Protein AF-0000000084442074 (afdb_homodimer)

Secondary structure (DSSP, 8-state):
---S---SEEEEE--SHHHHHHHHHHHHTT-EEEEEEPPPSSS-TTHHHHHHHHHHTT-SS-S-SSTTHHHHEEEEETTTSGGGGGG-SEEEE---S-HHHHHHHHHHHGGGS-TT-EEEE--SSS-HHHHHHTS-HHHHTTEEEEEEPSSTTT--EEEEEE-TT--HHHHHHHHHHHHHTT--EEEEB-SSTTTTHHHHHHHHHHHHHHHHHHTT--HHHHHHHSSGGGT--TTTTHHHHHHH-HHHHHHHHHHHHHH-TT-TTGGG-S--HHHHHHHHTT--BGGGTBSSEEEETTEEEEE-TTTSSEEE------HHHHHHHT-S-HHHHHHHHHH--SHHHHHHHHHHHHHHHHHHHHHHHHBSSHHHHHHHHHHHH--SS-HHHHHHHH-HHHHHHHHHHHHHTT-SS--PPPPTT--TT--SEETTEEEETTTTEEE-----GGGGG-SSPPP-TT--PPPPPEEEE-SSEEEEEEETTEEEEEE-SGGGEE-HHHHHHHHHHHHHHHHH-SEEEE--S-TTEEE-EE-HHHHHHHHHTT-HHHHHHHHHHHHHHHHHHHT-SS-EEEEEEEEEETHHHHHHHTSSEEEEEEEEEEE--GGGGT----SSHHHHHHHHHHHHHTTS-THHHHHHHHHHHHTT-B-SSHHHHHHHTSS-TT-EEESSGGGHHHHHHHHHHHHHHTT--PPPP--EE--HHHHHHHHHHHHHHHHHTTSS-HHHHHHHHHHHHHHTTSSS-TT-EE-HHHHHHHHHHHHHHHHTSHHHHHHHHHHHHHSS----/---S---SEEEEE--SHHHHHHHHHHHHTT-EEEEEEPPPSSS-TTHHHHHHHHHHTT-SS-S-SSTTHHHHEEEEETTTSGGGGGG-SEEEE---S-HHHHHHHHHHHGGGS-TT-EEEE--SSS-HHHHHHTS-HHHHTTEEEEEEPSSTTT--EEEEEE-TT--HHHHHHHHHHHHHTT--EEEEB-SSTTTTHHHHHHHHHHHHHHHHHHTT--HHHHHHHSSGGGT--TTTTHHHHHHH-HHHHHHHHHHHHHH-TT-TTGGG-S--HHHHHHHHTT--BGGGTBSSEEEETTEEEEE-TTTSSEEE------HHHHHHHT-S-HHHHHHHHHH--SHHHHHHHHHHHHHHHHHHHHHHHHBSSHHHHHHHHHHHH--SS-HHHHHHHH-HHHHHHHHHHHHHTT-SS--PPPPTT--TT--SEETTEEEETTTTEEE-----GGGGG-SSPPP-TT--PPPPPEEEE-SSEEEEEEETTEEEEEE-SGGG-B-HHHHHHHHHHHHHHHHH-SEEEE--S-TTEEE--B-HHHHHHHHHTT-HHHHHHHHHHHHHHHHHHHT-SS-EEEEEEEEEETHHHHHHHTSSEEEEEEEEEEE--GGGGT----SSHHHHHHHHHHHHHTTS-THHHHHHHHHHHHTT-B-SSHHHHHHHTSS-TT-EEESSGGGHHHHHHHHHHHHHHTT--PPPP--EE--HHHHHHHHHHHHHHHHHTTSS-HHHHHHHHHHHHHHTTSSS-TT-EE-HHHHHHHHHHHHHHHHTSHHHHHHHHHHHHHSS----

Solvent-accessible surface area (backbone atoms only — not comparable to full-atom values): 79798 Å² total; per-residue (Å²): 99,42,59,98,63,70,80,68,28,35,34,25,37,20,41,46,75,64,21,39,34,45,43,38,35,42,42,66,55,39,36,51,34,36,37,22,26,68,55,37,92,66,80,58,44,41,48,55,27,47,49,36,48,59,47,46,77,72,43,80,79,62,46,53,60,49,91,62,50,59,78,59,50,40,69,33,22,65,81,84,41,48,68,59,52,41,73,28,29,35,38,39,40,33,57,74,100,40,70,68,61,50,46,51,50,46,60,65,47,55,82,43,47,50,81,79,32,33,40,33,34,43,56,72,39,71,54,41,51,65,54,41,67,61,43,58,76,77,50,26,41,40,29,34,29,43,28,70,36,87,55,50,69,79,34,36,31,30,39,37,24,58,26,92,55,31,39,68,66,54,52,56,49,49,49,42,44,41,28,53,51,65,27,32,46,73,36,63,26,34,73,39,68,28,33,45,38,58,41,54,53,49,45,44,50,45,45,44,53,51,51,32,59,76,66,69,53,54,62,47,31,50,30,54,58,49,5,57,68,70,40,29,38,82,47,29,51,60,54,37,39,18,67,72,18,44,58,56,51,48,50,55,36,47,47,45,39,69,70,35,72,83,43,82,54,38,91,59,42,63,78,56,66,71,58,51,47,34,45,73,72,58,32,29,4,58,91,62,58,24,36,54,47,35,68,59,89,95,41,55,28,28,52,34,87,88,77,73,42,71,40,76,56,74,45,63,72,54,69,69,54,48,55,40,55,64,42,82,51,48,33,61,25,49,51,52,32,68,68,39,84,47,67,70,30,45,48,52,44,51,36,51,41,47,43,53,52,52,50,58,58,43,39,67,66,22,30,69,33,50,55,44,51,21,50,32,33,22,43,63,63,49,24,74,60,18,69,59,52,49,39,49,53,39,31,45,38,65,52,50,52,52,41,52,51,26,37,75,67,68,69,44,87,47,70,72,77,78,49,84,83,71,52,64,82,55,65,55,53,44,80,66,22,24,29,16,69,85,78,72,41,59,47,59,78,83,82,56,70,66,59,72,36,29,78,68,60,90,72,57,72,70,55,77,74,80,86,62,55,73,76,47,72,59,86,13,23,41,32,25,49,68,60,93,54,21,33,34,36,30,60,64,40,77,63,29,30,49,39,71,50,27,52,55,34,48,49,51,49,52,60,50,37,52,45,57,20,63,23,40,32,43,41,48,89,50,59,66,33,46,6,66,4,54,36,57,66,60,51,50,50,31,54,76,67,67,34,57,65,60,50,51,51,50,40,53,50,40,33,49,43,26,48,48,41,42,52,27,76,34,52,26,31,26,36,39,27,21,30,16,24,30,48,28,27,27,46,43,61,24,26,72,29,37,24,20,7,37,64,16,28,43,18,50,35,32,38,46,40,46,40,56,56,39,41,39,40,42,42,51,52,33,53,52,20,37,66,70,27,69,90,48,66,48,60,78,44,42,49,61,54,50,52,37,37,61,65,33,46,58,30,85,12,34,70,28,20,38,73,75,57,72,35,56,87,78,32,50,53,31,46,22,67,49,33,22,60,47,30,39,51,32,47,43,50,28,41,54,54,43,57,61,57,32,69,70,88,62,68,44,50,30,40,6,44,63,41,23,50,55,51,46,56,55,46,51,54,34,43,74,70,63,75,43,41,71,56,46,50,53,50,43,47,46,48,34,31,29,49,15,55,30,92,43,60,60,60,45,71,42,50,68,65,61,31,42,51,41,24,43,53,44,31,56,56,32,63,69,34,69,69,21,48,49,15,43,52,41,24,76,72,70,72,43,73,49,88,96,99,43,59,100,63,72,80,65,27,34,32,26,36,20,40,47,78,64,21,41,34,46,44,37,35,42,42,65,55,42,36,52,32,37,37,22,26,70,54,37,91,66,81,58,44,43,47,56,26,47,50,36,48,59,48,46,77,72,42,80,80,62,46,54,61,47,91,61,50,60,78,56,49,41,70,31,24,64,82,84,42,50,69,60,53,42,73,28,28,33,36,40,40,34,57,75,99,40,70,67,61,49,44,52,48,48,60,67,48,53,83,40,48,50,80,79,32,33,40,32,35,41,56,72,42,69,55,41,50,65,54,41,67,61,44,58,76,77,49,25,41,39,28,35,28,43,31,71,37,88,54,49,70,78,34,35,31,30,38,39,24,60,25,92,54,30,40,68,68,54,52,56,50,49,49,41,45,40,28,55,52,65,26,32,46,74,35,64,25,34,70,40,67,29,32,45,38,57,41,55,54,51,46,46,49,45,44,44,52,52,51,33,61,76,65,71,53,54,62,48,32,50,28,55,59,48,5,57,69,69,40,28,39,82,47,28,52,60,53,38,39,17,66,72,19,44,58,55,50,46,50,54,36,47,48,46,39,69,72,35,72,82,43,82,54,37,90,60,42,64,79,56,69,70,59,51,49,35,45,75,71,57,32,27,4,58,91,62,58,25,38,54,46,33,66,58,88,96,42,55,27,28,52,32,86,88,77,71,41,72,40,75,56,73,44,64,72,54,68,69,55,49,55,39,55,63,43,83,53,48,32,61,24,50,53,51,32,69,68,40,84,48,68,70,30,44,49,53,45,51,36,51,41,46,44,52,52,51,50,58,59,44,38,68,67,22,30,68,33,51,55,45,51,21,49,32,34,23,42,64,64,49,26,75,60,18,69,61,51,50,39,49,54,39,31,44,37,65,52,49,51,52,39,53,50,26,37,74,68,68,68,43,88,48,70,72,77,75,48,84,84,69,51,66,82,54,66,54,53,44,82,67,22,25,28,16,69,85,78,72,40,59,46,58,80,82,83,55,71,67,59,72,36,29,78,67,59,91,74,58,71,69,58,77,74,81,86,61,54,73,76,47,72,59,87,13,25,41,32,24,48,68,60,92,53,22,33,34,36,29,61,63,40,79,62,28,31,48,40,71,50,28,52,55,33,48,49,50,48,52,59,51,36,52,46,55,20,63,24,40,32,42,41,47,87,50,58,66,33,46,8,65,4,54,34,57,68,60,52,49,50,32,54,76,67,68,34,59,65,60,50,51,51,51,40,52,49,40,34,50,41,26,50,48,43,42,54,27,77,35,53,25,31,24,37,38,27,22,29,16,24,31,48,27,27,28,47,44,62,23,28,71,28,36,26,21,6,38,62,16,29,43,18,48,36,32,37,48,40,45,39,55,54,38,40,40,38,42,41,52,52,32,54,50,20,37,66,70,27,68,90,48,67,49,60,77,45,42,51,61,54,50,52,36,37,62,65,33,46,58,30,86,12,35,69,27,21,38,72,75,59,71,34,55,86,77,32,50,53,30,46,22,67,48,34,23,60,48,30,39,51,31,47,44,51,29,40,55,54,43,56,61,58,32,70,72,88,61,68,44,51,33,40,7,43,62,42,22,50,56,53,46,56,54,47,52,52,36,43,74,71,64,76,42,41,72,56,46,51,52,50,44,46,46,48,34,31,31,48,15,56,31,94,42,61,60,61,44,71,40,49,68,65,61,30,44,50,40,23,42,52,43,30,55,56,34,63,70,34,68,69,21,47,49,14,45,53,40,26,76,71,70,71,43,72,49,89,97

Nearest PDB structures (foldseek):
  1wdk-assembly1_B  TM=7.644E-01  e=2.060E-19  Pseudomonas fragi
  6eqo-assembly1_B  TM=7.459E-01  e=3.311E-12  Erythrobacter sp. NAP1
  6eqo-assembly1_A  TM=7.530E-01  e=6.858E-12  Erythrobacter sp. NAP1
  3lke-assembly1_B  TM=7.618E-01  e=2.016E-10  Halalkalibacterium halodurans
  4j2u-assembly2_B  TM=6.372E-01  e=2.292E-08  Cereibacter sphaeroides 2.4.1

Foldseek 3Di:
DCPLADFQEEEFEALPPARVLVQQLLVLLVHQYEYEDAFDPDDHGQVVNLVSLVCQPVDPPHSHQDPCSSVRYHGYYLPPCLLCQQVGQEYEYEHDQDPVVLLVVQVSNQVNHDLRHAYEYQHQFDFQQSSLVSHPPSHSQRYWYWHAAPPNQPFQEIETEHHPNHHPVNVLVVCLCCCFSSQHDYAYKYRHGSFFQLVLVLVLLLLLVVLCVVLVHDPLQSLQLQDPLQQFHNCGRVSVQLVCWLVVSQVSLVSCLVRVVPDQLNVSSHDDPLQVVQVVVVQTHVVSQHHQWHDDPPFIWGQDPVVRHTDTRDHDDDPVLSVLSPDPQLQSSLVVLVPDPDSSSVSVLLSLLQSLQSCQQCVQPIHQFPVSNFVSNCSRRVGPTRSLLSCVSNAVQVSVVVNQVCLVVVNHSGNDDGDPLRDRPDHQAELQAGAGSVVRDHDHDDPRVSCVLFQPDDDGPHDDHDDFAWPDDDQFKTWTQDDPQEIEMETPDVLSADDPGNLVRLVVNLVVSLVRGQEYEYDYPPQAGSHPYHPLVVLLVCVVVVVLVVVLVRLVSLLVSLQCQQQRFHAYEYLFGHEQEQSSLSSRLSGPEYEYAFAYKYWDQLVLLLFFRQSCLLLSQLQVLQVVQVVHDSLVRLVLVLVRNLHTDIRRGDVSCPVSPSHDPRYYYTHHSSSSVSVVVVSSVVCVVVVHGRDDWFWTWFQAPVQLVVNLVVLVVCVVVVVADPSSSVSSSLSSQLSRQHHDHGGDTDTSVSSSVSSSVSRSVRSNDPVSSVQSVCCVVPVGGDGD/DCPLADFQEEEFEALPPARVLVQQLLVLLVHQYEYEYAQDPDDHGQVVNLVSLVCQPVDPPHSHQDPCSSVRYHGYYLPPCLLVQQVGQEYEYEHDQDPVVLLVVQVSNQVNHDLRHAYEYQHQFDFQQSSLVSHPPSCSQRYWYWHAAPPNQPFAEIETEHHPNHHPVNVLVVCLCCCFRSQHDYAYKYRHGSFFQLVLVLVLLLLLVVLCVVLVHWPLQSLQLQDPLQQFHNCGRVSVQLVCWLVVSQVSLVSCLVRVVPDQLNVSSHDDPLQVVCVVVVQTHVVSQHHQWHDDPPFIWGQDPVVRHTDGRDHDDDPVLSVLSPDPQLQSSLVSLVPDPDSSSVSVLLSLLQSLQNCQQCVQPIHQFPVSNFVSNCSRRVGPTRSLLSCVSNAVQVSVVVNQVCLVVVNHSGNDDGDPLRDRPDHQDELQAGAGSVVRDHDHDDPRVSCVLFQPDDDGPHDDHDDFAWPDDDQFKTWTQDDPQEIEIETPDVLSADEPGNLVRLVVNLVVSLVRGQEYEYDYPPQAGSYAYHPLVVLLVCVVVVVLVVVLVRLVSLLVSLQCQQQRFHAYEYLFGHEQEQSSLSSRLSGPEYEYAFAYKYWDQLLLLLFGRQSCLLLSQLQVLQVVQVVHDSLVRLVLVLVRNLHTPIRRGDVSCPVSPSHDPRYYYTHHSSSSVSVVVVSSVVCVVVVHGRDDWFWTWFQAPVQLVVNLVVLVVCVVVVVADPSSSVSSSLSSQLSRQHHDHGGDTDTSVSSSVSSSVSRSVRSNDPVSSVQSVCCVVPVGGDGD

Radius of gyration: 38.61 Å; Cα contacts (8 Å, |Δi|>4): 3125; chains: 2; bounding box: 76×114×90 Å

InterPro domains:
  IPR001753 Enoyl-CoA hydratase/isomerase-like domain [PF00378] (487-625)
  IPR006108 3-hydroxyacyl-CoA dehydrogenase, C-terminal [PF00725] (195-294)
  IPR006176 3-hydroxyacyl-CoA dehydrogenase, NAD binding [PF02737] (9-191)
  IPR008927 6-phosphogluconate dehydrogenase-like, C-terminal domain superfamily [SSF48179] (193-310)
  IPR008927 6-phosphogluconate dehydrogenase-like, C-terminal domain superfamily [SSF48179] (347-457)
  IPR018376 Enoyl-CoA hydratase/isomerase, conserved site [PS00166] (573-593)
  IPR029045 ClpP/crotonase-like domain superfamily [SSF52096] (472-784)
  IPR036291 NAD(P)-binding domain superfamily [SSF51735] (6-193)

Organism: Legionella spiritensis (NCBI:txid452)

Structure (mmCIF, N/CA/C/O backbone):
data_AF-0000000084442074-model_v1
#
loop_
_entity.id
_entity.type
_entity.pdbx_description
1 polymer 'enoyl-CoA hydratase'
#
loop_
_atom_site.group_PDB
_atom_site.id
_atom_site.type_symbol
_atom_site.label_atom_id
_atom_site.label_alt_id
_atom_site.label_comp_id
_atom_site.label_asym_id
_atom_site.label_entity_id
_atom_site.label_seq_id
_atom_site.pdbx_PDB_ins_code
_atom_site.Cartn_x
_atom_site.Cartn_y
_atom_site.Cartn_z
_atom_site.occupancy
_atom_site.B_iso_or_equiv
_atom_site.auth_seq_id
_atom_site.auth_comp_id
_atom_site.auth_asym_id
_atom_site.auth_atom_id
_atom_site.pdbx_PDB_model_num
ATOM 1 N N . MET A 1 1 ? -13.531 11.398 -13.039 1 46.34 1 MET A N 1
ATOM 2 C CA . MET A 1 1 ? -12.961 11.93 -14.273 1 46.34 1 MET A CA 1
ATOM 3 C C . MET A 1 1 ? -12.25 13.258 -14.016 1 46.34 1 MET A C 1
ATOM 5 O O . MET A 1 1 ? -12.664 14.031 -13.156 1 46.34 1 MET A O 1
ATOM 9 N N . GLN A 1 2 ? -10.93 13.117 -14.43 1 54.78 2 GLN A N 1
ATOM 10 C CA . GLN A 1 2 ? -10.258 14.406 -14.289 1 54.78 2 GLN A CA 1
ATOM 11 C C . GLN A 1 2 ? -10.953 15.484 -15.117 1 54.78 2 GLN A C 1
ATOM 13 O O . GLN A 1 2 ? -11.289 15.25 -16.281 1 54.78 2 GLN A O 1
ATOM 18 N N . GLY A 1 3 ? -11.891 16.047 -14.773 1 56.59 3 GLY A N 1
ATOM 19 C CA . GLY A 1 3 ? -12.578 17.141 -15.445 1 56.59 3 GLY A CA 1
ATOM 20 C C . GLY A 1 3 ? -11.641 18.016 -16.25 1 56.59 3 GLY A C 1
ATOM 21 O O . GLY A 1 3 ? -10.508 17.625 -16.547 1 56.59 3 GLY A O 1
ATOM 22 N N . ASP A 1 4 ? -12.055 19.094 -16.797 1 63.03 4 ASP A N 1
ATOM 23 C CA . ASP A 1 4 ? -11.383 20.078 -17.625 1 63.03 4 ASP A CA 1
ATOM 24 C C . ASP A 1 4 ? -10.203 20.703 -16.891 1 63.03 4 ASP A C 1
ATOM 26 O O . ASP A 1 4 ? -9.352 21.359 -17.516 1 63.03 4 ASP A O 1
ATOM 30 N N . PHE A 1 5 ? -10.219 20.469 -15.586 1 75.81 5 PHE A N 1
ATOM 31 C CA . PHE A 1 5 ? -9.141 21.062 -14.805 1 75.81 5 PHE A CA 1
ATOM 32 C C . PHE A 1 5 ? -8.25 19.969 -14.211 1 75.81 5 PHE A C 1
ATOM 34 O O . PHE A 1 5 ? -8.742 18.969 -13.711 1 75.81 5 PHE A O 1
ATOM 41 N N . PHE A 1 6 ? -6.965 20.094 -14.477 1 81.12 6 PHE A N 1
ATOM 42 C CA . PHE A 1 6 ? -5.992 19.156 -13.938 1 81.12 6 PHE A CA 1
ATOM 43 C C . PHE A 1 6 ? -4.672 19.859 -13.641 1 81.12 6 PHE A C 1
ATOM 45 O O . PHE A 1 6 ? -4.059 20.453 -14.539 1 81.12 6 PHE A O 1
ATOM 52 N N . ILE A 1 7 ? -4.293 19.859 -12.414 1 91.94 7 ILE A N 1
ATOM 53 C CA . ILE A 1 7 ? -3.072 20.562 -12.016 1 91.94 7 ILE A CA 1
ATOM 54 C C . ILE A 1 7 ? -1.936 19.547 -11.859 1 91.94 7 ILE A C 1
ATOM 56 O O . ILE A 1 7 ? -1.932 18.75 -10.922 1 91.94 7 ILE A O 1
ATOM 60 N N . LYS A 1 8 ? -1.001 19.594 -12.766 1 91.25 8 LYS A N 1
ATOM 61 C CA . LYS A 1 8 ? 0.176 18.734 -12.727 1 91.25 8 LYS A CA 1
ATOM 62 C C . LYS A 1 8 ? 1.429 19.531 -12.367 1 91.25 8 LYS A C 1
ATOM 64 O O . LYS A 1 8 ? 2.334 19.016 -11.711 1 91.25 8 LYS A O 1
ATOM 69 N N . LYS A 1 9 ? 1.489 20.75 -12.891 1 96.12 9 LYS A N 1
ATOM 70 C CA . LYS A 1 9 ? 2.641 21.641 -12.766 1 96.12 9 LYS A CA 1
ATOM 71 C C . LYS A 1 9 ? 2.209 23.047 -12.367 1 96.12 9 LYS A C 1
ATOM 73 O O . LYS A 1 9 ? 1.246 23.594 -12.914 1 96.12 9 LYS A O 1
ATOM 78 N N . ILE A 1 10 ? 2.988 23.625 -11.305 1 98.38 10 ILE A N 1
ATOM 79 C CA . ILE A 1 10 ? 2.598 24.906 -10.742 1 98.38 10 ILE A CA 1
ATOM 80 C C . ILE A 1 10 ? 3.73 25.922 -10.922 1 98.38 10 ILE A C 1
ATOM 82 O O . ILE A 1 10 ? 4.906 25.547 -10.891 1 98.38 10 ILE A O 1
ATOM 86 N N . ALA A 1 11 ? 3.389 27.141 -11.188 1 98.75 11 ALA A N 1
ATOM 87 C CA . ALA A 1 11 ? 4.32 28.266 -11.125 1 98.75 11 ALA A CA 1
ATOM 88 C C . ALA A 1 11 ? 3.885 29.281 -10.07 1 98.75 11 ALA A C 1
ATOM 90 O O . ALA A 1 11 ? 2.711 29.641 -10.008 1 98.75 11 ALA A O 1
ATOM 91 N N . VAL A 1 12 ? 4.758 29.656 -9.227 1 98.81 12 VAL A N 1
ATOM 92 C CA . VAL A 1 12 ? 4.52 30.734 -8.273 1 98.81 12 VAL A CA 1
ATOM 93 C C . VAL A 1 12 ? 5.312 31.984 -8.688 1 98.81 12 VAL A C 1
ATOM 95 O O . VAL A 1 12 ? 6.535 31.922 -8.828 1 98.81 12 VAL A O 1
ATOM 98 N N . LEU A 1 13 ? 4.625 33.062 -8.914 1 98.69 13 LEU A N 1
ATOM 99 C CA . LEU A 1 13 ? 5.254 34.312 -9.359 1 98.69 13 LEU A CA 1
ATOM 100 C C . LEU A 1 13 ? 5.512 35.25 -8.18 1 98.69 13 LEU A C 1
ATOM 102 O O . LEU A 1 13 ? 4.574 35.812 -7.621 1 98.69 13 LEU A O 1
ATOM 106 N N . GLY A 1 14 ? 6.777 35.5 -7.859 1 98.06 14 GLY A N 1
ATOM 107 C CA . GLY A 1 14 ? 7.195 36.25 -6.688 1 98.06 14 GLY A CA 1
ATOM 108 C C . GLY A 1 14 ? 7.855 35.375 -5.629 1 98.06 14 GLY A C 1
ATOM 109 O O . GLY A 1 14 ? 7.188 34.562 -4.984 1 98.06 14 GLY A O 1
ATOM 110 N N . ALA A 1 15 ? 9.125 35.625 -5.383 1 97.25 15 ALA A N 1
ATOM 111 C CA . ALA A 1 15 ? 9.875 34.781 -4.457 1 97.25 15 ALA A CA 1
ATOM 112 C C . ALA A 1 15 ? 10.055 35.469 -3.107 1 97.25 15 ALA A C 1
ATOM 114 O O . ALA A 1 15 ? 11.016 35.219 -2.385 1 97.25 15 ALA A O 1
ATOM 115 N N . GLY A 1 16 ? 9.117 36.375 -2.84 1 93.12 16 GLY A N 1
ATOM 116 C CA . GLY A 1 16 ? 9.086 36.938 -1.494 1 93.12 16 GLY A CA 1
ATOM 117 C C . GLY A 1 16 ? 8.727 35.906 -0.438 1 93.12 16 GLY A C 1
ATOM 118 O O . GLY A 1 16 ? 8.68 34.688 -0.718 1 93.12 16 GLY A O 1
ATOM 119 N N . VAL A 1 17 ? 8.453 36.344 0.723 1 88.12 17 VAL A N 1
ATOM 120 C CA . VAL A 1 17 ? 8.219 35.469 1.869 1 88.12 17 VAL A CA 1
ATOM 121 C C . VAL A 1 17 ? 7.035 34.562 1.588 1 88.12 17 VAL A C 1
ATOM 123 O O . VAL A 1 17 ? 7.141 33.312 1.718 1 88.12 17 VAL A O 1
ATOM 126 N N . MET A 1 18 ? 5.922 35.094 1.15 1 92.44 18 MET A N 1
ATOM 127 C CA . MET A 1 18 ? 4.719 34.312 0.901 1 92.44 18 MET A CA 1
ATOM 128 C C . MET A 1 18 ? 4.906 33.406 -0.31 1 92.44 18 MET A C 1
ATOM 130 O O . MET A 1 18 ? 4.594 32.219 -0.252 1 92.44 18 MET A O 1
ATOM 134 N N . GLY A 1 19 ? 5.406 34 -1.353 1 97.19 19 GLY A N 1
ATOM 135 C CA . GLY A 1 19 ? 5.57 33.25 -2.58 1 97.19 19 GLY A CA 1
ATOM 136 C C . GLY A 1 19 ? 6.457 32.031 -2.41 1 97.19 19 GLY A C 1
ATOM 137 O O . GLY A 1 19 ? 6.102 30.922 -2.836 1 97.19 19 GLY A O 1
ATOM 138 N N . ALA A 1 20 ? 7.598 32.219 -1.794 1 97.81 20 ALA A N 1
ATOM 139 C CA . ALA A 1 20 ? 8.539 31.109 -1.585 1 97.81 20 ALA A CA 1
ATOM 140 C C . ALA A 1 20 ? 7.934 30.031 -0.703 1 97.81 20 ALA A C 1
ATOM 142 O O . ALA A 1 20 ? 8.125 28.844 -0.953 1 97.81 20 ALA A O 1
ATOM 143 N N . GLN A 1 21 ? 7.227 30.406 0.303 1 97.81 21 GLN A N 1
ATOM 144 C CA . GLN A 1 21 ? 6.656 29.438 1.227 1 97.81 21 GLN A CA 1
ATOM 145 C C . GLN A 1 21 ? 5.48 28.688 0.591 1 97.81 21 GLN A C 1
ATOM 147 O O . GLN A 1 21 ? 5.258 27.516 0.873 1 97.81 21 GLN A O 1
ATOM 152 N N . ILE A 1 22 ? 4.691 29.375 -0.267 1 98.5 22 ILE A N 1
ATOM 153 C CA . ILE A 1 22 ? 3.627 28.703 -1.009 1 98.5 22 ILE A CA 1
ATOM 154 C C . ILE A 1 22 ? 4.223 27.656 -1.947 1 98.5 22 ILE A C 1
ATOM 156 O O . ILE A 1 22 ? 3.734 26.531 -2.021 1 98.5 22 ILE A O 1
ATOM 160 N N . ALA A 1 23 ? 5.277 28.078 -2.635 1 98.69 23 ALA A N 1
ATOM 161 C CA . ALA A 1 23 ? 5.953 27.156 -3.541 1 98.69 23 ALA A CA 1
ATOM 162 C C . ALA A 1 23 ? 6.453 25.922 -2.793 1 98.69 23 ALA A C 1
ATOM 164 O O . ALA A 1 23 ? 6.281 24.797 -3.258 1 98.69 23 ALA A O 1
ATOM 165 N N . ALA A 1 24 ? 7.066 26.156 -1.64 1 98.56 24 ALA A N 1
ATOM 166 C CA . ALA A 1 24 ? 7.559 25.047 -0.824 1 98.56 24 ALA A CA 1
ATOM 167 C C . ALA A 1 24 ? 6.422 24.109 -0.424 1 98.56 24 ALA A C 1
ATOM 169 O O . ALA A 1 24 ? 6.582 22.891 -0.442 1 98.56 24 ALA A O 1
ATOM 170 N N . HIS A 1 25 ? 5.305 24.672 -0.037 1 98.56 25 HIS A N 1
ATOM 171 C CA . HIS A 1 25 ? 4.168 23.859 0.398 1 98.56 25 HIS A CA 1
ATOM 172 C C . HIS A 1 25 ? 3.623 23.016 -0.747 1 98.56 25 HIS A C 1
ATOM 174 O O . HIS A 1 25 ? 3.176 21.891 -0.531 1 98.56 25 HIS A O 1
ATOM 180 N N . CYS A 1 26 ? 3.625 23.578 -1.95 1 98.5 26 CYS A N 1
ATOM 181 C CA . CYS A 1 26 ? 3.221 22.812 -3.127 1 98.5 26 CYS A CA 1
ATOM 182 C C . CYS A 1 26 ? 4.152 21.625 -3.357 1 98.5 26 CYS A C 1
ATOM 184 O O . CYS A 1 26 ? 3.697 20.516 -3.641 1 98.5 26 CYS A O 1
ATOM 186 N N . VAL A 1 27 ? 5.441 21.844 -3.193 1 98.19 27 VAL A N 1
ATOM 187 C CA . VAL A 1 27 ? 6.406 20.766 -3.357 1 98.19 27 VAL A CA 1
ATOM 188 C C . VAL A 1 27 ? 6.227 19.734 -2.242 1 98.19 27 VAL A C 1
ATOM 190 O O . VAL A 1 27 ? 6.332 18.531 -2.477 1 98.19 27 VAL A O 1
ATOM 193 N N . ASN A 1 28 ? 5.977 20.25 -0.994 1 98.25 28 ASN A N 1
ATOM 194 C CA . ASN A 1 28 ? 5.66 19.328 0.095 1 98.25 28 ASN A CA 1
ATOM 195 C C . ASN A 1 28 ? 4.543 18.359 -0.291 1 98.25 28 ASN A C 1
ATOM 197 O O . ASN A 1 28 ? 4.562 17.203 0.101 1 98.25 28 ASN A O 1
ATOM 201 N N . ALA A 1 29 ? 3.58 18.891 -1.08 1 97.75 29 ALA A N 1
ATOM 202 C CA . ALA A 1 29 ? 2.408 18.109 -1.474 1 97.75 29 ALA A CA 1
ATOM 203 C C . ALA A 1 29 ? 2.725 17.203 -2.664 1 97.75 29 ALA A C 1
ATOM 205 O O . ALA A 1 29 ? 1.853 16.484 -3.148 1 97.75 29 ALA A O 1
ATOM 206 N N . GLY A 1 30 ? 3.906 17.328 -3.176 1 96.44 30 GLY A N 1
ATOM 207 C CA . GLY A 1 30 ? 4.359 16.438 -4.234 1 96.44 30 GLY A CA 1
ATOM 208 C C . GLY A 1 30 ? 4.129 17 -5.625 1 96.44 30 GLY A C 1
ATOM 209 O O . GLY A 1 30 ? 4.121 16.25 -6.605 1 96.44 30 GLY A O 1
ATOM 210 N N . ILE A 1 31 ? 3.992 18.297 -5.797 1 97.38 31 ILE A N 1
ATOM 211 C CA . ILE A 1 31 ? 3.672 18.875 -7.098 1 97.38 31 ILE A CA 1
ATOM 212 C C . ILE A 1 31 ? 4.902 19.578 -7.672 1 97.38 31 ILE A C 1
ATOM 214 O O . ILE A 1 31 ? 5.57 20.328 -6.969 1 97.38 31 ILE A O 1
ATOM 218 N N . GLU A 1 32 ? 5.223 19.281 -8.898 1 97.38 32 GLU A N 1
ATOM 219 C CA . GLU A 1 32 ? 6.293 20 -9.586 1 97.38 32 GLU A CA 1
ATOM 220 C C . GLU A 1 32 ? 6.023 21.5 -9.617 1 97.38 32 GLU A C 1
ATOM 222 O O . GLU A 1 32 ? 4.965 21.938 -10.07 1 97.38 32 GLU A O 1
ATOM 227 N N . THR A 1 33 ? 7.02 22.328 -9.094 1 98.44 33 THR A N 1
ATOM 228 C CA . THR A 1 33 ? 6.73 23.734 -8.891 1 98.44 33 THR A CA 1
ATOM 229 C C . THR A 1 33 ? 7.902 24.609 -9.359 1 98.44 33 THR A C 1
ATOM 231 O O . THR A 1 33 ? 9.055 24.344 -9.008 1 98.44 33 THR A O 1
ATOM 234 N N . LEU A 1 34 ? 7.605 25.625 -10.18 1 98.56 34 LEU A N 1
ATOM 235 C CA . LEU A 1 34 ? 8.531 26.672 -10.578 1 98.56 34 LEU A CA 1
ATOM 236 C C . LEU A 1 34 ? 8.344 27.922 -9.719 1 98.56 34 LEU A C 1
ATOM 238 O O . LEU A 1 34 ? 7.215 28.297 -9.391 1 98.56 34 LEU A O 1
ATOM 242 N N . LEU A 1 35 ? 9.406 28.484 -9.289 1 98.69 35 LEU A N 1
ATOM 243 C CA . LEU A 1 35 ? 9.367 29.734 -8.539 1 98.69 35 LEU A CA 1
ATOM 244 C C . LEU A 1 35 ? 10.023 30.875 -9.328 1 98.69 35 LEU A C 1
ATOM 246 O O . LEU A 1 35 ? 11.18 30.75 -9.75 1 98.69 35 LEU A O 1
ATOM 250 N N . TYR A 1 36 ? 9.305 31.922 -9.562 1 98.56 36 TYR A N 1
ATOM 251 C CA . TYR A 1 36 ? 9.758 33.031 -10.398 1 98.56 36 TYR A CA 1
ATOM 252 C C . TYR A 1 36 ? 10.055 34.25 -9.555 1 98.56 36 TYR A C 1
ATOM 254 O O . TYR A 1 36 ? 9.438 34.469 -8.508 1 98.56 36 TYR A O 1
ATOM 262 N N . ASP A 1 37 ? 10.953 35.094 -9.969 1 97.75 37 ASP A N 1
ATOM 263 C CA . ASP A 1 37 ? 11.172 36.469 -9.531 1 97.75 37 ASP A CA 1
ATOM 264 C C . ASP A 1 37 ? 11.906 37.281 -10.602 1 97.75 37 ASP A C 1
ATOM 266 O O . ASP A 1 37 ? 12.125 36.781 -11.711 1 97.75 37 ASP A O 1
ATOM 270 N N . LEU A 1 38 ? 12.156 38.562 -10.305 1 96.19 38 LEU A N 1
ATOM 271 C CA . LEU A 1 38 ? 12.914 39.406 -11.195 1 96.19 38 LEU A CA 1
ATOM 272 C C . LEU A 1 38 ? 14.312 38.875 -11.43 1 96.19 38 LEU A C 1
ATOM 274 O O . LEU A 1 38 ? 14.906 38.25 -10.531 1 96.19 38 LEU A O 1
ATOM 278 N N . ALA A 1 39 ? 14.812 39.062 -12.656 1 96.06 39 ALA A N 1
ATOM 279 C CA . ALA A 1 39 ? 16.203 38.719 -12.93 1 96.06 39 ALA A CA 1
ATOM 280 C C . ALA A 1 39 ? 17.156 39.656 -12.211 1 96.06 39 ALA A C 1
ATOM 282 O O . ALA A 1 39 ? 16.906 40.875 -12.141 1 96.06 39 ALA A O 1
ATOM 283 N N . ALA A 1 40 ? 18.188 39.062 -11.672 1 93.75 40 ALA A N 1
ATOM 284 C CA . ALA A 1 40 ? 19.188 39.938 -11.047 1 93.75 40 ALA A CA 1
ATOM 285 C C . ALA A 1 40 ? 19.891 40.812 -12.086 1 93.75 40 ALA A C 1
ATOM 287 O O . ALA A 1 40 ? 20.125 40.375 -13.211 1 93.75 40 ALA A O 1
ATOM 288 N N . ARG A 1 41 ? 20.25 41.938 -11.617 1 89.19 41 ARG A N 1
ATOM 289 C CA . ARG A 1 41 ? 20.906 42.875 -12.516 1 89.19 41 ARG A CA 1
ATOM 290 C C . ARG A 1 41 ? 22.359 42.5 -12.758 1 89.19 41 ARG A C 1
ATOM 292 O O . ARG A 1 41 ? 22.891 42.688 -13.852 1 89.19 41 ARG A O 1
ATOM 299 N N . GLU A 1 42 ? 23 42 -11.773 1 90.06 42 GLU A N 1
ATOM 300 C CA . GLU A 1 42 ? 24.391 41.562 -11.844 1 90.06 42 GLU A CA 1
ATOM 301 C C . GLU A 1 42 ? 24.531 40.125 -11.398 1 90.06 42 GLU A C 1
ATOM 303 O O . GLU A 1 42 ? 23.781 39.656 -10.539 1 90.06 42 GLU A O 1
ATOM 308 N N . GLY A 1 43 ? 25.406 39.438 -12.062 1 90.56 43 GLY A N 1
ATOM 309 C CA . GLY A 1 43 ? 25.672 38.062 -11.672 1 90.56 43 GLY A CA 1
ATOM 310 C C . GLY A 1 43 ? 24.734 37.062 -12.305 1 90.56 43 GLY A C 1
ATOM 311 O O . GLY A 1 43 ? 24.312 37.219 -13.453 1 90.56 43 GLY A O 1
ATOM 312 N N . GLU A 1 44 ? 24.484 36.031 -11.609 1 93.75 44 GLU A N 1
ATOM 313 C CA . GLU A 1 44 ? 23.594 34.969 -12.102 1 93.75 44 GLU A CA 1
ATOM 314 C C . GLU A 1 44 ? 22.141 35.469 -12.125 1 93.75 44 GLU A C 1
ATOM 316 O O . GLU A 1 44 ? 21.625 35.938 -11.109 1 93.75 44 GLU A O 1
ATOM 321 N N . PRO A 1 45 ? 21.438 35.344 -13.18 1 96.06 45 PRO A N 1
ATOM 322 C CA . PRO A 1 45 ? 20.094 35.906 -13.328 1 96.06 45 PRO A CA 1
ATOM 323 C C . PRO A 1 45 ? 19.125 35.406 -12.266 1 96.06 45 PRO A C 1
ATOM 325 O O . PRO A 1 45 ? 18.25 36.156 -11.82 1 96.06 45 PRO A O 1
ATOM 328 N N . ASN A 1 46 ? 19.25 34.219 -11.805 1 97.19 46 ASN A N 1
ATOM 329 C CA . ASN A 1 46 ? 18.297 33.625 -10.852 1 97.19 46 ASN A CA 1
ATOM 330 C C . ASN A 1 46 ? 18.781 33.812 -9.414 1 97.19 46 ASN A C 1
ATOM 332 O O . ASN A 1 46 ? 18.297 33.125 -8.508 1 97.19 46 ASN A O 1
ATOM 336 N N . SER A 1 47 ? 19.719 34.656 -9.164 1 96.5 47 SER A N 1
ATOM 337 C CA . SER A 1 47 ? 20.328 34.781 -7.844 1 96.5 47 SER A CA 1
ATOM 338 C C . SER A 1 47 ? 19.297 35.188 -6.793 1 96.5 47 SER A C 1
ATOM 340 O O . SER A 1 47 ? 19.344 34.719 -5.656 1 96.5 47 SER A O 1
ATOM 342 N N . LEU A 1 48 ? 18.328 36.031 -7.145 1 95.69 48 LEU A N 1
ATOM 343 C CA . LEU A 1 48 ? 17.281 36.438 -6.203 1 95.69 48 LEU A CA 1
ATOM 344 C C . LEU A 1 48 ? 16.438 35.25 -5.785 1 95.69 48 LEU A C 1
ATOM 346 O O . LEU A 1 48 ? 16.172 35.031 -4.594 1 95.69 48 LEU A O 1
ATOM 350 N N . VAL A 1 49 ? 15.992 34.5 -6.734 1 97.75 49 VAL A N 1
ATOM 351 C CA . VAL A 1 49 ? 15.141 33.344 -6.457 1 97.75 49 VAL A CA 1
ATOM 352 C C . VAL A 1 49 ? 15.938 32.281 -5.695 1 97.75 49 VAL A C 1
ATOM 354 O O . VAL A 1 49 ? 15.422 31.656 -4.766 1 97.75 49 VAL A O 1
ATOM 357 N N . ASN A 1 50 ? 17.156 32.062 -6.078 1 97.56 50 ASN A N 1
ATOM 358 C CA . ASN A 1 50 ? 18.016 31.109 -5.391 1 97.56 50 ASN A CA 1
ATOM 359 C C . ASN A 1 50 ? 18.203 31.484 -3.92 1 97.56 50 ASN A C 1
ATOM 361 O O . ASN A 1 50 ? 18.234 30.609 -3.055 1 97.56 50 ASN A O 1
ATOM 365 N N . LYS A 1 51 ? 18.375 32.719 -3.713 1 96.38 51 LYS A N 1
ATOM 366 C CA . LYS A 1 51 ? 18.516 33.188 -2.338 1 96.38 51 LYS A CA 1
ATOM 367 C C . LYS A 1 51 ? 17.234 32.938 -1.539 1 96.38 51 LYS A C 1
ATOM 369 O O . LYS A 1 51 ? 17.297 32.531 -0.373 1 96.38 51 LYS A O 1
ATOM 374 N N . ALA A 1 52 ? 16.125 33.188 -2.158 1 97 52 ALA A N 1
ATOM 375 C CA . ALA A 1 52 ? 14.836 32.938 -1.509 1 97 52 ALA A CA 1
ATOM 376 C C . ALA A 1 52 ? 14.688 31.453 -1.163 1 97 52 ALA A C 1
ATOM 378 O O . ALA A 1 52 ? 14.234 31.109 -0.072 1 97 52 ALA A O 1
ATOM 379 N N . ILE A 1 53 ? 15.039 30.609 -2.084 1 97.94 53 ILE A N 1
ATOM 380 C CA . ILE A 1 53 ? 14.961 29.156 -1.878 1 97.94 53 ILE A CA 1
ATOM 381 C C . ILE A 1 53 ? 15.891 28.75 -0.735 1 97.94 53 ILE A C 1
ATOM 383 O O . ILE A 1 53 ? 15.5 27.984 0.143 1 97.94 53 ILE A O 1
ATOM 387 N N . GLY A 1 54 ? 17.094 29.25 -0.746 1 97.06 54 GLY A N 1
ATOM 388 C CA . GLY A 1 54 ? 18.031 28.969 0.33 1 97.06 54 GLY A CA 1
ATOM 389 C C . GLY A 1 54 ? 17.531 29.422 1.688 1 97.06 54 GLY A C 1
ATOM 390 O O . GLY A 1 54 ? 17.766 28.75 2.699 1 97.06 54 GLY A O 1
ATOM 391 N N . HIS A 1 55 ? 16.844 30.5 1.71 1 95.75 55 HIS A N 1
ATOM 392 C CA . HIS A 1 55 ? 16.359 31.094 2.953 1 95.75 55 HIS A CA 1
ATOM 393 C C . HIS A 1 55 ? 15.281 30.234 3.594 1 95.75 55 HIS A C 1
ATOM 395 O O . HIS A 1 55 ? 15.086 30.266 4.812 1 95.75 55 HIS A O 1
ATOM 401 N N . LEU A 1 56 ? 14.539 29.469 2.768 1 96.81 56 LEU A N 1
ATOM 402 C CA . LEU A 1 56 ? 13.5 28.594 3.277 1 96.81 56 LEU A CA 1
ATOM 403 C C . LEU A 1 56 ? 14.047 27.672 4.367 1 96.81 56 LEU A C 1
ATOM 405 O O . LEU A 1 56 ? 13.328 27.328 5.312 1 96.81 56 LEU A O 1
ATOM 409 N N . THR A 1 57 ? 15.281 27.266 4.277 1 96.25 57 THR A N 1
ATOM 410 C CA . THR A 1 57 ? 15.891 26.312 5.191 1 96.25 57 THR A CA 1
ATOM 411 C C . THR A 1 57 ? 16.188 26.969 6.543 1 96.25 57 THR A C 1
ATOM 413 O O . THR A 1 57 ? 16.391 26.266 7.539 1 96.25 57 THR A O 1
ATOM 416 N N . LYS A 1 58 ? 16.125 28.266 6.633 1 93.62 58 LYS A N 1
ATOM 417 C CA . LYS A 1 58 ? 16.5 28.984 7.844 1 93.62 58 LYS A CA 1
ATOM 418 C C . LYS A 1 58 ? 15.25 29.453 8.609 1 93.62 58 LYS A C 1
ATOM 420 O O . LYS A 1 58 ? 15.344 29.859 9.766 1 93.62 58 LYS A O 1
ATOM 425 N N . LEU A 1 59 ? 14.18 29.312 7.957 1 92.19 59 LEU A N 1
ATOM 426 C CA . LEU A 1 59 ? 12.953 29.812 8.555 1 92.19 59 LEU A CA 1
ATOM 427 C C . LEU A 1 59 ? 12.469 28.891 9.664 1 92.19 59 LEU A C 1
ATOM 429 O O . LEU A 1 59 ? 12.703 27.672 9.617 1 92.19 59 LEU A O 1
ATOM 433 N N . LYS A 1 60 ? 11.82 29.469 10.719 1 89.38 60 LYS A N 1
ATOM 434 C CA . LYS A 1 60 ? 11.125 28.766 11.789 1 89.38 60 LYS A CA 1
ATOM 435 C C . LYS A 1 60 ? 9.734 29.344 12.023 1 89.38 60 LYS A C 1
ATOM 437 O O . LYS A 1 60 ? 9.57 30.562 12.117 1 89.38 60 LYS A O 1
ATOM 442 N N . PRO A 1 61 ? 8.781 28.594 12.148 1 92.25 61 PRO A N 1
ATOM 443 C CA . PRO A 1 61 ? 8.758 27.156 11.859 1 92.25 61 PRO A CA 1
ATOM 444 C C . PRO A 1 61 ? 9.094 26.844 10.398 1 92.25 61 PRO A C 1
ATOM 446 O O . PRO A 1 61 ? 8.852 27.672 9.516 1 92.25 61 PRO A O 1
ATOM 449 N N . SER A 1 62 ? 9.547 25.641 10.148 1 96.69 62 SER A N 1
ATOM 450 C CA . SER A 1 62 ? 10.102 25.297 8.844 1 96.69 62 SER A CA 1
ATOM 451 C C . SER A 1 62 ? 9 25.156 7.797 1 96.69 62 SER A C 1
ATOM 453 O O . SER A 1 62 ? 8.039 24.406 7.992 1 96.69 62 SER A O 1
ATOM 455 N N . PRO A 1 63 ? 9.141 25.828 6.676 1 97.56 63 PRO A N 1
ATOM 456 C CA . PRO A 1 63 ? 8.18 25.641 5.59 1 97.56 63 PRO A CA 1
ATOM 457 C C . PRO A 1 63 ? 8.422 24.359 4.793 1 97.56 63 PRO A C 1
ATOM 459 O O . PRO A 1 63 ? 7.57 23.953 3.994 1 97.56 63 PRO A O 1
ATOM 462 N N . ILE A 1 64 ? 9.594 23.781 4.957 1 97.88 64 ILE A N 1
ATOM 463 C CA . ILE A 1 64 ? 9.953 22.609 4.152 1 97.88 64 ILE A CA 1
ATOM 464 C C . ILE A 1 64 ? 9.781 21.344 4.977 1 97.88 64 ILE A C 1
ATOM 466 O O . ILE A 1 64 ? 10.102 21.312 6.168 1 97.88 64 ILE A O 1
ATOM 470 N N . ALA A 1 65 ? 9.273 20.312 4.344 1 97.75 65 ALA A N 1
ATOM 471 C CA . ALA A 1 65 ? 8.992 19.047 5.012 1 97.75 65 ALA A CA 1
ATOM 472 C C . ALA A 1 65 ? 10.273 18.25 5.242 1 97.75 65 ALA A C 1
ATOM 474 O O . ALA A 1 65 ? 10.43 17.609 6.285 1 97.75 65 ALA A O 1
ATOM 475 N N . THR A 1 66 ? 11.125 18.188 4.289 1 96.75 66 THR A N 1
ATOM 476 C CA . THR A 1 66 ? 12.398 17.469 4.328 1 96.75 66 THR A CA 1
ATOM 477 C C . THR A 1 66 ? 13.508 18.328 3.73 1 96.75 66 THR A C 1
ATOM 479 O O . THR A 1 66 ? 13.25 19.25 2.955 1 96.75 66 THR A O 1
ATOM 482 N N . PRO A 1 67 ? 14.703 18.016 4.016 1 95 67 PRO A N 1
ATOM 483 C CA . PRO A 1 67 ? 15.828 18.859 3.607 1 95 67 PRO A CA 1
ATOM 484 C C . PRO A 1 67 ? 16.016 18.891 2.092 1 95 67 PRO A C 1
ATOM 486 O O . PRO A 1 67 ? 16.703 19.781 1.572 1 95 67 PRO A O 1
ATOM 489 N N . ASP A 1 68 ? 15.461 18.031 1.385 1 93.38 68 ASP A N 1
ATOM 490 C CA . ASP A 1 68 ? 15.695 17.953 -0.053 1 93.38 68 ASP A CA 1
ATOM 491 C C . ASP A 1 68 ? 14.695 18.812 -0.824 1 93.38 68 ASP A C 1
ATOM 493 O O . ASP A 1 68 ? 14.836 19 -2.035 1 93.38 68 ASP A O 1
ATOM 497 N N . ILE A 1 69 ? 13.75 19.438 -0.214 1 94.12 69 ILE A N 1
ATOM 498 C CA . ILE A 1 69 ? 12.664 20.188 -0.849 1 94.12 69 ILE A CA 1
ATOM 499 C C . ILE A 1 69 ? 13.242 21.344 -1.647 1 94.12 69 ILE A C 1
ATOM 501 O O . ILE A 1 69 ? 12.836 21.594 -2.785 1 94.12 69 ILE A O 1
ATOM 505 N N . PRO A 1 70 ? 14.227 22.078 -1.13 1 95.56 70 PRO A N 1
ATOM 506 C CA . PRO A 1 70 ? 14.766 23.203 -1.897 1 95.56 70 PRO A CA 1
ATOM 507 C C . PRO A 1 70 ? 15.328 22.781 -3.252 1 95.56 70 PRO A C 1
ATOM 509 O O . PRO A 1 70 ? 15.188 23.5 -4.238 1 95.56 70 PRO A O 1
ATOM 512 N N . ALA A 1 71 ? 15.859 21.578 -3.27 1 94.81 71 ALA A N 1
ATOM 513 C CA . ALA A 1 71 ? 16.453 21.078 -4.508 1 94.81 71 ALA A CA 1
ATOM 514 C C . ALA A 1 71 ? 15.367 20.719 -5.52 1 94.81 71 ALA A C 1
ATOM 516 O O . ALA A 1 71 ? 15.641 20.578 -6.715 1 94.81 71 ALA A O 1
ATOM 517 N N . LEU A 1 72 ? 14.156 20.594 -5.074 1 96.56 72 LEU A N 1
ATOM 518 C CA . LEU A 1 72 ? 13.047 20.188 -5.934 1 96.56 72 LEU A CA 1
ATOM 519 C C . LEU A 1 72 ? 12.328 21.422 -6.488 1 96.56 72 LEU A C 1
ATOM 521 O O . LEU A 1 72 ? 11.531 21.297 -7.426 1 96.56 72 LEU A O 1
ATOM 525 N N . LEU A 1 73 ? 12.594 22.578 -5.906 1 97.12 73 LEU A N 1
ATOM 526 C CA . LEU A 1 73 ? 12.055 23.828 -6.422 1 97.12 73 LEU A CA 1
ATOM 527 C C . LEU A 1 73 ? 12.883 24.344 -7.594 1 97.12 73 LEU A C 1
ATOM 529 O O . LEU A 1 73 ? 14.117 24.391 -7.512 1 97.12 73 LEU A O 1
ATOM 533 N N . GLN A 1 74 ? 12.258 24.719 -8.695 1 97 74 GLN A N 1
ATOM 534 C CA . GLN A 1 74 ? 12.969 25.203 -9.875 1 97 74 GLN A CA 1
ATOM 535 C C . GLN A 1 74 ? 12.992 26.719 -9.93 1 97 74 GLN A C 1
ATOM 537 O O . GLN A 1 74 ? 11.945 27.359 -10.094 1 97 74 GLN A O 1
ATOM 542 N N . ALA A 1 75 ? 14.195 27.297 -9.844 1 98.06 75 ALA A N 1
ATOM 543 C CA . ALA A 1 75 ? 14.367 28.734 -9.883 1 98.06 75 ALA A CA 1
ATOM 544 C C . ALA A 1 75 ? 14.234 29.266 -11.312 1 98.06 75 ALA A C 1
ATOM 546 O O . ALA A 1 75 ? 14.891 28.766 -12.227 1 98.06 75 ALA A O 1
ATOM 547 N N . LYS A 1 76 ? 13.383 30.234 -11.484 1 98.38 76 LYS A N 1
ATOM 548 C CA . LYS A 1 76 ? 13.141 30.859 -12.781 1 98.38 76 LYS A CA 1
ATOM 549 C C . LYS A 1 76 ? 13.086 32.375 -12.664 1 98.38 76 LYS A C 1
ATOM 551 O O . LYS A 1 76 ? 13 32.906 -11.555 1 98.38 76 LYS A O 1
ATOM 556 N N . ASN A 1 77 ? 13.219 33.062 -13.789 1 97.75 77 ASN A N 1
ATOM 557 C CA . ASN A 1 77 ? 13.047 34.5 -13.812 1 97.75 77 ASN A CA 1
ATOM 558 C C . ASN A 1 77 ? 12.195 34.969 -15 1 97.75 77 ASN A C 1
ATOM 560 O O . ASN A 1 77 ? 11.984 34.188 -15.938 1 97.75 77 ASN A O 1
ATOM 564 N N . TYR A 1 78 ? 11.648 36.188 -14.969 1 96.69 78 TYR A N 1
ATOM 565 C CA . TYR A 1 78 ? 10.68 36.656 -15.945 1 96.69 78 TYR A CA 1
ATOM 566 C C . TYR A 1 78 ? 11.359 36.969 -17.281 1 96.69 78 TYR A C 1
ATOM 568 O O . TYR A 1 78 ? 10.688 37.094 -18.312 1 96.69 78 TYR A O 1
ATOM 576 N N . GLU A 1 79 ? 12.625 37.125 -17.375 1 95.88 79 GLU A N 1
ATOM 577 C CA . GLU A 1 79 ? 13.328 37.531 -18.578 1 95.88 79 GLU A CA 1
ATOM 578 C C . GLU A 1 79 ? 13.68 36.312 -19.453 1 95.88 79 GLU A C 1
ATOM 580 O O . GLU A 1 79 ? 13.5 36.344 -20.672 1 95.88 79 GLU A O 1
ATOM 585 N N . ASN A 1 80 ? 14.109 35.281 -18.797 1 96.19 80 ASN A N 1
ATOM 586 C CA . ASN A 1 80 ? 14.672 34.156 -19.547 1 96.19 80 ASN A CA 1
ATOM 587 C C . ASN A 1 80 ? 13.703 32.969 -19.625 1 96.19 80 ASN A C 1
ATOM 589 O O . ASN A 1 80 ? 13.852 32.094 -20.469 1 96.19 80 ASN A O 1
ATOM 593 N N . HIS A 1 81 ? 12.727 32.938 -18.719 1 97.19 81 HIS A N 1
ATOM 594 C CA . HIS A 1 81 ? 11.984 31.688 -18.578 1 97.19 81 HIS A CA 1
ATOM 595 C C . HIS A 1 81 ? 10.484 31.922 -18.734 1 97.19 81 HIS A C 1
ATOM 597 O O . HIS A 1 81 ? 9.672 31.094 -18.312 1 97.19 81 HIS A O 1
ATOM 603 N N . LEU A 1 82 ? 10.07 32.969 -19.281 1 96.62 82 LEU A N 1
ATOM 604 C CA . LEU A 1 82 ? 8.656 33.312 -19.375 1 96.62 82 LEU A CA 1
ATOM 605 C C . LEU A 1 82 ? 7.883 32.25 -20.156 1 96.62 82 LEU A C 1
ATOM 607 O O . LEU A 1 82 ? 6.742 31.938 -19.812 1 96.62 82 LEU A O 1
ATOM 611 N N . SER A 1 83 ? 8.406 31.688 -21.172 1 96.25 83 SER A N 1
ATOM 612 C CA . SER A 1 83 ? 7.742 30.719 -22.047 1 96.25 83 SER A CA 1
ATOM 613 C C . SER A 1 83 ? 7.391 29.453 -21.281 1 96.25 83 SER A C 1
ATOM 615 O O . SER A 1 83 ? 6.461 28.734 -21.656 1 96.25 83 SER A O 1
ATOM 617 N N . GLU A 1 84 ? 8.102 29.172 -20.188 1 97.25 84 GLU A N 1
ATOM 618 C CA . GLU A 1 84 ? 7.867 27.938 -19.422 1 97.25 84 GLU A CA 1
ATOM 619 C C . GLU A 1 84 ? 6.559 28.016 -18.641 1 97.25 84 GLU A C 1
ATOM 621 O O . GLU A 1 84 ? 6.043 27 -18.188 1 97.25 84 GLU A O 1
ATOM 626 N N . LEU A 1 85 ? 6.012 29.156 -18.484 1 97.31 85 LEU A N 1
ATOM 627 C CA . LEU A 1 85 ? 4.711 29.312 -17.844 1 97.31 85 LEU A CA 1
ATOM 628 C C . LEU A 1 85 ? 3.627 28.578 -18.625 1 97.31 85 LEU A C 1
ATOM 630 O O . LEU A 1 85 ? 2.635 28.125 -18.047 1 97.31 85 LEU A O 1
ATOM 634 N N . GLY A 1 86 ? 3.863 28.484 -19.922 1 95.69 86 GLY A N 1
ATOM 635 C CA . GLY A 1 86 ? 2.908 27.797 -20.781 1 95.69 86 GLY A CA 1
ATOM 636 C C . GLY A 1 86 ? 2.793 26.312 -20.469 1 95.69 86 GLY A C 1
ATOM 637 O O . GLY A 1 86 ? 1.817 25.672 -20.859 1 95.69 86 GLY A O 1
ATOM 638 N N . GLN A 1 87 ? 3.697 25.812 -19.734 1 94.75 87 GLN A N 1
ATOM 639 C CA . GLN A 1 87 ? 3.697 24.406 -19.375 1 94.75 87 GLN A CA 1
ATOM 640 C C . GLN A 1 87 ? 3.025 24.172 -18.031 1 94.75 87 GLN A C 1
ATOM 642 O O . GLN A 1 87 ? 2.809 23.016 -17.625 1 94.75 87 GLN A O 1
ATOM 647 N N . CYS A 1 88 ? 2.695 25.219 -17.344 1 96.75 88 CYS A N 1
ATOM 648 C CA . CYS A 1 88 ? 2.123 25.109 -16.016 1 96.75 88 CYS A CA 1
ATOM 649 C C . CYS A 1 88 ? 0.6 25.141 -16.062 1 96.75 88 CYS A C 1
ATOM 651 O O . CYS A 1 88 ? 0.019 25.797 -16.938 1 96.75 88 CYS A O 1
ATOM 653 N N . ASP A 1 89 ? -0.022 24.375 -15.211 1 96.31 89 ASP A N 1
ATOM 654 C CA . ASP A 1 89 ? -1.478 24.297 -15.148 1 96.31 89 ASP A CA 1
ATOM 655 C C . ASP A 1 89 ? -2.051 25.344 -14.211 1 96.31 89 ASP A C 1
ATOM 657 O O . ASP A 1 89 ? -3.133 25.891 -14.453 1 96.31 89 ASP A O 1
ATOM 661 N N . LEU A 1 90 ? -1.382 25.594 -13.148 1 97.88 90 LEU A N 1
ATOM 662 C CA . LEU A 1 90 ? -1.772 26.594 -12.156 1 97.88 90 LEU A CA 1
ATOM 663 C C . LEU A 1 90 ? -0.659 27.609 -11.938 1 97.88 90 LEU A C 1
ATOM 665 O O . LEU A 1 90 ? 0.487 27.234 -11.68 1 97.88 90 LEU A O 1
ATOM 669 N N . ILE A 1 91 ? -0.977 28.844 -12.141 1 98.5 91 ILE A N 1
ATOM 670 C CA . ILE A 1 91 ? -0.064 29.969 -11.898 1 98.5 91 ILE A CA 1
ATOM 671 C C . ILE A 1 91 ? -0.558 30.781 -10.711 1 98.5 91 ILE A C 1
ATOM 673 O O . ILE A 1 91 ? -1.668 31.328 -10.742 1 98.5 91 ILE A O 1
ATOM 677 N N . ILE A 1 92 ? 0.229 30.891 -9.664 1 98.75 92 ILE A N 1
ATOM 678 C CA . ILE A 1 92 ? -0.108 31.656 -8.461 1 98.75 92 ILE A CA 1
ATOM 679 C C . ILE A 1 92 ? 0.715 32.938 -8.406 1 98.75 92 ILE A C 1
ATOM 681 O O . ILE A 1 92 ? 1.937 32.906 -8.242 1 98.75 92 ILE A O 1
ATOM 685 N N . GLU A 1 93 ? 0.098 34.031 -8.578 1 98.44 93 GLU A N 1
ATOM 686 C CA . GLU A 1 93 ? 0.776 35.344 -8.484 1 98.44 93 GLU A CA 1
ATOM 687 C C . GLU A 1 93 ? 0.875 35.812 -7.039 1 98.44 93 GLU A C 1
ATOM 689 O O . GLU A 1 93 ? -0.144 35.969 -6.367 1 98.44 93 GLU A O 1
ATOM 694 N N . ALA A 1 94 ? 2.012 36.062 -6.543 1 97.56 94 ALA A N 1
ATOM 695 C CA . ALA A 1 94 ? 2.266 36.469 -5.164 1 97.56 94 ALA A CA 1
ATOM 696 C C . ALA A 1 94 ? 3.291 37.594 -5.102 1 97.56 94 ALA A C 1
ATOM 698 O O . ALA A 1 94 ? 4.168 37.594 -4.234 1 97.56 94 ALA A O 1
ATOM 699 N N . ILE A 1 95 ? 3.262 38.469 -6.043 1 95.75 95 ILE A N 1
ATOM 700 C CA . ILE A 1 95 ? 4.191 39.594 -6.02 1 95.75 95 ILE A CA 1
ATOM 701 C C . ILE A 1 95 ? 3.658 40.688 -5.098 1 95.75 95 ILE A C 1
ATOM 703 O O . ILE A 1 95 ? 2.674 40.5 -4.383 1 95.75 95 ILE A O 1
ATOM 707 N N . GLY A 1 96 ? 4.344 41.844 -5.047 1 90.19 96 GLY A N 1
ATOM 708 C CA . GLY A 1 96 ? 3.996 42.938 -4.145 1 90.19 96 GLY A CA 1
ATOM 709 C C . GLY A 1 96 ? 2.564 43.406 -4.305 1 90.19 96 GLY A C 1
ATOM 710 O O . GLY A 1 96 ? 1.976 43.281 -5.379 1 90.19 96 GLY A O 1
ATOM 711 N N . GLU A 1 97 ? 2.006 44.062 -3.32 1 89.31 97 GLU A N 1
ATOM 712 C CA . GLU A 1 97 ? 0.599 44.438 -3.229 1 89.31 97 GLU A CA 1
ATOM 713 C C . GLU A 1 97 ? 0.345 45.781 -3.902 1 89.31 97 GLU A C 1
ATOM 715 O O . GLU A 1 97 ? -0.09 46.75 -3.25 1 89.31 97 GLU A O 1
ATOM 720 N N . ARG A 1 98 ? 0.527 45.781 -5.254 1 90.12 98 ARG A N 1
ATOM 721 C CA . ARG A 1 98 ? 0.305 46.969 -6.062 1 90.12 98 ARG A CA 1
ATOM 722 C C . ARG A 1 98 ? -0.448 46.625 -7.344 1 90.12 98 ARG A C 1
ATOM 724 O O . ARG A 1 98 ? -0.04 45.75 -8.094 1 90.12 98 ARG A O 1
ATOM 731 N N . MET A 1 99 ? -1.396 47.438 -7.543 1 91.88 99 MET A N 1
ATOM 732 C CA . MET A 1 99 ? -2.244 47.188 -8.703 1 91.88 99 MET A CA 1
ATOM 733 C C . MET A 1 99 ? -1.456 47.344 -10 1 91.88 99 MET A C 1
ATOM 735 O O . MET A 1 99 ? -1.6 46.562 -10.922 1 91.88 99 MET A O 1
ATOM 739 N N . ASP A 1 100 ? -0.593 48.375 -10.062 1 94.75 100 ASP A N 1
ATOM 740 C CA . ASP A 1 100 ? 0.148 48.656 -11.289 1 94.75 100 ASP A CA 1
ATOM 741 C C . ASP A 1 100 ? 1.173 47.562 -11.562 1 94.75 100 ASP A C 1
ATOM 743 O O . ASP A 1 100 ? 1.354 47.125 -12.711 1 94.75 100 ASP A O 1
ATOM 747 N N . TRP A 1 101 ? 1.833 47.062 -10.516 1 95.88 101 TRP A N 1
ATOM 748 C CA . TRP A 1 101 ? 2.789 45.969 -10.68 1 95.88 101 TRP A CA 1
ATOM 749 C C . TRP A 1 101 ? 2.096 44.688 -11.18 1 95.88 101 TRP A C 1
ATOM 751 O O . TRP A 1 101 ? 2.6 44.031 -12.086 1 95.88 101 TRP A O 1
ATOM 761 N N . LYS A 1 102 ? 0.976 44.406 -10.609 1 95.94 102 LYS A N 1
ATOM 762 C CA . LYS A 1 102 ? 0.246 43.188 -10.984 1 95.94 102 LYS A CA 1
ATOM 763 C C . LYS A 1 102 ? -0.307 43.281 -12.398 1 95.94 102 LYS A C 1
ATOM 765 O O . LYS A 1 102 ? -0.27 42.312 -13.164 1 95.94 102 LYS A O 1
ATOM 770 N N . THR A 1 103 ? -0.798 44.5 -12.719 1 95.81 103 THR A N 1
ATOM 771 C CA . THR A 1 103 ? -1.291 44.719 -14.062 1 95.81 103 THR A CA 1
ATOM 772 C C . THR A 1 103 ? -0.177 44.531 -15.094 1 95.81 103 THR A C 1
ATOM 774 O O . THR A 1 103 ? -0.375 43.906 -16.125 1 95.81 103 THR A O 1
ATOM 777 N N . ASP A 1 104 ? 0.965 45.094 -14.773 1 96.62 104 ASP A N 1
ATOM 778 C CA . ASP A 1 104 ? 2.109 44.969 -15.672 1 96.62 104 ASP A CA 1
ATOM 779 C C . ASP A 1 104 ? 2.506 43.5 -15.852 1 96.62 104 ASP A C 1
ATOM 781 O O . ASP A 1 104 ? 2.805 43.062 -16.969 1 96.62 104 ASP A O 1
ATOM 785 N N . LEU A 1 105 ? 2.545 42.812 -14.812 1 97.12 105 LEU A N 1
ATOM 786 C CA . LEU A 1 105 ? 2.898 41.375 -14.859 1 97.12 105 LEU A CA 1
ATOM 787 C C . LEU A 1 105 ? 1.883 40.594 -15.688 1 97.12 105 LEU A C 1
ATOM 789 O O . LEU A 1 105 ? 2.26 39.781 -16.516 1 97.12 105 LEU A O 1
ATOM 793 N N . TYR A 1 106 ? 0.59 40.844 -15.469 1 97.19 106 TYR A N 1
ATOM 794 C CA . TYR A 1 106 ? -0.462 40.125 -16.203 1 97.19 106 TYR A CA 1
ATOM 795 C C . TYR A 1 106 ? -0.344 40.375 -17.703 1 97.19 106 TYR A C 1
ATOM 797 O O . TYR A 1 106 ? -0.499 39.438 -18.5 1 97.19 106 TYR A O 1
ATOM 805 N N . ASN A 1 107 ? -0.042 41.594 -18.016 1 95.75 107 ASN A N 1
ATOM 806 C CA . ASN A 1 107 ? 0.156 41.906 -19.422 1 95.75 107 ASN A CA 1
ATOM 807 C C . ASN A 1 107 ? 1.352 41.188 -20.016 1 95.75 107 ASN A C 1
ATOM 809 O O . ASN A 1 107 ? 1.315 40.75 -21.172 1 95.75 107 ASN A O 1
ATOM 813 N N . ARG A 1 108 ? 2.279 41.062 -19.25 1 96.19 108 ARG A N 1
ATOM 814 C CA . ARG A 1 108 ? 3.52 40.438 -19.688 1 96.19 108 ARG A CA 1
ATOM 815 C C . ARG A 1 108 ? 3.336 38.938 -19.875 1 96.19 108 ARG A C 1
ATOM 817 O O . ARG A 1 108 ? 3.887 38.344 -20.797 1 96.19 108 ARG A O 1
ATOM 824 N N . ILE A 1 109 ? 2.592 38.281 -19.062 1 97.06 109 ILE A N 1
ATOM 825 C CA . ILE A 1 109 ? 2.568 36.812 -19.047 1 97.06 109 ILE A CA 1
ATOM 826 C C . ILE A 1 109 ? 1.408 36.312 -19.906 1 97.06 109 ILE A C 1
ATOM 828 O O . ILE A 1 109 ? 1.406 35.156 -20.344 1 97.06 109 ILE A O 1
ATOM 832 N N . SER A 1 110 ? 0.396 37.062 -20.172 1 96.12 110 SER A N 1
ATOM 833 C CA . SER A 1 110 ? -0.837 36.656 -20.828 1 96.12 110 SER A CA 1
ATOM 834 C C . SER A 1 110 ? -0.548 36 -22.172 1 96.12 110 SER A C 1
ATOM 836 O O . SER A 1 110 ? -1.17 35 -22.516 1 96.12 110 SER A O 1
ATOM 838 N N . PRO A 1 111 ? 0.466 36.469 -22.969 1 95.62 111 PRO A N 1
ATOM 839 C CA . PRO A 1 111 ? 0.712 35.875 -24.281 1 95.62 111 PRO A CA 1
ATOM 840 C C . PRO A 1 111 ? 1.231 34.438 -24.188 1 95.62 111 PRO A C 1
ATOM 842 O O . PRO A 1 111 ? 1.143 33.688 -25.156 1 95.62 111 PRO A O 1
ATOM 845 N N . VAL A 1 112 ? 1.791 34.062 -23.109 1 96.75 112 VAL A N 1
ATOM 846 C CA . VAL A 1 112 ? 2.422 32.75 -23.031 1 96.75 112 VAL A CA 1
ATOM 847 C C . VAL A 1 112 ? 1.498 31.781 -22.281 1 96.75 112 VAL A C 1
ATOM 849 O O . VAL A 1 112 ? 1.742 30.562 -22.266 1 96.75 112 VAL A O 1
ATOM 852 N N . LEU A 1 113 ? 0.429 32.25 -21.672 1 95.56 113 LEU A N 1
ATOM 853 C CA . LEU A 1 113 ? -0.515 31.375 -20.969 1 95.56 113 LEU A CA 1
ATOM 854 C C . LEU A 1 113 ? -1.388 30.609 -21.969 1 95.56 113 LEU A C 1
ATOM 856 O O . LEU A 1 113 ? -1.777 31.156 -23 1 95.56 113 LEU A O 1
ATOM 860 N N . ARG A 1 114 ? -1.628 29.359 -21.641 1 94.12 114 ARG A N 1
ATOM 861 C CA . ARG A 1 114 ? -2.578 28.578 -22.438 1 94.12 114 ARG A CA 1
ATOM 862 C C . ARG A 1 114 ? -4.012 29.016 -22.141 1 94.12 114 ARG A C 1
ATOM 864 O O . ARG A 1 114 ? -4.277 29.672 -21.125 1 94.12 114 ARG A O 1
ATOM 871 N N . LYS A 1 115 ? -4.91 28.594 -22.953 1 90.38 115 LYS A N 1
ATOM 872 C CA . LYS A 1 115 ? -6.328 28.891 -22.781 1 90.38 115 LYS A CA 1
ATOM 873 C C . LYS A 1 115 ? -6.875 28.25 -21.5 1 90.38 115 LYS A C 1
ATOM 875 O O . LYS A 1 115 ? -7.77 28.812 -20.859 1 90.38 115 LYS A O 1
ATOM 880 N N . ASP A 1 116 ? -6.309 27.156 -21.141 1 90.81 116 ASP A N 1
ATOM 881 C CA . ASP A 1 116 ? -6.848 26.406 -20 1 90.81 116 ASP A CA 1
ATOM 882 C C . ASP A 1 116 ? -6.004 26.641 -18.75 1 90.81 116 ASP A C 1
ATOM 884 O O . ASP A 1 116 ? -6.211 25.984 -17.734 1 90.81 116 ASP A O 1
ATOM 888 N N . SER A 1 117 ? -5.047 27.578 -18.797 1 94.56 117 SER A N 1
ATOM 889 C CA . SER A 1 117 ? -4.23 27.875 -17.625 1 94.56 117 SER A CA 1
ATOM 890 C C . SER A 1 117 ? -5.074 28.516 -16.531 1 94.56 117 SER A C 1
ATOM 892 O O . SER A 1 117 ? -5.953 29.328 -16.797 1 94.56 117 SER A O 1
ATOM 894 N N . ILE A 1 118 ? -4.91 28 -15.375 1 97.19 118 ILE A N 1
ATOM 895 C CA . ILE A 1 118 ? -5.539 28.625 -14.211 1 97.19 118 ILE A CA 1
ATOM 896 C C . ILE A 1 118 ? -4.609 29.672 -13.617 1 97.19 118 ILE A C 1
ATOM 898 O O . ILE A 1 118 ? -3.445 29.391 -13.328 1 97.19 118 ILE A O 1
ATOM 902 N N . LEU A 1 119 ? -5.047 30.891 -13.531 1 97.94 119 LEU A N 1
ATOM 903 C CA . LEU A 1 119 ? -4.301 31.969 -12.898 1 97.94 119 LEU A CA 1
ATOM 904 C C . LEU A 1 119 ? -5.004 32.438 -11.625 1 97.94 119 LEU A C 1
ATOM 906 O O . LEU A 1 119 ? -6.199 32.719 -11.648 1 97.94 119 LEU A O 1
ATOM 910 N N . VAL A 1 120 ? -4.285 32.469 -10.508 1 98.5 120 VAL A N 1
ATOM 911 C CA . VAL A 1 120 ? -4.875 32.969 -9.266 1 98.5 120 VAL A CA 1
ATOM 912 C C . VAL A 1 120 ? -3.963 34 -8.633 1 98.5 120 VAL A C 1
ATOM 914 O O . VAL A 1 120 ? -2.742 33.938 -8.797 1 98.5 120 VAL A O 1
ATOM 917 N N . SER A 1 121 ? -4.551 34.938 -7.93 1 98.38 121 SER A N 1
ATOM 918 C CA . SER A 1 121 ? -3.795 35.938 -7.191 1 98.38 121 SER A CA 1
ATOM 919 C C . SER A 1 121 ? -3.848 35.688 -5.691 1 98.38 121 SER A C 1
ATOM 921 O O . SER A 1 121 ? -4.918 35.438 -5.133 1 98.38 121 SER A O 1
ATOM 923 N N . ASN A 1 122 ? -2.711 35.812 -5.031 1 97.5 122 ASN A N 1
ATOM 924 C CA . ASN A 1 122 ? -2.629 35.656 -3.584 1 97.5 122 ASN A CA 1
ATOM 925 C C . ASN A 1 122 ? -2.732 37 -2.881 1 97.5 122 ASN A C 1
ATOM 927 O O . ASN A 1 122 ? -2.24 37.188 -1.764 1 97.5 122 ASN A O 1
ATOM 931 N N . THR A 1 123 ? -3.395 37.906 -3.477 1 93.44 123 THR A N 1
ATOM 932 C CA . THR A 1 123 ? -3.57 39.219 -2.869 1 93.44 123 THR A CA 1
ATOM 933 C C . THR A 1 123 ? -4.344 39.125 -1.56 1 93.44 123 THR A C 1
ATOM 935 O O . THR A 1 123 ? -5.195 38.25 -1.407 1 93.44 123 THR A O 1
ATOM 938 N N . SER A 1 124 ? -4.012 40.031 -0.623 1 89 124 SER A N 1
ATOM 939 C CA . SER A 1 124 ? -4.664 40.031 0.681 1 89 124 SER A CA 1
ATOM 940 C C . SER A 1 124 ? -5.754 41.094 0.758 1 89 124 SER A C 1
ATOM 942 O O . SER A 1 124 ? -6.441 41.219 1.774 1 89 124 SER A O 1
ATOM 944 N N . GLY A 1 125 ? -5.895 41.844 -0.441 1 87.25 125 GLY A N 1
ATOM 945 C CA . GLY A 1 125 ? -6.91 42.844 -0.248 1 87.25 125 GLY A CA 1
ATOM 946 C C . GLY A 1 125 ? -7.254 43.594 -1.522 1 87.25 125 GLY A C 1
ATOM 947 O O . GLY A 1 125 ? -8.242 44.344 -1.568 1 87.25 125 GLY A O 1
ATOM 948 N N . LEU A 1 126 ? -6.469 43.406 -2.602 1 90.06 126 LEU A N 1
ATOM 949 C CA . LEU A 1 126 ? -6.777 44.062 -3.861 1 90.06 126 LEU A CA 1
ATOM 950 C C . LEU A 1 126 ? -8.031 43.469 -4.496 1 90.06 126 LEU A C 1
ATOM 952 O O . LEU A 1 126 ? -8.328 42.281 -4.301 1 90.06 126 LEU A O 1
ATOM 956 N N . SER A 1 127 ? -8.734 44.312 -5.199 1 95 127 SER A N 1
ATOM 957 C CA . SER A 1 127 ? -9.953 43.875 -5.855 1 95 127 SER A CA 1
ATOM 958 C C . SER A 1 127 ? -9.656 42.812 -6.918 1 95 127 SER A C 1
ATOM 960 O O . SER A 1 127 ? -8.883 43.062 -7.848 1 95 127 SER A O 1
ATOM 962 N N . ILE A 1 128 ? -10.258 41.688 -6.836 1 97.62 128 ILE A N 1
ATOM 963 C CA . ILE A 1 128 ? -10.07 40.594 -7.781 1 97.62 128 ILE A CA 1
ATOM 964 C C . ILE A 1 128 ? -10.758 40.938 -9.102 1 97.62 128 ILE A C 1
ATOM 966 O O . ILE A 1 128 ? -10.258 40.562 -10.172 1 97.62 128 ILE A O 1
ATOM 970 N N . ASN A 1 129 ? -11.875 41.625 -9.031 1 97.75 129 ASN A N 1
ATOM 971 C CA . ASN A 1 129 ? -12.555 42.062 -10.242 1 97.75 129 ASN A CA 1
ATOM 972 C C . ASN A 1 129 ? -11.695 43.031 -11.039 1 97.75 129 ASN A C 1
ATOM 974 O O . ASN A 1 129 ? -11.625 42.969 -12.266 1 97.75 129 ASN A O 1
ATOM 978 N N . GLU A 1 130 ? -11.047 44 -10.32 1 96.25 130 GLU A N 1
ATOM 979 C CA . GLU A 1 130 ? -10.172 44.969 -10.992 1 96.25 130 GLU A CA 1
ATOM 980 C C . GLU A 1 130 ? -8.992 44.25 -11.648 1 96.25 130 GLU A C 1
ATOM 982 O O . GLU A 1 130 ? -8.602 44.594 -12.773 1 96.25 130 GLU A O 1
ATOM 987 N N . LEU A 1 131 ? -8.484 43.281 -10.984 1 97.25 131 LEU A N 1
ATOM 988 C CA . LEU A 1 131 ? -7.383 42.5 -11.547 1 97.25 131 LEU A CA 1
ATOM 989 C C . LEU A 1 131 ? -7.844 41.688 -12.758 1 97.25 131 LEU A C 1
ATOM 991 O O . LEU A 1 131 ? -7.133 41.594 -13.758 1 97.25 131 LEU A O 1
ATOM 995 N N . ALA A 1 132 ? -9 41.094 -12.656 1 97.69 132 ALA A N 1
ATOM 996 C CA . ALA A 1 132 ? -9.555 40.312 -13.758 1 97.69 132 ALA A CA 1
ATOM 997 C C . ALA A 1 132 ? -9.703 41.188 -15.016 1 97.69 132 ALA A C 1
ATOM 999 O O . ALA A 1 132 ? -9.484 40.688 -16.125 1 97.69 132 ALA A O 1
ATOM 1000 N N . ASN A 1 133 ? -10.047 42.406 -14.836 1 96.31 133 ASN A N 1
ATOM 1001 C CA . ASN A 1 133 ? -10.289 43.312 -15.945 1 96.31 133 ASN A CA 1
ATOM 1002 C C . ASN A 1 133 ? -9 43.656 -16.688 1 96.31 133 ASN A C 1
ATOM 1004 O O . ASN A 1 133 ? -9.039 44.125 -17.828 1 96.31 133 ASN A O 1
ATOM 1008 N N . THR A 1 134 ? -7.922 43.469 -16.062 1 95.75 134 THR A N 1
ATOM 1009 C CA . THR A 1 134 ? -6.637 43.719 -16.703 1 95.75 134 THR A CA 1
ATOM 1010 C C . THR A 1 134 ? -6.238 42.594 -17.625 1 95.75 134 THR A C 1
ATOM 1012 O O . THR A 1 134 ? -5.355 42.719 -18.469 1 95.75 134 THR A O 1
ATOM 1015 N N . LEU A 1 135 ? -6.863 41.469 -17.547 1 96.56 135 LEU A N 1
ATOM 1016 C CA . LEU A 1 135 ? -6.543 40.281 -18.328 1 96.56 135 LEU A CA 1
ATOM 1017 C C . LEU A 1 135 ? -7.324 40.25 -19.641 1 96.56 135 LEU A C 1
ATOM 1019 O O . LEU A 1 135 ? -8.414 40.812 -19.719 1 96.56 135 LEU A O 1
ATOM 1023 N N . PRO A 1 136 ? -6.758 39.594 -20.656 1 95.56 136 PRO A N 1
ATOM 1024 C CA . PRO A 1 136 ? -7.578 39.312 -21.844 1 95.56 136 PRO A CA 1
ATOM 1025 C C . PRO A 1 136 ? -8.836 38.531 -21.516 1 95.56 136 PRO A C 1
ATOM 1027 O O . PRO A 1 136 ? -8.812 37.688 -20.609 1 95.56 136 PRO A O 1
ATOM 1030 N N . GLU A 1 137 ? -9.875 38.75 -22.25 1 94.75 137 GLU A N 1
ATOM 1031 C CA . GLU A 1 137 ? -11.18 38.156 -22.016 1 94.75 137 GLU A CA 1
ATOM 1032 C C . GLU A 1 137 ? -11.062 36.625 -21.938 1 94.75 137 GLU A C 1
ATOM 1034 O O . GLU A 1 137 ? -11.758 35.969 -21.156 1 94.75 137 GLU A O 1
ATOM 1039 N N . ALA A 1 138 ? -10.18 36.094 -22.688 1 93.19 138 ALA A N 1
ATOM 1040 C CA . ALA A 1 138 ? -10.031 34.656 -22.812 1 93.19 138 ALA A CA 1
ATOM 1041 C C . ALA A 1 138 ? -9.547 34.031 -21.5 1 93.19 138 ALA A C 1
ATOM 1043 O O . ALA A 1 138 ? -9.75 32.844 -21.25 1 93.19 138 ALA A O 1
ATOM 1044 N N . HIS A 1 139 ? -8.953 34.812 -20.625 1 95.88 139 HIS A N 1
ATOM 1045 C CA . HIS A 1 139 ? -8.336 34.281 -19.422 1 95.88 139 HIS A CA 1
ATOM 1046 C C . HIS A 1 139 ? -9.164 34.594 -18.188 1 95.88 139 HIS A C 1
ATOM 1048 O O . HIS A 1 139 ? -8.93 34.031 -17.109 1 95.88 139 HIS A O 1
ATOM 1054 N N . ARG A 1 140 ? -10.234 35.406 -18.312 1 97.25 140 ARG A N 1
ATOM 1055 C CA . ARG A 1 140 ? -10.953 35.938 -17.156 1 97.25 140 ARG A CA 1
ATOM 1056 C C . ARG A 1 140 ? -11.789 34.844 -16.5 1 97.25 140 ARG A C 1
ATOM 1058 O O . ARG A 1 140 ? -11.977 34.844 -15.273 1 97.25 140 ARG A O 1
ATOM 1065 N N . GLY A 1 141 ? -12.242 33.906 -17.25 1 96.62 141 GLY A N 1
ATOM 1066 C CA . GLY A 1 141 ? -13.023 32.812 -16.703 1 96.62 141 GLY A CA 1
ATOM 1067 C C . GLY A 1 141 ? -12.211 31.844 -15.844 1 96.62 141 GLY A C 1
ATOM 1068 O O . GLY A 1 141 ? -12.766 31.125 -15.023 1 96.62 141 GLY A O 1
ATOM 1069 N N . HIS A 1 142 ? -10.891 31.828 -16.062 1 96.62 142 HIS A N 1
ATOM 1070 C CA . HIS A 1 142 ? -9.984 30.953 -15.336 1 96.62 142 HIS A CA 1
ATOM 1071 C C . HIS A 1 142 ? -9.156 31.734 -14.312 1 96.62 142 HIS A C 1
ATOM 1073 O O . HIS A 1 142 ? -8.047 31.328 -13.969 1 96.62 142 HIS A O 1
ATOM 1079 N N . PHE A 1 143 ? -9.766 32.844 -13.867 1 97.88 143 PHE A N 1
ATOM 1080 C CA . PHE A 1 143 ? -9.062 33.719 -12.93 1 97.88 143 PHE A CA 1
ATOM 1081 C C . PHE A 1 143 ? -9.867 33.906 -11.648 1 97.88 143 PHE A C 1
ATOM 1083 O O . PHE A 1 143 ? -11.094 34.031 -11.695 1 97.88 143 PHE A O 1
ATOM 1090 N N . CYS A 1 144 ? -9.227 33.844 -10.484 1 98.25 144 CYS A N 1
ATOM 1091 C CA . CYS A 1 144 ? -9.828 34.188 -9.211 1 98.25 144 CYS A CA 1
ATOM 1092 C C . CYS A 1 144 ? -8.758 34.469 -8.164 1 98.25 144 CYS A C 1
ATOM 1094 O O . CYS A 1 144 ? -7.566 34.5 -8.477 1 98.25 144 CYS A O 1
ATOM 1096 N N . GLY A 1 145 ? -9.188 34.812 -6.984 1 98.38 145 GLY A N 1
ATOM 1097 C CA . GLY A 1 145 ? -8.266 34.969 -5.871 1 98.38 145 GLY A CA 1
ATOM 1098 C C . GLY A 1 145 ? -8.156 33.75 -5 1 98.38 145 GLY A C 1
ATOM 1099 O O . GLY A 1 145 ? -9.148 33.031 -4.777 1 98.38 145 GLY A O 1
ATOM 1100 N N . VAL A 1 146 ? -6.984 33.406 -4.578 1 98.56 146 VAL A N 1
ATOM 1101 C CA . VAL A 1 146 ? -6.715 32.438 -3.523 1 98.56 146 VAL A CA 1
ATOM 1102 C C . VAL A 1 146 ? -5.801 33.062 -2.471 1 98.56 146 VAL A C 1
ATOM 1104 O O . VAL A 1 146 ? -4.598 33.219 -2.695 1 98.56 146 VAL A O 1
ATOM 1107 N N . HIS A 1 147 ? -6.359 33.375 -1.343 1 97.88 147 HIS A N 1
ATOM 1108 C CA . HIS A 1 147 ? -5.613 34.031 -0.28 1 97.88 147 HIS A CA 1
ATOM 1109 C C . HIS A 1 147 ? -5.137 33.031 0.768 1 97.88 147 HIS A C 1
ATOM 1111 O O . HIS A 1 147 ? -5.938 32.531 1.56 1 97.88 147 HIS A O 1
ATOM 1117 N N . PHE A 1 148 ? -3.816 32.75 0.747 1 97.56 148 PHE A N 1
ATOM 1118 C CA . PHE A 1 148 ? -3.189 31.922 1.764 1 97.56 148 PHE A CA 1
ATOM 1119 C C . PHE A 1 148 ? -2.824 32.75 2.992 1 97.56 148 PHE A C 1
ATOM 1121 O O . PHE A 1 148 ? -2.543 33.938 2.883 1 97.56 148 PHE A O 1
ATOM 1128 N N . PHE A 1 149 ? -2.818 32.062 4.098 1 95.19 149 PHE A N 1
ATOM 1129 C CA . PHE A 1 149 ? -2.393 32.719 5.328 1 95.19 149 PHE A CA 1
ATOM 1130 C C . PHE A 1 149 ? -0.976 32.312 5.703 1 95.19 149 PHE A C 1
ATOM 1132 O O . PHE A 1 149 ? -0.58 31.172 5.473 1 95.19 149 PHE A O 1
ATOM 1139 N N . ASN A 1 150 ? -0.19 33.125 6.203 1 90.5 150 ASN A N 1
ATOM 1140 C CA . ASN A 1 150 ? 1.194 32.906 6.594 1 90.5 150 ASN A CA 1
ATOM 1141 C C . ASN A 1 150 ? 1.286 32.344 8.008 1 90.5 150 ASN A C 1
ATOM 1143 O O . ASN A 1 150 ? 0.684 32.875 8.938 1 90.5 150 ASN A O 1
ATOM 1147 N N . PRO A 1 151 ? 2.041 31.312 8.109 1 94.38 151 PRO A N 1
ATOM 1148 C CA . PRO A 1 151 ? 2.791 30.531 7.125 1 94.38 151 PRO A CA 1
ATOM 1149 C C . PRO A 1 151 ? 1.925 29.5 6.406 1 94.38 151 PRO A C 1
ATOM 1151 O O . PRO A 1 151 ? 1.265 28.688 7.051 1 94.38 151 PRO A O 1
ATOM 1154 N N . PRO A 1 152 ? 2.08 29.359 5.121 1 96.81 152 PRO A N 1
ATOM 1155 C CA . PRO A 1 152 ? 1.168 28.547 4.32 1 96.81 152 PRO A CA 1
ATOM 1156 C C . PRO A 1 152 ? 1.13 27.094 4.781 1 96.81 152 PRO A C 1
ATOM 1158 O O . PRO A 1 152 ? 0.072 26.453 4.746 1 96.81 152 PRO A O 1
ATOM 1161 N N . ARG A 1 153 ? 2.217 26.531 5.191 1 97.38 153 ARG A N 1
ATOM 1162 C CA . ARG A 1 153 ? 2.26 25.141 5.621 1 97.38 153 ARG A CA 1
ATOM 1163 C C . ARG A 1 153 ? 1.398 24.906 6.859 1 97.38 153 ARG A C 1
ATOM 1165 O O . ARG A 1 153 ? 0.681 23.922 6.953 1 97.38 153 ARG A O 1
ATOM 1172 N N . TYR A 1 154 ? 1.38 25.828 7.805 1 96.44 154 TYR A N 1
ATOM 1173 C CA . TYR A 1 154 ? 0.816 25.578 9.125 1 96.44 154 TYR A CA 1
ATOM 1174 C C . TYR A 1 154 ? -0.578 26.188 9.242 1 96.44 154 TYR A C 1
ATOM 1176 O O . TYR A 1 154 ? -1.392 25.734 10.055 1 96.44 154 TYR A O 1
ATOM 1184 N N . MET A 1 155 ? -0.842 27.234 8.461 1 96.31 155 MET A N 1
ATOM 1185 C CA . MET A 1 155 ? -2.15 27.875 8.539 1 96.31 155 MET A CA 1
ATOM 1186 C C . MET A 1 155 ? -3.18 27.109 7.707 1 96.31 155 MET A C 1
ATOM 1188 O O . MET A 1 155 ? -2.973 26.875 6.516 1 96.31 155 MET A O 1
ATOM 1192 N N . HIS A 1 156 ? -4.254 26.828 8.273 1 97.19 156 HIS A N 1
ATOM 1193 C CA . HIS A 1 156 ? -5.266 25.938 7.699 1 97.19 156 HIS A CA 1
ATOM 1194 C C . HIS A 1 156 ? -6.137 26.688 6.695 1 97.19 156 HIS A C 1
ATOM 1196 O O . HIS A 1 156 ? -6.621 26.094 5.727 1 97.19 156 HIS A O 1
ATOM 1202 N N . LEU A 1 157 ? -6.348 27.969 6.781 1 98.19 157 LEU A N 1
ATOM 1203 C CA . LEU A 1 157 ? -7.328 28.734 6.023 1 98.19 157 LEU A CA 1
ATOM 1204 C C . LEU A 1 157 ? -6.793 29.078 4.637 1 98.19 157 LEU A C 1
ATOM 1206 O O . LEU A 1 157 ? -5.633 29.469 4.496 1 98.19 157 LEU A O 1
ATOM 1210 N N . ALA A 1 158 ? -7.598 28.922 3.668 1 98.5 158 ALA A N 1
ATOM 1211 C CA . ALA A 1 158 ? -7.461 29.547 2.35 1 98.5 158 ALA A CA 1
ATOM 1212 C C . ALA A 1 158 ? -8.766 30.188 1.906 1 98.5 158 ALA A C 1
ATOM 1214 O O . ALA A 1 158 ? -9.82 29.547 1.908 1 98.5 158 ALA A O 1
ATOM 1215 N N . GLU A 1 159 ? -8.805 31.438 1.562 1 98.56 159 GLU A N 1
ATOM 1216 C CA . GLU A 1 159 ? -9.984 32.125 1.046 1 98.56 159 GLU A CA 1
ATOM 1217 C C . GLU A 1 159 ? -10.016 32.094 -0.48 1 98.56 159 GLU A C 1
ATOM 1219 O O . GLU A 1 159 ? -9.055 32.5 -1.129 1 98.56 159 GLU A O 1
ATOM 1224 N N . LEU A 1 160 ? -10.992 31.547 -1.003 1 98.25 160 LEU A N 1
ATOM 1225 C CA . LEU A 1 160 ? -11.258 31.562 -2.438 1 98.25 160 LEU A CA 1
ATOM 1226 C C . LEU A 1 160 ? -12.148 32.75 -2.811 1 98.25 160 LEU A C 1
ATOM 1228 O O . LEU A 1 160 ? -13.25 32.875 -2.275 1 98.25 160 LEU A O 1
ATOM 1232 N N . ILE A 1 161 ? -11.695 33.656 -3.746 1 98.56 161 ILE A N 1
ATOM 1233 C CA . ILE A 1 161 ? -12.398 34.906 -4.07 1 98.56 161 ILE A CA 1
ATOM 1234 C C . ILE A 1 161 ? -12.711 34.938 -5.566 1 98.56 161 ILE A C 1
ATOM 1236 O O . ILE A 1 161 ? -11.867 35.312 -6.375 1 98.56 161 ILE A O 1
ATOM 1240 N N . PRO A 1 162 ? -13.883 34.656 -5.953 1 98.25 162 PRO A N 1
ATOM 1241 C CA . PRO A 1 162 ? -14.234 34.688 -7.375 1 98.25 162 PRO A CA 1
ATOM 1242 C C . PRO A 1 162 ? -14.398 36.125 -7.91 1 98.25 162 PRO A C 1
ATOM 1244 O O . PRO A 1 162 ? -14.859 37 -7.188 1 98.25 162 PRO A O 1
ATOM 1247 N N . ALA A 1 163 ? -13.977 36.281 -9.102 1 98.12 163 ALA A N 1
ATOM 1248 C CA . ALA A 1 163 ? -14.398 37.469 -9.875 1 98.12 163 ALA A CA 1
ATOM 1249 C C . ALA A 1 163 ? -15.781 37.219 -10.492 1 98.12 163 ALA A C 1
ATOM 1251 O O . ALA A 1 163 ? -16.297 36.094 -10.477 1 98.12 163 ALA A O 1
ATOM 1252 N N . SER A 1 164 ? -16.312 38.312 -11.016 1 97.44 164 SER A N 1
ATOM 1253 C CA . SER A 1 164 ? -17.609 38.188 -11.68 1 97.44 164 SER A CA 1
ATOM 1254 C C . SER A 1 164 ? -17.531 37.281 -12.898 1 97.44 164 SER A C 1
ATOM 1256 O O . SER A 1 164 ? -18.531 36.688 -13.305 1 97.44 164 SER A O 1
ATOM 1258 N N . THR A 1 165 ? -16.359 37.062 -13.422 1 97.62 165 THR A N 1
ATOM 1259 C CA . THR A 1 165 ? -16.172 36.344 -14.664 1 97.62 165 THR A CA 1
ATOM 1260 C C . THR A 1 165 ? -15.695 34.906 -14.375 1 97.62 165 THR A C 1
ATOM 1262 O O . THR A 1 165 ? -15.641 34.062 -15.281 1 97.62 165 THR A O 1
ATOM 1265 N N . THR A 1 166 ? -15.383 34.562 -13.141 1 97.81 166 THR A N 1
ATOM 1266 C CA . THR A 1 166 ? -14.836 33.25 -12.789 1 97.81 166 THR A CA 1
ATOM 1267 C C . THR A 1 166 ? -15.852 32.156 -13.086 1 97.81 166 THR A C 1
ATOM 1269 O O . THR A 1 166 ? -17.016 32.25 -12.68 1 97.81 166 THR A O 1
ATOM 1272 N N . HIS A 1 167 ? -15.453 31.094 -13.766 1 95.88 167 HIS A N 1
ATOM 1273 C CA . HIS A 1 167 ? -16.312 29.938 -13.984 1 95.88 167 HIS A CA 1
ATOM 1274 C C . HIS A 1 167 ? -16.641 29.234 -12.664 1 95.88 167 HIS A C 1
ATOM 1276 O O . HIS A 1 167 ? -15.742 28.938 -11.883 1 95.88 167 HIS A O 1
ATOM 1282 N N . PRO A 1 168 ? -17.891 28.969 -12.445 1 95.62 168 PRO A N 1
ATOM 1283 C CA . PRO A 1 168 ? -18.266 28.266 -11.211 1 95.62 168 PRO A CA 1
ATOM 1284 C C . PRO A 1 168 ? -17.562 26.906 -11.086 1 95.62 168 PRO A C 1
ATOM 1286 O O . PRO A 1 168 ? -17.234 26.484 -9.977 1 95.62 168 PRO A O 1
ATOM 1289 N N . GLU A 1 169 ? -17.312 26.234 -12.18 1 95.19 169 GLU A N 1
ATOM 1290 C CA . GLU A 1 169 ? -16.656 24.922 -12.156 1 95.19 169 GLU A CA 1
ATOM 1291 C C . GLU A 1 169 ? -15.219 25.047 -11.648 1 95.19 169 GLU A C 1
ATOM 1293 O O . GLU A 1 169 ? -14.711 24.125 -11.008 1 95.19 169 GLU A O 1
ATOM 1298 N N . LEU A 1 170 ? -14.609 26.156 -11.992 1 96 170 LEU A N 1
ATOM 1299 C CA . LEU A 1 170 ? -13.25 26.375 -11.5 1 96 170 LEU A CA 1
ATOM 1300 C C . LEU A 1 170 ? -13.234 26.5 -9.984 1 96 170 LEU A C 1
ATOM 1302 O O . LEU A 1 170 ? -12.328 25.969 -9.328 1 96 170 LEU A O 1
ATOM 1306 N N . LEU A 1 171 ? -14.227 27.156 -9.445 1 96.75 171 LEU A N 1
ATOM 1307 C CA . LEU A 1 171 ? -14.305 27.312 -7.996 1 96.75 171 LEU A CA 1
ATOM 1308 C C . LEU A 1 171 ? -14.445 25.969 -7.297 1 96.75 171 LEU A C 1
ATOM 1310 O O . LEU A 1 171 ? -13.773 25.703 -6.301 1 96.75 171 LEU A O 1
ATOM 1314 N N . ASP A 1 172 ? -15.352 25.141 -7.855 1 96.62 172 ASP A N 1
ATOM 1315 C CA . ASP A 1 172 ? -15.531 23.812 -7.305 1 96.62 172 ASP A CA 1
ATOM 1316 C C . ASP A 1 172 ? -14.234 23 -7.363 1 96.62 172 ASP A C 1
ATOM 1318 O O . ASP A 1 172 ? -13.883 22.312 -6.41 1 96.62 172 ASP A O 1
ATOM 1322 N N . TYR A 1 173 ? -13.562 23.156 -8.516 1 96.25 173 TYR A N 1
ATOM 1323 C CA . TYR A 1 173 ? -12.32 22.406 -8.711 1 96.25 173 TYR A CA 1
ATOM 1324 C C . TYR A 1 173 ? -11.25 22.875 -7.734 1 96.25 173 TYR A C 1
ATOM 1326 O O . TYR A 1 173 ? -10.594 22.047 -7.09 1 96.25 173 TYR A O 1
ATOM 1334 N N . LEU A 1 174 ? -11.047 24.156 -7.582 1 97.62 174 LEU A N 1
ATOM 1335 C CA . LEU A 1 174 ? -10.008 24.703 -6.715 1 97.62 174 LEU A CA 1
ATOM 1336 C C . LEU A 1 174 ? -10.312 24.406 -5.25 1 97.62 174 LEU A C 1
ATOM 1338 O O . LEU A 1 174 ? -9.406 24.141 -4.461 1 97.62 174 LEU A O 1
ATOM 1342 N N . GLU A 1 175 ? -11.594 24.547 -4.887 1 97.69 175 GLU A N 1
ATOM 1343 C CA . GLU A 1 175 ? -11.977 24.188 -3.523 1 97.69 175 GLU A CA 1
ATOM 1344 C C . GLU A 1 175 ? -11.602 22.75 -3.199 1 97.69 175 GLU A C 1
ATOM 1346 O O . GLU A 1 175 ? -11.039 22.469 -2.139 1 97.69 175 GLU A O 1
ATOM 1351 N N . THR A 1 176 ? -11.914 21.828 -4.109 1 97.19 176 THR A N 1
ATOM 1352 C CA . THR A 1 176 ? -11.586 20.422 -3.953 1 97.19 176 THR A CA 1
ATOM 1353 C C . THR A 1 176 ? -10.078 20.219 -3.859 1 97.19 176 THR A C 1
ATOM 1355 O O . THR A 1 176 ? -9.594 19.516 -2.967 1 97.19 176 THR A O 1
ATOM 1358 N N . TRP A 1 177 ? -9.336 20.859 -4.77 1 97.06 177 TRP A N 1
ATOM 1359 C CA . TRP A 1 177 ? -7.891 20.703 -4.883 1 97.06 177 TRP A CA 1
ATOM 1360 C C . TRP A 1 177 ? -7.184 21.281 -3.656 1 97.06 177 TRP A C 1
ATOM 1362 O O . TRP A 1 177 ? -6.301 20.625 -3.084 1 97.06 177 TRP A O 1
ATOM 1372 N N . LEU A 1 178 ? -7.559 22.469 -3.172 1 98.31 178 LEU A N 1
ATOM 1373 C CA . LEU A 1 178 ? -6.969 23.109 -1.994 1 98.31 178 LEU A CA 1
ATOM 1374 C C . LEU A 1 178 ? -7.207 22.25 -0.75 1 98.31 178 LEU A C 1
ATOM 1376 O O . LEU A 1 178 ? -6.309 22.109 0.085 1 98.31 178 LEU A O 1
ATOM 1380 N N . THR A 1 179 ? -8.414 21.719 -0.666 1 98.12 179 THR A N 1
ATOM 1381 C CA . THR A 1 179 ? -8.773 20.922 0.495 1 98.12 179 THR A CA 1
ATOM 1382 C C . THR A 1 179 ? -8.016 19.594 0.491 1 98.12 179 THR A C 1
ATOM 1384 O O . THR A 1 179 ? -7.289 19.281 1.437 1 98.12 179 THR A O 1
ATOM 1387 N N . GLY A 1 180 ? -8.133 18.891 -0.538 1 97.38 180 GLY A N 1
ATOM 1388 C CA . GLY A 1 180 ? -7.574 17.547 -0.595 1 97.38 180 GLY A CA 1
ATOM 1389 C C . GLY A 1 180 ? -6.07 17.531 -0.787 1 97.38 180 GLY A C 1
ATOM 1390 O O . GLY A 1 180 ? -5.355 16.797 -0.091 1 97.38 180 GLY A O 1
ATOM 1391 N N . THR A 1 181 ? -5.512 18.328 -1.735 1 97.19 181 THR A N 1
ATOM 1392 C CA . THR A 1 181 ? -4.125 18.234 -2.178 1 97.19 181 THR A CA 1
ATOM 1393 C C . THR A 1 181 ? -3.221 19.078 -1.284 1 97.19 181 THR A C 1
ATOM 1395 O O . THR A 1 181 ? -2.086 18.703 -0.997 1 97.19 181 THR A O 1
ATOM 1398 N N . LEU A 1 182 ? -3.74 20.203 -0.79 1 98.19 182 LEU A N 1
ATOM 1399 C CA . LEU A 1 182 ? -2.877 21.062 0.007 1 98.19 182 LEU A CA 1
ATOM 1400 C C . LEU A 1 182 ? -3.287 21.031 1.475 1 98.19 182 LEU A C 1
ATOM 1402 O O . LEU A 1 182 ? -2.629 21.641 2.318 1 98.19 182 LEU A O 1
ATOM 1406 N N . GLY A 1 183 ? -4.379 20.375 1.79 1 98.25 183 GLY A N 1
ATOM 1407 C CA . GLY A 1 183 ? -4.785 20.188 3.174 1 98.25 183 GLY A CA 1
ATOM 1408 C C . GLY A 1 183 ? -5.387 21.438 3.795 1 98.25 183 GLY A C 1
ATOM 1409 O O . GLY A 1 183 ? -5.262 21.656 5 1 98.25 183 GLY A O 1
ATOM 1410 N N . LYS A 1 184 ? -6.047 22.266 3.006 1 98.56 184 LYS A N 1
ATOM 1411 C CA . LYS A 1 184 ? -6.559 23.531 3.49 1 98.56 184 LYS A CA 1
ATOM 1412 C C . LYS A 1 184 ? -8.039 23.438 3.854 1 98.56 184 LYS A C 1
ATOM 1414 O O . LYS A 1 184 ? -8.719 22.5 3.434 1 98.56 184 LYS A O 1
ATOM 1419 N N . GLY A 1 185 ? -8.438 24.312 4.758 1 98.25 185 GLY A N 1
ATOM 1420 C CA . GLY A 1 185 ? -9.836 24.672 4.895 1 98.25 185 GLY A CA 1
ATOM 1421 C C . GLY A 1 185 ? -10.227 25.859 4.035 1 98.25 185 GLY A C 1
ATOM 1422 O O . GLY A 1 185 ? -9.617 26.922 4.117 1 98.25 185 GLY A O 1
ATOM 1423 N N . VAL A 1 186 ? -11.258 25.688 3.223 1 98.38 186 VAL A N 1
ATOM 1424 C CA . VAL A 1 186 ? -11.555 26.688 2.203 1 98.38 186 VAL A CA 1
ATOM 1425 C C . VAL A 1 186 ? -12.867 27.391 2.531 1 98.38 186 VAL A C 1
ATOM 1427 O O . VAL A 1 186 ? -13.852 26.734 2.881 1 98.38 186 VAL A O 1
ATOM 1430 N N . VAL A 1 187 ? -12.914 28.688 2.512 1 98 187 VAL A N 1
ATOM 1431 C CA . VAL A 1 187 ? -14.133 29.484 2.543 1 98 187 VAL A CA 1
ATOM 1432 C C . VAL A 1 187 ? -14.211 30.359 1.294 1 98 187 VAL A C 1
ATOM 1434 O O . VAL A 1 187 ? -13.188 30.688 0.688 1 98 187 VAL A O 1
ATOM 1437 N N . ILE A 1 188 ? -15.375 30.703 0.895 1 97.56 188 ILE A N 1
ATOM 1438 C CA . ILE A 1 188 ? -15.57 31.578 -0.256 1 97.56 188 ILE A CA 1
ATOM 1439 C C . ILE A 1 188 ? -15.844 33 0.22 1 97.56 188 ILE A C 1
ATOM 1441 O O . ILE A 1 188 ? -16.812 33.25 0.937 1 97.56 188 ILE A O 1
ATOM 1445 N N . ALA A 1 189 ? -15.016 33.906 -0.113 1 98.06 189 ALA A N 1
ATOM 1446 C CA . ALA A 1 189 ? -15.148 35.312 0.265 1 98.06 189 ALA A CA 1
ATOM 1447 C C . ALA A 1 189 ? -15.57 36.156 -0.928 1 98.06 189 ALA A C 1
ATOM 1449 O O . ALA A 1 189 ? -15.211 35.875 -2.07 1 98.06 189 ALA A O 1
ATOM 1450 N N . LYS A 1 190 ? -16.328 37.156 -0.668 1 97.5 190 LYS A N 1
ATOM 1451 C CA . LYS A 1 190 ? -16.656 38.156 -1.706 1 97.5 190 LYS A CA 1
ATOM 1452 C C . LYS A 1 190 ? -15.484 39.094 -1.941 1 97.5 190 LYS A C 1
ATOM 1454 O O . LYS A 1 190 ? -14.594 39.219 -1.102 1 97.5 190 LYS A O 1
ATOM 1459 N N . ASP A 1 191 ? -15.523 39.688 -3.115 1 97.38 191 ASP A N 1
ATOM 1460 C CA . ASP A 1 191 ? -14.438 40.594 -3.51 1 97.38 191 ASP A CA 1
ATOM 1461 C C . ASP A 1 191 ? -14.57 41.938 -2.826 1 97.38 191 ASP A C 1
ATOM 1463 O O . ASP A 1 191 ? -14.992 42.938 -3.449 1 97.38 191 ASP A O 1
ATOM 1467 N N . THR A 1 192 ? -14.227 42.031 -1.563 1 95.5 192 THR A N 1
ATOM 1468 C CA . THR A 1 192 ? -14.148 43.25 -0.757 1 95.5 192 THR A CA 1
ATOM 1469 C C . THR A 1 192 ? -12.781 43.375 -0.093 1 95.5 192 THR A C 1
ATOM 1471 O O . THR A 1 192 ? -12.062 42.375 0.048 1 95.5 192 THR A O 1
ATOM 1474 N N . PRO A 1 193 ? -12.43 44.562 0.26 1 93.44 193 PRO A N 1
ATOM 1475 C CA . PRO A 1 193 ? -11.102 44.75 0.838 1 93.44 193 PRO A CA 1
ATOM 1476 C C . PRO A 1 193 ? -10.875 43.875 2.08 1 93.44 193 PRO A C 1
ATOM 1478 O O . PRO A 1 193 ? -11.727 43.844 2.973 1 93.44 193 PRO A O 1
ATOM 1481 N N . ASN A 1 194 ? -9.805 43.188 2.088 1 93.75 194 ASN A N 1
ATOM 1482 C CA . ASN A 1 194 ? -9.352 42.344 3.197 1 93.75 194 ASN A CA 1
ATOM 1483 C C . ASN A 1 194 ? -10.234 41.125 3.373 1 93.75 194 ASN A C 1
ATOM 1485 O O . ASN A 1 194 ? -10.117 40.406 4.363 1 93.75 194 ASN A O 1
ATOM 1489 N N . PHE A 1 195 ? -11.227 40.938 2.523 1 96.69 195 PHE A N 1
ATOM 1490 C CA . PHE A 1 195 ? -12.047 39.75 2.396 1 96.69 195 PHE A CA 1
ATOM 1491 C C . PHE A 1 195 ? -12.766 39.438 3.705 1 96.69 195 PHE A C 1
ATOM 1493 O O . PHE A 1 195 ? -13.516 40.281 4.215 1 96.69 195 PHE A O 1
ATOM 1500 N N . ILE A 1 196 ? -12.516 38.219 4.301 1 97.88 196 ILE A N 1
ATOM 1501 C CA . ILE A 1 196 ? -13.305 37.875 5.484 1 97.88 196 ILE A CA 1
ATOM 1502 C C . ILE A 1 196 ? -12.406 37.906 6.723 1 97.88 196 ILE A C 1
ATOM 1504 O O . ILE A 1 196 ? -12.578 38.75 7.602 1 97.88 196 ILE A O 1
ATOM 1508 N N . ALA A 1 197 ? -11.391 37.062 6.809 1 96.94 197 ALA A N 1
ATOM 1509 C CA . ALA A 1 197 ? -10.617 36.812 8.016 1 96.94 197 ALA A CA 1
ATOM 1510 C C . ALA A 1 197 ? -9.867 38.062 8.461 1 96.94 197 ALA A C 1
ATOM 1512 O O . ALA A 1 197 ? -9.969 38.469 9.625 1 96.94 197 ALA A O 1
ATOM 1513 N N . ASN A 1 198 ? -9.156 38.625 7.5 1 95 198 ASN A N 1
ATOM 1514 C CA . ASN A 1 198 ? -8.422 39.844 7.844 1 95 198 ASN A CA 1
ATOM 1515 C C . ASN A 1 198 ? -9.367 41 8.188 1 95 198 ASN A C 1
ATOM 1517 O O . ASN A 1 198 ? -9.109 41.781 9.109 1 95 198 ASN A O 1
ATOM 1521 N N . ARG A 1 199 ? -10.469 41.094 7.473 1 95.56 199 ARG A N 1
ATOM 1522 C CA . ARG A 1 199 ? -11.445 42.156 7.734 1 95.56 199 ARG A CA 1
ATOM 1523 C C . ARG A 1 199 ? -11.984 42.062 9.156 1 95.56 199 ARG A C 1
ATOM 1525 O O . ARG A 1 199 ? -11.93 43.031 9.914 1 95.56 199 ARG A O 1
ATOM 1532 N N . MET A 1 200 ? -12.406 40.906 9.539 1 96.69 200 MET A N 1
ATOM 1533 C CA . MET A 1 200 ? -13.031 40.688 10.844 1 96.69 200 MET A CA 1
ATOM 1534 C C . MET A 1 200 ? -11.977 40.625 11.945 1 96.69 200 MET A C 1
ATOM 1536 O O . MET A 1 200 ? -12.133 41.188 13.016 1 96.69 200 MET A O 1
ATOM 1540 N N . GLY A 1 201 ? -10.914 39.844 11.719 1 95.69 201 GLY A N 1
ATOM 1541 C CA . GLY A 1 201 ? -9.891 39.625 12.727 1 95.69 201 GLY A CA 1
ATOM 1542 C C . GLY A 1 201 ? -9.133 40.875 13.094 1 95.69 201 GLY A C 1
ATOM 1543 O O . GLY A 1 201 ? -8.891 41.125 14.281 1 95.69 201 GLY A O 1
ATOM 1544 N N . VAL A 1 202 ? -8.766 41.625 12.133 1 94.69 202 VAL A N 1
ATOM 1545 C CA . VAL A 1 202 ? -8.023 42.844 12.398 1 94.69 202 VAL A CA 1
ATOM 1546 C C . VAL A 1 202 ? -8.938 43.875 13.055 1 94.69 202 VAL A C 1
ATOM 1548 O O . VAL A 1 202 ? -8.516 44.625 13.945 1 94.69 202 VAL A O 1
ATOM 1551 N N . PHE A 1 203 ? -10.203 43.938 12.641 1 96.69 203 PHE A N 1
ATOM 1552 C CA . PHE A 1 203 ? -11.133 44.812 13.328 1 96.69 203 PHE A CA 1
ATOM 1553 C C . PHE A 1 203 ? -11.227 44.469 14.812 1 96.69 203 PHE A C 1
ATOM 1555 O O . PHE A 1 203 ? -11.289 45.344 15.664 1 96.69 203 PHE A O 1
ATOM 1562 N N . SER A 1 204 ? -11.312 43.188 15.07 1 97.25 204 SER A N 1
ATOM 1563 C CA . SER A 1 204 ? -11.352 42.781 16.469 1 97.25 204 SER A CA 1
ATOM 1564 C C . SER A 1 204 ? -10.164 43.312 17.25 1 97.25 204 SER A C 1
ATOM 1566 O O . SER A 1 204 ? -10.312 43.719 18.391 1 97.25 204 SER A O 1
ATOM 1568 N N . LEU A 1 205 ? -8.992 43.312 16.656 1 96 205 LEU A N 1
ATOM 1569 C CA . LEU A 1 205 ? -7.797 43.844 17.297 1 96 205 LEU A CA 1
ATOM 1570 C C . LEU A 1 205 ? -7.91 45.375 17.484 1 96 205 LEU A C 1
ATOM 1572 O O . LEU A 1 205 ? -7.547 45.906 18.547 1 96 205 LEU A O 1
ATOM 1576 N N . ILE A 1 206 ? -8.43 46 16.516 1 95.88 206 ILE A N 1
ATOM 1577 C CA . ILE A 1 206 ? -8.625 47.469 16.562 1 95.88 206 ILE A CA 1
ATOM 1578 C C . ILE A 1 206 ? -9.594 47.812 17.688 1 95.88 206 ILE A C 1
ATOM 1580 O O . ILE A 1 206 ? -9.344 48.719 18.484 1 95.88 206 ILE A O 1
ATOM 1584 N N . ALA A 1 207 ? -10.703 47.062 17.75 1 97.38 207 ALA A N 1
ATOM 1585 C CA . ALA A 1 207 ? -11.695 47.281 18.797 1 97.38 207 ALA A CA 1
ATOM 1586 C C . ALA A 1 207 ? -11.086 47.094 20.172 1 97.38 207 ALA A C 1
ATOM 1588 O O . ALA A 1 207 ? -11.367 47.844 21.094 1 97.38 207 ALA A O 1
ATOM 1589 N N . THR A 1 208 ? -10.25 46.094 20.312 1 97.56 208 THR A N 1
ATOM 1590 C CA . THR A 1 208 ? -9.586 45.812 21.578 1 97.56 208 THR A CA 1
ATOM 1591 C C . THR A 1 208 ? -8.648 46.969 21.969 1 97.56 208 THR A C 1
ATOM 1593 O O . THR A 1 208 ? -8.656 47.406 23.109 1 97.56 208 THR A O 1
ATOM 1596 N N . MET A 1 209 ? -7.906 47.469 21.031 1 95.88 209 MET A N 1
ATOM 1597 C CA . MET A 1 209 ? -6.992 48.562 21.281 1 95.88 209 MET A CA 1
ATOM 1598 C C . MET A 1 209 ? -7.766 49.844 21.625 1 95.88 209 MET A C 1
ATOM 1600 O O . MET A 1 209 ? -7.371 50.594 22.531 1 95.88 209 MET A O 1
ATOM 1604 N N . TYR A 1 210 ? -8.828 50.062 20.953 1 96.06 210 TYR A N 1
ATOM 1605 C CA . TYR A 1 210 ? -9.664 51.25 21.172 1 96.06 210 TYR A CA 1
ATOM 1606 C C . TYR A 1 210 ? -10.188 51.281 22.594 1 96.06 210 TYR A C 1
ATOM 1608 O O . TYR A 1 210 ? -10.023 52.281 23.297 1 96.06 210 TYR A O 1
ATOM 1616 N N . HIS A 1 211 ? -10.773 50.25 23.016 1 97.12 211 HIS A N 1
ATOM 1617 C CA . HIS A 1 211 ? -11.383 50.219 24.344 1 97.12 211 HIS A CA 1
ATOM 1618 C C . HIS A 1 211 ? -10.32 50.156 25.422 1 97.12 211 HIS A C 1
ATOM 1620 O O . HIS A 1 211 ? -10.516 50.688 26.516 1 97.12 211 HIS A O 1
ATOM 1626 N N . ALA A 1 212 ? -9.219 49.469 25.172 1 96.31 212 ALA A N 1
ATOM 1627 C CA . ALA A 1 212 ? -8.125 49.469 26.141 1 96.31 212 ALA A CA 1
ATOM 1628 C C . ALA A 1 212 ? -7.621 50.875 26.422 1 96.31 212 ALA A C 1
ATOM 1630 O O . ALA A 1 212 ? -7.352 51.219 27.578 1 96.31 212 ALA A O 1
ATOM 1631 N N . GLN A 1 213 ? -7.465 51.625 25.422 1 93.56 213 GLN A N 1
ATOM 1632 C CA . GLN A 1 213 ? -7.02 53 25.562 1 93.56 213 GLN A CA 1
ATOM 1633 C C . GLN A 1 213 ? -8.062 53.844 26.297 1 93.56 213 GLN A C 1
ATOM 1635 O O . GLN A 1 213 ? -7.727 54.594 27.203 1 93.56 213 GLN A O 1
ATOM 1640 N N . ALA A 1 214 ? -9.273 53.688 25.891 1 94.25 214 ALA A N 1
ATOM 1641 C CA . ALA A 1 214 ? -10.367 54.438 26.484 1 94.25 214 ALA A CA 1
ATOM 1642 C C . ALA A 1 214 ? -10.5 54.156 27.984 1 94.25 214 ALA A C 1
ATOM 1644 O O . ALA A 1 214 ? -10.852 55.031 28.766 1 94.25 214 ALA A O 1
ATOM 1645 N N . MET A 1 215 ? -10.141 52.969 28.344 1 95.5 215 MET A N 1
ATOM 1646 C CA . MET A 1 215 ? -10.344 52.562 29.734 1 95.5 215 MET A CA 1
ATOM 1647 C C . MET A 1 215 ? -9.016 52.531 30.484 1 95.5 215 MET A C 1
ATOM 1649 O O . MET A 1 215 ? -8.961 52.062 31.625 1 95.5 215 MET A O 1
ATOM 1653 N N . ASN A 1 216 ? -7.973 52.938 29.906 1 93.81 216 ASN A N 1
ATOM 1654 C CA . ASN A 1 216 ? -6.641 53.031 30.5 1 93.81 216 ASN A CA 1
ATOM 1655 C C . ASN A 1 216 ? -6.191 51.688 31.094 1 93.81 216 ASN A C 1
ATOM 1657 O O . ASN A 1 216 ? -5.824 51.625 32.25 1 93.81 216 ASN A O 1
ATOM 1661 N N . MET A 1 217 ? -6.238 50.719 30.219 1 95.56 217 MET A N 1
ATOM 1662 C CA . MET A 1 217 ? -5.844 49.375 30.641 1 95.56 217 MET A CA 1
ATOM 1663 C C . MET A 1 217 ? -4.398 49.094 30.234 1 95.56 217 MET A C 1
ATOM 1665 O O . MET A 1 217 ? -3.943 49.531 29.172 1 95.56 217 MET A O 1
ATOM 1669 N N . GLY A 1 218 ? -3.707 48.344 31.094 1 95.19 218 GLY A N 1
ATOM 1670 C CA . GLY A 1 218 ? -2.375 47.875 30.719 1 95.19 218 GLY A CA 1
ATOM 1671 C C . GLY A 1 218 ? -2.383 46.844 29.609 1 95.19 218 GLY A C 1
ATOM 1672 O O . GLY A 1 218 ? -3.289 46 29.531 1 95.19 218 GLY A O 1
ATOM 1673 N N . LEU A 1 219 ? -1.317 46.844 28.859 1 96.75 219 LEU A N 1
ATOM 1674 C CA . LEU A 1 219 ? -1.265 46 27.672 1 96.75 219 LEU A CA 1
ATOM 1675 C C . LEU A 1 219 ? -1.212 44.531 28.062 1 96.75 219 LEU A C 1
ATOM 1677 O O . LEU A 1 219 ? -1.841 43.688 27.422 1 96.75 219 LEU A O 1
ATOM 1681 N N . ASP A 1 220 ? -0.452 44.156 29.062 1 96.62 220 ASP A N 1
ATOM 1682 C CA . ASP A 1 220 ? -0.376 42.781 29.531 1 96.62 220 ASP A CA 1
ATOM 1683 C C . ASP A 1 220 ? -1.684 42.344 30.188 1 96.62 220 ASP A C 1
ATOM 1685 O O . ASP A 1 220 ? -2.051 41.156 30.156 1 96.62 220 ASP A O 1
ATOM 1689 N N . GLU A 1 221 ? -2.352 43.281 30.844 1 96.5 221 GLU A N 1
ATOM 1690 C CA . GLU A 1 221 ? -3.678 43.031 31.391 1 96.5 221 GLU A CA 1
ATOM 1691 C C . GLU A 1 221 ? -4.672 42.688 30.281 1 96.5 221 GLU A C 1
ATOM 1693 O O . GLU A 1 221 ? -5.469 41.75 30.422 1 96.5 221 GLU A O 1
ATOM 1698 N N . VAL A 1 222 ? -4.605 43.375 29.219 1 97.75 222 VAL A N 1
ATOM 1699 C CA . VAL A 1 222 ? -5.469 43.156 28.062 1 97.75 222 VAL A CA 1
ATOM 1700 C C . VAL A 1 222 ? -5.207 41.75 27.5 1 97.75 222 VAL A C 1
ATOM 1702 O O . VAL A 1 222 ? -6.145 41 27.219 1 97.75 222 VAL A O 1
ATOM 1705 N N . ASP A 1 223 ? -3.949 41.375 27.375 1 97.56 223 ASP A N 1
ATOM 1706 C CA . ASP A 1 223 ? -3.598 40.094 26.828 1 97.56 223 ASP A CA 1
ATOM 1707 C C . ASP A 1 223 ? -4.047 38.969 27.75 1 97.56 223 ASP A C 1
ATOM 1709 O O . ASP A 1 223 ? -4.418 37.875 27.281 1 97.56 223 ASP A O 1
ATOM 1713 N N . ALA A 1 224 ? -3.982 39.156 29 1 96.81 224 ALA A N 1
ATOM 1714 C CA . ALA A 1 224 ? -4.461 38.188 29.953 1 96.81 224 ALA A CA 1
ATOM 1715 C C . ALA A 1 224 ? -5.953 37.906 29.781 1 96.81 224 ALA A C 1
ATOM 1717 O O . ALA A 1 224 ? -6.43 36.812 30 1 96.81 224 ALA A O 1
ATOM 1718 N N . LEU A 1 225 ? -6.699 38.906 29.344 1 97.12 225 LEU A N 1
ATOM 1719 C CA . LEU A 1 225 ? -8.156 38.844 29.219 1 97.12 225 LEU A CA 1
ATOM 1720 C C . LEU A 1 225 ? -8.57 38.312 27.859 1 97.12 225 LEU A C 1
ATOM 1722 O O . LEU A 1 225 ? -9.633 37.688 27.734 1 97.12 225 LEU A O 1
ATOM 1726 N N . THR A 1 226 ? -7.738 38.531 26.844 1 97.5 226 THR A N 1
ATOM 1727 C CA . THR A 1 226 ? -8.18 38.281 25.484 1 97.5 226 THR A CA 1
ATOM 1728 C C . THR A 1 226 ? -7.453 37.094 24.891 1 97.5 226 THR A C 1
ATOM 1730 O O . THR A 1 226 ? -7.188 37.062 23.688 1 97.5 226 THR A O 1
ATOM 1733 N N . GLY A 1 227 ? -7.043 36.156 25.672 1 95.69 227 GLY A N 1
ATOM 1734 C CA . GLY A 1 227 ? -6.406 34.906 25.266 1 95.69 227 GLY A CA 1
ATOM 1735 C C . GLY A 1 227 ? -7.293 33.688 25.438 1 95.69 227 GLY A C 1
ATOM 1736 O O . GLY A 1 227 ? -8.453 33.688 25.016 1 95.69 227 GLY A O 1
ATOM 1737 N N . PRO A 1 228 ? -6.734 32.688 26.109 1 94.12 228 PRO A N 1
ATOM 1738 C CA . PRO A 1 228 ? -7.449 31.406 26.219 1 94.12 228 PRO A CA 1
ATOM 1739 C C . PRO A 1 228 ? -8.734 31.531 27.031 1 94.12 228 PRO A C 1
ATOM 1741 O O . PRO A 1 228 ? -9.688 30.781 26.797 1 94.12 228 PRO A O 1
ATOM 1744 N N . LEU A 1 229 ? -8.82 32.469 27.906 1 94.12 229 LEU A N 1
ATOM 1745 C CA . LEU A 1 229 ? -9.984 32.594 28.766 1 94.12 229 LEU A CA 1
ATOM 1746 C C . LEU A 1 229 ? -11.242 32.875 27.953 1 94.12 229 LEU A C 1
ATOM 1748 O O . LEU A 1 229 ? -12.352 32.562 28.391 1 94.12 229 LEU A O 1
ATOM 1752 N N . ILE A 1 230 ? -11.07 33.438 26.812 1 95.25 230 ILE A N 1
ATOM 1753 C CA . ILE A 1 230 ? -12.25 33.719 25.984 1 95.25 230 ILE A CA 1
ATOM 1754 C C . ILE A 1 230 ? -12.18 32.906 24.688 1 95.25 230 ILE A C 1
ATOM 1756 O O . ILE A 1 230 ? -12.75 33.312 23.672 1 95.25 230 ILE A O 1
ATOM 1760 N N . GLY A 1 231 ? -11.359 31.844 24.656 1 94.31 231 GLY A N 1
ATOM 1761 C CA . GLY A 1 231 ? -11.32 30.906 23.547 1 94.31 231 GLY A CA 1
ATOM 1762 C C . GLY A 1 231 ? -10.414 31.375 22.422 1 94.31 231 GLY A C 1
ATOM 1763 O O . GLY A 1 231 ? -10.641 31.016 21.25 1 94.31 231 GLY A O 1
ATOM 1764 N N . ARG A 1 232 ? -9.414 32.188 22.688 1 96 232 ARG A N 1
ATOM 1765 C CA . ARG A 1 232 ? -8.453 32.656 21.688 1 96 232 ARG A CA 1
ATOM 1766 C C . ARG A 1 232 ? -7.07 32.062 21.969 1 96 232 ARG A C 1
ATOM 1768 O O . ARG A 1 232 ? -6.855 31.406 22.984 1 96 232 ARG A O 1
ATOM 1775 N N . PRO A 1 233 ? -6.207 32.188 21.062 1 94.38 233 PRO A N 1
ATOM 1776 C CA . PRO A 1 233 ? -4.871 31.609 21.25 1 94.38 233 PRO A CA 1
ATOM 1777 C C . PRO A 1 233 ? -4.117 32.281 22.406 1 94.38 233 PRO A C 1
ATOM 1779 O O . PRO A 1 233 ? -4.465 33.375 22.828 1 94.38 233 PRO A O 1
ATOM 1782 N N . LYS A 1 234 ? -3.1 31.672 22.812 1 91.81 234 LYS A N 1
ATOM 1783 C CA . LYS A 1 234 ? -2.289 32.125 23.938 1 91.81 234 LYS A CA 1
ATOM 1784 C C . LYS A 1 234 ? -1.625 33.469 23.625 1 91.81 234 LYS A C 1
ATOM 1786 O O . LYS A 1 234 ? -1.348 34.25 24.531 1 91.81 234 LYS A O 1
ATOM 1791 N N . SER A 1 235 ? -1.452 33.688 22.344 1 92.44 235 SER A N 1
ATOM 1792 C CA . SER A 1 235 ? -0.815 34.938 21.953 1 92.44 235 SER A CA 1
ATOM 1793 C C . SER A 1 235 ? -1.759 36.125 22.156 1 92.44 235 SER A C 1
ATOM 1795 O O . SER A 1 235 ? -1.324 37.281 22.156 1 92.44 235 SER A O 1
ATOM 1797 N N . ALA A 1 236 ? -3.043 35.844 22.328 1 95 236 ALA A N 1
ATOM 1798 C CA . ALA A 1 236 ? -4.039 36.875 22.672 1 95 236 ALA A CA 1
ATOM 1799 C C . ALA A 1 236 ? -4.043 38 21.656 1 95 236 ALA A C 1
ATOM 1801 O O . ALA A 1 236 ? -4.172 37.781 20.453 1 95 236 ALA A O 1
ATOM 1802 N N . THR A 1 237 ? -3.875 39.281 22.047 1 95.56 237 THR A N 1
ATOM 1803 C CA . THR A 1 237 ? -4.008 40.438 21.141 1 95.56 237 THR A CA 1
ATOM 1804 C C . THR A 1 237 ? -2.637 41 20.797 1 95.56 237 THR A C 1
ATOM 1806 O O . THR A 1 237 ? -2.182 40.906 19.656 1 95.56 237 THR A O 1
ATOM 1809 N N . PHE A 1 238 ? -1.947 41.5 21.766 1 95.56 238 PHE A N 1
ATOM 1810 C CA . PHE A 1 238 ? -0.731 42.281 21.531 1 95.56 238 PHE A CA 1
ATOM 1811 C C . PHE A 1 238 ? 0.438 41.344 21.203 1 95.56 238 PHE A C 1
ATOM 1813 O O . PHE A 1 238 ? 1.289 41.688 20.391 1 95.56 238 PHE A O 1
ATOM 1820 N N . ARG A 1 239 ? 0.489 40.219 21.875 1 94.12 239 ARG A N 1
ATOM 1821 C CA . ARG A 1 239 ? 1.516 39.25 21.5 1 94.12 239 ARG A CA 1
ATOM 1822 C C . ARG A 1 239 ? 1.299 38.75 20.078 1 94.12 239 ARG A C 1
ATOM 1824 O O . ARG A 1 239 ? 2.262 38.469 19.375 1 94.12 239 ARG A O 1
ATOM 1831 N N . THR A 1 240 ? 0.034 38.562 19.703 1 93.25 240 THR A N 1
ATOM 1832 C CA . THR A 1 240 ? -0.268 38.219 18.328 1 93.25 240 THR A CA 1
ATOM 1833 C C . THR A 1 240 ? 0.302 39.25 17.359 1 93.25 240 THR A C 1
ATOM 1835 O O . THR A 1 240 ? 0.881 38.906 16.328 1 93.25 240 THR A O 1
ATOM 1838 N N . MET A 1 241 ? 0.166 40.469 17.688 1 93.75 241 MET A N 1
ATOM 1839 C CA . MET A 1 241 ? 0.694 41.562 16.844 1 93.75 241 MET A CA 1
ATOM 1840 C C . MET A 1 241 ? 2.213 41.469 16.75 1 93.75 241 MET A C 1
ATOM 1842 O O . MET A 1 241 ? 2.781 41.688 15.672 1 93.75 241 MET A O 1
ATOM 1846 N N . ASP A 1 242 ? 2.834 41.125 17.859 1 93.44 242 ASP A N 1
ATOM 1847 C CA . ASP A 1 242 ? 4.281 40.969 17.875 1 93.44 242 ASP A CA 1
ATOM 1848 C C . ASP A 1 242 ? 4.695 39.781 16.984 1 93.44 242 ASP A C 1
ATOM 1850 O O . ASP A 1 242 ? 5.723 39.844 16.297 1 93.44 242 ASP A O 1
ATOM 1854 N N . VAL A 1 243 ? 3.924 38.75 17.047 1 88.44 243 VAL A N 1
ATOM 1855 C CA . VAL A 1 243 ? 4.234 37.531 16.297 1 88.44 243 VAL A CA 1
ATOM 1856 C C . VAL A 1 243 ? 4.07 37.812 14.797 1 88.44 243 VAL A C 1
ATOM 1858 O O . VAL A 1 243 ? 4.906 37.406 13.992 1 88.44 243 VAL A O 1
ATOM 1861 N N . VAL A 1 244 ? 3.029 38.469 14.383 1 86.31 244 VAL A N 1
ATOM 1862 C CA . VAL A 1 244 ? 2.75 38.781 12.984 1 86.31 244 VAL A CA 1
ATOM 1863 C C . VAL A 1 244 ? 3.732 39.844 12.484 1 86.31 244 VAL A C 1
ATOM 1865 O O . VAL A 1 244 ? 4.176 39.781 11.336 1 86.31 244 VAL A O 1
ATOM 1868 N N . GLY A 1 245 ? 4.086 40.75 13.375 1 89.69 245 GLY A N 1
ATOM 1869 C CA . GLY A 1 245 ? 4.875 41.938 13.039 1 89.69 245 GLY A CA 1
ATOM 1870 C C . GLY A 1 245 ? 4.066 43.219 13.039 1 89.69 245 GLY A C 1
ATOM 1871 O O . GLY A 1 245 ? 3.049 43.312 12.352 1 89.69 245 GLY A O 1
ATOM 1872 N N . LEU A 1 246 ? 4.547 44.156 13.734 1 94 246 LEU A N 1
ATOM 1873 C CA . LEU A 1 246 ? 3.811 45.406 13.898 1 94 246 LEU A CA 1
ATOM 1874 C C . LEU A 1 246 ? 3.723 46.156 12.578 1 94 246 LEU A C 1
ATOM 1876 O O . LEU A 1 246 ? 2.721 46.844 12.305 1 94 246 LEU A O 1
ATOM 1880 N N . ASP A 1 247 ? 4.746 46 11.789 1 90.44 247 ASP A N 1
ATOM 1881 C CA . ASP A 1 247 ? 4.73 46.656 10.477 1 90.44 247 ASP A CA 1
ATOM 1882 C C . ASP A 1 247 ? 3.719 45.969 9.547 1 90.44 247 ASP A C 1
ATOM 1884 O O . ASP A 1 247 ? 3.07 46.656 8.742 1 90.44 247 ASP A O 1
ATOM 1888 N N . THR A 1 248 ? 3.602 44.688 9.594 1 86.12 248 THR A N 1
ATOM 1889 C CA . THR A 1 248 ? 2.609 43.938 8.82 1 86.12 248 THR A CA 1
ATOM 1890 C C . THR A 1 248 ? 1.195 44.375 9.211 1 86.12 248 THR A C 1
ATOM 1892 O O . THR A 1 248 ? 0.342 44.594 8.352 1 86.12 248 THR A O 1
ATOM 1895 N N . MET A 1 249 ? 0.978 44.469 10.484 1 90.44 249 MET A N 1
ATOM 1896 C CA . MET A 1 249 ? -0.322 44.938 10.977 1 90.44 249 MET A CA 1
ATOM 1897 C C . MET A 1 249 ? -0.641 46.344 10.477 1 90.44 249 MET A C 1
ATOM 1899 O O . MET A 1 249 ? -1.776 46.625 10.094 1 90.44 249 MET A O 1
ATOM 1903 N N . GLU A 1 250 ? 0.378 47.156 10.602 1 91.31 250 GLU A N 1
ATOM 1904 C CA . GLU A 1 250 ? 0.215 48.5 10.094 1 91.31 250 GLU A CA 1
ATOM 1905 C C . GLU A 1 250 ? -0.216 48.5 8.625 1 91.31 250 GLU A C 1
ATOM 1907 O O . GLU A 1 250 ? -1.112 49.25 8.234 1 91.31 250 GLU A O 1
ATOM 1912 N N . HIS A 1 251 ? 0.351 47.656 7.91 1 84.94 251 HIS A N 1
ATOM 1913 C CA . HIS A 1 251 ? 0.043 47.562 6.488 1 84.94 251 HIS A CA 1
ATOM 1914 C C . HIS A 1 251 ? -1.409 47.156 6.262 1 84.94 251 HIS A C 1
ATOM 1916 O O . HIS A 1 251 ? -2.082 47.688 5.383 1 84.94 251 HIS A O 1
ATOM 1922 N N . VAL A 1 252 ? -1.88 46.188 6.938 1 87.44 252 VAL A N 1
ATOM 1923 C CA . VAL A 1 252 ? -3.252 45.719 6.793 1 87.44 252 VAL A CA 1
ATOM 1924 C C . VAL A 1 252 ? -4.227 46.812 7.172 1 87.44 252 VAL A C 1
ATOM 1926 O O . VAL A 1 252 ? -5.215 47.062 6.473 1 87.44 252 VAL A O 1
ATOM 1929 N N . ILE A 1 253 ? -3.971 47.5 8.266 1 92.5 253 ILE A N 1
ATOM 1930 C CA . ILE A 1 253 ? -4.852 48.562 8.758 1 92.5 253 ILE A CA 1
ATOM 1931 C C . ILE A 1 253 ? -4.844 49.75 7.785 1 92.5 253 ILE A C 1
ATOM 1933 O O . ILE A 1 253 ? -5.887 50.344 7.527 1 92.5 253 ILE A O 1
ATOM 1937 N N . ASP A 1 254 ? -3.668 50 7.301 1 89.94 254 ASP A N 1
ATOM 1938 C CA . ASP A 1 254 ? -3.566 51.062 6.297 1 89.94 254 ASP A CA 1
ATOM 1939 C C . ASP A 1 254 ? -4.406 50.719 5.062 1 89.94 254 ASP A C 1
ATOM 1941 O O . ASP A 1 254 ? -5.039 51.594 4.48 1 89.94 254 ASP A O 1
ATOM 1945 N N . THR A 1 255 ? -4.367 49.469 4.668 1 87.38 255 THR A N 1
ATOM 1946 C CA . THR A 1 255 ? -5.176 49.031 3.539 1 87.38 255 THR A CA 1
ATOM 1947 C C . THR A 1 255 ? -6.66 49.25 3.824 1 87.38 255 THR A C 1
ATOM 1949 O O . THR A 1 255 ? -7.41 49.688 2.949 1 87.38 255 THR A O 1
ATOM 1952 N N . MET A 1 256 ? -7.086 48.906 5 1 91.81 256 MET A N 1
ATOM 1953 C CA . MET A 1 256 ? -8.469 49.156 5.398 1 91.81 256 MET A CA 1
ATOM 1954 C C . MET A 1 256 ? -8.789 50.656 5.332 1 91.81 256 MET A C 1
ATOM 1956 O O . MET A 1 256 ? -9.828 51.062 4.789 1 91.81 256 MET A O 1
ATOM 1960 N N . GLN A 1 257 ? -7.906 51.438 5.867 1 93.62 257 GLN A N 1
ATOM 1961 C CA . GLN A 1 257 ? -8.109 52.875 5.895 1 93.62 257 GLN A CA 1
ATOM 1962 C C . GLN A 1 257 ? -8.219 53.438 4.484 1 93.62 257 GLN A C 1
ATOM 1964 O O . GLN A 1 257 ? -9.078 54.281 4.215 1 93.62 257 GLN A O 1
ATOM 1969 N N . GLU A 1 258 ? -7.438 52.938 3.656 1 91.31 258 GLU A N 1
ATOM 1970 C CA . GLU A 1 258 ? -7.363 53.469 2.299 1 91.31 258 GLU A CA 1
ATOM 1971 C C . GLU A 1 258 ? -8.523 52.969 1.447 1 91.31 258 GLU A C 1
ATOM 1973 O O . GLU A 1 258 ? -9.055 53.719 0.612 1 91.31 258 GLU A O 1
ATOM 1978 N N . GLN A 1 259 ? -8.914 51.719 1.655 1 90.69 259 GLN A N 1
ATOM 1979 C CA . GLN A 1 259 ? -9.828 51.094 0.709 1 90.69 259 GLN A CA 1
ATOM 1980 C C . GLN A 1 259 ? -11.266 51.094 1.233 1 90.69 259 GLN A C 1
ATOM 1982 O O . GLN A 1 259 ? -12.211 50.938 0.463 1 90.69 259 GLN A O 1
ATOM 1987 N N . LEU A 1 260 ? -11.422 51.312 2.533 1 94.5 260 LEU A N 1
ATOM 1988 C CA . LEU A 1 260 ? -12.766 51.281 3.107 1 94.5 260 LEU A CA 1
ATOM 1989 C C . LEU A 1 260 ? -13.211 52.656 3.543 1 94.5 260 LEU A C 1
ATOM 1991 O O . LEU A 1 260 ? -13.633 52.844 4.688 1 94.5 260 LEU A O 1
ATOM 1995 N N . THR A 1 261 ? -13.281 53.562 2.672 1 93.69 261 THR A N 1
ATOM 1996 C CA . THR A 1 261 ? -13.523 54.969 2.973 1 93.69 261 THR A CA 1
ATOM 1997 C C . THR A 1 261 ? -14.969 55.188 3.404 1 93.69 261 THR A C 1
ATOM 1999 O O . THR A 1 261 ? -15.258 56.125 4.152 1 93.69 261 THR A O 1
ATOM 2002 N N . GLN A 1 262 ? -15.844 54.312 3.025 1 93.44 262 GLN A N 1
ATOM 2003 C CA . GLN A 1 262 ? -17.266 54.5 3.328 1 93.44 262 GLN A CA 1
ATOM 2004 C C . GLN A 1 262 ? -17.688 53.656 4.531 1 93.44 262 GLN A C 1
ATOM 2006 O O . GLN A 1 262 ? -18.859 53.656 4.91 1 93.44 262 GLN A O 1
ATOM 2011 N N . ASP A 1 263 ? -16.766 52.969 5.082 1 96.12 263 ASP A N 1
ATOM 2012 C CA . ASP A 1 263 ? -17.062 52.156 6.254 1 96.12 263 ASP A CA 1
ATOM 2013 C C . ASP A 1 263 ? -17.391 53 7.465 1 96.12 263 ASP A C 1
ATOM 2015 O O . ASP A 1 263 ? -16.641 53.938 7.793 1 96.12 263 ASP A O 1
ATOM 2019 N N . PRO A 1 264 ? -18.453 52.719 8.18 1 96.94 264 PRO A N 1
ATOM 2020 C CA . PRO A 1 264 ? -18.844 53.531 9.336 1 96.94 264 PRO A CA 1
ATOM 2021 C C . PRO A 1 264 ? -17.797 53.531 10.438 1 96.94 264 PRO A C 1
ATOM 2023 O O . PRO A 1 264 ? -17.781 54.406 11.305 1 96.94 264 PRO A O 1
ATOM 2026 N N . TRP A 1 265 ? -16.953 52.594 10.469 1 97.5 265 TRP A N 1
ATOM 2027 C CA . TRP A 1 265 ? -15.922 52.5 11.484 1 97.5 265 TRP A CA 1
ATOM 2028 C C . TRP A 1 265 ? -14.602 53.062 10.977 1 97.5 265 TRP A C 1
ATOM 2030 O O . TRP A 1 265 ? -13.555 52.906 11.617 1 97.5 265 TRP A O 1
ATOM 2040 N N . HIS A 1 266 ? -14.602 53.75 9.883 1 96.69 266 HIS A N 1
ATOM 2041 C CA . HIS A 1 266 ? -13.406 54.188 9.18 1 96.69 266 HIS A CA 1
ATOM 2042 C C . HIS A 1 266 ? -12.508 55.031 10.094 1 96.69 266 HIS A C 1
ATOM 2044 O O . HIS A 1 266 ? -11.281 54.938 10.008 1 96.69 266 HIS A O 1
ATOM 2050 N N . ALA A 1 267 ? -13.078 55.812 10.953 1 94.38 267 ALA A N 1
ATOM 2051 C CA . ALA A 1 267 ? -12.344 56.688 11.836 1 94.38 267 ALA A CA 1
ATOM 2052 C C . ALA A 1 267 ? -11.43 55.906 12.773 1 94.38 267 ALA A C 1
ATOM 2054 O O . ALA A 1 267 ? -10.453 56.469 13.297 1 94.38 267 ALA A O 1
ATOM 2055 N N . SER A 1 268 ? -11.727 54.688 12.93 1 94.69 268 SER A N 1
ATOM 2056 C CA . SER A 1 268 ? -10.969 53.875 13.883 1 94.69 268 SER A CA 1
ATOM 2057 C C . SER A 1 268 ? -9.883 53.062 13.172 1 94.69 268 SER A C 1
ATOM 2059 O O . SER A 1 268 ? -9.094 52.375 13.828 1 94.69 268 SER A O 1
ATOM 2061 N N . PHE A 1 269 ? -9.75 53.156 11.844 1 95.62 269 PHE A N 1
ATOM 2062 C CA . PHE A 1 269 ? -8.797 52.344 11.086 1 95.62 269 PHE A CA 1
ATOM 2063 C C . PHE A 1 269 ? -7.426 53 11.078 1 95.62 269 PHE A C 1
ATOM 2065 O O . PHE A 1 269 ? -6.891 53.312 10.016 1 95.62 269 PHE A O 1
ATOM 2072 N N . HIS A 1 270 ? -6.879 53.125 12.227 1 92.31 270 HIS A N 1
ATOM 2073 C CA . HIS A 1 270 ? -5.527 53.625 12.391 1 92.31 270 HIS A CA 1
ATOM 2074 C C . HIS A 1 270 ? -4.859 53.062 13.633 1 92.31 270 HIS A C 1
ATOM 2076 O O . HIS A 1 270 ? -5.539 52.625 14.555 1 92.31 270 HIS A O 1
ATOM 2082 N N . LEU A 1 271 ? -3.598 53.125 13.641 1 92.31 271 LEU A N 1
ATOM 2083 C CA . LEU A 1 271 ? -2.854 52.656 14.812 1 92.31 271 LEU A CA 1
ATOM 2084 C C . LEU A 1 271 ? -2.713 53.781 15.828 1 92.31 271 LEU A C 1
ATOM 2086 O O . LEU A 1 271 ? -2.553 54.969 15.453 1 92.31 271 LEU A O 1
ATOM 2090 N N . PRO A 1 272 ? -2.738 53.469 17.062 1 92.56 272 PRO A N 1
ATOM 2091 C CA . PRO A 1 272 ? -2.439 54.469 18.062 1 92.56 272 PRO A CA 1
ATOM 2092 C C . PRO A 1 272 ? -1.015 55.031 17.953 1 92.56 272 PRO A C 1
ATOM 2094 O O . PRO A 1 272 ? -0.119 54.312 17.484 1 92.56 272 PRO A O 1
ATOM 2097 N N . ASP A 1 273 ? -0.758 56.156 18.453 1 91.88 273 ASP A N 1
ATOM 2098 C CA . ASP A 1 273 ? 0.512 56.844 18.297 1 91.88 273 ASP A CA 1
ATOM 2099 C C . ASP A 1 273 ? 1.657 56.062 18.922 1 91.88 273 ASP A C 1
ATOM 2101 O O . ASP A 1 273 ? 2.758 56 18.375 1 91.88 273 ASP A O 1
ATOM 2105 N N . TRP A 1 274 ? 1.415 55.531 20.031 1 93.69 274 TRP A N 1
ATOM 2106 C CA . TRP A 1 274 ? 2.479 54.812 20.719 1 93.69 274 TRP A CA 1
ATOM 2107 C C . TRP A 1 274 ? 2.947 53.594 19.906 1 93.69 274 TRP A C 1
ATOM 2109 O O . TRP A 1 274 ? 4.137 53.25 19.906 1 93.69 274 TRP A O 1
ATOM 2119 N N . LEU A 1 275 ? 2.037 52.938 19.234 1 94.62 275 LEU A N 1
ATOM 2120 C CA . LEU A 1 275 ? 2.383 51.781 18.406 1 94.62 275 LEU A CA 1
ATOM 2121 C C . LEU A 1 275 ? 3.127 52.219 17.141 1 94.62 275 LEU A C 1
ATOM 2123 O O . LEU A 1 275 ? 4.078 51.562 16.719 1 94.62 275 LEU A O 1
ATOM 2127 N N . GLY A 1 276 ? 2.703 53.281 16.547 1 93.38 276 GLY A N 1
ATOM 2128 C CA . GLY A 1 276 ? 3.434 53.875 15.438 1 93.38 276 GLY A CA 1
ATOM 2129 C C . GLY A 1 276 ? 4.867 54.219 15.789 1 93.38 276 GLY A C 1
ATOM 2130 O O . GLY A 1 276 ? 5.773 54.062 14.969 1 93.38 276 GLY A O 1
ATOM 2131 N N . GLN A 1 277 ? 5.039 54.75 16.969 1 93.5 277 GLN A N 1
ATOM 2132 C CA . GLN A 1 277 ? 6.371 55.125 17.438 1 93.5 277 GLN A CA 1
ATOM 2133 C C . GLN A 1 277 ? 7.262 53.875 17.594 1 93.5 277 GLN A C 1
ATOM 2135 O O . GLN A 1 277 ? 8.445 53.938 17.266 1 93.5 277 GLN A O 1
ATOM 2140 N N . LEU A 1 278 ? 6.68 52.812 18.141 1 95.56 278 LEU A N 1
ATOM 2141 C CA . LEU A 1 278 ? 7.441 51.562 18.234 1 95.56 278 LEU A CA 1
ATOM 2142 C C . LEU A 1 278 ? 7.934 51.125 16.859 1 95.56 278 LEU A C 1
ATOM 2144 O O . LEU A 1 278 ? 9.086 50.688 16.703 1 95.56 278 LEU A O 1
ATOM 2148 N N . ILE A 1 279 ? 7.07 51.188 15.828 1 95.62 279 ILE A N 1
ATOM 2149 C CA . ILE A 1 279 ? 7.398 50.781 14.461 1 95.62 279 ILE A CA 1
ATOM 2150 C C . ILE A 1 279 ? 8.516 51.688 13.922 1 95.62 279 ILE A C 1
ATOM 2152 O O . ILE A 1 279 ? 9.469 51.188 13.312 1 95.62 279 ILE A O 1
ATOM 2156 N N . LYS A 1 280 ? 8.445 52.969 14.18 1 94.5 280 LYS A N 1
ATOM 2157 C CA . LYS A 1 280 ? 9.445 53.938 13.734 1 94.5 280 LYS A CA 1
ATOM 2158 C C . LYS A 1 280 ? 10.805 53.656 14.383 1 94.5 280 LYS A C 1
ATOM 2160 O O . LYS A 1 280 ? 11.844 53.875 13.766 1 94.5 280 LYS A O 1
ATOM 2165 N N . ASP A 1 281 ? 10.75 53.188 15.586 1 95 281 ASP A N 1
ATOM 2166 C CA . ASP A 1 281 ? 11.969 52.906 16.344 1 95 281 ASP A CA 1
ATOM 2167 C C . ASP A 1 281 ? 12.555 51.562 15.953 1 95 281 ASP A C 1
ATOM 2169 O O . ASP A 1 281 ? 13.594 51.156 16.469 1 95 281 ASP A O 1
ATOM 2173 N N . GLY A 1 282 ? 11.859 50.844 15.156 1 94.5 282 GLY A N 1
ATOM 2174 C CA . GLY A 1 282 ? 12.352 49.562 14.672 1 94.5 282 GLY A CA 1
ATOM 2175 C C . GLY A 1 282 ? 11.961 48.406 15.555 1 94.5 282 GLY A C 1
ATOM 2176 O O . GLY A 1 282 ? 12.5 47.312 15.414 1 94.5 282 GLY A O 1
ATOM 2177 N N . HIS A 1 283 ? 11.125 48.625 16.531 1 95.5 283 HIS A N 1
ATOM 2178 C CA . HIS A 1 283 ? 10.594 47.562 17.375 1 95.5 283 HIS A CA 1
ATOM 2179 C C . HIS A 1 283 ? 9.383 46.906 16.734 1 95.5 283 HIS A C 1
ATOM 2181 O O . HIS A 1 283 ? 8.242 47.219 17.047 1 95.5 283 HIS A O 1
ATOM 2187 N N . LEU A 1 284 ? 9.609 45.906 15.898 1 94.56 284 LEU A N 1
ATOM 2188 C CA . LEU A 1 284 ? 8.586 45.375 15 1 94.56 284 LEU A CA 1
ATOM 2189 C C . LEU A 1 284 ? 7.977 44.094 15.555 1 94.56 284 LEU A C 1
ATOM 2191 O O . LEU A 1 284 ? 7.148 43.469 14.898 1 94.56 284 LEU A O 1
ATOM 2195 N N . GLY A 1 285 ? 8.383 43.656 16.75 1 94.12 285 GLY A N 1
ATOM 2196 C CA . GLY A 1 285 ? 7.852 42.438 17.359 1 94.12 285 GLY A CA 1
ATOM 2197 C C . GLY A 1 285 ? 8.875 41.344 17.469 1 94.12 285 GLY A C 1
ATOM 2198 O O . GLY A 1 285 ? 10.062 41.594 17.688 1 94.12 285 GLY A O 1
ATOM 2199 N N . GLN A 1 286 ? 8.469 40.094 17.328 1 88.31 286 GLN A N 1
ATOM 2200 C CA . GLN A 1 286 ? 9.312 38.938 17.531 1 88.31 286 GLN A CA 1
ATOM 2201 C C . GLN A 1 286 ? 10.469 38.906 16.531 1 88.31 286 GLN A C 1
ATOM 2203 O O . GLN A 1 286 ? 11.578 38.5 16.859 1 88.31 286 GLN A O 1
ATOM 2208 N N . LYS A 1 287 ? 10.242 39.281 15.297 1 82.81 287 LYS A N 1
ATOM 2209 C CA . LYS A 1 287 ? 11.234 39.188 14.227 1 82.81 287 LYS A CA 1
ATOM 2210 C C . LYS A 1 287 ? 12.406 40.125 14.5 1 82.81 287 LYS A C 1
ATOM 2212 O O . LYS A 1 287 ? 13.516 39.906 14.016 1 82.81 287 LYS A O 1
ATOM 2217 N N . SER A 1 288 ? 12.18 41.219 15.289 1 91.38 288 SER A N 1
ATOM 2218 C CA . SER A 1 288 ? 13.242 42.156 15.625 1 91.38 288 SER A CA 1
ATOM 2219 C C . SER A 1 288 ? 13.703 42 17.062 1 91.38 288 SER A C 1
ATOM 2221 O O . SER A 1 288 ? 14.492 42.781 17.578 1 91.38 288 SER A O 1
ATOM 2223 N N . GLY A 1 289 ? 13.086 41.031 17.719 1 90.25 289 GLY A N 1
ATOM 2224 C CA . GLY A 1 289 ? 13.477 40.688 19.078 1 90.25 289 GLY A CA 1
ATOM 2225 C C . GLY A 1 289 ? 12.75 41.531 20.109 1 90.25 289 GLY A C 1
ATOM 2226 O O . GLY A 1 289 ? 12.859 41.25 21.312 1 90.25 289 GLY A O 1
ATOM 2227 N N . GLN A 1 290 ? 12.117 42.625 19.719 1 93 290 GLN A N 1
ATOM 2228 C CA . GLN A 1 290 ? 11.352 43.438 20.641 1 93 290 GLN A CA 1
ATOM 2229 C C . GLN A 1 290 ? 10.195 44.125 19.922 1 93 290 GLN A C 1
ATOM 2231 O O . GLN A 1 290 ? 10.289 44.438 18.719 1 93 290 GLN A O 1
ATOM 2236 N N . GLY A 1 291 ? 9.094 44.375 20.5 1 96.25 291 GLY A N 1
ATOM 2237 C CA . GLY A 1 291 ? 7.902 45.125 20.094 1 96.25 291 GLY A CA 1
ATOM 2238 C C . GLY A 1 291 ? 7.082 45.625 21.266 1 96.25 291 GLY A C 1
ATOM 2239 O O . GLY A 1 291 ? 7.598 46.344 22.141 1 96.25 291 GLY A O 1
ATOM 2240 N N . ILE A 1 292 ? 5.918 45.062 21.359 1 96.88 292 ILE A N 1
ATOM 2241 C CA . ILE A 1 292 ? 5.105 45.406 22.516 1 96.88 292 ILE A CA 1
ATOM 2242 C C . ILE A 1 292 ? 5.648 44.688 23.75 1 96.88 292 ILE A C 1
ATOM 2244 O O . ILE A 1 292 ? 5.648 45.25 24.859 1 96.88 292 ILE A O 1
ATOM 2248 N N . TYR A 1 293 ? 6.039 43.469 23.438 1 96 293 TYR A N 1
ATOM 2249 C CA . TYR A 1 293 ? 6.742 42.688 24.453 1 96 293 TYR A CA 1
ATOM 2250 C C . TYR A 1 293 ? 8.219 42.562 24.094 1 96 293 TYR A C 1
ATOM 2252 O O . TYR A 1 293 ? 8.609 42.719 22.938 1 96 293 TYR A O 1
ATOM 2260 N N . ARG A 1 294 ? 9.055 42.281 25 1 94.81 294 ARG A N 1
ATOM 2261 C CA . ARG A 1 294 ? 10.453 41.906 24.781 1 94.81 294 ARG A CA 1
ATOM 2262 C C . ARG A 1 294 ? 10.953 40.969 25.875 1 94.81 294 ARG A C 1
ATOM 2264 O O . ARG A 1 294 ? 10.438 40.969 27 1 94.81 294 ARG A O 1
ATOM 2271 N N . LYS A 1 295 ? 11.797 40.156 25.469 1 91.25 295 LYS A N 1
ATOM 2272 C CA . LYS A 1 295 ? 12.398 39.219 26.406 1 91.25 295 LYS A CA 1
ATOM 2273 C C . LYS A 1 295 ? 13.773 39.719 26.859 1 91.25 295 LYS A C 1
ATOM 2275 O O . LYS A 1 295 ? 14.625 40.031 26.047 1 91.25 295 LYS A O 1
ATOM 2280 N N . ARG A 1 296 ? 13.953 39.875 28.094 1 88.19 296 ARG A N 1
ATOM 2281 C CA . ARG A 1 296 ? 15.242 40.188 28.703 1 88.19 296 ARG A CA 1
ATOM 2282 C C . ARG A 1 296 ? 15.672 39.094 29.688 1 88.19 296 ARG A C 1
ATOM 2284 O O . ARG A 1 296 ? 15.211 39.062 30.828 1 88.19 296 ARG A O 1
ATOM 2291 N N . GLY A 1 297 ? 16.609 38.312 29.219 1 80.62 297 GLY A N 1
ATOM 2292 C CA . GLY A 1 297 ? 16.953 37.125 30.016 1 80.62 297 GLY A CA 1
ATOM 2293 C C . GLY A 1 297 ? 15.805 36.156 30.141 1 80.62 297 GLY A C 1
ATOM 2294 O O . GLY A 1 297 ? 15.258 35.688 29.125 1 80.62 297 GLY A O 1
ATOM 2295 N N . LYS A 1 298 ? 15.438 35.906 31.406 1 75.69 298 LYS A N 1
ATOM 2296 C CA . LYS A 1 298 ? 14.344 34.969 31.688 1 75.69 298 LYS A CA 1
ATOM 2297 C C . LYS A 1 298 ? 13.023 35.719 31.875 1 75.69 298 LYS A C 1
ATOM 2299 O O . LYS A 1 298 ? 11.961 35.094 31.922 1 75.69 298 LYS A O 1
ATOM 2304 N N . ASP A 1 299 ? 13.078 37.062 31.688 1 88.69 299 ASP A N 1
ATOM 2305 C CA . ASP A 1 299 ? 11.906 37.875 31.984 1 88.69 299 ASP A CA 1
ATOM 2306 C C . ASP A 1 299 ? 11.25 38.375 30.703 1 88.69 299 ASP A C 1
ATOM 2308 O O . ASP A 1 299 ? 11.938 38.719 29.75 1 88.69 299 ASP A O 1
ATOM 2312 N N . ILE A 1 300 ? 9.945 38.375 30.797 1 93.12 300 ILE A N 1
ATOM 2313 C CA . ILE A 1 300 ? 9.164 39 29.719 1 93.12 300 ILE A CA 1
ATOM 2314 C C . ILE A 1 300 ? 8.719 40.406 30.141 1 93.12 300 ILE A C 1
ATOM 2316 O O . ILE A 1 300 ? 8.094 40.562 31.188 1 93.12 300 ILE A O 1
ATOM 2320 N N . GLU A 1 301 ? 9.094 41.344 29.422 1 96.12 301 GLU A N 1
ATOM 2321 C CA . GLU A 1 301 ? 8.719 42.75 29.688 1 96.12 301 GLU A CA 1
ATOM 2322 C C . GLU A 1 301 ? 7.684 43.25 28.688 1 96.12 301 GLU A C 1
ATOM 2324 O O . GLU A 1 301 ? 7.586 42.719 27.562 1 96.12 301 GLU A O 1
ATOM 2329 N N . VAL A 1 302 ? 6.871 44.156 29.062 1 96.75 302 VAL A N 1
ATOM 2330 C CA . VAL A 1 302 ? 5.82 44.719 28.234 1 96.75 302 VAL A CA 1
ATOM 2331 C C . VAL A 1 302 ? 5.938 46.25 28.203 1 96.75 302 VAL A C 1
ATOM 2333 O O . VAL A 1 302 ? 6.324 46.844 29.203 1 96.75 302 VAL A O 1
ATOM 2336 N N . TYR A 1 303 ? 5.66 46.812 27.141 1 95.75 303 TYR A N 1
ATOM 2337 C CA . TYR A 1 303 ? 5.684 48.25 26.969 1 95.75 303 TYR A CA 1
ATOM 2338 C C . TYR A 1 303 ? 4.629 48.938 27.844 1 95.75 303 TYR A C 1
ATOM 2340 O O . TYR A 1 303 ? 3.482 48.469 27.891 1 95.75 303 TYR A O 1
ATOM 2348 N N . ASP A 1 304 ? 5.012 49.969 28.578 1 94.19 304 ASP A N 1
ATOM 2349 C CA . ASP A 1 304 ? 4.113 50.719 29.469 1 94.19 304 ASP A CA 1
ATOM 2350 C C . ASP A 1 304 ? 3.721 52.062 28.859 1 94.19 304 ASP A C 1
ATOM 2352 O O . ASP A 1 304 ? 4.578 52.906 28.625 1 94.19 304 ASP A O 1
ATOM 2356 N N . LEU A 1 305 ? 2.465 52.281 28.656 1 91.31 305 LEU A N 1
ATOM 2357 C CA . LEU A 1 305 ? 1.948 53.438 27.953 1 91.31 305 LEU A CA 1
ATOM 2358 C C . LEU A 1 305 ? 2.145 54.688 28.797 1 91.31 305 LEU A C 1
ATOM 2360 O O . LEU A 1 305 ? 2.236 55.812 28.25 1 91.31 305 LEU A O 1
ATOM 2364 N N . GLU A 1 306 ? 2.109 54.625 30.094 1 90.06 306 GLU A N 1
ATOM 2365 C CA . GLU A 1 306 ? 2.23 55.75 30.984 1 90.06 306 GLU A CA 1
ATOM 2366 C C . GLU A 1 306 ? 3.67 56.25 31.047 1 90.06 306 GLU A C 1
ATOM 2368 O O . GLU A 1 306 ? 3.916 57.469 30.984 1 90.06 306 GLU A O 1
ATOM 2373 N N . THR A 1 307 ? 4.613 55.312 31.094 1 92.06 307 THR A N 1
ATOM 2374 C CA . THR A 1 307 ? 6 55.719 31.312 1 92.06 307 THR A CA 1
ATOM 2375 C C . THR A 1 307 ? 6.758 55.75 29.984 1 92.06 307 THR A C 1
ATOM 2377 O O . THR A 1 307 ? 7.812 56.375 29.891 1 92.06 307 THR A O 1
ATOM 2380 N N . GLY A 1 308 ? 6.258 55.031 29.016 1 90.38 308 GLY A N 1
ATOM 2381 C CA . GLY A 1 308 ? 6.965 54.938 27.75 1 90.38 308 GLY A CA 1
ATOM 2382 C C . GLY A 1 308 ? 8.141 54 27.781 1 90.38 308 GLY A C 1
ATOM 2383 O O . GLY A 1 308 ? 8.93 53.938 26.828 1 90.38 308 GLY A O 1
ATOM 2384 N N . ALA A 1 309 ? 8.25 53.312 28.844 1 93.5 309 ALA A N 1
ATOM 2385 C CA . ALA A 1 309 ? 9.32 52.344 29.016 1 93.5 309 ALA A CA 1
ATOM 2386 C C . ALA A 1 309 ? 8.75 50.938 29.219 1 93.5 309 ALA A C 1
ATOM 2388 O O . ALA A 1 309 ? 7.535 50.75 29.234 1 93.5 309 ALA A O 1
ATOM 2389 N N . TYR A 1 310 ? 9.68 49.938 29.188 1 95.56 310 TYR A N 1
ATOM 2390 C CA . TYR A 1 310 ? 9.25 48.531 29.422 1 95.56 310 TYR A CA 1
ATOM 2391 C C . TYR A 1 310 ? 9.242 48.219 30.906 1 95.56 310 TYR A C 1
ATOM 2393 O O . TYR A 1 310 ? 10.07 48.719 31.656 1 95.56 310 TYR A O 1
ATOM 2401 N N . ARG A 1 311 ? 8.391 47.562 31.328 1 95.12 311 ARG A N 1
ATOM 2402 C CA . ARG A 1 311 ? 8.297 47.031 32.688 1 95.12 311 ARG A CA 1
ATOM 2403 C C . ARG A 1 311 ? 8.031 45.531 32.656 1 95.12 311 ARG A C 1
ATOM 2405 O O . ARG A 1 311 ? 7.652 44.969 31.641 1 95.12 311 ARG A O 1
ATOM 2412 N N . LYS A 1 312 ? 8.227 44.875 33.75 1 95.25 312 LYS A N 1
ATOM 2413 C CA . LYS A 1 312 ? 7.934 43.469 33.844 1 95.25 312 LYS A CA 1
ATOM 2414 C C . LYS A 1 312 ? 6.449 43.188 33.625 1 95.25 312 LYS A C 1
ATOM 2416 O O . LYS A 1 312 ? 5.59 43.875 34.188 1 95.25 312 LYS A O 1
ATOM 2421 N N . ALA A 1 313 ? 6.176 42.312 32.719 1 94.12 313 ALA A N 1
ATOM 2422 C CA . ALA A 1 313 ? 4.789 41.938 32.438 1 94.12 313 ALA A CA 1
ATOM 2423 C C . ALA A 1 313 ? 4.148 41.281 33.688 1 94.12 313 ALA A C 1
ATOM 2425 O O . ALA A 1 313 ? 4.707 40.375 34.25 1 94.12 313 ALA A O 1
ATOM 2426 N N . ALA A 1 314 ? 3.023 41.75 34.156 1 88.81 314 ALA A N 1
ATOM 2427 C CA . ALA A 1 314 ? 2.365 41.281 35.344 1 88.81 314 ALA A CA 1
ATOM 2428 C C . ALA A 1 314 ? 0.848 41.344 35.219 1 88.81 314 ALA A C 1
ATOM 2430 O O . ALA A 1 314 ? 0.134 41.469 36.219 1 88.81 314 ALA A O 1
ATOM 2431 N N . GLY A 1 315 ? 0.485 41.312 34.031 1 86.81 315 GLY A N 1
ATOM 2432 C CA . GLY A 1 315 ? -0.95 41.375 33.781 1 86.81 315 GLY A CA 1
ATOM 2433 C C . GLY A 1 315 ? -1.71 40.219 34.438 1 86.81 315 GLY A C 1
ATOM 2434 O O . GLY A 1 315 ? -1.29 39.062 34.375 1 86.81 315 GLY A O 1
ATOM 2435 N N . THR A 1 316 ? -2.791 40.594 35.188 1 90.94 316 THR A N 1
ATOM 2436 C CA . THR A 1 316 ? -3.609 39.562 35.875 1 90.94 316 THR A CA 1
ATOM 2437 C C . THR A 1 316 ? -5.094 39.875 35.656 1 90.94 316 THR A C 1
ATOM 2439 O O . THR A 1 316 ? -5.477 41 35.344 1 90.94 316 THR A O 1
ATOM 2442 N N . VAL A 1 317 ? -5.84 38.875 35.719 1 95.81 317 VAL A N 1
ATOM 2443 C CA . VAL A 1 317 ? -7.297 38.969 35.688 1 95.81 317 VAL A CA 1
ATOM 2444 C C . VAL A 1 317 ? -7.848 38.938 37.125 1 95.81 317 VAL A C 1
ATOM 2446 O O . VAL A 1 317 ? -7.453 38.062 37.906 1 95.81 317 VAL A O 1
ATOM 2449 N N . ASP A 1 318 ? -8.68 39.812 37.406 1 96.25 318 ASP A N 1
ATOM 2450 C CA . ASP A 1 318 ? -9.281 39.875 38.719 1 96.25 318 ASP A CA 1
ATOM 2451 C C . ASP A 1 318 ? -10.07 38.594 39.031 1 96.25 318 ASP A C 1
ATOM 2453 O O . ASP A 1 318 ? -10.703 38.031 38.125 1 96.25 318 ASP A O 1
ATOM 2457 N N . ASP A 1 319 ? -10.078 38.219 40.281 1 96.12 319 ASP A N 1
ATOM 2458 C CA . ASP A 1 319 ? -10.719 36.969 40.719 1 96.12 319 ASP A CA 1
ATOM 2459 C C . ASP A 1 319 ? -12.203 36.969 40.344 1 96.12 319 ASP A C 1
ATOM 2461 O O . ASP A 1 319 ? -12.75 35.938 40 1 96.12 319 ASP A O 1
ATOM 2465 N N . GLU A 1 320 ? -12.766 38.094 40.438 1 95.75 320 GLU A N 1
ATOM 2466 C CA . GLU A 1 320 ? -14.18 38.156 40.094 1 95.75 320 GLU A CA 1
ATOM 2467 C C . GLU A 1 320 ? -14.414 37.875 38.625 1 95.75 320 GLU A C 1
ATOM 2469 O O . GLU A 1 320 ? -15.297 37.094 38.281 1 95.75 320 GLU A O 1
ATOM 2474 N N . VAL A 1 321 ? -13.688 38.469 37.812 1 97.31 321 VAL A N 1
ATOM 2475 C CA . VAL A 1 321 ? -13.836 38.312 36.375 1 97.31 321 VAL A CA 1
ATOM 2476 C C . VAL A 1 321 ? -13.422 36.906 35.969 1 97.31 321 VAL A C 1
ATOM 2478 O O . VAL A 1 321 ? -14.055 36.281 35.125 1 97.31 321 VAL A O 1
ATOM 2481 N N . LYS A 1 322 ? -12.375 36.375 36.594 1 96.5 322 LYS A N 1
ATOM 2482 C CA . LYS A 1 322 ? -11.938 35.031 36.344 1 96.5 322 LYS A CA 1
ATOM 2483 C C . LYS A 1 322 ? -13.039 34 36.625 1 96.5 322 LYS A C 1
ATOM 2485 O O . LYS A 1 322 ? -13.234 33.062 35.906 1 96.5 322 LYS A O 1
ATOM 2490 N N . ALA A 1 323 ? -13.68 34.219 37.719 1 96.5 323 ALA A N 1
ATOM 2491 C CA . ALA A 1 323 ? -14.781 33.312 38.094 1 96.5 323 ALA A CA 1
ATOM 2492 C C . ALA A 1 323 ? -15.898 33.344 37.062 1 96.5 323 ALA A C 1
ATOM 2494 O O . ALA A 1 323 ? -16.5 32.312 36.781 1 96.5 323 ALA A O 1
ATOM 2495 N N . ILE A 1 324 ? -16.188 34.531 36.562 1 97.12 324 ILE A N 1
ATOM 2496 C CA . ILE A 1 324 ? -17.219 34.656 35.531 1 97.12 324 ILE A CA 1
ATOM 2497 C C . ILE A 1 324 ? -16.812 33.906 34.281 1 97.12 324 ILE A C 1
ATOM 2499 O O . ILE A 1 324 ? -17.609 33.188 33.688 1 97.12 324 ILE A O 1
ATOM 2503 N N . LEU A 1 325 ? -15.594 34.062 33.938 1 96.62 325 LEU A N 1
ATOM 2504 C CA . LEU A 1 325 ? -15.094 33.5 32.688 1 96.62 325 LEU A CA 1
ATOM 2505 C C . LEU A 1 325 ? -14.969 31.984 32.781 1 96.62 325 LEU A C 1
ATOM 2507 O O . LEU A 1 325 ? -14.891 31.312 31.75 1 96.62 325 LEU A O 1
ATOM 2511 N N . LYS A 1 326 ? -14.961 31.406 33.906 1 94.31 326 LYS A N 1
ATOM 2512 C CA . LYS A 1 326 ? -14.852 29.969 34.125 1 94.31 326 LYS A CA 1
ATOM 2513 C C . LYS A 1 326 ? -16.219 29.297 34.031 1 94.31 326 LYS A C 1
ATOM 2515 O O . LYS A 1 326 ? -16.297 28.078 33.906 1 94.31 326 LYS A O 1
ATOM 2520 N N . ILE A 1 327 ? -17.234 30.125 33.938 1 95.25 327 ILE A N 1
ATOM 2521 C CA . ILE A 1 327 ? -18.562 29.562 33.812 1 95.25 327 ILE A CA 1
ATOM 2522 C C . ILE A 1 327 ? -18.688 28.844 32.469 1 95.25 327 ILE A C 1
ATOM 2524 O O . ILE A 1 327 ? -18.453 29.438 31.406 1 95.25 327 ILE A O 1
ATOM 2528 N N . PRO A 1 328 ? -19.078 27.562 32.469 1 92.38 328 PRO A N 1
ATOM 2529 C CA . PRO A 1 328 ? -19.125 26.781 31.219 1 92.38 328 PRO A CA 1
ATOM 2530 C C . PRO A 1 328 ? -20.234 27.25 30.266 1 92.38 328 PRO A C 1
ATOM 2532 O O . PRO A 1 328 ? -20.031 27.281 29.062 1 92.38 328 PRO A O 1
ATOM 2535 N N . ASP A 1 329 ? -21.328 27.594 30.812 1 94.56 329 ASP A N 1
ATOM 2536 C CA . ASP A 1 329 ? -22.438 28.062 29.984 1 94.56 329 ASP A CA 1
ATOM 2537 C C . ASP A 1 329 ? -22.188 29.469 29.453 1 94.56 329 ASP A C 1
ATOM 2539 O O . ASP A 1 329 ? -22.141 30.422 30.234 1 94.56 329 ASP A O 1
ATOM 2543 N N . ILE A 1 330 ? -22.078 29.594 28.203 1 94.75 330 ILE A N 1
ATOM 2544 C CA . ILE A 1 330 ? -21.672 30.844 27.578 1 94.75 330 ILE A CA 1
ATOM 2545 C C . ILE A 1 330 ? -22.75 31.906 27.812 1 94.75 330 ILE A C 1
ATOM 2547 O O . ILE A 1 330 ? -22.438 33.094 27.984 1 94.75 330 ILE A O 1
ATOM 2551 N N . ARG A 1 331 ? -24.016 31.516 27.766 1 95.69 331 ARG A N 1
ATOM 2552 C CA . ARG A 1 331 ? -25.094 32.469 28 1 95.69 331 ARG A CA 1
ATOM 2553 C C . ARG A 1 331 ? -24.984 33.094 29.391 1 95.69 331 ARG A C 1
ATOM 2555 O O . ARG A 1 331 ? -25.062 34.312 29.547 1 95.69 331 ARG A O 1
ATOM 2562 N N . GLU A 1 332 ? -24.828 32.219 30.375 1 96.81 332 GLU A N 1
ATOM 2563 C CA . GLU A 1 332 ? -24.672 32.719 31.75 1 96.81 332 GLU A CA 1
ATOM 2564 C C . GLU A 1 332 ? -23.406 33.531 31.891 1 96.81 332 GLU A C 1
ATOM 2566 O O . GLU A 1 332 ? -23.422 34.594 32.562 1 96.81 332 GLU A O 1
ATOM 2571 N N . ARG A 1 333 ? -22.328 33.094 31.281 1 96.88 333 ARG A N 1
ATOM 2572 C CA . ARG A 1 333 ? -21.047 33.781 31.328 1 96.88 333 ARG A CA 1
ATOM 2573 C C . ARG A 1 333 ? -21.188 35.219 30.781 1 96.88 333 ARG A C 1
ATOM 2575 O O . ARG A 1 333 ? -20.766 36.156 31.422 1 96.88 333 ARG A O 1
ATOM 2582 N N . MET A 1 334 ? -21.844 35.375 29.625 1 96.44 334 MET A N 1
ATOM 2583 C CA . MET A 1 334 ? -21.984 36.656 28.969 1 96.44 334 MET A CA 1
ATOM 2584 C C . MET A 1 334 ? -22.953 37.562 29.734 1 96.44 334 MET A C 1
ATOM 2586 O O . MET A 1 334 ? -22.766 38.781 29.781 1 96.44 334 MET A O 1
ATOM 2590 N N . THR A 1 335 ? -23.984 36.969 30.312 1 96.62 335 THR A N 1
ATOM 2591 C CA . THR A 1 335 ? -24.922 37.719 31.125 1 96.62 335 THR A CA 1
ATOM 2592 C C . THR A 1 335 ? -24.234 38.312 32.344 1 96.62 335 THR A C 1
ATOM 2594 O O . THR A 1 335 ? -24.391 39.5 32.656 1 96.62 335 THR A O 1
ATOM 2597 N N . ARG A 1 336 ? -23.469 37.469 33 1 97.31 336 ARG A N 1
ATOM 2598 C CA . ARG A 1 336 ? -22.75 37.938 34.188 1 97.31 336 ARG A CA 1
ATOM 2599 C C . ARG A 1 336 ? -21.719 39 33.844 1 97.31 336 ARG A C 1
ATOM 2601 O O . ARG A 1 336 ? -21.453 39.906 34.625 1 97.31 336 ARG A O 1
ATOM 2608 N N . LEU A 1 337 ? -21.062 38.844 32.719 1 96.81 337 LEU A N 1
ATOM 2609 C CA . LEU A 1 337 ? -20.125 39.844 32.25 1 96.81 337 LEU A CA 1
ATOM 2610 C C . LEU A 1 337 ? -20.797 41.188 32.031 1 96.81 337 LEU A C 1
ATOM 2612 O O . LEU A 1 337 ? -20.266 42.219 32.406 1 96.81 337 LEU A O 1
ATOM 2616 N N . SER A 1 338 ? -21.984 41.219 31.5 1 96.19 338 SER A N 1
ATOM 2617 C CA . SER A 1 338 ? -22.719 42.438 31.172 1 96.19 338 SER A CA 1
ATOM 2618 C C . SER A 1 338 ? -23.219 43.125 32.438 1 96.19 338 SER A C 1
ATOM 2620 O O . SER A 1 338 ? -23.406 44.344 32.438 1 96.19 338 SER A O 1
ATOM 2622 N N . GLN A 1 339 ? -23.359 42.438 33.531 1 95.69 339 GLN A N 1
ATOM 2623 C CA . GLN A 1 339 ? -23.922 42.969 34.75 1 95.69 339 GLN A CA 1
ATOM 2624 C C . GLN A 1 339 ? -22.812 43.438 35.688 1 95.69 339 GLN A C 1
ATOM 2626 O O . GLN A 1 339 ? -23.078 44.188 36.625 1 95.69 339 GLN A O 1
ATOM 2631 N N . SER A 1 340 ? -21.703 42.938 35.406 1 96.62 340 SER A N 1
ATOM 2632 C CA . SER A 1 340 ? -20.594 43.281 36.312 1 96.62 340 SER A CA 1
ATOM 2633 C C . SER A 1 340 ? -20.172 44.75 36.156 1 96.62 340 SER A C 1
ATOM 2635 O O . SER A 1 340 ? -20.125 45.25 35.031 1 96.62 340 SER A O 1
ATOM 2637 N N . GLY A 1 341 ? -19.828 45.406 37.219 1 94.88 341 GLY A N 1
ATOM 2638 C CA . GLY A 1 341 ? -19.328 46.781 37.219 1 94.88 341 GLY A CA 1
ATOM 2639 C C . GLY A 1 341 ? -17.812 46.844 37.156 1 94.88 341 GLY A C 1
ATOM 2640 O O . GLY A 1 341 ? -17.234 47.938 37.031 1 94.88 341 GLY A O 1
ATOM 2641 N N . HIS A 1 342 ? -17.266 45.688 37.219 1 96.81 342 HIS A N 1
ATOM 2642 C CA . HIS A 1 342 ? -15.805 45.656 37.219 1 96.81 342 HIS A CA 1
ATOM 2643 C C . HIS A 1 342 ? -15.234 46.125 35.875 1 96.81 342 HIS A C 1
ATOM 2645 O O . HIS A 1 342 ? -15.758 45.781 34.812 1 96.81 342 HIS A O 1
ATOM 2651 N N . LYS A 1 343 ? -14.156 46.844 35.875 1 97.19 343 LYS A N 1
ATOM 2652 C CA . LYS A 1 343 ? -13.547 47.438 34.719 1 97.19 343 LYS A CA 1
ATOM 2653 C C . LYS A 1 343 ? -13.188 46.406 33.656 1 97.19 343 LYS A C 1
ATOM 2655 O O . LYS A 1 343 ? -13.438 46.594 32.469 1 97.19 343 LYS A O 1
ATOM 2660 N N . GLN A 1 344 ? -12.625 45.281 34.094 1 98.06 344 GLN A N 1
ATOM 2661 C CA . GLN A 1 344 ? -12.203 44.25 33.188 1 98.06 344 GLN A CA 1
ATOM 2662 C C . GLN A 1 344 ? -13.406 43.625 32.469 1 98.06 344 GLN A C 1
ATOM 2664 O O . GLN A 1 344 ? -13.336 43.281 31.297 1 98.06 344 GLN A O 1
ATOM 2669 N N . ALA A 1 345 ? -14.453 43.406 33.188 1 98 345 ALA A N 1
ATOM 2670 C CA . ALA A 1 345 ? -15.68 42.844 32.594 1 98 345 ALA A CA 1
ATOM 2671 C C . ALA A 1 345 ? -16.297 43.812 31.594 1 98 345 ALA A C 1
ATOM 2673 O O . ALA A 1 345 ? -16.75 43.406 30.531 1 98 345 ALA A O 1
ATOM 2674 N N . LYS A 1 346 ? -16.344 45.094 31.984 1 97.19 346 LYS A N 1
ATOM 2675 C CA . LYS A 1 346 ? -16.859 46.125 31.078 1 97.19 346 LYS A CA 1
ATOM 2676 C C . LYS A 1 346 ? -16.047 46.188 29.797 1 97.19 346 LYS A C 1
ATOM 2678 O O . LYS A 1 346 ? -16.609 46.375 28.703 1 97.19 346 LYS A O 1
ATOM 2683 N N . PHE A 1 347 ? -14.812 46.094 29.953 1 97.38 347 PHE A N 1
ATOM 2684 C CA . PHE A 1 347 ? -13.906 46.094 28.812 1 97.38 347 PHE A CA 1
ATOM 2685 C C . PHE A 1 347 ? -14.227 44.938 27.859 1 97.38 347 PHE A C 1
ATOM 2687 O O . PHE A 1 347 ? -14.391 45.156 26.656 1 97.38 347 PHE A O 1
ATOM 2694 N N . LEU A 1 348 ? -14.273 43.688 28.359 1 98.19 348 LEU A N 1
ATOM 2695 C CA . LEU A 1 348 ? -14.562 42.5 27.531 1 98.19 348 LEU A CA 1
ATOM 2696 C C . LEU A 1 348 ? -15.906 42.656 26.828 1 98.19 348 LEU A C 1
ATOM 2698 O O . LEU A 1 348 ? -16.031 42.375 25.641 1 98.19 348 LEU A O 1
ATOM 2702 N N . MET A 1 349 ? -16.859 43.125 27.562 1 97.56 349 MET A N 1
ATOM 2703 C CA . MET A 1 349 ? -18.203 43.312 26.984 1 97.56 349 MET A CA 1
ATOM 2704 C C . MET A 1 349 ? -18.172 44.344 25.859 1 97.56 349 MET A C 1
ATOM 2706 O O . MET A 1 349 ? -18.844 44.156 24.844 1 97.56 349 MET A O 1
ATOM 2710 N N . ALA A 1 350 ? -17.453 45.406 26.078 1 97.94 350 ALA A N 1
ATOM 2711 C CA . ALA A 1 350 ? -17.312 46.438 25.031 1 97.94 350 ALA A CA 1
ATOM 2712 C C . ALA A 1 350 ? -16.688 45.844 23.766 1 97.94 350 ALA A C 1
ATOM 2714 O O . ALA A 1 350 ? -17.125 46.156 22.656 1 97.94 350 ALA A O 1
ATOM 2715 N N . CYS A 1 351 ? -15.688 45.062 23.953 1 98 351 CYS A N 1
ATOM 2716 C CA . CYS A 1 351 ? -15.023 44.406 22.828 1 98 351 CYS A CA 1
ATOM 2717 C C . CYS A 1 351 ? -15.977 43.5 22.062 1 98 351 CYS A C 1
ATOM 2719 O O . CYS A 1 351 ? -16.047 43.531 20.844 1 98 351 CYS A O 1
ATOM 2721 N N . PHE A 1 352 ? -16.734 42.625 22.781 1 98.12 352 PHE A N 1
ATOM 2722 C CA . PHE A 1 352 ? -17.688 41.719 22.156 1 98.12 352 PHE A CA 1
ATOM 2723 C C . PHE A 1 352 ? -18.781 42.5 21.438 1 98.12 352 PHE A C 1
ATOM 2725 O O . PHE A 1 352 ? -19.125 42.156 20.297 1 98.12 352 PHE A O 1
ATOM 2732 N N . ARG A 1 353 ? -19.297 43.5 22.125 1 97.75 353 ARG A N 1
ATOM 2733 C CA . ARG A 1 353 ? -20.375 44.312 21.594 1 97.75 353 ARG A CA 1
ATOM 2734 C C . ARG A 1 353 ? -20 44.906 20.234 1 97.75 353 ARG A C 1
ATOM 2736 O O . ARG A 1 353 ? -20.734 44.75 19.266 1 97.75 353 ARG A O 1
ATOM 2743 N N . ASP A 1 354 ? -18.859 45.5 20.141 1 98.25 354 ASP A N 1
ATOM 2744 C CA . ASP A 1 354 ? -18.469 46.188 18.922 1 98.25 354 ASP A CA 1
ATOM 2745 C C . ASP A 1 354 ? -18.078 45.188 17.828 1 98.25 354 ASP A C 1
ATOM 2747 O O . ASP A 1 354 ? -18.297 45.438 16.641 1 98.25 354 ASP A O 1
ATOM 2751 N N . LEU A 1 355 ? -17.453 44.062 18.219 1 98.31 355 LEU A N 1
ATOM 2752 C CA . LEU A 1 355 ? -17.141 43 17.25 1 98.31 355 LEU A CA 1
ATOM 2753 C C . LEU A 1 355 ? -18.422 42.469 16.625 1 98.31 355 LEU A C 1
ATOM 2755 O O . LEU A 1 355 ? -18.5 42.344 15.398 1 98.31 355 LEU A O 1
ATOM 2759 N N . PHE A 1 356 ? -19.422 42.125 17.438 1 98.5 356 PHE A N 1
ATOM 2760 C CA . PHE A 1 356 ? -20.672 41.594 16.938 1 98.5 356 PHE A CA 1
ATOM 2761 C C . PHE A 1 356 ? -21.375 42.594 16.047 1 98.5 356 PHE A C 1
ATOM 2763 O O . PHE A 1 356 ? -21.906 42.25 14.984 1 98.5 356 PHE A O 1
ATOM 2770 N N . HIS A 1 357 ? -21.359 43.844 16.484 1 98.38 357 HIS A N 1
ATOM 2771 C CA . HIS A 1 357 ? -21.953 44.906 15.695 1 98.38 357 HIS A CA 1
ATOM 2772 C C . HIS A 1 357 ? -21.312 45 14.312 1 98.38 357 HIS A C 1
ATOM 2774 O O . HIS A 1 357 ? -22.016 45.031 13.297 1 98.38 357 HIS A O 1
ATOM 2780 N N . TYR A 1 358 ? -20.047 44.969 14.258 1 98.44 358 TYR A N 1
ATOM 2781 C CA . TYR A 1 358 ? -19.297 45.062 13.008 1 98.44 358 TYR A CA 1
ATOM 2782 C C . TYR A 1 358 ? -19.562 43.844 12.125 1 98.44 358 TYR A C 1
ATOM 2784 O O . TYR A 1 358 ? -19.781 44 10.922 1 98.44 358 TYR A O 1
ATOM 2792 N N . CYS A 1 359 ? -19.516 42.656 12.68 1 98.38 359 CYS A N 1
ATOM 2793 C CA . CYS A 1 359 ? -19.734 41.438 11.938 1 98.38 359 CYS A CA 1
ATOM 2794 C C . CYS A 1 359 ? -21.125 41.406 11.312 1 98.38 359 CYS A C 1
ATOM 2796 O O . CYS A 1 359 ? -21.281 41.031 10.148 1 98.38 359 CYS A O 1
ATOM 2798 N N . ALA A 1 360 ? -22.078 41.781 12.078 1 97.81 360 ALA A N 1
ATOM 2799 C CA . ALA A 1 360 ? -23.453 41.781 11.578 1 97.81 360 ALA A CA 1
ATOM 2800 C C . ALA A 1 360 ? -23.609 42.781 10.422 1 97.81 360 ALA A C 1
ATOM 2802 O O . ALA A 1 360 ? -24.234 42.469 9.406 1 97.81 360 ALA A O 1
ATOM 2803 N N . PHE A 1 361 ? -23.078 43.906 10.625 1 97.69 361 PHE A N 1
ATOM 2804 C CA . PHE A 1 361 ? -23.219 44.969 9.625 1 97.69 361 PHE A CA 1
ATOM 2805 C C . PHE A 1 361 ? -22.609 44.531 8.297 1 97.69 361 PHE A C 1
ATOM 2807 O O . PHE A 1 361 ? -23.188 44.781 7.234 1 97.69 361 PHE A O 1
ATOM 2814 N N . HIS A 1 362 ? -21.484 43.906 8.328 1 97.56 362 HIS A N 1
ATOM 2815 C CA . HIS A 1 362 ? -20.719 43.656 7.105 1 97.56 362 HIS A CA 1
ATOM 2816 C C . HIS A 1 362 ? -20.953 42.25 6.57 1 97.56 362 HIS A C 1
ATOM 2818 O O . HIS A 1 362 ? -20.516 41.938 5.469 1 97.56 362 HIS A O 1
ATOM 2824 N N . LEU A 1 363 ? -21.656 41.375 7.234 1 97.88 363 LEU A N 1
ATOM 2825 C CA . LEU A 1 363 ? -21.828 39.969 6.848 1 97.88 363 LEU A CA 1
ATOM 2826 C C . LEU A 1 363 ? -22.266 39.875 5.391 1 97.88 363 LEU A C 1
ATOM 2828 O O . LEU A 1 363 ? -21.625 39.156 4.602 1 97.88 363 LEU A O 1
ATOM 2832 N N . ALA A 1 364 ? -23.266 40.531 4.969 1 96.62 364 ALA A N 1
ATOM 2833 C CA . ALA A 1 364 ? -23.844 40.438 3.635 1 96.62 364 ALA A CA 1
ATOM 2834 C C . ALA A 1 364 ? -22.844 40.844 2.561 1 96.62 364 ALA A C 1
ATOM 2836 O O . ALA A 1 364 ? -22.891 40.344 1.438 1 96.62 364 ALA A O 1
ATOM 2837 N N . ASP A 1 365 ? -21.922 41.719 2.957 1 95.75 365 ASP A N 1
ATOM 2838 C CA . ASP A 1 365 ? -20.984 42.281 1.992 1 95.75 365 ASP A CA 1
ATOM 2839 C C . ASP A 1 365 ? -19.75 41.375 1.832 1 95.75 365 ASP A C 1
ATOM 2841 O O . ASP A 1 365 ? -19.109 41.406 0.784 1 95.75 365 ASP A O 1
ATOM 2845 N N . ILE A 1 366 ? -19.438 40.625 2.797 1 96.94 366 ILE A N 1
ATOM 2846 C CA . ILE A 1 366 ? -18.125 40 2.768 1 96.94 366 ILE A CA 1
ATOM 2847 C C . ILE A 1 366 ? -18.281 38.5 2.557 1 96.94 366 ILE A C 1
ATOM 2849 O O . ILE A 1 366 ? -17.328 37.812 2.131 1 96.94 366 ILE A O 1
ATOM 2853 N N . ALA A 1 367 ? -19.422 37.875 2.9 1 97.88 367 ALA A N 1
ATOM 2854 C CA . ALA A 1 367 ? -19.594 36.438 2.83 1 97.88 367 ALA A CA 1
ATOM 2855 C C . ALA A 1 367 ? -21.047 36.094 2.479 1 97.88 367 ALA A C 1
ATOM 2857 O O . ALA A 1 367 ? -21.938 36.938 2.551 1 97.88 367 ALA A O 1
ATOM 2858 N N . SER A 1 368 ? -21.234 34.812 2.074 1 96.81 368 SER A N 1
ATOM 2859 C CA . SER A 1 368 ? -22.562 34.344 1.729 1 96.81 368 SER A CA 1
ATOM 2860 C C . SER A 1 368 ? -23.359 33.938 2.977 1 96.81 368 SER A C 1
ATOM 2862 O O . SER A 1 368 ? -24.594 34 2.979 1 96.81 368 SER A O 1
ATOM 2864 N N . ASN A 1 369 ? -22.641 33.469 3.982 1 97.94 369 ASN A N 1
ATOM 2865 C CA . ASN A 1 369 ? -23.312 33 5.188 1 97.94 369 ASN A CA 1
ATOM 2866 C C . ASN A 1 369 ? -22.422 33.156 6.418 1 97.94 369 ASN A C 1
ATOM 2868 O O . ASN A 1 369 ? -21.234 33.469 6.297 1 97.94 369 ASN A O 1
ATOM 2872 N N . VAL A 1 370 ? -22.984 32.875 7.594 1 98.5 370 VAL A N 1
ATOM 2873 C CA . VAL A 1 370 ? -22.297 33.125 8.859 1 98.5 370 VAL A CA 1
ATOM 2874 C C . VAL A 1 370 ? -21.188 32.094 9.047 1 98.5 370 VAL A C 1
ATOM 2876 O O . VAL A 1 370 ? -20.188 32.344 9.703 1 98.5 370 VAL A O 1
ATOM 2879 N N . ARG A 1 371 ? -21.312 30.875 8.484 1 98.38 371 ARG A N 1
ATOM 2880 C CA . ARG A 1 371 ? -20.344 29.797 8.641 1 98.38 371 ARG A CA 1
ATOM 2881 C C . ARG A 1 371 ? -18.984 30.203 8.055 1 98.38 371 ARG A C 1
ATOM 2883 O O . ARG A 1 371 ? -17.938 29.922 8.641 1 98.38 371 ARG A O 1
ATOM 2890 N N . ASP A 1 372 ? -19.016 30.812 6.902 1 98.19 372 ASP A N 1
ATOM 2891 C CA . ASP A 1 372 ? -17.766 31.219 6.254 1 98.19 372 ASP A CA 1
ATOM 2892 C C . ASP A 1 372 ? -17 32.219 7.125 1 98.19 372 ASP A C 1
ATOM 2894 O O . ASP A 1 372 ? -15.766 32.125 7.207 1 98.19 372 ASP A O 1
ATOM 2898 N N . VAL A 1 373 ? -17.703 33.062 7.777 1 98.5 373 VAL A N 1
ATOM 2899 C CA . VAL A 1 373 ? -17.062 34.031 8.656 1 98.5 373 VAL A CA 1
ATOM 2900 C C . VAL A 1 373 ? -16.484 33.312 9.883 1 98.5 373 VAL A C 1
ATOM 2902 O O . VAL A 1 373 ? -15.32 33.531 10.242 1 98.5 373 VAL A O 1
ATOM 2905 N N . ASP A 1 374 ? -17.312 32.5 10.484 1 98.62 374 ASP A N 1
ATOM 2906 C CA . ASP A 1 374 ? -16.891 31.828 11.703 1 98.62 374 ASP A CA 1
ATOM 2907 C C . ASP A 1 374 ? -15.688 30.922 11.438 1 98.62 374 ASP A C 1
ATOM 2909 O O . ASP A 1 374 ? -14.703 30.953 12.172 1 98.62 374 ASP A O 1
ATOM 2913 N N . LEU A 1 375 ? -15.719 30.172 10.367 1 98.25 375 LEU A N 1
ATOM 2914 C CA . LEU A 1 375 ? -14.625 29.25 10.062 1 98.25 375 LEU A CA 1
ATOM 2915 C C . LEU A 1 375 ? -13.375 30.031 9.648 1 98.25 375 LEU A C 1
ATOM 2917 O O . LEU A 1 375 ? -12.25 29.609 9.945 1 98.25 375 LEU A O 1
ATOM 2921 N N . ALA A 1 376 ? -13.547 31.125 8.938 1 98.38 376 ALA A N 1
ATOM 2922 C CA . ALA A 1 376 ? -12.406 31.953 8.57 1 98.38 376 ALA A CA 1
ATOM 2923 C C . ALA A 1 376 ? -11.664 32.438 9.812 1 98.38 376 ALA A C 1
ATOM 2925 O O . ALA A 1 376 ? -10.43 32.406 9.852 1 98.38 376 ALA A O 1
ATOM 2926 N N . ILE A 1 377 ? -12.422 32.812 10.789 1 97.69 377 ILE A N 1
ATOM 2927 C CA . ILE A 1 377 ? -11.82 33.375 12.008 1 97.69 377 ILE A CA 1
ATOM 2928 C C . ILE A 1 377 ? -11.188 32.219 12.805 1 97.69 377 ILE A C 1
ATOM 2930 O O . ILE A 1 377 ? -10.094 32.375 13.352 1 97.69 377 ILE A O 1
ATOM 2934 N N . ARG A 1 378 ? -11.844 31.109 12.891 1 97.75 378 ARG A N 1
ATOM 2935 C CA . ARG A 1 378 ? -11.305 29.969 13.609 1 97.75 378 ARG A CA 1
ATOM 2936 C C . ARG A 1 378 ? -10.008 29.484 12.969 1 97.75 378 ARG A C 1
ATOM 2938 O O . ARG A 1 378 ? -9.016 29.266 13.656 1 97.75 378 ARG A O 1
ATOM 2945 N N . TRP A 1 379 ? -10.023 29.344 11.672 1 97.56 379 TRP A N 1
ATOM 2946 C CA . TRP A 1 379 ? -8.906 28.75 10.953 1 97.56 379 TRP A CA 1
ATOM 2947 C C . TRP A 1 379 ? -7.793 29.766 10.727 1 97.56 379 TRP A C 1
ATOM 2949 O O . TRP A 1 379 ? -6.617 29.406 10.648 1 97.56 379 TRP A O 1
ATOM 2959 N N . GLY A 1 380 ? -8.141 31.031 10.648 1 96.5 380 GLY A N 1
ATOM 2960 C CA . GLY A 1 380 ? -7.164 32.062 10.328 1 96.5 380 GLY A CA 1
ATOM 2961 C C . GLY A 1 380 ? -6.559 32.719 11.562 1 96.5 380 GLY A C 1
ATOM 2962 O O . GLY A 1 380 ? -5.402 33.125 11.539 1 96.5 380 GLY A O 1
ATOM 2963 N N . PHE A 1 381 ? -7.344 32.781 12.656 1 95.81 381 PHE A N 1
ATOM 2964 C CA . PHE A 1 381 ? -6.875 33.469 13.844 1 95.81 381 PHE A CA 1
ATOM 2965 C C . PHE A 1 381 ? -6.824 32.531 15.047 1 95.81 381 PHE A C 1
ATOM 2967 O O . PHE A 1 381 ? -6.461 32.969 16.156 1 95.81 381 PHE A O 1
ATOM 2974 N N . GLY A 1 382 ? -7.266 31.297 14.867 1 95.38 382 GLY A N 1
ATOM 2975 C CA . GLY A 1 382 ? -7.098 30.266 15.883 1 95.38 382 GLY A CA 1
ATOM 2976 C C . GLY A 1 382 ? -8.148 30.344 16.969 1 95.38 382 GLY A C 1
ATOM 2977 O O . GLY A 1 382 ? -7.906 29.891 18.094 1 95.38 382 GLY A O 1
ATOM 2978 N N . TRP A 1 383 ? -9.305 30.984 16.703 1 96.62 383 TRP A N 1
ATOM 2979 C CA . TRP A 1 383 ? -10.352 31.062 17.719 1 96.62 383 TRP A CA 1
ATOM 2980 C C . TRP A 1 383 ? -11.062 29.719 17.875 1 96.62 383 TRP A C 1
ATOM 2982 O O . TRP A 1 383 ? -11.188 28.969 16.922 1 96.62 383 TRP A O 1
ATOM 2992 N N . GLN A 1 384 ? -11.484 29.422 19.062 1 95.44 384 GLN A N 1
ATOM 2993 C CA . GLN A 1 384 ? -12.242 28.203 19.297 1 95.44 384 GLN A CA 1
ATOM 2994 C C . GLN A 1 384 ? -13.633 28.281 18.672 1 95.44 384 GLN A C 1
ATOM 2996 O O . GLN A 1 384 ? -14.141 27.281 18.156 1 95.44 384 GLN A O 1
ATOM 3001 N N . GLN A 1 385 ? -14.227 29.453 18.781 1 96.31 385 GLN A N 1
ATOM 3002 C CA . GLN A 1 385 ? -15.516 29.75 18.156 1 96.31 385 GLN A CA 1
ATOM 3003 C C . GLN A 1 385 ? -15.461 31.062 17.391 1 96.31 385 GLN A C 1
ATOM 3005 O O . GLN A 1 385 ? -14.781 32 17.797 1 96.31 385 GLN A O 1
ATOM 3010 N N . GLY A 1 386 ? -16.203 31.078 16.328 1 97.75 386 GLY A N 1
ATOM 3011 C CA . GLY A 1 386 ? -16.312 32.312 15.578 1 97.75 386 GLY A CA 1
ATOM 3012 C C . GLY A 1 386 ? -17.25 33.312 16.219 1 97.75 386 GLY A C 1
ATOM 3013 O O . GLY A 1 386 ? -17.891 33 17.234 1 97.75 386 GLY A O 1
ATOM 3014 N N . PRO A 1 387 ? -17.344 34.5 15.703 1 98.25 387 PRO A N 1
ATOM 3015 C CA . PRO A 1 387 ? -18.156 35.562 16.297 1 98.25 387 PRO A CA 1
ATOM 3016 C C . PRO A 1 387 ? -19.641 35.25 16.312 1 98.25 387 PRO A C 1
ATOM 3018 O O . PRO A 1 387 ? -20.328 35.5 17.312 1 98.25 387 PRO A O 1
ATOM 3021 N N . PHE A 1 388 ? -20.156 34.625 15.258 1 98.56 388 PHE A N 1
ATOM 3022 C CA . PHE A 1 388 ? -21.578 34.344 15.211 1 98.56 388 PHE A CA 1
ATOM 3023 C C . PHE A 1 388 ? -21.922 33.156 16.094 1 98.56 388 PHE A C 1
ATOM 3025 O O . PHE A 1 388 ? -23 33.094 16.672 1 98.56 388 PHE A O 1
ATOM 3032 N N . GLU A 1 389 ? -21.016 32.219 16.141 1 98 389 GLU A N 1
ATOM 3033 C CA . GLU A 1 389 ? -21.188 31.109 17.094 1 98 389 GLU A CA 1
ATOM 3034 C C . GLU A 1 389 ? -21.25 31.625 18.531 1 98 389 GLU A C 1
ATOM 3036 O O . GLU A 1 389 ? -22.141 31.25 19.297 1 98 389 GLU A O 1
ATOM 3041 N N . THR A 1 390 ? -20.297 32.469 18.891 1 97.31 390 THR A N 1
ATOM 3042 C CA . THR A 1 390 ? -20.25 33.062 20.234 1 97.31 390 THR A CA 1
ATOM 3043 C C . THR A 1 390 ? -21.5 33.875 20.531 1 97.31 390 THR A C 1
ATOM 3045 O O . THR A 1 390 ? -22.062 33.781 21.609 1 97.31 390 THR A O 1
ATOM 3048 N N . TRP A 1 391 ? -21.922 34.656 19.562 1 98.19 391 TRP A N 1
ATOM 3049 C CA . TRP A 1 391 ? -23.109 35.5 19.703 1 98.19 391 TRP A CA 1
ATOM 3050 C C . TRP A 1 391 ? -24.344 34.625 19.984 1 98.19 391 TRP A C 1
ATOM 3052 O O . TRP A 1 391 ? -25.078 34.875 20.938 1 98.19 391 TRP A O 1
ATOM 3062 N N . GLN A 1 392 ? -24.531 33.688 19.141 1 97.94 392 GLN A N 1
ATOM 3063 C CA . GLN A 1 392 ? -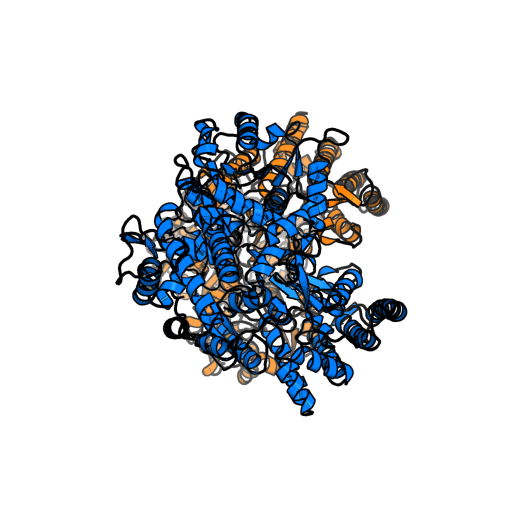25.719 32.844 19.312 1 97.94 392 GLN A CA 1
ATOM 3064 C C . GLN A 1 392 ? -25.656 32.094 20.641 1 97.94 392 GLN A C 1
ATOM 3066 O O . GLN A 1 392 ? -26.688 31.906 21.297 1 97.94 392 GLN A O 1
ATOM 3071 N N . SER A 1 393 ? -24.531 31.594 21.016 1 97.12 393 SER A N 1
ATOM 3072 C CA . SER A 1 393 ? -24.375 30.891 22.297 1 97.12 393 SER A CA 1
ATOM 3073 C C . SER A 1 393 ? -24.672 31.797 23.469 1 97.12 393 SER A C 1
ATOM 3075 O O . SER A 1 393 ? -25.203 31.359 24.484 1 97.12 393 SER A O 1
ATOM 3077 N N . ALA A 1 394 ? -24.297 33.031 23.359 1 96.75 394 ALA A N 1
ATOM 3078 C CA . ALA A 1 394 ? -24.531 34.062 24.391 1 96.75 394 ALA A CA 1
ATOM 3079 C C . ALA A 1 394 ? -26 34.469 24.422 1 96.75 394 ALA A C 1
ATOM 3081 O O . ALA A 1 394 ? -26.484 35 25.422 1 96.75 394 ALA A O 1
ATOM 3082 N N . GLY A 1 395 ? -26.703 34.156 23.391 1 96.62 395 GLY A N 1
ATOM 3083 C CA . GLY A 1 395 ? -28.062 34.656 23.172 1 96.62 395 GLY A CA 1
ATOM 3084 C C . GLY A 1 395 ? -28.125 35.812 22.188 1 96.62 395 GLY A C 1
ATOM 3085 O O . GLY A 1 395 ? -27.625 36.906 22.469 1 96.62 395 GLY A O 1
ATOM 3086 N N . VAL A 1 396 ? -28.812 35.625 21.125 1 96.94 396 VAL A N 1
ATOM 3087 C CA . VAL A 1 396 ? -28.859 36.625 20.062 1 96.94 396 VAL A CA 1
ATOM 3088 C C . VAL A 1 396 ? -29.578 37.875 20.562 1 96.94 396 VAL A C 1
ATOM 3090 O O . VAL A 1 396 ? -29.062 39 20.438 1 96.94 396 VAL A O 1
ATOM 3093 N N . ALA A 1 397 ? -30.703 37.75 21.203 1 96.62 397 ALA A N 1
ATOM 3094 C CA . ALA A 1 397 ? -31.531 38.875 21.625 1 96.62 397 ALA A CA 1
ATOM 3095 C C . ALA A 1 397 ? -30.844 39.656 22.734 1 96.62 397 ALA A C 1
ATOM 3097 O O . ALA A 1 397 ? -30.781 40.906 22.672 1 96.62 397 ALA A O 1
ATOM 3098 N N . PRO A 1 398 ? -30.406 38.969 23.734 1 96.62 398 PRO A N 1
ATOM 3099 C CA . PRO A 1 398 ? -29.734 39.75 24.797 1 96.62 398 PRO A CA 1
ATOM 3100 C C . PRO A 1 398 ? -28.531 40.562 24.281 1 96.62 398 PRO A C 1
ATOM 3102 O O . PRO A 1 398 ? -28.344 41.688 24.672 1 96.62 398 PRO A O 1
ATOM 3105 N N . MET A 1 399 ? -27.75 39.969 23.406 1 96.62 399 MET A N 1
ATOM 3106 C CA . MET A 1 399 ? -26.594 40.688 22.875 1 96.62 399 MET A CA 1
ATOM 3107 C C . MET A 1 399 ? -27.031 41.812 21.953 1 96.62 399 MET A C 1
ATOM 3109 O O . MET A 1 399 ? -26.375 42.875 21.906 1 96.62 399 MET A O 1
ATOM 3113 N N . LEU A 1 400 ? -28.062 41.562 21.219 1 97 400 LEU A N 1
ATOM 3114 C CA . LEU A 1 400 ? -28.625 42.625 20.391 1 97 400 LEU A CA 1
ATOM 3115 C C . LEU A 1 400 ? -29.047 43.844 21.25 1 97 400 LEU A C 1
ATOM 3117 O O . LEU A 1 400 ? -28.797 44.969 20.875 1 97 400 LEU A O 1
ATOM 3121 N N . ALA A 1 401 ? -29.672 43.562 22.359 1 96.62 401 ALA A N 1
ATOM 3122 C CA . ALA A 1 401 ? -30.094 44.625 23.281 1 96.62 401 ALA A CA 1
ATOM 3123 C C . ALA A 1 401 ? -28.891 45.406 23.797 1 96.62 401 ALA A C 1
ATOM 3125 O O . ALA A 1 401 ? -28.953 46.625 23.938 1 96.62 401 ALA A O 1
ATOM 3126 N N . ILE A 1 402 ? -27.875 44.719 24.062 1 97.06 402 ILE A N 1
ATOM 3127 C CA . ILE A 1 402 ? -26.656 45.344 24.562 1 97.06 402 ILE A CA 1
ATOM 3128 C C . ILE A 1 402 ? -26.078 46.281 23.5 1 97.06 402 ILE A C 1
ATOM 3130 O O . ILE A 1 402 ? -25.625 47.375 23.797 1 97.06 402 ILE A O 1
ATOM 3134 N N . ILE A 1 403 ? -26.062 45.875 22.219 1 97.69 403 ILE A N 1
ATOM 3135 C CA . ILE A 1 403 ? -25.547 46.719 21.125 1 97.69 403 ILE A CA 1
ATOM 3136 C C . ILE A 1 403 ? -26.422 47.938 20.953 1 97.69 403 ILE A C 1
ATOM 3138 O O . ILE A 1 403 ? -25.906 49.062 20.844 1 97.69 403 ILE A O 1
ATOM 3142 N N . LYS A 1 404 ? -27.734 47.719 20.984 1 96.81 404 LYS A N 1
ATOM 3143 C CA . LYS A 1 404 ? -28.656 48.844 20.828 1 96.81 404 LYS A CA 1
ATOM 3144 C C . LYS A 1 404 ? -28.5 49.875 21.969 1 96.81 404 LYS A C 1
ATOM 3146 O O . LYS A 1 404 ? -28.516 51.062 21.719 1 96.81 404 LYS A O 1
ATOM 3151 N N . GLN A 1 405 ? -28.391 49.375 23.172 1 96.75 405 GLN A N 1
ATOM 3152 C CA . GLN A 1 405 ? -28.172 50.25 24.312 1 96.75 405 GLN A CA 1
ATOM 3153 C C . GLN A 1 405 ? -26.859 51 24.172 1 96.75 405 GLN A C 1
ATOM 3155 O O . GLN A 1 405 ? -26.781 52.219 24.484 1 96.75 405 GLN A O 1
ATOM 3160 N N . GLY A 1 406 ? -25.859 50.344 23.734 1 96.56 406 GLY A N 1
ATOM 3161 C CA . GLY A 1 406 ? -24.594 51 23.484 1 96.56 406 GLY A CA 1
ATOM 3162 C C . GLY A 1 406 ? -24.672 52.094 22.453 1 96.56 406 GLY A C 1
ATOM 3163 O O . GLY A 1 406 ? -24.062 53.156 22.609 1 96.56 406 GLY A O 1
ATOM 3164 N N . ILE A 1 407 ? -25.375 51.812 21.406 1 96.38 407 ILE A N 1
ATOM 3165 C CA . ILE A 1 407 ? -25.562 52.812 20.344 1 96.38 407 ILE A CA 1
ATOM 3166 C C . ILE A 1 407 ? -26.312 54 20.922 1 96.38 407 ILE A C 1
ATOM 3168 O O . ILE A 1 407 ? -25.922 55.156 20.703 1 96.38 407 ILE A O 1
ATOM 3172 N N . ALA A 1 408 ? -27.328 53.719 21.703 1 96.56 408 ALA A N 1
ATOM 3173 C CA . ALA A 1 408 ? -28.156 54.781 22.281 1 96.56 408 ALA A CA 1
ATOM 3174 C C . ALA A 1 408 ? -27.359 55.656 23.234 1 96.56 408 ALA A C 1
ATOM 3176 O O . ALA A 1 408 ? -27.594 56.875 23.344 1 96.56 408 ALA A O 1
ATOM 3177 N N . HIS A 1 409 ? -26.438 55.094 23.938 1 96.12 409 HIS A N 1
ATOM 3178 C CA . HIS A 1 409 ? -25.688 55.781 24.953 1 96.12 409 HIS A CA 1
ATOM 3179 C C . HIS A 1 409 ? -24.344 56.281 24.406 1 96.12 409 HIS A C 1
ATOM 3181 O O . HIS A 1 409 ? -23.5 56.75 25.172 1 96.12 409 HIS A O 1
ATOM 3187 N N . ASN A 1 410 ? -24.109 56.094 23.109 1 95.12 410 ASN A N 1
ATOM 3188 C CA . ASN A 1 410 ? -22.891 56.531 22.438 1 95.12 410 ASN A CA 1
ATOM 3189 C C . ASN A 1 410 ? -21.656 55.875 23.062 1 95.12 410 ASN A C 1
ATOM 3191 O O . ASN A 1 410 ? -20.672 56.562 23.328 1 95.12 410 ASN A O 1
ATOM 3195 N N . GLU A 1 411 ? -21.797 54.594 23.344 1 94.75 411 GLU A N 1
ATOM 3196 C CA . GLU A 1 411 ? -20.703 53.844 23.953 1 94.75 411 GLU A CA 1
ATOM 3197 C C . GLU A 1 411 ? -20.031 52.938 22.922 1 94.75 411 GLU A C 1
ATOM 3199 O O . GLU A 1 411 ? -19 52.312 23.219 1 94.75 411 GLU A O 1
ATOM 3204 N N . THR A 1 412 ? -20.625 52.906 21.734 1 96.38 412 THR A N 1
ATOM 3205 C CA . THR A 1 412 ? -20.094 52.031 20.688 1 96.38 412 THR A CA 1
ATOM 3206 C C . THR A 1 412 ? -19.078 52.781 19.828 1 96.38 412 THR A C 1
ATOM 3208 O O . THR A 1 412 ? -19.047 54.031 19.859 1 96.38 412 THR A O 1
ATOM 3211 N N . MET A 1 413 ? -18.266 52.031 19.094 1 96.5 413 MET A N 1
ATOM 3212 C CA . MET A 1 413 ? -17.281 52.625 18.203 1 96.5 413 MET A CA 1
ATOM 3213 C C . MET A 1 413 ? -17.969 53.312 17.016 1 96.5 413 MET A C 1
ATOM 3215 O O . MET A 1 413 ? -17.391 54.219 16.406 1 96.5 413 MET A O 1
ATOM 3219 N N . SER A 1 414 ? -19.094 52.781 16.656 1 96.12 414 SER A N 1
ATOM 3220 C CA . SER A 1 414 ? -19.953 53.375 15.641 1 96.12 414 SER A CA 1
ATOM 3221 C C . SER A 1 414 ? -21.406 53.344 16.078 1 96.12 414 SER A C 1
ATOM 3223 O O . SER A 1 414 ? -21.859 52.375 16.703 1 96.12 414 SER A O 1
ATOM 3225 N N . ASN A 1 415 ? -22.141 54.344 15.68 1 95.94 415 ASN A N 1
ATOM 3226 C CA . ASN A 1 415 ? -23.547 54.406 16.031 1 95.94 415 ASN A CA 1
ATOM 3227 C C . ASN A 1 415 ? -24.438 54 14.852 1 95.94 415 ASN A C 1
ATOM 3229 O O . ASN A 1 415 ? -25.641 54.25 14.859 1 95.94 415 ASN A O 1
ATOM 3233 N N . THR A 1 416 ? -23.797 53.438 13.891 1 96.31 416 THR A N 1
ATOM 3234 C CA . THR A 1 416 ? -24.531 52.969 12.727 1 96.31 416 THR A CA 1
ATOM 3235 C C . THR A 1 416 ? -25.594 51.938 13.133 1 96.31 416 THR A C 1
ATOM 3237 O O . THR A 1 416 ? -25.375 51.156 14.031 1 96.31 416 THR A O 1
ATOM 3240 N N . ALA A 1 417 ? -26.703 51.969 12.375 1 95.19 417 ALA A N 1
ATOM 3241 C CA . ALA A 1 417 ? -27.812 51.062 12.688 1 95.19 417 ALA A CA 1
ATOM 3242 C C . ALA A 1 417 ? -27.484 49.625 12.312 1 95.19 417 ALA A C 1
ATOM 3244 O O . ALA A 1 417 ? -26.703 49.375 11.391 1 95.19 417 ALA A O 1
ATOM 3245 N N . LEU A 1 418 ? -28.047 48.719 13.039 1 95.75 418 LEU A N 1
ATOM 3246 C CA . LEU A 1 418 ? -27.922 47.312 12.719 1 95.75 418 LEU A CA 1
ATOM 3247 C C . LEU A 1 418 ? -28.719 46.969 11.469 1 95.75 418 LEU A C 1
ATOM 3249 O O . LEU A 1 418 ? -29.688 47.656 11.125 1 95.75 418 LEU A O 1
ATOM 3253 N N . PRO A 1 419 ? -28.281 45.938 10.781 1 96.12 419 PRO A N 1
ATOM 3254 C CA . PRO A 1 419 ? -28.984 45.562 9.555 1 96.12 419 PRO A CA 1
ATOM 3255 C C . PRO A 1 419 ? -30.406 45.094 9.805 1 96.12 419 PRO A C 1
ATOM 3257 O O . PRO A 1 419 ? -30.703 44.531 10.867 1 96.12 419 PRO A O 1
ATOM 3260 N N . GLN A 1 420 ? -31.203 45.125 8.781 1 93.56 420 GLN A N 1
ATOM 3261 C CA . GLN A 1 420 ? -32.625 44.844 8.891 1 93.56 420 GLN A CA 1
ATOM 3262 C C . GLN A 1 420 ? -32.875 43.344 9.102 1 93.56 420 GLN A C 1
ATOM 3264 O O . GLN A 1 420 ? -33.844 42.938 9.742 1 93.56 420 GLN A O 1
ATOM 3269 N N . TRP A 1 421 ? -32.031 42.562 8.539 1 95.12 421 TRP A N 1
ATOM 3270 C CA . TRP A 1 421 ? -32.25 41.125 8.609 1 95.12 421 TRP A CA 1
ATOM 3271 C C . TRP A 1 421 ? -32.031 40.625 10.039 1 95.12 421 TRP A C 1
ATOM 3273 O O . TRP A 1 421 ? -32.469 39.5 10.375 1 95.12 421 TRP A O 1
ATOM 3283 N N . LEU A 1 422 ? -31.344 41.375 10.891 1 96.38 422 LEU A N 1
ATOM 3284 C CA . LEU A 1 422 ? -31.047 40.969 12.258 1 96.38 422 LEU A CA 1
ATOM 3285 C C . LEU A 1 422 ? -32.188 41.281 13.195 1 96.38 422 LEU A C 1
ATOM 3287 O O . LEU A 1 422 ? -32.438 42.438 13.57 1 96.38 422 LEU A O 1
ATOM 3291 N N . THR A 1 423 ? -33 40.281 13.562 1 94.12 423 THR A N 1
ATOM 3292 C CA . THR A 1 423 ? -34.125 40.375 14.469 1 94.12 423 THR A CA 1
ATOM 3293 C C . THR A 1 423 ? -33.844 39.656 15.781 1 94.12 423 THR A C 1
ATOM 3295 O O . THR A 1 423 ? -32.906 38.844 15.867 1 94.12 423 THR A O 1
ATOM 3298 N N . ASP A 1 424 ? -34.656 39.844 16.719 1 91 424 ASP A N 1
ATOM 3299 C CA . ASP A 1 424 ? -34.469 39.281 18.047 1 91 424 ASP A CA 1
ATOM 3300 C C . ASP A 1 424 ? -34.625 37.781 18.031 1 91 424 ASP A C 1
ATOM 3302 O O . ASP A 1 424 ? -34.031 37.062 18.844 1 91 424 ASP A O 1
ATOM 3306 N N . ASP A 1 425 ? -35.375 37.312 17.109 1 93.06 425 ASP A N 1
ATOM 3307 C CA . ASP A 1 425 ? -35.688 35.875 17.078 1 93.06 425 ASP A CA 1
ATOM 3308 C C . ASP A 1 425 ? -34.781 35.125 16.094 1 93.06 425 ASP A C 1
ATOM 3310 O O . ASP A 1 425 ? -34.906 33.938 15.93 1 93.06 425 ASP A O 1
ATOM 3314 N N . LEU A 1 426 ? -33.906 35.812 15.555 1 94.88 426 LEU A N 1
ATOM 3315 C CA . LEU A 1 426 ? -33.031 35.188 14.555 1 94.88 426 LEU A CA 1
ATOM 3316 C C . LEU A 1 426 ? -32.031 34.25 15.195 1 94.88 426 LEU A C 1
ATOM 3318 O O . LEU A 1 426 ? -31.531 34.5 16.297 1 94.88 426 LEU A O 1
ATOM 3322 N N . LEU A 1 427 ? -31.828 33.125 14.562 1 97 427 LEU A N 1
ATOM 3323 C CA . LEU A 1 427 ? -30.703 32.25 14.859 1 97 427 LEU A CA 1
ATOM 3324 C C . LEU A 1 427 ? -29.719 32.219 13.695 1 97 427 LEU A C 1
ATOM 3326 O O . LEU A 1 427 ? -30.125 32.219 12.531 1 97 427 LEU A O 1
ATOM 3330 N N . PHE A 1 428 ? -28.469 32.188 14.031 1 98.38 428 PHE A N 1
ATOM 3331 C CA . PHE A 1 428 ? -27.453 32.156 12.977 1 98.38 428 PHE A CA 1
ATOM 3332 C C . PHE A 1 428 ? -27.281 30.719 12.469 1 98.38 428 PHE A C 1
ATOM 3334 O O . PHE A 1 428 ? -26.906 30.516 11.305 1 98.38 428 PHE A O 1
ATOM 3341 N N . TYR A 1 429 ? -27.375 29.781 13.344 1 98.25 429 TYR A N 1
ATOM 3342 C CA . TYR A 1 429 ? -27.234 28.375 13 1 98.25 429 TYR A CA 1
ATOM 3343 C C . TYR A 1 429 ? -28.484 27.594 13.414 1 98.25 429 TYR A C 1
ATOM 3345 O O . TYR A 1 429 ? -29 27.781 14.516 1 98.25 429 TYR A O 1
ATOM 3353 N N . LYS A 1 430 ? -28.969 26.781 12.562 1 97.44 430 LYS A N 1
ATOM 3354 C CA . LYS A 1 430 ? -29.984 25.766 12.805 1 97.44 430 LYS A CA 1
ATOM 3355 C C . LYS A 1 430 ? -29.547 24.406 12.25 1 97.44 430 LYS A C 1
ATOM 3357 O O . LYS A 1 430 ? -28.469 24.297 11.656 1 97.44 430 LYS A O 1
ATOM 3362 N N . GLU A 1 431 ? -30.328 23.406 12.492 1 95.25 431 GLU A N 1
ATOM 3363 C CA . GLU A 1 431 ? -30 22.078 11.984 1 95.25 431 GLU A CA 1
ATOM 3364 C C . GLU A 1 431 ? -29.906 22.078 10.469 1 95.25 431 GLU A C 1
ATOM 3366 O O . GLU A 1 431 ? -29.125 21.328 9.891 1 95.25 431 GLU A O 1
ATOM 3371 N N . GLU A 1 432 ? -30.656 22.969 9.914 1 95.12 432 GLU A N 1
ATOM 3372 C CA . GLU A 1 432 ? -30.719 23.031 8.461 1 95.12 432 GLU A CA 1
ATOM 3373 C C . GLU A 1 432 ? -29.438 23.625 7.879 1 95.12 432 GLU A C 1
ATOM 3375 O O . GLU A 1 432 ? -29.125 23.406 6.707 1 95.12 432 GLU A O 1
ATOM 3380 N N . GLY A 1 433 ? -28.812 24.469 8.656 1 97.38 433 GLY A N 1
ATOM 3381 C CA . GLY A 1 433 ? -27.578 25.031 8.148 1 97.38 433 GLY A CA 1
ATOM 3382 C C . GLY A 1 433 ? -27.25 26.391 8.734 1 97.38 433 GLY A C 1
ATOM 3383 O O . GLY A 1 433 ? -27.641 26.703 9.867 1 97.38 433 GLY A O 1
ATOM 3384 N N . ALA A 1 434 ? -26.453 27.234 7.996 1 98.38 434 ALA A N 1
ATOM 3385 C CA . ALA A 1 434 ? -25.984 28.547 8.43 1 98.38 434 ALA A CA 1
ATOM 3386 C C . ALA A 1 434 ? -26.781 29.656 7.766 1 98.38 434 ALA A C 1
ATOM 3388 O O . ALA A 1 434 ? -27.125 29.578 6.586 1 98.38 434 ALA A O 1
ATOM 3389 N N . PHE A 1 435 ? -27.031 30.656 8.484 1 98.38 435 PHE A N 1
ATOM 3390 C CA . PHE A 1 435 ? -27.875 31.766 8.039 1 98.38 435 PHE A CA 1
ATOM 3391 C C . PHE A 1 435 ? -27.203 32.531 6.922 1 98.38 435 PHE A C 1
ATOM 3393 O O . PHE A 1 435 ? -26.031 32.906 7.027 1 98.38 435 PHE A O 1
ATOM 3400 N N . GLN A 1 436 ? -27.953 32.812 5.852 1 97.5 436 GLN A N 1
ATOM 3401 C CA . GLN A 1 436 ? -27.562 33.656 4.73 1 97.5 436 GLN A CA 1
ATOM 3402 C C . GLN A 1 436 ? -28.359 34.969 4.734 1 97.5 436 GLN A C 1
ATOM 3404 O O . GLN A 1 436 ? -29.578 34.969 4.504 1 97.5 436 GLN A O 1
ATOM 3409 N N . PRO A 1 437 ? -27.688 36.062 4.902 1 96.69 437 PRO A N 1
ATOM 3410 C CA . PRO A 1 437 ? -28.406 37.312 5.055 1 96.69 437 PRO A CA 1
ATOM 3411 C C . PRO A 1 437 ? -29.109 37.75 3.768 1 96.69 437 PRO A C 1
ATOM 3413 O O . PRO A 1 437 ? -30.141 38.438 3.82 1 96.69 437 PRO A O 1
ATOM 3416 N N . GLN A 1 438 ? -28.578 37.406 2.641 1 94.19 438 GLN A N 1
ATOM 3417 C CA . GLN A 1 438 ? -29.125 37.844 1.36 1 94.19 438 GLN A CA 1
ATOM 3418 C C . GLN A 1 438 ? -30.484 37.188 1.103 1 94.19 438 GLN A C 1
ATOM 3420 O O . GLN A 1 438 ? -31.406 37.844 0.621 1 94.19 438 GLN A O 1
ATOM 3425 N N . THR A 1 439 ? -30.656 35.969 1.438 1 95.38 439 THR A N 1
ATOM 3426 C CA . THR A 1 439 ? -31.891 35.25 1.154 1 95.38 439 THR A CA 1
ATOM 3427 C C . THR A 1 439 ? -32.719 35.062 2.428 1 95.38 439 THR A C 1
ATOM 3429 O O . THR A 1 439 ? -33.906 34.688 2.365 1 95.38 439 THR A O 1
ATOM 3432 N N . ARG A 1 440 ? -32.125 35.25 3.57 1 95.19 440 ARG A N 1
ATOM 3433 C CA . ARG A 1 440 ? -32.719 35.031 4.887 1 95.19 440 ARG A CA 1
ATOM 3434 C C . ARG A 1 440 ? -33.094 33.562 5.082 1 95.19 440 ARG A C 1
ATOM 3436 O O . ARG A 1 440 ? -34.094 33.25 5.695 1 95.19 440 ARG A O 1
ATOM 3443 N N . GLN A 1 441 ? -32.312 32.75 4.402 1 96.38 441 GLN A N 1
ATOM 3444 C CA . GLN A 1 441 ? -32.438 31.297 4.523 1 96.38 441 GLN A CA 1
ATOM 3445 C C . GLN A 1 441 ? -31.188 30.672 5.133 1 96.38 441 GLN A C 1
ATOM 3447 O O . GLN A 1 441 ? -30.219 31.359 5.406 1 96.38 441 GLN A O 1
ATOM 3452 N N . PHE A 1 442 ? -31.328 29.375 5.406 1 97.56 442 PHE A N 1
ATOM 3453 C CA . PHE A 1 442 ? -30.203 28.625 5.965 1 97.56 442 PHE A CA 1
ATOM 3454 C C . PHE A 1 442 ? -29.531 27.766 4.898 1 97.56 442 PHE A C 1
ATOM 3456 O O . PHE A 1 442 ? -30.219 27 4.207 1 97.56 442 PHE A O 1
ATOM 3463 N N . GLN A 1 443 ? -28.312 27.922 4.781 1 96.94 443 GLN A N 1
ATOM 3464 C CA . GLN A 1 443 ? -27.547 27.188 3.777 1 96.94 443 GLN A CA 1
ATOM 3465 C C . GLN A 1 443 ? -26.844 25.984 4.391 1 96.94 443 GLN A C 1
ATOM 3467 O O . GLN A 1 443 ? -26.094 26.125 5.363 1 96.94 443 GLN A O 1
ATOM 3472 N N . PRO A 1 444 ? -27.078 24.781 3.793 1 96 444 PRO A N 1
ATOM 3473 C CA . PRO A 1 444 ? -26.328 23.609 4.262 1 96 444 PRO A CA 1
ATOM 3474 C C . PRO A 1 444 ? -24.875 23.641 3.834 1 96 444 PRO A C 1
ATOM 3476 O O . PRO A 1 444 ? -24.469 24.516 3.066 1 96 444 PRO A O 1
ATOM 3479 N N . ARG A 1 445 ? -24.047 22.672 4.305 1 95.06 445 ARG A N 1
ATOM 3480 C CA . ARG A 1 445 ? -22.656 22.547 3.906 1 95.06 445 ARG A CA 1
ATOM 3481 C C . ARG A 1 445 ? -22.531 22.203 2.426 1 95.06 445 ARG A C 1
ATOM 3483 O O . ARG A 1 445 ? -23.484 21.719 1.816 1 95.06 445 ARG A O 1
ATOM 3490 N N . SER A 1 446 ? -21.297 22.422 1.936 1 94.31 446 SER A N 1
ATOM 3491 C CA . SER A 1 446 ? -20.984 22.078 0.554 1 94.31 446 SER A CA 1
ATOM 3492 C C . SER A 1 446 ? -21.156 20.578 0.298 1 94.31 446 SER A C 1
ATOM 3494 O O . SER A 1 446 ? -20.828 19.75 1.15 1 94.31 446 SER A O 1
ATOM 3496 N N . LYS A 1 447 ? -21.672 20.203 -0.898 1 94.81 447 LYS A N 1
ATOM 3497 C CA . LYS A 1 447 ? -21.906 18.797 -1.262 1 94.81 447 LYS A CA 1
ATOM 3498 C C . LYS A 1 447 ? -20.781 18.266 -2.146 1 94.81 447 LYS A C 1
ATOM 3500 O O . LYS A 1 447 ? -20.938 17.219 -2.775 1 94.81 447 LYS A O 1
ATOM 3505 N N . LEU A 1 448 ? -19.719 19.047 -2.246 1 96.5 448 LEU A N 1
ATOM 3506 C CA . LEU A 1 448 ? -18.578 18.562 -3.021 1 96.5 448 LEU A CA 1
ATOM 3507 C C . LEU A 1 448 ? -18.078 17.234 -2.473 1 96.5 448 LEU A C 1
ATOM 3509 O O . LEU A 1 448 ? -18.016 17.047 -1.256 1 96.5 448 LEU A O 1
ATOM 3513 N N . ALA A 1 449 ? -17.609 16.297 -3.297 1 95.69 449 ALA A N 1
ATOM 3514 C CA . ALA A 1 449 ? -17.234 14.938 -2.943 1 95.69 449 ALA A CA 1
ATOM 3515 C C . ALA A 1 449 ? -16.047 14.93 -1.97 1 95.69 449 ALA A C 1
ATOM 3517 O O . ALA A 1 449 ? -15.938 14.031 -1.137 1 95.69 449 ALA A O 1
ATOM 3518 N N . VAL A 1 450 ? -15.195 15.898 -2.025 1 96.81 450 VAL A N 1
ATOM 3519 C CA . VAL A 1 450 ? -13.992 15.938 -1.202 1 96.81 450 VAL A CA 1
ATOM 3520 C C . VAL A 1 450 ? -14.375 15.961 0.276 1 96.81 450 VAL A C 1
ATOM 3522 O O . VAL A 1 450 ? -13.648 15.43 1.12 1 96.81 450 VAL A O 1
ATOM 3525 N N . TYR A 1 451 ? -15.523 16.484 0.621 1 97.56 451 TYR A N 1
ATOM 3526 C CA . TYR A 1 451 ? -15.922 16.641 2.018 1 97.56 451 TYR A CA 1
ATOM 3527 C C . TYR A 1 451 ? -16.469 15.32 2.57 1 97.56 451 TYR A C 1
ATOM 3529 O O . TYR A 1 451 ? -16.578 15.148 3.787 1 97.56 451 TYR A O 1
ATOM 3537 N N . GLU A 1 452 ? -16.844 14.375 1.675 1 96.5 452 GLU A N 1
ATOM 3538 C CA . GLU A 1 452 ? -17.234 13.039 2.107 1 96.5 452 GLU A CA 1
ATOM 3539 C C . GLU A 1 452 ? -16.031 12.266 2.662 1 96.5 452 GLU A C 1
ATOM 3541 O O . GLU A 1 452 ? -16.203 11.266 3.357 1 96.5 452 GLU A O 1
ATOM 3546 N N . ARG A 1 453 ? -14.859 12.758 2.361 1 97.5 453 ARG A N 1
ATOM 3547 C CA . ARG A 1 453 ? -13.633 12.109 2.818 1 97.5 453 ARG A CA 1
ATOM 3548 C C . ARG A 1 453 ? -13.344 12.461 4.273 1 97.5 453 ARG A C 1
ATOM 3550 O O . ARG A 1 453 ? -12.438 11.891 4.883 1 97.5 453 ARG A O 1
ATOM 3557 N N . GLN A 1 454 ? -14.055 13.406 4.793 1 97.31 454 GLN A N 1
ATOM 3558 C CA . GLN A 1 454 ? -13.875 13.852 6.172 1 97.31 454 GLN A CA 1
ATOM 3559 C C . GLN A 1 454 ? -14.969 13.297 7.074 1 97.31 454 GLN A C 1
ATOM 3561 O O . GLN A 1 454 ? -16.031 13.914 7.227 1 97.31 454 GLN A O 1
ATOM 3566 N N . PHE A 1 455 ? -14.703 12.195 7.734 1 95.81 455 PHE A N 1
ATOM 3567 C CA . PHE A 1 455 ? -15.719 11.516 8.531 1 95.81 455 PHE A CA 1
ATOM 3568 C C . PHE A 1 455 ? -16.094 12.352 9.75 1 95.81 455 PHE A C 1
ATOM 3570 O O . PHE A 1 455 ? -17.25 12.344 10.172 1 95.81 455 PHE A O 1
ATOM 3577 N N . PHE A 1 456 ? -15.094 13.008 10.297 1 96.31 456 PHE A N 1
ATOM 3578 C CA . PHE A 1 456 ? -15.305 13.898 11.43 1 96.31 456 PHE A CA 1
ATOM 3579 C C . PHE A 1 456 ? -14.773 15.297 11.125 1 96.31 456 PHE A C 1
ATOM 3581 O O . PHE A 1 456 ? -13.742 15.703 11.672 1 96.31 456 PHE A O 1
ATOM 3588 N N . PRO A 1 457 ? -15.477 16.078 10.352 1 95.62 457 PRO A N 1
ATOM 3589 C CA . PRO A 1 457 ? -15.031 17.422 10.008 1 95.62 457 PRO A CA 1
ATOM 3590 C C . PRO A 1 457 ? -15.141 18.391 11.18 1 95.62 457 PRO A C 1
ATOM 3592 O O . PRO A 1 457 ? -15.719 18.062 12.219 1 95.62 457 PRO A O 1
ATOM 3595 N N . ASP A 1 458 ? -14.57 19.562 11.062 1 94.44 458 ASP A N 1
ATOM 3596 C CA . ASP A 1 458 ? -14.773 20.641 12.039 1 94.44 458 ASP A CA 1
ATOM 3597 C C . ASP A 1 458 ? -16.25 21.047 12.094 1 94.44 458 ASP A C 1
ATOM 3599 O O . ASP A 1 458 ? -16.828 21.422 11.07 1 94.44 458 ASP A O 1
ATOM 3603 N N . LEU A 1 459 ? -16.797 21.062 13.25 1 95.12 459 LEU A N 1
ATOM 3604 C CA . LEU A 1 459 ? -18.219 21.359 13.406 1 95.12 459 LEU A CA 1
ATOM 3605 C C . LEU A 1 459 ? -18.453 22.812 13.773 1 95.12 459 LEU A C 1
ATOM 3607 O O . LEU A 1 459 ? -17.594 23.438 14.406 1 95.12 459 LEU A O 1
ATOM 3611 N N . VAL A 1 460 ? -19.5 23.359 13.289 1 96.38 460 VAL A N 1
ATOM 3612 C CA . VAL A 1 460 ? -20.031 24.625 13.789 1 96.38 460 VAL A CA 1
ATOM 3613 C C . VAL A 1 460 ? -21.266 24.359 14.648 1 96.38 460 VAL A C 1
ATOM 3615 O O . VAL A 1 460 ? -21.656 23.219 14.852 1 96.38 460 VAL A O 1
ATOM 3618 N N . LEU A 1 461 ? -21.828 25.406 15.203 1 96.12 461 LEU A N 1
ATOM 3619 C CA . LEU A 1 461 ? -22.953 25.266 16.125 1 96.12 461 LEU A CA 1
ATOM 3620 C C . LEU A 1 461 ? -24.094 24.5 15.477 1 96.12 461 LEU A C 1
ATOM 3622 O O . LEU A 1 461 ? -24.406 24.719 14.305 1 96.12 461 LEU A O 1
ATOM 3626 N N . LYS A 1 462 ? -24.75 23.562 16.172 1 95.62 462 LYS A N 1
ATOM 3627 C CA . LYS A 1 462 ? -25.938 22.797 15.828 1 95.62 462 LYS A CA 1
ATOM 3628 C C . LYS A 1 462 ? -25.578 21.594 14.945 1 95.62 462 LYS A C 1
ATOM 3630 O O . LYS A 1 462 ? -26.453 20.812 14.578 1 95.62 462 LYS A O 1
ATOM 3635 N N . GLU A 1 463 ? -24.344 21.531 14.578 1 95.19 463 GLU A N 1
ATOM 3636 C CA . GLU A 1 463 ? -23.859 20.328 13.883 1 95.19 463 GLU A CA 1
ATOM 3637 C C . GLU A 1 463 ? -23.344 19.281 14.867 1 95.19 463 GLU A C 1
ATOM 3639 O O . GLU A 1 463 ? -22.938 19.625 15.984 1 95.19 463 GLU A O 1
ATOM 3644 N N . LYS A 1 464 ? -23.469 18.031 14.492 1 94.12 464 LYS A N 1
ATOM 3645 C CA . LYS A 1 464 ? -22.953 16.953 15.32 1 94.12 464 LYS A CA 1
ATOM 3646 C C . LYS A 1 464 ? -22.297 15.875 14.461 1 94.12 464 LYS A C 1
ATOM 3648 O O . LYS A 1 464 ? -22.641 15.711 13.289 1 94.12 464 LYS A O 1
ATOM 3653 N N . TRP A 1 465 ? -21.344 15.203 15.023 1 92.81 465 TRP A N 1
ATOM 3654 C CA . TRP A 1 465 ? -20.781 14.016 14.383 1 92.81 465 TRP A CA 1
ATOM 3655 C C . TRP A 1 465 ? -21.766 12.859 14.43 1 92.81 465 TRP A C 1
ATOM 3657 O O . TRP A 1 465 ? -22.656 12.82 15.289 1 92.81 465 TRP A O 1
ATOM 3667 N N . PRO A 1 466 ? -21.625 11.883 13.523 1 90.69 466 PRO A N 1
ATOM 3668 C CA . PRO A 1 466 ? -22.5 10.703 13.586 1 90.69 466 PRO A CA 1
ATOM 3669 C C . PRO A 1 466 ? -22.266 9.867 14.836 1 90.69 466 PRO A C 1
ATOM 3671 O O . PRO A 1 466 ? -21.125 9.742 15.297 1 90.69 466 PRO A O 1
ATOM 3674 N N . ASP A 1 467 ? -23.375 9.352 15.312 1 92.25 467 ASP A N 1
ATOM 3675 C CA . ASP A 1 467 ? -23.266 8.422 16.422 1 92.25 467 ASP A CA 1
ATOM 3676 C C . ASP A 1 467 ? -22.781 7.051 15.953 1 92.25 467 ASP A C 1
ATOM 3678 O O . ASP A 1 467 ? -23.391 6.441 15.078 1 92.25 467 ASP A O 1
ATOM 3682 N N . LEU A 1 468 ? -21.766 6.633 16.531 1 95.38 468 LEU A N 1
ATOM 3683 C CA . LEU A 1 468 ? -21.234 5.324 16.172 1 95.38 468 LEU A CA 1
ATOM 3684 C C . LEU A 1 468 ? -21.688 4.258 17.156 1 95.38 468 LEU A C 1
ATOM 3686 O O . LEU A 1 468 ? -21.844 4.535 18.344 1 95.38 468 LEU A O 1
ATOM 3690 N N . ILE A 1 469 ? -21.859 3.068 16.672 1 97.19 469 ILE A N 1
ATOM 3691 C CA . ILE A 1 469 ? -22.234 1.94 17.516 1 97.19 469 ILE A CA 1
ATOM 3692 C C . ILE A 1 469 ? -21.031 1.478 18.328 1 97.19 469 ILE A C 1
ATOM 3694 O O . ILE A 1 469 ? -19.984 1.136 17.766 1 97.19 469 ILE A O 1
ATOM 3698 N N . VAL A 1 470 ? -21.188 1.459 19.641 1 97.94 470 VAL A N 1
ATOM 3699 C CA . VAL A 1 470 ? -20.109 1.031 20.531 1 97.94 470 VAL A CA 1
ATOM 3700 C C . VAL A 1 470 ? -20.078 -0.494 20.594 1 97.94 470 VAL A C 1
ATOM 3702 O O . VAL A 1 470 ? -21.094 -1.133 20.891 1 97.94 470 VAL A O 1
ATOM 3705 N N . ILE A 1 471 ? -18.969 -1.079 20.344 1 97.44 471 ILE A N 1
ATOM 3706 C CA . ILE A 1 471 ? -18.766 -2.521 20.406 1 97.44 471 ILE A CA 1
ATOM 3707 C C . ILE A 1 471 ? -18.281 -2.918 21.797 1 97.44 471 ILE A C 1
ATOM 3709 O O . ILE A 1 471 ? -18.703 -3.939 22.344 1 97.44 471 ILE A O 1
ATOM 3713 N N . TYR A 1 472 ? -17.344 -2.158 22.312 1 98.31 472 TYR A N 1
ATOM 3714 C CA . TYR A 1 472 ? -16.703 -2.408 23.594 1 98.31 472 TYR A CA 1
ATOM 3715 C C . TYR A 1 472 ? -16.203 -1.112 24.219 1 98.31 472 TYR A C 1
ATOM 3717 O O . TYR A 1 472 ? -15.797 -0.192 23.5 1 98.31 472 TYR A O 1
ATOM 3725 N N . GLU A 1 473 ? -16.312 -1.002 25.547 1 98.31 473 GLU A N 1
ATOM 3726 C CA . GLU A 1 473 ? -15.805 0.172 26.25 1 98.31 473 GLU A CA 1
ATOM 3727 C C . GLU A 1 473 ? -15.383 -0.18 27.672 1 98.31 473 GLU A C 1
ATOM 3729 O O . GLU A 1 473 ? -15.992 -1.041 28.312 1 98.31 473 GLU A O 1
ATOM 3734 N N . ASN A 1 474 ? -14.281 0.312 28.109 1 98.44 474 ASN A N 1
ATOM 3735 C CA . ASN A 1 474 ? -13.883 0.313 29.516 1 98.44 474 ASN A CA 1
ATOM 3736 C C . ASN A 1 474 ? -13.422 1.696 29.969 1 98.44 474 ASN A C 1
ATOM 3738 O O . ASN A 1 474 ? -13.789 2.705 29.359 1 98.44 474 ASN A O 1
ATOM 3742 N N . ASP A 1 475 ? -12.68 1.793 31 1 98 475 ASP A N 1
ATOM 3743 C CA . ASP A 1 475 ? -12.289 3.088 31.547 1 98 475 ASP A CA 1
ATOM 3744 C C . ASP A 1 475 ? -11.227 3.75 30.672 1 98 475 ASP A C 1
ATOM 3746 O O . ASP A 1 475 ? -11.039 4.969 30.719 1 98 475 ASP A O 1
ATOM 3750 N N . GLY A 1 476 ? -10.609 2.957 29.812 1 98.31 476 GLY A N 1
ATOM 3751 C CA . GLY A 1 476 ? -9.461 3.479 29.094 1 98.31 476 GLY A CA 1
ATOM 3752 C C . GLY A 1 476 ? -9.727 3.672 27.609 1 98.31 476 GLY A C 1
ATOM 3753 O O . GLY A 1 476 ? -9.086 4.504 26.969 1 98.31 476 GLY A O 1
ATOM 3754 N N . VAL A 1 477 ? -10.609 2.84 27.047 1 98.69 477 VAL A N 1
ATOM 3755 C CA . VAL A 1 477 ? -10.758 2.898 25.609 1 98.69 477 VAL A CA 1
ATOM 3756 C C . VAL A 1 477 ? -12.234 2.762 25.234 1 98.69 477 VAL A C 1
ATOM 3758 O O . VAL A 1 477 ? -13.055 2.344 26.062 1 98.69 477 VAL A O 1
ATOM 3761 N N . ARG A 1 478 ? -12.602 3.178 24.078 1 98.44 478 ARG A N 1
ATOM 3762 C CA . ARG A 1 478 ? -13.883 2.957 23.422 1 98.44 478 ARG A CA 1
ATOM 3763 C C . ARG A 1 478 ? -13.695 2.381 22.031 1 98.44 478 ARG A C 1
ATOM 3765 O O . ARG A 1 478 ? -12.969 2.947 21.219 1 98.44 478 ARG A O 1
ATOM 3772 N N . LEU A 1 479 ? -14.195 1.217 21.781 1 98.56 479 LEU A N 1
ATOM 3773 C CA . LEU A 1 479 ? -14.211 0.547 20.484 1 98.56 479 LEU A CA 1
ATOM 3774 C C . LEU A 1 479 ? -15.57 0.698 19.812 1 98.56 479 LEU A C 1
ATOM 3776 O O . LEU A 1 479 ? -16.594 0.307 20.375 1 98.56 479 LEU A O 1
ATOM 3780 N N . SER A 1 480 ? -15.594 1.269 18.594 1 98.31 480 SER A N 1
ATOM 3781 C CA . SER A 1 480 ? -16.844 1.5 17.891 1 98.31 480 SER A CA 1
ATOM 3782 C C . SER A 1 480 ? -16.766 0.968 16.453 1 98.31 480 SER A C 1
ATOM 3784 O O . SER A 1 480 ? -15.68 0.724 15.938 1 98.31 480 SER A O 1
ATOM 3786 N N . HIS A 1 481 ? -17.906 0.761 15.867 1 97.5 481 HIS A N 1
ATOM 3787 C CA . HIS A 1 481 ? -17.984 0.415 14.453 1 97.5 481 HIS A CA 1
ATOM 3788 C C . HIS A 1 481 ? -17.844 1.652 13.578 1 97.5 481 HIS A C 1
ATOM 3790 O O . HIS A 1 481 ? -18.656 2.57 13.648 1 97.5 481 HIS A O 1
ATOM 3796 N N . LEU A 1 482 ? -16.859 1.739 12.805 1 95.94 482 LEU A N 1
ATOM 3797 C CA . LEU A 1 482 ? -16.656 2.869 11.906 1 95.94 482 LEU A CA 1
ATOM 3798 C C . LEU A 1 482 ? -17.484 2.725 10.641 1 95.94 482 LEU A C 1
ATOM 3800 O O . LEU A 1 482 ? -18.594 3.277 10.555 1 95.94 482 LEU A O 1
ATOM 3804 N N . LYS A 1 483 ? -17 1.843 9.68 1 94.25 483 LYS A N 1
ATOM 3805 C CA . LYS A 1 483 ? -17.656 1.568 8.398 1 94.25 483 LYS A CA 1
ATOM 3806 C C . LYS A 1 483 ? -17.156 0.256 7.801 1 94.25 483 LYS A C 1
ATOM 3808 O O . LYS A 1 483 ? -16.016 -0.143 8.031 1 94.25 483 LYS A O 1
ATOM 3813 N N . ASP A 1 484 ? -17.953 -0.49 7.02 1 91.81 484 ASP A N 1
ATOM 3814 C CA . ASP A 1 484 ? -17.609 -1.688 6.266 1 91.81 484 ASP A CA 1
ATOM 3815 C C . ASP A 1 484 ? -16.984 -2.748 7.18 1 91.81 484 ASP A C 1
ATOM 3817 O O . ASP A 1 484 ? -15.969 -3.346 6.848 1 91.81 484 ASP A O 1
ATOM 3821 N N . ASP A 1 485 ? -17.484 -2.85 8.398 1 94.44 485 ASP A N 1
ATOM 3822 C CA . ASP A 1 485 ? -17.078 -3.855 9.375 1 94.44 485 ASP A CA 1
ATOM 3823 C C . ASP A 1 485 ? -15.656 -3.596 9.875 1 94.44 485 ASP A C 1
ATOM 3825 O O . ASP A 1 485 ? -14.922 -4.531 10.188 1 94.44 485 ASP A O 1
ATOM 3829 N N . VAL A 1 486 ? -15.242 -2.344 9.789 1 97.88 486 VAL A N 1
ATOM 3830 C CA . VAL A 1 486 ? -13.977 -1.912 10.367 1 97.88 486 VAL A CA 1
ATOM 3831 C C . VAL A 1 486 ? -14.227 -1.212 11.703 1 97.88 486 VAL A C 1
ATOM 3833 O O . VAL A 1 486 ? -15.141 -0.396 11.82 1 97.88 486 VAL A O 1
ATOM 3836 N N . ALA A 1 487 ? -13.477 -1.565 12.672 1 98.44 487 ALA A N 1
ATOM 3837 C CA . ALA A 1 487 ? -13.625 -0.979 14 1 98.44 487 ALA A CA 1
ATOM 3838 C C . ALA A 1 487 ? -12.672 0.195 14.195 1 98.44 487 ALA A C 1
ATOM 3840 O O . ALA A 1 487 ? -11.625 0.265 13.547 1 98.44 487 ALA A O 1
ATOM 3841 N N . MET A 1 488 ? -13.086 1.128 15 1 98.5 488 MET A N 1
ATOM 3842 C CA . MET A 1 488 ? -12.281 2.285 15.391 1 98.5 488 MET A CA 1
ATOM 3843 C C . MET A 1 488 ? -12.086 2.33 16.891 1 98.5 488 MET A C 1
ATOM 3845 O O . MET A 1 488 ? -13.047 2.262 17.656 1 98.5 488 MET A O 1
ATOM 3849 N N . LEU A 1 489 ? -10.867 2.406 17.344 1 98.75 489 LEU A N 1
ATOM 3850 C CA . LEU A 1 489 ? -10.547 2.445 18.766 1 98.75 489 LEU A CA 1
ATOM 3851 C C . LEU A 1 489 ? -9.984 3.807 19.156 1 98.75 489 LEU A C 1
ATOM 3853 O O . LEU A 1 489 ? -9.062 4.312 18.5 1 98.75 489 LEU A O 1
ATOM 3857 N N . SER A 1 490 ? -10.523 4.422 20.25 1 98.44 490 SER A N 1
ATOM 3858 C CA . SER A 1 490 ? -10.07 5.695 20.797 1 98.44 490 SER A CA 1
ATOM 3859 C C . SER A 1 490 ? -9.773 5.586 22.297 1 98.44 490 SER A C 1
ATOM 3861 O O . SER A 1 490 ? -10.344 4.73 22.984 1 98.44 490 SER A O 1
ATOM 3863 N N . PHE A 1 491 ? -8.875 6.367 22.766 1 98.62 491 PHE A N 1
ATOM 3864 C CA . PHE A 1 491 ? -8.547 6.402 24.188 1 98.62 491 PHE A CA 1
ATOM 3865 C C . PHE A 1 491 ? -9.422 7.418 24.922 1 98.62 491 PHE A C 1
ATOM 3867 O O . PHE A 1 491 ? -9.852 8.406 24.328 1 98.62 491 PHE A O 1
ATOM 3874 N N . LYS A 1 492 ? -9.695 7.172 26.172 1 97.75 492 LYS A N 1
ATOM 3875 C CA . LYS A 1 492 ? -10.516 8.055 27 1 97.75 492 LYS A CA 1
ATOM 3876 C C . LYS A 1 492 ? -9.656 8.859 27.969 1 97.75 492 LYS A C 1
ATOM 3878 O O . LYS A 1 492 ? -10.125 9.82 28.578 1 97.75 492 LYS A O 1
ATOM 3883 N N . SER A 1 493 ? -8.383 8.469 28.062 1 96.94 493 SER A N 1
ATOM 3884 C CA . SER A 1 493 ? -7.477 9.102 29.016 1 96.94 493 SER A CA 1
ATOM 3885 C C . SER A 1 493 ? -7.109 10.516 28.562 1 96.94 493 SER A C 1
ATOM 3887 O O . SER A 1 493 ? -7.176 10.836 27.375 1 96.94 493 SER A O 1
ATOM 3889 N N . LYS A 1 494 ? -6.715 11.32 29.516 1 93.69 494 LYS A N 1
ATOM 3890 C CA . LYS A 1 494 ? -6.23 12.664 29.219 1 93.69 494 LYS A CA 1
ATOM 3891 C C . LYS A 1 494 ? -4.984 12.609 28.328 1 93.69 494 LYS A C 1
ATOM 3893 O O . LYS A 1 494 ? -4.043 11.867 28.625 1 93.69 494 LYS A O 1
ATOM 3898 N N . ALA A 1 495 ? -4.969 13.359 27.266 1 95.06 495 ALA A N 1
ATOM 3899 C CA . ALA A 1 495 ? -3.867 13.422 26.312 1 95.06 495 ALA A CA 1
ATOM 3900 C C . ALA A 1 495 ? -3.59 12.055 25.703 1 95.06 495 ALA A C 1
ATOM 3902 O O . ALA A 1 495 ? -2.494 11.805 25.188 1 95.06 495 ALA A O 1
ATOM 3903 N N . ASN A 1 496 ? -4.566 11.117 25.906 1 98.19 496 ASN A N 1
ATOM 3904 C CA . ASN A 1 496 ? -4.496 9.781 25.328 1 98.19 496 ASN A CA 1
ATOM 3905 C C . ASN A 1 496 ? -3.268 9.016 25.812 1 98.19 496 ASN A C 1
ATOM 3907 O O . ASN A 1 496 ? -2.551 8.406 25.016 1 98.19 496 ASN A O 1
ATOM 3911 N N . THR A 1 497 ? -2.969 9.18 27.094 1 97.62 497 THR A N 1
ATOM 3912 C CA . THR A 1 497 ? -1.843 8.469 27.688 1 97.62 497 THR A CA 1
ATOM 3913 C C . THR A 1 497 ? -2.156 6.984 27.844 1 97.62 497 THR A C 1
ATOM 3915 O O . THR A 1 497 ? -3.322 6.594 27.938 1 97.62 497 THR A O 1
ATOM 3918 N N . VAL A 1 498 ? -1.158 6.215 27.906 1 98 498 VAL A N 1
ATOM 3919 C CA . VAL A 1 498 ? -1.296 4.766 27.984 1 98 498 VAL A CA 1
ATOM 3920 C C . VAL A 1 498 ? -1.1 4.289 29.422 1 98 498 VAL A C 1
ATOM 3922 O O . VAL A 1 498 ? 0.034 4.094 29.859 1 98 498 VAL A O 1
ATOM 3925 N N . GLY A 1 499 ? -2.15 4.121 30.109 1 97.06 499 GLY A N 1
ATOM 3926 C CA . GLY A 1 499 ? -2.15 3.539 31.453 1 97.06 499 GLY A CA 1
ATOM 3927 C C . GLY A 1 499 ? -2.717 2.131 31.484 1 97.06 499 GLY A C 1
ATOM 3928 O O . GLY A 1 499 ? -2.924 1.513 30.438 1 97.06 499 GLY A O 1
ATOM 3929 N N . GLN A 1 500 ? -2.926 1.644 32.656 1 96.75 500 GLN A N 1
ATOM 3930 C CA . GLN A 1 500 ? -3.363 0.263 32.844 1 96.75 500 GLN A CA 1
ATOM 3931 C C . GLN A 1 500 ? -4.711 0.018 32.156 1 96.75 500 GLN A C 1
ATOM 3933 O O . GLN A 1 500 ? -4.898 -0.998 31.484 1 96.75 500 GLN A O 1
ATOM 3938 N N . ALA A 1 501 ? -5.637 0.931 32.312 1 97.62 501 ALA A N 1
ATOM 3939 C CA . ALA A 1 501 ? -6.973 0.778 31.734 1 97.62 501 ALA A CA 1
ATOM 3940 C C . ALA A 1 501 ? -6.91 0.72 30.203 1 97.62 501 ALA A C 1
ATOM 3942 O O . ALA A 1 501 ? -7.68 -0.007 29.578 1 97.62 501 ALA A O 1
ATOM 3943 N N . VAL A 1 502 ? -6.09 1.499 29.609 1 98.5 502 VAL A N 1
ATOM 3944 C CA . VAL A 1 502 ? -5.922 1.507 28.156 1 98.5 502 VAL A CA 1
ATOM 3945 C C . VAL A 1 502 ? -5.324 0.18 27.703 1 98.5 502 VAL A C 1
ATOM 3947 O O . VAL A 1 502 ? -5.785 -0.41 26.719 1 98.5 502 VAL A O 1
ATOM 3950 N N . LEU A 1 503 ? -4.289 -0.318 28.391 1 98.38 503 LEU A N 1
ATOM 3951 C CA . LEU A 1 503 ? -3.656 -1.583 28.047 1 98.38 503 LEU A CA 1
ATOM 3952 C C . LEU A 1 503 ? -4.652 -2.734 28.141 1 98.38 503 LEU A C 1
ATOM 3954 O O . LEU A 1 503 ? -4.719 -3.578 27.234 1 98.38 503 LEU A O 1
ATOM 3958 N N . ASP A 1 504 ? -5.402 -2.736 29.25 1 98.31 504 ASP A N 1
ATOM 3959 C CA . ASP A 1 504 ? -6.449 -3.744 29.391 1 98.31 504 ASP A CA 1
ATOM 3960 C C . ASP A 1 504 ? -7.453 -3.666 28.25 1 98.31 504 ASP A C 1
ATOM 3962 O O . ASP A 1 504 ? -7.824 -4.691 27.672 1 98.31 504 ASP A O 1
ATOM 3966 N N . GLY A 1 505 ? -7.887 -2.48 27.984 1 98.69 505 GLY A N 1
ATOM 3967 C CA . GLY A 1 505 ? -8.867 -2.264 26.938 1 98.69 505 GLY A CA 1
ATOM 3968 C C . GLY A 1 505 ? -8.359 -2.635 25.547 1 98.69 505 GLY A C 1
ATOM 3969 O O . GLY A 1 505 ? -9.102 -3.209 24.75 1 98.69 505 GLY A O 1
ATOM 3970 N N . LEU A 1 506 ? -7.141 -2.279 25.234 1 98.56 506 LEU A N 1
ATOM 3971 C CA . LEU A 1 506 ? -6.539 -2.607 23.953 1 98.56 506 LEU A CA 1
ATOM 3972 C C . LEU A 1 506 ? -6.477 -4.117 23.75 1 98.56 506 LEU A C 1
ATOM 3974 O O . LEU A 1 506 ? -6.828 -4.617 22.672 1 98.56 506 LEU A O 1
ATOM 3978 N N . SER A 1 507 ? -5.957 -4.824 24.766 1 98.25 507 SER A N 1
ATOM 3979 C CA . SER A 1 507 ? -5.867 -6.277 24.672 1 98.25 507 SER A CA 1
ATOM 3980 C C . SER A 1 507 ? -7.227 -6.898 24.359 1 98.25 507 SER A C 1
ATOM 3982 O O . SER A 1 507 ? -7.34 -7.73 23.453 1 98.25 507 SER A O 1
ATOM 3984 N N . GLU A 1 508 ? -8.211 -6.445 25.031 1 98.25 508 GLU A N 1
ATOM 3985 C CA . GLU A 1 508 ? -9.562 -6.965 24.828 1 98.25 508 GLU A CA 1
ATOM 3986 C C . GLU A 1 508 ? -10.109 -6.562 23.469 1 98.25 508 GLU A C 1
ATOM 3988 O O . GLU A 1 508 ? -10.711 -7.383 22.766 1 98.25 508 GLU A O 1
ATOM 3993 N N . ALA A 1 509 ? -9.961 -5.355 23.109 1 98.44 509 ALA A N 1
ATOM 3994 C CA . ALA A 1 509 ? -10.469 -4.836 21.844 1 98.44 509 ALA A CA 1
ATOM 3995 C C . ALA A 1 509 ? -9.875 -5.594 20.672 1 98.44 509 ALA A C 1
ATOM 3997 O O . ALA A 1 509 ? -10.578 -5.906 19.703 1 98.44 509 ALA A O 1
ATOM 3998 N N . ILE A 1 510 ? -8.578 -5.836 20.656 1 97.75 510 ILE A N 1
ATOM 3999 C CA . ILE A 1 510 ? -7.906 -6.562 19.594 1 97.75 510 ILE A CA 1
ATOM 4000 C C . ILE A 1 510 ? -8.508 -7.961 19.469 1 97.75 510 ILE A C 1
ATOM 4002 O O . ILE A 1 510 ? -8.828 -8.406 18.359 1 97.75 510 ILE A O 1
ATOM 4006 N N . ALA A 1 511 ? -8.648 -8.633 20.578 1 94.75 511 ALA A N 1
ATOM 4007 C CA . ALA A 1 511 ? -9.219 -9.977 20.578 1 94.75 511 ALA A CA 1
ATOM 4008 C C . ALA A 1 511 ? -10.625 -9.977 19.984 1 94.75 511 ALA A C 1
ATOM 4010 O O . ALA A 1 511 ? -10.961 -10.844 19.172 1 94.75 511 ALA A O 1
ATOM 4011 N N . LEU A 1 512 ? -11.422 -8.969 20.344 1 95.31 512 LEU A N 1
ATOM 4012 C CA . LEU A 1 512 ? -12.797 -8.859 19.875 1 95.31 512 LEU A CA 1
ATOM 4013 C C . LEU A 1 512 ? -12.836 -8.578 18.375 1 95.31 512 LEU A C 1
ATOM 4015 O O . LEU A 1 512 ? -13.625 -9.188 17.641 1 95.31 512 LEU A O 1
ATOM 4019 N N . THR A 1 513 ? -12.023 -7.684 17.953 1 96 513 THR A N 1
ATOM 4020 C CA . THR A 1 513 ? -12.062 -7.273 16.562 1 96 513 THR A CA 1
ATOM 4021 C C . THR A 1 513 ? -11.547 -8.391 15.656 1 96 513 THR A C 1
ATOM 4023 O O . THR A 1 513 ? -12.008 -8.547 14.523 1 96 513 THR A O 1
ATOM 4026 N N . GLU A 1 514 ? -10.578 -9.164 16.062 1 92.56 514 GLU A N 1
ATOM 4027 C CA . GLU A 1 514 ? -10.086 -10.305 15.297 1 92.56 514 GLU A CA 1
ATOM 4028 C C . GLU A 1 514 ? -11.227 -11.258 14.938 1 92.56 514 GLU A C 1
ATOM 4030 O O . GLU A 1 514 ? -11.211 -11.875 13.867 1 92.56 514 GLU A O 1
ATOM 4035 N N . LYS A 1 515 ? -12.156 -11.305 15.781 1 88.31 515 LYS A N 1
ATOM 4036 C CA . LYS A 1 515 ? -13.234 -12.273 15.609 1 88.31 515 LYS A CA 1
ATOM 4037 C C . LYS A 1 515 ? -14.406 -11.648 14.852 1 88.31 515 LYS A C 1
ATOM 4039 O O . LYS A 1 515 ? -15.133 -12.352 14.141 1 88.31 515 LYS A O 1
ATOM 4044 N N . GLN A 1 516 ? -14.516 -10.281 14.977 1 91 516 GLN A N 1
ATOM 4045 C CA . GLN A 1 516 ? -15.805 -9.719 14.578 1 91 516 GLN A CA 1
ATOM 4046 C C . GLN A 1 516 ? -15.633 -8.727 13.43 1 91 516 GLN A C 1
ATOM 4048 O O . GLN A 1 516 ? -16.609 -8.359 12.773 1 91 516 GLN A O 1
ATOM 4053 N N . CYS A 1 517 ? -14.414 -8.305 13.219 1 95 517 CYS A N 1
ATOM 4054 C CA . CYS A 1 517 ? -14.242 -7.199 12.281 1 95 517 CYS A CA 1
ATOM 4055 C C . CYS A 1 517 ? -13.234 -7.555 11.203 1 95 517 CYS A C 1
ATOM 4057 O O . CYS A 1 517 ? -12.523 -8.562 11.312 1 95 517 CYS A O 1
ATOM 4059 N N . ARG A 1 518 ? -13.219 -6.711 10.109 1 94.69 518 ARG A N 1
ATOM 4060 C CA . ARG A 1 518 ? -12.32 -6.895 8.977 1 94.69 518 ARG A CA 1
ATOM 4061 C C . ARG A 1 518 ? -11.023 -6.109 9.18 1 94.69 518 ARG A C 1
ATOM 4063 O O . ARG A 1 518 ? -10.039 -6.336 8.469 1 94.69 518 ARG A O 1
ATOM 4070 N N . GLY A 1 519 ? -11.008 -5.172 10.094 1 97.56 519 GLY A N 1
ATOM 4071 C CA . GLY A 1 519 ? -9.859 -4.332 10.391 1 97.56 519 GLY A CA 1
ATOM 4072 C C . GLY A 1 519 ? -10.047 -3.469 11.625 1 97.56 519 GLY A C 1
ATOM 4073 O O . GLY A 1 519 ? -11.156 -3.369 12.148 1 97.56 519 GLY A O 1
ATOM 4074 N N . LEU A 1 520 ? -8.992 -2.943 12.125 1 98.56 520 LEU A N 1
ATOM 4075 C CA . LEU A 1 520 ? -8.984 -2.088 13.305 1 98.56 520 LEU A CA 1
ATOM 4076 C C . LEU A 1 520 ? -8.188 -0.814 13.055 1 98.56 520 LEU A C 1
ATOM 4078 O O . LEU A 1 520 ? -7.035 -0.875 12.617 1 98.56 520 LEU A O 1
ATOM 4082 N N . VAL A 1 521 ? -8.82 0.329 13.258 1 98.81 521 VAL A N 1
ATOM 4083 C CA . VAL A 1 521 ? -8.133 1.613 13.156 1 98.81 521 VAL A CA 1
ATOM 4084 C C . VAL A 1 521 ? -8.031 2.258 14.531 1 98.81 521 VAL A C 1
ATOM 4086 O O . VAL A 1 521 ? -9.031 2.385 15.25 1 98.81 521 VAL A O 1
ATOM 4089 N N . ILE A 1 522 ? -6.836 2.592 14.945 1 98.81 522 ILE A N 1
ATOM 4090 C CA . ILE A 1 522 ? -6.66 3.406 16.141 1 98.81 522 ILE A CA 1
ATOM 4091 C C . ILE A 1 522 ? -6.711 4.887 15.773 1 98.81 522 ILE A C 1
ATOM 4093 O O . ILE A 1 522 ? -5.879 5.371 15 1 98.81 522 ILE A O 1
ATOM 4097 N N . TYR A 1 523 ? -7.684 5.59 16.281 1 98.38 523 TYR A N 1
ATOM 4098 C CA . TYR A 1 523 ? -7.938 6.988 15.953 1 98.38 523 TYR A CA 1
ATOM 4099 C C . TYR A 1 523 ? -8.328 7.773 17.203 1 98.38 523 TYR A C 1
ATOM 4101 O O . TYR A 1 523 ? -9.039 7.258 18.062 1 98.38 523 TYR A O 1
ATOM 4109 N N . GLN A 1 524 ? -7.809 8.977 17.328 1 98.25 524 GLN A N 1
ATOM 4110 C CA . GLN A 1 524 ? -8.148 9.852 18.453 1 98.25 524 GLN A CA 1
ATOM 4111 C C . GLN A 1 524 ? -8.953 11.055 17.984 1 98.25 524 GLN A C 1
ATOM 4113 O O . GLN A 1 524 ? -8.688 11.609 16.906 1 98.25 524 GLN A O 1
ATOM 4118 N N . GLN A 1 525 ? -9.883 11.5 18.781 1 94.25 525 GLN A N 1
ATOM 4119 C CA . GLN A 1 525 ? -10.656 12.688 18.453 1 94.25 525 GLN A CA 1
ATOM 4120 C C . GLN A 1 525 ? -9.805 13.953 18.562 1 94.25 525 GLN A C 1
ATOM 4122 O O . GLN A 1 525 ? -9.984 14.891 17.781 1 94.25 525 GLN A O 1
ATOM 4127 N N . ASP A 1 526 ? -8.898 13.922 19.5 1 94.44 526 ASP A N 1
ATOM 4128 C CA . ASP A 1 526 ? -7.934 15.008 19.656 1 94.44 526 ASP A CA 1
ATOM 4129 C C . ASP A 1 526 ? -6.984 15.07 18.453 1 94.44 526 ASP A C 1
ATOM 4131 O O . ASP A 1 526 ? -6.141 14.188 18.297 1 94.44 526 ASP A O 1
ATOM 4135 N N . GLU A 1 527 ? -7.062 16.109 17.672 1 93.5 527 GLU A N 1
ATOM 4136 C CA . GLU A 1 527 ? -6.27 16.156 16.438 1 93.5 527 GLU A CA 1
ATOM 4137 C C . GLU A 1 527 ? -4.812 16.516 16.734 1 93.5 527 GLU A C 1
ATOM 4139 O O . GLU A 1 527 ? -3.93 16.281 15.914 1 93.5 527 GLU A O 1
ATOM 4144 N N . GLY A 1 528 ? -4.547 17.031 17.938 1 95.62 528 GLY A N 1
ATOM 4145 C CA . GLY A 1 528 ? -3.193 17.469 18.266 1 95.62 528 GLY A CA 1
ATOM 4146 C C . GLY A 1 528 ? -2.369 16.375 18.938 1 95.62 528 GLY A C 1
ATOM 4147 O O . GLY A 1 528 ? -1.144 16.484 19.016 1 95.62 528 GLY A O 1
ATOM 4148 N N . ASN A 1 529 ? -3.139 15.367 19.375 1 97 529 ASN A N 1
ATOM 4149 C CA . ASN A 1 529 ? -2.441 14.367 20.172 1 97 529 ASN A CA 1
ATOM 4150 C C . ASN A 1 529 ? -2.973 12.961 19.906 1 97 529 ASN A C 1
ATOM 4152 O O . ASN A 1 529 ? -3.986 12.562 20.484 1 97 529 ASN A O 1
ATOM 4156 N N . PHE A 1 530 ? -2.236 12.203 19.172 1 98.44 530 PHE A N 1
ATOM 4157 C CA . PHE A 1 530 ? -2.529 10.773 19.047 1 98.44 530 PHE A CA 1
ATOM 4158 C C . PHE A 1 530 ? -2.328 10.062 20.375 1 98.44 530 PHE A C 1
ATOM 4160 O O . PHE A 1 530 ? -3.217 9.344 20.844 1 98.44 530 PHE A O 1
ATOM 4167 N N . SER A 1 531 ? -1.145 10.352 20.984 1 98.56 531 SER A N 1
ATOM 4168 C CA . SER A 1 531 ? -0.836 9.844 22.328 1 98.56 531 SER A CA 1
ATOM 4169 C C . SER A 1 531 ? 0.421 10.5 22.891 1 98.56 531 SER A C 1
ATOM 4171 O O . SER A 1 531 ? 1.438 10.594 22.188 1 98.56 531 SER A O 1
ATOM 4173 N N . SER A 1 532 ? 0.301 10.914 24.156 1 96.81 532 SER A N 1
ATOM 4174 C CA . SER A 1 532 ? 1.443 11.555 24.797 1 96.81 532 SER A CA 1
ATOM 4175 C C . SER A 1 532 ? 2.354 10.523 25.453 1 96.81 532 SER A C 1
ATOM 4177 O O . SER A 1 532 ? 3.305 10.883 26.156 1 96.81 532 SER A O 1
ATOM 4179 N N . GLY A 1 533 ? 1.965 9.273 25.266 1 96.38 533 GLY A N 1
ATOM 4180 C CA . GLY A 1 533 ? 2.828 8.219 25.781 1 96.38 533 GLY A CA 1
ATOM 4181 C C . GLY A 1 533 ? 2.297 7.574 27.047 1 96.38 533 GLY A C 1
ATOM 4182 O O . GLY A 1 533 ? 1.085 7.547 27.266 1 96.38 533 GLY A O 1
ATOM 4183 N N . ALA A 1 534 ? 3.199 7 27.812 1 94.69 534 ALA A N 1
ATOM 4184 C CA . ALA A 1 534 ? 2.824 6.301 29.047 1 94.69 534 ALA A CA 1
ATOM 4185 C C . ALA A 1 534 ? 2.244 7.266 30.062 1 94.69 534 ALA A C 1
ATOM 4187 O O . ALA A 1 534 ? 2.623 8.438 30.109 1 94.69 534 ALA A O 1
ATOM 4188 N N . ASP A 1 535 ? 1.336 6.773 30.875 1 95.38 535 ASP A N 1
ATOM 4189 C CA . ASP A 1 535 ? 0.847 7.52 32.031 1 95.38 535 ASP A CA 1
ATOM 4190 C C . ASP A 1 535 ? 1.943 7.684 33.094 1 95.38 535 ASP A C 1
ATOM 4192 O O . ASP A 1 535 ? 2.033 6.895 34.031 1 95.38 535 ASP A O 1
ATOM 4196 N N . LEU A 1 536 ? 2.666 8.719 32.938 1 94.38 536 LEU A N 1
ATOM 4197 C CA . LEU A 1 536 ? 3.846 8.953 33.781 1 94.38 536 LEU A CA 1
ATOM 4198 C C . LEU A 1 536 ? 3.455 9.117 35.219 1 94.38 536 LEU A C 1
ATOM 4200 O O . LEU A 1 536 ? 4.219 8.758 36.125 1 94.38 536 LEU A O 1
ATOM 4204 N N . ARG A 1 537 ? 2.346 9.695 35.531 1 94.88 537 ARG A N 1
ATOM 4205 C CA . ARG A 1 537 ? 1.868 9.844 36.906 1 94.88 537 ARG A CA 1
ATOM 4206 C C . ARG A 1 537 ? 1.657 8.477 37.531 1 94.88 537 ARG A C 1
ATOM 4208 O O . ARG A 1 537 ? 1.993 8.281 38.719 1 94.88 537 ARG A O 1
ATOM 4215 N N . GLY A 1 538 ? 1.036 7.637 36.719 1 94.38 538 GLY A N 1
ATOM 4216 C CA . GLY A 1 538 ? 0.869 6.277 37.219 1 94.38 538 GLY A CA 1
ATOM 4217 C C . GLY A 1 538 ? 2.186 5.574 37.469 1 94.38 538 GLY A C 1
ATOM 4218 O O . GLY A 1 538 ? 2.328 4.891 38.5 1 94.38 538 GLY A O 1
ATOM 4219 N N . VAL A 1 539 ? 3.115 5.746 36.656 1 94.81 539 VAL A N 1
ATOM 4220 C CA . VAL A 1 539 ? 4.441 5.16 36.812 1 94.81 539 VAL A CA 1
ATOM 4221 C C . VAL A 1 539 ? 5.117 5.719 38.062 1 94.81 539 VAL A C 1
ATOM 4223 O O . VAL A 1 539 ? 5.668 4.969 38.875 1 94.81 539 VAL A O 1
ATOM 4226 N N . ALA A 1 540 ? 5.098 7.031 38.188 1 95.81 540 ALA A N 1
ATOM 4227 C CA . ALA A 1 540 ? 5.695 7.695 39.344 1 95.81 540 ALA A CA 1
ATOM 4228 C C . ALA A 1 540 ? 5.078 7.191 40.625 1 95.81 540 ALA A C 1
ATOM 4230 O O . ALA A 1 540 ? 5.785 6.984 41.625 1 95.81 540 ALA A O 1
ATOM 4231 N N . SER A 1 541 ? 3.826 7.027 40.594 1 96.25 541 SER A N 1
ATOM 4232 C CA . SER A 1 541 ? 3.117 6.559 41.781 1 96.25 541 SER A CA 1
ATOM 4233 C C . SER A 1 541 ? 3.568 5.156 42.188 1 96.25 541 SER A C 1
ATOM 4235 O O . SER A 1 541 ? 3.701 4.855 43.375 1 96.25 541 SER A O 1
ATOM 4237 N N . LEU A 1 542 ? 3.693 4.309 41.219 1 96.12 542 LEU A N 1
ATOM 4238 C CA . LEU A 1 542 ? 4.148 2.951 41.469 1 96.12 542 LEU A CA 1
ATOM 4239 C C . LEU A 1 542 ? 5.562 2.955 42.062 1 96.12 542 LEU A C 1
ATOM 4241 O O . LEU A 1 542 ? 5.859 2.201 43 1 96.12 542 LEU A O 1
ATOM 4245 N N . ILE A 1 543 ? 6.395 3.787 41.5 1 95.56 543 ILE A N 1
ATOM 4246 C CA . ILE A 1 543 ? 7.773 3.887 41.969 1 95.56 543 ILE A CA 1
ATOM 4247 C C . ILE A 1 543 ? 7.809 4.387 43.406 1 95.56 543 ILE A C 1
ATOM 4249 O O . ILE A 1 543 ? 8.5 3.82 44.25 1 95.56 543 ILE A O 1
ATOM 4253 N N . GLN A 1 544 ? 7.078 5.434 43.688 1 94.94 544 GLN A N 1
ATOM 4254 C CA . GLN A 1 544 ? 7.035 6.035 45.031 1 94.94 544 GLN A CA 1
ATOM 4255 C C . GLN A 1 544 ? 6.508 5.043 46.062 1 94.94 544 GLN A C 1
ATOM 4257 O O . GLN A 1 544 ? 6.941 5.051 47.219 1 94.94 544 GLN A O 1
ATOM 4262 N N . ALA A 1 545 ? 5.621 4.215 45.625 1 96.56 545 ALA A N 1
ATOM 4263 C CA . ALA A 1 545 ? 5.027 3.217 46.531 1 96.56 545 ALA A CA 1
ATOM 4264 C C . ALA A 1 545 ? 5.898 1.967 46.594 1 96.56 545 ALA A C 1
ATOM 4266 O O . ALA A 1 545 ? 5.512 0.976 47.219 1 96.56 545 ALA A O 1
ATOM 4267 N N . ASN A 1 546 ? 6.977 1.948 45.969 1 94.88 546 ASN A N 1
ATOM 4268 C CA . ASN A 1 546 ? 7.906 0.826 45.938 1 94.88 546 ASN A CA 1
ATOM 4269 C C . ASN A 1 546 ? 7.242 -0.426 45.344 1 94.88 546 ASN A C 1
ATOM 4271 O O . ASN A 1 546 ? 7.457 -1.53 45.875 1 94.88 546 ASN A O 1
ATOM 4275 N N . ARG A 1 547 ? 6.398 -0.235 44.469 1 96.62 547 ARG A N 1
ATOM 4276 C CA . ARG A 1 547 ? 5.734 -1.333 43.781 1 96.62 547 ARG A CA 1
ATOM 4277 C C . ARG A 1 547 ? 6.371 -1.581 42.406 1 96.62 547 ARG A C 1
ATOM 4279 O O . ARG A 1 547 ? 5.688 -1.56 41.375 1 96.62 547 ARG A O 1
ATOM 4286 N N . MET A 1 548 ? 7.57 -1.876 42.375 1 96.31 548 MET A N 1
ATOM 4287 C CA . MET A 1 548 ? 8.359 -2.076 41.156 1 96.31 548 MET A CA 1
ATOM 4288 C C . MET A 1 548 ? 7.895 -3.316 40.406 1 96.31 548 MET A C 1
ATOM 4290 O O . MET A 1 548 ? 7.984 -3.371 39.188 1 96.31 548 MET A O 1
ATOM 4294 N N . ASP A 1 549 ? 7.344 -4.23 41.125 1 96.75 549 ASP A N 1
ATOM 4295 C CA . ASP A 1 549 ? 6.809 -5.43 40.469 1 96.75 549 ASP A CA 1
ATOM 4296 C C . ASP A 1 549 ? 5.602 -5.09 39.594 1 96.75 549 ASP A C 1
ATOM 4298 O O . ASP A 1 549 ? 5.469 -5.613 38.5 1 96.75 549 ASP A O 1
ATOM 4302 N N . ALA A 1 550 ? 4.781 -4.305 40.156 1 96.69 550 ALA A N 1
ATOM 4303 C CA . ALA A 1 550 ? 3.609 -3.867 39.406 1 96.69 550 ALA A CA 1
ATOM 4304 C C . ALA A 1 550 ? 4.02 -3.086 38.156 1 96.69 550 ALA A C 1
ATOM 4306 O O . ALA A 1 550 ? 3.381 -3.199 37.094 1 96.69 550 ALA A O 1
ATOM 4307 N N . LEU A 1 551 ? 5.027 -2.305 38.344 1 97.19 551 LEU A N 1
ATOM 4308 C CA . LEU A 1 551 ? 5.547 -1.562 37.188 1 97.19 551 LEU A CA 1
ATOM 4309 C C . LEU A 1 551 ? 6.066 -2.51 36.125 1 97.19 551 LEU A C 1
ATOM 4311 O O . LEU A 1 551 ? 5.781 -2.326 34.938 1 97.19 551 LEU A O 1
ATOM 4315 N N . GLU A 1 552 ? 6.809 -3.461 36.469 1 97.69 552 GLU A N 1
ATOM 4316 C CA . GLU A 1 552 ? 7.328 -4.438 35.531 1 97.69 552 GLU A CA 1
ATOM 4317 C C . GLU A 1 552 ? 6.195 -5.168 34.812 1 97.69 552 GLU A C 1
ATOM 4319 O O . GLU A 1 552 ? 6.27 -5.41 33.594 1 97.69 552 GLU A O 1
ATOM 4324 N N . HIS A 1 553 ? 5.195 -5.531 35.531 1 97.31 553 HIS A N 1
ATOM 4325 C CA . HIS A 1 553 ? 4.043 -6.195 34.969 1 97.31 553 HIS A CA 1
ATOM 4326 C C . HIS A 1 553 ? 3.367 -5.312 33.906 1 97.31 553 HIS A C 1
ATOM 4328 O O . HIS A 1 553 ? 2.895 -5.805 32.875 1 97.31 553 HIS A O 1
ATOM 4334 N N . MET A 1 554 ? 3.262 -4.105 34.188 1 97.06 554 MET A N 1
ATOM 4335 C CA . MET A 1 554 ? 2.682 -3.152 33.25 1 97.06 554 MET A CA 1
ATOM 4336 C C . MET A 1 554 ? 3.484 -3.111 31.969 1 97.06 554 MET A C 1
ATOM 4338 O O . MET A 1 554 ? 2.91 -3.072 30.875 1 97.06 554 MET A O 1
ATOM 4342 N N . ILE A 1 555 ? 4.773 -3.117 32.062 1 97.75 555 ILE A N 1
ATOM 4343 C CA . ILE A 1 555 ? 5.637 -3.078 30.891 1 97.75 555 ILE A CA 1
ATOM 4344 C C . ILE A 1 555 ? 5.48 -4.371 30.094 1 97.75 555 ILE A C 1
ATOM 4346 O O . ILE A 1 555 ? 5.422 -4.344 28.859 1 97.75 555 ILE A O 1
ATOM 4350 N N . VAL A 1 556 ? 5.441 -5.469 30.781 1 98.25 556 VAL A N 1
ATOM 4351 C CA . VAL A 1 556 ? 5.223 -6.754 30.125 1 98.25 556 VAL A CA 1
ATOM 4352 C C . VAL A 1 556 ? 3.916 -6.711 29.328 1 98.25 556 VAL A C 1
ATOM 4354 O O . VAL A 1 556 ? 3.871 -7.141 28.172 1 98.25 556 VAL A O 1
ATOM 4357 N N . GLN A 1 557 ? 2.922 -6.238 29.938 1 98.12 557 GLN A N 1
ATOM 4358 C CA . GLN A 1 557 ? 1.63 -6.164 29.266 1 98.12 557 GLN A CA 1
ATOM 4359 C C . GLN A 1 557 ? 1.694 -5.23 28.062 1 98.12 557 GLN A C 1
ATOM 4361 O O . GLN A 1 557 ? 1.083 -5.5 27.031 1 98.12 557 GLN A O 1
ATOM 4366 N N . PHE A 1 558 ? 2.332 -4.105 28.266 1 98.44 558 PHE A N 1
ATOM 4367 C CA . PHE A 1 558 ? 2.498 -3.176 27.156 1 98.44 558 PHE A CA 1
ATOM 4368 C C . PHE A 1 558 ? 3.164 -3.865 25.969 1 98.44 558 PHE A C 1
ATOM 4370 O O . PHE A 1 558 ? 2.719 -3.723 24.828 1 98.44 558 PHE A O 1
ATOM 4377 N N . GLN A 1 559 ? 4.238 -4.574 26.219 1 98.62 559 GLN A N 1
ATOM 4378 C CA . GLN A 1 559 ? 4.938 -5.312 25.172 1 98.62 559 GLN A CA 1
ATOM 4379 C C . GLN A 1 559 ? 4.02 -6.344 24.531 1 98.62 559 GLN A C 1
ATOM 4381 O O . GLN A 1 559 ? 4.043 -6.523 23.312 1 98.62 559 GLN A O 1
ATOM 4386 N N . GLN A 1 560 ? 3.242 -6.984 25.312 1 98.25 560 GLN A N 1
ATOM 4387 C CA . GLN A 1 560 ? 2.303 -7.98 24.812 1 98.25 560 GLN A CA 1
ATOM 4388 C C . GLN A 1 560 ? 1.271 -7.34 23.875 1 98.25 560 GLN A C 1
ATOM 4390 O O . GLN A 1 560 ? 0.964 -7.883 22.812 1 98.25 560 GLN A O 1
ATOM 4395 N N . VAL A 1 561 ? 0.738 -6.219 24.266 1 98.31 561 VAL A N 1
ATOM 4396 C CA . VAL A 1 561 ? -0.263 -5.516 23.469 1 98.31 561 VAL A CA 1
ATOM 4397 C C . VAL A 1 561 ? 0.355 -5.055 22.141 1 98.31 561 VAL A C 1
ATOM 4399 O O . VAL A 1 561 ? -0.265 -5.176 21.078 1 98.31 561 VAL A O 1
ATOM 4402 N N . ALA A 1 562 ? 1.54 -4.492 22.25 1 98.31 562 ALA A N 1
ATOM 4403 C CA . ALA A 1 562 ? 2.242 -4.082 21.031 1 98.31 562 ALA A CA 1
ATOM 4404 C C . ALA A 1 562 ? 2.396 -5.25 20.062 1 98.31 562 ALA A C 1
ATOM 4406 O O . ALA A 1 562 ? 2.141 -5.109 18.859 1 98.31 562 ALA A O 1
ATOM 4407 N N . MET A 1 563 ? 2.758 -6.379 20.562 1 98.06 563 MET A N 1
ATOM 4408 C CA . MET A 1 563 ? 2.949 -7.555 19.719 1 98.06 563 MET A CA 1
ATOM 4409 C C . MET A 1 563 ? 1.612 -8.078 19.203 1 98.06 563 MET A C 1
ATOM 4411 O O . MET A 1 563 ? 1.53 -8.602 18.094 1 98.06 563 MET A O 1
ATOM 4415 N N . GLN A 1 564 ? 0.553 -7.945 20.031 1 97.75 564 GLN A N 1
ATOM 4416 C CA . GLN A 1 564 ? -0.781 -8.312 19.578 1 97.75 564 GLN A CA 1
ATOM 4417 C C . GLN A 1 564 ? -1.191 -7.477 18.359 1 97.75 564 GLN A C 1
ATOM 4419 O O . GLN A 1 564 ? -1.815 -7.988 17.438 1 97.75 564 GLN A O 1
ATOM 4424 N N . LEU A 1 565 ? -0.871 -6.234 18.406 1 97.94 565 LEU A N 1
ATOM 4425 C CA . LEU A 1 565 ? -1.163 -5.363 17.266 1 97.94 565 LEU A CA 1
ATOM 4426 C C . LEU A 1 565 ? -0.374 -5.797 16.031 1 97.94 565 LEU A C 1
ATOM 4428 O O . LEU A 1 565 ? -0.934 -5.902 14.938 1 97.94 565 LEU A O 1
ATOM 4432 N N . LYS A 1 566 ? 0.872 -6.07 16.219 1 97.25 566 LYS A N 1
ATOM 4433 C CA . LYS A 1 566 ? 1.776 -6.406 15.125 1 97.25 566 LYS A CA 1
ATOM 4434 C C . LYS A 1 566 ? 1.368 -7.719 14.469 1 97.25 566 LYS A C 1
ATOM 4436 O O . LYS A 1 566 ? 1.46 -7.859 13.242 1 97.25 566 LYS A O 1
ATOM 4441 N N . TYR A 1 567 ? 0.917 -8.664 15.219 1 96.56 567 TYR A N 1
ATOM 4442 C CA . TYR A 1 567 ? 0.65 -10 14.703 1 96.56 567 TYR A CA 1
ATOM 4443 C C . TYR A 1 567 ? -0.845 -10.297 14.695 1 96.56 567 TYR A C 1
ATOM 4445 O O . TYR A 1 567 ? -1.257 -11.453 14.758 1 96.56 567 TYR A O 1
ATOM 4453 N N . CYS A 1 568 ? -1.589 -9.188 14.656 1 96.25 568 CYS A N 1
ATOM 4454 C CA . CYS A 1 568 ? -3.041 -9.32 14.594 1 96.25 568 CYS A CA 1
ATOM 4455 C C . CYS A 1 568 ? -3.465 -10.023 13.305 1 96.25 568 CYS A C 1
ATOM 4457 O O . CYS A 1 568 ? -2.881 -9.797 12.242 1 96.25 568 CYS A O 1
ATOM 4459 N N . SER A 1 569 ? -4.523 -10.836 13.391 1 94.25 569 SER A N 1
ATOM 4460 C CA . SER A 1 569 ? -4.953 -11.641 12.25 1 94.25 569 SER A CA 1
ATOM 4461 C C . SER A 1 569 ? -5.777 -10.812 11.266 1 94.25 569 SER A C 1
ATOM 4463 O O . SER A 1 569 ? -6.129 -11.289 10.188 1 94.25 569 SER A O 1
ATOM 4465 N N . ILE A 1 570 ? -6.137 -9.602 11.641 1 95.81 570 ILE A N 1
ATOM 4466 C CA . ILE A 1 570 ? -6.773 -8.641 10.742 1 95.81 570 ILE A CA 1
ATOM 4467 C C . ILE A 1 570 ? -5.906 -7.391 10.625 1 95.81 570 ILE A C 1
ATOM 4469 O O . ILE A 1 570 ? -5.09 -7.109 11.508 1 95.81 570 ILE A O 1
ATOM 4473 N N . PRO A 1 571 ? -6.023 -6.609 9.586 1 97.38 571 PRO A N 1
ATOM 4474 C CA . PRO A 1 571 ? -5.203 -5.402 9.438 1 97.38 571 PRO A CA 1
ATOM 4475 C C . PRO A 1 571 ? -5.418 -4.398 10.562 1 97.38 571 PRO A C 1
ATOM 4477 O O . PRO A 1 571 ? -6.559 -4.121 10.938 1 97.38 571 PRO A O 1
ATOM 4480 N N . THR A 1 572 ? -4.395 -3.875 11.094 1 98.38 572 THR A N 1
ATOM 4481 C CA . THR A 1 572 ? -4.422 -2.785 12.062 1 98.38 572 THR A CA 1
ATOM 4482 C C . THR A 1 572 ? -3.764 -1.534 11.484 1 98.38 572 THR A C 1
ATOM 4484 O O . THR A 1 572 ? -2.682 -1.61 10.898 1 98.38 572 THR A O 1
ATOM 4487 N N . VAL A 1 573 ? -4.418 -0.363 11.57 1 98.69 573 VAL A N 1
ATOM 4488 C CA . VAL A 1 573 ? -3.891 0.883 11.016 1 98.69 573 VAL A CA 1
ATOM 4489 C C . VAL A 1 573 ? -3.936 1.977 12.086 1 98.69 573 VAL A C 1
ATOM 4491 O O . VAL A 1 573 ? -4.961 2.172 12.742 1 98.69 573 VAL A O 1
ATOM 4494 N N . ALA A 1 574 ? -2.863 2.613 12.352 1 98.81 574 ALA A N 1
ATOM 4495 C CA . ALA A 1 574 ? -2.863 3.832 13.156 1 98.81 574 ALA A CA 1
ATOM 4496 C C . ALA A 1 574 ? -3.17 5.055 12.297 1 98.81 574 ALA A C 1
ATOM 4498 O O . ALA A 1 574 ? -2.426 5.367 11.359 1 98.81 574 ALA A O 1
ATOM 4499 N N . ALA A 1 575 ? -4.277 5.703 12.523 1 98.69 575 ALA A N 1
ATOM 4500 C CA . ALA A 1 575 ? -4.582 6.992 11.906 1 98.69 575 ALA A CA 1
ATOM 4501 C C . ALA A 1 575 ? -3.99 8.141 12.719 1 98.69 575 ALA A C 1
ATOM 4503 O O . ALA A 1 575 ? -4.602 8.609 13.68 1 98.69 575 ALA A O 1
ATOM 4504 N N . LEU A 1 576 ? -2.848 8.602 12.258 1 98.69 576 LEU A N 1
ATOM 4505 C CA . LEU A 1 576 ? -2.004 9.461 13.078 1 98.69 576 LEU A CA 1
ATOM 4506 C C . LEU A 1 576 ? -2.229 10.93 12.727 1 98.69 576 LEU A C 1
ATOM 4508 O O . LEU A 1 576 ? -2.109 11.32 11.562 1 98.69 576 LEU A O 1
ATOM 4512 N N . ARG A 1 577 ? -2.57 11.719 13.703 1 97.81 577 ARG A N 1
ATOM 4513 C CA . ARG A 1 577 ? -2.57 13.172 13.672 1 97.81 577 ARG A CA 1
ATOM 4514 C C . ARG A 1 577 ? -1.842 13.75 14.875 1 97.81 577 ARG A C 1
ATOM 4516 O O . ARG A 1 577 ? -1.938 13.211 15.984 1 97.81 577 ARG A O 1
ATOM 4523 N N . GLY A 1 578 ? -1.139 14.773 14.641 1 98.06 578 GLY A N 1
ATOM 4524 C CA . GLY A 1 578 ? -0.468 15.438 15.75 1 98.06 578 GLY A CA 1
ATOM 4525 C C . GLY A 1 578 ? 0.659 14.609 16.344 1 98.06 578 GLY A C 1
ATOM 4526 O O . GLY A 1 578 ? 1.389 13.938 15.617 1 98.06 578 GLY A O 1
ATOM 4527 N N . ARG A 1 579 ? 0.818 14.609 17.656 1 98.31 579 ARG A N 1
ATOM 4528 C CA . ARG A 1 579 ? 1.968 14.031 18.344 1 98.31 579 ARG A CA 1
ATOM 4529 C C . ARG A 1 579 ? 1.711 12.562 18.688 1 98.31 579 ARG A C 1
ATOM 4531 O O . ARG A 1 579 ? 0.601 12.203 19.078 1 98.31 579 ARG A O 1
ATOM 4538 N N . ALA A 1 580 ? 2.578 11.734 18.484 1 98.69 580 ALA A N 1
ATOM 4539 C CA . ALA A 1 580 ? 2.676 10.375 19.016 1 98.69 580 ALA A CA 1
ATOM 4540 C C . ALA A 1 580 ? 4.008 10.172 19.734 1 98.69 580 ALA A C 1
ATOM 4542 O O . ALA A 1 580 ? 5.004 9.797 19.109 1 98.69 580 ALA A O 1
ATOM 4543 N N . LEU A 1 581 ? 4.016 10.242 21.078 1 98.25 581 LEU A N 1
ATOM 4544 C CA . LEU A 1 581 ? 5.27 10.312 21.828 1 98.25 581 LEU A CA 1
ATOM 4545 C C . LEU A 1 581 ? 5.445 9.078 22.703 1 98.25 581 LEU A C 1
ATOM 4547 O O . LEU A 1 581 ? 4.469 8.547 23.25 1 98.25 581 LEU A O 1
ATOM 4551 N N . GLY A 1 582 ? 6.625 8.648 22.875 1 98.12 582 GLY A N 1
ATOM 4552 C CA . GLY A 1 582 ? 6.918 7.527 23.75 1 98.12 582 GLY A CA 1
ATOM 4553 C C . GLY A 1 582 ? 6.078 6.301 23.453 1 98.12 582 GLY A C 1
ATOM 4554 O O . GLY A 1 582 ? 6.031 5.832 22.312 1 98.12 582 GLY A O 1
ATOM 4555 N N . GLY A 1 583 ? 5.324 5.949 24.469 1 98.25 583 GLY A N 1
ATOM 4556 C CA . GLY A 1 583 ? 4.461 4.789 24.328 1 98.25 583 GLY A CA 1
ATOM 4557 C C . GLY A 1 583 ? 3.471 4.922 23.188 1 98.25 583 GLY A C 1
ATOM 4558 O O . GLY A 1 583 ? 3.102 3.928 22.547 1 98.25 583 GLY A O 1
ATOM 4559 N N . GLY A 1 584 ? 3.006 6.102 22.922 1 98.44 584 GLY A N 1
ATOM 4560 C CA . GLY A 1 584 ? 2.139 6.32 21.781 1 98.44 584 GLY A CA 1
ATOM 4561 C C . GLY A 1 584 ? 2.814 6.031 20.453 1 98.44 584 GLY A C 1
ATOM 4562 O O . GLY A 1 584 ? 2.203 5.457 19.547 1 98.44 584 GLY A O 1
ATOM 4563 N N . CYS A 1 585 ? 4.066 6.457 20.312 1 98.75 585 CYS A N 1
ATOM 4564 C CA . CYS A 1 585 ? 4.855 6.156 19.109 1 98.75 585 CYS A CA 1
ATOM 4565 C C . CYS A 1 585 ? 5.102 4.66 18.984 1 98.75 585 CYS A C 1
ATOM 4567 O O . CYS A 1 585 ? 5.039 4.105 17.891 1 98.75 585 CYS A O 1
ATOM 4569 N N . GLU A 1 586 ? 5.387 4.031 20.125 1 98.62 586 GLU A N 1
ATOM 4570 C CA . GLU A 1 586 ? 5.637 2.594 20.125 1 98.62 586 GLU A CA 1
ATOM 4571 C C . GLU A 1 586 ? 4.402 1.818 19.672 1 98.62 586 GLU A C 1
ATOM 4573 O O . GLU A 1 586 ? 4.512 0.876 18.891 1 98.62 586 GLU A O 1
ATOM 4578 N N . LEU A 1 587 ? 3.229 2.201 20.125 1 98.31 587 LEU A N 1
ATOM 4579 C CA . LEU A 1 587 ? 1.994 1.562 19.688 1 98.31 587 LEU A CA 1
ATOM 4580 C C . LEU A 1 587 ? 1.79 1.76 18.188 1 98.31 587 LEU A C 1
ATOM 4582 O O . LEU A 1 587 ? 1.495 0.804 17.469 1 98.31 587 LEU A O 1
ATOM 4586 N N . MET A 1 588 ? 1.944 2.979 17.766 1 98.25 588 MET A N 1
ATOM 4587 C CA . MET A 1 588 ? 1.78 3.32 16.344 1 98.25 588 MET A CA 1
ATOM 4588 C C . MET A 1 588 ? 2.693 2.471 15.469 1 98.25 588 MET A C 1
ATOM 4590 O O . MET A 1 588 ? 2.266 1.956 14.438 1 98.25 588 MET A O 1
ATOM 4594 N N . MET A 1 589 ? 3.957 2.268 15.867 1 98.19 589 MET A N 1
ATOM 4595 C CA . MET A 1 589 ? 4.98 1.576 15.086 1 98.19 589 MET A CA 1
ATOM 4596 C C . MET A 1 589 ? 4.66 0.09 14.969 1 98.19 589 MET A C 1
ATOM 4598 O O . MET A 1 589 ? 5.23 -0.605 14.125 1 98.19 589 MET A O 1
ATOM 4602 N N . HIS A 1 590 ? 3.781 -0.431 15.82 1 98.31 590 HIS A N 1
ATOM 4603 C CA . HIS A 1 590 ? 3.502 -1.862 15.82 1 98.31 590 HIS A CA 1
ATOM 4604 C C . HIS A 1 590 ? 2.189 -2.166 15.102 1 98.31 590 HIS A C 1
ATOM 4606 O O . HIS A 1 590 ? 1.773 -3.324 15.031 1 98.31 590 HIS A O 1
ATOM 4612 N N . CYS A 1 591 ? 1.505 -1.177 14.578 1 98.19 591 CYS A N 1
ATOM 4613 C CA . CYS A 1 591 ? 0.389 -1.422 13.664 1 98.19 591 CYS A CA 1
ATOM 4614 C C . CYS A 1 591 ? 0.887 -1.895 12.305 1 98.19 591 CYS A C 1
ATOM 4616 O O . CYS A 1 591 ? 2.043 -1.663 11.945 1 98.19 591 CYS A O 1
ATOM 4618 N N . ASP A 1 592 ? 0.039 -2.541 11.539 1 97.19 592 ASP A N 1
ATOM 4619 C CA . ASP A 1 592 ? 0.416 -3.043 10.227 1 97.19 592 ASP A CA 1
ATOM 4620 C C . ASP A 1 592 ? 0.748 -1.896 9.273 1 97.19 592 ASP A C 1
ATOM 4622 O O . ASP A 1 592 ? 1.576 -2.049 8.375 1 97.19 592 ASP A O 1
ATOM 4626 N N . ALA A 1 593 ? 0.062 -0.802 9.453 1 97.62 593 ALA A N 1
ATOM 4627 C CA . ALA A 1 593 ? 0.298 0.395 8.648 1 97.62 593 ALA A CA 1
ATOM 4628 C C . ALA A 1 593 ? -0.039 1.659 9.43 1 97.62 593 ALA A C 1
ATOM 4630 O O . ALA A 1 593 ? -0.758 1.603 10.43 1 97.62 593 ALA A O 1
ATOM 4631 N N . VAL A 1 594 ? 0.536 2.725 9.031 1 98.62 594 VAL A N 1
ATOM 4632 C CA . VAL A 1 594 ? 0.216 4.047 9.555 1 98.62 594 VAL A CA 1
ATOM 4633 C C . VAL A 1 594 ? -0.263 4.953 8.422 1 98.62 594 VAL A C 1
ATOM 4635 O O . VAL A 1 594 ? 0.334 4.977 7.344 1 98.62 594 VAL A O 1
ATOM 4638 N N . ILE A 1 595 ? -1.397 5.582 8.594 1 98.75 595 ILE A N 1
ATOM 4639 C CA . ILE A 1 595 ? -1.841 6.684 7.746 1 98.75 595 ILE A CA 1
ATOM 4640 C C . ILE A 1 595 ? -1.791 7.992 8.531 1 98.75 595 ILE A C 1
ATOM 4642 O O . ILE A 1 595 ? -2.611 8.227 9.422 1 98.75 595 ILE A O 1
ATOM 4646 N N . ALA A 1 596 ? -0.851 8.828 8.172 1 98.81 596 ALA A N 1
ATOM 4647 C CA . ALA A 1 596 ? -0.594 10.039 8.945 1 98.81 596 ALA A CA 1
ATOM 4648 C C . ALA A 1 596 ? -1.099 11.281 8.211 1 98.81 596 ALA A C 1
ATOM 4650 O O . ALA A 1 596 ? -1.143 11.297 6.977 1 98.81 596 ALA A O 1
ATOM 4651 N N . ALA A 1 597 ? -1.535 12.234 9.008 1 98.62 597 ALA A N 1
ATOM 4652 C CA . ALA A 1 597 ? -1.645 13.578 8.438 1 98.62 597 ALA A CA 1
ATOM 4653 C C . ALA A 1 597 ? -0.265 14.18 8.195 1 98.62 597 ALA A C 1
ATOM 4655 O O . ALA A 1 597 ? 0.706 13.82 8.867 1 98.62 597 ALA A O 1
ATOM 4656 N N . PHE A 1 598 ? -0.208 15.078 7.277 1 98.38 598 PHE A N 1
ATOM 4657 C CA . PHE A 1 598 ? 1.053 15.734 6.953 1 98.38 598 PHE A CA 1
ATOM 4658 C C . PHE A 1 598 ? 1.706 16.297 8.211 1 98.38 598 PHE A C 1
ATOM 4660 O O . PHE A 1 598 ? 2.908 16.125 8.422 1 98.38 598 PHE A O 1
ATOM 4667 N N . GLU A 1 599 ? 0.903 16.875 9.016 1 98.19 599 GLU A N 1
ATOM 4668 C CA . GLU A 1 599 ? 1.398 17.406 10.281 1 98.19 599 GLU A CA 1
ATOM 4669 C C . GLU A 1 599 ? 1.292 16.375 11.398 1 98.19 599 GLU A C 1
ATOM 4671 O O . GLU A 1 599 ? 0.36 16.406 12.203 1 98.19 599 GLU A O 1
ATOM 4676 N N . SER A 1 600 ? 2.105 15.438 11.438 1 98.56 600 SER A N 1
ATOM 4677 C CA . SER A 1 600 ? 2.266 14.414 12.461 1 98.56 600 SER A CA 1
ATOM 4678 C C . SER A 1 600 ? 3.689 14.391 13.008 1 98.56 600 SER A C 1
ATOM 4680 O O . SER A 1 600 ? 4.652 14.562 12.25 1 98.56 600 SER A O 1
ATOM 4682 N N . TYR A 1 601 ? 3.801 14.188 14.344 1 98.5 601 TYR A N 1
ATOM 4683 C CA . TYR A 1 601 ? 5.074 14.359 15.039 1 98.5 601 TYR A CA 1
ATOM 4684 C C . TYR A 1 601 ? 5.363 13.18 15.953 1 98.5 601 TYR A C 1
ATOM 4686 O O . TYR A 1 601 ? 5.352 13.32 17.188 1 98.5 601 TYR A O 1
ATOM 4694 N N . PRO A 1 602 ? 5.703 12.062 15.414 1 98.75 602 PRO A N 1
ATOM 4695 C CA . PRO A 1 602 ? 6.066 10.922 16.266 1 98.75 602 PRO A CA 1
ATOM 4696 C C . PRO A 1 602 ? 7.496 11.008 16.781 1 98.75 602 PRO A C 1
ATOM 4698 O O . PRO A 1 602 ? 8.352 11.625 16.156 1 98.75 602 PRO A O 1
ATOM 4701 N N . GLY A 1 603 ? 7.699 10.43 17.969 1 98.69 603 GLY A N 1
ATOM 4702 C CA . GLY A 1 603 ? 9.039 10.414 18.516 1 98.69 603 GLY A CA 1
ATOM 4703 C C . GLY A 1 603 ? 9.172 9.508 19.734 1 98.69 603 GLY A C 1
ATOM 4704 O O . GLY A 1 603 ? 8.266 9.43 20.562 1 98.69 603 GLY A O 1
ATOM 4705 N N . LEU A 1 604 ? 10.195 8.781 19.75 1 98.62 604 LEU A N 1
ATOM 4706 C CA . LEU A 1 604 ? 10.594 8.039 20.953 1 98.62 604 LEU A CA 1
ATOM 4707 C C . LEU A 1 604 ? 11.383 8.93 21.906 1 98.62 604 LEU A C 1
ATOM 4709 O O . LEU A 1 604 ? 12.609 8.984 21.844 1 98.62 604 LEU A O 1
ATOM 4713 N N . VAL A 1 605 ? 10.688 9.539 22.938 1 97.56 605 VAL A N 1
ATOM 4714 C CA . VAL A 1 605 ? 11.219 10.695 23.656 1 97.56 605 VAL A CA 1
ATOM 4715 C C . VAL A 1 605 ? 11.555 10.289 25.094 1 97.56 605 VAL A C 1
ATOM 4717 O O . VAL A 1 605 ? 11.812 11.141 25.953 1 97.56 605 VAL A O 1
ATOM 4720 N N . GLU A 1 606 ? 11.578 9.039 25.438 1 97.56 606 GLU A N 1
ATOM 4721 C CA . GLU A 1 606 ? 11.703 8.523 26.797 1 97.56 606 GLU A CA 1
ATOM 4722 C C . GLU A 1 606 ? 12.977 9.023 27.453 1 97.56 606 GLU A C 1
ATOM 4724 O O . GLU A 1 606 ? 13.023 9.203 28.672 1 97.56 606 GLU A O 1
ATOM 4729 N N . ALA A 1 607 ? 14.008 9.266 26.672 1 96.44 607 ALA A N 1
ATOM 4730 C CA . ALA A 1 607 ? 15.266 9.766 27.219 1 96.44 607 ALA A CA 1
ATOM 4731 C C . ALA A 1 607 ? 15.055 11.07 27.984 1 96.44 607 ALA A C 1
ATOM 4733 O O . ALA A 1 607 ? 15.773 11.359 28.938 1 96.44 607 ALA A O 1
ATOM 4734 N N . GLY A 1 608 ? 14.062 11.844 27.578 1 94.25 608 GLY A N 1
ATOM 4735 C CA . GLY A 1 608 ? 13.758 13.109 28.234 1 94.25 608 GLY A CA 1
ATOM 4736 C C . GLY A 1 608 ? 13.375 12.953 29.688 1 94.25 608 GLY A C 1
ATOM 4737 O O . GLY A 1 608 ? 13.523 13.891 30.484 1 94.25 608 GLY A O 1
ATOM 4738 N N . VAL A 1 609 ? 12.883 11.797 30.109 1 95.62 609 VAL A N 1
ATOM 4739 C CA . VAL A 1 609 ? 12.5 11.562 31.5 1 95.62 609 VAL A CA 1
ATOM 4740 C C . VAL A 1 609 ? 13.43 10.523 32.125 1 95.62 609 VAL A C 1
ATOM 4742 O O . VAL A 1 609 ? 13.086 9.906 33.125 1 95.62 609 VAL A O 1
ATOM 4745 N N . GLY A 1 610 ? 14.555 10.242 31.453 1 96.94 610 GLY A N 1
ATOM 4746 C CA . GLY A 1 610 ? 15.578 9.375 32 1 96.94 610 GLY A CA 1
ATOM 4747 C C . GLY A 1 610 ? 15.297 7.898 31.781 1 96.94 610 GLY A C 1
ATOM 4748 O O . GLY A 1 610 ? 15.773 7.051 32.562 1 96.94 610 GLY A O 1
ATOM 4749 N N . LEU A 1 611 ? 14.508 7.582 30.859 1 97.81 611 LEU A N 1
ATOM 4750 C CA . LEU A 1 611 ? 14.148 6.203 30.547 1 97.81 611 LEU A CA 1
ATOM 4751 C C . LEU A 1 611 ? 14.469 5.879 29.094 1 97.81 611 LEU A C 1
ATOM 4753 O O . LEU A 1 611 ? 14.992 6.723 28.359 1 97.81 611 LEU A O 1
ATOM 4757 N N . ILE A 1 612 ? 14.258 4.641 28.625 1 98.25 612 ILE A N 1
ATOM 4758 C CA . ILE A 1 612 ? 14.32 4.23 27.219 1 98.25 612 ILE A CA 1
ATOM 4759 C C . ILE A 1 612 ? 12.992 3.607 26.812 1 98.25 612 ILE A C 1
ATOM 4761 O O . ILE A 1 612 ? 12.188 3.217 27.656 1 98.25 612 ILE A O 1
ATOM 4765 N N . PRO A 1 613 ? 12.703 3.582 25.484 1 98.38 613 PRO A N 1
ATOM 4766 C CA . PRO A 1 613 ? 11.484 2.883 25.062 1 98.38 613 PRO A CA 1
ATOM 4767 C C . PRO A 1 613 ? 11.43 1.44 25.562 1 98.38 613 PRO A C 1
ATOM 4769 O O . PRO A 1 613 ? 12.422 0.708 25.453 1 98.38 613 PRO A O 1
ATOM 4772 N N . ALA A 1 614 ? 10.305 1.041 26.062 1 97.81 614 ALA A N 1
ATOM 4773 C CA . ALA A 1 614 ? 10.227 -0.299 26.641 1 97.81 614 ALA A CA 1
ATOM 4774 C C . ALA A 1 614 ? 8.938 -1 26.234 1 97.81 614 ALA A C 1
ATOM 4776 O O . ALA A 1 614 ? 8.633 -2.09 26.719 1 97.81 614 ALA A O 1
ATOM 4777 N N . GLY A 1 615 ? 8.094 -0.396 25.422 1 98 615 GLY A N 1
ATOM 4778 C CA . GLY A 1 615 ? 6.93 -1.034 24.828 1 98 615 GLY A CA 1
ATOM 4779 C C . GLY A 1 615 ? 7.223 -1.722 23.516 1 98 615 GLY A C 1
ATOM 4780 O O . GLY A 1 615 ? 6.309 -2.189 22.828 1 98 615 GLY A O 1
ATOM 4781 N N . GLY A 1 616 ? 8.461 -1.764 23.156 1 98.44 616 GLY A N 1
ATOM 4782 C CA . GLY A 1 616 ? 8.898 -2.404 21.922 1 98.44 616 GLY A CA 1
ATOM 4783 C C . GLY A 1 616 ? 9.57 -1.449 20.969 1 98.44 616 GLY A C 1
ATOM 4784 O O . GLY A 1 616 ? 9.906 -1.826 19.844 1 98.44 616 GLY A O 1
ATOM 4785 N N . GLY A 1 617 ? 9.781 -0.209 21.375 1 98.44 617 GLY A N 1
ATOM 4786 C CA . GLY A 1 617 ? 10.367 0.78 20.484 1 98.44 617 GLY A CA 1
ATOM 4787 C C . GLY A 1 617 ? 11.789 0.442 20.062 1 98.44 617 GLY A C 1
ATOM 4788 O O . GLY A 1 617 ? 12.133 0.522 18.875 1 98.44 617 GLY A O 1
ATOM 4789 N N . CYS A 1 618 ? 12.664 0.099 21 1 98.31 618 CYS A N 1
ATOM 4790 C CA . CYS A 1 618 ? 14.031 -0.303 20.688 1 98.31 618 CYS A CA 1
ATOM 4791 C C . CYS A 1 618 ? 14.039 -1.554 19.812 1 98.31 618 CYS A C 1
ATOM 4793 O O . CYS A 1 618 ? 14.781 -1.627 18.828 1 98.31 618 CYS A O 1
ATOM 4795 N N . LYS A 1 619 ? 13.219 -2.441 20.25 1 98.38 619 LYS A N 1
ATOM 4796 C CA . LYS A 1 619 ? 13.117 -3.697 19.516 1 98.38 619 LYS A CA 1
ATOM 4797 C C . LYS A 1 619 ? 12.719 -3.449 18.062 1 98.38 619 LYS A C 1
ATOM 4799 O O . LYS A 1 619 ? 13.352 -3.979 17.141 1 98.38 619 LYS A O 1
ATOM 4804 N N . GLU A 1 620 ? 11.703 -2.68 17.828 1 98.31 620 GLU A N 1
ATOM 4805 C CA . GLU A 1 620 ? 11.211 -2.432 16.484 1 98.31 620 GLU A CA 1
ATOM 4806 C C . GLU A 1 620 ? 12.273 -1.733 15.633 1 98.31 620 GLU A C 1
ATOM 4808 O O . GLU A 1 620 ? 12.445 -2.059 14.453 1 98.31 620 GLU A O 1
ATOM 4813 N N . MET A 1 621 ? 12.977 -0.768 16.219 1 98.12 621 MET A N 1
ATOM 4814 C CA . MET A 1 621 ? 14.031 -0.078 15.492 1 98.12 621 MET A CA 1
ATOM 4815 C C . MET A 1 621 ? 15.172 -1.036 15.148 1 98.12 621 MET A C 1
ATOM 4817 O O . MET A 1 621 ? 15.75 -0.948 14.062 1 98.12 621 MET A O 1
ATOM 4821 N N . ALA A 1 622 ? 15.484 -1.939 16.078 1 98.12 622 ALA A N 1
ATOM 4822 C CA . ALA A 1 622 ? 16.516 -2.943 15.82 1 98.12 622 ALA A CA 1
ATOM 4823 C C . ALA A 1 622 ? 16.094 -3.869 14.68 1 98.12 622 ALA A C 1
ATOM 4825 O O . ALA A 1 622 ? 16.906 -4.176 13.797 1 98.12 622 ALA A O 1
ATOM 4826 N N . VAL A 1 623 ? 14.875 -4.328 14.719 1 97.62 623 VAL A N 1
ATOM 4827 C CA . VAL A 1 623 ? 14.359 -5.215 13.68 1 97.62 623 VAL A CA 1
ATOM 4828 C C . VAL A 1 623 ? 14.414 -4.516 12.328 1 97.62 623 VAL A C 1
ATOM 4830 O O . VAL A 1 623 ? 14.867 -5.102 11.336 1 97.62 623 VAL A O 1
ATOM 4833 N N . ARG A 1 624 ? 13.977 -3.238 12.227 1 96.38 624 ARG A N 1
ATOM 4834 C CA . ARG A 1 624 ? 13.969 -2.479 10.984 1 96.38 624 ARG A CA 1
ATOM 4835 C C . ARG A 1 624 ? 15.383 -2.262 10.461 1 96.38 624 ARG A C 1
ATOM 4837 O O . ARG A 1 624 ? 15.625 -2.34 9.25 1 96.38 624 ARG A O 1
ATOM 4844 N N . ALA A 1 625 ? 16.312 -1.999 11.367 1 96.38 625 ALA A N 1
ATOM 4845 C CA . ALA A 1 625 ? 17.703 -1.831 10.977 1 96.38 625 ALA A CA 1
ATOM 4846 C C . ALA A 1 625 ? 18.25 -3.105 10.336 1 96.38 625 ALA A C 1
ATOM 4848 O O . ALA A 1 625 ? 18.906 -3.053 9.297 1 96.38 625 ALA A O 1
ATOM 4849 N N . ALA A 1 626 ? 17.969 -4.195 10.984 1 96.44 626 ALA A N 1
ATOM 4850 C CA . ALA A 1 626 ? 18.453 -5.477 10.477 1 96.44 626 ALA A CA 1
ATOM 4851 C C . ALA A 1 626 ? 17.859 -5.766 9.094 1 96.44 626 ALA A C 1
ATOM 4853 O O . ALA A 1 626 ? 18.562 -6.254 8.203 1 96.44 626 ALA A O 1
ATOM 4854 N N . GLN A 1 627 ? 16.625 -5.5 8.898 1 91.69 627 GLN A N 1
ATOM 4855 C CA . GLN A 1 627 ? 15.953 -5.727 7.629 1 91.69 627 GLN A CA 1
ATOM 4856 C C . GLN A 1 627 ? 16.531 -4.836 6.531 1 91.69 627 GLN A C 1
ATOM 4858 O O . GLN A 1 627 ? 16.688 -5.27 5.387 1 91.69 627 GLN A O 1
ATOM 4863 N N . GLN A 1 628 ? 16.844 -3.635 6.852 1 89.31 628 GLN A N 1
ATOM 4864 C CA . GLN A 1 628 ? 17.359 -2.674 5.883 1 89.31 628 GLN A CA 1
ATOM 4865 C C . GLN A 1 628 ? 18.812 -2.982 5.52 1 89.31 628 GLN A C 1
ATOM 4867 O O . GLN A 1 628 ? 19.234 -2.748 4.387 1 89.31 628 GLN A O 1
ATOM 4872 N N . ALA A 1 629 ? 19.578 -3.488 6.445 1 90.81 629 ALA A N 1
ATOM 4873 C CA . ALA A 1 629 ? 21.016 -3.67 6.27 1 90.81 629 ALA A CA 1
ATOM 4874 C C . ALA A 1 629 ? 21.312 -4.766 5.246 1 90.81 629 ALA A C 1
ATOM 4876 O O . ALA A 1 629 ? 22.25 -4.652 4.465 1 90.81 629 ALA A O 1
ATOM 4877 N N . GLY A 1 630 ? 20.5 -5.832 5.223 1 82.88 630 GLY A N 1
ATOM 4878 C CA . GLY A 1 630 ? 20.875 -6.969 4.391 1 82.88 630 GLY A CA 1
ATOM 4879 C C . GLY A 1 630 ? 22.297 -7.449 4.645 1 82.88 630 GLY A C 1
ATOM 4880 O O . GLY A 1 630 ? 22.641 -7.805 5.773 1 82.88 630 GLY A O 1
ATOM 4881 N N . ASN A 1 631 ? 23.156 -7.199 3.557 1 84.5 631 ASN A N 1
ATOM 4882 C CA . ASN A 1 631 ? 24.531 -7.645 3.684 1 84.5 631 ASN A CA 1
ATOM 4883 C C . ASN A 1 631 ? 25.453 -6.492 4.066 1 84.5 631 ASN A C 1
ATOM 4885 O O . ASN A 1 631 ? 26.656 -6.691 4.273 1 84.5 631 ASN A O 1
ATOM 4889 N N . ALA A 1 632 ? 24.859 -5.332 4.242 1 90.19 632 ALA A N 1
ATOM 4890 C CA . ALA A 1 632 ? 25.656 -4.172 4.641 1 90.19 632 ALA A CA 1
ATOM 4891 C C . ALA A 1 632 ? 25.953 -4.203 6.133 1 90.19 632 ALA A C 1
ATOM 4893 O O . ALA A 1 632 ? 25.453 -5.059 6.859 1 90.19 632 ALA A O 1
ATOM 4894 N N . ASP A 1 633 ? 26.859 -3.297 6.52 1 93.81 633 ASP A N 1
ATOM 4895 C CA . ASP A 1 633 ? 27.188 -3.141 7.938 1 93.81 633 ASP A CA 1
ATOM 4896 C C . ASP A 1 633 ? 25.969 -2.689 8.727 1 93.81 633 ASP A C 1
ATOM 4898 O O . ASP A 1 633 ? 25.469 -1.574 8.547 1 93.81 633 ASP A O 1
ATOM 4902 N N . LEU A 1 634 ? 25.562 -3.543 9.641 1 95.38 634 LEU A N 1
ATOM 4903 C CA . LEU A 1 634 ? 24.344 -3.326 10.414 1 95.38 634 LEU A CA 1
ATOM 4904 C C . LEU A 1 634 ? 24.422 -2.025 11.211 1 95.38 634 LEU A C 1
ATOM 4906 O O . LEU A 1 634 ? 23.406 -1.36 11.422 1 95.38 634 LEU A O 1
ATOM 4910 N N . MET A 1 635 ? 25.594 -1.587 11.578 1 96 635 MET A N 1
ATOM 4911 C CA . MET A 1 635 ? 25.781 -0.42 12.43 1 96 635 MET A CA 1
ATOM 4912 C C . MET A 1 635 ? 25.422 0.863 11.688 1 96 635 MET A C 1
ATOM 4914 O O . MET A 1 635 ? 25.062 1.867 12.312 1 96 635 MET A O 1
ATOM 4918 N N . LEU A 1 636 ? 25.5 0.861 10.352 1 94.69 636 LEU A N 1
ATOM 4919 C CA . LEU A 1 636 ? 25.125 2.021 9.547 1 94.69 636 LEU A CA 1
ATOM 4920 C C . LEU A 1 636 ? 23.641 2.338 9.711 1 94.69 636 LEU A C 1
ATOM 4922 O O . LEU A 1 636 ? 23.203 3.467 9.469 1 94.69 636 LEU A O 1
ATOM 4926 N N . PHE A 1 637 ? 22.922 1.36 10.156 1 95.12 637 PHE A N 1
ATOM 4927 C CA . PHE A 1 637 ? 21.469 1.516 10.289 1 95.12 637 PHE A CA 1
ATOM 4928 C C . PHE A 1 637 ? 21.062 1.628 11.75 1 95.12 637 PHE A C 1
ATOM 4930 O O . PHE A 1 637 ? 20.094 2.307 12.086 1 95.12 637 PHE A O 1
ATOM 4937 N N . ILE A 1 638 ? 21.797 1.077 12.688 1 97.56 638 ILE A N 1
ATOM 4938 C CA . ILE A 1 638 ? 21.484 1.096 14.109 1 97.56 638 ILE A CA 1
ATOM 4939 C C . ILE A 1 638 ? 21.906 2.436 14.711 1 97.56 638 ILE A C 1
ATOM 4941 O O . ILE A 1 638 ? 21.188 2.996 15.547 1 97.56 638 ILE A O 1
ATOM 4945 N N . GLU A 1 639 ? 23 2.975 14.305 1 97.19 639 GLU A N 1
ATOM 4946 C CA . GLU A 1 639 ? 23.594 4.168 14.914 1 97.19 639 GLU A CA 1
ATOM 4947 C C . GLU A 1 639 ? 22.641 5.359 14.805 1 97.19 639 GLU A C 1
ATOM 4949 O O . GLU A 1 639 ? 22.438 6.078 15.781 1 97.19 639 GLU A O 1
ATOM 4954 N N . PRO A 1 640 ? 22.062 5.602 13.602 1 96.62 640 PRO A N 1
ATOM 4955 C CA . PRO A 1 640 ? 21.125 6.715 13.531 1 96.62 640 PRO A CA 1
ATOM 4956 C C . PRO A 1 640 ? 19.922 6.531 14.453 1 96.62 640 PRO A C 1
ATOM 4958 O O . PRO A 1 640 ? 19.453 7.496 15.062 1 96.62 640 PRO A O 1
ATOM 4961 N N . TYR A 1 641 ? 19.406 5.332 14.555 1 98 641 TYR A N 1
ATOM 4962 C CA . TYR A 1 641 ? 18.281 5.066 15.445 1 98 641 TYR A CA 1
ATOM 4963 C C . TYR A 1 641 ? 18.672 5.266 16.906 1 98 641 TYR A C 1
ATOM 4965 O O . TYR A 1 641 ? 17.906 5.812 17.688 1 98 641 TYR A O 1
ATOM 4973 N N . PHE A 1 642 ? 19.891 4.812 17.281 1 98 642 PHE A N 1
ATOM 4974 C CA . PHE A 1 642 ? 20.422 5.012 18.625 1 98 642 PHE A CA 1
ATOM 4975 C C . PHE A 1 642 ? 20.484 6.496 18.969 1 98 642 PHE A C 1
ATOM 4977 O O . PHE A 1 642 ? 20 6.91 20.016 1 98 642 PHE A O 1
ATOM 4984 N N . ARG A 1 643 ? 21.047 7.254 18.078 1 97.31 643 ARG A N 1
ATOM 4985 C CA . ARG A 1 643 ? 21.188 8.688 18.297 1 97.31 643 ARG A CA 1
ATOM 4986 C C . ARG A 1 643 ? 19.828 9.359 18.438 1 97.31 643 ARG A C 1
ATOM 4988 O O . ARG A 1 643 ? 19.641 10.227 19.297 1 97.31 643 ARG A O 1
ATOM 4995 N N . GLN A 1 644 ? 18.938 8.992 17.578 1 97.44 644 GLN A N 1
ATOM 4996 C CA . GLN A 1 644 ? 17.594 9.539 17.594 1 97.44 644 GLN A CA 1
ATOM 4997 C C . GLN A 1 644 ? 16.891 9.289 18.922 1 97.44 644 GLN A C 1
ATOM 4999 O O . GLN A 1 644 ? 16.328 10.203 19.516 1 97.44 644 GLN A O 1
ATOM 5004 N N . ILE A 1 645 ? 16.969 8.094 19.438 1 98.31 645 ILE A N 1
ATOM 5005 C CA . ILE A 1 645 ? 16.328 7.73 20.703 1 98.31 645 ILE A CA 1
ATOM 5006 C C . ILE A 1 645 ? 17.062 8.406 21.859 1 98.31 645 ILE A C 1
ATOM 5008 O O . ILE A 1 645 ? 16.422 8.961 22.766 1 98.31 645 ILE A O 1
ATOM 5012 N N . ALA A 1 646 ? 18.359 8.414 21.844 1 97.56 646 ALA A N 1
ATOM 5013 C CA . ALA A 1 646 ? 19.188 8.961 22.922 1 97.56 646 ALA A CA 1
ATOM 5014 C C . ALA A 1 646 ? 18.969 10.461 23.078 1 97.56 646 ALA A C 1
ATOM 5016 O O . ALA A 1 646 ? 19.094 11.008 24.172 1 97.56 646 ALA A O 1
ATOM 5017 N N . THR A 1 647 ? 18.641 11.062 21.969 1 96 647 THR A N 1
ATOM 5018 C CA . THR A 1 647 ? 18.469 12.516 22.016 1 96 647 THR A CA 1
ATOM 5019 C C . THR A 1 647 ? 16.984 12.891 21.938 1 96 647 THR A C 1
ATOM 5021 O O . THR A 1 647 ? 16.656 14.062 21.75 1 96 647 THR A O 1
ATOM 5024 N N . ALA A 1 648 ? 16.094 11.977 21.984 1 96.94 648 ALA A N 1
ATOM 5025 C CA . ALA A 1 648 ? 14.641 12.18 22.047 1 96.94 648 ALA A CA 1
ATOM 5026 C C . ALA A 1 648 ? 14.148 13.016 20.875 1 96.94 648 ALA A C 1
ATOM 5028 O O . ALA A 1 648 ? 13.422 13.992 21.062 1 96.94 648 ALA A O 1
ATOM 5029 N N . VAL A 1 649 ? 14.523 12.609 19.703 1 97.56 649 VAL A N 1
ATOM 5030 C CA . VAL A 1 649 ? 14.172 13.352 18.5 1 97.56 649 VAL A CA 1
ATOM 5031 C C . VAL A 1 649 ? 12.703 13.117 18.156 1 97.56 649 VAL A C 1
ATOM 5033 O O . VAL A 1 649 ? 12.219 11.984 18.219 1 97.56 649 VAL A O 1
ATOM 5036 N N . VAL A 1 650 ? 11.969 14.188 17.875 1 98.19 650 VAL A N 1
ATOM 5037 C CA . VAL A 1 650 ? 10.602 14.148 17.359 1 98.19 650 VAL A CA 1
ATOM 5038 C C . VAL A 1 650 ? 10.578 14.578 15.898 1 98.19 650 VAL A C 1
ATOM 5040 O O . VAL A 1 650 ? 11.203 15.57 15.531 1 98.19 650 VAL A O 1
ATOM 5043 N N . ALA A 1 651 ? 9.93 13.82 15.055 1 98.5 651 ALA A N 1
ATOM 5044 C CA . ALA A 1 651 ? 9.836 14.18 13.648 1 98.5 651 ALA A CA 1
ATOM 5045 C C . ALA A 1 651 ? 9.07 15.492 13.461 1 98.5 651 ALA A C 1
ATOM 5047 O O . ALA A 1 651 ? 8.141 15.789 14.227 1 98.5 651 ALA A O 1
ATOM 5048 N N . GLY A 1 652 ? 9.406 16.203 12.391 1 97.94 652 GLY A N 1
ATOM 5049 C CA . GLY A 1 652 ? 8.805 17.5 12.172 1 97.94 652 GLY A CA 1
ATOM 5050 C C . GLY A 1 652 ? 7.512 17.438 11.383 1 97.94 652 GLY A C 1
ATOM 5051 O O . GLY A 1 652 ? 6.75 18.406 11.344 1 97.94 652 GLY A O 1
ATOM 5052 N N . CYS A 1 653 ? 7.266 16.375 10.734 1 98.25 653 CYS A N 1
ATOM 5053 C CA . CYS A 1 653 ? 6.066 16.062 9.961 1 98.25 653 CYS A CA 1
ATOM 5054 C C . CYS A 1 653 ? 6.078 14.625 9.477 1 98.25 653 CYS A C 1
ATOM 5056 O O . CYS A 1 653 ? 7.008 13.875 9.773 1 98.25 653 CYS A O 1
ATOM 5058 N N . ALA A 1 654 ? 5.094 14.18 8.766 1 98.5 654 ALA A N 1
ATOM 5059 C CA . ALA A 1 654 ? 4.98 12.789 8.328 1 98.5 654 ALA A CA 1
ATOM 5060 C C . ALA A 1 654 ? 6.105 12.43 7.363 1 98.5 654 ALA A C 1
ATOM 5062 O O . ALA A 1 654 ? 6.754 11.391 7.516 1 98.5 654 ALA A O 1
ATOM 5063 N N . PRO A 1 655 ? 6.438 13.258 6.324 1 97.94 655 PRO A N 1
ATOM 5064 C CA . PRO A 1 655 ? 7.562 12.922 5.449 1 97.94 655 PRO A CA 1
ATOM 5065 C C . PRO A 1 655 ? 8.891 12.82 6.203 1 97.94 655 PRO A C 1
ATOM 5067 O O . PRO A 1 655 ? 9.711 11.953 5.895 1 97.94 655 PRO A O 1
ATOM 5070 N N . ASP A 1 656 ? 9.078 13.68 7.137 1 97.94 656 ASP A N 1
ATOM 5071 C CA . ASP A 1 656 ? 10.273 13.617 7.965 1 97.94 656 ASP A CA 1
ATOM 5072 C C . ASP A 1 656 ? 10.305 12.336 8.797 1 97.94 656 ASP A C 1
ATOM 5074 O O . ASP A 1 656 ? 11.359 11.719 8.961 1 97.94 656 ASP A O 1
ATOM 5078 N N . ALA A 1 657 ? 9.141 12 9.344 1 98.56 657 ALA A N 1
ATOM 5079 C CA . ALA A 1 657 ? 9.031 10.766 10.109 1 98.56 657 ALA A CA 1
ATOM 5080 C C . ALA A 1 657 ? 9.422 9.555 9.258 1 98.56 657 ALA A C 1
ATOM 5082 O O . ALA A 1 657 ? 10.031 8.609 9.758 1 98.56 657 ALA A O 1
ATOM 5083 N N . ALA A 1 658 ? 9.016 9.57 8.031 1 96.81 658 ALA A N 1
ATOM 5084 C CA . ALA A 1 658 ? 9.398 8.508 7.102 1 96.81 658 ALA A CA 1
ATOM 5085 C C . ALA A 1 658 ? 10.906 8.516 6.855 1 96.81 658 ALA A C 1
ATOM 5087 O O . ALA A 1 658 ? 11.547 7.461 6.836 1 96.81 658 ALA A O 1
ATOM 5088 N N . ARG A 1 659 ? 11.445 9.672 6.68 1 94.94 659 ARG A N 1
ATOM 5089 C CA . ARG A 1 659 ? 12.867 9.836 6.383 1 94.94 659 ARG A CA 1
ATOM 5090 C C . ARG A 1 659 ? 13.727 9.289 7.52 1 94.94 659 ARG A C 1
ATOM 5092 O O . ARG A 1 659 ? 14.742 8.641 7.273 1 94.94 659 ARG A O 1
ATOM 5099 N N . ILE A 1 660 ? 13.25 9.492 8.758 1 96.19 660 ILE A N 1
ATOM 5100 C CA . ILE A 1 660 ? 14.133 9.148 9.867 1 96.19 660 ILE A CA 1
ATOM 5101 C C . ILE A 1 660 ? 13.711 7.805 10.461 1 96.19 660 ILE A C 1
ATOM 5103 O O . ILE A 1 660 ? 14.242 7.383 11.492 1 96.19 660 ILE A O 1
ATOM 5107 N N . GLY A 1 661 ? 12.641 7.223 9.961 1 96.25 661 GLY A N 1
ATOM 5108 C CA . GLY A 1 661 ? 12.438 5.809 10.211 1 96.25 661 GLY A CA 1
ATOM 5109 C C . GLY A 1 661 ? 11.305 5.535 11.188 1 96.25 661 GLY A C 1
ATOM 5110 O O . GLY A 1 661 ? 11.055 4.387 11.547 1 96.25 661 GLY A O 1
ATOM 5111 N N . TYR A 1 662 ? 10.602 6.539 11.656 1 98.19 662 TYR A N 1
ATO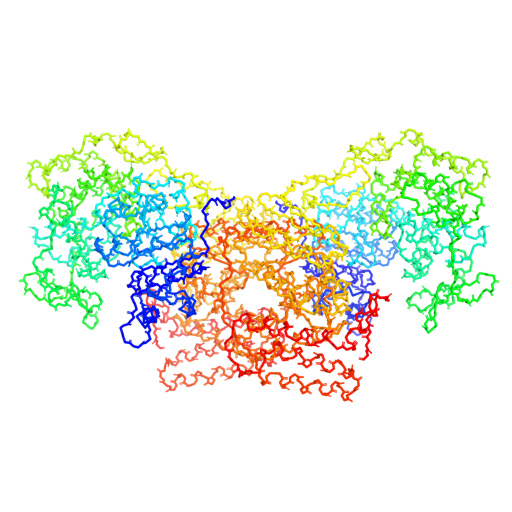M 5112 C CA . TYR A 1 662 ? 9.43 6.285 12.492 1 98.19 662 TYR A CA 1
ATOM 5113 C C . TYR A 1 662 ? 8.297 5.703 11.656 1 98.19 662 TYR A C 1
ATOM 5115 O O . TYR A 1 662 ? 7.469 4.945 12.172 1 98.19 662 TYR A O 1
ATOM 5123 N N . LEU A 1 663 ? 8.18 6.098 10.383 1 97.5 663 LEU A N 1
ATOM 5124 C CA . LEU A 1 663 ? 7.262 5.508 9.422 1 97.5 663 LEU A CA 1
ATOM 5125 C C . LEU A 1 663 ? 8.008 4.617 8.43 1 97.5 663 LEU A C 1
ATOM 5127 O O . LEU A 1 663 ? 9.156 4.902 8.078 1 97.5 663 LEU A O 1
ATOM 5131 N N . ARG A 1 664 ? 7.348 3.596 7.957 1 94.25 664 ARG A N 1
ATOM 5132 C CA . ARG A 1 664 ? 7.938 2.643 7.023 1 94.25 664 ARG A CA 1
ATOM 5133 C C . ARG A 1 664 ? 7.535 2.963 5.586 1 94.25 664 ARG A C 1
ATOM 5135 O O . ARG A 1 664 ? 6.824 3.939 5.34 1 94.25 664 ARG A O 1
ATOM 5142 N N . ASN A 1 665 ? 8.07 2.219 4.691 1 82.56 665 ASN A N 1
ATOM 5143 C CA . ASN A 1 665 ? 7.781 2.389 3.273 1 82.56 665 ASN A CA 1
ATOM 5144 C C . ASN A 1 665 ? 6.332 2.035 2.951 1 82.56 665 ASN A C 1
ATOM 5146 O O . ASN A 1 665 ? 5.781 2.504 1.954 1 82.56 665 ASN A O 1
ATOM 5150 N N . THR A 1 666 ? 5.707 1.243 3.799 1 82.12 666 THR A N 1
ATOM 5151 C CA . THR A 1 666 ? 4.324 0.837 3.582 1 82.12 666 THR A CA 1
ATOM 5152 C C . THR A 1 666 ? 3.359 1.855 4.184 1 82.12 666 THR A C 1
ATOM 5154 O O . THR A 1 666 ? 2.152 1.794 3.943 1 82.12 666 THR A O 1
ATOM 5157 N N . ASP A 1 667 ? 3.91 2.75 5.078 1 95.75 667 ASP A N 1
ATOM 5158 C CA . ASP A 1 667 ? 3.094 3.807 5.668 1 95.75 667 ASP A CA 1
ATOM 5159 C C . ASP A 1 667 ? 2.902 4.965 4.691 1 95.75 667 ASP A C 1
ATOM 5161 O O . ASP A 1 667 ? 3.652 5.098 3.725 1 95.75 667 ASP A O 1
ATOM 5165 N N . ARG A 1 668 ? 1.808 5.695 4.891 1 97.19 668 ARG A N 1
ATOM 5166 C CA . ARG A 1 668 ? 1.481 6.797 3.99 1 97.19 668 ARG A CA 1
ATOM 5167 C C . ARG A 1 668 ? 0.93 7.992 4.762 1 97.19 668 ARG A C 1
ATOM 5169 O O . ARG A 1 668 ? 0.817 7.945 5.988 1 97.19 668 ARG A O 1
ATOM 5176 N N . TRP A 1 669 ? 0.744 9.031 4.047 1 98.12 669 TRP A N 1
ATOM 5177 C CA . TRP A 1 669 ? 0.212 10.227 4.695 1 98.12 669 TRP A CA 1
ATOM 5178 C C . TRP A 1 669 ? -0.667 11.023 3.734 1 98.12 669 TRP A C 1
ATOM 5180 O O . TRP A 1 669 ? -0.622 10.805 2.521 1 98.12 669 TRP A O 1
ATOM 5190 N N . VAL A 1 670 ? -1.521 11.844 4.262 1 98.5 670 VAL A N 1
ATOM 5191 C CA . VAL A 1 670 ? -2.369 12.773 3.521 1 98.5 670 VAL A CA 1
ATOM 5192 C C . VAL A 1 670 ? -2.139 14.195 4.023 1 98.5 670 VAL A C 1
ATOM 5194 O O . VAL A 1 670 ? -1.737 14.398 5.172 1 98.5 670 VAL A O 1
ATOM 5197 N N . MET A 1 671 ? -2.379 15.164 3.174 1 98.38 671 MET A N 1
ATOM 5198 C CA . MET A 1 671 ? -2.176 16.562 3.535 1 98.38 671 MET A CA 1
ATOM 5199 C C . MET A 1 671 ? -3.227 17.016 4.539 1 98.38 671 MET A C 1
ATOM 5201 O O . MET A 1 671 ? -2.906 17.719 5.508 1 98.38 671 MET A O 1
ATOM 5205 N N . HIS A 1 672 ? -4.48 16.609 4.328 1 98.38 672 HIS A N 1
ATOM 5206 C CA . HIS A 1 672 ? -5.578 17.109 5.152 1 98.38 672 HIS A CA 1
ATOM 5207 C C . HIS A 1 672 ? -5.758 16.25 6.398 1 98.38 672 HIS A C 1
ATOM 5209 O O . HIS A 1 672 ? -6.035 15.047 6.293 1 98.38 672 HIS A O 1
ATOM 5215 N N . LYS A 1 673 ? -5.77 16.781 7.52 1 97.81 673 LYS A N 1
ATOM 5216 C CA . LYS A 1 673 ? -5.777 16.062 8.789 1 97.81 673 LYS A CA 1
ATOM 5217 C C . LYS A 1 673 ? -7.07 15.266 8.969 1 97.81 673 LYS A C 1
ATOM 5219 O O . LYS A 1 673 ? -7.07 14.195 9.578 1 97.81 673 LYS A O 1
ATOM 5224 N N . ASN A 1 674 ? -8.164 15.703 8.391 1 98 674 ASN A N 1
ATOM 5225 C CA . ASN A 1 674 ? -9.453 15.062 8.625 1 98 674 ASN A CA 1
ATOM 5226 C C . ASN A 1 674 ? -9.711 13.938 7.621 1 98 674 ASN A C 1
ATOM 5228 O O . ASN A 1 674 ? -10.773 13.312 7.641 1 98 674 ASN A O 1
ATOM 5232 N N . GLU A 1 675 ? -8.773 13.68 6.746 1 98.31 675 GLU A N 1
ATOM 5233 C CA . GLU A 1 675 ? -8.969 12.633 5.746 1 98.31 675 GLU A CA 1
ATOM 5234 C C . GLU A 1 675 ? -8.219 11.359 6.133 1 98.31 675 GLU A C 1
ATOM 5236 O O . GLU A 1 675 ? -8.234 10.375 5.391 1 98.31 675 GLU A O 1
ATOM 5241 N N . VAL A 1 676 ? -7.574 11.273 7.301 1 98.5 676 VAL A N 1
ATOM 5242 C CA . VAL A 1 676 ? -6.738 10.148 7.695 1 98.5 676 VAL A CA 1
ATOM 5243 C C . VAL A 1 676 ? -7.59 8.891 7.824 1 98.5 676 VAL A C 1
ATOM 5245 O O . VAL A 1 676 ? -7.156 7.793 7.461 1 98.5 676 VAL A O 1
ATOM 5248 N N . LEU A 1 677 ? -8.852 8.992 8.305 1 98.12 677 LEU A N 1
ATOM 5249 C CA . LEU A 1 677 ? -9.711 7.82 8.484 1 98.12 677 LEU A CA 1
ATOM 5250 C C . LEU A 1 677 ? -10.164 7.27 7.137 1 98.12 677 LEU A C 1
ATOM 5252 O O . LEU A 1 677 ? -10.211 6.051 6.941 1 98.12 677 LEU A O 1
ATOM 5256 N N . TYR A 1 678 ? -10.547 8.242 6.25 1 98.12 678 TYR A N 1
ATOM 5257 C CA . TYR A 1 678 ? -10.945 7.832 4.906 1 98.12 678 TYR A CA 1
ATOM 5258 C C . TYR A 1 678 ? -9.828 7.039 4.23 1 98.12 678 TYR A C 1
ATOM 5260 O O . TYR A 1 678 ? -10.07 5.973 3.66 1 98.12 678 TYR A O 1
ATOM 5268 N N . ALA A 1 679 ? -8.625 7.535 4.312 1 98.62 679 ALA A N 1
ATOM 5269 C CA . ALA A 1 679 ? -7.469 6.867 3.727 1 98.62 679 ALA A CA 1
ATOM 5270 C C . ALA A 1 679 ? -7.152 5.57 4.461 1 98.62 679 ALA A C 1
ATOM 5272 O O . ALA A 1 679 ? -6.723 4.59 3.848 1 98.62 679 ALA A O 1
ATOM 5273 N N . ALA A 1 680 ? -7.309 5.523 5.781 1 98.62 680 ALA A N 1
ATOM 5274 C CA . ALA A 1 680 ? -7.074 4.312 6.562 1 98.62 680 ALA A CA 1
ATOM 5275 C C . ALA A 1 680 ? -8.031 3.201 6.148 1 98.62 680 ALA A C 1
ATOM 5277 O O . ALA A 1 680 ? -7.637 2.037 6.051 1 98.62 680 ALA A O 1
ATOM 5278 N N . LEU A 1 681 ? -9.289 3.564 5.93 1 98.38 681 LEU A N 1
ATOM 5279 C CA . LEU A 1 681 ? -10.273 2.592 5.473 1 98.38 681 LEU A CA 1
ATOM 5280 C C . LEU A 1 681 ? -9.875 2.01 4.121 1 98.38 681 LEU A C 1
ATOM 5282 O O . LEU A 1 681 ? -9.977 0.8 3.906 1 98.38 681 LEU A O 1
ATOM 5286 N N . ALA A 1 682 ? -9.438 2.9 3.225 1 98.12 682 ALA A N 1
ATOM 5287 C CA . ALA A 1 682 ? -8.984 2.439 1.913 1 98.12 682 ALA A CA 1
ATOM 5288 C C . ALA A 1 682 ? -7.793 1.496 2.045 1 98.12 682 ALA A C 1
ATOM 5290 O O . ALA A 1 682 ? -7.68 0.521 1.298 1 98.12 682 ALA A O 1
ATOM 5291 N N . LYS A 1 683 ? -6.867 1.779 2.986 1 98 683 LYS A N 1
ATOM 5292 C CA . LYS A 1 683 ? -5.715 0.921 3.242 1 98 683 LYS A CA 1
ATOM 5293 C C . LYS A 1 683 ? -6.152 -0.459 3.723 1 98 683 LYS A C 1
ATOM 5295 O O . LYS A 1 683 ? -5.621 -1.477 3.273 1 98 683 LYS A O 1
ATOM 5300 N N . ILE A 1 684 ? -7.105 -0.534 4.621 1 98.06 684 ILE A N 1
ATOM 5301 C CA . ILE A 1 684 ? -7.617 -1.803 5.129 1 98.06 684 ILE A CA 1
ATOM 5302 C C . ILE A 1 684 ? -8.25 -2.598 3.986 1 98.06 684 ILE A C 1
ATOM 5304 O O . ILE A 1 684 ? -8.023 -3.805 3.865 1 98.06 684 ILE A O 1
ATOM 5308 N N . ASN A 1 685 ? -9.008 -1.903 3.141 1 97.75 685 ASN A N 1
ATOM 5309 C CA . ASN A 1 685 ? -9.625 -2.57 2.002 1 97.75 685 ASN A CA 1
ATOM 5310 C C . ASN A 1 685 ? -8.578 -3.162 1.061 1 97.75 685 ASN A C 1
ATOM 5312 O O . ASN A 1 685 ? -8.758 -4.262 0.537 1 97.75 685 ASN A O 1
ATOM 5316 N N . GLU A 1 686 ? -7.551 -2.4 0.784 1 97.5 686 GLU A N 1
ATOM 5317 C CA . GLU A 1 686 ? -6.473 -2.912 -0.053 1 97.5 686 GLU A CA 1
ATOM 5318 C C . GLU A 1 686 ? -5.828 -4.145 0.571 1 97.5 686 GLU A C 1
ATOM 5320 O O . GLU A 1 686 ? -5.57 -5.133 -0.119 1 97.5 686 GLU A O 1
ATOM 5325 N N . MET A 1 687 ? -5.527 -4.117 1.894 1 97.31 687 MET A N 1
ATOM 5326 C CA . MET A 1 687 ? -4.902 -5.238 2.588 1 97.31 687 MET A CA 1
ATOM 5327 C C . MET A 1 687 ? -5.801 -6.469 2.555 1 97.31 687 MET A C 1
ATOM 5329 O O . MET A 1 687 ? -5.324 -7.59 2.371 1 97.31 687 MET A O 1
ATOM 5333 N N . GLN A 1 688 ? -7.094 -6.246 2.688 1 96.75 688 GLN A N 1
ATOM 5334 C CA . GLN A 1 688 ? -8.047 -7.352 2.605 1 96.75 688 GLN A CA 1
ATOM 5335 C C . GLN A 1 688 ? -8.078 -7.945 1.2 1 96.75 688 GLN A C 1
ATOM 5337 O O . GLN A 1 688 ? -8.156 -9.164 1.037 1 96.75 688 GLN A O 1
ATOM 5342 N N . ALA A 1 689 ? -8.047 -7.047 0.226 1 97.5 689 ALA A N 1
ATOM 5343 C CA . ALA A 1 689 ? -8.062 -7.508 -1.16 1 97.5 689 ALA A CA 1
ATOM 5344 C C . ALA A 1 689 ? -6.84 -8.367 -1.462 1 97.5 689 ALA A C 1
ATOM 5346 O O . ALA A 1 689 ? -6.883 -9.234 -2.342 1 97.5 689 ALA A O 1
ATOM 5347 N N . LEU A 1 690 ? -5.77 -8.203 -0.719 1 97.06 690 LEU A N 1
ATOM 5348 C CA . LEU A 1 690 ? -4.523 -8.945 -0.895 1 97.06 690 LEU A CA 1
ATOM 5349 C C . LEU A 1 690 ? -4.504 -10.195 -0.027 1 97.06 690 LEU A C 1
ATOM 5351 O O . LEU A 1 690 ? -3.482 -10.883 0.057 1 97.06 690 LEU A O 1
ATOM 5355 N N . ASN A 1 691 ? -5.641 -10.516 0.623 1 95.12 691 ASN A N 1
ATOM 5356 C CA . ASN A 1 691 ? -5.711 -11.641 1.549 1 95.12 691 ASN A CA 1
ATOM 5357 C C . ASN A 1 691 ? -4.664 -11.531 2.652 1 95.12 691 ASN A C 1
ATOM 5359 O O . ASN A 1 691 ? -3.885 -12.461 2.873 1 95.12 691 ASN A O 1
ATOM 5363 N N . TYR A 1 692 ? -4.766 -10.477 3.406 1 96.25 692 TYR A N 1
ATOM 5364 C CA . TYR A 1 692 ? -3.826 -10.133 4.469 1 96.25 692 TYR A CA 1
ATOM 5365 C C . TYR A 1 692 ? -3.57 -11.336 5.375 1 96.25 692 TYR A C 1
ATOM 5367 O O . TYR A 1 692 ? -4.5 -12.055 5.734 1 96.25 692 TYR A O 1
ATOM 5375 N N . GLN A 1 693 ? -2.279 -11.516 5.656 1 94.62 693 GLN A N 1
ATOM 5376 C CA . GLN A 1 693 ? -1.779 -12.398 6.703 1 94.62 693 GLN A CA 1
ATOM 5377 C C . GLN A 1 693 ? -0.855 -11.656 7.66 1 94.62 693 GLN A C 1
ATOM 5379 O O . GLN A 1 693 ? -0.066 -10.812 7.238 1 94.62 693 GLN A O 1
ATOM 5384 N N . PRO A 1 694 ? -0.99 -11.953 8.953 1 95 694 PRO A N 1
ATOM 5385 C CA . PRO A 1 694 ? -0.002 -11.344 9.844 1 95 694 PRO A CA 1
ATOM 5386 C C . PRO A 1 694 ? 1.431 -11.742 9.5 1 95 694 PRO A C 1
ATOM 5388 O O . PRO A 1 694 ? 1.659 -12.836 8.977 1 95 694 PRO A O 1
ATOM 5391 N N . PRO A 1 695 ? 2.371 -10.914 9.773 1 94.06 695 PRO A N 1
ATOM 5392 C CA . PRO A 1 695 ? 3.762 -11.281 9.492 1 94.06 695 PRO A CA 1
ATOM 5393 C C . PRO A 1 695 ? 4.191 -12.562 10.195 1 94.06 695 PRO A C 1
ATOM 5395 O O . PRO A 1 695 ? 3.789 -12.812 11.336 1 94.06 695 PRO A O 1
ATOM 5398 N N . LEU A 1 696 ? 4.949 -13.359 9.5 1 95 696 LEU A N 1
ATOM 5399 C CA . LEU A 1 696 ? 5.539 -14.523 10.148 1 95 696 LEU A CA 1
ATOM 5400 C C . LEU A 1 696 ? 6.695 -14.117 11.055 1 95 696 LEU A C 1
ATOM 5402 O O . LEU A 1 696 ? 7.473 -13.227 10.711 1 95 696 LEU A O 1
ATOM 5406 N N . LYS A 1 697 ? 6.797 -14.773 12.18 1 93.25 697 LYS A N 1
ATOM 5407 C CA . LYS A 1 697 ? 7.895 -14.5 13.102 1 93.25 697 LYS A CA 1
ATOM 5408 C C . LYS A 1 697 ? 9.227 -14.969 12.523 1 93.25 697 LYS A C 1
ATOM 5410 O O . LYS A 1 697 ? 9.344 -16.109 12.07 1 93.25 697 LYS A O 1
ATOM 5415 N N . ARG A 1 698 ? 10.172 -14.078 12.5 1 94.44 698 ARG A N 1
ATOM 5416 C CA . ARG A 1 698 ? 11.492 -14.352 11.938 1 94.44 698 ARG A CA 1
ATOM 5417 C C . ARG A 1 698 ? 12.594 -13.984 12.922 1 94.44 698 ARG A C 1
ATOM 5419 O O . ARG A 1 698 ? 12.414 -13.109 13.766 1 94.44 698 ARG A O 1
ATOM 5426 N N . LEU A 1 699 ? 13.672 -14.672 12.828 1 95.94 699 LEU A N 1
ATOM 5427 C CA . LEU A 1 699 ? 14.875 -14.25 13.523 1 95.94 699 LEU A CA 1
ATOM 5428 C C . LEU A 1 699 ? 15.578 -13.117 12.781 1 95.94 699 LEU A C 1
ATOM 5430 O O . LEU A 1 699 ? 15.375 -12.953 11.57 1 95.94 699 LEU A O 1
ATOM 5434 N N . PHE A 1 700 ? 16.266 -12.297 13.477 1 96.19 700 PHE A N 1
ATOM 5435 C CA . PHE A 1 700 ? 17 -11.227 12.828 1 96.19 700 PHE A CA 1
ATOM 5436 C C . PHE A 1 700 ? 18.375 -11.047 13.477 1 96.19 700 PHE A C 1
ATOM 5438 O O . PHE A 1 700 ? 18.578 -11.422 14.633 1 96.19 700 PHE A O 1
ATOM 5445 N N . LYS A 1 701 ? 19.297 -10.492 12.758 1 97.06 701 LYS A N 1
ATOM 5446 C CA . LYS A 1 701 ? 20.672 -10.305 13.211 1 97.06 701 LYS A CA 1
ATOM 5447 C C . LYS A 1 701 ? 20.781 -9.102 14.133 1 97.06 701 LYS A C 1
ATOM 5449 O O . LYS A 1 701 ? 20.156 -8.07 13.906 1 97.06 701 LYS A O 1
ATOM 5454 N N . VAL A 1 702 ? 21.625 -9.234 15.156 1 97.88 702 VAL A N 1
ATOM 5455 C CA . VAL A 1 702 ? 21.875 -8.109 16.047 1 97.88 702 VAL A CA 1
ATOM 5456 C C . VAL A 1 702 ? 23.344 -7.711 15.969 1 97.88 702 VAL A C 1
ATOM 5458 O O . VAL A 1 702 ? 24.172 -8.469 15.461 1 97.88 702 VAL A O 1
ATOM 5461 N N . ALA A 1 703 ? 23.688 -6.555 16.453 1 97.94 703 ALA A N 1
ATOM 5462 C CA . ALA A 1 703 ? 25.047 -6.027 16.375 1 97.94 703 ALA A CA 1
ATOM 5463 C C . ALA A 1 703 ? 25.891 -6.535 17.547 1 97.94 703 ALA A C 1
ATOM 5465 O O . ALA A 1 703 ? 27.125 -6.473 17.5 1 97.94 703 ALA A O 1
ATOM 5466 N N . GLY A 1 704 ? 25.312 -6.953 18.641 1 97.75 704 GLY A N 1
ATOM 5467 C CA . GLY A 1 704 ? 25.969 -7.613 19.75 1 97.75 704 GLY A CA 1
ATOM 5468 C C . GLY A 1 704 ? 26.906 -6.703 20.516 1 97.75 704 GLY A C 1
ATOM 5469 O O . GLY A 1 704 ? 26.719 -5.484 20.531 1 97.75 704 GLY A O 1
ATOM 5470 N N . ARG A 1 705 ? 27.828 -7.355 21.188 1 97 705 ARG A N 1
ATOM 5471 C CA . ARG A 1 705 ? 28.781 -6.672 22.047 1 97 705 ARG A CA 1
ATOM 5472 C C . ARG A 1 705 ? 29.641 -5.699 21.25 1 97 705 ARG A C 1
ATOM 5474 O O . ARG A 1 705 ? 29.969 -4.609 21.734 1 97 705 ARG A O 1
ATOM 5481 N N . GLU A 1 706 ? 29.938 -6.086 20.094 1 96.62 706 GLU A N 1
ATOM 5482 C CA . GLU A 1 706 ? 30.781 -5.246 19.25 1 96.62 706 GLU A CA 1
ATOM 5483 C C . GLU A 1 706 ? 30.047 -3.961 18.859 1 96.62 706 GLU A C 1
ATOM 5485 O O . GLU A 1 706 ? 30.641 -2.879 18.875 1 96.62 706 GLU A O 1
ATOM 5490 N N . GLY A 1 707 ? 28.859 -4.086 18.531 1 97.75 707 GLY A N 1
ATOM 5491 C CA . GLY A 1 707 ? 28.078 -2.912 18.203 1 97.75 707 GLY A CA 1
ATOM 5492 C C . GLY A 1 707 ? 27.891 -1.961 19.359 1 97.75 707 GLY A C 1
ATOM 5493 O O . GLY A 1 707 ? 28.031 -0.746 19.219 1 97.75 707 GLY A O 1
ATOM 5494 N N . SER A 1 708 ? 27.609 -2.535 20.5 1 97.69 708 SER A N 1
ATOM 5495 C CA . SER A 1 708 ? 27.438 -1.734 21.703 1 97.69 708 SER A CA 1
ATOM 5496 C C . SER A 1 708 ? 28.719 -0.976 22.047 1 97.69 708 SER A C 1
ATOM 5498 O O . SER A 1 708 ? 28.672 0.189 22.453 1 97.69 708 SER A O 1
ATOM 5500 N N . ALA A 1 709 ? 29.812 -1.625 21.891 1 97 709 ALA A N 1
ATOM 5501 C CA . ALA A 1 709 ? 31.094 -1.01 22.188 1 97 709 ALA A CA 1
ATOM 5502 C C . ALA A 1 709 ? 31.375 0.168 21.25 1 97 709 ALA A C 1
ATOM 5504 O O . ALA A 1 709 ? 31.922 1.19 21.688 1 97 709 ALA A O 1
ATOM 5505 N N . ARG A 1 710 ? 31.047 0.043 20.078 1 96.19 710 ARG A N 1
ATOM 5506 C CA . ARG A 1 710 ? 31.234 1.12 19.109 1 96.19 710 ARG A CA 1
ATOM 5507 C C . ARG A 1 710 ? 30.391 2.338 19.484 1 96.19 710 ARG A C 1
ATOM 5509 O O . ARG A 1 710 ? 30.859 3.475 19.391 1 96.19 710 ARG A O 1
ATOM 5516 N N . LEU A 1 711 ? 29.141 2.125 19.875 1 97.56 711 LEU A N 1
ATOM 5517 C CA . LEU A 1 711 ? 28.281 3.219 20.297 1 97.56 711 LEU A CA 1
ATOM 5518 C C . LEU A 1 711 ? 28.812 3.873 21.578 1 97.56 711 LEU A C 1
ATOM 5520 O O . LEU A 1 711 ? 28.766 5.098 21.719 1 97.56 711 LEU A O 1
ATOM 5524 N N . GLN A 1 712 ? 29.312 3.051 22.469 1 96.31 712 GLN A N 1
ATOM 5525 C CA . GLN A 1 712 ? 29.844 3.549 23.734 1 96.31 712 GLN A CA 1
ATOM 5526 C C . GLN A 1 712 ? 31.062 4.445 23.516 1 96.31 712 GLN A C 1
ATOM 5528 O O . GLN A 1 712 ? 31.266 5.41 24.25 1 96.31 712 GLN A O 1
ATOM 5533 N N . ALA A 1 713 ? 31.859 4.043 22.547 1 95.5 713 ALA A N 1
ATOM 5534 C CA . ALA A 1 713 ? 33 4.875 22.219 1 95.5 713 ALA A CA 1
ATOM 5535 C C . ALA A 1 713 ? 32.562 6.285 21.828 1 95.5 713 ALA A C 1
ATOM 5537 O O . ALA A 1 713 ? 33.219 7.266 22.219 1 95.5 713 ALA A O 1
ATOM 5538 N N . GLY A 1 714 ? 31.547 6.375 21.094 1 94.5 714 GLY A N 1
ATOM 5539 C CA . GLY A 1 714 ? 31 7.68 20.766 1 94.5 714 GLY A CA 1
ATOM 5540 C C . GLY A 1 714 ? 30.484 8.43 21.969 1 94.5 714 GLY A C 1
ATOM 5541 O O . GLY A 1 714 ? 30.625 9.648 22.062 1 94.5 714 GLY A O 1
ATOM 5542 N N . LEU A 1 715 ? 29.906 7.754 22.891 1 96.38 715 LEU A N 1
ATOM 5543 C CA . LEU A 1 715 ? 29.328 8.344 24.094 1 96.38 715 LEU A CA 1
ATOM 5544 C C . LEU A 1 715 ? 30.406 8.938 24.984 1 96.38 715 LEU A C 1
ATOM 5546 O O . LEU A 1 715 ? 30.188 9.969 25.625 1 96.38 715 LEU A O 1
ATOM 5550 N N . VAL A 1 716 ? 31.547 8.297 25.047 1 96.19 716 VAL A N 1
ATOM 5551 C CA . VAL A 1 716 ? 32.656 8.805 25.828 1 96.19 716 VAL A CA 1
ATOM 5552 C C . VAL A 1 716 ? 33.062 10.18 25.312 1 96.19 716 VAL A C 1
ATOM 5554 O O . VAL A 1 716 ? 33.344 11.086 26.094 1 96.19 716 VAL A O 1
ATOM 5557 N N . ASN A 1 717 ? 33.062 10.266 24.016 1 94.38 717 ASN A N 1
ATOM 5558 C CA . ASN A 1 717 ? 33.375 11.547 23.406 1 94.38 717 ASN A CA 1
ATOM 5559 C C . ASN A 1 717 ? 32.375 12.625 23.797 1 94.38 717 ASN A C 1
ATOM 5561 O O . ASN A 1 717 ? 32.75 13.781 24.016 1 94.38 717 ASN A O 1
ATOM 5565 N N . TRP A 1 718 ? 31.109 12.273 23.875 1 94.62 718 TRP A N 1
ATOM 5566 C CA . TRP A 1 718 ? 30.062 13.211 24.25 1 94.62 718 TRP A CA 1
ATOM 5567 C C . TRP A 1 718 ? 30.203 13.633 25.719 1 94.62 718 TRP A C 1
ATOM 5569 O O . TRP A 1 718 ? 30.016 14.805 26.047 1 94.62 718 TRP A O 1
ATOM 5579 N N . LEU A 1 719 ? 30.5 12.656 26.516 1 95.62 719 LEU A N 1
ATOM 5580 C CA . LEU A 1 719 ? 30.656 12.922 27.953 1 95.62 719 LEU A CA 1
ATOM 5581 C C . LEU A 1 719 ? 31.859 13.828 28.203 1 95.62 719 LEU A C 1
ATOM 5583 O O . LEU A 1 719 ? 31.75 14.82 28.922 1 95.62 719 LEU A O 1
ATOM 5587 N N . GLU A 1 720 ? 32.969 13.492 27.625 1 95.88 720 GLU A N 1
ATOM 5588 C CA . GLU A 1 720 ? 34.219 14.25 27.812 1 95.88 720 GLU A CA 1
ATOM 5589 C C . GLU A 1 720 ? 34.094 15.648 27.203 1 95.88 720 GLU A C 1
ATOM 5591 O O . GLU A 1 720 ? 34.688 16.594 27.719 1 95.88 720 GLU A O 1
ATOM 5596 N N . GLY A 1 721 ? 33.406 15.773 26.156 1 94.25 721 GLY A N 1
ATOM 5597 C CA . GLY A 1 721 ? 33.188 17.062 25.531 1 94.25 721 GLY A CA 1
ATOM 5598 C C . GLY A 1 721 ? 32.188 17.922 26.266 1 94.25 721 GLY A C 1
ATOM 5599 O O . GLY A 1 721 ? 31.984 19.094 25.938 1 94.25 721 GLY A O 1
ATOM 5600 N N . GLY A 1 722 ? 31.453 17.375 27.25 1 93.19 722 GLY A N 1
ATOM 5601 C CA . GLY A 1 722 ? 30.484 18.094 28.062 1 93.19 722 GLY A CA 1
ATOM 5602 C C . GLY A 1 722 ? 29.125 18.203 27.406 1 93.19 722 GLY A C 1
ATOM 5603 O O . GLY A 1 722 ? 28.297 19.031 27.812 1 93.19 722 GLY A O 1
ATOM 5604 N N . PHE A 1 723 ? 28.859 17.406 26.406 1 92.38 723 PHE A N 1
ATOM 5605 C CA . PHE A 1 723 ? 27.609 17.484 25.688 1 92.38 723 PHE A CA 1
ATOM 5606 C C . PHE A 1 723 ? 26.5 16.75 26.438 1 92.38 723 PHE A C 1
ATOM 5608 O O . PHE A 1 723 ? 25.312 17 26.219 1 92.38 723 PHE A O 1
ATOM 5615 N N . ILE A 1 724 ? 26.906 15.812 27.312 1 94.94 724 ILE A N 1
ATOM 5616 C CA . ILE A 1 724 ? 25.922 15.047 28.062 1 94.94 724 ILE A CA 1
ATOM 5617 C C . ILE A 1 724 ? 26.359 14.906 29.516 1 94.94 724 ILE A C 1
ATOM 5619 O O . ILE A 1 724 ? 27.531 15.039 29.828 1 94.94 724 ILE A O 1
ATOM 5623 N N . SER A 1 725 ? 25.391 14.688 30.453 1 95.44 725 SER A N 1
ATOM 5624 C CA . SER A 1 725 ? 25.688 14.445 31.859 1 95.44 725 SER A CA 1
ATOM 5625 C C . SER A 1 725 ? 26.094 13 32.094 1 95.44 725 SER A C 1
ATOM 5627 O O . SER A 1 725 ? 26.031 12.172 31.203 1 95.44 725 SER A O 1
ATOM 5629 N N . GLN A 1 726 ? 26.562 12.734 33.344 1 95.88 726 GLN A N 1
ATOM 5630 C CA . GLN A 1 726 ? 26.906 11.367 33.719 1 95.88 726 GLN A CA 1
ATOM 5631 C C . GLN A 1 726 ? 25.688 10.453 33.656 1 95.88 726 GLN A C 1
ATOM 5633 O O . GLN A 1 726 ? 25.797 9.289 33.281 1 95.88 726 GLN A O 1
ATOM 5638 N N . HIS A 1 727 ? 24.594 10.961 34.062 1 96.31 727 HIS A N 1
ATOM 5639 C CA . HIS A 1 727 ? 23.375 10.164 34.031 1 96.31 727 HIS A CA 1
ATOM 5640 C C . HIS A 1 727 ? 22.938 9.906 32.594 1 96.31 727 HIS A C 1
ATOM 5642 O O . HIS A 1 727 ? 22.406 8.836 32.281 1 96.31 727 HIS A O 1
ATOM 5648 N N . ASP A 1 728 ? 23.172 10.898 31.703 1 96.75 728 ASP A N 1
ATOM 5649 C CA . ASP A 1 728 ? 22.906 10.672 30.281 1 96.75 728 ASP A CA 1
ATOM 5650 C C . ASP A 1 728 ? 23.781 9.547 29.734 1 96.75 728 ASP A C 1
ATOM 5652 O O . ASP A 1 728 ? 23.328 8.75 28.922 1 96.75 728 ASP A O 1
ATOM 5656 N N . TYR A 1 729 ? 25.016 9.617 30.141 1 97.06 729 TYR A N 1
ATOM 5657 C CA . TYR A 1 729 ? 25.938 8.57 29.719 1 97.06 729 TYR A CA 1
ATOM 5658 C C . TYR A 1 729 ? 25.438 7.195 30.156 1 97.06 729 TYR A C 1
ATOM 5660 O O . TYR A 1 729 ? 25.453 6.242 29.375 1 97.06 729 TYR A O 1
ATOM 5668 N N . TYR A 1 730 ? 25.047 7.102 31.391 1 97.31 730 TYR A N 1
ATOM 5669 C CA . TYR A 1 730 ? 24.516 5.848 31.922 1 97.31 730 TYR A CA 1
ATOM 5670 C C . TYR A 1 730 ? 23.281 5.395 31.141 1 97.31 730 TYR A C 1
ATOM 5672 O O . TYR A 1 730 ? 23.203 4.234 30.734 1 97.31 730 TYR A O 1
ATOM 5680 N N . LEU A 1 731 ? 22.391 6.297 30.969 1 97.31 731 LEU A N 1
ATOM 5681 C CA . LEU A 1 731 ? 21.156 6.039 30.234 1 97.31 731 LEU A CA 1
ATOM 5682 C C . LEU A 1 731 ? 21.453 5.551 28.812 1 97.31 731 LEU A C 1
ATOM 5684 O O . LEU A 1 731 ? 20.906 4.539 28.375 1 97.31 731 LEU A O 1
ATOM 5688 N N . ALA A 1 732 ? 22.297 6.246 28.078 1 97.81 732 ALA A N 1
ATOM 5689 C CA . ALA A 1 732 ? 22.625 5.941 26.688 1 97.81 732 ALA A CA 1
ATOM 5690 C C . ALA A 1 732 ? 23.391 4.621 26.578 1 97.81 732 ALA A C 1
ATOM 5692 O O . ALA A 1 732 ? 23.281 3.92 25.562 1 97.81 732 ALA A O 1
ATOM 5693 N N . THR A 1 733 ? 24.109 4.324 27.594 1 97.75 733 THR A N 1
ATOM 5694 C CA . THR A 1 733 ? 24.797 3.041 27.609 1 97.75 733 THR A CA 1
ATOM 5695 C C . THR A 1 733 ? 23.797 1.89 27.688 1 97.75 733 THR A C 1
ATOM 5697 O O . THR A 1 733 ? 23.953 0.886 27 1 97.75 733 THR A O 1
ATOM 5700 N N . GLU A 1 734 ? 22.781 2.039 28.562 1 97.94 734 GLU A N 1
ATOM 5701 C CA . GLU A 1 734 ? 21.719 1.037 28.625 1 97.94 734 GLU A CA 1
ATOM 5702 C C . GLU A 1 734 ? 21 0.895 27.281 1 97.94 734 GLU A C 1
ATOM 5704 O O . GLU A 1 734 ? 20.688 -0.219 26.859 1 97.94 734 GLU A O 1
ATOM 5709 N N . LEU A 1 735 ? 20.766 2.021 26.656 1 98.56 735 LEU A N 1
ATOM 5710 C CA . LEU A 1 735 ? 20.125 2.029 25.344 1 98.56 735 LEU A CA 1
ATOM 5711 C C . LEU A 1 735 ? 20.984 1.309 24.312 1 98.56 735 LEU A C 1
ATOM 5713 O O . LEU A 1 735 ? 20.484 0.507 23.531 1 98.56 735 LEU A O 1
ATOM 5717 N N . ALA A 1 736 ? 22.281 1.602 24.281 1 98.44 736 ALA A N 1
ATOM 5718 C CA . ALA A 1 736 ? 23.203 0.985 23.344 1 98.44 736 ALA A CA 1
ATOM 5719 C C . ALA A 1 736 ? 23.203 -0.534 23.469 1 98.44 736 ALA A C 1
ATOM 5721 O O . ALA A 1 736 ? 23.156 -1.254 22.469 1 98.44 736 ALA A O 1
ATOM 5722 N N . GLN A 1 737 ? 23.219 -1.015 24.672 1 98.06 737 GLN A N 1
ATOM 5723 C CA . GLN A 1 737 ? 23.203 -2.451 24.922 1 98.06 737 GLN A CA 1
ATOM 5724 C C . GLN A 1 737 ? 21.906 -3.082 24.453 1 98.06 737 GLN A C 1
ATOM 5726 O O . GLN A 1 737 ? 21.906 -4.176 23.891 1 98.06 737 GLN A O 1
ATOM 5731 N N . THR A 1 738 ? 20.875 -2.4 24.688 1 98.44 738 THR A N 1
ATOM 5732 C CA . THR A 1 738 ? 19.547 -2.92 24.359 1 98.44 738 THR A CA 1
ATOM 5733 C C . THR A 1 738 ? 19.359 -3.004 22.859 1 98.44 738 THR A C 1
ATOM 5735 O O . THR A 1 738 ? 19.016 -4.062 22.328 1 98.44 738 THR A O 1
ATOM 5738 N N . ILE A 1 739 ? 19.594 -1.902 22.109 1 98.44 739 ILE A N 1
ATOM 5739 C CA . ILE A 1 739 ? 19.281 -1.827 20.672 1 98.44 739 ILE A CA 1
ATOM 5740 C C . ILE A 1 739 ? 20.234 -2.719 19.891 1 98.44 739 ILE A C 1
ATOM 5742 O O . ILE A 1 739 ? 19.906 -3.182 18.797 1 98.44 739 ILE A O 1
ATOM 5746 N N . CYS A 1 740 ? 21.422 -3.039 20.484 1 98.44 740 CYS A N 1
ATOM 5747 C CA . CYS A 1 740 ? 22.406 -3.891 19.828 1 98.44 740 CYS A CA 1
ATOM 5748 C C . CYS A 1 740 ? 22.203 -5.355 20.188 1 98.44 740 CYS A C 1
ATOM 5750 O O . CYS A 1 740 ? 22.891 -6.234 19.688 1 98.44 740 CYS A O 1
ATOM 5752 N N . GLY A 1 741 ? 21.344 -5.664 21.078 1 97.38 741 GLY A N 1
ATOM 5753 C CA . GLY A 1 741 ? 20.984 -7.051 21.344 1 97.38 741 GLY A CA 1
ATOM 5754 C C . GLY A 1 741 ? 21.641 -7.613 22.594 1 97.38 741 GLY A C 1
ATOM 5755 O O . GLY A 1 741 ? 21.453 -8.789 22.922 1 97.38 741 GLY A O 1
ATOM 5756 N N . GLY A 1 742 ? 22.438 -6.828 23.281 1 96.38 742 GLY A N 1
ATOM 5757 C CA . GLY A 1 742 ? 23 -7.27 24.547 1 96.38 742 GLY A CA 1
ATOM 5758 C C . GLY A 1 742 ? 24.359 -7.926 24.406 1 96.38 742 GLY A C 1
ATOM 5759 O O . GLY A 1 742 ? 25.109 -7.613 23.469 1 96.38 742 GLY A O 1
ATOM 5760 N N . ASP A 1 743 ? 24.656 -8.758 25.375 1 95.56 743 ASP A N 1
ATOM 5761 C CA . ASP A 1 743 ? 25.969 -9.359 25.5 1 95.56 743 ASP A CA 1
ATOM 5762 C C . ASP A 1 743 ? 26.062 -10.672 24.734 1 95.56 743 ASP A C 1
ATOM 5764 O O . ASP A 1 743 ? 26.266 -11.734 25.328 1 95.56 743 ASP A O 1
ATOM 5768 N N . ILE A 1 744 ? 25.953 -10.633 23.484 1 97.31 744 ILE A N 1
ATOM 5769 C CA . ILE A 1 744 ? 26.094 -11.773 22.578 1 97.31 744 ILE A CA 1
ATOM 5770 C C . ILE A 1 744 ? 26.938 -11.383 21.375 1 97.31 744 ILE A C 1
ATOM 5772 O O . ILE A 1 744 ? 27.25 -10.211 21.172 1 97.31 744 ILE A O 1
ATOM 5776 N N . ASN A 1 745 ? 27.281 -12.336 20.5 1 96.75 745 ASN A N 1
ATOM 5777 C CA . ASN A 1 745 ? 28.188 -12.086 19.375 1 96.75 745 ASN A CA 1
ATOM 5778 C C . ASN A 1 745 ? 27.469 -11.359 18.234 1 96.75 745 ASN A C 1
ATOM 5780 O O . ASN A 1 745 ? 26.281 -11.578 18 1 96.75 745 ASN A O 1
ATOM 5784 N N . GLN A 1 746 ? 28.266 -10.555 17.594 1 95.81 746 GLN A N 1
ATOM 5785 C CA . GLN A 1 746 ? 27.766 -9.875 16.406 1 95.81 746 GLN A CA 1
ATOM 5786 C C . GLN A 1 746 ? 27.266 -10.883 15.375 1 95.81 746 GLN A C 1
ATOM 5788 O O . GLN A 1 746 ? 27.906 -11.914 15.141 1 95.81 746 GLN A O 1
ATOM 5793 N N . GLY A 1 747 ? 26.109 -10.562 14.859 1 95.56 747 GLY A N 1
ATOM 5794 C CA . GLY A 1 747 ? 25.562 -11.406 13.805 1 95.56 747 GLY A CA 1
ATOM 5795 C C . GLY A 1 747 ? 24.672 -12.516 14.32 1 95.56 747 GLY A C 1
ATOM 5796 O O . GLY A 1 747 ? 24.031 -13.211 13.531 1 95.56 747 GLY A O 1
ATOM 5797 N N . THR A 1 748 ? 24.578 -12.656 15.602 1 97.06 748 THR A N 1
ATOM 5798 C CA . THR A 1 748 ? 23.719 -13.688 16.172 1 97.06 748 THR A CA 1
ATOM 5799 C C . THR A 1 748 ? 22.266 -13.461 15.773 1 97.06 748 THR A C 1
ATOM 5801 O O . THR A 1 748 ? 21.797 -12.32 15.758 1 97.06 748 THR A O 1
ATOM 5804 N N . LEU A 1 749 ? 21.547 -14.5 15.406 1 96.62 749 LEU A N 1
ATOM 5805 C CA . LEU A 1 749 ? 20.125 -14.438 15.094 1 96.62 749 LEU A CA 1
ATOM 5806 C C . LEU A 1 749 ? 19.281 -14.594 16.359 1 96.62 749 LEU A C 1
ATOM 5808 O O . LEU A 1 749 ? 19.469 -15.547 17.109 1 96.62 749 LEU A O 1
ATOM 5812 N N . VAL A 1 750 ? 18.453 -13.617 16.609 1 97.62 750 VAL A N 1
ATOM 5813 C CA . VAL A 1 750 ? 17.594 -13.664 17.797 1 97.62 750 VAL A CA 1
ATOM 5814 C C . VAL A 1 750 ? 16.141 -13.445 17.391 1 97.62 750 VAL A C 1
ATOM 5816 O O . VAL A 1 750 ? 15.859 -13.039 16.266 1 97.62 750 VAL A O 1
ATOM 5819 N N . ASP A 1 751 ? 15.211 -13.773 18.266 1 96.62 751 ASP A N 1
ATOM 5820 C CA . ASP A 1 751 ? 13.812 -13.438 18.047 1 96.62 751 ASP A CA 1
ATOM 5821 C C . ASP A 1 751 ? 13.438 -12.133 18.734 1 96.62 751 ASP A C 1
ATOM 5823 O O . ASP A 1 751 ? 14.266 -11.531 19.422 1 96.62 751 ASP A O 1
ATOM 5827 N N . GLU A 1 752 ? 12.289 -11.602 18.562 1 97.69 752 GLU A N 1
ATOM 5828 C CA . GLU A 1 752 ? 11.859 -10.305 19.078 1 97.69 752 GLU A CA 1
ATOM 5829 C C . GLU A 1 752 ? 11.797 -10.32 20.609 1 97.69 752 GLU A C 1
ATOM 5831 O O . GLU A 1 752 ? 12.062 -9.305 21.25 1 97.69 752 GLU A O 1
ATOM 5836 N N . SER A 1 753 ? 11.445 -11.438 21.25 1 97.75 753 SER A N 1
ATOM 5837 C CA . SER A 1 753 ? 11.352 -11.547 22.703 1 97.75 753 SER A CA 1
ATOM 5838 C C . SER A 1 753 ? 12.695 -11.281 23.375 1 97.75 753 SER A C 1
ATOM 5840 O O . SER A 1 753 ? 12.742 -10.75 24.484 1 97.75 753 SER A O 1
ATOM 5842 N N . TRP A 1 754 ? 13.727 -11.664 22.672 1 98 754 TRP A N 1
ATOM 5843 C CA . TRP A 1 754 ? 15.07 -11.445 23.188 1 98 754 TRP A CA 1
ATOM 5844 C C . TRP A 1 754 ? 15.305 -9.969 23.469 1 98 754 TRP A C 1
ATOM 5846 O O . TRP A 1 754 ? 15.734 -9.594 24.562 1 98 754 TRP A O 1
ATOM 5856 N N . VAL A 1 755 ? 15.016 -9.133 22.547 1 98.06 755 VAL A N 1
ATOM 5857 C CA . VAL A 1 755 ? 15.266 -7.703 22.688 1 98.06 755 VAL A CA 1
ATOM 5858 C C . VAL A 1 755 ? 14.219 -7.082 23.609 1 98.06 755 VAL A C 1
ATOM 5860 O O . VAL A 1 755 ? 14.516 -6.152 24.359 1 98.06 755 VAL A O 1
ATOM 5863 N N . LEU A 1 756 ? 12.969 -7.57 23.547 1 98.5 756 LEU A N 1
ATOM 5864 C CA . LEU A 1 756 ? 11.922 -7.082 24.438 1 98.5 756 LEU A CA 1
ATOM 5865 C C . LEU A 1 756 ? 12.312 -7.273 25.891 1 98.5 756 LEU A C 1
ATOM 5867 O O . LEU A 1 756 ? 12.062 -6.398 26.734 1 98.5 756 LEU A O 1
ATOM 5871 N N . THR A 1 757 ? 12.922 -8.383 26.188 1 98.25 757 THR A N 1
ATOM 5872 C CA . THR A 1 757 ? 13.375 -8.664 27.547 1 98.25 757 THR A CA 1
ATOM 5873 C C . THR A 1 757 ? 14.461 -7.68 27.969 1 98.25 757 THR A C 1
ATOM 5875 O O . THR A 1 757 ? 14.438 -7.156 29.078 1 98.25 757 THR A O 1
ATOM 5878 N N . ARG A 1 758 ? 15.359 -7.41 27.078 1 97.31 758 ARG A N 1
ATOM 5879 C CA . ARG A 1 758 ? 16.453 -6.477 27.375 1 97.31 758 ARG A CA 1
ATOM 5880 C C . ARG A 1 758 ? 15.914 -5.066 27.609 1 97.31 758 ARG A C 1
ATOM 5882 O O . ARG A 1 758 ? 16.375 -4.359 28.5 1 97.31 758 ARG A O 1
ATOM 5889 N N . GLU A 1 759 ? 14.977 -4.699 26.797 1 96.94 759 GLU A N 1
ATOM 5890 C CA . GLU A 1 759 ? 14.367 -3.383 26.938 1 96.94 759 GLU A CA 1
ATOM 5891 C C . GLU A 1 759 ? 13.711 -3.232 28.312 1 96.94 759 GLU A C 1
ATOM 5893 O O . GLU A 1 759 ? 13.812 -2.18 28.953 1 96.94 759 GLU A O 1
ATOM 5898 N N . ARG A 1 760 ? 12.961 -4.199 28.688 1 98 760 ARG A N 1
ATOM 5899 C CA . ARG A 1 760 ? 12.281 -4.184 29.984 1 98 760 ARG A CA 1
ATOM 5900 C C . ARG A 1 760 ? 13.289 -4.105 31.125 1 98 760 ARG A C 1
ATOM 5902 O O . ARG A 1 760 ? 13.117 -3.314 32.062 1 98 760 ARG A O 1
ATOM 5909 N N . GLU A 1 761 ? 14.367 -4.891 31.031 1 98.12 761 GLU A N 1
ATOM 5910 C CA . GLU A 1 761 ? 15.398 -4.895 32.062 1 98.12 761 GLU A CA 1
ATOM 5911 C C . GLU A 1 761 ? 16.062 -3.529 32.188 1 98.12 761 GLU A C 1
ATOM 5913 O O . GLU A 1 761 ? 16.266 -3.02 33.281 1 98.12 761 GLU A O 1
ATOM 5918 N N . ALA A 1 762 ? 16.406 -2.996 31.062 1 98.31 762 ALA A N 1
ATOM 5919 C CA . ALA A 1 762 ? 17.047 -1.682 31.047 1 98.31 762 ALA A CA 1
ATOM 5920 C C . ALA A 1 762 ? 16.109 -0.617 31.625 1 98.31 762 ALA A C 1
ATOM 5922 O O . ALA A 1 762 ? 16.547 0.25 32.375 1 98.31 762 ALA A O 1
ATOM 5923 N N . PHE A 1 763 ? 14.883 -0.66 31.234 1 98.38 763 PHE A N 1
ATOM 5924 C CA . PHE A 1 763 ? 13.883 0.285 31.734 1 98.38 763 PHE A CA 1
ATOM 5925 C C . PHE A 1 763 ? 13.766 0.212 33.25 1 98.38 763 PHE A C 1
ATOM 5927 O O . PHE A 1 763 ? 13.773 1.241 33.938 1 98.38 763 PHE A O 1
ATOM 5934 N N . MET A 1 764 ? 13.641 -0.981 33.781 1 98.12 764 MET A N 1
ATOM 5935 C CA . MET A 1 764 ? 13.492 -1.186 35.219 1 98.12 764 MET A CA 1
ATOM 5936 C C . MET A 1 764 ? 14.734 -0.711 35.969 1 98.12 764 MET A C 1
ATOM 5938 O O . MET A 1 764 ? 14.625 -0.133 37.031 1 98.12 764 MET A O 1
ATOM 5942 N N . THR A 1 765 ? 15.875 -0.957 35.375 1 98 765 THR A N 1
ATOM 5943 C CA . THR A 1 765 ? 17.125 -0.504 35.969 1 98 765 THR A CA 1
ATOM 5944 C C . THR A 1 765 ? 17.156 1.018 36.094 1 98 765 THR A C 1
ATOM 5946 O O . THR A 1 765 ? 17.5 1.565 37.125 1 98 765 THR A O 1
ATOM 5949 N N . LEU A 1 766 ? 16.828 1.65 35.062 1 98.12 766 LEU A N 1
ATOM 5950 C CA . LEU A 1 766 ? 16.844 3.109 35 1 98.12 766 LEU A CA 1
ATOM 5951 C C . LEU A 1 766 ? 15.781 3.689 35.938 1 98.12 766 LEU A C 1
ATOM 5953 O O . LEU A 1 766 ? 16.031 4.668 36.656 1 98.12 766 LEU A O 1
ATOM 5957 N N . ALA A 1 767 ? 14.578 3.113 35.938 1 97.44 767 ALA A N 1
ATOM 5958 C CA . ALA A 1 767 ? 13.469 3.6 36.75 1 97.44 767 ALA A CA 1
ATOM 5959 C C . ALA A 1 767 ? 13.82 3.568 38.25 1 97.44 767 ALA A C 1
ATOM 5961 O O . ALA A 1 767 ? 13.266 4.34 39.031 1 97.44 767 ALA A O 1
ATOM 5962 N N . ALA A 1 768 ? 14.734 2.744 38.625 1 96.69 768 ALA A N 1
ATOM 5963 C CA . ALA A 1 768 ? 15.117 2.568 40 1 96.69 768 ALA A CA 1
ATOM 5964 C C . ALA A 1 768 ? 16.141 3.617 40.438 1 96.69 768 ALA A C 1
ATOM 5966 O O . ALA A 1 768 ? 16.406 3.783 41.625 1 96.69 768 ALA A O 1
ATOM 5967 N N . THR A 1 769 ? 16.672 4.367 39.531 1 96.5 769 THR A N 1
ATOM 5968 C CA . THR A 1 769 ? 17.688 5.348 39.875 1 96.5 769 THR A CA 1
ATOM 5969 C C . THR A 1 769 ? 17.062 6.641 40.375 1 96.5 769 THR A C 1
ATOM 5971 O O . THR A 1 769 ? 16.062 7.109 39.812 1 96.5 769 THR A O 1
ATOM 5974 N N . PRO A 1 770 ? 17.672 7.246 41.406 1 96.44 770 PRO A N 1
ATOM 5975 C CA . PRO A 1 770 ? 17.125 8.5 41.938 1 96.44 770 PRO A CA 1
ATOM 5976 C C . PRO A 1 770 ? 17.109 9.625 40.875 1 96.44 770 PRO A C 1
ATOM 5978 O O . PRO A 1 770 ? 16.172 10.422 40.844 1 96.44 770 PRO A O 1
ATOM 5981 N N . LEU A 1 771 ? 18.078 9.711 40.094 1 97 771 LEU A N 1
ATOM 5982 C CA . LEU A 1 771 ? 18.172 10.789 39.094 1 97 771 LEU A CA 1
ATOM 5983 C C . LEU A 1 771 ? 17.047 10.68 38.062 1 97 771 LEU A C 1
ATOM 5985 O O . LEU A 1 771 ? 16.5 11.695 37.625 1 97 771 LEU A O 1
ATOM 5989 N N . THR A 1 772 ? 16.703 9.5 37.656 1 97.19 772 THR A N 1
ATOM 5990 C CA . THR A 1 772 ? 15.57 9.297 36.75 1 97.19 772 THR A CA 1
ATOM 5991 C C . THR A 1 772 ? 14.266 9.688 37.469 1 97.19 772 THR A C 1
ATOM 5993 O O . THR A 1 772 ? 13.406 10.336 36.844 1 97.19 772 THR A O 1
ATOM 5996 N N . GLN A 1 773 ? 14.133 9.297 38.688 1 96.88 773 GLN A N 1
ATOM 5997 C CA . GLN A 1 773 ? 12.938 9.641 39.438 1 96.88 773 GLN A CA 1
ATOM 5998 C C . GLN A 1 773 ? 12.789 11.148 39.594 1 96.88 773 GLN A C 1
ATOM 6000 O O . GLN A 1 773 ? 11.672 11.68 39.531 1 96.88 773 GLN A O 1
ATOM 6005 N N . GLU A 1 774 ? 13.906 11.82 39.75 1 96.81 774 GLU A N 1
ATOM 6006 C CA . GLU A 1 774 ? 13.898 13.281 39.781 1 96.81 774 GLU A CA 1
ATOM 6007 C C . GLU A 1 774 ? 13.414 13.859 38.438 1 96.81 774 GLU A C 1
ATOM 6009 O O . GLU A 1 774 ? 12.672 14.844 38.406 1 96.81 774 GLU A O 1
ATOM 6014 N N . ARG A 1 775 ? 13.883 13.344 37.375 1 97 775 ARG A N 1
ATOM 6015 C CA . ARG A 1 775 ? 13.453 13.805 36.062 1 97 775 ARG A CA 1
ATOM 6016 C C . ARG A 1 775 ? 11.945 13.625 35.906 1 97 775 ARG A C 1
ATOM 6018 O O . ARG A 1 775 ? 11.273 14.516 35.375 1 97 775 ARG A O 1
ATOM 6025 N N . ILE A 1 776 ? 11.43 12.484 36.25 1 96.38 776 ILE A N 1
ATOM 6026 C CA . ILE A 1 776 ? 10.008 12.203 36.156 1 96.38 776 ILE A CA 1
ATOM 6027 C C . ILE A 1 776 ? 9.219 13.219 36.969 1 96.38 776 ILE A C 1
ATOM 6029 O O . ILE A 1 776 ? 8.273 13.836 36.469 1 96.38 776 ILE A O 1
ATOM 6033 N N . ALA A 1 777 ? 9.594 13.422 38.156 1 95 777 ALA A N 1
ATOM 6034 C CA . ALA A 1 777 ? 8.922 14.359 39.062 1 95 777 ALA A CA 1
ATOM 6035 C C . ALA A 1 777 ? 8.961 15.781 38.5 1 95 777 ALA A C 1
ATOM 6037 O O . ALA A 1 777 ? 7.957 16.5 38.531 1 95 777 ALA A O 1
ATOM 6038 N N . HIS A 1 778 ? 10.078 16.141 38.031 1 95.56 778 HIS A N 1
ATOM 6039 C CA . HIS A 1 778 ? 10.258 17.484 37.5 1 95.56 778 HIS A CA 1
ATOM 6040 C C . HIS A 1 778 ? 9.352 17.719 36.281 1 95.56 778 HIS A C 1
ATOM 6042 O O . HIS A 1 778 ? 8.727 18.781 36.188 1 95.56 778 HIS A O 1
ATOM 6048 N N . LEU A 1 779 ? 9.305 16.797 35.406 1 93.5 779 LEU A N 1
ATOM 6049 C CA . LEU A 1 779 ? 8.453 16.922 34.219 1 93.5 779 LEU A CA 1
ATOM 6050 C C . LEU A 1 779 ? 6.988 17.047 34.625 1 93.5 779 LEU A C 1
ATOM 6052 O O . LEU A 1 779 ? 6.246 17.844 34.062 1 93.5 779 LEU A O 1
ATOM 6056 N N . LEU A 1 780 ? 6.551 16.266 35.531 1 92.62 780 LEU A N 1
ATOM 6057 C CA . LEU A 1 780 ? 5.164 16.281 35.969 1 92.62 780 LEU A CA 1
ATOM 6058 C C . LEU A 1 780 ? 4.812 17.609 36.625 1 92.62 780 LEU A C 1
ATOM 6060 O O . LEU A 1 780 ? 3.68 18.078 36.531 1 92.62 780 LEU A O 1
ATOM 6064 N N . GLU A 1 781 ? 5.77 18.172 37.188 1 93.06 781 GLU A N 1
ATOM 6065 C CA . GLU A 1 781 ? 5.543 19.422 37.906 1 93.06 781 GLU A CA 1
ATOM 6066 C C . GLU A 1 781 ? 5.629 20.625 36.969 1 93.06 781 GLU A C 1
ATOM 6068 O O . GLU A 1 781 ? 4.848 21.562 37.094 1 93.06 781 GLU A O 1
ATOM 6073 N N . THR A 1 782 ? 6.578 20.594 36.062 1 90.94 782 THR A N 1
ATOM 6074 C CA . THR A 1 782 ? 6.895 21.812 35.344 1 90.94 782 THR A CA 1
ATOM 6075 C C . THR A 1 782 ? 6.496 21.688 33.875 1 90.94 782 THR A C 1
ATOM 6077 O O . THR A 1 782 ? 6.379 22.688 33.156 1 90.94 782 THR A O 1
ATOM 6080 N N . GLY A 1 783 ? 6.391 20.438 33.438 1 87.81 783 GLY A N 1
ATOM 6081 C CA . GLY A 1 783 ? 6.133 20.203 32 1 87.81 783 GLY A CA 1
ATOM 6082 C C . GLY A 1 783 ? 7.383 20.266 31.156 1 87.81 783 GLY A C 1
ATOM 6083 O O . GLY A 1 783 ? 7.316 20.109 29.938 1 87.81 783 GLY A O 1
ATOM 6084 N N . LYS A 1 784 ? 8.578 20.406 31.766 1 89.06 784 LYS A N 1
ATOM 6085 C CA . LYS A 1 784 ? 9.844 20.516 31.047 1 89.06 784 LYS A CA 1
ATOM 6086 C C . LYS A 1 784 ? 10.812 19.406 31.484 1 89.06 784 LYS A C 1
ATOM 6088 O O . LYS A 1 784 ? 10.82 19.016 32.656 1 89.06 784 LYS A O 1
ATOM 6093 N N . PRO A 1 785 ? 11.594 19.047 30.547 1 90.44 785 PRO A N 1
ATOM 6094 C CA . PRO A 1 785 ? 12.562 18 30.922 1 90.44 785 PRO A CA 1
ATOM 6095 C C . PRO A 1 785 ? 13.68 18.531 31.812 1 90.44 785 PRO A C 1
ATOM 6097 O O . PRO A 1 785 ? 14.086 19.688 31.688 1 90.44 785 PRO A O 1
ATOM 6100 N N . LEU A 1 786 ? 14.141 17.641 32.719 1 91.12 786 LEU A N 1
ATOM 6101 C CA . LEU A 1 786 ? 15.273 17.906 33.594 1 91.12 786 LEU A CA 1
ATOM 6102 C C . LEU A 1 786 ? 16.531 17.188 33.094 1 91.12 786 LEU A C 1
ATOM 6104 O O . LEU A 1 786 ? 16.469 16.016 32.719 1 91.12 786 LEU A O 1
ATOM 6108 N N . ARG A 1 787 ? 17.625 17.969 32.938 1 88.5 787 ARG A N 1
ATOM 6109 C CA . ARG A 1 787 ? 18.891 17.359 32.562 1 88.5 787 ARG A CA 1
ATOM 6110 C C . ARG A 1 787 ? 19.891 17.391 33.688 1 88.5 787 ARG A C 1
ATOM 6112 O O . ARG A 1 787 ? 20.703 18.312 33.781 1 88.5 787 ARG A O 1
ATOM 6119 N N . ASN A 1 788 ? 19.844 16.484 34.5 1 90.56 788 ASN A N 1
ATOM 6120 C CA . ASN A 1 788 ? 20.75 16.328 35.656 1 90.56 788 ASN A CA 1
ATOM 6121 C C . ASN A 1 788 ? 21.859 15.328 35.344 1 90.56 788 ASN A C 1
ATOM 6123 O O . ASN A 1 788 ? 21.75 14.539 34.406 1 90.56 788 ASN A O 1
ATOM 6127 N N . MET B 1 1 ? -17.188 -10.492 8.398 1 44.28 1 MET B N 1
ATOM 6128 C CA . MET B 1 1 ? -17.016 -11.031 9.75 1 44.28 1 MET B CA 1
ATOM 6129 C C . MET B 1 1 ? -16.328 -12.383 9.719 1 44.28 1 MET B C 1
ATOM 6131 O O . MET B 1 1 ? -16.531 -13.164 8.781 1 44.28 1 MET B O 1
ATOM 6135 N N . GLN B 1 2 ? -15.164 -12.328 10.398 1 53.72 2 GLN B N 1
ATOM 6136 C CA . GLN B 1 2 ? -14.562 -13.656 10.461 1 53.72 2 GLN B CA 1
ATOM 6137 C C . GLN B 1 2 ? -15.516 -14.664 11.094 1 53.72 2 GLN B C 1
ATOM 6139 O O . GLN B 1 2 ? -16.125 -14.383 12.125 1 53.72 2 GLN B O 1
ATOM 6144 N N . GLY B 1 3 ? -16.359 -15.195 10.516 1 56.22 3 GLY B N 1
ATOM 6145 C CA . GLY B 1 3 ? -17.25 -16.234 11 1 56.22 3 GLY B CA 1
ATOM 6146 C C . GLY B 1 3 ? -16.609 -17.141 12.023 1 56.22 3 GLY B C 1
ATOM 6147 O O . GLY B 1 3 ? -15.562 -16.828 12.586 1 56.22 3 GLY B O 1
ATOM 6148 N N . ASP B 1 4 ? -17.203 -18.203 12.43 1 62.66 4 ASP B N 1
ATOM 6149 C CA . ASP B 1 4 ? -16.828 -19.203 13.422 1 62.66 4 ASP B CA 1
ATOM 6150 C C . ASP B 1 4 ? -15.531 -19.906 13.031 1 62.66 4 ASP B C 1
ATOM 6152 O O . ASP B 1 4 ? -14.914 -20.578 13.859 1 62.66 4 ASP B O 1
ATOM 6156 N N . PHE B 1 5 ? -15.18 -19.672 11.766 1 74.94 5 PHE B N 1
ATOM 6157 C CA . PHE B 1 5 ? -13.961 -20.328 11.305 1 74.94 5 PHE B CA 1
ATOM 6158 C C . PHE B 1 5 ? -12.875 -19.312 10.992 1 74.94 5 PHE B C 1
ATOM 6160 O O . PHE B 1 5 ? -13.156 -18.266 10.398 1 74.94 5 PHE B O 1
ATOM 6167 N N . PHE B 1 6 ? -11.734 -19.5 11.617 1 80.88 6 PHE B N 1
ATOM 6168 C CA . PHE B 1 6 ? -10.602 -18.609 11.375 1 80.88 6 PHE B CA 1
ATOM 6169 C C . PHE B 1 6 ? -9.289 -19.391 11.453 1 80.88 6 PHE B C 1
ATOM 6171 O O . PHE B 1 6 ? -8.977 -19.984 12.477 1 80.88 6 PHE B O 1
ATOM 6178 N N . ILE B 1 7 ? -8.594 -19.406 10.375 1 91.75 7 ILE B N 1
ATOM 6179 C CA . ILE B 1 7 ? -7.348 -20.172 10.32 1 91.75 7 ILE B CA 1
ATOM 6180 C C . ILE B 1 7 ? -6.16 -19.234 10.5 1 91.75 7 ILE B C 1
ATOM 6182 O O . ILE B 1 7 ? -5.848 -18.438 9.602 1 91.75 7 ILE B O 1
ATOM 6186 N N . LYS B 1 8 ? -5.512 -19.344 11.625 1 91.06 8 LYS B N 1
ATOM 6187 C CA . LYS B 1 8 ? -4.324 -18.547 11.922 1 91.06 8 LYS B CA 1
ATOM 6188 C C . LYS B 1 8 ? -3.066 -19.406 11.914 1 91.06 8 LYS B C 1
ATOM 6190 O O . LYS B 1 8 ? -1.991 -18.938 11.531 1 91.06 8 LYS B O 1
ATOM 6195 N N . LYS B 1 9 ? -3.221 -20.609 12.43 1 96.06 9 LYS B N 1
ATOM 6196 C CA . LYS B 1 9 ? -2.129 -21.562 12.625 1 96.06 9 LYS B CA 1
ATOM 6197 C C . LYS B 1 9 ? -2.508 -22.953 12.109 1 96.06 9 LYS B C 1
ATOM 6199 O O . LYS B 1 9 ? -3.611 -23.422 12.375 1 96.06 9 LYS B O 1
ATOM 6204 N N . ILE B 1 10 ? -1.5 -23.562 11.305 1 98.38 10 ILE B N 1
ATOM 6205 C CA . ILE B 1 10 ? -1.789 -24.844 10.648 1 98.38 10 ILE B CA 1
ATOM 6206 C C . ILE B 1 10 ? -0.808 -25.906 11.133 1 98.38 10 ILE B C 1
ATOM 6208 O O . ILE B 1 10 ? 0.352 -25.609 11.422 1 98.38 10 ILE B O 1
ATOM 6212 N N . ALA B 1 11 ? -1.278 -27.094 11.289 1 98.75 11 ALA B N 1
ATOM 6213 C CA . ALA B 1 11 ? -0.426 -28.266 11.477 1 98.75 11 ALA B CA 1
ATOM 6214 C C . ALA B 1 11 ? -0.61 -29.266 10.344 1 98.75 11 ALA B C 1
ATOM 6216 O O . ALA B 1 11 ? -1.739 -29.578 9.961 1 98.75 11 ALA B O 1
ATOM 6217 N N . VAL B 1 12 ? 0.437 -29.719 9.773 1 98.81 12 VAL B N 1
ATOM 6218 C CA . VAL B 1 12 ? 0.413 -30.797 8.781 1 98.81 12 VAL B CA 1
ATOM 6219 C C . VAL B 1 12 ? 0.992 -32.062 9.391 1 98.81 12 VAL B C 1
ATOM 6221 O O . VAL B 1 12 ? 2.127 -32.062 9.875 1 98.81 12 VAL B O 1
ATOM 6224 N N . LEU B 1 13 ? 0.223 -33.125 9.414 1 98.62 13 LEU B N 1
ATOM 6225 C CA . LEU B 1 13 ? 0.632 -34.375 10.008 1 98.62 13 LEU B CA 1
ATOM 6226 C C . LEU B 1 13 ? 1.155 -35.344 8.945 1 98.62 13 LEU B C 1
ATOM 6228 O O . LEU B 1 13 ? 0.381 -35.875 8.141 1 98.62 13 LEU B O 1
ATOM 6232 N N . GLY B 1 14 ? 2.434 -35.656 8.984 1 98 14 GLY B N 1
ATOM 6233 C CA . GLY B 1 14 ? 3.121 -36.438 7.965 1 98 14 GLY B CA 1
ATOM 6234 C C . GLY B 1 14 ? 4.094 -35.625 7.141 1 98 14 GLY B C 1
ATOM 6235 O O . GLY B 1 14 ? 3.68 -34.781 6.336 1 98 14 GLY B O 1
ATOM 6236 N N . ALA B 1 15 ? 5.367 -35.938 7.254 1 97.19 15 ALA B N 1
ATOM 6237 C CA . ALA B 1 15 ? 6.395 -35.156 6.582 1 97.19 15 ALA B CA 1
ATOM 6238 C C . ALA B 1 15 ? 6.898 -35.844 5.324 1 97.19 15 ALA B C 1
ATOM 6240 O O . ALA B 1 15 ? 8.039 -35.656 4.898 1 97.19 15 ALA B O 1
ATOM 6241 N N . GLY B 1 16 ? 6.027 -36.719 4.801 1 93.06 16 GLY B N 1
ATOM 6242 C CA . GLY B 1 16 ? 6.34 -37.281 3.496 1 93.06 16 GLY B CA 1
ATOM 6243 C C . GLY B 1 16 ? 6.34 -36.25 2.387 1 93.06 16 GLY B C 1
ATOM 6244 O O . GLY B 1 16 ? 6.289 -35.031 2.654 1 93.06 16 GLY B O 1
ATOM 6245 N N . VAL B 1 17 ? 6.379 -36.656 1.191 1 88.12 17 VAL B N 1
ATOM 6246 C CA . VAL B 1 17 ? 6.523 -35.781 0.033 1 88.12 17 VAL B CA 1
ATOM 6247 C C . VAL B 1 17 ? 5.355 -34.812 -0.021 1 88.12 17 VAL B C 1
ATOM 6249 O O . VAL B 1 17 ? 5.559 -33.594 -0.104 1 88.12 17 VAL B O 1
ATOM 6252 N N . MET B 1 18 ? 4.125 -35.281 0.088 1 92.5 18 MET B N 1
ATOM 6253 C CA . MET B 1 18 ? 2.947 -34.438 -0.002 1 92.5 18 MET B CA 1
ATOM 6254 C C . MET B 1 18 ? 2.838 -33.531 1.219 1 92.5 18 MET B C 1
ATOM 6256 O O . MET B 1 18 ? 2.623 -32.312 1.085 1 92.5 18 MET B O 1
ATOM 6260 N N . GLY B 1 19 ? 2.998 -34.156 2.354 1 97.19 19 GLY B N 1
ATOM 6261 C CA . GLY B 1 19 ? 2.855 -33.406 3.582 1 97.19 19 GLY B CA 1
ATOM 6262 C C . GLY B 1 19 ? 3.822 -32.219 3.674 1 97.19 19 GLY B C 1
ATOM 6263 O O . GLY B 1 19 ? 3.42 -31.109 3.982 1 97.19 19 GLY B O 1
ATOM 6264 N N . ALA B 1 20 ? 5.078 -32.469 3.396 1 97.75 20 ALA B N 1
ATOM 6265 C CA . ALA B 1 20 ? 6.102 -31.438 3.461 1 97.75 20 ALA B CA 1
ATOM 6266 C C . ALA B 1 20 ? 5.82 -30.328 2.451 1 97.75 20 ALA B C 1
ATOM 6268 O O . ALA B 1 20 ? 5.992 -29.141 2.752 1 97.75 20 ALA B O 1
ATOM 6269 N N . GLN B 1 21 ? 5.398 -30.672 1.288 1 97.81 21 GLN B N 1
ATOM 6270 C CA . GLN B 1 21 ? 5.16 -29.688 0.248 1 97.81 21 GLN B CA 1
ATOM 6271 C C . GLN B 1 21 ? 3.898 -28.875 0.538 1 97.81 21 GLN B C 1
ATOM 6273 O O . GLN B 1 21 ? 3.83 -27.688 0.219 1 97.81 21 GLN B O 1
ATOM 6278 N N . ILE B 1 22 ? 2.865 -29.5 1.144 1 98.5 22 ILE B N 1
ATOM 6279 C CA . ILE B 1 22 ? 1.674 -28.766 1.564 1 98.5 22 ILE B CA 1
ATOM 6280 C C . ILE B 1 22 ? 2.045 -27.75 2.639 1 98.5 22 ILE B C 1
ATOM 6282 O O . ILE B 1 22 ? 1.623 -26.594 2.576 1 98.5 22 ILE B O 1
ATOM 6286 N N . ALA B 1 23 ? 2.844 -28.219 3.582 1 98.69 23 ALA B N 1
ATOM 6287 C CA . ALA B 1 23 ? 3.297 -27.312 4.645 1 98.69 23 ALA B CA 1
ATOM 6288 C C . ALA B 1 23 ? 4.051 -26.125 4.07 1 98.69 23 ALA B C 1
ATOM 6290 O O . ALA B 1 23 ? 3.812 -24.984 4.469 1 98.69 23 ALA B O 1
ATOM 6291 N N . ALA B 1 24 ? 4.945 -26.406 3.131 1 98.5 24 ALA B N 1
ATOM 6292 C CA . ALA B 1 24 ? 5.703 -25.328 2.488 1 98.5 24 ALA B CA 1
ATOM 6293 C C . ALA B 1 24 ? 4.777 -24.344 1.793 1 98.5 24 ALA B C 1
ATOM 6295 O O . ALA B 1 24 ? 4.988 -23.125 1.864 1 98.5 24 ALA B O 1
ATOM 6296 N N . HIS B 1 25 ? 3.783 -24.828 1.116 1 98.56 25 HIS B N 1
ATOM 6297 C CA . HIS B 1 25 ? 2.857 -23.969 0.387 1 98.56 25 HIS B CA 1
ATOM 6298 C C . HIS B 1 25 ? 2.062 -23.094 1.34 1 98.56 25 HIS B C 1
ATOM 6300 O O . HIS B 1 25 ? 1.76 -21.938 1.016 1 98.56 25 HIS B O 1
ATOM 6306 N N . CYS B 1 26 ? 1.699 -23.625 2.496 1 98.5 26 CYS B N 1
ATOM 6307 C CA . CYS B 1 26 ? 1.027 -22.828 3.52 1 98.5 26 CYS B CA 1
ATOM 6308 C C . CYS B 1 26 ? 1.923 -21.703 4.008 1 98.5 26 CYS B C 1
ATOM 6310 O O . CYS B 1 26 ? 1.47 -20.562 4.156 1 98.5 26 CYS B O 1
ATOM 6312 N N . VAL B 1 27 ? 3.193 -22 4.199 1 98.19 27 VAL B N 1
ATOM 6313 C CA . VAL B 1 27 ? 4.137 -20.969 4.629 1 98.19 27 VAL B CA 1
ATOM 6314 C C . VAL B 1 27 ? 4.328 -19.938 3.516 1 98.19 27 VAL B C 1
ATOM 6316 O O . VAL B 1 27 ? 4.426 -18.75 3.779 1 98.19 27 VAL B O 1
ATOM 6319 N N . ASN B 1 28 ? 4.398 -20.453 2.25 1 98.25 28 ASN B N 1
ATOM 6320 C CA . ASN B 1 28 ? 4.449 -19.531 1.122 1 98.25 28 ASN B CA 1
ATOM 6321 C C . ASN B 1 28 ? 3.32 -18.5 1.188 1 98.25 28 ASN B C 1
ATOM 6323 O O . ASN B 1 28 ? 3.512 -17.344 0.829 1 98.25 28 ASN B O 1
ATOM 6327 N N . ALA B 1 29 ? 2.152 -18.953 1.675 1 97.69 29 ALA B N 1
ATOM 6328 C CA . ALA B 1 29 ? 0.96 -18.109 1.734 1 97.69 29 ALA B CA 1
ATOM 6329 C C . ALA B 1 29 ? 0.984 -17.219 2.969 1 97.69 29 ALA B C 1
ATOM 6331 O O . ALA B 1 29 ? 0.054 -16.438 3.197 1 97.69 29 ALA B O 1
ATOM 6332 N N . GLY B 1 30 ? 1.965 -17.406 3.787 1 96.44 30 GLY B N 1
ATOM 6333 C CA . GLY B 1 30 ? 2.154 -16.531 4.934 1 96.44 30 GLY B CA 1
ATOM 6334 C C . GLY B 1 30 ? 1.516 -17.062 6.203 1 96.44 30 GLY B C 1
ATOM 6335 O O . GLY B 1 30 ? 1.273 -16.297 7.145 1 96.44 30 GLY B O 1
ATOM 6336 N N . ILE B 1 31 ? 1.271 -18.344 6.32 1 97.31 31 ILE B N 1
ATOM 6337 C CA . ILE B 1 31 ? 0.57 -18.891 7.477 1 97.31 31 ILE B CA 1
ATOM 6338 C C . ILE B 1 31 ? 1.555 -19.656 8.367 1 97.31 31 ILE B C 1
ATOM 6340 O O . ILE B 1 31 ? 2.354 -20.453 7.871 1 97.31 31 ILE B O 1
ATOM 6344 N N . GLU B 1 32 ? 1.545 -19.359 9.641 1 97.38 32 GLU B N 1
ATOM 6345 C CA . GLU B 1 32 ? 2.348 -20.125 10.586 1 97.38 32 GLU B CA 1
ATOM 6346 C C . GLU B 1 32 ? 1.998 -21.609 10.531 1 97.38 32 GLU B C 1
ATOM 6348 O O . GLU B 1 32 ? 0.833 -21.984 10.672 1 97.38 32 GLU B O 1
ATOM 6353 N N . THR B 1 33 ? 3.051 -22.5 10.305 1 98.44 33 THR B N 1
ATOM 6354 C CA . THR B 1 33 ? 2.754 -23.906 10.023 1 98.44 33 THR B CA 1
ATOM 6355 C C . THR B 1 33 ? 3.699 -24.828 10.789 1 98.44 33 THR B C 1
ATOM 6357 O O . THR B 1 33 ? 4.918 -24.625 10.773 1 98.44 33 THR B O 1
ATOM 6360 N N . LEU B 1 34 ? 3.127 -25.828 11.484 1 98.56 34 LEU B N 1
ATOM 6361 C CA . LEU B 1 34 ? 3.846 -26.922 12.125 1 98.56 34 LEU B CA 1
ATOM 6362 C C . LEU B 1 34 ? 3.836 -28.156 11.242 1 98.56 34 LEU B C 1
ATOM 6364 O O . LEU B 1 34 ? 2.824 -28.469 10.609 1 98.56 34 LEU B O 1
ATOM 6368 N N . LEU B 1 35 ? 4.945 -28.797 11.125 1 98.69 35 LEU B N 1
ATOM 6369 C CA . LEU B 1 35 ? 5.051 -30.047 10.391 1 98.69 35 LEU B CA 1
ATOM 6370 C C . LEU B 1 35 ? 5.398 -31.203 11.32 1 98.69 35 LEU B C 1
ATOM 6372 O O . LEU B 1 35 ? 6.395 -31.141 12.047 1 98.69 35 LEU B O 1
ATOM 6376 N N . TYR B 1 36 ? 4.582 -32.219 11.344 1 98.56 36 TYR B N 1
ATOM 6377 C CA . TYR B 1 36 ? 4.727 -33.312 12.266 1 98.56 36 TYR B CA 1
ATOM 6378 C C . TYR B 1 36 ? 5.172 -34.594 11.531 1 98.56 36 TYR B C 1
ATOM 6380 O O . TYR B 1 36 ? 4.859 -34.781 10.352 1 98.56 36 TYR B O 1
ATOM 6388 N N . ASP B 1 37 ? 5.879 -35.469 12.18 1 97.75 37 ASP B N 1
ATOM 6389 C CA . ASP B 1 37 ? 6.133 -36.844 11.805 1 97.75 37 ASP B CA 1
ATOM 6390 C C . ASP B 1 37 ? 6.496 -37.688 13.031 1 97.75 37 ASP B C 1
ATOM 6392 O O . ASP B 1 37 ? 6.426 -37.219 14.164 1 97.75 37 ASP B O 1
ATOM 6396 N N . LEU B 1 38 ? 6.754 -38.969 12.805 1 96.12 38 LEU B N 1
ATOM 6397 C CA . LEU B 1 38 ? 7.191 -39.875 13.867 1 96.12 38 LEU B CA 1
ATOM 6398 C C . LEU B 1 38 ? 8.5 -39.406 14.484 1 96.12 38 LEU B C 1
ATOM 6400 O O . LEU B 1 38 ? 9.344 -38.844 13.781 1 96.12 38 LEU B O 1
ATOM 6404 N N . ALA B 1 39 ? 8.617 -39.594 15.805 1 96 39 ALA B N 1
ATOM 6405 C CA . ALA B 1 39 ? 9.898 -39.312 16.453 1 96 39 ALA B CA 1
ATOM 6406 C C . ALA B 1 39 ? 10.961 -40.344 16.016 1 96 39 ALA B C 1
ATOM 6408 O O . ALA B 1 39 ? 10.672 -41.531 15.883 1 96 39 ALA B O 1
ATOM 6409 N N . ALA B 1 40 ? 12.125 -39.812 15.797 1 93.62 40 ALA B N 1
ATOM 6410 C CA . ALA B 1 40 ? 13.219 -40.719 15.469 1 93.62 40 ALA B CA 1
ATOM 6411 C C . ALA B 1 40 ? 13.547 -41.625 16.641 1 93.62 40 ALA B C 1
ATOM 6413 O O . ALA B 1 40 ? 13.484 -41.219 17.797 1 93.62 40 ALA B O 1
ATOM 6414 N N . ARG B 1 41 ? 13.961 -42.781 16.297 1 89.12 41 ARG B N 1
ATOM 6415 C CA . ARG B 1 41 ? 14.289 -43.75 17.328 1 89.12 41 ARG B CA 1
ATOM 6416 C C . ARG B 1 41 ? 15.633 -43.438 17.969 1 89.12 41 ARG B C 1
ATOM 6418 O O . ARG B 1 41 ? 15.82 -43.656 19.172 1 89.12 41 ARG B O 1
ATOM 6425 N N . GLU B 1 42 ? 16.562 -43 17.219 1 90.06 42 GLU B N 1
ATOM 6426 C CA . GLU B 1 42 ? 17.891 -42.656 17.672 1 90.06 42 GLU B CA 1
ATOM 6427 C C . GLU B 1 42 ? 18.234 -41.219 17.297 1 90.06 42 GLU B C 1
ATOM 6429 O O . GLU B 1 42 ? 17.781 -40.719 16.266 1 90.06 42 GLU B O 1
ATOM 6434 N N . GLY B 1 43 ? 18.906 -40.562 18.188 1 90.56 43 GLY B N 1
ATOM 6435 C CA . GLY B 1 43 ? 19.359 -39.219 17.906 1 90.56 43 GLY B CA 1
ATOM 6436 C C . GLY B 1 43 ? 18.344 -38.156 18.25 1 90.56 43 GLY B C 1
ATOM 6437 O O . GLY B 1 43 ? 17.609 -38.281 19.234 1 90.56 43 GLY B O 1
ATOM 6438 N N . GLU B 1 44 ? 18.359 -37.094 17.5 1 93.69 44 GLU B N 1
ATOM 6439 C CA . GLU B 1 44 ? 17.422 -36 17.719 1 93.69 44 GLU B CA 1
ATOM 6440 C C . GLU B 1 44 ? 15.992 -36.406 17.344 1 93.69 44 GLU B C 1
ATOM 6442 O O . GLU B 1 44 ? 15.75 -36.875 16.219 1 93.69 44 GLU B O 1
ATOM 6447 N N . PRO B 1 45 ? 15.031 -36.25 18.156 1 96 45 PRO B N 1
ATOM 6448 C CA . PRO B 1 45 ? 13.664 -36.75 17.922 1 96 45 PRO B CA 1
ATOM 6449 C C . PRO B 1 45 ? 13.055 -36.188 16.641 1 96 45 PRO B C 1
ATOM 6451 O O . PRO B 1 45 ? 12.305 -36.906 15.953 1 96 45 PRO B O 1
ATOM 6454 N N . ASN B 1 46 ? 13.367 -35 16.234 1 97.19 46 ASN B N 1
ATOM 6455 C CA . ASN B 1 46 ? 12.758 -34.375 15.055 1 97.19 46 ASN B CA 1
ATOM 6456 C C . ASN B 1 46 ? 13.609 -34.594 13.805 1 97.19 46 ASN B C 1
ATOM 6458 O O . ASN B 1 46 ? 13.43 -33.906 12.805 1 97.19 46 ASN B O 1
ATOM 6462 N N . SER B 1 47 ? 14.539 -35.5 13.82 1 96.44 47 SER B N 1
ATOM 6463 C CA . SER B 1 47 ? 15.477 -35.688 12.719 1 96.44 47 SER B CA 1
ATOM 6464 C C . SER B 1 47 ? 14.758 -36.031 11.422 1 96.44 47 SER B C 1
ATOM 6466 O O . SER B 1 47 ? 15.148 -35.562 10.344 1 96.44 47 SER B O 1
ATOM 6468 N N . LEU B 1 48 ? 13.688 -36.812 11.492 1 95.62 48 LEU B N 1
ATOM 6469 C CA . LEU B 1 48 ? 12.93 -37.188 10.297 1 95.62 48 LEU B CA 1
ATOM 6470 C C . LEU B 1 48 ? 12.289 -35.938 9.664 1 95.62 48 LEU B C 1
ATOM 6472 O O . LEU B 1 48 ? 12.383 -35.75 8.445 1 95.62 48 LEU B O 1
ATOM 6476 N N . VAL B 1 49 ? 11.641 -35.156 10.453 1 97.75 49 VAL B N 1
ATOM 6477 C CA . VAL B 1 49 ? 10.969 -33.969 9.961 1 97.75 49 VAL B CA 1
ATOM 6478 C C . VAL B 1 49 ? 12.008 -32.969 9.453 1 97.75 49 VAL B C 1
ATOM 6480 O O . VAL B 1 49 ? 11.805 -32.312 8.422 1 97.75 49 VAL B O 1
ATOM 6483 N N . ASN B 1 50 ? 13.086 -32.812 10.156 1 97.56 50 ASN B N 1
ATOM 6484 C CA . ASN B 1 50 ? 14.148 -31.922 9.734 1 97.56 50 ASN B CA 1
ATOM 6485 C C . ASN B 1 50 ? 14.719 -32.312 8.375 1 97.56 50 ASN B C 1
ATOM 6487 O O . ASN B 1 50 ? 15.031 -31.453 7.555 1 97.56 50 ASN B O 1
ATOM 6491 N N . LYS B 1 51 ? 14.867 -33.562 8.219 1 96.31 51 LYS B N 1
ATOM 6492 C CA . LYS B 1 51 ? 15.352 -34.062 6.934 1 96.31 51 LYS B CA 1
ATOM 6493 C C . LYS B 1 51 ? 14.367 -33.719 5.812 1 96.31 51 LYS B C 1
ATOM 6495 O O . LYS B 1 51 ? 14.766 -33.344 4.715 1 96.31 51 LYS B O 1
ATOM 6500 N N . ALA B 1 52 ? 13.109 -33.906 6.105 1 96.94 52 ALA B N 1
ATOM 6501 C CA . ALA B 1 52 ? 12.07 -33.594 5.129 1 96.94 52 ALA B CA 1
ATOM 6502 C C . ALA B 1 52 ? 12.109 -32.125 4.762 1 96.94 52 ALA B C 1
ATOM 6504 O O . ALA B 1 52 ? 12 -31.75 3.588 1 96.94 52 ALA B O 1
ATOM 6505 N N . ILE B 1 53 ? 12.234 -31.266 5.746 1 97.88 53 ILE B N 1
ATOM 6506 C CA . ILE B 1 53 ? 12.297 -29.828 5.535 1 97.88 53 ILE B CA 1
ATOM 6507 C C . ILE B 1 53 ? 13.523 -29.484 4.695 1 97.88 53 ILE B C 1
ATOM 6509 O O . ILE B 1 53 ? 13.43 -28.703 3.744 1 97.88 53 ILE B O 1
ATOM 6513 N N . GLY B 1 54 ? 14.641 -30.047 5.031 1 97 54 GLY B N 1
ATOM 6514 C CA . GLY B 1 54 ? 15.852 -29.828 4.258 1 97 54 GLY B CA 1
ATOM 6515 C C . GLY B 1 54 ? 15.727 -30.281 2.812 1 97 54 GLY B C 1
ATOM 6516 O O . GLY B 1 54 ? 16.266 -29.641 1.91 1 97 54 GLY B O 1
ATOM 6517 N N . HIS B 1 55 ? 15.008 -31.328 2.596 1 95.69 55 HIS B N 1
ATOM 6518 C CA . HIS B 1 55 ? 14.859 -31.906 1.267 1 95.69 55 HIS B CA 1
ATOM 6519 C C . HIS B 1 55 ? 14.047 -30.984 0.356 1 95.69 55 HIS B C 1
ATOM 6521 O O . HIS B 1 55 ? 14.203 -31.016 -0.867 1 95.69 55 HIS B O 1
ATOM 6527 N N . LEU B 1 56 ? 13.148 -30.172 0.947 1 96.69 56 LEU B N 1
ATOM 6528 C CA . LEU B 1 56 ? 12.344 -29.234 0.176 1 96.69 56 LEU B CA 1
ATOM 6529 C C . LEU B 1 56 ? 13.219 -28.359 -0.711 1 96.69 56 LEU B C 1
ATOM 6531 O O . LEU B 1 56 ? 12.82 -27.984 -1.815 1 96.69 56 LEU B O 1
ATOM 6535 N N . THR B 1 57 ? 14.406 -28.031 -0.275 1 96.25 57 THR B N 1
ATOM 6536 C CA . THR B 1 57 ? 15.305 -27.109 -0.975 1 96.25 57 THR B CA 1
ATOM 6537 C C . THR B 1 57 ? 15.922 -27.781 -2.197 1 96.25 57 THR B C 1
ATOM 6539 O O . THR B 1 57 ? 16.453 -27.109 -3.084 1 96.25 57 THR B O 1
ATOM 6542 N N . LYS B 1 58 ? 15.812 -29.078 -2.307 1 93.69 58 LYS B N 1
ATOM 6543 C CA . LYS B 1 58 ? 16.469 -29.844 -3.377 1 93.69 58 LYS B CA 1
ATOM 6544 C C . LYS B 1 58 ? 15.461 -30.234 -4.457 1 93.69 58 LYS B C 1
ATOM 6546 O O . LYS B 1 58 ? 15.844 -30.656 -5.547 1 93.69 58 LYS B O 1
ATOM 6551 N N . LEU B 1 59 ? 14.266 -30.031 -4.137 1 92.19 59 LEU B N 1
ATOM 6552 C CA . LEU B 1 59 ? 13.227 -30.469 -5.059 1 92.19 59 LEU B CA 1
ATOM 6553 C C . LEU B 1 59 ? 13.117 -29.531 -6.25 1 92.19 59 LEU B C 1
ATOM 6555 O O . LEU B 1 59 ? 13.383 -28.328 -6.121 1 92.19 59 LEU B O 1
ATOM 6559 N N . LYS B 1 60 ? 12.75 -30.094 -7.438 1 89.38 60 LYS B N 1
ATOM 6560 C CA . LYS B 1 60 ? 12.422 -29.359 -8.656 1 89.38 60 LYS B CA 1
ATOM 6561 C C . LYS B 1 60 ? 11.117 -29.859 -9.266 1 89.38 60 LYS B C 1
ATOM 6563 O O . LYS B 1 60 ? 10.922 -31.078 -9.406 1 89.38 60 LYS B O 1
ATOM 6568 N N . PRO B 1 61 ? 10.281 -29.078 -9.656 1 92.31 61 PRO B N 1
ATOM 6569 C CA . PRO B 1 61 ? 10.25 -27.641 -9.375 1 92.31 61 PRO B CA 1
ATOM 6570 C C . PRO B 1 61 ? 10.188 -27.328 -7.879 1 92.31 61 PRO B C 1
ATOM 6572 O O . PRO B 1 61 ? 9.656 -28.141 -7.105 1 92.31 61 PRO B O 1
ATOM 6575 N N . SER B 1 62 ? 10.625 -26.141 -7.508 1 96.69 62 SER B N 1
ATOM 6576 C CA . SER B 1 62 ? 10.812 -25.812 -6.098 1 96.69 62 SER B CA 1
ATOM 6577 C C . SER B 1 62 ? 9.477 -25.609 -5.398 1 96.69 62 SER B C 1
ATOM 6579 O O . SER B 1 62 ? 8.648 -24.812 -5.855 1 96.69 62 SER B O 1
ATOM 6581 N N . PRO B 1 63 ? 9.258 -26.266 -4.281 1 97.5 63 PRO B N 1
ATOM 6582 C CA . PRO B 1 63 ? 8.039 -26.031 -3.502 1 97.5 63 PRO B CA 1
ATOM 6583 C C . PRO B 1 63 ? 8.125 -24.75 -2.658 1 97.5 63 PRO B C 1
ATOM 6585 O O . PRO B 1 63 ? 7.109 -24.297 -2.119 1 97.5 63 PRO B O 1
ATOM 6588 N N . ILE B 1 64 ? 9.32 -24.234 -2.494 1 97.88 64 ILE B N 1
ATOM 6589 C CA . ILE B 1 64 ? 9.516 -23.078 -1.614 1 97.88 64 ILE B CA 1
ATOM 6590 C C . ILE B 1 64 ? 9.648 -21.812 -2.447 1 97.88 64 ILE B C 1
ATOM 6592 O O . ILE B 1 64 ? 10.281 -21.812 -3.504 1 97.88 64 ILE B O 1
ATOM 6596 N N . ALA B 1 65 ? 9.039 -20.75 -1.973 1 97.75 65 ALA B N 1
ATOM 6597 C CA . ALA B 1 65 ? 9.016 -19.469 -2.684 1 97.75 65 ALA B CA 1
ATOM 6598 C C . ALA B 1 65 ? 10.359 -18.75 -2.549 1 97.75 65 ALA B C 1
ATOM 6600 O O . ALA B 1 65 ? 10.836 -18.125 -3.504 1 97.75 65 ALA B O 1
ATOM 6601 N N . THR B 1 66 ? 10.914 -18.719 -1.388 1 96.75 66 THR B N 1
ATOM 6602 C CA . THR B 1 66 ? 12.188 -18.078 -1.072 1 96.75 66 THR B CA 1
ATOM 6603 C C . THR B 1 66 ? 13.047 -18.984 -0.195 1 96.75 66 THR B C 1
ATOM 6605 O O . THR B 1 66 ? 12.531 -19.875 0.474 1 96.75 66 THR B O 1
ATOM 6608 N N . PRO B 1 67 ? 14.281 -18.734 -0.141 1 95.06 67 PRO B N 1
ATOM 6609 C CA . PRO B 1 67 ? 15.203 -19.625 0.558 1 95.06 67 PRO B CA 1
ATOM 6610 C C . PRO B 1 67 ? 14.969 -19.656 2.066 1 95.06 67 PRO B C 1
ATOM 6612 O O . PRO B 1 67 ? 15.43 -20.578 2.748 1 95.06 67 PRO B O 1
ATOM 6615 N N . ASP B 1 68 ? 14.289 -18.766 2.596 1 93.44 68 ASP B N 1
ATOM 6616 C CA . ASP B 1 68 ? 14.125 -18.688 4.043 1 93.44 68 ASP B CA 1
ATOM 6617 C C . ASP B 1 68 ? 12.906 -19.484 4.5 1 93.44 68 ASP B C 1
ATOM 6619 O O . ASP B 1 68 ? 12.695 -19.672 5.703 1 93.44 68 ASP B O 1
ATOM 6623 N N . ILE B 1 69 ? 12.125 -20.062 3.658 1 94.19 69 ILE B N 1
ATOM 6624 C CA . ILE B 1 69 ? 10.867 -20.75 3.963 1 94.19 69 ILE B CA 1
ATOM 6625 C C . ILE B 1 69 ? 11.141 -21.938 4.883 1 94.19 69 ILE B C 1
ATOM 6627 O O . ILE B 1 69 ? 10.422 -22.141 5.863 1 94.19 69 ILE B O 1
ATOM 6631 N N . PRO B 1 70 ? 12.188 -22.719 4.652 1 95.5 70 PRO B N 1
ATOM 6632 C CA . PRO B 1 70 ? 12.438 -23.859 5.535 1 95.5 70 PRO B CA 1
ATOM 6633 C C . PRO B 1 70 ? 12.625 -23.453 6.996 1 95.5 70 PRO B C 1
ATOM 6635 O O . PRO B 1 70 ? 12.172 -24.156 7.898 1 95.5 70 PRO B O 1
ATOM 6638 N N . ALA B 1 71 ? 13.188 -22.281 7.156 1 94.81 71 ALA B N 1
ATOM 6639 C CA . ALA B 1 71 ? 13.438 -21.797 8.516 1 94.81 71 ALA B CA 1
ATOM 6640 C C . ALA B 1 71 ? 12.133 -21.375 9.188 1 94.81 71 ALA B C 1
ATOM 6642 O O . ALA B 1 71 ? 12.078 -21.234 10.414 1 94.81 71 ALA B O 1
ATOM 6643 N N . LEU B 1 72 ? 11.102 -21.188 8.43 1 96.5 72 LEU B N 1
ATOM 6644 C CA . LEU B 1 72 ? 9.82 -20.734 8.953 1 96.5 72 LEU B CA 1
ATOM 6645 C C . LEU B 1 72 ? 8.906 -21.906 9.273 1 96.5 72 LEU B C 1
ATOM 6647 O O . LEU B 1 72 ? 7.887 -21.734 9.953 1 96.5 72 LEU B O 1
ATOM 6651 N N . LEU B 1 73 ? 9.266 -23.094 8.781 1 97.12 73 LEU B N 1
ATOM 6652 C CA . LEU B 1 73 ? 8.531 -24.312 9.117 1 97.12 73 LEU B CA 1
ATOM 6653 C C . LEU B 1 73 ? 8.977 -24.859 10.469 1 97.12 73 LEU B C 1
ATOM 6655 O O . LEU B 1 73 ? 10.18 -24.984 10.727 1 97.12 73 LEU B O 1
ATOM 6659 N N . GLN B 1 74 ? 8.047 -25.188 11.359 1 97 74 GLN B N 1
ATOM 6660 C CA . GLN B 1 74 ? 8.383 -25.688 12.688 1 97 74 GLN B CA 1
ATOM 6661 C C . GLN B 1 74 ? 8.297 -27.219 12.727 1 97 74 GLN B C 1
ATOM 6663 O O . GLN B 1 74 ? 7.215 -27.781 12.594 1 97 74 GLN B O 1
ATOM 6668 N N . ALA B 1 75 ? 9.453 -27.844 12.992 1 98 75 ALA B N 1
ATOM 6669 C CA . ALA B 1 75 ? 9.523 -29.312 13.062 1 98 75 ALA B CA 1
ATOM 6670 C C . ALA B 1 75 ? 8.977 -29.812 14.398 1 98 75 ALA B C 1
ATOM 6672 O O . ALA B 1 75 ? 9.375 -29.328 15.461 1 98 75 ALA B O 1
ATOM 6673 N N . LYS B 1 76 ? 8.07 -30.719 14.32 1 98.31 76 LYS B N 1
ATOM 6674 C CA . LYS B 1 76 ? 7.441 -31.312 15.5 1 98.31 76 LYS B CA 1
ATOM 6675 C C . LYS B 1 76 ? 7.332 -32.844 15.359 1 98.31 76 LYS B C 1
ATOM 6677 O O . LYS B 1 76 ? 7.535 -33.375 14.273 1 98.31 76 LYS B O 1
ATOM 6682 N N . ASN B 1 77 ? 7.109 -33.5 16.469 1 97.69 77 ASN B N 1
ATOM 6683 C CA . ASN B 1 77 ? 6.855 -34.938 16.438 1 97.69 77 ASN B CA 1
ATOM 6684 C C . ASN B 1 77 ? 5.688 -35.344 17.344 1 97.69 77 ASN B C 1
ATOM 6686 O O . ASN B 1 77 ? 5.27 -34.531 18.188 1 97.69 77 ASN B O 1
ATOM 6690 N N . TYR B 1 78 ? 5.105 -36.531 17.156 1 96.69 78 TYR B N 1
ATOM 6691 C CA . TYR B 1 78 ? 3.879 -36.938 17.828 1 96.69 78 TYR B CA 1
ATOM 6692 C C . TYR B 1 78 ? 4.141 -37.281 19.297 1 96.69 78 TYR B C 1
ATOM 6694 O O . TYR B 1 78 ? 3.211 -37.344 20.094 1 96.69 78 TYR B O 1
ATOM 6702 N N . GLU B 1 79 ? 5.328 -37.5 19.719 1 95.81 79 GLU B N 1
ATOM 6703 C CA . GLU B 1 79 ? 5.645 -37.938 21.078 1 95.81 79 GLU B CA 1
ATOM 6704 C C . GLU B 1 79 ? 5.805 -36.75 22.016 1 95.81 79 GLU B C 1
ATOM 6706 O O . GLU B 1 79 ? 5.293 -36.75 23.125 1 95.81 79 GLU B O 1
ATOM 6711 N N . ASN B 1 80 ? 6.469 -35.719 21.531 1 96.19 80 ASN B N 1
ATOM 6712 C CA . ASN B 1 80 ? 6.863 -34.625 22.406 1 96.19 80 ASN B CA 1
ATOM 6713 C C . ASN B 1 80 ? 5.977 -33.406 22.219 1 96.19 80 ASN B C 1
ATOM 6715 O O . ASN B 1 80 ? 5.934 -32.531 23.078 1 96.19 80 ASN B O 1
ATOM 6719 N N . HIS B 1 81 ? 5.289 -33.312 21.078 1 97.19 81 HIS B N 1
ATOM 6720 C CA . HIS B 1 81 ? 4.684 -32.031 20.734 1 97.19 81 HIS B CA 1
ATOM 6721 C C . HIS B 1 81 ? 3.189 -32.188 20.484 1 97.19 81 HIS B C 1
ATOM 6723 O O . HIS B 1 81 ? 2.572 -31.312 19.859 1 97.19 81 HIS B O 1
ATOM 6729 N N . LEU B 1 82 ? 2.578 -33.188 20.891 1 96.62 82 LEU B N 1
ATOM 6730 C CA . LEU B 1 82 ? 1.178 -33.469 20.578 1 96.62 82 LEU B CA 1
ATOM 6731 C C . LEU B 1 82 ? 0.275 -32.375 21.125 1 96.62 82 LEU B C 1
ATOM 6733 O O . LEU B 1 82 ? -0.707 -31.984 20.484 1 96.62 82 LEU B O 1
ATOM 6737 N N . SER B 1 83 ? 0.521 -31.828 22.25 1 96.25 83 SER B N 1
ATOM 6738 C CA . SER B 1 83 ? -0.299 -30.812 22.906 1 96.25 83 SER B CA 1
ATOM 6739 C C . SER B 1 83 ? -0.357 -29.531 22.094 1 96.25 83 SER B C 1
ATOM 6741 O O . SER B 1 83 ? -1.314 -28.75 22.188 1 96.25 83 SER B O 1
ATOM 6743 N N . GLU B 1 84 ? 0.644 -29.297 21.234 1 97.25 84 GLU B N 1
ATOM 6744 C CA . GLU B 1 84 ? 0.705 -28.078 20.453 1 97.25 84 GLU B CA 1
ATOM 6745 C C . GLU B 1 84 ? -0.34 -28.094 19.344 1 97.25 84 GLU B C 1
ATOM 6747 O O . GLU B 1 84 ? -0.642 -27.047 18.75 1 97.25 84 GLU B O 1
ATOM 6752 N N . LEU B 1 85 ? -0.89 -29.188 19.016 1 97.38 85 LEU B N 1
ATOM 6753 C CA . LEU B 1 85 ? -1.964 -29.281 18.031 1 97.38 85 LEU B CA 1
ATOM 6754 C C . LEU B 1 85 ? -3.18 -28.484 18.484 1 97.38 85 LEU B C 1
ATOM 6756 O O . LEU B 1 85 ? -3.943 -27.984 17.656 1 97.38 85 LEU B O 1
ATOM 6760 N N . GLY B 1 86 ? -3.312 -28.391 19.812 1 95.62 86 GLY B N 1
ATOM 6761 C CA . GLY B 1 86 ? -4.43 -27.641 20.359 1 95.62 86 GLY B CA 1
ATOM 6762 C C . GLY B 1 86 ? -4.371 -26.172 20.047 1 95.62 86 GLY B C 1
ATOM 6763 O O . GLY B 1 86 ? -5.379 -25.469 20.156 1 95.62 86 GLY B O 1
ATOM 6764 N N . GLN B 1 87 ? -3.266 -25.734 19.578 1 94.75 87 GLN B N 1
ATOM 6765 C CA . GLN B 1 87 ? -3.09 -24.312 19.25 1 94.75 87 GLN B CA 1
ATOM 6766 C C . GLN B 1 87 ? -3.346 -24.062 17.781 1 94.75 87 GLN B C 1
ATOM 6768 O O . GLN B 1 87 ? -3.371 -22.906 17.328 1 94.75 87 GLN B O 1
ATOM 6773 N N . CYS B 1 88 ? -3.533 -25.094 17.031 1 96.75 88 CYS B N 1
ATOM 6774 C CA . CYS B 1 88 ? -3.709 -24.969 15.586 1 96.75 88 CYS B CA 1
ATOM 6775 C C . CYS B 1 88 ? -5.188 -24.922 15.219 1 96.75 88 CYS B C 1
ATOM 6777 O O . CYS B 1 88 ? -6.02 -25.531 15.883 1 96.75 88 CYS B O 1
ATOM 6779 N N . ASP B 1 89 ? -5.508 -24.125 14.227 1 96.31 89 ASP B N 1
ATOM 6780 C CA . ASP B 1 89 ? -6.883 -23.953 13.766 1 96.31 89 ASP B CA 1
ATOM 6781 C C . ASP B 1 89 ? -7.234 -25 12.703 1 96.31 89 ASP B C 1
ATOM 6783 O O . ASP B 1 89 ? -8.367 -25.469 12.633 1 96.31 89 ASP B O 1
ATOM 6787 N N . LEU B 1 90 ? -6.32 -25.281 11.867 1 97.88 90 LEU B N 1
ATOM 6788 C CA . LEU B 1 90 ? -6.473 -26.266 10.797 1 97.88 90 LEU B CA 1
ATOM 6789 C C . LEU B 1 90 ? -5.398 -27.344 10.891 1 97.88 90 LEU B C 1
ATOM 6791 O O . LEU B 1 90 ? -4.207 -27.047 10.953 1 97.88 90 LEU B O 1
ATOM 6795 N N . ILE B 1 91 ? -5.828 -28.562 10.984 1 98.5 91 ILE B N 1
ATOM 6796 C CA . ILE B 1 91 ? -4.945 -29.734 11 1 98.5 91 ILE B CA 1
ATOM 6797 C C . ILE B 1 91 ? -5.137 -30.531 9.719 1 98.5 91 ILE B C 1
ATOM 6799 O O . ILE B 1 91 ? -6.238 -31.016 9.43 1 98.5 91 ILE B O 1
ATOM 6803 N N . ILE B 1 92 ? -4.098 -30.703 8.922 1 98.69 92 ILE B N 1
ATOM 6804 C CA . ILE B 1 92 ? -4.129 -31.438 7.672 1 98.69 92 ILE B CA 1
ATOM 6805 C C . ILE B 1 92 ? -3.393 -32.781 7.844 1 98.69 92 ILE B C 1
ATOM 6807 O O . ILE B 1 92 ? -2.174 -32.781 8.031 1 98.69 92 ILE B O 1
ATOM 6811 N N . GLU B 1 93 ? -4.086 -33.844 7.824 1 98.44 93 GLU B N 1
ATOM 6812 C CA . GLU B 1 93 ? -3.479 -35.156 7.918 1 98.44 93 GLU B CA 1
ATOM 6813 C C . GLU B 1 93 ? -3.01 -35.656 6.551 1 98.44 93 GLU B C 1
ATOM 6815 O O . GLU B 1 93 ? -3.809 -35.75 5.621 1 98.44 93 GLU B O 1
ATOM 6820 N N . ALA B 1 94 ? -1.8 -35.969 6.395 1 97.56 94 ALA B N 1
ATOM 6821 C CA . ALA B 1 94 ? -1.194 -36.406 5.137 1 97.56 94 ALA B CA 1
ATOM 6822 C C . ALA B 1 94 ? -0.254 -37.594 5.355 1 97.56 94 ALA B C 1
ATOM 6824 O O . ALA B 1 94 ? 0.83 -37.656 4.77 1 97.56 94 ALA B O 1
ATOM 6825 N N . ILE B 1 95 ? -0.591 -38.469 6.238 1 95.69 95 ILE B N 1
ATOM 6826 C CA . ILE B 1 95 ? 0.245 -39.625 6.473 1 95.69 95 ILE B CA 1
ATOM 6827 C C . ILE B 1 95 ? -0.072 -40.719 5.434 1 95.69 95 ILE B C 1
ATOM 6829 O O . ILE B 1 95 ? -0.804 -40.469 4.477 1 95.69 95 ILE B O 1
ATOM 6833 N N . GLY B 1 96 ? 0.531 -41.906 5.57 1 90.12 96 GLY B N 1
ATOM 6834 C CA . GLY B 1 96 ? 0.388 -42.969 4.605 1 90.12 96 GLY B CA 1
ATOM 6835 C C . GLY B 1 96 ? -1.057 -43.375 4.359 1 90.12 96 GLY B C 1
ATOM 6836 O O . GLY B 1 96 ? -1.914 -43.156 5.223 1 90.12 96 GLY B O 1
ATOM 6837 N N . GLU B 1 97 ? -1.363 -44 3.25 1 89.38 97 GLU B N 1
ATOM 6838 C CA . GLU B 1 97 ? -2.709 -44.312 2.77 1 89.38 97 GLU B CA 1
ATOM 6839 C C . GLU B 1 97 ? -3.213 -45.625 3.334 1 89.38 97 GLU B C 1
ATOM 6841 O O . GLU B 1 97 ? -3.496 -46.562 2.58 1 89.38 97 GLU B O 1
ATOM 6846 N N . ARG B 1 98 ? -3.391 -45.594 4.684 1 90 98 ARG B N 1
ATOM 6847 C CA . ARG B 1 98 ? -3.891 -46.781 5.391 1 90 98 ARG B CA 1
ATOM 6848 C C . ARG B 1 98 ? -4.949 -46.375 6.418 1 90 98 ARG B C 1
ATOM 6850 O O . ARG B 1 98 ? -4.715 -45.531 7.262 1 90 98 ARG B O 1
ATOM 6857 N N . MET B 1 99 ? -5.969 -47.156 6.352 1 91.88 99 MET B N 1
ATOM 6858 C CA . MET B 1 99 ? -7.09 -46.844 7.234 1 91.88 99 MET B CA 1
ATOM 6859 C C . MET B 1 99 ? -6.707 -47.031 8.695 1 91.88 99 MET B C 1
ATOM 6861 O O . MET B 1 99 ? -7.047 -46.219 9.547 1 91.88 99 MET B O 1
ATOM 6865 N N . ASP B 1 100 ? -5.949 -48.094 8.969 1 94.69 100 ASP B N 1
ATOM 6866 C CA . ASP B 1 100 ? -5.594 -48.406 10.359 1 94.69 100 ASP B CA 1
ATOM 6867 C C . ASP B 1 100 ? -4.629 -47.375 10.914 1 94.69 100 ASP B C 1
ATOM 6869 O O . ASP B 1 100 ? -4.746 -46.938 12.07 1 94.69 100 ASP B O 1
ATOM 6873 N N . TRP B 1 101 ? -3.676 -46.906 10.094 1 95.88 101 TRP B N 1
ATOM 6874 C CA . TRP B 1 101 ? -2.742 -45.875 10.523 1 95.88 101 TRP B CA 1
ATOM 6875 C C . TRP B 1 101 ? -3.477 -44.562 10.82 1 95.88 101 TRP B C 1
ATOM 6877 O O . TRP B 1 101 ? -3.211 -43.938 11.836 1 95.88 101 TRP B O 1
ATOM 6887 N N . LYS B 1 102 ? -4.379 -44.219 9.961 1 95.88 102 LYS B N 1
ATOM 6888 C CA . LYS B 1 102 ? -5.113 -42.969 10.117 1 95.88 102 LYS B CA 1
ATOM 6889 C C . LYS B 1 102 ? -6.043 -43.031 11.328 1 95.88 102 LYS B C 1
ATOM 6891 O O . LYS B 1 102 ? -6.156 -42.062 12.078 1 95.88 102 LYS B O 1
ATOM 6896 N N . THR B 1 103 ? -6.664 -44.188 11.5 1 95.75 103 THR B N 1
ATOM 6897 C CA . THR B 1 103 ? -7.523 -44.375 12.656 1 95.75 103 THR B CA 1
ATOM 6898 C C . THR B 1 103 ? -6.727 -44.25 13.953 1 95.75 103 THR B C 1
ATOM 6900 O O . THR B 1 103 ? -7.168 -43.562 14.891 1 95.75 103 THR B O 1
ATOM 6903 N N . ASP B 1 104 ? -5.574 -44.844 13.953 1 96.56 104 ASP B N 1
ATOM 6904 C CA . ASP B 1 104 ? -4.719 -44.781 15.133 1 96.56 104 ASP B CA 1
ATOM 6905 C C . ASP B 1 104 ? -4.309 -43.344 15.422 1 96.56 104 ASP B C 1
ATOM 6907 O O . ASP B 1 104 ? -4.309 -42.906 16.578 1 96.56 104 ASP B O 1
ATOM 6911 N N . LEU B 1 105 ? -3.945 -42.656 14.445 1 97.06 105 LEU B N 1
ATOM 6912 C CA . LEU B 1 105 ? -3.543 -41.25 14.602 1 97.06 105 LEU B CA 1
ATOM 6913 C C . LEU B 1 105 ? -4.699 -40.406 15.117 1 97.06 105 LEU B C 1
ATOM 6915 O O . LEU B 1 105 ? -4.523 -39.594 16.031 1 97.06 105 LEU B O 1
ATOM 6919 N N . TYR B 1 106 ? -5.898 -40.562 14.555 1 97.19 106 TYR B N 1
ATOM 6920 C CA . TYR B 1 106 ? -7.07 -39.812 14.969 1 97.19 106 TYR B CA 1
ATOM 6921 C C . TYR B 1 106 ? -7.387 -40.031 16.438 1 97.19 106 TYR B C 1
ATOM 6923 O O . TYR B 1 106 ? -7.699 -39.094 17.172 1 97.19 106 TYR B O 1
ATOM 6931 N N . ASN B 1 107 ? -7.254 -41.281 16.812 1 95.69 107 ASN B N 1
ATOM 6932 C CA . ASN B 1 107 ? -7.473 -41.625 18.219 1 95.69 107 ASN B CA 1
ATOM 6933 C C . ASN B 1 107 ? -6.445 -40.938 19.125 1 95.69 107 ASN B C 1
ATOM 6935 O O . ASN B 1 107 ? -6.777 -40.469 20.219 1 95.69 107 ASN B O 1
ATOM 6939 N N . ARG B 1 108 ? -5.336 -40.875 18.656 1 96.19 108 ARG B N 1
ATOM 6940 C CA . ARG B 1 108 ? -4.23 -40.312 19.422 1 96.19 108 ARG B CA 1
ATOM 6941 C C . ARG B 1 108 ? -4.375 -38.781 19.547 1 96.19 108 ARG B C 1
ATOM 6943 O O . ARG B 1 108 ? -4.074 -38.219 20.594 1 96.19 108 ARG B O 1
ATOM 6950 N N . ILE B 1 109 ? -4.828 -38.094 18.562 1 97.06 109 ILE B N 1
ATOM 6951 C CA . ILE B 1 109 ? -4.766 -36.656 18.547 1 97.06 109 ILE B CA 1
ATOM 6952 C C . ILE B 1 109 ? -6.09 -36.062 19.047 1 97.06 109 ILE B C 1
ATOM 6954 O O . ILE B 1 109 ? -6.152 -34.906 19.469 1 97.06 109 ILE B O 1
ATOM 6958 N N . SER B 1 110 ? -7.184 -36.781 19.016 1 96.06 110 SER B N 1
ATOM 6959 C CA . SER B 1 110 ? -8.531 -36.281 19.312 1 96.06 110 SER B CA 1
ATOM 6960 C C . SER B 1 110 ? -8.586 -35.625 20.688 1 96.06 110 SER B C 1
ATOM 6962 O O . SER B 1 110 ? -9.227 -34.594 20.859 1 96.06 110 SER B O 1
ATOM 6964 N N . PRO B 1 111 ? -7.848 -36.156 21.734 1 95.62 111 PRO B N 1
ATOM 6965 C CA . PRO B 1 111 ? -7.941 -35.562 23.062 1 95.62 111 PRO B CA 1
ATOM 6966 C C . PRO B 1 111 ? -7.34 -34.156 23.125 1 95.62 111 PRO B C 1
ATOM 6968 O O . PRO B 1 111 ? -7.652 -33.375 24.047 1 95.62 111 PRO B O 1
ATOM 6971 N N . VAL B 1 112 ? -6.488 -33.812 22.266 1 96.81 112 VAL B N 1
ATOM 6972 C CA . VAL B 1 112 ? -5.785 -32.531 22.359 1 96.81 112 VAL B CA 1
ATOM 6973 C C . VAL B 1 112 ? -6.414 -31.531 21.406 1 96.81 112 VAL B C 1
ATOM 6975 O O . VAL B 1 112 ? -6.086 -30.344 21.438 1 96.81 112 VAL B O 1
ATOM 6978 N N . LEU B 1 113 ? -7.305 -31.938 20.531 1 95.62 113 LEU B N 1
ATOM 6979 C CA . LEU B 1 113 ? -7.969 -31.031 19.594 1 95.62 113 LEU B CA 1
ATOM 6980 C C . LEU B 1 113 ? -9.039 -30.219 20.312 1 95.62 113 LEU B C 1
ATOM 6982 O O . LEU B 1 113 ? -9.727 -30.719 21.188 1 95.62 113 LEU B O 1
ATOM 6986 N N . ARG B 1 114 ? -9.109 -28.938 19.938 1 94.12 114 ARG B N 1
ATOM 6987 C CA . ARG B 1 114 ? -10.195 -28.109 20.438 1 94.12 114 ARG B CA 1
ATOM 6988 C C . ARG B 1 114 ? -11.516 -28.469 19.766 1 94.12 114 ARG B C 1
ATOM 6990 O O . ARG B 1 114 ? -11.531 -29.109 18.719 1 94.12 114 ARG B O 1
ATOM 6997 N N . LYS B 1 115 ? -12.578 -27.984 20.297 1 90.31 115 LYS B N 1
ATOM 6998 C CA . LYS B 1 115 ? -13.906 -28.203 19.734 1 90.31 115 LYS B CA 1
ATOM 6999 C C . LYS B 1 115 ? -14.047 -27.547 18.359 1 90.31 115 LYS B C 1
ATOM 7001 O O . LYS B 1 115 ? -14.758 -28.062 17.5 1 90.31 115 LYS B O 1
ATOM 7006 N N . ASP B 1 116 ? -13.344 -26.484 18.172 1 90.75 116 ASP B N 1
ATOM 7007 C CA . ASP B 1 116 ? -13.5 -25.734 16.938 1 90.75 116 ASP B CA 1
ATOM 7008 C C . ASP B 1 116 ? -12.359 -26.016 15.961 1 90.75 116 ASP B C 1
ATOM 7010 O O . ASP B 1 116 ? -12.234 -25.359 14.922 1 90.75 116 ASP B O 1
ATOM 7014 N N . SER B 1 117 ? -11.5 -27 16.266 1 94.56 117 SER B N 1
ATOM 7015 C CA . SER B 1 117 ? -10.414 -27.359 15.359 1 94.56 117 SER B CA 1
ATOM 7016 C C . SER B 1 117 ? -10.953 -27.969 14.062 1 94.56 117 SER B C 1
ATOM 7018 O O . SER B 1 117 ? -11.914 -28.734 14.078 1 94.56 117 SER B O 1
ATOM 7020 N N . ILE B 1 118 ? -10.453 -27.469 13.008 1 97.19 118 ILE B N 1
ATOM 7021 C CA . ILE B 1 118 ? -10.766 -28.062 11.711 1 97.19 118 ILE B CA 1
ATOM 7022 C C . ILE B 1 118 ? -9.773 -29.172 11.391 1 97.19 118 ILE B C 1
ATOM 7024 O O . ILE B 1 118 ? -8.555 -28.969 11.438 1 97.19 118 ILE B O 1
ATOM 7028 N N . LEU B 1 119 ? -10.227 -30.359 11.188 1 97.94 119 LEU B N 1
ATOM 7029 C CA . LEU B 1 119 ? -9.398 -31.484 10.773 1 97.94 119 LEU B CA 1
ATOM 7030 C C . LEU B 1 119 ? -9.742 -31.938 9.359 1 97.94 119 LEU B C 1
ATOM 7032 O O . LEU B 1 119 ? -10.914 -32.156 9.039 1 97.94 119 LEU B O 1
ATOM 7036 N N . VAL B 1 120 ? -8.742 -32.031 8.477 1 98.5 120 VAL B N 1
ATOM 7037 C CA . VAL B 1 120 ? -9 -32.5 7.117 1 98.5 120 VAL B CA 1
ATOM 7038 C C . VAL B 1 120 ? -8 -33.594 6.754 1 98.5 120 VAL B C 1
ATOM 7040 O O . VAL B 1 120 ? -6.871 -33.594 7.246 1 98.5 120 VAL B O 1
ATOM 7043 N N . SER B 1 121 ? -8.422 -34.5 5.918 1 98.31 121 SER B N 1
ATOM 7044 C CA . SER B 1 121 ? -7.547 -35.562 5.41 1 98.31 121 SER B CA 1
ATOM 7045 C C . SER B 1 121 ? -7.168 -35.312 3.955 1 98.31 121 SER B C 1
ATOM 7047 O O . SER B 1 121 ? -8.023 -35 3.125 1 98.31 121 SER B O 1
ATOM 7049 N N . ASN B 1 122 ? -5.902 -35.469 3.643 1 97.5 122 ASN B N 1
ATOM 7050 C CA . ASN B 1 122 ? -5.414 -35.344 2.273 1 97.5 122 ASN B CA 1
ATOM 7051 C C . ASN B 1 122 ? -5.391 -36.719 1.564 1 97.5 122 ASN B C 1
ATOM 7053 O O . ASN B 1 122 ? -4.605 -36.906 0.639 1 97.5 122 ASN B O 1
ATOM 7057 N N . THR B 1 123 ? -6.238 -37.562 1.945 1 93.5 123 THR B N 1
ATOM 7058 C CA . THR B 1 123 ? -6.312 -38.875 1.302 1 93.5 123 THR B CA 1
ATOM 7059 C C . THR B 1 123 ? -6.688 -38.719 -0.171 1 93.5 123 THR B C 1
ATOM 7061 O O . THR B 1 123 ? -7.418 -37.812 -0.544 1 93.5 123 THR B O 1
ATOM 7064 N N . SER B 1 124 ? -6.168 -39.656 -0.991 1 89.12 124 SER B N 1
ATOM 7065 C CA . SER B 1 124 ? -6.441 -39.625 -2.426 1 89.12 124 SER B CA 1
ATOM 7066 C C . SER B 1 124 ? -7.512 -40.625 -2.805 1 89.12 124 SER B C 1
ATOM 7068 O O . SER B 1 124 ? -7.895 -40.75 -3.973 1 89.12 124 SER B O 1
ATOM 7070 N N . GLY B 1 125 ? -8.023 -41.375 -1.69 1 87.38 125 GLY B N 1
ATOM 7071 C CA . GLY B 1 125 ? -8.992 -42.344 -2.162 1 87.38 125 GLY B CA 1
ATOM 7072 C C . GLY B 1 125 ? -9.719 -43.062 -1.037 1 87.38 125 GLY B C 1
ATOM 7073 O O . GLY B 1 125 ? -10.719 -43.719 -1.27 1 87.38 125 GLY B O 1
ATOM 7074 N N . LEU B 1 126 ? -9.25 -42.875 0.218 1 90 126 LEU B N 1
ATOM 7075 C CA . LEU B 1 126 ? -9.93 -43.531 1.339 1 90 126 LEU B CA 1
ATOM 7076 C C . LEU B 1 126 ? -11.273 -42.844 1.612 1 90 126 LEU B C 1
ATOM 7078 O O . LEU B 1 126 ? -11.438 -41.656 1.351 1 90 126 LEU B O 1
ATOM 7082 N N . SER B 1 127 ? -12.195 -43.656 2.09 1 95.06 127 SER B N 1
ATOM 7083 C CA . SER B 1 127 ? -13.523 -43.125 2.387 1 95.06 127 SER B CA 1
ATOM 7084 C C . SER B 1 127 ? -13.469 -42.094 3.498 1 95.06 127 SER B C 1
ATOM 7086 O O . SER B 1 127 ? -13.016 -42.375 4.605 1 95.06 127 SER B O 1
ATOM 7088 N N . ILE B 1 128 ? -13.953 -40.938 3.256 1 97.69 128 ILE B N 1
ATOM 7089 C CA . ILE B 1 128 ? -13.984 -39.844 4.219 1 97.69 128 ILE B CA 1
ATOM 7090 C C . ILE B 1 128 ? -15.023 -40.156 5.301 1 97.69 128 ILE B C 1
ATOM 7092 O O . ILE B 1 128 ? -14.828 -39.812 6.469 1 97.69 128 ILE B O 1
ATOM 7096 N N . ASN B 1 129 ? -16.125 -40.75 4.922 1 97.75 129 ASN B N 1
ATOM 7097 C CA . ASN B 1 129 ? -17.141 -41.156 5.895 1 97.75 129 ASN B CA 1
ATOM 7098 C C . ASN B 1 129 ? -16.594 -42.188 6.891 1 97.75 129 ASN B C 1
ATOM 7100 O O . ASN B 1 129 ? -16.859 -42.094 8.094 1 97.75 129 ASN B O 1
ATOM 7104 N N . GLU B 1 130 ? -15.82 -43.188 6.363 1 96.25 130 GLU B N 1
ATOM 7105 C CA . GLU B 1 130 ? -15.219 -44.156 7.25 1 96.25 130 GLU B CA 1
ATOM 7106 C C . GLU B 1 130 ? -14.234 -43.5 8.211 1 96.25 130 GLU B C 1
ATOM 7108 O O . GLU B 1 130 ? -14.188 -43.844 9.398 1 96.25 130 GLU B O 1
ATOM 7113 N N . LEU B 1 131 ? -13.5 -42.562 7.727 1 97.25 131 LEU B N 1
ATOM 7114 C CA . LEU B 1 131 ? -12.555 -41.844 8.57 1 97.25 131 LEU B CA 1
ATOM 7115 C C . LEU B 1 131 ? -13.289 -41 9.609 1 97.25 131 LEU B C 1
ATOM 7117 O O . LEU B 1 131 ? -12.883 -40.969 10.773 1 97.25 131 LEU B O 1
ATOM 7121 N N . ALA B 1 132 ? -14.344 -40.375 9.203 1 97.69 132 ALA B N 1
ATOM 7122 C CA . ALA B 1 132 ? -15.141 -39.531 10.102 1 97.69 132 ALA B CA 1
ATOM 7123 C C . ALA B 1 132 ? -15.68 -40.375 11.266 1 97.69 132 ALA B C 1
ATOM 7125 O O . ALA B 1 132 ? -15.75 -39.906 12.398 1 97.69 132 ALA B O 1
ATOM 7126 N N . ASN B 1 133 ? -16.016 -41.594 10.992 1 96.25 133 ASN B N 1
ATOM 7127 C CA . ASN B 1 133 ? -16.609 -42.469 11.984 1 96.25 133 ASN B CA 1
ATOM 7128 C C . ASN B 1 133 ? -15.602 -42.875 13.055 1 96.25 133 ASN B C 1
ATOM 7130 O O . ASN B 1 133 ? -15.977 -43.312 14.141 1 96.25 133 ASN B O 1
ATOM 7134 N N . THR B 1 134 ? -14.375 -42.75 12.742 1 95.69 134 THR B N 1
ATOM 7135 C CA . THR B 1 134 ? -13.336 -43.062 13.711 1 95.69 134 THR B CA 1
ATOM 7136 C C . THR B 1 134 ? -13.148 -41.938 14.719 1 95.69 134 THR B C 1
ATOM 7138 O O . THR B 1 134 ? -12.547 -42.125 15.773 1 95.69 134 THR B O 1
ATOM 7141 N N . LEU B 1 135 ? -13.672 -40.781 14.484 1 96.56 135 LEU B N 1
ATOM 7142 C CA . LEU B 1 135 ? -13.516 -39.625 15.328 1 96.56 135 LEU B CA 1
ATOM 7143 C C . LEU B 1 135 ? -14.625 -39.531 16.375 1 96.56 135 LEU B C 1
ATOM 7145 O O . LEU B 1 135 ? -15.734 -40.031 16.141 1 96.56 135 LEU B O 1
ATOM 7149 N N . PRO B 1 136 ? -14.328 -38.906 17.516 1 95.56 136 PRO B N 1
ATOM 7150 C CA . PRO B 1 136 ? -15.422 -38.562 18.422 1 95.56 136 PRO B CA 1
ATOM 7151 C C . PRO B 1 136 ? -16.484 -37.688 17.766 1 95.56 136 PRO B C 1
ATOM 7153 O O . PRO B 1 136 ? -16.172 -36.875 16.906 1 95.56 136 PRO B O 1
ATOM 7156 N N . GLU B 1 137 ? -17.719 -37.875 18.188 1 94.69 137 GLU B N 1
ATOM 7157 C CA . GLU B 1 137 ? -18.859 -37.188 17.609 1 94.69 137 GLU B CA 1
ATOM 7158 C C . GLU B 1 137 ? -18.641 -35.688 17.562 1 94.69 137 GLU B C 1
ATOM 7160 O O . GLU B 1 137 ? -19.031 -35 16.609 1 94.69 137 GLU B O 1
ATOM 7165 N N . ALA B 1 138 ? -17.984 -35.188 18.531 1 93.12 138 ALA B N 1
ATOM 7166 C CA . ALA B 1 138 ? -17.797 -33.75 18.703 1 93.12 138 ALA B CA 1
ATOM 7167 C C . ALA B 1 138 ? -16.922 -33.188 17.578 1 93.12 138 ALA B C 1
ATOM 7169 O O . ALA B 1 138 ? -16.984 -31.984 17.281 1 93.12 138 ALA B O 1
ATOM 7170 N N . HIS B 1 139 ? -16.156 -34 16.891 1 95.88 139 HIS B N 1
ATOM 7171 C CA . HIS B 1 139 ? -15.195 -33.5 15.906 1 95.88 139 HIS B CA 1
ATOM 7172 C C . HIS B 1 139 ? -15.672 -33.812 14.492 1 95.88 139 HIS B C 1
ATOM 7174 O O . HIS B 1 139 ? -15.109 -33.281 13.523 1 95.88 139 HIS B O 1
ATOM 7180 N N . ARG B 1 140 ? -16.766 -34.562 14.32 1 97.25 140 ARG B N 1
ATOM 7181 C CA . ARG B 1 140 ? -17.172 -35.062 13.008 1 97.25 140 ARG B CA 1
ATOM 7182 C C . ARG B 1 140 ? -17.734 -33.938 12.148 1 97.25 140 ARG B C 1
ATOM 7184 O O . ARG B 1 140 ? -17.578 -33.938 10.922 1 97.25 140 ARG B O 1
ATOM 7191 N N . GLY B 1 141 ? -18.328 -32.969 12.75 1 96.62 141 GLY B N 1
ATOM 7192 C CA . GLY B 1 141 ? -18.859 -31.828 12.016 1 96.62 141 GLY B CA 1
ATOM 7193 C C . GLY B 1 141 ? -17.797 -30.922 11.43 1 96.62 141 GLY B C 1
ATOM 7194 O O . GLY B 1 141 ? -18.062 -30.172 10.492 1 96.62 141 GLY B O 1
ATOM 7195 N N . HIS B 1 142 ? -16.594 -30.969 12 1 96.56 142 HIS B N 1
ATOM 7196 C CA . HIS B 1 142 ? -15.469 -30.141 11.555 1 96.56 142 HIS B CA 1
ATOM 7197 C C . HIS B 1 142 ? -14.438 -30.984 10.805 1 96.56 142 HIS B C 1
ATOM 7199 O O . HIS B 1 142 ? -13.258 -30.641 10.773 1 96.56 142 HIS B O 1
ATOM 7205 N N . PHE B 1 143 ? -14.961 -32.062 10.195 1 97.88 143 PHE B N 1
ATOM 7206 C CA . PHE B 1 143 ? -14.07 -32.969 9.484 1 97.88 143 PHE B CA 1
ATOM 7207 C C . PHE B 1 143 ? -14.5 -33.125 8.031 1 97.88 143 PHE B C 1
ATOM 7209 O O . PHE B 1 143 ? -15.695 -33.188 7.738 1 97.88 143 PHE B O 1
ATOM 7216 N N . CYS B 1 144 ? -13.555 -33.125 7.094 1 98.25 144 CYS B N 1
ATOM 7217 C CA . CYS B 1 144 ? -13.797 -33.469 5.695 1 98.25 144 CYS B CA 1
ATOM 7218 C C . CYS B 1 144 ? -12.492 -33.812 4.984 1 98.25 144 CYS B C 1
ATOM 7220 O O . CYS B 1 144 ? -11.445 -33.906 5.621 1 98.25 144 CYS B O 1
ATOM 7222 N N . GLY B 1 145 ? -12.602 -34.125 3.73 1 98.38 145 GLY B N 1
ATOM 7223 C CA . GLY B 1 145 ? -11.414 -34.344 2.916 1 98.38 145 GLY B CA 1
ATOM 7224 C C . GLY B 1 145 ? -11 -33.125 2.113 1 98.38 145 GLY B C 1
ATOM 7225 O O . GLY B 1 145 ? -11.852 -32.375 1.625 1 98.38 145 GLY B O 1
ATOM 7226 N N . VAL B 1 146 ? -9.742 -32.875 2.031 1 98.56 146 VAL B N 1
ATOM 7227 C CA . VAL B 1 146 ? -9.141 -31.938 1.096 1 98.56 146 VAL B CA 1
ATOM 7228 C C . VAL B 1 146 ? -8.008 -32.625 0.333 1 98.56 146 VAL B C 1
ATOM 7230 O O . VAL B 1 146 ? -6.926 -32.844 0.882 1 98.56 146 VAL B O 1
ATOM 7233 N N . HIS B 1 147 ? -8.25 -32.875 -0.904 1 97.88 147 HIS B N 1
ATOM 7234 C CA . HIS B 1 147 ? -7.273 -33.594 -1.722 1 97.88 147 HIS B CA 1
ATOM 7235 C C . HIS B 1 147 ? -6.469 -32.625 -2.592 1 97.88 147 HIS B C 1
ATOM 7237 O O . HIS B 1 147 ? -6.988 -32.094 -3.574 1 97.88 147 HIS B O 1
ATOM 7243 N N . PHE B 1 148 ? -5.199 -32.438 -2.201 1 97.56 148 PHE B N 1
ATOM 7244 C CA . PHE B 1 148 ? -4.27 -31.641 -3 1 97.56 148 PHE B CA 1
ATOM 7245 C C . PHE B 1 148 ? -3.625 -32.5 -4.086 1 97.56 148 PHE B C 1
ATOM 7247 O O . PHE B 1 148 ? -3.436 -33.688 -3.902 1 97.56 148 PHE B O 1
ATOM 7254 N N . PHE B 1 149 ? -3.285 -31.828 -5.148 1 95.19 149 PHE B N 1
ATOM 7255 C CA . PHE B 1 149 ? -2.572 -32.531 -6.219 1 95.19 149 PHE B CA 1
ATOM 7256 C C . PHE B 1 149 ? -1.086 -32.188 -6.18 1 95.19 149 PHE B C 1
ATOM 7258 O O . PHE B 1 149 ? -0.706 -31.062 -5.844 1 95.19 149 PHE B O 1
ATOM 7265 N N . ASN B 1 150 ? -0.228 -33.062 -6.445 1 90.44 150 ASN B N 1
ATOM 7266 C CA . ASN B 1 150 ? 1.222 -32.906 -6.438 1 90.44 150 ASN B CA 1
ATOM 7267 C C . ASN B 1 150 ? 1.732 -32.375 -7.77 1 90.44 150 ASN B C 1
ATOM 7269 O O . ASN B 1 150 ? 1.379 -32.875 -8.828 1 90.44 150 ASN B O 1
ATOM 7273 N N . PRO B 1 151 ? 2.535 -31.375 -7.652 1 94.31 151 PRO B N 1
ATOM 7274 C CA . PRO B 1 151 ? 3.027 -30.625 -6.496 1 94.31 151 PRO B CA 1
ATOM 7275 C C . PRO B 1 151 ? 2.055 -29.531 -6.039 1 94.31 151 PRO B C 1
ATOM 7277 O O . PRO B 1 151 ? 1.644 -28.688 -6.84 1 94.31 151 PRO B O 1
ATOM 7280 N N . PRO B 1 152 ? 1.854 -29.406 -4.762 1 96.81 152 PRO B N 1
ATOM 7281 C CA . PRO B 1 152 ? 0.801 -28.531 -4.242 1 96.81 152 PRO B CA 1
ATOM 7282 C C . PRO B 1 152 ? 0.97 -27.078 -4.688 1 96.81 152 PRO B C 1
ATOM 7284 O O . PRO B 1 152 ? -0.019 -26.391 -4.941 1 96.81 152 PRO B O 1
ATOM 7287 N N . ARG B 1 153 ? 2.164 -26.578 -4.785 1 97.38 153 ARG B N 1
ATOM 7288 C CA . ARG B 1 153 ? 2.402 -25.203 -5.176 1 97.38 153 ARG B CA 1
ATOM 7289 C C . ARG B 1 153 ? 1.93 -24.938 -6.605 1 97.38 153 ARG B C 1
ATOM 7291 O O . ARG B 1 153 ? 1.317 -23.906 -6.887 1 97.38 153 ARG B O 1
ATOM 7298 N N . TYR B 1 154 ? 2.121 -25.844 -7.512 1 96.38 154 TYR B N 1
ATOM 7299 C CA . TYR B 1 154 ? 1.961 -25.594 -8.938 1 96.38 154 TYR B CA 1
ATOM 7300 C C . TYR B 1 154 ? 0.623 -26.125 -9.438 1 96.38 154 TYR B C 1
ATOM 7302 O O . TYR B 1 154 ? 0.088 -25.641 -10.438 1 96.38 154 TYR B O 1
ATOM 7310 N N . MET B 1 155 ? 0.101 -27.141 -8.773 1 96.25 155 MET B N 1
ATOM 7311 C CA . MET B 1 155 ? -1.169 -27.719 -9.211 1 96.25 155 MET B CA 1
ATOM 7312 C C . MET B 1 155 ? -2.344 -26.891 -8.695 1 96.25 155 MET B C 1
ATOM 7314 O O . MET B 1 155 ? -2.461 -26.656 -7.492 1 96.25 155 MET B O 1
ATOM 7318 N N . HIS B 1 156 ? -3.205 -26.562 -9.539 1 97.19 156 HIS B N 1
ATOM 7319 C CA . HIS B 1 156 ? -4.285 -25.625 -9.258 1 97.19 156 HIS B CA 1
ATOM 7320 C C . HIS B 1 156 ? -5.441 -26.312 -8.539 1 97.19 156 HIS B C 1
ATOM 7322 O O . HIS B 1 156 ? -6.141 -25.688 -7.738 1 97.19 156 HIS B O 1
ATOM 7328 N N . LEU B 1 157 ? -5.688 -27.562 -8.688 1 98.19 157 LEU B N 1
ATOM 7329 C CA . LEU B 1 157 ? -6.883 -28.266 -8.234 1 98.19 157 LEU B CA 1
ATOM 7330 C C . LEU B 1 157 ? -6.773 -28.625 -6.754 1 98.19 157 LEU B C 1
ATOM 7332 O O . LEU B 1 157 ? -5.719 -29.078 -6.301 1 98.19 157 LEU B O 1
ATOM 7336 N N . ALA B 1 158 ? -7.801 -28.438 -6.047 1 98.5 158 ALA B N 1
ATOM 7337 C CA . ALA B 1 158 ? -8.07 -29.047 -4.746 1 98.5 158 ALA B CA 1
ATOM 7338 C C . ALA B 1 158 ? -9.484 -29.609 -4.684 1 98.5 158 ALA B C 1
ATOM 7340 O O . ALA B 1 158 ? -10.453 -28.906 -4.977 1 98.5 158 ALA B O 1
ATOM 7341 N N . GLU B 1 159 ? -9.672 -30.844 -4.363 1 98.56 159 GLU B N 1
ATOM 7342 C CA . GLU B 1 159 ? -10.992 -31.453 -4.203 1 98.56 159 GLU B CA 1
ATOM 7343 C C . GLU B 1 159 ? -11.438 -31.422 -2.744 1 98.56 159 GLU B C 1
ATOM 7345 O O . GLU B 1 159 ? -10.719 -31.875 -1.855 1 98.56 159 GLU B O 1
ATOM 7350 N N . LEU B 1 160 ? -12.492 -30.812 -2.506 1 98.25 160 LEU B N 1
ATOM 7351 C CA . LEU B 1 160 ? -13.141 -30.812 -1.199 1 98.25 160 LEU B CA 1
ATOM 7352 C C . LEU B 1 160 ? -14.172 -31.938 -1.094 1 98.25 160 LEU B C 1
ATOM 7354 O O . LEU B 1 160 ? -15.086 -32.031 -1.916 1 98.25 160 LEU B O 1
ATOM 7358 N N . ILE B 1 161 ? -14.047 -32.875 -0.068 1 98.56 161 ILE B N 1
ATOM 7359 C CA . ILE B 1 161 ? -14.883 -34.062 0.044 1 98.56 161 ILE B CA 1
ATOM 7360 C C . ILE B 1 161 ? -15.594 -34.094 1.393 1 98.56 161 ILE B C 1
ATOM 7362 O O . ILE B 1 161 ? -15.031 -34.5 2.402 1 98.56 161 ILE B O 1
ATOM 7366 N N . PRO B 1 162 ? -16.812 -33.719 1.443 1 98.19 162 PRO B N 1
ATOM 7367 C CA . PRO B 1 162 ? -17.547 -33.719 2.707 1 98.19 162 PRO B CA 1
ATOM 7368 C C . PRO B 1 162 ? -17.922 -35.125 3.172 1 98.19 162 PRO B C 1
ATOM 7370 O O . PRO B 1 162 ? -18.219 -36 2.346 1 98.19 162 PRO B O 1
ATOM 7373 N N . ALA B 1 163 ? -17.859 -35.312 4.43 1 98.12 163 ALA B N 1
ATOM 7374 C CA . ALA B 1 163 ? -18.547 -36.438 5.051 1 98.12 163 ALA B CA 1
ATOM 7375 C C . ALA B 1 163 ? -20.031 -36.156 5.262 1 98.12 163 ALA B C 1
ATOM 7377 O O . ALA B 1 163 ? -20.453 -35 5.102 1 98.12 163 ALA B O 1
ATOM 7378 N N . SER B 1 164 ? -20.75 -37.188 5.609 1 97.44 164 SER B N 1
ATOM 7379 C CA . SER B 1 164 ? -22.172 -37 5.883 1 97.44 164 SER B CA 1
ATOM 7380 C C . SER B 1 164 ? -22.375 -36.062 7.086 1 97.44 164 SER B C 1
ATOM 7382 O O . SER B 1 164 ? -23.422 -35.438 7.203 1 97.44 164 SER B O 1
ATOM 7384 N N . THR B 1 165 ? -21.391 -35.938 7.922 1 97.62 165 THR B N 1
ATOM 7385 C CA . THR B 1 165 ? -21.5 -35.188 9.172 1 97.62 165 THR B CA 1
ATOM 7386 C C . THR B 1 165 ? -20.906 -33.781 9.031 1 97.62 165 THR B C 1
ATOM 7388 O O . THR B 1 165 ? -21.047 -32.938 9.922 1 97.62 165 THR B O 1
ATOM 7391 N N . THR B 1 166 ? -20.25 -33.5 7.934 1 97.81 166 THR B N 1
ATOM 7392 C CA . THR B 1 166 ? -19.547 -32.219 7.754 1 97.81 166 THR B CA 1
ATOM 7393 C C . THR B 1 166 ? -20.547 -31.062 7.758 1 97.81 166 THR B C 1
ATOM 7395 O O . THR B 1 166 ? -21.547 -31.094 7.051 1 97.81 166 THR B O 1
ATOM 7398 N N . HIS B 1 167 ? -20.297 -30 8.531 1 95.81 167 HIS B N 1
ATOM 7399 C CA . HIS B 1 167 ? -21.125 -28.797 8.508 1 95.81 167 HIS B CA 1
ATOM 7400 C C . HIS B 1 167 ? -21.031 -28.094 7.156 1 95.81 167 HIS B C 1
ATOM 7402 O O . HIS B 1 167 ? -19.922 -27.844 6.66 1 95.81 167 HIS B O 1
ATOM 7408 N N . PRO B 1 168 ? -22.156 -27.766 6.59 1 95.56 168 PRO B N 1
ATOM 7409 C CA . PRO B 1 168 ? -22.125 -27.062 5.312 1 95.56 168 PRO B CA 1
ATOM 7410 C C . PRO B 1 168 ? -21.344 -25.75 5.391 1 95.56 168 PRO B C 1
ATOM 7412 O O . PRO B 1 168 ? -20.703 -25.344 4.418 1 95.56 168 PRO B O 1
ATOM 7415 N N . GLU B 1 169 ? -21.375 -25.062 6.512 1 95.12 169 GLU B N 1
ATOM 7416 C CA . GLU B 1 169 ? -20.672 -23.797 6.68 1 95.12 169 GLU B CA 1
ATOM 7417 C C . GLU B 1 169 ? -19.156 -24 6.594 1 95.12 169 GLU B C 1
ATOM 7419 O O . GLU B 1 169 ? -18.438 -23.109 6.125 1 95.12 169 GLU B O 1
ATOM 7424 N N . LEU B 1 170 ? -18.719 -25.125 7.082 1 95.88 170 LEU B N 1
ATOM 7425 C CA . LEU B 1 170 ? -17.297 -25.438 6.988 1 95.88 170 LEU B CA 1
ATOM 7426 C C . LEU B 1 170 ? -16.859 -25.562 5.531 1 95.88 170 LEU B C 1
ATOM 7428 O O . LEU B 1 170 ? -15.789 -25.094 5.156 1 95.88 170 LEU B O 1
ATOM 7432 N N . LEU B 1 171 ? -17.703 -26.172 4.73 1 96.69 171 LEU B N 1
ATOM 7433 C CA . LEU B 1 171 ? -17.375 -26.344 3.32 1 96.69 171 LEU B CA 1
ATOM 7434 C C . LEU B 1 171 ? -17.25 -25 2.619 1 96.69 171 LEU B C 1
ATOM 7436 O O . LEU B 1 171 ? -16.312 -24.781 1.85 1 96.69 171 LEU B O 1
ATOM 7440 N N . ASP B 1 172 ? -18.234 -24.125 2.908 1 96.56 172 ASP B N 1
ATOM 7441 C CA . ASP B 1 172 ? -18.172 -22.781 2.334 1 96.56 172 ASP B CA 1
ATOM 7442 C C . ASP B 1 172 ? -16.906 -22.047 2.756 1 96.56 172 ASP B C 1
ATOM 7444 O O . ASP B 1 172 ? -16.266 -21.391 1.938 1 96.56 172 ASP B O 1
ATOM 7448 N N . TYR B 1 173 ? -16.578 -22.219 4.047 1 96.12 173 TYR B N 1
ATOM 7449 C CA . TYR B 1 173 ? -15.406 -21.547 4.582 1 96.12 173 TYR B CA 1
ATOM 7450 C C . TYR B 1 173 ? -14.133 -22.078 3.938 1 96.12 173 TYR B C 1
ATOM 7452 O O . TYR B 1 173 ? -13.281 -21.297 3.502 1 96.12 173 TYR B O 1
ATOM 7460 N N . LEU B 1 174 ? -13.977 -23.375 3.84 1 97.5 174 LEU B N 1
ATOM 7461 C CA . LEU B 1 174 ? -12.758 -23.969 3.293 1 97.5 174 LEU B CA 1
ATOM 7462 C C . LEU B 1 174 ? -12.633 -23.688 1.802 1 97.5 174 LEU B C 1
ATOM 7464 O O . LEU B 1 174 ? -11.531 -23.469 1.297 1 97.5 174 LEU B O 1
ATOM 7468 N N . GLU B 1 175 ? -13.773 -23.75 1.096 1 97.69 175 GLU B N 1
ATOM 7469 C CA . GLU B 1 175 ? -13.742 -23.391 -0.319 1 97.69 175 GLU B CA 1
ATOM 7470 C C . GLU B 1 175 ? -13.219 -21.969 -0.517 1 97.69 175 GLU B C 1
ATOM 7472 O O . GLU B 1 175 ? -12.367 -21.734 -1.376 1 97.69 175 GLU B O 1
ATOM 7477 N N . THR B 1 176 ? -13.711 -21.031 0.273 1 97.12 176 THR B N 1
ATOM 7478 C CA . THR B 1 176 ? -13.281 -19.641 0.223 1 97.12 176 THR B CA 1
ATOM 7479 C C . THR B 1 176 ? -11.797 -19.516 0.554 1 97.12 176 THR B C 1
ATOM 7481 O O . THR B 1 176 ? -11.039 -18.859 -0.169 1 97.12 176 THR B O 1
ATOM 7484 N N . TRP B 1 177 ? -11.367 -20.203 1.632 1 97 177 TRP B N 1
ATOM 7485 C CA . TRP B 1 177 ? -10.008 -20.125 2.139 1 97 177 TRP B CA 1
ATOM 7486 C C . TRP B 1 177 ? -9.023 -20.734 1.151 1 97 177 TRP B C 1
ATOM 7488 O O . TRP B 1 177 ? -7.98 -20.141 0.846 1 97 177 TRP B O 1
ATOM 7498 N N . LEU B 1 178 ? -9.312 -21.906 0.578 1 98.31 178 LEU B N 1
ATOM 7499 C CA . LEU B 1 178 ? -8.453 -22.578 -0.394 1 98.31 178 LEU B CA 1
ATOM 7500 C C . LEU B 1 178 ? -8.289 -21.734 -1.649 1 98.31 178 LEU B C 1
ATOM 7502 O O . LEU B 1 178 ? -7.188 -21.641 -2.199 1 98.31 178 LEU B O 1
ATOM 7506 N N . THR B 1 179 ? -9.391 -21.141 -2.061 1 98.12 179 THR B N 1
ATOM 7507 C CA . THR B 1 179 ? -9.375 -20.328 -3.271 1 98.12 179 THR B CA 1
ATOM 7508 C C . THR B 1 179 ? -8.578 -19.047 -3.047 1 98.12 179 THR B C 1
ATOM 7510 O O . THR B 1 179 ? -7.602 -18.781 -3.75 1 98.12 179 THR B O 1
ATOM 7513 N N . GLY B 1 180 ? -8.93 -18.328 -2.088 1 97.31 180 GLY B N 1
ATOM 7514 C CA . GLY B 1 180 ? -8.344 -17.016 -1.866 1 97.31 180 GLY B CA 1
ATOM 7515 C C . GLY B 1 180 ? -6.953 -17.078 -1.267 1 97.31 180 GLY B C 1
ATOM 7516 O O . GLY B 1 180 ? -6.043 -16.391 -1.729 1 97.31 180 GLY B O 1
ATOM 7517 N N . THR B 1 181 ? -6.723 -17.906 -0.214 1 97.12 181 THR B N 1
ATOM 7518 C CA . THR B 1 181 ? -5.508 -17.891 0.593 1 97.12 181 THR B CA 1
ATOM 7519 C C . THR B 1 181 ? -4.441 -18.781 -0.022 1 97.12 181 THR B C 1
ATOM 7521 O O . THR B 1 181 ? -3.252 -18.469 0.018 1 97.12 181 THR B O 1
ATOM 7524 N N . LEU B 1 182 ? -4.859 -19.875 -0.647 1 98.19 182 LEU B N 1
ATOM 7525 C CA . LEU B 1 182 ? -3.857 -20.781 -1.178 1 98.19 182 LEU B CA 1
ATOM 7526 C C . LEU B 1 182 ? -3.846 -20.75 -2.703 1 98.19 182 LEU B C 1
ATOM 7528 O O . LEU B 1 182 ? -3.016 -21.406 -3.334 1 98.19 182 LEU B O 1
ATOM 7532 N N . GLY B 1 183 ? -4.773 -20.047 -3.307 1 98.25 183 GLY B N 1
ATOM 7533 C CA . GLY B 1 183 ? -4.77 -19.844 -4.746 1 98.25 183 GLY B CA 1
ATOM 7534 C C . GLY B 1 183 ? -5.246 -21.062 -5.516 1 98.25 183 GLY B C 1
ATOM 7535 O O . GLY B 1 183 ? -4.805 -21.312 -6.641 1 98.25 183 GLY B O 1
ATOM 7536 N N . LYS B 1 184 ? -6.141 -21.844 -4.941 1 98.56 184 LYS B N 1
ATOM 7537 C CA . LYS B 1 184 ? -6.57 -23.094 -5.547 1 98.56 184 LYS B CA 1
ATOM 7538 C C . LYS B 1 184 ? -7.879 -22.922 -6.309 1 98.56 184 LYS B C 1
ATOM 7540 O O . LYS B 1 184 ? -8.602 -21.953 -6.09 1 98.56 184 LYS B O 1
ATOM 7545 N N . GLY B 1 185 ? -8.055 -23.781 -7.297 1 98.25 185 GLY B N 1
ATOM 7546 C CA . GLY B 1 185 ? -9.383 -24.078 -7.82 1 98.25 185 GLY B CA 1
ATOM 7547 C C . GLY B 1 185 ? -10.062 -25.219 -7.105 1 98.25 185 GLY B C 1
ATOM 7548 O O . GLY B 1 185 ? -9.5 -26.328 -7.02 1 98.25 185 GLY B O 1
ATOM 7549 N N . VAL B 1 186 ? -11.258 -25 -6.609 1 98.38 186 VAL B N 1
ATOM 7550 C CA . VAL B 1 186 ? -11.883 -25.969 -5.715 1 98.38 186 VAL B CA 1
ATOM 7551 C C . VAL B 1 186 ? -13.094 -26.594 -6.395 1 98.38 186 VAL B C 1
ATOM 7553 O O . VAL B 1 186 ? -13.914 -25.891 -6.996 1 98.38 186 VAL B O 1
ATOM 7556 N N . VAL B 1 187 ? -13.219 -27.891 -6.395 1 98 187 VAL B N 1
ATOM 7557 C CA . VAL B 1 187 ? -14.43 -28.625 -6.766 1 98 187 VAL B CA 1
ATOM 7558 C C . VAL B 1 187 ? -14.898 -29.484 -5.594 1 98 187 VAL B C 1
ATOM 7560 O O . VAL B 1 187 ? -14.094 -29.859 -4.73 1 98 187 VAL B O 1
ATOM 7563 N N . ILE B 1 188 ? -16.141 -29.75 -5.531 1 97.5 188 ILE B N 1
ATOM 7564 C CA . ILE B 1 188 ? -16.688 -30.609 -4.484 1 97.5 188 ILE B CA 1
ATOM 7565 C C . ILE B 1 188 ? -16.906 -32.031 -5.027 1 97.5 188 ILE B C 1
ATOM 7567 O O . ILE B 1 188 ? -17.656 -32.219 -5.984 1 97.5 188 ILE B O 1
ATOM 7571 N N . ALA B 1 189 ? -16.25 -32.969 -4.48 1 98.06 189 ALA B N 1
ATOM 7572 C CA . ALA B 1 189 ? -16.344 -34.375 -4.887 1 98.06 189 ALA B CA 1
ATOM 7573 C C . ALA B 1 189 ? -17.125 -35.188 -3.863 1 98.06 189 ALA B C 1
ATOM 7575 O O . ALA B 1 189 ? -17.078 -34.906 -2.664 1 98.06 189 ALA B O 1
ATOM 7576 N N . LYS B 1 190 ? -17.828 -36.156 -4.324 1 97.5 190 LYS B N 1
ATOM 7577 C CA . LYS B 1 190 ? -18.484 -37.094 -3.422 1 97.5 190 LYS B CA 1
ATOM 7578 C C . LYS B 1 190 ? -17.484 -38.094 -2.877 1 97.5 190 LYS B C 1
ATOM 7580 O O . LYS B 1 190 ? -16.406 -38.281 -3.438 1 97.5 190 LYS B O 1
ATOM 7585 N N . ASP B 1 191 ? -17.875 -38.688 -1.765 1 97.38 191 ASP B N 1
ATOM 7586 C CA . ASP B 1 191 ? -17 -39.625 -1.088 1 97.38 191 ASP B CA 1
ATOM 7587 C C . ASP B 1 191 ? -17.016 -41 -1.787 1 97.38 191 ASP B C 1
ATOM 7589 O O . ASP B 1 191 ? -17.641 -41.938 -1.31 1 97.38 191 ASP B O 1
ATOM 7593 N N . THR B 1 192 ? -16.328 -41.125 -2.906 1 95.5 192 THR B N 1
ATOM 7594 C CA . THR B 1 192 ? -16.109 -42.344 -3.668 1 95.5 192 THR B CA 1
ATOM 7595 C C . THR B 1 192 ? -14.617 -42.531 -3.93 1 95.5 192 THR B C 1
ATOM 7597 O O . THR B 1 192 ? -13.836 -41.594 -3.859 1 95.5 192 THR B O 1
ATOM 7600 N N . PRO B 1 193 ? -14.242 -43.75 -4.184 1 93.56 193 PRO B N 1
ATOM 7601 C CA . PRO B 1 193 ? -12.82 -44 -4.371 1 93.56 193 PRO B CA 1
ATOM 7602 C C . PRO B 1 193 ? -12.211 -43.188 -5.5 1 93.56 193 PRO B C 1
ATOM 7604 O O . PRO B 1 193 ? -12.781 -43.094 -6.59 1 93.56 193 PRO B O 1
ATOM 7607 N N . ASN B 1 194 ? -11.148 -42.531 -5.215 1 93.88 194 ASN B N 1
ATOM 7608 C CA . ASN B 1 194 ? -10.359 -41.75 -6.152 1 93.88 194 ASN B CA 1
ATOM 7609 C C . ASN B 1 194 ? -11.094 -40.469 -6.555 1 93.88 194 ASN B C 1
ATOM 7611 O O . ASN B 1 194 ? -10.664 -39.781 -7.473 1 93.88 194 ASN B O 1
ATOM 7615 N N . PHE B 1 195 ? -12.273 -40.219 -6.004 1 96.75 195 PHE B N 1
ATOM 7616 C CA . PHE B 1 195 ? -13.031 -39 -6.098 1 96.75 195 PHE B CA 1
ATOM 7617 C C . PHE B 1 195 ? -13.344 -38.656 -7.555 1 96.75 195 PHE B C 1
ATOM 7619 O O . PHE B 1 195 ? -13.992 -39.438 -8.25 1 96.75 195 PHE B O 1
ATOM 7626 N N . ILE B 1 196 ? -12.859 -37.438 -8.055 1 97.94 196 ILE B N 1
ATOM 7627 C CA . ILE B 1 196 ? -13.273 -37.094 -9.414 1 97.94 196 ILE B CA 1
ATOM 7628 C C . ILE B 1 196 ? -12.07 -37.188 -10.359 1 97.94 196 ILE B C 1
ATOM 7630 O O . ILE B 1 196 ? -12.039 -38.031 -11.25 1 97.94 196 ILE B O 1
ATOM 7634 N N . ALA B 1 197 ? -11.023 -36.375 -10.156 1 96.94 197 ALA B N 1
ATOM 7635 C CA . ALA B 1 197 ? -9.93 -36.188 -11.102 1 96.94 197 ALA B CA 1
ATOM 7636 C C . ALA B 1 197 ? -9.164 -37.469 -11.336 1 96.94 197 ALA B C 1
ATOM 7638 O O . ALA B 1 197 ? -8.969 -37.906 -12.477 1 96.94 197 ALA B O 1
ATOM 7639 N N . ASN B 1 198 ? -8.766 -38.094 -10.211 1 95.12 198 ASN B N 1
ATOM 7640 C CA . ASN B 1 198 ? -8.039 -39.344 -10.352 1 95.12 198 ASN B CA 1
ATOM 7641 C C . ASN B 1 198 ? -8.922 -40.438 -10.945 1 95.12 198 ASN B C 1
ATOM 7643 O O . ASN B 1 198 ? -8.461 -41.219 -11.766 1 95.12 198 ASN B O 1
ATOM 7647 N N . ARG B 1 199 ? -10.18 -40.469 -10.555 1 95.69 199 ARG B N 1
ATOM 7648 C CA . ARG B 1 199 ? -11.109 -41.469 -11.086 1 95.69 199 ARG B CA 1
ATOM 7649 C C . ARG B 1 199 ? -11.219 -41.375 -12.602 1 95.69 199 ARG B C 1
ATOM 7651 O O . ARG B 1 199 ? -11.016 -42.344 -13.312 1 95.69 199 ARG B O 1
ATOM 7658 N N . MET B 1 200 ? -11.461 -40.188 -13.07 1 96.75 200 MET B N 1
ATOM 7659 C CA . MET B 1 200 ? -11.688 -39.969 -14.5 1 96.75 200 MET B CA 1
ATOM 7660 C C . MET B 1 200 ? -10.367 -39.938 -15.258 1 96.75 200 MET B C 1
ATOM 7662 O O . MET B 1 200 ? -10.25 -40.531 -16.328 1 96.75 200 MET B O 1
ATOM 7666 N N . GLY B 1 201 ? -9.359 -39.25 -14.75 1 95.75 201 GLY B N 1
ATOM 7667 C CA . GLY B 1 201 ? -8.086 -39.094 -15.438 1 95.75 201 GLY B CA 1
ATOM 7668 C C . GLY B 1 201 ? -7.324 -40.375 -15.586 1 95.75 201 GLY B C 1
ATOM 7669 O O . GLY B 1 201 ? -6.789 -40.656 -16.656 1 95.75 201 GLY B O 1
ATOM 7670 N N . VAL B 1 202 ? -7.277 -41.156 -14.562 1 94.69 202 VAL B N 1
ATOM 7671 C CA . VAL B 1 202 ? -6.559 -42.406 -14.609 1 94.69 202 VAL B CA 1
ATOM 7672 C C . VAL B 1 202 ? -7.312 -43.406 -15.5 1 94.69 202 VAL B C 1
ATOM 7674 O O . VAL B 1 202 ? -6.699 -44.188 -16.234 1 94.69 202 VAL B O 1
ATOM 7677 N N . PHE B 1 203 ? -8.641 -43.375 -15.453 1 96.69 203 PHE B N 1
ATOM 7678 C CA . PHE B 1 203 ? -9.391 -44.219 -16.375 1 96.69 203 PHE B CA 1
ATOM 7679 C C . PHE B 1 203 ? -9.055 -43.875 -17.812 1 96.69 203 PHE B C 1
ATOM 7681 O O . PHE B 1 203 ? -8.922 -44.75 -18.656 1 96.69 203 PHE B O 1
ATOM 7688 N N . SER B 1 204 ? -8.992 -42.625 -18.078 1 97.31 204 SER B N 1
ATOM 7689 C CA . SER B 1 204 ? -8.625 -42.188 -19.438 1 97.31 204 SER B CA 1
ATOM 7690 C C . SER B 1 204 ? -7.297 -42.812 -19.859 1 97.31 204 SER B C 1
ATOM 7692 O O . SER B 1 204 ? -7.141 -43.219 -21.016 1 97.31 204 SER B O 1
ATOM 7694 N N . LEU B 1 205 ? -6.34 -42.875 -18.969 1 96.06 205 LEU B N 1
ATOM 7695 C CA . LEU B 1 205 ? -5.043 -43.469 -19.266 1 96.06 205 LEU B CA 1
ATOM 7696 C C . LEU B 1 205 ? -5.18 -44.969 -19.484 1 96.06 205 LEU B C 1
ATOM 7698 O O . LEU B 1 205 ? -4.57 -45.531 -20.391 1 96.06 205 LEU B O 1
ATOM 7702 N N . ILE B 1 206 ? -5.992 -45.594 -18.688 1 95.94 206 ILE B N 1
ATOM 7703 C CA . ILE B 1 206 ? -6.238 -47.031 -18.797 1 95.94 206 ILE B CA 1
ATOM 7704 C C . ILE B 1 206 ? -6.879 -47.312 -20.156 1 95.94 206 ILE B C 1
ATOM 7706 O O . ILE B 1 206 ? -6.469 -48.25 -20.844 1 95.94 206 ILE B O 1
ATOM 7710 N N . ALA B 1 207 ? -7.887 -46.531 -20.5 1 97.38 207 ALA B N 1
ATOM 7711 C CA . ALA B 1 207 ? -8.562 -46.719 -21.781 1 97.38 207 ALA B CA 1
ATOM 7712 C C . ALA B 1 207 ? -7.578 -46.562 -22.953 1 97.38 207 ALA B C 1
ATOM 7714 O O . ALA B 1 207 ? -7.637 -47.312 -23.922 1 97.38 207 ALA B O 1
ATOM 7715 N N . THR B 1 208 ? -6.684 -45.625 -22.844 1 97.56 208 THR B N 1
ATOM 7716 C CA . THR B 1 208 ? -5.676 -45.375 -23.875 1 97.56 208 THR B CA 1
ATOM 7717 C C . THR B 1 208 ? -4.738 -46.594 -23.984 1 97.56 208 THR B C 1
ATOM 7719 O O . THR B 1 208 ? -4.453 -47.062 -25.094 1 97.56 208 THR B O 1
ATOM 7722 N N . MET B 1 209 ? -4.312 -47.125 -22.891 1 95.81 209 MET B N 1
ATOM 7723 C CA . MET B 1 209 ? -3.426 -48.281 -22.891 1 95.81 209 MET B CA 1
ATOM 7724 C C . MET B 1 209 ? -4.137 -49.5 -23.438 1 95.81 209 MET B C 1
ATOM 7726 O O . MET B 1 209 ? -3.553 -50.281 -24.203 1 95.81 209 MET B O 1
ATOM 7730 N N . TYR B 1 210 ? -5.355 -49.656 -23.078 1 96.06 210 TYR B N 1
ATOM 7731 C CA . TYR B 1 210 ? -6.16 -50.781 -23.516 1 96.06 210 TYR B CA 1
ATOM 7732 C C . TYR B 1 210 ? -6.27 -50.812 -25.047 1 96.06 210 TYR B C 1
ATOM 7734 O O . TYR B 1 210 ? -5.965 -51.844 -25.672 1 96.06 210 TYR B O 1
ATOM 7742 N N . HIS B 1 211 ? -6.668 -49.75 -25.594 1 97.06 211 HIS B N 1
ATOM 7743 C CA . HIS B 1 211 ? -6.879 -49.688 -27.031 1 97.06 211 HIS B CA 1
ATOM 7744 C C . HIS B 1 211 ? -5.555 -49.719 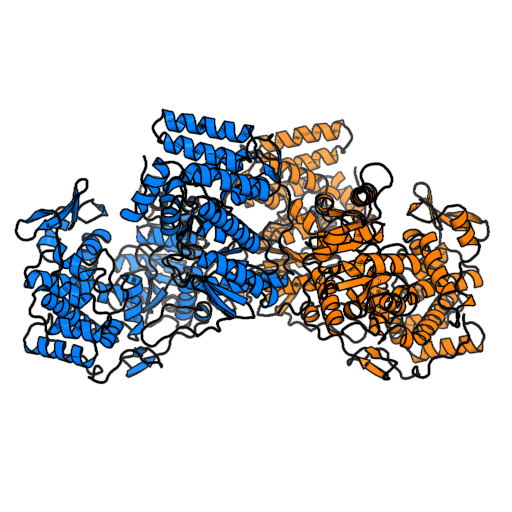-27.797 1 97.06 211 HIS B C 1
ATOM 7746 O O . HIS B 1 211 ? -5.465 -50.25 -28.891 1 97.06 211 HIS B O 1
ATOM 7752 N N . ALA B 1 212 ? -4.523 -49.094 -27.234 1 96.25 212 ALA B N 1
ATOM 7753 C CA . ALA B 1 212 ? -3.203 -49.156 -27.859 1 96.25 212 ALA B CA 1
ATOM 7754 C C . ALA B 1 212 ? -2.721 -50.594 -28 1 96.25 212 ALA B C 1
ATOM 7756 O O . ALA B 1 212 ? -2.164 -50.969 -29.031 1 96.25 212 ALA B O 1
ATOM 7757 N N . GLN B 1 213 ? -2.896 -51.344 -27 1 93.44 213 GLN B N 1
ATOM 7758 C CA . GLN B 1 213 ? -2.504 -52.719 -27.016 1 93.44 213 GLN B CA 1
ATOM 7759 C C . GLN B 1 213 ? -3.348 -53.531 -28.016 1 93.44 213 GLN B C 1
ATOM 7761 O O . GLN B 1 213 ? -2.814 -54.312 -28.797 1 93.44 213 GLN B O 1
ATOM 7766 N N . ALA B 1 214 ? -4.617 -53.281 -27.953 1 94.12 214 ALA B N 1
ATOM 7767 C CA . ALA B 1 214 ? -5.539 -54 -28.828 1 94.12 214 ALA B CA 1
ATOM 7768 C C . ALA B 1 214 ? -5.242 -53.719 -30.297 1 94.12 214 ALA B C 1
ATOM 7770 O O . ALA B 1 214 ? -5.406 -54.594 -31.156 1 94.12 214 ALA B O 1
ATOM 7771 N N . MET B 1 215 ? -4.727 -52.562 -30.547 1 95.44 215 MET B N 1
ATOM 7772 C CA . MET B 1 215 ? -4.512 -52.156 -31.938 1 95.44 215 MET B CA 1
ATOM 7773 C C . MET B 1 215 ? -3.031 -52.188 -32.312 1 95.44 215 MET B C 1
ATOM 7775 O O . MET B 1 215 ? -2.637 -51.75 -33.375 1 95.44 215 MET B O 1
ATOM 7779 N N . ASN B 1 216 ? -2.201 -52.688 -31.453 1 93.75 216 ASN B N 1
ATOM 7780 C CA . ASN B 1 216 ? -0.766 -52.844 -31.641 1 93.75 216 ASN B CA 1
ATOM 7781 C C . ASN B 1 216 ? -0.098 -51.531 -32.094 1 93.75 216 ASN B C 1
ATOM 7783 O O . ASN B 1 216 ? 0.583 -51.5 -33.125 1 93.75 216 ASN B O 1
ATOM 7787 N N . MET B 1 217 ? -0.339 -50.562 -31.266 1 95.56 217 MET B N 1
ATOM 7788 C CA . MET B 1 217 ? 0.228 -49.25 -31.547 1 95.56 217 MET B CA 1
ATOM 7789 C C . MET B 1 217 ? 1.521 -49.031 -30.766 1 95.56 217 MET B C 1
ATOM 7791 O O . MET B 1 217 ? 1.643 -49.469 -29.625 1 95.56 217 MET B O 1
ATOM 7795 N N . GLY B 1 218 ? 2.461 -48.312 -31.391 1 95.19 218 GLY B N 1
ATOM 7796 C CA . GLY B 1 218 ? 3.662 -47.938 -30.672 1 95.19 218 GLY B CA 1
ATOM 7797 C C . GLY B 1 218 ? 3.402 -46.875 -29.594 1 95.19 218 GLY B C 1
ATOM 7798 O O . GLY B 1 218 ? 2.551 -46 -29.766 1 95.19 218 GLY B O 1
ATOM 7799 N N . LEU B 1 219 ? 4.215 -46.938 -28.578 1 96.69 219 LEU B N 1
ATOM 7800 C CA . LEU B 1 219 ? 3.98 -46.062 -27.422 1 96.69 219 LEU B CA 1
ATOM 7801 C C . LEU B 1 219 ? 4.223 -44.625 -27.781 1 96.69 219 LEU B C 1
ATOM 7803 O O . LEU B 1 219 ? 3.486 -43.719 -27.328 1 96.69 219 LEU B O 1
ATOM 7807 N N . ASP B 1 220 ? 5.25 -44.281 -28.516 1 96.62 220 ASP B N 1
ATOM 7808 C CA . ASP B 1 220 ? 5.531 -42.906 -28.938 1 96.62 220 ASP B CA 1
ATOM 7809 C C . ASP B 1 220 ? 4.484 -42.438 -29.938 1 96.62 220 ASP B C 1
ATOM 7811 O O . ASP B 1 220 ? 4.184 -41.219 -30 1 96.62 220 ASP B O 1
ATOM 7815 N N . GLU B 1 221 ? 3.969 -43.344 -30.75 1 96.5 221 GLU B N 1
ATOM 7816 C CA . GLU B 1 221 ? 2.863 -43.031 -31.641 1 96.5 221 GLU B CA 1
ATOM 7817 C C . GLU B 1 221 ? 1.621 -42.594 -30.859 1 96.5 221 GLU B C 1
ATOM 7819 O O . GLU B 1 221 ? 0.952 -41.625 -31.203 1 96.5 221 GLU B O 1
ATOM 7824 N N . VAL B 1 222 ? 1.354 -43.312 -29.828 1 97.75 222 VAL B N 1
ATOM 7825 C CA . VAL B 1 222 ? 0.219 -43 -28.953 1 97.75 222 VAL B CA 1
ATOM 7826 C C . VAL B 1 222 ? 0.391 -41.625 -28.344 1 97.75 222 VAL B C 1
ATOM 7828 O O . VAL B 1 222 ? -0.546 -40.812 -28.328 1 97.75 222 VAL B O 1
ATOM 7831 N N . ASP B 1 223 ? 1.581 -41.312 -27.859 1 97.56 223 ASP B N 1
ATOM 7832 C CA . ASP B 1 223 ? 1.837 -40.031 -27.234 1 97.56 223 ASP B CA 1
ATOM 7833 C C . ASP B 1 223 ? 1.728 -38.875 -28.234 1 97.56 223 ASP B C 1
ATOM 7835 O O . ASP B 1 223 ? 1.302 -37.781 -27.891 1 97.56 223 ASP B O 1
ATOM 7839 N N . ALA B 1 224 ? 2.121 -39.125 -29.422 1 96.81 224 ALA B N 1
ATOM 7840 C CA . ALA B 1 224 ? 1.984 -38.094 -30.469 1 96.81 224 ALA B CA 1
ATOM 7841 C C . ALA B 1 224 ? 0.517 -37.781 -30.719 1 96.81 224 ALA B C 1
ATOM 7843 O O . ALA B 1 224 ? 0.188 -36.625 -31.047 1 96.81 224 ALA B O 1
ATOM 7844 N N . LEU B 1 225 ? -0.376 -38.719 -30.5 1 97.12 225 LEU B N 1
ATOM 7845 C CA . LEU B 1 225 ? -1.797 -38.594 -30.797 1 97.12 225 LEU B CA 1
ATOM 7846 C C . LEU B 1 225 ? -2.543 -38 -29.609 1 97.12 225 LEU B C 1
ATOM 7848 O O . LEU B 1 225 ? -3.566 -37.344 -29.766 1 97.12 225 LEU B O 1
ATOM 7852 N N . THR B 1 226 ? -2.037 -38.281 -28.406 1 97.5 226 THR B N 1
ATOM 7853 C CA . THR B 1 226 ? -2.828 -38 -27.219 1 97.5 226 THR B CA 1
ATOM 7854 C C . THR B 1 226 ? -2.229 -36.812 -26.438 1 97.5 226 THR B C 1
ATOM 7856 O O . THR B 1 226 ? -2.303 -36.781 -25.203 1 97.5 226 THR B O 1
ATOM 7859 N N . GLY B 1 227 ? -1.568 -35.906 -27.062 1 95.69 227 GLY B N 1
ATOM 7860 C CA . GLY B 1 227 ? -1.004 -34.719 -26.484 1 95.69 227 GLY B CA 1
ATOM 7861 C C . GLY B 1 227 ? -1.738 -33.438 -26.891 1 95.69 227 GLY B C 1
ATOM 7862 O O . GLY B 1 227 ? -2.967 -33.375 -26.812 1 95.69 227 GLY B O 1
ATOM 7863 N N . PRO B 1 228 ? -0.969 -32.469 -27.375 1 94.06 228 PRO B N 1
ATOM 7864 C CA . PRO B 1 228 ? -1.553 -31.156 -27.672 1 94.06 228 PRO B CA 1
ATOM 7865 C C . PRO B 1 228 ? -2.572 -31.219 -28.812 1 94.06 228 PRO B C 1
ATOM 7867 O O . PRO B 1 228 ? -3.51 -30.406 -28.844 1 94.06 228 PRO B O 1
ATOM 7870 N N . LEU B 1 229 ? -2.461 -32.156 -29.688 1 94.12 229 LEU B N 1
ATOM 7871 C CA . LEU B 1 229 ? -3.342 -32.25 -30.844 1 94.12 229 LEU B CA 1
ATOM 7872 C C . LEU B 1 229 ? -4.793 -32.438 -30.406 1 94.12 229 LEU B C 1
ATOM 7874 O O . LEU B 1 229 ? -5.715 -32.062 -31.125 1 94.12 229 LEU B O 1
ATOM 7878 N N . ILE B 1 230 ? -4.973 -33 -29.25 1 95.25 230 ILE B N 1
ATOM 7879 C CA . ILE B 1 230 ? -6.34 -33.188 -28.781 1 95.25 230 ILE B CA 1
ATOM 7880 C C . ILE B 1 230 ? -6.586 -32.375 -27.516 1 95.25 230 ILE B C 1
ATOM 7882 O O . ILE B 1 230 ? -7.438 -32.75 -26.703 1 95.25 230 ILE B O 1
ATOM 7886 N N . GLY B 1 231 ? -5.75 -31.375 -27.266 1 94.38 231 GLY B N 1
ATOM 7887 C CA . GLY B 1 231 ? -5.969 -30.422 -26.172 1 94.38 231 GLY B CA 1
ATOM 7888 C C . GLY B 1 231 ? -5.441 -30.922 -24.844 1 94.38 231 GLY B C 1
ATOM 7889 O O . GLY B 1 231 ? -5.957 -30.547 -23.781 1 94.38 231 GLY B O 1
ATOM 7890 N N . ARG B 1 232 ? -4.453 -31.797 -24.828 1 96.06 232 ARG B N 1
ATOM 7891 C CA . ARG B 1 232 ? -3.826 -32.312 -23.609 1 96.06 232 ARG B CA 1
ATOM 7892 C C . ARG B 1 232 ? -2.395 -31.797 -23.484 1 96.06 232 ARG B C 1
ATOM 7894 O O . ARG B 1 232 ? -1.874 -31.156 -24.391 1 96.06 232 ARG B O 1
ATOM 7901 N N . PRO B 1 233 ? -1.826 -31.938 -22.375 1 94.44 233 PRO B N 1
ATOM 7902 C CA . PRO B 1 233 ? -0.459 -31.453 -22.188 1 94.44 233 PRO B CA 1
ATOM 7903 C C . PRO B 1 233 ? 0.548 -32.156 -23.094 1 94.44 233 PRO B 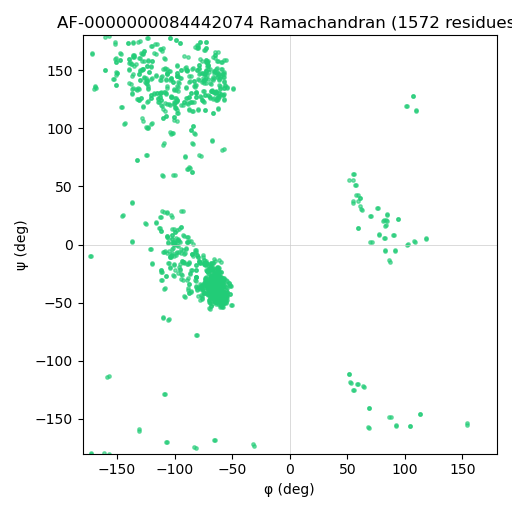C 1
ATOM 7905 O O . PRO B 1 233 ? 0.268 -33.25 -23.609 1 94.44 233 PRO B O 1
ATOM 7908 N N . LYS B 1 234 ? 1.664 -31.609 -23.188 1 91.94 234 LYS B N 1
ATOM 7909 C CA . LYS B 1 234 ? 2.727 -32.125 -24.047 1 91.94 234 LYS B CA 1
ATOM 7910 C C . LYS B 1 234 ? 3.203 -33.5 -23.562 1 91.94 234 LYS B C 1
ATOM 7912 O O . LYS B 1 234 ? 3.676 -34.312 -24.359 1 91.94 234 LYS B O 1
ATOM 7917 N N . SER B 1 235 ? 3.004 -33.719 -22.297 1 92.5 235 SER B N 1
ATOM 7918 C CA . SER B 1 235 ? 3.438 -35 -21.75 1 92.5 235 SER B CA 1
ATOM 7919 C C . SER B 1 235 ? 2.518 -36.156 -22.203 1 92.5 235 SER B C 1
ATOM 7921 O O . SER B 1 235 ? 2.871 -37.312 -22.094 1 92.5 235 SER B O 1
ATOM 7923 N N . ALA B 1 236 ? 1.359 -35.781 -22.734 1 95.06 236 ALA B N 1
ATOM 7924 C CA . ALA B 1 236 ? 0.444 -36.75 -23.344 1 95.06 236 ALA B CA 1
ATOM 7925 C C . ALA B 1 236 ? 0.094 -37.875 -22.375 1 95.06 236 ALA B C 1
ATOM 7927 O O . ALA B 1 236 ? -0.349 -37.625 -21.25 1 95.06 236 ALA B O 1
ATOM 7928 N N . THR B 1 237 ? 0.293 -39.188 -22.703 1 95.56 237 THR B N 1
ATOM 7929 C CA . THR B 1 237 ? -0.147 -40.312 -21.875 1 95.56 237 THR B CA 1
ATOM 7930 C C . THR B 1 237 ? 1.039 -40.938 -21.172 1 95.56 237 THR B C 1
ATOM 7932 O O . THR B 1 237 ? 1.161 -40.875 -19.953 1 95.56 237 THR B O 1
ATOM 7935 N N . PHE B 1 238 ? 1.942 -41.5 -21.922 1 95.56 238 PHE B N 1
ATOM 7936 C CA . PHE B 1 238 ? 3.002 -42.312 -21.375 1 95.56 238 PHE B CA 1
ATOM 7937 C C . PHE B 1 238 ? 4.086 -41.469 -20.734 1 95.56 238 PHE B C 1
ATOM 7939 O O . PHE B 1 238 ? 4.656 -41.812 -19.703 1 95.56 238 PHE B O 1
ATOM 7946 N N . ARG B 1 239 ? 4.383 -40.344 -21.344 1 94.19 239 ARG B N 1
ATOM 7947 C CA . ARG B 1 239 ? 5.316 -39.438 -20.703 1 94.19 239 ARG B CA 1
ATOM 7948 C C . ARG B 1 239 ? 4.746 -38.906 -19.406 1 94.19 239 ARG B C 1
ATOM 7950 O O . ARG B 1 239 ? 5.488 -38.656 -18.438 1 94.19 239 ARG B O 1
ATOM 7957 N N . THR B 1 240 ? 3.43 -38.656 -19.375 1 93.25 240 THR B N 1
ATOM 7958 C CA . THR B 1 240 ? 2.777 -38.25 -18.125 1 93.25 240 THR B CA 1
ATOM 7959 C C . THR B 1 240 ? 3 -39.312 -17.047 1 93.25 240 THR B C 1
ATOM 7961 O O . THR B 1 240 ? 3.291 -38.969 -15.898 1 93.25 240 THR B O 1
ATOM 7964 N N . MET B 1 241 ? 2.895 -40.531 -17.406 1 93.75 241 MET B N 1
ATOM 7965 C CA . MET B 1 241 ? 3.113 -41.625 -16.469 1 93.75 241 MET B CA 1
ATOM 7966 C C . MET B 1 241 ? 4.547 -41.625 -15.938 1 93.75 241 MET B C 1
ATOM 7968 O O . MET B 1 241 ? 4.781 -41.844 -14.75 1 93.75 241 MET B O 1
ATOM 7972 N N . ASP B 1 242 ? 5.465 -41.344 -16.844 1 93.44 242 ASP B N 1
ATOM 7973 C CA . ASP B 1 242 ? 6.867 -41.25 -16.453 1 93.44 242 ASP B CA 1
ATOM 7974 C C . ASP B 1 242 ? 7.082 -40.094 -15.477 1 93.44 242 ASP B C 1
ATOM 7976 O O . ASP B 1 242 ? 7.871 -40.188 -14.539 1 93.44 242 ASP B O 1
ATOM 7980 N N . VAL B 1 243 ? 6.418 -39 -15.758 1 88.5 243 VAL B N 1
ATOM 7981 C CA . VAL B 1 243 ? 6.57 -37.812 -14.938 1 88.5 243 VAL B CA 1
ATOM 7982 C C . VAL B 1 243 ? 5.984 -38.062 -13.547 1 88.5 243 VAL B C 1
ATOM 7984 O O . VAL B 1 243 ? 6.59 -37.688 -12.539 1 88.5 243 VAL B O 1
ATOM 7987 N N . VAL B 1 244 ? 4.836 -38.656 -13.445 1 86.31 244 VAL B N 1
ATOM 7988 C CA . VAL B 1 244 ? 4.164 -38.938 -12.18 1 86.31 244 VAL B CA 1
ATOM 7989 C C . VAL B 1 244 ? 4.91 -40.031 -11.438 1 86.31 244 VAL B C 1
ATOM 7991 O O . VAL B 1 244 ? 5.027 -40 -10.203 1 86.31 244 VAL B O 1
ATOM 7994 N N . GLY B 1 245 ? 5.445 -40.969 -12.195 1 89.75 245 GLY B N 1
ATOM 7995 C CA . GLY B 1 245 ? 6.043 -42.188 -11.648 1 89.75 245 GLY B CA 1
ATOM 7996 C C . GLY B 1 245 ? 5.195 -43.438 -11.875 1 89.75 245 GLY B C 1
ATOM 7997 O O . GLY B 1 245 ? 4.023 -43.469 -11.5 1 89.75 245 GLY B O 1
ATOM 7998 N N . LEU B 1 246 ? 5.797 -44.406 -12.414 1 94.06 246 LEU B N 1
ATOM 7999 C CA . LEU B 1 246 ? 5.07 -45.625 -12.781 1 94.06 246 LEU B CA 1
ATOM 8000 C C . LEU B 1 246 ? 4.578 -46.344 -11.539 1 94.06 246 LEU B C 1
ATOM 8002 O O . LEU B 1 246 ? 3.504 -46.969 -11.555 1 94.06 246 LEU B O 1
ATOM 8006 N N . ASP B 1 247 ? 5.348 -46.25 -10.492 1 90.25 247 ASP B N 1
ATOM 8007 C CA . ASP B 1 247 ? 4.938 -46.844 -9.234 1 90.25 247 ASP B CA 1
ATOM 8008 C C . ASP B 1 247 ? 3.746 -46.125 -8.625 1 90.25 247 ASP B C 1
ATOM 8010 O O . ASP B 1 247 ? 2.863 -46.75 -8.031 1 90.25 247 ASP B O 1
ATOM 8014 N N . THR B 1 248 ? 3.717 -44.844 -8.703 1 86.25 248 THR B N 1
ATOM 8015 C CA . THR B 1 248 ? 2.592 -44.031 -8.227 1 86.25 248 THR B CA 1
ATOM 8016 C C . THR B 1 248 ? 1.321 -44.375 -9 1 86.25 248 THR B C 1
ATOM 8018 O O . THR B 1 248 ? 0.251 -44.531 -8.406 1 86.25 248 THR B O 1
ATOM 8021 N N . MET B 1 249 ? 1.455 -44.5 -10.281 1 90.5 249 MET B N 1
ATOM 8022 C CA . MET B 1 249 ? 0.32 -44.875 -11.117 1 90.5 249 MET B CA 1
ATOM 8023 C C . MET B 1 249 ? -0.2 -46.25 -10.727 1 90.5 249 MET B C 1
ATOM 8025 O O . MET B 1 249 ? -1.411 -46.469 -10.672 1 90.5 249 MET B O 1
ATOM 8029 N N . GLU B 1 250 ? 0.772 -47.125 -10.57 1 91.44 250 GLU B N 1
ATOM 8030 C CA . GLU B 1 250 ? 0.401 -48.469 -10.125 1 91.44 250 GLU B CA 1
ATOM 8031 C C . GLU B 1 250 ? -0.418 -48.406 -8.844 1 91.44 250 GLU B C 1
ATOM 8033 O O . GLU B 1 250 ? -1.433 -49.094 -8.719 1 91.44 250 GLU B O 1
ATOM 8038 N N . HIS B 1 251 ? -0.031 -47.625 -7.984 1 85 251 HIS B N 1
ATOM 8039 C CA . HIS B 1 251 ? -0.716 -47.5 -6.703 1 85 251 HIS B CA 1
ATOM 8040 C C . HIS B 1 251 ? -2.148 -47 -6.891 1 85 251 HIS B C 1
ATOM 8042 O O . HIS B 1 251 ? -3.07 -47.5 -6.246 1 85 251 HIS B O 1
ATOM 8048 N N . VAL B 1 252 ? -2.361 -46.031 -7.672 1 87.56 252 VAL B N 1
ATOM 8049 C CA . VAL B 1 252 ? -3.691 -45.469 -7.914 1 87.56 252 VAL B CA 1
ATOM 8050 C C . VAL B 1 252 ? -4.582 -46.531 -8.555 1 87.56 252 VAL B C 1
ATOM 8052 O O . VAL B 1 252 ? -5.734 -46.719 -8.156 1 87.56 252 VAL B O 1
ATOM 8055 N N . ILE B 1 253 ? -4.066 -47.219 -9.539 1 92.75 253 ILE B N 1
ATOM 8056 C CA . ILE B 1 253 ? -4.836 -48.25 -10.258 1 92.75 253 ILE B CA 1
ATOM 8057 C C . ILE B 1 253 ? -5.16 -49.406 -9.328 1 92.75 253 ILE B C 1
ATOM 8059 O O . ILE B 1 253 ? -6.266 -49.969 -9.367 1 92.75 253 ILE B O 1
ATOM 8063 N N . ASP B 1 254 ? -4.184 -49.719 -8.531 1 90.06 254 ASP B N 1
ATOM 8064 C CA . ASP B 1 254 ? -4.422 -50.781 -7.547 1 90.06 254 ASP B CA 1
ATOM 8065 C C . ASP B 1 254 ? -5.551 -50.406 -6.594 1 90.06 254 ASP B C 1
ATOM 8067 O O . ASP B 1 254 ? -6.371 -51.219 -6.219 1 90.06 254 ASP B O 1
ATOM 8071 N N . THR B 1 255 ? -5.551 -49.156 -6.199 1 87.44 255 THR B N 1
ATOM 8072 C CA . THR B 1 255 ? -6.621 -48.656 -5.336 1 87.44 255 THR B CA 1
ATOM 8073 C C . THR B 1 255 ? -7.977 -48.781 -6.023 1 87.44 255 THR B C 1
ATOM 8075 O O . THR B 1 255 ? -8.961 -49.188 -5.395 1 87.44 255 THR B O 1
ATOM 8078 N N . MET B 1 256 ? -8.039 -48.438 -7.266 1 92 256 MET B N 1
ATOM 8079 C CA . MET B 1 256 ? -9.266 -48.625 -8.031 1 92 256 MET B CA 1
ATOM 8080 C C . MET B 1 256 ? -9.68 -50.094 -8.062 1 92 256 MET B C 1
ATOM 8082 O O . MET B 1 256 ? -10.844 -50.438 -7.832 1 92 256 MET B O 1
ATOM 8086 N N . GLN B 1 257 ? -8.719 -50.938 -8.344 1 93.75 257 GLN B N 1
ATOM 8087 C CA . GLN B 1 257 ? -8.984 -52.344 -8.43 1 93.75 257 GLN B CA 1
ATOM 8088 C C . GLN B 1 257 ? -9.516 -52.906 -7.109 1 93.75 257 GLN B C 1
ATOM 8090 O O . GLN B 1 257 ? -10.461 -53.688 -7.094 1 93.75 257 GLN B O 1
ATOM 8095 N N . GLU B 1 258 ? -8.969 -52.438 -6.094 1 91.38 258 GLU B N 1
ATOM 8096 C CA . GLU B 1 258 ? -9.305 -52.969 -4.773 1 91.38 258 GLU B CA 1
ATOM 8097 C C . GLU B 1 258 ? -10.633 -52.375 -4.273 1 91.38 258 GLU B C 1
ATOM 8099 O O . GLU B 1 258 ? -11.406 -53.094 -3.633 1 91.38 258 GLU B O 1
ATOM 8104 N N . GLN B 1 259 ? -10.875 -51.125 -4.574 1 90.75 259 GLN B N 1
ATOM 8105 C CA . GLN B 1 259 ? -11.977 -50.438 -3.914 1 90.75 259 GLN B CA 1
ATOM 8106 C C . GLN B 1 259 ? -13.211 -50.375 -4.816 1 90.75 259 GLN B C 1
ATOM 8108 O O . GLN B 1 259 ? -14.32 -50.156 -4.336 1 90.75 259 GLN B O 1
ATOM 8113 N N . LEU B 1 260 ? -13.008 -50.594 -6.105 1 94.62 260 LEU B N 1
ATOM 8114 C CA . LEU B 1 260 ? -14.133 -50.5 -7.027 1 94.62 260 LEU B CA 1
ATOM 8115 C C . LEU B 1 260 ? -14.523 -51.844 -7.578 1 94.62 260 LEU B C 1
ATOM 8117 O O . LEU B 1 260 ? -14.625 -52.031 -8.797 1 94.62 260 LEU B O 1
ATOM 8121 N N . THR B 1 261 ? -14.875 -52.75 -6.762 1 93.75 261 THR B N 1
ATOM 8122 C CA . THR B 1 261 ? -15.102 -54.125 -7.125 1 93.75 261 THR B CA 1
ATOM 8123 C C . THR B 1 261 ? -16.391 -54.281 -7.941 1 93.75 261 THR B C 1
ATOM 8125 O O . THR B 1 261 ? -16.516 -55.188 -8.75 1 93.75 261 THR B O 1
ATOM 8128 N N . GLN B 1 262 ? -17.281 -53.344 -7.812 1 93.56 262 GLN B N 1
ATOM 8129 C CA . GLN B 1 262 ? -18.562 -53.438 -8.492 1 93.56 262 GLN B CA 1
ATOM 8130 C C . GLN B 1 262 ? -18.594 -52.594 -9.758 1 93.56 262 GLN B C 1
ATOM 8132 O O . GLN B 1 262 ? -19.609 -52.531 -10.453 1 93.56 262 GLN B O 1
ATOM 8137 N N . ASP B 1 263 ? -17.516 -51.969 -10.039 1 96.19 263 ASP B N 1
ATOM 8138 C CA . ASP B 1 263 ? -17.438 -51.156 -11.242 1 96.19 263 ASP B CA 1
ATOM 8139 C C . ASP B 1 263 ? -17.469 -52 -12.5 1 96.19 263 ASP B C 1
ATOM 8141 O O . ASP B 1 263 ? -16.703 -52.969 -12.609 1 96.19 263 ASP B O 1
ATOM 8145 N N . PRO B 1 264 ? -18.281 -51.656 -13.477 1 97 264 PRO B N 1
ATOM 8146 C CA . PRO B 1 264 ? -18.375 -52.469 -14.703 1 97 264 PRO B CA 1
ATOM 8147 C C . PRO B 1 264 ? -17.062 -52.531 -15.469 1 97 264 PRO B C 1
ATOM 8149 O O . PRO B 1 264 ? -16.859 -53.406 -16.312 1 97 264 PRO B O 1
ATOM 8152 N N . TRP B 1 265 ? -16.203 -51.625 -15.266 1 97.5 265 TRP B N 1
ATOM 8153 C CA . TRP B 1 265 ? -14.914 -51.594 -15.953 1 97.5 265 TRP B CA 1
ATOM 8154 C C . TRP B 1 265 ? -13.82 -52.219 -15.094 1 97.5 265 TRP B C 1
ATOM 8156 O O . TRP B 1 265 ? -12.633 -52.125 -15.422 1 97.5 265 TRP B O 1
ATOM 8166 N N . HIS B 1 266 ? -14.156 -52.906 -14.062 1 96.69 266 HIS B N 1
ATOM 8167 C CA . HIS B 1 266 ? -13.234 -53.406 -13.055 1 96.69 266 HIS B CA 1
ATOM 8168 C C . HIS B 1 266 ? -12.164 -54.312 -13.688 1 96.69 266 HIS B C 1
ATOM 8170 O O . HIS B 1 266 ? -11.008 -54.281 -13.266 1 96.69 266 HIS B O 1
ATOM 8176 N N . ALA B 1 267 ? -12.523 -55.062 -14.68 1 94.38 267 ALA B N 1
ATOM 8177 C CA . ALA B 1 267 ? -11.617 -56 -15.328 1 94.38 267 ALA B CA 1
ATOM 8178 C C . ALA B 1 267 ? -10.438 -55.281 -15.977 1 94.38 267 ALA B C 1
ATOM 8180 O O . ALA B 1 267 ? -9.391 -55.875 -16.219 1 94.38 267 ALA B O 1
ATOM 8181 N N . SER B 1 268 ? -10.617 -54.031 -16.203 1 94.81 268 SER B N 1
ATOM 8182 C CA . SER B 1 268 ? -9.578 -53.25 -16.891 1 94.81 268 SER B CA 1
ATOM 8183 C C . SER B 1 268 ? -8.688 -52.5 -15.914 1 94.81 268 SER B C 1
ATOM 8185 O O . SER B 1 268 ? -7.715 -51.875 -16.312 1 94.81 268 SER B O 1
ATOM 8187 N N . PHE B 1 269 ? -8.938 -52.594 -14.602 1 95.62 269 PHE B N 1
ATOM 8188 C CA . PHE B 1 269 ? -8.195 -51.844 -13.602 1 95.62 269 PHE B CA 1
ATOM 8189 C C . PHE B 1 269 ? -6.914 -52.562 -13.219 1 95.62 269 PHE B C 1
ATOM 8191 O O . PHE B 1 269 ? -6.715 -52.906 -12.047 1 95.62 269 PHE B O 1
ATOM 8198 N N . HIS B 1 270 ? -6.07 -52.719 -14.172 1 92.31 270 HIS B N 1
ATOM 8199 C CA . HIS B 1 270 ? -4.758 -53.312 -13.953 1 92.31 270 HIS B CA 1
ATOM 8200 C C . HIS B 1 270 ? -3.738 -52.781 -14.961 1 92.31 270 HIS B C 1
ATOM 8202 O O . HIS B 1 270 ? -4.109 -52.281 -16.031 1 92.31 270 HIS B O 1
ATOM 8208 N N . LEU B 1 271 ? -2.531 -52.906 -14.617 1 92.25 271 LEU B N 1
ATOM 8209 C CA . LEU B 1 271 ? -1.469 -52.531 -15.539 1 92.25 271 LEU B CA 1
ATOM 8210 C C . LEU B 1 271 ? -1.11 -53.656 -16.484 1 92.25 271 LEU B C 1
ATOM 8212 O O . LEU B 1 271 ? -1.125 -54.844 -16.078 1 92.25 271 LEU B O 1
ATOM 8216 N N . PRO B 1 272 ? -0.772 -53.344 -17.672 1 92.56 272 PRO B N 1
ATOM 8217 C CA . PRO B 1 272 ? -0.267 -54.375 -18.547 1 92.56 272 PRO B CA 1
ATOM 8218 C C . PRO B 1 272 ? 1.04 -55 -18.047 1 92.56 272 PRO B C 1
ATOM 8220 O O . PRO B 1 272 ? 1.808 -54.344 -17.359 1 92.56 272 PRO B O 1
ATOM 8223 N N . ASP B 1 273 ? 1.357 -56.156 -18.469 1 91.81 273 ASP B N 1
ATOM 8224 C CA . ASP B 1 273 ? 2.492 -56.906 -17.969 1 91.81 273 ASP B CA 1
ATOM 8225 C C . ASP B 1 273 ? 3.811 -56.219 -18.25 1 91.81 273 ASP B C 1
ATOM 8227 O O . ASP B 1 273 ? 4.715 -56.188 -17.422 1 91.81 273 ASP B O 1
ATOM 8231 N N . TRP B 1 274 ? 3.914 -55.656 -19.375 1 93.56 274 TRP B N 1
ATOM 8232 C CA . TRP B 1 274 ? 5.164 -55 -19.75 1 93.56 274 TRP B CA 1
ATOM 8233 C C . TRP B 1 274 ? 5.457 -53.812 -18.828 1 93.56 274 TRP B C 1
ATOM 8235 O O . TRP B 1 274 ? 6.613 -53.531 -18.5 1 93.56 274 TRP B O 1
ATOM 8245 N N . LEU B 1 275 ? 4.43 -53.094 -18.438 1 94.62 275 LEU B N 1
ATOM 8246 C CA . LEU B 1 275 ? 4.594 -51.969 -17.531 1 94.62 275 LEU B CA 1
ATOM 8247 C C . LEU B 1 275 ? 4.934 -52.438 -16.125 1 94.62 275 LEU B C 1
ATOM 8249 O O . LEU B 1 275 ? 5.762 -51.812 -15.445 1 94.62 275 LEU B O 1
ATOM 8253 N N . GLY B 1 276 ? 4.305 -53.469 -15.672 1 93.38 276 GLY B N 1
ATOM 8254 C CA . GLY B 1 276 ? 4.668 -54.094 -14.406 1 93.38 276 GLY B CA 1
ATOM 8255 C C . GLY B 1 276 ? 6.121 -54.5 -14.352 1 93.38 276 GLY B C 1
ATOM 8256 O O . GLY B 1 276 ? 6.77 -54.375 -13.305 1 93.38 276 GLY B O 1
ATOM 8257 N N . GLN B 1 277 ? 6.578 -55.031 -15.43 1 93.44 277 GLN B N 1
ATOM 8258 C CA . GLN B 1 277 ? 7.965 -55.5 -15.516 1 93.44 277 GLN B CA 1
ATOM 8259 C C . GLN B 1 277 ? 8.93 -54.312 -15.406 1 93.44 277 GLN B C 1
ATOM 8261 O O . GLN B 1 277 ? 9.977 -54.406 -14.758 1 93.44 277 GLN B O 1
ATOM 8266 N N . LEU B 1 278 ? 8.586 -53.219 -16.094 1 95.56 278 LEU B N 1
ATOM 8267 C CA . LEU B 1 278 ? 9.414 -52.031 -15.961 1 95.56 278 LEU B CA 1
ATOM 8268 C C . LEU B 1 278 ? 9.531 -51.594 -14.5 1 95.56 278 LEU B C 1
ATOM 8270 O O . LEU B 1 278 ? 10.617 -51.25 -14.039 1 95.56 278 LEU B O 1
ATOM 8274 N N . ILE B 1 279 ? 8.406 -51.594 -13.75 1 95.69 279 ILE B N 1
ATOM 8275 C CA . ILE B 1 279 ? 8.367 -51.188 -12.344 1 95.69 279 ILE B CA 1
ATOM 8276 C C . ILE B 1 279 ? 9.234 -52.125 -11.523 1 95.69 279 ILE B C 1
ATOM 8278 O O . ILE B 1 279 ? 10.016 -51.688 -10.672 1 95.69 279 ILE B O 1
ATOM 8282 N N . LYS B 1 280 ? 9.172 -53.438 -11.797 1 94.44 280 LYS B N 1
ATOM 8283 C CA . LYS B 1 280 ? 9.961 -54.438 -11.094 1 94.44 280 LYS B CA 1
ATOM 8284 C C . LYS B 1 280 ? 11.453 -54.25 -11.336 1 94.44 280 LYS B C 1
ATOM 8286 O O . LYS B 1 280 ? 12.273 -54.531 -10.461 1 94.44 280 LYS B O 1
ATOM 8291 N N . ASP B 1 281 ? 11.766 -53.781 -12.516 1 94.94 281 ASP B N 1
ATOM 8292 C CA . ASP B 1 281 ? 13.156 -53.594 -12.914 1 94.94 281 ASP B CA 1
ATOM 8293 C C . ASP B 1 281 ? 13.688 -52.25 -12.359 1 94.94 281 ASP B C 1
ATOM 8295 O O . ASP B 1 281 ? 14.852 -51.906 -12.57 1 94.94 281 ASP B O 1
ATOM 8299 N N . GLY B 1 282 ? 12.836 -51.5 -11.781 1 94.5 282 GLY B N 1
ATOM 8300 C CA . GLY B 1 282 ? 13.25 -50.25 -11.172 1 94.5 282 GLY B CA 1
ATOM 8301 C C . GLY B 1 282 ? 13.188 -49.062 -12.125 1 94.5 282 GLY B C 1
ATOM 8302 O O . GLY B 1 282 ? 13.734 -48 -11.836 1 94.5 282 GLY B O 1
ATOM 8303 N N . HIS B 1 283 ? 12.633 -49.25 -13.305 1 95.56 283 HIS B N 1
ATOM 8304 C CA . HIS B 1 283 ? 12.422 -48.188 -14.258 1 95.56 283 HIS B CA 1
ATOM 8305 C C . HIS B 1 283 ? 11.125 -47.438 -13.961 1 95.56 283 HIS B C 1
ATOM 8307 O O . HIS B 1 283 ? 10.102 -47.688 -14.602 1 95.56 283 HIS B O 1
ATOM 8313 N N . LEU B 1 284 ? 11.156 -46.438 -13.094 1 94.5 284 LEU B N 1
ATOM 8314 C CA . LEU B 1 284 ? 9.961 -45.875 -12.508 1 94.5 284 LEU B CA 1
ATOM 8315 C C . LEU B 1 284 ? 9.594 -44.562 -13.203 1 94.5 284 LEU B C 1
ATOM 8317 O O . LEU B 1 284 ? 8.656 -43.875 -12.797 1 94.5 284 LEU B O 1
ATOM 8321 N N . GLY B 1 285 ? 10.344 -44.125 -14.242 1 94.06 285 GLY B N 1
ATOM 8322 C CA . GLY B 1 285 ? 10.07 -42.906 -14.961 1 94.06 285 GLY B CA 1
ATOM 8323 C C . GLY B 1 285 ? 11.148 -41.844 -14.773 1 94.06 285 GLY B C 1
ATOM 8324 O O . GLY B 1 285 ? 12.328 -42.188 -14.672 1 94.06 285 GLY B O 1
ATOM 8325 N N . GLN B 1 286 ? 10.781 -40.594 -14.75 1 88.31 286 GLN B N 1
ATOM 8326 C CA . GLN B 1 286 ? 11.711 -39.469 -14.695 1 88.31 286 GLN B CA 1
ATOM 8327 C C . GLN B 1 286 ? 12.547 -39.5 -13.422 1 88.31 286 GLN B C 1
ATOM 8329 O O . GLN B 1 286 ? 13.734 -39.219 -13.445 1 88.31 286 GLN B O 1
ATOM 8334 N N . LYS B 1 287 ? 11.961 -39.844 -12.297 1 82.88 287 LYS B N 1
ATOM 8335 C CA . LYS B 1 287 ? 12.625 -39.812 -11 1 82.88 287 LYS B CA 1
ATOM 8336 C C . LYS B 1 287 ? 13.773 -40.812 -10.945 1 82.88 287 LYS B C 1
ATOM 8338 O O . LYS B 1 287 ? 14.719 -40.656 -10.172 1 82.88 287 LYS B O 1
ATOM 8343 N N . SER B 1 288 ? 13.711 -41.906 -11.773 1 91.38 288 SER B N 1
ATOM 8344 C CA . SER B 1 288 ? 14.773 -42.906 -11.812 1 91.38 288 SER B CA 1
ATOM 8345 C C . SER B 1 288 ? 15.617 -42.781 -13.07 1 91.38 288 SER B C 1
ATOM 8347 O O . SER B 1 288 ? 16.469 -43.625 -13.344 1 91.38 288 SER B O 1
ATOM 8349 N N . GLY B 1 289 ? 15.258 -41.781 -13.844 1 90.19 289 GLY B N 1
ATOM 8350 C CA . GLY B 1 289 ? 16.031 -41.469 -15.047 1 90.19 289 GLY B CA 1
ATOM 8351 C C . GLY B 1 289 ? 15.578 -42.281 -16.25 1 90.19 289 GLY B C 1
ATOM 8352 O O . GLY B 1 289 ? 16.031 -42.031 -17.375 1 90.19 289 GLY B O 1
ATOM 8353 N N . GLN B 1 290 ? 14.797 -43.312 -16.047 1 93.06 290 GLN B N 1
ATOM 8354 C CA . GLN B 1 290 ? 14.273 -44.125 -17.156 1 93.06 290 GLN B CA 1
ATOM 8355 C C . GLN B 1 290 ? 12.93 -44.75 -16.797 1 93.06 290 GLN B C 1
ATOM 8357 O O . GLN B 1 290 ? 12.664 -45.031 -15.617 1 93.06 290 GLN B O 1
ATOM 8362 N N . GLY B 1 291 ? 12.023 -44.969 -17.672 1 96.25 291 GLY B N 1
ATOM 8363 C CA . GLY B 1 291 ? 10.727 -45.625 -17.609 1 96.25 291 GLY B CA 1
ATOM 8364 C C . GLY B 1 291 ? 10.234 -46.094 -18.969 1 96.25 291 GLY B C 1
ATOM 8365 O O . GLY B 1 291 ? 10.93 -46.844 -19.656 1 96.25 291 GLY B O 1
ATOM 8366 N N . ILE B 1 292 ? 9.172 -45.469 -19.359 1 96.88 292 ILE B N 1
ATOM 8367 C CA . ILE B 1 292 ? 8.695 -45.781 -20.703 1 96.88 292 ILE B CA 1
ATOM 8368 C C . ILE B 1 292 ? 9.594 -45.094 -21.734 1 96.88 292 ILE B C 1
ATOM 8370 O O . ILE B 1 292 ? 9.867 -45.656 -22.797 1 96.88 292 ILE B O 1
ATOM 8374 N N . TYR B 1 293 ? 9.953 -43.906 -21.312 1 96 293 TYR B N 1
ATOM 8375 C CA . TYR B 1 293 ? 10.945 -43.188 -22.094 1 96 293 TYR B CA 1
ATOM 8376 C C . TYR B 1 293 ? 12.273 -43.125 -21.344 1 96 293 TYR B C 1
ATOM 8378 O O . TYR B 1 293 ? 12.32 -43.281 -20.125 1 96 293 TYR B O 1
ATOM 8386 N N . ARG B 1 294 ? 13.352 -42.875 -21.984 1 94.81 294 ARG B N 1
ATOM 8387 C CA . ARG B 1 294 ? 14.648 -42.594 -21.391 1 94.81 294 ARG B CA 1
ATOM 8388 C C . ARG B 1 294 ? 15.484 -41.688 -22.297 1 94.81 294 ARG B C 1
ATOM 8390 O O . ARG B 1 294 ? 15.305 -41.719 -23.516 1 94.81 294 ARG B O 1
ATOM 8397 N N . LYS B 1 295 ? 16.219 -40.906 -21.672 1 91.25 295 LYS B N 1
ATOM 8398 C CA . LYS B 1 295 ? 17.109 -40.031 -22.391 1 91.25 295 LYS B CA 1
ATOM 8399 C C . LYS B 1 295 ? 18.531 -40.594 -22.453 1 91.25 295 LYS B C 1
ATOM 8401 O O . LYS B 1 295 ? 19.094 -40.938 -21.422 1 91.25 295 LYS B O 1
ATOM 8406 N N . ARG B 1 296 ? 19.031 -40.75 -23.578 1 88.12 296 ARG B N 1
ATOM 8407 C CA . ARG B 1 296 ? 20.422 -41.156 -23.797 1 88.12 296 ARG B CA 1
ATOM 8408 C C . ARG B 1 296 ? 21.172 -40.094 -24.609 1 88.12 296 ARG B C 1
ATOM 8410 O O . ARG B 1 296 ? 21.062 -40.062 -25.844 1 88.12 296 ARG B O 1
ATOM 8417 N N . GLY B 1 297 ? 21.984 -39.344 -23.891 1 80.5 297 GLY B N 1
ATOM 8418 C CA . GLY B 1 297 ? 22.594 -38.219 -24.562 1 80.5 297 GLY B CA 1
ATOM 8419 C C . GLY B 1 297 ? 21.578 -37.188 -25 1 80.5 297 GLY B C 1
ATOM 8420 O O . GLY B 1 297 ? 20.812 -36.656 -24.188 1 80.5 297 GLY B O 1
ATOM 8421 N N . LYS B 1 298 ? 21.578 -36.906 -26.328 1 75.81 298 LYS B N 1
ATOM 8422 C CA . LYS B 1 298 ? 20.656 -35.938 -26.891 1 75.81 298 LYS B CA 1
ATOM 8423 C C . LYS B 1 298 ? 19.406 -36.625 -27.438 1 75.81 298 LYS B C 1
ATOM 8425 O O . LYS B 1 298 ? 18.422 -35.938 -27.781 1 75.81 298 LYS B O 1
ATOM 8430 N N . ASP B 1 299 ? 19.344 -37.969 -27.266 1 88.56 299 ASP B N 1
ATOM 8431 C CA . ASP B 1 299 ? 18.266 -38.719 -27.875 1 88.56 299 ASP B CA 1
ATOM 8432 C C . ASP B 1 299 ? 17.25 -39.188 -26.844 1 88.56 299 ASP B C 1
ATOM 8434 O O . ASP B 1 299 ? 17.625 -39.562 -25.719 1 88.56 299 ASP B O 1
ATOM 8438 N N . ILE B 1 300 ? 16.031 -39.125 -27.281 1 93.19 300 ILE B N 1
ATOM 8439 C CA . ILE B 1 300 ? 14.938 -39.688 -26.469 1 93.19 300 ILE B CA 1
ATOM 8440 C C . ILE B 1 300 ? 14.555 -41.062 -27.016 1 93.19 300 ILE B C 1
ATOM 8442 O O . ILE B 1 300 ? 14.227 -41.219 -28.188 1 93.19 300 ILE B O 1
ATOM 8446 N N . GLU B 1 301 ? 14.656 -42.031 -26.203 1 96.06 301 GLU B N 1
ATOM 8447 C CA . GLU B 1 301 ? 14.297 -43.375 -26.578 1 96.06 301 GLU B CA 1
ATOM 8448 C C . GLU B 1 301 ? 12.992 -43.812 -25.891 1 96.06 301 GLU B C 1
ATOM 8450 O O . GLU B 1 301 ? 12.617 -43.25 -24.859 1 96.06 301 GLU B O 1
ATOM 8455 N N . VAL B 1 302 ? 12.266 -44.688 -26.5 1 96.75 302 VAL B N 1
ATOM 8456 C CA . VAL B 1 302 ? 10.992 -45.188 -26 1 96.75 302 VAL B CA 1
ATOM 8457 C C . VAL B 1 302 ? 11.016 -46.719 -25.953 1 96.75 302 VAL B C 1
ATOM 8459 O O . VAL B 1 302 ? 11.633 -47.375 -26.797 1 96.75 302 VAL B O 1
ATOM 8462 N N . TYR B 1 303 ? 10.422 -47.281 -24.984 1 95.69 303 TYR B N 1
ATOM 8463 C CA . TYR B 1 303 ? 10.32 -48.719 -24.828 1 95.69 303 TYR B CA 1
ATOM 8464 C C . TYR B 1 303 ? 9.516 -49.344 -25.969 1 95.69 303 TYR B C 1
ATOM 8466 O O . TYR B 1 303 ? 8.453 -48.812 -26.328 1 95.69 303 TYR B O 1
ATOM 8474 N N . ASP B 1 304 ? 10.031 -50.406 -26.562 1 94.12 304 ASP B N 1
ATOM 8475 C CA . ASP B 1 304 ? 9.383 -51.094 -27.656 1 94.12 304 ASP B CA 1
ATOM 8476 C C . ASP B 1 304 ? 8.758 -52.406 -27.203 1 94.12 304 ASP B C 1
ATOM 8478 O O . ASP B 1 304 ? 9.469 -53.312 -26.75 1 94.12 304 ASP B O 1
ATOM 8482 N N . LEU B 1 305 ? 7.484 -52.562 -27.359 1 91.25 305 LEU B N 1
ATOM 8483 C CA . LEU B 1 305 ? 6.73 -53.688 -26.828 1 91.25 305 LEU B CA 1
ATOM 8484 C C . LEU B 1 305 ? 7.082 -54.969 -27.594 1 91.25 305 LEU B C 1
ATOM 8486 O O . LEU B 1 305 ? 6.961 -56.062 -27.047 1 91.25 305 LEU B O 1
ATOM 8490 N N . GLU B 1 306 ? 7.422 -54.875 -28.844 1 89.94 306 GLU B N 1
ATOM 8491 C CA . GLU B 1 306 ? 7.723 -56.062 -29.672 1 89.94 306 GLU B CA 1
ATOM 8492 C C . GLU B 1 306 ? 9.094 -56.625 -29.328 1 89.94 306 GLU B C 1
ATOM 8494 O O . GLU B 1 306 ? 9.242 -57.844 -29.203 1 89.94 306 GLU B O 1
ATOM 8499 N N . THR B 1 307 ? 10.062 -55.75 -29.125 1 92 307 THR B N 1
ATOM 8500 C CA . THR B 1 307 ? 11.43 -56.188 -28.938 1 92 307 THR B CA 1
ATOM 8501 C C . THR B 1 307 ? 11.789 -56.281 -27.453 1 92 307 THR B C 1
ATOM 8503 O O . THR B 1 307 ? 12.742 -56.969 -27.078 1 92 307 THR B O 1
ATOM 8506 N N . GLY B 1 308 ? 11.078 -55.531 -26.656 1 90.31 308 GLY B N 1
ATOM 8507 C CA . GLY B 1 308 ? 11.406 -55.469 -25.234 1 90.31 308 GLY B CA 1
ATOM 8508 C C . GLY B 1 308 ? 12.602 -54.594 -24.938 1 90.31 308 GLY B C 1
ATOM 8509 O O . GLY B 1 308 ? 13.102 -54.562 -23.812 1 90.31 308 GLY B O 1
ATOM 8510 N N . ALA B 1 309 ? 13.031 -53.906 -25.922 1 93.44 309 ALA B N 1
ATOM 8511 C CA . ALA B 1 309 ? 14.164 -53 -25.797 1 93.44 309 ALA B CA 1
ATOM 8512 C C . ALA B 1 309 ? 13.75 -51.562 -26.141 1 93.44 309 ALA B C 1
ATOM 8514 O O . ALA B 1 309 ? 12.594 -51.312 -26.484 1 93.44 309 ALA B O 1
ATOM 8515 N N . TYR B 1 310 ? 14.688 -50.625 -25.859 1 95.5 310 TYR B N 1
ATOM 8516 C CA . TYR B 1 310 ? 14.414 -49.219 -26.188 1 95.5 310 TYR B CA 1
ATOM 8517 C C . TYR B 1 310 ? 14.836 -48.906 -27.609 1 95.5 310 TYR B C 1
ATOM 8519 O O . TYR B 1 310 ? 15.812 -49.469 -28.125 1 95.5 310 TYR B O 1
ATOM 8527 N N . ARG B 1 311 ? 14.172 -48.219 -28.266 1 95.12 311 ARG B N 1
ATOM 8528 C CA . ARG B 1 311 ? 14.492 -47.688 -29.594 1 95.12 311 ARG B CA 1
ATOM 8529 C C . ARG B 1 311 ? 14.312 -46.188 -29.656 1 95.12 311 ARG B C 1
ATOM 8531 O O . ARG B 1 311 ? 13.703 -45.594 -28.766 1 95.12 311 ARG B O 1
ATOM 8538 N N . LYS B 1 312 ? 14.836 -45.562 -30.625 1 95.25 312 LYS B N 1
ATOM 8539 C CA . LYS B 1 312 ? 14.656 -44.125 -30.797 1 95.25 312 LYS B CA 1
ATOM 8540 C C . LYS B 1 312 ? 13.188 -43.75 -30.984 1 95.25 312 LYS B C 1
ATOM 8542 O O . LYS B 1 312 ? 12.484 -44.406 -31.766 1 95.25 312 LYS B O 1
ATOM 8547 N N . ALA B 1 313 ? 12.719 -42.844 -30.188 1 94.19 313 ALA B N 1
ATOM 8548 C CA . ALA B 1 313 ? 11.336 -42.375 -30.312 1 94.19 313 ALA B CA 1
ATOM 8549 C C . ALA B 1 313 ? 11.102 -41.719 -31.672 1 94.19 313 ALA B C 1
ATOM 8551 O O . ALA B 1 313 ? 11.852 -40.844 -32.062 1 94.19 313 ALA B O 1
ATOM 8552 N N . ALA B 1 314 ? 10.133 -42.156 -32.438 1 89.06 314 ALA B N 1
ATOM 8553 C CA . ALA B 1 314 ? 9.867 -41.625 -33.781 1 89.06 314 ALA B CA 1
ATOM 8554 C C . ALA B 1 314 ? 8.367 -41.625 -34.062 1 89.06 314 ALA B C 1
ATOM 8556 O O . ALA B 1 314 ? 7.953 -41.75 -35.219 1 89.06 314 ALA B O 1
ATOM 8557 N N . GLY B 1 315 ? 7.68 -41.562 -33.031 1 86.88 315 GLY B N 1
ATOM 8558 C CA . GLY B 1 315 ? 6.238 -41.531 -33.188 1 86.88 315 GLY B CA 1
ATOM 8559 C C . GLY B 1 315 ? 5.75 -40.375 -34.031 1 86.88 315 GLY B C 1
ATOM 8560 O O . GLY B 1 315 ? 6.188 -39.25 -33.844 1 86.88 315 GLY B O 1
ATOM 8561 N N . THR B 1 316 ? 4.914 -40.656 -35.062 1 91.12 316 THR B N 1
ATOM 8562 C CA . THR B 1 316 ? 4.371 -39.625 -35.906 1 91.12 316 THR B CA 1
ATOM 8563 C C . THR B 1 316 ? 2.875 -39.812 -36.125 1 91.12 316 THR B C 1
ATOM 8565 O O . THR B 1 316 ? 2.359 -40.938 -35.969 1 91.12 316 THR B O 1
ATOM 8568 N N . VAL B 1 317 ? 2.227 -38.812 -36.406 1 95.75 317 VAL B N 1
ATOM 8569 C CA . VAL B 1 317 ? 0.818 -38.844 -36.781 1 95.75 317 VAL B CA 1
ATOM 8570 C C . VAL B 1 317 ? 0.689 -38.781 -38.312 1 95.75 317 VAL B C 1
ATOM 8572 O O . VAL B 1 317 ? 1.328 -37.938 -38.938 1 95.75 317 VAL B O 1
ATOM 8575 N N . ASP B 1 318 ? -0.077 -39.594 -38.781 1 96.25 318 ASP B N 1
ATOM 8576 C CA . ASP B 1 318 ? -0.288 -39.656 -40.25 1 96.25 318 ASP B CA 1
ATOM 8577 C C . ASP B 1 318 ? -0.895 -38.344 -40.75 1 96.25 318 ASP B C 1
ATOM 8579 O O . ASP B 1 318 ? -1.716 -37.719 -40.062 1 96.25 318 ASP B O 1
ATOM 8583 N N . ASP B 1 319 ? -0.539 -37.969 -41.938 1 96.12 319 ASP B N 1
ATOM 8584 C CA . ASP B 1 319 ? -0.962 -36.719 -42.531 1 96.12 319 ASP B CA 1
ATOM 8585 C C . ASP B 1 319 ? -2.484 -36.625 -42.594 1 96.12 319 ASP B C 1
ATOM 8587 O O . ASP B 1 319 ? -3.055 -35.531 -42.406 1 96.12 319 ASP B O 1
ATOM 8591 N N . GLU B 1 320 ? -3.068 -37.688 -42.844 1 95.81 320 GLU B N 1
ATOM 8592 C CA . GLU B 1 320 ? -4.527 -37.688 -42.906 1 95.81 320 GLU B CA 1
ATOM 8593 C C . GLU B 1 320 ? -5.141 -37.375 -41.562 1 95.81 320 GLU B C 1
ATOM 8595 O O . GLU B 1 320 ? -6.043 -36.531 -41.469 1 95.81 320 GLU B O 1
ATOM 8600 N N . VAL B 1 321 ? -4.691 -38 -40.594 1 97.31 321 VAL B N 1
ATOM 8601 C CA . VAL B 1 321 ? -5.227 -37.812 -39.25 1 97.31 321 VAL B CA 1
ATOM 8602 C C . VAL B 1 321 ? -4.867 -36.438 -38.719 1 97.31 321 VAL B C 1
ATOM 8604 O O . VAL B 1 321 ? -5.684 -35.781 -38.062 1 97.31 321 VAL B O 1
ATOM 8607 N N . LYS B 1 322 ? -3.67 -35.969 -39.031 1 96.44 322 LYS B N 1
ATOM 8608 C CA . LYS B 1 322 ? -3.24 -34.625 -38.656 1 96.44 322 LYS B CA 1
ATOM 8609 C C . LYS B 1 322 ? -4.164 -33.562 -39.25 1 96.44 322 LYS B C 1
ATOM 8611 O O . LYS B 1 322 ? -4.504 -32.594 -38.594 1 96.44 322 LYS B O 1
ATOM 8616 N N . ALA B 1 323 ? -4.492 -33.75 -40.469 1 96.5 323 ALA B N 1
ATOM 8617 C CA . ALA B 1 323 ? -5.387 -32.812 -41.125 1 96.5 323 ALA B CA 1
ATOM 8618 C C . ALA B 1 323 ? -6.754 -32.75 -40.469 1 96.5 323 ALA B C 1
ATOM 8620 O O . ALA B 1 323 ? -7.359 -31.703 -40.312 1 96.5 323 ALA B O 1
ATOM 8621 N N . ILE B 1 324 ? -7.23 -33.906 -40.031 1 97.12 324 ILE B N 1
ATOM 8622 C CA . ILE B 1 324 ? -8.516 -34 -39.344 1 97.12 324 ILE B CA 1
ATOM 8623 C C . ILE B 1 324 ? -8.43 -33.25 -38.031 1 97.12 324 ILE B C 1
ATOM 8625 O O . ILE B 1 324 ? -9.312 -32.438 -37.688 1 97.12 324 ILE B O 1
ATOM 8629 N N . LEU B 1 325 ? -7.363 -33.469 -37.375 1 96.56 325 LEU B N 1
ATOM 8630 C CA . LEU B 1 325 ? -7.211 -32.906 -36.031 1 96.56 325 LEU B CA 1
ATOM 8631 C C . LEU B 1 325 ? -6.977 -31.406 -36.062 1 96.56 325 LEU B C 1
ATOM 8633 O O . LEU B 1 325 ? -7.145 -30.719 -35.062 1 96.56 325 LEU B O 1
ATOM 8637 N N . LYS B 1 326 ? -6.621 -30.844 -37.156 1 94.31 326 LYS B N 1
ATOM 8638 C CA . LYS B 1 326 ? -6.383 -29.406 -37.312 1 94.31 326 LYS B CA 1
ATOM 8639 C C . LYS B 1 326 ? -7.684 -28.656 -37.594 1 94.31 326 LYS B C 1
ATOM 8641 O O . LYS B 1 326 ? -7.727 -27.438 -37.531 1 94.31 326 LYS B O 1
ATOM 8646 N N . ILE B 1 327 ? -8.719 -29.438 -37.812 1 95.25 327 ILE B N 1
ATOM 8647 C CA . ILE B 1 327 ? -10.016 -28.797 -38.062 1 95.25 327 ILE B CA 1
ATOM 8648 C C . ILE B 1 327 ? -10.469 -28.047 -36.781 1 95.25 327 ILE B C 1
ATOM 8650 O O . ILE B 1 327 ? -10.578 -28.641 -35.719 1 95.25 327 ILE B O 1
ATOM 8654 N N . PRO B 1 328 ? -10.773 -26.766 -36.906 1 92.25 328 PRO B N 1
ATOM 8655 C CA . PRO B 1 328 ? -11.117 -25.953 -35.719 1 92.25 328 PRO B CA 1
ATOM 8656 C C . PRO B 1 328 ? -12.461 -26.359 -35.125 1 92.25 328 PRO B C 1
ATOM 8658 O O . PRO B 1 328 ? -12.609 -26.391 -33.875 1 92.25 328 PRO B O 1
ATOM 8661 N N . ASP B 1 329 ? -13.391 -26.641 -35.938 1 94.5 329 ASP B N 1
ATOM 8662 C CA . ASP B 1 329 ? -14.711 -27.047 -35.438 1 94.5 329 ASP B CA 1
ATOM 8663 C C . ASP B 1 329 ? -14.688 -28.453 -34.875 1 94.5 329 ASP B C 1
ATOM 8665 O O . ASP B 1 329 ? -14.484 -29.422 -35.625 1 94.5 329 ASP B O 1
ATOM 8669 N N . ILE B 1 330 ? -14.93 -28.578 -33.625 1 94.69 330 ILE B N 1
ATOM 8670 C CA . ILE B 1 330 ? -14.789 -29.859 -32.938 1 94.69 330 ILE B CA 1
ATOM 8671 C C . ILE B 1 330 ? -15.812 -30.859 -33.469 1 94.69 330 ILE B C 1
ATOM 8673 O O . ILE B 1 330 ? -15.523 -32.062 -33.531 1 94.69 330 ILE B O 1
ATOM 8677 N N . ARG B 1 331 ? -17.016 -30.391 -33.75 1 95.69 331 ARG B N 1
ATOM 8678 C CA . ARG B 1 331 ? -18.047 -31.281 -34.281 1 95.69 331 ARG B CA 1
ATOM 8679 C C . ARG B 1 331 ? -17.594 -31.922 -35.594 1 95.69 331 ARG B C 1
ATOM 8681 O O . ARG B 1 331 ? -17.688 -33.125 -35.75 1 95.69 331 ARG B O 1
ATOM 8688 N N . GLU B 1 332 ? -17.109 -31.078 -36.469 1 96.81 332 GLU B N 1
ATOM 8689 C CA . GLU B 1 332 ? -16.609 -31.578 -37.75 1 96.81 332 GLU B CA 1
ATOM 8690 C C . GLU B 1 332 ? -15.391 -32.5 -37.562 1 96.81 332 GLU B C 1
ATOM 8692 O O . GLU B 1 332 ? -15.281 -33.531 -38.188 1 96.81 332 GLU B O 1
ATOM 8697 N N . ARG B 1 333 ? -14.508 -32.094 -36.656 1 96.81 333 ARG B N 1
ATOM 8698 C CA . ARG B 1 333 ? -13.305 -32.875 -36.375 1 96.81 333 ARG B CA 1
ATOM 8699 C C . ARG B 1 333 ? -13.672 -34.281 -35.875 1 96.81 333 ARG B C 1
ATOM 8701 O O . ARG B 1 333 ? -13.141 -35.25 -36.406 1 96.81 333 ARG B O 1
ATOM 8708 N N . MET B 1 334 ? -14.625 -34.375 -34.969 1 96.44 334 MET B N 1
ATOM 8709 C CA . MET B 1 334 ? -15.016 -35.656 -34.375 1 96.44 334 MET B CA 1
ATOM 8710 C C . MET B 1 334 ? -15.789 -36.5 -35.375 1 96.44 334 MET B C 1
ATOM 8712 O O . MET B 1 334 ? -15.656 -37.75 -35.375 1 96.44 334 MET B O 1
ATOM 8716 N N . THR B 1 335 ? -16.578 -35.875 -36.219 1 96.69 335 THR B N 1
ATOM 8717 C CA . THR B 1 335 ? -17.312 -36.594 -37.281 1 96.69 335 THR B CA 1
ATOM 8718 C C . THR B 1 335 ? -16.344 -37.219 -38.25 1 96.69 335 THR B C 1
ATOM 8720 O O . THR B 1 335 ? -16.469 -38.406 -38.594 1 96.69 335 THR B O 1
ATOM 8723 N N . ARG B 1 336 ? -15.359 -36.438 -38.656 1 97.31 336 ARG B N 1
ATOM 8724 C CA . ARG B 1 336 ? -14.367 -36.938 -39.594 1 97.31 336 ARG B CA 1
ATOM 8725 C C . ARG B 1 336 ? -13.531 -38.062 -38.969 1 97.31 336 ARG B C 1
ATOM 8727 O O . ARG B 1 336 ? -13.109 -38.969 -39.656 1 97.31 336 ARG B O 1
ATOM 8734 N N . LEU B 1 337 ? -13.219 -37.906 -37.75 1 96.81 337 LEU B N 1
ATOM 8735 C CA . LEU B 1 337 ? -12.492 -38.969 -37.031 1 96.81 337 LEU B CA 1
ATOM 8736 C C . LEU B 1 337 ? -13.289 -40.281 -37.031 1 96.81 337 LEU B C 1
ATOM 8738 O O . LEU B 1 337 ? -12.719 -41.344 -37.219 1 96.81 337 LEU B O 1
ATOM 8742 N N . SER B 1 338 ? -14.57 -40.25 -36.844 1 96.19 338 SER B N 1
ATOM 8743 C CA . SER B 1 338 ? -15.43 -41.406 -36.719 1 96.19 338 SER B CA 1
ATOM 8744 C C . SER B 1 338 ? -15.594 -42.094 -38.094 1 96.19 338 SER B C 1
ATOM 8746 O O . SER B 1 338 ? -15.836 -43.312 -38.156 1 96.19 338 SER B O 1
ATOM 8748 N N . GLN B 1 339 ? -15.383 -41.375 -39.156 1 95.69 339 GLN B N 1
ATOM 8749 C CA . GLN B 1 339 ? -15.609 -41.906 -40.5 1 95.69 339 GLN B CA 1
ATOM 8750 C C . GLN B 1 339 ? -14.312 -42.438 -41.094 1 95.69 339 GLN B C 1
ATOM 8752 O O . GLN B 1 339 ? -14.344 -43.188 -42.094 1 95.69 339 GLN B O 1
ATOM 8757 N N . SER B 1 340 ? -13.297 -42.031 -40.5 1 96.69 340 SER B N 1
ATOM 8758 C CA . SER B 1 340 ? -12.016 -42.438 -41.062 1 96.69 340 SER B CA 1
ATOM 8759 C C . SER B 1 340 ? -11.742 -43.906 -40.812 1 96.69 340 SER B C 1
ATOM 8761 O O . SER B 1 340 ? -12.023 -44.406 -39.719 1 96.69 340 SER B O 1
ATOM 8763 N N . GLY B 1 341 ? -11.125 -44.594 -41.75 1 94.94 341 GLY B N 1
ATOM 8764 C CA . GLY B 1 341 ? -10.719 -46 -41.594 1 94.94 341 GLY B CA 1
ATOM 8765 C C . GLY B 1 341 ? -9.289 -46.156 -41.125 1 94.94 341 GLY B C 1
ATOM 8766 O O . GLY B 1 341 ? -8.836 -47.25 -40.844 1 94.94 341 GLY B O 1
ATOM 8767 N N . HIS B 1 342 ? -8.695 -45 -41.031 1 96.81 342 HIS B N 1
ATOM 8768 C CA . HIS B 1 342 ? -7.289 -45.031 -40.625 1 96.81 342 HIS B CA 1
ATOM 8769 C C . HIS B 1 342 ? -7.148 -45.531 -39.188 1 96.81 342 HIS B C 1
ATOM 8771 O O . HIS B 1 342 ? -7.922 -45.156 -38.312 1 96.81 342 HIS B O 1
ATOM 8777 N N . LYS B 1 343 ? -6.145 -46.312 -38.906 1 97.19 343 LYS B N 1
ATOM 8778 C CA . LYS B 1 343 ? -5.914 -46.938 -37.594 1 97.19 343 LYS B CA 1
ATOM 8779 C C . LYS B 1 343 ? -5.809 -45.906 -36.5 1 97.19 343 LYS B C 1
ATOM 8781 O O . LYS B 1 343 ? -6.395 -46.062 -35.406 1 97.19 343 LYS B O 1
ATOM 8786 N N . GLN B 1 344 ? -5.086 -44.844 -36.75 1 98.06 344 GLN B N 1
ATOM 8787 C CA . GLN B 1 344 ? -4.883 -43.781 -35.75 1 98.06 344 GLN B CA 1
ATOM 8788 C C . GLN B 1 344 ? -6.195 -43.094 -35.406 1 98.06 344 GLN B C 1
ATOM 8790 O O . GLN B 1 344 ? -6.438 -42.75 -34.25 1 98.06 344 GLN B O 1
ATOM 8795 N N . ALA B 1 345 ? -7 -42.844 -36.344 1 98 345 ALA B N 1
ATOM 8796 C CA . ALA B 1 345 ? -8.305 -42.219 -36.156 1 98 345 ALA B CA 1
ATOM 8797 C C . ALA B 1 345 ? -9.227 -43.125 -35.344 1 98 345 ALA B C 1
ATOM 8799 O O . ALA B 1 345 ? -9.938 -42.688 -34.438 1 98 345 ALA B O 1
ATOM 8800 N N . LYS B 1 346 ? -9.234 -44.406 -35.719 1 97.19 346 LYS B N 1
ATOM 8801 C CA . LYS B 1 346 ? -10.039 -45.406 -35.031 1 97.19 346 LYS B CA 1
ATOM 8802 C C . LYS B 1 346 ? -9.617 -45.5 -33.562 1 97.19 346 LYS B C 1
ATOM 8804 O O . LYS B 1 346 ? -10.461 -45.625 -32.656 1 97.19 346 LYS B O 1
ATOM 8809 N N . PHE B 1 347 ? -8.391 -45.469 -33.375 1 97.31 347 PHE B N 1
ATOM 8810 C CA . PHE B 1 347 ? -7.832 -45.5 -32.031 1 97.31 347 PHE B CA 1
ATOM 8811 C C . PHE B 1 347 ? -8.336 -44.344 -31.188 1 97.31 347 PHE B C 1
ATOM 8813 O O . PHE B 1 347 ? -8.852 -44.531 -30.094 1 97.31 347 PHE B O 1
ATOM 8820 N N . LEU B 1 348 ? -8.188 -43.062 -31.688 1 98.19 348 LEU B N 1
ATOM 8821 C CA . LEU B 1 348 ? -8.633 -41.875 -30.969 1 98.19 348 LEU B CA 1
ATOM 8822 C C . LEU B 1 348 ? -10.125 -41.969 -30.656 1 98.19 348 LEU B C 1
ATOM 8824 O O . LEU B 1 348 ? -10.547 -41.656 -29.547 1 98.19 348 LEU B O 1
ATOM 8828 N N . MET B 1 349 ? -10.859 -42.375 -31.625 1 97.56 349 MET B N 1
ATOM 8829 C CA . MET B 1 349 ? -12.305 -42.469 -31.438 1 97.56 349 MET B CA 1
ATOM 8830 C C . MET B 1 349 ? -12.656 -43.5 -30.359 1 97.56 349 MET B C 1
ATOM 8832 O O . MET B 1 349 ? -13.57 -43.25 -29.562 1 97.56 349 MET B O 1
ATOM 8836 N N . ALA B 1 350 ? -11.945 -44.594 -30.375 1 97.94 350 ALA B N 1
ATOM 8837 C CA . ALA B 1 350 ? -12.172 -45.625 -29.344 1 97.94 350 ALA B CA 1
ATOM 8838 C C . ALA B 1 350 ? -11.891 -45.062 -27.953 1 97.94 350 ALA B C 1
ATOM 8840 O O . ALA B 1 350 ? -12.641 -45.312 -27 1 97.94 350 ALA B O 1
ATOM 8841 N N . CYS B 1 351 ? -10.836 -44.312 -27.844 1 98 351 CYS B N 1
ATOM 8842 C CA . CYS B 1 351 ? -10.469 -43.719 -26.562 1 98 351 CYS B CA 1
ATOM 8843 C C . CYS B 1 351 ? -11.547 -42.719 -26.109 1 98 351 CYS B C 1
ATOM 8845 O O . CYS B 1 351 ? -11.969 -42.75 -24.953 1 98 351 CYS B O 1
ATOM 8847 N N . PHE B 1 352 ? -12.023 -41.812 -27 1 98.12 352 PHE B N 1
ATOM 8848 C CA . PHE B 1 352 ? -13.07 -40.875 -26.656 1 98.12 352 PHE B CA 1
ATOM 8849 C C . PHE B 1 352 ? -14.352 -41.562 -26.266 1 98.12 352 PHE B C 1
ATOM 8851 O O . PHE B 1 352 ? -14.984 -41.219 -25.266 1 98.12 352 PHE B O 1
ATOM 8858 N N . ARG B 1 353 ? -14.711 -42.562 -27.078 1 97.75 353 ARG B N 1
ATOM 8859 C CA . ARG B 1 353 ? -15.938 -43.312 -26.875 1 97.75 353 ARG B CA 1
ATOM 8860 C C . ARG B 1 353 ? -15.984 -43.906 -25.469 1 97.75 353 ARG B C 1
ATOM 8862 O O . ARG B 1 353 ? -16.953 -43.688 -24.734 1 97.75 353 ARG B O 1
ATOM 8869 N N . ASP B 1 354 ? -14.961 -44.562 -25.062 1 98.25 354 ASP B N 1
ATOM 8870 C CA . ASP B 1 354 ? -14.969 -45.25 -23.781 1 98.25 354 ASP B CA 1
ATOM 8871 C C . ASP B 1 354 ? -14.828 -44.25 -22.625 1 98.25 354 ASP B C 1
ATOM 8873 O O . ASP B 1 354 ? -15.391 -44.469 -21.547 1 98.25 354 ASP B O 1
ATOM 8877 N N . LEU B 1 355 ? -14.07 -43.188 -22.828 1 98.31 355 LEU B N 1
ATOM 8878 C CA . LEU B 1 355 ? -13.984 -42.156 -21.812 1 98.31 355 LEU B CA 1
ATOM 8879 C C . LEU B 1 355 ? -15.352 -41.531 -21.547 1 98.31 355 LEU B C 1
ATOM 8881 O O . LEU B 1 355 ? -15.758 -41.375 -20.391 1 98.31 355 LEU B O 1
ATOM 8885 N N . PHE B 1 356 ? -16.062 -41.125 -22.609 1 98.5 356 PHE B N 1
ATOM 8886 C CA . PHE B 1 356 ? -17.375 -40.531 -22.484 1 98.5 356 PHE B CA 1
ATOM 8887 C C . PHE B 1 356 ? -18.359 -41.469 -21.812 1 98.5 356 PHE B C 1
ATOM 8889 O O . PHE B 1 356 ? -19.125 -41.094 -20.938 1 98.5 356 PHE B O 1
ATOM 8896 N N . HIS B 1 357 ? -18.266 -42.75 -22.234 1 98.38 357 HIS B N 1
ATOM 8897 C CA . HIS B 1 357 ? -19.109 -43.781 -21.641 1 98.38 357 HIS B CA 1
ATOM 8898 C C . HIS B 1 357 ? -18.891 -43.875 -20.141 1 98.38 357 HIS B C 1
ATOM 8900 O O . HIS B 1 357 ? -19.859 -43.844 -19.375 1 98.38 357 HIS B O 1
ATOM 8906 N N . TYR B 1 358 ? -17.703 -43.906 -19.734 1 98.44 358 TYR B N 1
ATOM 8907 C CA . TYR B 1 358 ? -17.328 -44.031 -18.328 1 98.44 358 TYR B CA 1
ATOM 8908 C C . TYR B 1 358 ? -17.766 -42.781 -17.547 1 98.44 358 TYR B C 1
ATOM 8910 O O . TYR B 1 358 ? -18.328 -42.906 -16.453 1 98.44 358 TYR B O 1
ATOM 8918 N N . CYS B 1 359 ? -17.5 -41.594 -18.062 1 98.38 359 CYS B N 1
ATOM 8919 C CA . CYS B 1 359 ? -17.859 -40.344 -17.406 1 98.38 359 CYS B CA 1
ATOM 8920 C C . CYS B 1 359 ? -19.359 -40.25 -17.188 1 98.38 359 CYS B C 1
ATOM 8922 O O . CYS B 1 359 ? -19.812 -39.844 -16.109 1 98.38 359 CYS B O 1
ATOM 8924 N N . ALA B 1 360 ? -20.078 -40.594 -18.188 1 97.81 360 ALA B N 1
ATOM 8925 C CA . ALA B 1 360 ? -21.531 -40.531 -18.094 1 97.81 360 ALA B CA 1
ATOM 8926 C C . ALA B 1 360 ? -22.062 -41.469 -17.031 1 97.81 360 ALA B C 1
ATOM 8928 O O . ALA B 1 360 ? -22.922 -41.125 -16.219 1 97.81 360 ALA B O 1
ATOM 8929 N N . PHE B 1 361 ? -21.562 -42.656 -17.078 1 97.69 361 PHE B N 1
ATOM 8930 C CA . PHE B 1 361 ? -22.031 -43.688 -16.172 1 97.69 361 PHE B CA 1
ATOM 8931 C C . PHE B 1 361 ? -21.797 -43.281 -14.719 1 97.69 361 PHE B C 1
ATOM 8933 O O . PHE B 1 361 ? -22.656 -43.469 -13.859 1 97.69 361 PHE B O 1
ATOM 8940 N N . HIS B 1 362 ? -20.672 -42.688 -14.43 1 97.56 362 HIS B N 1
ATOM 8941 C CA . HIS B 1 362 ? -20.25 -42.469 -13.047 1 97.56 362 HIS B CA 1
ATOM 8942 C C . HIS B 1 362 ? -20.562 -41.062 -12.594 1 97.56 362 HIS B C 1
ATOM 8944 O O . HIS B 1 362 ? -20.406 -40.75 -11.414 1 97.56 362 HIS B O 1
ATOM 8950 N N . LEU B 1 363 ? -21 -40.156 -13.422 1 97.88 363 LEU B N 1
ATOM 8951 C CA . LEU B 1 363 ? -21.188 -38.75 -13.094 1 97.88 363 LEU B CA 1
ATOM 8952 C C . LEU B 1 363 ? -22 -38.594 -11.812 1 97.88 363 LEU B C 1
ATOM 8954 O O . LEU B 1 363 ? -21.578 -37.906 -10.875 1 97.88 363 LEU B O 1
ATOM 8958 N N . ALA B 1 364 ? -23.125 -39.188 -11.688 1 96.62 364 ALA B N 1
ATOM 8959 C CA . ALA B 1 364 ? -24.047 -39.031 -10.562 1 96.62 364 ALA B CA 1
ATOM 8960 C C . ALA B 1 364 ? -23.406 -39.5 -9.258 1 96.62 364 ALA B C 1
ATOM 8962 O O . ALA B 1 364 ? -23.719 -39 -8.188 1 96.62 364 ALA B O 1
ATOM 8963 N N . ASP B 1 365 ? -22.453 -40.438 -9.391 1 95.75 365 ASP B N 1
ATOM 8964 C CA . ASP B 1 365 ? -21.844 -41.031 -8.211 1 95.75 365 ASP B CA 1
ATOM 8965 C C . ASP B 1 365 ? -20.672 -40.219 -7.707 1 95.75 365 ASP B C 1
ATOM 8967 O O . ASP B 1 365 ? -20.344 -40.25 -6.52 1 95.75 365 ASP B O 1
ATOM 8971 N N . ILE B 1 366 ? -20.062 -39.469 -8.539 1 96.94 366 ILE B N 1
ATOM 8972 C CA . ILE B 1 366 ? -18.766 -38.906 -8.141 1 96.94 366 ILE B CA 1
ATOM 8973 C C . ILE B 1 366 ? -18.891 -37.406 -7.973 1 96.94 366 ILE B C 1
ATOM 8975 O O . ILE B 1 366 ? -18.062 -36.781 -7.305 1 96.94 366 ILE B O 1
ATOM 8979 N N . ALA B 1 367 ? -19.859 -36.75 -8.617 1 97.88 367 ALA B N 1
ATOM 8980 C CA . ALA B 1 367 ? -19.969 -35.281 -8.602 1 97.88 367 ALA B CA 1
ATOM 8981 C C . ALA B 1 367 ? -21.422 -34.844 -8.656 1 97.88 367 ALA B C 1
ATOM 8983 O O . ALA B 1 367 ? -22.312 -35.656 -8.969 1 97.88 367 ALA B O 1
ATOM 8984 N N . SER B 1 368 ? -21.656 -33.562 -8.32 1 96.81 368 SER B N 1
ATOM 8985 C CA . SER B 1 368 ? -23 -33 -8.359 1 96.81 368 SER B CA 1
ATOM 8986 C C . SER B 1 368 ? -23.391 -32.594 -9.773 1 96.81 368 SER B C 1
ATOM 8988 O O . SER B 1 368 ? -24.578 -32.562 -10.117 1 96.81 368 SER B O 1
ATOM 8990 N N . ASN B 1 369 ? -22.406 -32.188 -10.539 1 97.94 369 ASN B N 1
ATOM 8991 C CA . ASN B 1 369 ? -22.672 -31.672 -11.875 1 97.94 369 ASN B CA 1
ATOM 8992 C C . ASN B 1 369 ? -21.5 -31.891 -12.812 1 97.94 369 ASN B C 1
ATOM 8994 O O . ASN B 1 369 ? -20.406 -32.281 -12.375 1 97.94 369 ASN B O 1
ATOM 8998 N N . VAL B 1 370 ? -21.703 -31.594 -14.102 1 98.5 370 VAL B N 1
ATOM 8999 C CA . VAL B 1 370 ? -20.703 -31.875 -15.125 1 98.5 370 VAL B CA 1
ATOM 9000 C C . VAL B 1 370 ? -19.531 -30.906 -14.992 1 98.5 370 VAL B C 1
ATOM 9002 O O . VAL B 1 370 ? -18.406 -31.234 -15.359 1 98.5 370 VAL B O 1
ATOM 9005 N N . ARG B 1 371 ? -19.734 -29.688 -14.492 1 98.38 371 ARG B N 1
ATOM 9006 C CA . ARG B 1 371 ? -18.703 -28.672 -14.367 1 98.38 371 ARG B CA 1
ATOM 9007 C C . ARG B 1 371 ? -17.594 -29.125 -13.422 1 98.38 371 ARG B C 1
ATOM 9009 O O . ARG B 1 371 ? -16.406 -28.922 -13.695 1 98.38 371 ARG B O 1
ATOM 9016 N N . ASP B 1 372 ? -17.969 -29.719 -12.328 1 98.19 372 ASP B N 1
ATOM 9017 C CA . ASP B 1 372 ? -16.984 -30.203 -11.367 1 98.19 372 ASP B CA 1
ATOM 9018 C C . ASP B 1 372 ? -16.047 -31.234 -11.992 1 98.19 372 ASP B C 1
ATOM 9020 O O . ASP B 1 372 ? -14.836 -31.219 -11.734 1 98.19 372 ASP B O 1
ATOM 9024 N N . VAL B 1 373 ? -16.578 -32.062 -12.812 1 98.5 373 VAL B N 1
ATOM 9025 C CA . VAL B 1 373 ? -15.773 -33.062 -13.484 1 98.5 373 VAL B CA 1
ATOM 9026 C C . VAL B 1 373 ? -14.844 -32.406 -14.5 1 98.5 373 VAL B C 1
ATOM 9028 O O . VAL B 1 373 ? -13.641 -32.688 -14.516 1 98.5 373 VAL B O 1
ATOM 9031 N N . ASP B 1 374 ? -15.43 -31.562 -15.305 1 98.62 374 ASP B N 1
ATOM 9032 C CA . ASP B 1 374 ? -14.648 -30.906 -16.359 1 98.62 374 ASP B CA 1
ATOM 9033 C C . ASP B 1 374 ? -13.523 -30.062 -15.758 1 98.62 374 ASP B C 1
ATOM 9035 O O . ASP B 1 374 ? -12.375 -30.156 -16.188 1 98.62 374 ASP B O 1
ATOM 9039 N N . LEU B 1 375 ? -13.805 -29.297 -14.742 1 98.25 375 LEU B N 1
ATOM 9040 C CA . LEU B 1 375 ? -12.789 -28.438 -14.141 1 98.25 375 LEU B CA 1
ATOM 9041 C C . LEU B 1 375 ? -11.75 -29.281 -13.398 1 98.25 375 LEU B C 1
ATOM 9043 O O . LEU B 1 375 ? -10.57 -28.922 -13.375 1 98.25 375 LEU B O 1
ATOM 9047 N N . ALA B 1 376 ? -12.172 -30.344 -12.773 1 98.38 376 ALA B N 1
ATOM 9048 C CA . ALA B 1 376 ? -11.219 -31.234 -12.109 1 98.38 376 ALA B CA 1
ATOM 9049 C C . ALA B 1 376 ? -10.188 -31.766 -13.094 1 98.38 376 ALA B C 1
ATOM 9051 O O . ALA B 1 376 ? -8.992 -31.812 -12.797 1 98.38 376 ALA B O 1
ATOM 9052 N N . ILE B 1 377 ? -10.664 -32.125 -14.234 1 97.69 377 ILE B N 1
ATOM 9053 C CA . ILE B 1 377 ? -9.781 -32.719 -15.242 1 97.69 377 ILE B CA 1
ATOM 9054 C C . ILE B 1 377 ? -8.891 -31.625 -15.836 1 97.69 377 ILE B C 1
ATOM 9056 O O . ILE B 1 377 ? -7.691 -31.828 -16.047 1 97.69 377 ILE B O 1
ATOM 9060 N N . ARG B 1 378 ? -9.438 -30.484 -16.094 1 97.75 378 ARG B N 1
ATOM 9061 C CA . ARG B 1 378 ? -8.656 -29.375 -16.625 1 97.75 378 ARG B CA 1
ATOM 9062 C C . ARG B 1 378 ? -7.566 -28.953 -15.656 1 97.75 378 ARG B C 1
ATOM 9064 O O . ARG B 1 378 ? -6.406 -28.797 -16.047 1 97.75 378 ARG B O 1
ATOM 9071 N N . TRP B 1 379 ? -7.934 -28.812 -14.414 1 97.62 379 TRP B N 1
ATOM 9072 C CA . TRP B 1 379 ? -7.023 -28.266 -13.414 1 97.62 379 TRP B CA 1
ATOM 9073 C C . TRP B 1 379 ? -6.074 -29.344 -12.898 1 97.62 379 TRP B C 1
ATOM 9075 O O . TRP B 1 379 ? -4.945 -29.047 -12.492 1 97.62 379 TRP B O 1
ATOM 9085 N N . GLY B 1 380 ? -6.496 -30.578 -12.914 1 96.56 380 GLY B N 1
ATOM 9086 C CA . GLY B 1 380 ? -5.707 -31.656 -12.352 1 96.56 380 GLY B CA 1
ATOM 9087 C C . GLY B 1 380 ? -4.82 -32.344 -13.367 1 96.56 380 GLY B C 1
ATOM 9088 O O . GLY B 1 380 ? -3.74 -32.844 -13.023 1 96.56 380 GLY B O 1
ATOM 9089 N N . PHE B 1 381 ? -5.273 -32.375 -14.633 1 95.81 381 PHE B N 1
ATOM 9090 C CA . PHE B 1 381 ? -4.535 -33.125 -15.648 1 95.81 381 PHE B CA 1
ATOM 9091 C C . PHE B 1 381 ? -4.102 -32.219 -16.781 1 95.81 381 PHE B C 1
ATOM 9093 O O . PHE B 1 381 ? -3.473 -32.656 -17.75 1 95.81 381 PHE B O 1
ATOM 9100 N N . GLY B 1 382 ? -4.508 -30.938 -16.719 1 95.38 382 GLY B N 1
ATOM 9101 C CA . GLY B 1 382 ? -4.012 -29.938 -17.641 1 95.38 382 GLY B CA 1
ATOM 9102 C C . GLY B 1 382 ? -4.719 -29.953 -18.984 1 95.38 382 GLY B C 1
ATOM 9103 O O . GLY B 1 382 ? -4.152 -29.531 -20 1 95.38 382 GLY B O 1
ATOM 9104 N N . TRP B 1 383 ? -5.938 -30.531 -19.062 1 96.69 383 TRP B N 1
ATOM 9105 C CA . TRP B 1 383 ? -6.668 -30.562 -20.328 1 96.69 383 TRP B CA 1
ATOM 9106 C C . TRP B 1 383 ? -7.227 -29.188 -20.672 1 96.69 383 TRP B C 1
ATOM 9108 O O . TRP B 1 383 ? -7.578 -28.406 -19.781 1 96.69 383 TRP B O 1
ATOM 9118 N N . GLN B 1 384 ? -7.293 -28.875 -21.906 1 95.5 384 GLN B N 1
ATOM 9119 C CA . GLN B 1 384 ? -7.883 -27.609 -22.344 1 95.5 384 GLN B CA 1
ATOM 9120 C C . GLN B 1 384 ? -9.391 -27.609 -22.125 1 95.5 384 GLN B C 1
ATOM 9122 O O . GLN B 1 384 ? -9.969 -26.578 -21.75 1 95.5 384 GLN B O 1
ATOM 9127 N N . GLN B 1 385 ? -10 -28.75 -22.406 1 96.31 385 GLN B N 1
ATOM 9128 C CA . GLN B 1 385 ? -11.422 -28.969 -22.172 1 96.31 385 GLN B CA 1
ATOM 9129 C C . GLN B 1 385 ? -11.664 -30.281 -21.422 1 96.31 385 GLN B C 1
ATOM 9131 O O . GLN B 1 385 ? -10.945 -31.266 -21.625 1 96.31 385 GLN B O 1
ATOM 9136 N N . GLY B 1 386 ? -12.68 -30.25 -20.609 1 97.75 386 GLY B N 1
ATOM 9137 C CA . GLY B 1 386 ? -13.062 -31.469 -19.922 1 97.75 386 GLY B CA 1
ATOM 9138 C C . GLY B 1 386 ? -13.836 -32.438 -20.812 1 97.75 386 GLY B C 1
ATOM 9139 O O . GLY B 1 386 ? -14.156 -32.094 -21.953 1 97.75 386 GLY B O 1
ATOM 9140 N N . PRO B 1 387 ? -14.133 -33.594 -20.344 1 98.25 387 PRO B N 1
ATOM 9141 C CA . PRO B 1 387 ? -14.812 -34.625 -21.141 1 98.25 387 PRO B CA 1
ATOM 9142 C C . PRO B 1 387 ? -16.219 -34.219 -21.562 1 98.25 387 PRO B C 1
ATOM 9144 O O . PRO B 1 387 ? -16.609 -34.438 -22.719 1 98.25 387 PRO B O 1
ATOM 9147 N N . PHE B 1 388 ? -16.969 -33.562 -20.688 1 98.56 388 PHE B N 1
ATOM 9148 C CA . PHE B 1 388 ? -18.328 -33.219 -21.031 1 98.56 388 PHE B CA 1
ATOM 9149 C C . PHE B 1 388 ? -18.344 -32 -21.969 1 98.56 388 PHE B C 1
ATOM 9151 O O . PHE B 1 388 ? -19.219 -31.891 -22.828 1 98.56 388 PHE B O 1
ATOM 9158 N N . GLU B 1 389 ? -17.406 -31.109 -21.766 1 97.94 389 GLU B N 1
ATOM 9159 C CA . GLU B 1 389 ? -17.25 -30.031 -22.719 1 97.94 389 GLU B CA 1
ATOM 9160 C C . GLU B 1 389 ? -16.938 -30.547 -24.125 1 97.94 389 GLU B C 1
ATOM 9162 O O . GLU B 1 389 ? -17.562 -30.141 -25.094 1 97.94 389 GLU B O 1
ATOM 9167 N N . THR B 1 390 ? -15.984 -31.453 -24.203 1 97.31 390 THR B N 1
ATOM 9168 C CA . THR B 1 390 ? -15.578 -32.062 -25.484 1 97.31 390 THR B CA 1
ATOM 9169 C C . THR B 1 390 ? -16.75 -32.812 -26.109 1 97.31 390 THR B C 1
ATOM 9171 O O . THR B 1 390 ? -16.984 -32.688 -27.312 1 97.31 390 THR B O 1
ATOM 9174 N N . TRP B 1 391 ? -17.453 -33.562 -25.312 1 98.19 391 TRP B N 1
ATOM 9175 C CA . TRP B 1 391 ? -18.609 -34.312 -25.781 1 98.19 391 TRP B CA 1
ATOM 9176 C C . TRP B 1 391 ? -19.672 -33.406 -26.391 1 98.19 391 TRP B C 1
ATOM 9178 O O . TRP B 1 391 ? -20.109 -33.625 -27.516 1 98.19 391 TRP B O 1
ATOM 9188 N N . GLN B 1 392 ? -20.031 -32.438 -25.625 1 97.94 392 GLN B N 1
ATOM 9189 C CA . GLN B 1 392 ? -21.078 -31.531 -26.125 1 97.94 392 GLN B CA 1
ATOM 9190 C C . GLN B 1 392 ? -20.609 -30.797 -27.375 1 97.94 392 GLN B C 1
ATOM 9192 O O . GLN B 1 392 ? -21.391 -30.562 -28.297 1 97.94 392 GLN B O 1
ATOM 9197 N N . SER B 1 393 ? -19.391 -30.359 -27.422 1 97.12 393 SER B N 1
ATOM 9198 C CA . SER B 1 393 ? -18.859 -29.688 -28.594 1 97.12 393 SER B CA 1
ATOM 9199 C C . SER B 1 393 ? -18.859 -30.594 -29.812 1 97.12 393 SER B C 1
ATOM 9201 O O . SER B 1 393 ? -19.047 -30.141 -30.938 1 97.12 393 SER B O 1
ATOM 9203 N N . ALA B 1 394 ? -18.594 -31.859 -29.609 1 96.75 394 ALA B N 1
ATOM 9204 C CA . ALA B 1 394 ? -18.594 -32.844 -30.672 1 96.75 394 ALA B CA 1
ATOM 9205 C C . ALA B 1 394 ? -20.016 -33.188 -31.109 1 96.75 394 ALA B C 1
ATOM 9207 O O . ALA B 1 394 ? -20.234 -33.719 -32.188 1 96.75 394 ALA B O 1
ATOM 9208 N N . GLY B 1 395 ? -20.953 -32.844 -30.312 1 96.56 395 GLY B N 1
ATOM 9209 C CA . GLY B 1 395 ? -22.344 -33.25 -30.484 1 96.56 395 GLY B CA 1
ATOM 9210 C C . GLY B 1 395 ? -22.75 -34.375 -29.562 1 96.56 395 GLY B C 1
ATOM 9211 O O . GLY B 1 395 ? -22.25 -35.5 -29.703 1 96.56 395 GLY B O 1
ATOM 9212 N N . VAL B 1 396 ? -23.688 -34.156 -28.734 1 96.94 396 VAL B N 1
ATOM 9213 C CA . VAL B 1 396 ? -24.078 -35.156 -27.719 1 96.94 396 VAL B CA 1
ATOM 9214 C C . VAL B 1 396 ? -24.703 -36.375 -28.406 1 96.94 396 VAL B C 1
ATOM 9216 O O . VAL B 1 396 ? -24.297 -37.5 -28.156 1 96.94 396 VAL B O 1
ATOM 9219 N N . ALA B 1 397 ? -25.594 -36.188 -29.328 1 96.56 397 ALA B N 1
ATOM 9220 C CA . ALA B 1 397 ? -26.344 -37.25 -29.969 1 96.56 397 ALA B CA 1
ATOM 9221 C C . ALA B 1 397 ? -25.422 -38.125 -30.844 1 96.56 397 ALA B C 1
ATOM 9223 O O . ALA B 1 397 ? -25.438 -39.344 -30.766 1 96.56 397 ALA B O 1
ATOM 9224 N N . PRO B 1 398 ? -24.672 -37.469 -31.688 1 96.62 398 PRO B N 1
ATOM 9225 C CA . PRO B 1 398 ? -23.781 -38.281 -32.5 1 96.62 398 PRO B CA 1
ATOM 9226 C C . PRO B 1 398 ? -22.828 -39.125 -31.688 1 96.62 398 PRO B C 1
ATOM 9228 O O . PRO B 1 398 ? -22.594 -40.281 -32.031 1 96.62 398 PRO B O 1
ATOM 9231 N N . MET B 1 399 ? -22.281 -38.594 -30.641 1 96.62 399 MET B N 1
ATOM 9232 C CA . MET B 1 399 ? -21.344 -39.344 -29.812 1 96.62 399 MET B CA 1
ATOM 9233 C C . MET B 1 399 ? -22.078 -40.469 -29.062 1 96.62 399 MET B C 1
ATOM 9235 O O . MET B 1 399 ? -21.531 -41.531 -28.844 1 96.62 399 MET B O 1
ATOM 9239 N N . LEU B 1 400 ? -23.266 -40.125 -28.625 1 97 400 LEU B N 1
ATOM 9240 C CA . LEU B 1 400 ? -24.094 -41.156 -27.984 1 97 400 LEU B CA 1
ATOM 9241 C C . LEU B 1 400 ? -24.328 -42.344 -28.938 1 97 400 LEU B C 1
ATOM 9243 O O . LEU B 1 400 ? -24.266 -43.5 -28.516 1 97 400 LEU B O 1
ATOM 9247 N N . ALA B 1 401 ? -24.609 -42.062 -30.172 1 96.62 401 ALA B N 1
ATOM 9248 C CA . ALA B 1 401 ? -24.812 -43.094 -31.188 1 96.62 401 ALA B CA 1
ATOM 9249 C C . ALA B 1 401 ? -23.562 -43.969 -31.344 1 96.62 401 ALA B C 1
ATOM 9251 O O . ALA B 1 401 ? -23.641 -45.188 -31.5 1 96.62 401 ALA B O 1
ATOM 9252 N N . ILE B 1 402 ? -22.484 -43.344 -31.312 1 97 402 ILE B N 1
ATOM 9253 C CA . ILE B 1 402 ? -21.203 -44.031 -31.453 1 97 402 ILE B CA 1
ATOM 9254 C C . ILE B 1 402 ? -21 -44.969 -30.281 1 97 402 ILE B C 1
ATOM 9256 O O . ILE B 1 402 ? -20.547 -46.125 -30.453 1 97 402 ILE B O 1
ATOM 9260 N N . ILE B 1 403 ? -21.312 -44.594 -29.062 1 97.69 403 ILE B N 1
ATOM 9261 C CA . ILE B 1 403 ? -21.172 -45.406 -27.859 1 97.69 403 ILE B CA 1
ATOM 9262 C C . ILE B 1 403 ? -22.125 -46.594 -27.953 1 97.69 403 ILE B C 1
ATOM 9264 O O . ILE B 1 403 ? -21.734 -47.75 -27.703 1 97.69 403 ILE B O 1
ATOM 9268 N N . LYS B 1 404 ? -23.359 -46.312 -28.344 1 96.81 404 LYS B N 1
ATOM 9269 C CA . LYS B 1 404 ? -24.359 -47.375 -28.453 1 96.81 404 LYS B CA 1
ATOM 9270 C C . LYS B 1 404 ? -23.938 -48.406 -29.5 1 96.81 404 LYS B C 1
ATOM 9272 O O . LYS B 1 404 ? -24.094 -49.625 -29.281 1 96.81 404 LYS B O 1
ATOM 9277 N N . GLN B 1 405 ? -23.484 -47.938 -30.625 1 96.75 405 GLN B N 1
ATOM 9278 C CA . GLN B 1 405 ? -23 -48.844 -31.672 1 96.75 405 GLN B CA 1
ATOM 9279 C C . GLN B 1 405 ? -21.812 -49.688 -31.172 1 96.75 405 GLN B C 1
ATOM 9281 O O . GLN B 1 405 ? -21.734 -50.875 -31.453 1 96.75 405 GLN B O 1
ATOM 9286 N N . GLY B 1 406 ? -20.953 -49.062 -30.469 1 96.62 406 GLY B N 1
ATOM 9287 C CA . GLY B 1 406 ? -19.828 -49.781 -29.891 1 96.62 406 GLY B CA 1
ATOM 9288 C C . GLY B 1 406 ? -20.266 -50.875 -28.922 1 96.62 406 GLY B C 1
ATOM 9289 O O . GLY B 1 406 ? -19.688 -51.969 -28.922 1 96.62 406 GLY B O 1
ATOM 9290 N N . ILE B 1 407 ? -21.203 -50.531 -28.109 1 96.44 407 ILE B N 1
ATOM 9291 C CA . ILE B 1 407 ? -21.734 -51.5 -27.156 1 96.44 407 ILE B CA 1
ATOM 9292 C C . ILE B 1 407 ? -22.375 -52.656 -27.906 1 96.44 407 ILE B C 1
ATOM 9294 O O . ILE B 1 407 ? -22.109 -53.812 -27.594 1 96.44 407 ILE B O 1
ATOM 9298 N N . ALA B 1 408 ? -23.094 -52.344 -28.953 1 96.56 408 ALA B N 1
ATOM 9299 C CA . ALA B 1 408 ? -23.797 -53.344 -29.734 1 96.56 408 ALA B CA 1
ATOM 9300 C C . ALA B 1 408 ? -22.812 -54.281 -30.438 1 96.56 408 ALA B C 1
ATOM 9302 O O . ALA B 1 408 ? -23.078 -55.469 -30.594 1 96.56 408 ALA B O 1
ATOM 9303 N N . HIS B 1 409 ? -21.703 -53.781 -30.844 1 96.19 409 HIS B N 1
ATOM 9304 C CA . HIS B 1 409 ? -20.734 -54.531 -31.609 1 96.19 409 HIS B CA 1
ATOM 9305 C C . HIS B 1 409 ? -19.625 -55.094 -30.719 1 96.19 409 HIS B C 1
ATOM 9307 O O . HIS B 1 409 ? -18.625 -55.625 -31.219 1 96.19 409 HIS B O 1
ATOM 9313 N N . ASN B 1 410 ? -19.766 -54.906 -29.406 1 95.12 410 ASN B N 1
ATOM 9314 C CA . ASN B 1 410 ? -18.797 -55.375 -28.422 1 95.12 410 ASN B CA 1
ATOM 9315 C C . ASN B 1 410 ? -17.406 -54.812 -28.672 1 95.12 410 ASN B C 1
ATOM 9317 O O . ASN B 1 410 ? -16.422 -55.531 -28.656 1 95.12 410 ASN B O 1
ATOM 9321 N N . GLU B 1 411 ? -17.391 -53.531 -28.984 1 94.81 411 GLU B N 1
ATOM 9322 C CA . GLU B 1 411 ? -16.141 -52.812 -29.266 1 94.81 411 GLU B CA 1
ATOM 9323 C C . GLU B 1 411 ? -15.719 -51.938 -28.078 1 94.81 411 GLU B C 1
ATOM 9325 O O . GLU B 1 411 ? -14.617 -51.406 -28.062 1 94.81 411 GLU B O 1
ATOM 9330 N N . THR B 1 412 ? -16.641 -51.844 -27.109 1 96.56 412 THR B N 1
ATOM 9331 C CA . THR B 1 412 ? -16.375 -51.031 -25.953 1 96.56 412 THR B CA 1
ATOM 9332 C C . THR B 1 412 ? -15.672 -51.812 -24.859 1 96.56 412 THR B C 1
ATOM 9334 O O . THR B 1 412 ? -15.688 -53.062 -24.875 1 96.56 412 THR B O 1
ATOM 9337 N N . MET B 1 413 ? -15.047 -51.094 -23.922 1 96.56 413 MET B N 1
ATOM 9338 C CA . MET B 1 413 ? -14.383 -51.719 -22.781 1 96.56 413 MET B CA 1
ATOM 9339 C C . MET B 1 413 ? -15.398 -52.375 -21.844 1 96.56 413 MET B C 1
ATOM 9341 O O . MET B 1 413 ? -15.062 -53.281 -21.094 1 96.56 413 MET B O 1
ATOM 9345 N N . SER B 1 414 ? -16.547 -51.781 -21.812 1 96.19 414 SER B N 1
ATOM 9346 C CA . SER B 1 414 ? -17.688 -52.312 -21.078 1 96.19 414 SER B CA 1
ATOM 9347 C C . SER B 1 414 ? -18.969 -52.188 -21.891 1 96.19 414 SER B C 1
ATOM 9349 O O . SER B 1 414 ? -19.172 -51.219 -22.625 1 96.19 414 SER B O 1
ATOM 9351 N N . ASN B 1 415 ? -19.828 -53.188 -21.719 1 95.94 415 ASN B N 1
ATOM 9352 C CA . ASN B 1 415 ? -21.094 -53.156 -22.438 1 95.94 415 ASN B CA 1
ATOM 9353 C C . ASN B 1 415 ? -22.234 -52.688 -21.547 1 95.94 415 ASN B C 1
ATOM 9355 O O . ASN B 1 415 ? -23.406 -52.875 -21.891 1 95.94 415 ASN B O 1
ATOM 9359 N N . THR B 1 416 ? -21.859 -52.156 -20.453 1 96.31 416 THR B N 1
ATOM 9360 C CA . THR B 1 416 ? -22.875 -51.625 -19.531 1 96.31 416 THR B CA 1
ATOM 9361 C C . THR B 1 416 ? -23.719 -50.562 -20.203 1 96.31 416 THR B C 1
ATOM 9363 O O . THR B 1 416 ? -23.219 -49.781 -21.016 1 96.31 416 THR B O 1
ATOM 9366 N N . ALA B 1 417 ? -24.984 -50.5 -19.781 1 95.25 417 ALA B N 1
ATOM 9367 C CA . ALA B 1 417 ? -25.938 -49.562 -20.375 1 95.25 417 ALA B CA 1
ATOM 9368 C C . ALA B 1 417 ? -25.641 -48.125 -19.938 1 95.25 417 ALA B C 1
ATOM 9370 O O . ALA B 1 417 ? -25.125 -47.906 -18.828 1 95.25 417 ALA B O 1
ATOM 9371 N N . LEU B 1 418 ? -25.938 -47.219 -20.781 1 95.75 418 LEU B N 1
ATOM 9372 C CA . LEU B 1 418 ? -25.828 -45.812 -20.438 1 95.75 418 LEU B CA 1
ATOM 9373 C C . LEU B 1 418 ? -26.922 -45.406 -19.453 1 95.75 418 LEU B C 1
ATOM 9375 O O . LEU B 1 418 ? -27.969 -46.031 -19.406 1 95.75 418 LEU B O 1
ATOM 9379 N N . PRO B 1 419 ? -26.625 -44.375 -18.672 1 96.12 419 PRO B N 1
ATOM 9380 C CA . PRO B 1 419 ? -27.625 -43.969 -17.688 1 96.12 419 PRO B CA 1
ATOM 9381 C C . PRO B 1 419 ? -28.891 -43.406 -18.328 1 96.12 419 PRO B C 1
ATOM 9383 O O . PRO B 1 419 ? -28.844 -42.844 -19.422 1 96.12 419 PRO B O 1
ATOM 9386 N N . GLN B 1 420 ? -29.938 -43.375 -17.578 1 93.62 420 GLN B N 1
ATOM 9387 C CA . GLN B 1 420 ? -31.266 -43 -18.078 1 93.62 420 GLN B CA 1
ATOM 9388 C C . GLN B 1 420 ? -31.344 -41.5 -18.344 1 93.62 420 GLN B C 1
ATOM 9390 O O . GLN B 1 420 ? -32.094 -41.062 -19.219 1 93.62 420 GLN B O 1
ATOM 9395 N N . TRP B 1 421 ? -30.656 -40.781 -17.562 1 95.12 421 TRP B N 1
ATOM 9396 C CA . TRP B 1 421 ? -30.75 -39.312 -17.688 1 95.12 421 TRP B CA 1
ATOM 9397 C C . TRP B 1 421 ? -30.125 -38.844 -19 1 95.12 421 TRP B C 1
ATOM 9399 O O . TRP B 1 421 ? -30.359 -37.719 -19.422 1 95.12 421 TRP B O 1
ATOM 9409 N N . LEU B 1 422 ? -29.281 -39.656 -19.625 1 96.38 422 LEU B N 1
ATOM 9410 C CA . LEU B 1 422 ? -28.578 -39.281 -20.859 1 96.38 422 LEU B CA 1
ATOM 9411 C C . LEU B 1 422 ? -29.453 -39.531 -22.078 1 96.38 422 LEU B C 1
ATOM 9413 O O . LEU B 1 422 ? -29.641 -40.688 -22.5 1 96.38 422 LEU B O 1
ATOM 9417 N N . THR B 1 423 ? -30.047 -38.5 -22.641 1 94.06 423 THR B N 1
ATOM 9418 C CA . THR B 1 423 ? -30.906 -38.562 -23.828 1 94.06 423 THR B CA 1
ATOM 9419 C C . THR B 1 423 ? -30.234 -37.844 -25 1 94.06 423 THR B C 1
ATOM 9421 O O . THR B 1 423 ? -29.266 -37.125 -24.828 1 94.06 423 THR B O 1
ATOM 9424 N N . ASP B 1 424 ? -30.766 -38.031 -26.125 1 91 424 ASP B N 1
ATOM 9425 C CA . ASP B 1 424 ? -30.172 -37.5 -27.359 1 91 424 ASP B CA 1
ATOM 9426 C C . ASP B 1 424 ? -30.266 -35.969 -27.375 1 91 424 ASP B C 1
ATOM 9428 O O . ASP B 1 424 ? -29.422 -35.312 -28 1 91 424 ASP B O 1
ATOM 9432 N N . ASP B 1 425 ? -31.203 -35.438 -26.703 1 93 425 ASP B N 1
ATOM 9433 C CA . ASP B 1 425 ? -31.422 -34 -26.75 1 93 425 ASP B CA 1
ATOM 9434 C C . ASP B 1 425 ? -30.797 -33.312 -25.547 1 93 425 ASP B C 1
ATOM 9436 O O . ASP B 1 425 ? -30.875 -32.062 -25.422 1 93 425 ASP B O 1
ATOM 9440 N N . LEU B 1 426 ? -30.125 -34.031 -24.781 1 94.88 426 LEU B N 1
ATOM 9441 C CA . LEU B 1 426 ? -29.547 -33.438 -23.578 1 94.88 426 LEU B CA 1
ATOM 9442 C C . LEU B 1 426 ? -28.344 -32.562 -23.906 1 94.88 426 LEU B C 1
ATOM 9444 O O . LEU B 1 426 ? -27.578 -32.875 -24.828 1 94.88 426 LEU B O 1
ATOM 9448 N N . LEU B 1 427 ? -28.266 -31.453 -23.25 1 96.94 427 LEU B N 1
ATOM 9449 C CA . LEU B 1 427 ? -27.047 -30.641 -23.219 1 96.94 427 LEU B CA 1
ATOM 9450 C C . LEU B 1 427 ? -26.438 -30.625 -21.828 1 96.94 427 LEU B C 1
ATOM 9452 O O . LEU B 1 427 ? -27.141 -30.594 -20.828 1 96.94 427 LEU B O 1
ATOM 9456 N N . PHE B 1 428 ? -25.141 -30.672 -21.797 1 98.38 428 PHE B N 1
ATOM 9457 C CA . PHE B 1 428 ? -24.469 -30.672 -20.516 1 98.38 428 PHE B CA 1
ATOM 9458 C C . PHE B 1 428 ? -24.344 -29.25 -19.953 1 98.38 428 PHE B C 1
ATOM 9460 O O . PHE B 1 428 ? -24.312 -29.062 -18.75 1 98.38 428 PHE B O 1
ATOM 9467 N N . TYR B 1 429 ? -24.141 -28.328 -20.828 1 98.25 429 TYR B N 1
ATOM 9468 C CA . TYR B 1 429 ? -24.031 -26.922 -20.453 1 98.25 429 TYR B CA 1
ATOM 9469 C C . TYR B 1 429 ? -25.078 -26.078 -21.203 1 98.25 429 TYR B C 1
ATOM 9471 O O . TYR B 1 429 ? -25.281 -26.25 -22.406 1 98.25 429 TYR B O 1
ATOM 9479 N N . LYS B 1 430 ? -25.734 -25.219 -20.5 1 97.44 430 LYS B N 1
ATOM 9480 C CA . LYS B 1 430 ? -26.578 -24.141 -21.016 1 97.44 430 LYS B CA 1
ATOM 9481 C C . LYS B 1 430 ? -26.25 -22.812 -20.344 1 97.44 430 LYS B C 1
ATOM 9483 O O . LYS B 1 430 ? -25.375 -22.75 -19.484 1 97.44 430 LYS B O 1
ATOM 9488 N N . GLU B 1 431 ? -26.859 -21.766 -20.797 1 95.12 431 GLU B N 1
ATOM 9489 C CA . GLU B 1 431 ? -26.625 -20.453 -20.219 1 95.12 431 GLU B CA 1
ATOM 9490 C C . GLU B 1 431 ? -26.953 -20.438 -18.719 1 95.12 431 GLU B C 1
ATOM 9492 O O . GLU B 1 431 ? -26.328 -19.734 -17.938 1 95.12 431 GLU B O 1
ATOM 9497 N N . GLU B 1 432 ? -27.875 -21.297 -18.406 1 95.06 432 GLU B N 1
ATOM 9498 C CA . GLU B 1 432 ? -28.344 -21.344 -17.016 1 95.06 432 GLU B CA 1
ATOM 9499 C C . GLU B 1 432 ? -27.297 -22 -16.109 1 95.06 432 GLU B C 1
ATOM 9501 O O . GLU B 1 432 ? -27.328 -21.797 -14.891 1 95.06 432 GLU B O 1
ATOM 9506 N N . GLY B 1 433 ? -26.547 -22.891 -16.688 1 97.31 433 GLY B N 1
ATOM 9507 C CA . GLY B 1 433 ? -25.516 -23.5 -15.867 1 97.31 433 GLY B CA 1
ATOM 9508 C C . GLY B 1 433 ? -25.109 -24.891 -16.344 1 97.31 433 GLY B C 1
ATOM 9509 O O . GLY B 1 433 ? -25.203 -25.188 -17.547 1 97.31 433 GLY B O 1
ATOM 9510 N N . ALA B 1 434 ? -24.609 -25.766 -15.422 1 98.44 434 ALA B N 1
ATOM 9511 C CA . ALA B 1 434 ? -24.094 -27.094 -15.711 1 98.44 434 ALA B CA 1
ATOM 9512 C C . ALA B 1 434 ? -25.109 -28.172 -15.305 1 98.44 434 ALA B C 1
ATOM 9514 O O . ALA B 1 434 ? -25.75 -28.047 -14.258 1 98.44 434 ALA B O 1
ATOM 9515 N N . PHE B 1 435 ? -25.203 -29.156 -16.078 1 98.31 435 PHE B N 1
ATOM 9516 C CA . PHE B 1 435 ? -26.203 -30.203 -15.883 1 98.31 435 PHE B CA 1
ATOM 9517 C C . PHE B 1 435 ? -25.906 -31.016 -14.625 1 98.31 435 PHE B C 1
ATOM 9519 O O . PHE B 1 435 ? -24.766 -31.422 -14.391 1 98.31 435 PHE B O 1
ATOM 9526 N N . GLN B 1 436 ? -26.938 -31.219 -13.805 1 97.5 436 GLN B N 1
ATOM 9527 C CA . GLN B 1 436 ? -26.938 -32.062 -12.625 1 97.5 436 GLN B CA 1
ATOM 9528 C C . GLN B 1 436 ? -27.766 -33.344 -12.852 1 97.5 436 GLN B C 1
ATOM 9530 O O . GLN B 1 436 ? -28.984 -33.281 -12.969 1 97.5 436 GLN B O 1
ATOM 9535 N N . PRO B 1 437 ? -27.125 -34.469 -12.836 1 96.62 437 PRO B N 1
ATOM 9536 C CA . PRO B 1 437 ? -27.844 -35.688 -13.188 1 96.62 437 PRO B CA 1
ATOM 9537 C C . PRO B 1 437 ? -28.891 -36.094 -12.148 1 96.62 437 PRO B C 1
ATOM 9539 O O . PRO B 1 437 ? -29.906 -36.688 -12.484 1 96.62 437 PRO B O 1
ATOM 9542 N N . GLN B 1 438 ? -28.688 -35.75 -10.906 1 94.12 438 GLN B N 1
ATOM 9543 C CA . GLN B 1 438 ? -29.609 -36.156 -9.836 1 94.12 438 GLN B CA 1
ATOM 9544 C C . GLN B 1 438 ? -30.938 -35.438 -9.961 1 94.12 438 GLN B C 1
ATOM 9546 O O . GLN B 1 438 ? -32 -36.031 -9.758 1 94.12 438 GLN B O 1
ATOM 9551 N N . THR B 1 439 ? -30.938 -34.188 -10.328 1 95.31 439 THR B N 1
ATOM 9552 C CA . THR B 1 439 ? -32.156 -33.375 -10.398 1 95.31 439 THR B CA 1
ATOM 9553 C C . THR B 1 439 ? -32.594 -33.156 -11.844 1 95.31 439 THR B C 1
ATOM 9555 O O . THR B 1 439 ? -33.719 -32.75 -12.109 1 95.31 439 THR B O 1
ATOM 9558 N N . ARG B 1 440 ? -31.703 -33.406 -12.781 1 95.12 440 ARG B N 1
ATOM 9559 C CA . ARG B 1 440 ? -31.891 -33.188 -14.211 1 95.12 440 ARG B CA 1
ATOM 9560 C C . ARG B 1 440 ? -32.125 -31.688 -14.492 1 95.12 440 ARG B C 1
ATOM 9562 O O . ARG B 1 440 ? -32.906 -31.344 -15.367 1 95.12 440 ARG B O 1
ATOM 9569 N N . GLN B 1 441 ? -31.5 -30.906 -13.617 1 96.38 441 GLN B N 1
ATOM 9570 C CA . GLN B 1 441 ? -31.531 -29.469 -13.766 1 96.38 441 GLN B CA 1
ATOM 9571 C C . GLN B 1 441 ? -30.125 -28.906 -14 1 96.38 441 GLN B C 1
ATOM 9573 O O . GLN B 1 441 ? -29.141 -29.656 -13.984 1 96.38 441 GLN B O 1
ATOM 9578 N N . PHE B 1 442 ? -30.109 -27.609 -14.305 1 97.56 442 PHE B N 1
ATOM 9579 C CA . PHE B 1 442 ? -28.828 -26.938 -14.523 1 97.56 442 PHE B CA 1
ATOM 9580 C C . PHE B 1 442 ? -28.453 -26.094 -13.312 1 97.56 442 PHE B C 1
ATOM 9582 O O . PHE B 1 442 ? -29.25 -25.281 -12.844 1 97.56 442 PHE B O 1
ATOM 9589 N N . GLN B 1 443 ? -27.312 -26.312 -12.852 1 96.94 443 GLN B N 1
ATOM 9590 C CA . GLN B 1 443 ? -26.812 -25.609 -11.672 1 96.94 443 GLN B CA 1
ATOM 9591 C C . GLN B 1 443 ? -25.906 -24.453 -12.062 1 96.94 443 GLN B C 1
ATOM 9593 O O . GLN B 1 443 ? -24.922 -24.641 -12.789 1 96.94 443 GLN B O 1
ATOM 9598 N N . PRO B 1 444 ? -26.234 -23.234 -11.539 1 96 444 PRO B N 1
ATOM 9599 C CA . PRO B 1 444 ? -25.328 -22.109 -11.781 1 96 444 PRO B CA 1
ATOM 9600 C C . PRO B 1 444 ? -24.031 -22.219 -10.961 1 96 444 PRO B C 1
ATOM 9602 O O . PRO B 1 444 ? -23.906 -23.094 -10.117 1 96 444 PRO B O 1
ATOM 9605 N N . ARG B 1 445 ? -23.062 -21.297 -11.188 1 95 445 ARG B N 1
ATOM 9606 C CA . ARG B 1 445 ? -21.828 -21.234 -10.414 1 95 445 ARG B CA 1
ATOM 9607 C C . ARG B 1 445 ? -22.094 -20.891 -8.961 1 95 445 ARG B C 1
ATOM 9609 O O . ARG B 1 445 ? -23.156 -20.344 -8.641 1 95 445 ARG B O 1
ATOM 9616 N N . SER B 1 446 ? -21.078 -21.156 -8.148 1 94.31 446 SER B N 1
ATOM 9617 C CA . SER B 1 446 ? -21.141 -20.812 -6.727 1 94.31 446 SER B CA 1
ATOM 9618 C C . SER B 1 446 ? -21.297 -19.312 -6.523 1 94.31 446 SER B C 1
ATOM 9620 O O . SER B 1 446 ? -20.703 -18.516 -7.246 1 94.31 446 SER B O 1
ATOM 9622 N N . LYS B 1 447 ? -22.109 -18.875 -5.516 1 94.81 447 LYS B N 1
ATOM 9623 C CA . LYS B 1 447 ? -22.359 -17.469 -5.223 1 94.81 447 LYS B CA 1
ATOM 9624 C C . LYS B 1 447 ? -21.5 -16.984 -4.059 1 94.81 447 LYS B C 1
ATOM 9626 O O . LYS B 1 447 ? -21.75 -15.93 -3.484 1 94.81 447 LYS B O 1
ATOM 9631 N N . LEU B 1 448 ? -20.531 -17.828 -3.668 1 96.5 448 LEU B N 1
ATOM 9632 C CA . LEU B 1 448 ? -19.641 -17.406 -2.604 1 96.5 448 LEU B CA 1
ATOM 9633 C C . LEU B 1 448 ? -18.922 -16.109 -2.98 1 96.5 448 LEU B C 1
ATOM 9635 O O . LEU B 1 448 ? -18.516 -15.938 -4.133 1 96.5 448 LEU B O 1
ATOM 9639 N N . ALA B 1 449 ? -18.656 -15.195 -2.055 1 95.69 449 ALA B N 1
ATOM 9640 C CA . ALA B 1 449 ? -18.109 -13.859 -2.277 1 95.69 449 ALA B CA 1
ATOM 9641 C C . ALA B 1 449 ? -16.719 -13.93 -2.887 1 95.69 449 ALA B C 1
ATOM 9643 O O . ALA B 1 449 ? -16.312 -13.039 -3.646 1 95.69 449 ALA B O 1
ATOM 9644 N N . VAL B 1 450 ? -15.961 -14.945 -2.604 1 96.75 450 VAL B N 1
ATOM 9645 C CA . VAL B 1 450 ? -14.578 -15.07 -3.061 1 96.75 450 VAL B CA 1
ATOM 9646 C C . VAL B 1 450 ? -14.539 -15.086 -4.586 1 96.75 450 VAL B C 1
ATOM 9648 O O . VAL B 1 450 ? -13.578 -14.609 -5.191 1 96.75 450 VAL B O 1
ATOM 9651 N N . TYR B 1 451 ? -15.578 -15.539 -5.242 1 97.5 451 TYR B N 1
ATOM 9652 C CA . TYR B 1 451 ? -15.578 -15.672 -6.691 1 97.5 451 TYR B CA 1
ATOM 9653 C C . TYR B 1 451 ? -15.875 -14.336 -7.363 1 97.5 451 TYR B C 1
ATOM 9655 O O . TYR B 1 451 ? -15.641 -14.172 -8.562 1 97.5 451 TYR B O 1
ATOM 9663 N N . GLU B 1 452 ? -16.438 -13.367 -6.598 1 96.44 452 GLU B N 1
ATOM 9664 C CA . GLU B 1 452 ? -16.625 -12.016 -7.109 1 96.44 452 GLU B CA 1
ATOM 9665 C C . GLU B 1 452 ? -15.281 -11.312 -7.309 1 96.44 452 GLU B C 1
ATOM 9667 O O . GLU B 1 452 ? -15.195 -10.305 -8.016 1 96.44 452 GLU B O 1
ATOM 9672 N N . ARG B 1 453 ? -14.258 -11.867 -6.715 1 97.5 453 ARG B N 1
ATOM 9673 C CA . ARG B 1 453 ? -12.922 -11.297 -6.809 1 97.5 453 ARG B CA 1
ATOM 9674 C C . ARG B 1 453 ? -12.258 -11.672 -8.133 1 97.5 453 ARG B C 1
ATOM 9676 O O . ARG B 1 453 ? -11.18 -11.172 -8.453 1 97.5 453 ARG B O 1
ATOM 9683 N N . GLN B 1 454 ? -12.859 -12.578 -8.836 1 97.25 454 GLN B N 1
ATOM 9684 C CA . GLN B 1 454 ? -12.32 -13.039 -10.109 1 97.25 454 GLN B CA 1
ATOM 9685 C C . GLN B 1 454 ? -13.094 -12.445 -11.281 1 97.25 454 GLN B C 1
ATOM 9687 O O . GLN B 1 454 ? -14.102 -13 -11.719 1 97.25 454 GLN B O 1
ATOM 9692 N N . PHE B 1 455 ? -12.586 -11.375 -11.852 1 95.81 455 PHE B N 1
ATOM 9693 C CA . PHE B 1 455 ? -13.297 -10.656 -12.898 1 95.81 455 PHE B CA 1
ATOM 9694 C C . PHE B 1 455 ? -13.375 -11.484 -14.172 1 95.81 455 PHE B C 1
ATOM 9696 O O . PHE B 1 455 ? -14.367 -11.422 -14.898 1 95.81 455 PHE B O 1
ATOM 9703 N N . PHE B 1 456 ? -12.289 -12.195 -14.422 1 96.31 456 PHE B N 1
ATOM 9704 C CA . PHE B 1 456 ? -12.219 -13.094 -15.57 1 96.31 456 PHE B CA 1
ATOM 9705 C C . PHE B 1 456 ? -11.867 -14.508 -15.133 1 96.31 456 PHE B C 1
ATOM 9707 O O . PHE B 1 456 ? -10.758 -14.984 -15.383 1 96.31 456 PHE B O 1
ATOM 9714 N N . PRO B 1 457 ? -12.812 -15.242 -14.594 1 95.62 457 PRO B N 1
ATOM 9715 C CA . PRO B 1 457 ? -12.555 -16.609 -14.148 1 95.62 457 PRO B CA 1
ATOM 9716 C C . PRO B 1 457 ? -12.391 -17.594 -15.305 1 95.62 457 PRO B C 1
ATOM 9718 O O . PRO B 1 457 ? -12.633 -17.234 -16.469 1 95.62 457 PRO B O 1
ATOM 9721 N N . ASP B 1 458 ? -11.938 -18.797 -15.031 1 94.5 458 ASP B N 1
ATOM 9722 C CA . ASP B 1 458 ? -11.922 -19.859 -16.031 1 94.5 458 ASP B CA 1
ATOM 9723 C C . ASP B 1 458 ? -13.336 -20.188 -16.484 1 94.5 458 ASP B C 1
ATOM 9725 O O . ASP B 1 458 ? -14.203 -20.516 -15.672 1 94.5 458 ASP B O 1
ATOM 9729 N N . LEU B 1 459 ? -13.547 -20.188 -17.766 1 95.19 459 LEU B N 1
ATOM 9730 C CA . LEU B 1 459 ? -14.883 -20.406 -18.312 1 95.19 459 LEU B CA 1
ATOM 9731 C C . LEU B 1 459 ? -15.078 -21.859 -18.734 1 95.19 459 LEU B C 1
ATOM 9733 O O . LEU B 1 459 ? -14.117 -22.531 -19.125 1 95.19 459 LEU B O 1
ATOM 9737 N N . VAL B 1 460 ? -16.25 -22.344 -18.562 1 96.44 460 VAL B N 1
ATOM 9738 C CA . VAL B 1 460 ? -16.688 -23.578 -19.203 1 96.44 460 VAL B CA 1
ATOM 9739 C C . VAL B 1 460 ? -17.625 -23.25 -20.375 1 96.44 460 VAL B C 1
ATOM 9741 O O . VAL B 1 460 ? -17.875 -22.078 -20.656 1 96.44 460 VAL B O 1
ATOM 9744 N N . LEU B 1 461 ? -18.062 -24.266 -21.062 1 96.12 461 LEU B N 1
ATOM 9745 C CA . LEU B 1 461 ? -18.875 -24.078 -22.25 1 96.12 461 LEU B CA 1
ATOM 9746 C C . LEU B 1 461 ? -20.125 -23.25 -21.953 1 96.12 461 LEU B C 1
ATOM 9748 O O . LEU B 1 461 ? -20.75 -23.438 -20.906 1 96.12 461 LEU B O 1
ATOM 9752 N N . LYS B 1 462 ? -20.5 -22.281 -22.797 1 95.56 462 LYS B N 1
ATOM 9753 C CA . LYS B 1 462 ? -21.688 -21.453 -22.781 1 95.56 462 LYS B CA 1
ATOM 9754 C C . LYS B 1 462 ? -21.531 -20.266 -21.828 1 95.56 462 LYS B C 1
ATOM 9756 O O . LYS B 1 462 ? -22.438 -19.438 -21.703 1 95.56 462 LYS B O 1
ATOM 9761 N N . GLU B 1 463 ? -20.453 -20.25 -21.141 1 95.19 463 GLU B N 1
ATOM 9762 C CA . GLU B 1 463 ? -20.125 -19.078 -20.344 1 95.19 463 GLU B CA 1
ATOM 9763 C C . GLU B 1 463 ? -19.297 -18.078 -21.141 1 95.19 463 GLU B C 1
ATOM 9765 O O . GLU B 1 463 ? -18.609 -18.438 -22.094 1 95.19 463 GLU B O 1
ATOM 9770 N N . LYS B 1 464 ? -19.453 -16.797 -20.797 1 94.06 464 LYS B N 1
ATOM 9771 C CA . LYS B 1 464 ? -18.672 -15.742 -21.438 1 94.06 464 LYS B CA 1
ATOM 9772 C C . LYS B 1 464 ? -18.219 -14.695 -20.422 1 94.06 464 LYS B C 1
ATOM 9774 O O . LYS B 1 464 ? -18.859 -14.508 -19.391 1 94.06 464 LYS B O 1
ATOM 9779 N N . TRP B 1 465 ? -17.094 -14.102 -20.703 1 92.75 465 TRP B N 1
ATOM 9780 C CA . TRP B 1 465 ? -16.672 -12.938 -19.922 1 92.75 465 TRP B CA 1
ATOM 9781 C C . TRP B 1 465 ? -17.547 -11.727 -20.234 1 92.75 465 TRP B C 1
ATOM 9783 O O . TRP B 1 465 ? -18.141 -11.656 -21.312 1 92.75 465 TRP B O 1
ATOM 9793 N N . PRO B 1 466 ? -17.594 -10.742 -19.312 1 90.69 466 PRO B N 1
ATOM 9794 C CA . PRO B 1 466 ? -18.344 -9.523 -19.625 1 90.69 466 PRO B CA 1
ATOM 9795 C C . PRO B 1 466 ? -17.734 -8.711 -20.75 1 90.69 466 PRO B C 1
ATOM 9797 O O . PRO B 1 466 ? -16.5 -8.656 -20.875 1 90.69 466 PRO B O 1
ATOM 9800 N N . ASP B 1 467 ? -18.641 -8.133 -21.516 1 92.19 467 ASP B N 1
ATOM 9801 C CA . ASP B 1 467 ? -18.172 -7.219 -22.547 1 92.19 467 ASP B CA 1
ATOM 9802 C C . ASP B 1 467 ? -17.766 -5.875 -21.953 1 92.19 467 ASP B C 1
ATOM 9804 O O . ASP B 1 467 ? -18.562 -5.219 -21.281 1 92.19 467 ASP B O 1
ATOM 9808 N N . LEU B 1 468 ? -16.594 -5.512 -22.219 1 95.38 468 LEU B N 1
ATOM 9809 C CA . LEU B 1 468 ? -16.125 -4.227 -21.719 1 95.38 468 LEU B CA 1
ATOM 9810 C C . LEU B 1 468 ? -16.234 -3.146 -22.781 1 95.38 468 LEU B C 1
ATOM 9812 O O . LEU B 1 468 ? -16.078 -3.426 -23.969 1 95.38 468 LEU B O 1
ATOM 9816 N N . ILE B 1 469 ? -16.484 -1.938 -22.344 1 97.19 469 ILE B N 1
ATOM 9817 C CA . ILE B 1 469 ? -16.547 -0.799 -23.25 1 97.19 469 ILE B CA 1
ATOM 9818 C C . ILE B 1 469 ? -15.141 -0.405 -23.703 1 97.19 469 ILE B C 1
ATOM 9820 O O . ILE B 1 469 ? -14.281 -0.109 -22.859 1 97.19 469 ILE B O 1
ATOM 9824 N N . VAL B 1 470 ? -14.93 -0.398 -25 1 97.94 470 VAL B N 1
ATOM 9825 C CA . VAL B 1 470 ? -13.625 -0.035 -25.547 1 97.94 470 VAL B CA 1
ATOM 9826 C C . VAL B 1 470 ? -13.492 1.485 -25.594 1 97.94 470 VAL B C 1
ATOM 9828 O O . VAL B 1 470 ? -14.352 2.178 -26.141 1 97.94 470 VAL B O 1
ATOM 9831 N N . ILE B 1 471 ? -12.469 2.012 -25.047 1 97.44 471 ILE B N 1
ATOM 9832 C CA . ILE B 1 471 ? -12.164 3.439 -25.031 1 97.44 471 ILE B CA 1
ATOM 9833 C C . ILE B 1 471 ? -11.297 3.799 -26.234 1 97.44 471 ILE B C 1
ATOM 9835 O O . ILE B 1 471 ? -11.508 4.836 -26.859 1 97.44 471 ILE B O 1
ATOM 9839 N N . TYR B 1 472 ? -10.305 2.99 -26.469 1 98.31 472 TYR B N 1
ATOM 9840 C CA . TYR B 1 472 ? -9.32 3.195 -27.516 1 98.31 472 TYR B CA 1
ATOM 9841 C C . TYR B 1 472 ? -8.727 1.869 -27.984 1 98.31 472 TYR B C 1
ATOM 9843 O O . TYR B 1 472 ? -8.586 0.937 -27.188 1 98.31 472 TYR B O 1
ATOM 9851 N N . GLU B 1 473 ? -8.477 1.749 -29.281 1 98.31 473 GLU B N 1
ATOM 9852 C CA . GLU B 1 473 ? -7.855 0.544 -29.828 1 98.31 473 GLU B CA 1
ATOM 9853 C C . GLU B 1 473 ? -7.039 0.862 -31.078 1 98.31 473 GLU B C 1
ATOM 9855 O O . GLU B 1 473 ? -7.398 1.749 -31.859 1 98.31 473 GLU B O 1
ATOM 9860 N N . ASN B 1 474 ? -5.891 0.304 -31.203 1 98.38 474 ASN B N 1
ATOM 9861 C CA . ASN B 1 474 ? -5.117 0.269 -32.438 1 98.38 474 ASN B CA 1
ATOM 9862 C C . ASN B 1 474 ? -4.625 -1.142 -32.75 1 98.38 474 ASN B C 1
ATOM 9864 O O . ASN B 1 474 ? -5.199 -2.123 -32.281 1 98.38 474 ASN B O 1
ATOM 9868 N N . ASP B 1 475 ? -3.637 -1.286 -33.562 1 98.06 475 ASP B N 1
ATOM 9869 C CA . ASP B 1 475 ? -3.178 -2.607 -33.969 1 98.06 475 ASP B CA 1
ATOM 9870 C C . ASP B 1 475 ? -2.438 -3.316 -32.844 1 98.06 475 ASP B C 1
ATOM 9872 O O . ASP B 1 475 ? -2.305 -4.543 -32.844 1 98.06 475 ASP B O 1
ATOM 9876 N N . GLY B 1 476 ? -2.043 -2.557 -31.844 1 98.31 476 GLY B N 1
ATOM 9877 C CA . GLY B 1 476 ? -1.169 -3.135 -30.844 1 98.31 476 GLY B CA 1
ATOM 9878 C C . GLY B 1 476 ? -1.844 -3.299 -29.484 1 98.31 476 GLY B C 1
ATOM 9879 O O . GLY B 1 476 ? -1.453 -4.156 -28.703 1 98.31 476 GLY B O 1
ATOM 9880 N N . VAL B 1 477 ? -2.791 -2.414 -29.188 1 98.69 477 VAL B N 1
ATOM 9881 C CA . VAL B 1 477 ? -3.346 -2.449 -27.844 1 98.69 477 VAL B CA 1
ATOM 9882 C C . VAL B 1 477 ? -4.855 -2.234 -27.891 1 98.69 477 VAL B C 1
ATOM 9884 O O . VAL B 1 477 ? -5.387 -1.774 -28.906 1 98.69 477 VAL B O 1
ATOM 9887 N N . ARG B 1 478 ? -5.551 -2.617 -26.891 1 98.44 478 ARG B N 1
ATOM 9888 C CA . ARG B 1 478 ? -6.953 -2.318 -26.625 1 98.44 478 ARG B CA 1
ATOM 9889 C C . ARG B 1 478 ? -7.129 -1.743 -25.219 1 98.44 478 ARG B C 1
ATOM 9891 O O . ARG B 1 478 ? -6.691 -2.344 -24.234 1 98.44 478 ARG B O 1
ATOM 9898 N N . LEU B 1 479 ? -7.617 -0.548 -25.109 1 98.56 479 LEU B N 1
ATOM 9899 C CA . LEU B 1 479 ? -7.957 0.132 -23.859 1 98.56 479 LEU B CA 1
ATOM 9900 C C . LEU B 1 479 ? -9.453 0.061 -23.594 1 98.56 479 LEU B C 1
ATOM 9902 O O . LEU B 1 479 ? -10.258 0.498 -24.422 1 98.56 479 LEU B O 1
ATOM 9906 N N . SER B 1 480 ? -9.836 -0.49 -22.438 1 98.31 480 SER B N 1
ATOM 9907 C CA . SER B 1 480 ? -11.25 -0.646 -22.109 1 98.31 480 SER B CA 1
ATOM 9908 C C . SER B 1 480 ? -11.547 -0.111 -20.703 1 98.31 480 SER B C 1
ATOM 9910 O O . SER B 1 480 ? -10.633 0.076 -19.906 1 98.31 480 SER B O 1
ATOM 9912 N N . HIS B 1 481 ? -12.773 0.161 -20.453 1 97.5 481 HIS B N 1
ATOM 9913 C CA . HIS B 1 481 ? -13.234 0.521 -19.125 1 97.5 481 HIS B CA 1
ATOM 9914 C C . HIS B 1 481 ? -13.406 -0.716 -18.25 1 97.5 481 HIS B C 1
ATOM 9916 O O . HIS B 1 481 ? -14.227 -1.588 -18.547 1 97.5 481 HIS B O 1
ATOM 9922 N N . LEU B 1 482 ? -12.68 -0.854 -17.234 1 96 482 LEU B N 1
ATOM 9923 C CA . LEU B 1 482 ? -12.789 -1.987 -16.328 1 96 482 LEU B CA 1
ATOM 9924 C C . LEU B 1 482 ? -13.945 -1.788 -15.344 1 96 482 LEU B C 1
ATOM 9926 O O . LEU B 1 482 ? -15.047 -2.281 -15.57 1 96 482 LEU B O 1
ATOM 9930 N N . LYS B 1 483 ? -13.703 -0.919 -14.281 1 94.38 483 LYS B N 1
ATOM 9931 C CA . LYS B 1 483 ? -14.672 -0.602 -13.234 1 94.38 483 LYS B CA 1
ATOM 9932 C C . LYS B 1 483 ? -14.297 0.689 -12.516 1 94.38 483 LYS B C 1
ATOM 9934 O O . LYS B 1 483 ? -13.109 1.028 -12.406 1 94.38 483 LYS B O 1
ATOM 9939 N N . ASP B 1 484 ? -15.25 1.476 -11.992 1 92.12 484 ASP B N 1
ATOM 9940 C CA . ASP B 1 484 ? -15.07 2.658 -11.156 1 92.12 484 ASP B CA 1
ATOM 9941 C C . ASP B 1 484 ? -14.164 3.678 -11.844 1 92.12 484 ASP B C 1
ATOM 9943 O O . ASP B 1 484 ? -13.242 4.219 -11.227 1 92.12 484 ASP B O 1
ATOM 9947 N N . ASP B 1 485 ? -14.273 3.789 -13.156 1 94.5 485 ASP B N 1
ATOM 9948 C CA . ASP B 1 485 ? -13.547 4.766 -13.969 1 94.5 485 ASP B CA 1
ATOM 9949 C C . ASP B 1 485 ? -12.062 4.426 -14.047 1 94.5 485 ASP B C 1
ATOM 9951 O O . ASP B 1 485 ? -11.219 5.32 -14.125 1 94.5 485 ASP B O 1
ATOM 9955 N N . VAL B 1 486 ? -11.758 3.156 -13.859 1 97.88 486 VAL B N 1
ATOM 9956 C CA . VAL B 1 486 ? -10.398 2.654 -14.062 1 97.88 486 VAL B CA 1
ATOM 9957 C C . VAL B 1 486 ? -10.305 1.957 -15.414 1 97.88 486 VAL B C 1
ATOM 9959 O O . VAL B 1 486 ? -11.188 1.186 -15.789 1 97.88 486 VAL B O 1
ATOM 9962 N N . ALA B 1 487 ? -9.297 2.273 -16.125 1 98.44 487 ALA B N 1
ATOM 9963 C CA . ALA B 1 487 ? -9.102 1.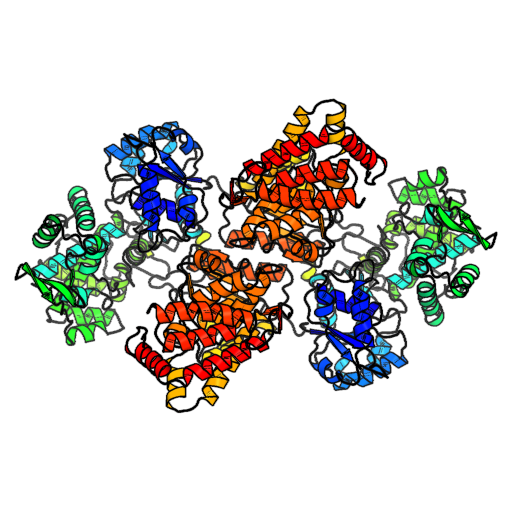687 -17.453 1 98.44 487 ALA B CA 1
ATOM 9964 C C . ALA B 1 487 ? -8.195 0.46 -17.391 1 98.44 487 ALA B C 1
ATOM 9966 O O . ALA B 1 487 ? -7.379 0.339 -16.469 1 98.44 487 ALA B O 1
ATOM 9967 N N . MET B 1 488 ? -8.422 -0.462 -18.297 1 98.5 488 MET B N 1
ATOM 9968 C CA . MET B 1 488 ? -7.605 -1.666 -18.453 1 98.5 488 MET B CA 1
ATOM 9969 C C . MET B 1 488 ? -6.996 -1.733 -19.844 1 98.5 488 MET B C 1
ATOM 9971 O O . MET B 1 488 ? -7.707 -1.621 -20.844 1 98.5 488 MET B O 1
ATOM 9975 N N . LEU B 1 489 ? -5.707 -1.876 -19.922 1 98.75 489 LEU B N 1
ATOM 9976 C CA . LEU B 1 489 ? -5.004 -1.942 -21.203 1 98.75 489 LEU B CA 1
ATOM 9977 C C . LEU B 1 489 ? -4.43 -3.336 -21.438 1 98.75 489 LEU B C 1
ATOM 9979 O O . LEU B 1 489 ? -3.754 -3.887 -20.562 1 98.75 489 LEU B O 1
ATOM 9983 N N . SER B 1 490 ? -4.68 -3.926 -22.641 1 98.44 490 SER B N 1
ATOM 9984 C CA . SER B 1 490 ? -4.164 -5.23 -23.047 1 98.44 490 SER B CA 1
ATOM 9985 C C . SER B 1 490 ? -3.465 -5.152 -24.406 1 98.44 490 SER B C 1
ATOM 9987 O O . SER B 1 490 ? -3.77 -4.277 -25.219 1 98.44 490 SER B O 1
ATOM 9989 N N . PHE B 1 491 ? -2.518 -5.98 -24.609 1 98.62 491 PHE B N 1
ATOM 9990 C CA . PHE B 1 491 ? -1.809 -6.047 -25.891 1 98.62 491 PHE B CA 1
ATOM 9991 C C . PHE B 1 491 ? -2.492 -7.023 -26.844 1 98.62 491 PHE B C 1
ATOM 9993 O O . PHE B 1 491 ? -3.121 -7.988 -26.391 1 98.62 491 PHE B O 1
ATOM 10000 N N . LYS B 1 492 ? -2.396 -6.777 -28.109 1 97.75 492 LYS B N 1
ATOM 10001 C CA . LYS B 1 492 ? -3.006 -7.621 -29.141 1 97.75 492 LYS B CA 1
ATOM 10002 C C . LYS B 1 492 ? -1.957 -8.477 -29.828 1 97.75 492 LYS B C 1
ATOM 10004 O O . LYS B 1 492 ? -2.297 -9.414 -30.562 1 97.75 492 LYS B O 1
ATOM 10009 N N . SER B 1 493 ? -0.696 -8.164 -29.562 1 96.94 493 SER B N 1
ATOM 10010 C CA . SER B 1 493 ? 0.399 -8.867 -30.234 1 96.94 493 SER B CA 1
ATOM 10011 C C . SER B 1 493 ? 0.55 -10.289 -29.703 1 96.94 493 SER B C 1
ATOM 10013 O O . SER B 1 493 ? 0.146 -10.586 -28.578 1 96.94 493 SER B O 1
ATOM 10015 N N . LYS B 1 494 ? 1.154 -11.133 -30.516 1 93.62 494 LYS B N 1
ATOM 10016 C CA . LYS B 1 494 ? 1.46 -12.492 -30.094 1 93.62 494 LYS B CA 1
ATOM 10017 C C . LYS B 1 494 ? 2.416 -12.5 -28.906 1 93.62 494 LYS B C 1
ATOM 10019 O O . LYS B 1 494 ? 3.439 -11.812 -28.922 1 93.62 494 LYS B O 1
ATOM 10024 N N . ALA B 1 495 ? 2.092 -13.234 -27.891 1 95.06 495 ALA B N 1
ATOM 10025 C CA . ALA B 1 495 ? 2.875 -13.352 -26.656 1 95.06 495 ALA B CA 1
ATOM 10026 C C . ALA B 1 495 ? 3.047 -11.992 -25.984 1 95.06 495 ALA B C 1
ATOM 10028 O O . ALA B 1 495 ? 3.973 -11.789 -25.203 1 95.06 495 ALA B O 1
ATOM 10029 N N . ASN B 1 496 ? 2.221 -11 -26.438 1 98.19 496 ASN B N 1
ATOM 10030 C CA . ASN B 1 496 ? 2.195 -9.664 -25.859 1 98.19 496 ASN B CA 1
ATOM 10031 C C . ASN B 1 496 ? 3.551 -8.977 -25.984 1 98.19 496 ASN B C 1
ATOM 10033 O O . ASN B 1 496 ? 4.047 -8.391 -25.031 1 98.19 496 ASN B O 1
ATOM 10037 N N . THR B 1 497 ? 4.184 -9.164 -27.141 1 97.62 497 THR B N 1
ATOM 10038 C CA . THR B 1 497 ? 5.469 -8.523 -27.406 1 97.62 497 THR B CA 1
ATOM 10039 C C . THR B 1 497 ? 5.289 -7.02 -27.625 1 97.62 497 THR B C 1
ATOM 10041 O O . THR B 1 497 ? 4.211 -6.57 -28.016 1 97.62 497 THR B O 1
ATOM 10044 N N . VAL B 1 498 ? 6.312 -6.312 -27.422 1 98 498 VAL B N 1
ATOM 10045 C CA . VAL B 1 498 ? 6.277 -4.855 -27.516 1 98 498 VAL B CA 1
ATOM 10046 C C . VAL B 1 498 ? 6.891 -4.402 -28.828 1 98 498 VAL B C 1
ATOM 10048 O O . VAL B 1 498 ? 8.109 -4.281 -28.953 1 98 498 VAL B O 1
ATOM 10051 N N . GLY B 1 499 ? 6.086 -4.176 -29.812 1 97.06 499 GLY B N 1
ATOM 10052 C CA . GLY B 1 499 ? 6.484 -3.607 -31.078 1 97.06 499 GLY B CA 1
ATOM 10053 C C . GLY B 1 499 ? 6.031 -2.172 -31.266 1 97.06 499 GLY B C 1
ATOM 10054 O O . GLY B 1 499 ? 5.578 -1.533 -30.312 1 97.06 499 GLY B O 1
ATOM 10055 N N . GLN B 1 500 ? 6.176 -1.681 -32.438 1 96.75 500 GLN B N 1
ATOM 10056 C CA . GLN B 1 500 ? 5.883 -0.28 -32.719 1 96.75 500 GLN B CA 1
ATOM 10057 C C . GLN B 1 500 ? 4.418 0.045 -32.438 1 96.75 500 GLN B C 1
ATOM 10059 O O . GLN B 1 500 ? 4.105 1.075 -31.844 1 96.75 500 GLN B O 1
ATOM 10064 N N . ALA B 1 501 ? 3.52 -0.813 -32.844 1 97.69 501 ALA B N 1
ATOM 10065 C CA . ALA B 1 501 ? 2.088 -0.583 -32.656 1 97.69 501 ALA B CA 1
ATOM 10066 C C . ALA B 1 501 ? 1.73 -0.516 -31.188 1 97.69 501 ALA B C 1
ATOM 10068 O O . ALA B 1 501 ? 0.858 0.259 -30.781 1 97.69 501 ALA B O 1
ATOM 10069 N N . VAL B 1 502 ? 2.318 -1.333 -30.375 1 98.5 502 VAL B N 1
ATOM 10070 C CA . VAL B 1 502 ? 2.074 -1.339 -28.938 1 98.5 502 VAL B CA 1
ATOM 10071 C C . VAL B 1 502 ? 2.594 -0.042 -28.328 1 98.5 502 VAL B C 1
ATOM 10073 O O . VAL B 1 502 ? 1.913 0.579 -27.5 1 98.5 502 VAL B O 1
ATOM 10076 N N . LEU B 1 503 ? 3.803 0.401 -28.703 1 98.38 503 LEU B N 1
ATOM 10077 C CA . LEU B 1 503 ? 4.383 1.632 -28.172 1 98.38 503 LEU B CA 1
ATOM 10078 C C . LEU B 1 503 ? 3.518 2.836 -28.531 1 98.38 503 LEU B C 1
ATOM 10080 O O . LEU B 1 503 ? 3.254 3.689 -27.688 1 98.38 503 LEU B O 1
ATOM 10084 N N . ASP B 1 504 ? 3.098 2.863 -29.812 1 98.38 504 ASP B N 1
ATOM 10085 C CA . ASP B 1 504 ? 2.193 3.928 -30.234 1 98.38 504 ASP B CA 1
ATOM 10086 C C . ASP B 1 504 ? 0.907 3.912 -29.406 1 98.38 504 ASP B C 1
ATOM 10088 O O . ASP B 1 504 ? 0.448 4.957 -28.953 1 98.38 504 ASP B O 1
ATOM 10092 N N . GLY B 1 505 ? 0.348 2.752 -29.297 1 98.69 505 GLY B N 1
ATOM 10093 C CA . GLY B 1 505 ? -0.898 2.596 -28.562 1 98.69 505 GLY B CA 1
ATOM 10094 C C . GLY B 1 505 ? -0.774 2.949 -27.094 1 98.69 505 GLY B C 1
ATOM 10095 O O . GLY B 1 505 ? -1.674 3.566 -26.516 1 98.69 505 GLY B O 1
ATOM 10096 N N . LEU B 1 506 ? 0.294 2.533 -26.453 1 98.56 506 LEU B N 1
ATOM 10097 C CA . LEU B 1 506 ? 0.535 2.836 -25.047 1 98.56 506 LEU B CA 1
ATOM 10098 C C . LEU B 1 506 ? 0.618 4.344 -24.812 1 98.56 506 LEU B C 1
ATOM 10100 O O . LEU B 1 506 ? 0.014 4.871 -23.875 1 98.56 506 LEU B O 1
ATOM 10104 N N . SER B 1 507 ? 1.436 5.016 -25.641 1 98.25 507 SER B N 1
ATOM 10105 C CA . SER B 1 507 ? 1.579 6.465 -25.516 1 98.25 507 SER B CA 1
ATOM 10106 C C . SER B 1 507 ? 0.225 7.16 -25.594 1 98.25 507 SER B C 1
ATOM 10108 O O . SER B 1 507 ? -0.089 8.008 -24.75 1 98.25 507 SER B O 1
ATOM 10110 N N . GLU B 1 508 ? -0.559 6.754 -26.516 1 98.25 508 GLU B N 1
ATOM 10111 C CA . GLU B 1 508 ? -1.88 7.352 -26.688 1 98.25 508 GLU B CA 1
ATOM 10112 C C . GLU B 1 508 ? -2.807 6.992 -25.531 1 98.25 508 GLU B C 1
ATOM 10114 O O . GLU B 1 508 ? -3.537 7.844 -25.031 1 98.25 508 GLU B O 1
ATOM 10119 N N . ALA B 1 509 ? -2.824 5.781 -25.156 1 98.44 509 ALA B N 1
ATOM 10120 C CA . ALA B 1 509 ? -3.693 5.301 -24.094 1 98.44 509 ALA B CA 1
ATOM 10121 C C . ALA B 1 509 ? -3.412 6.031 -22.781 1 98.44 509 ALA B C 1
ATOM 10123 O O . ALA B 1 509 ? -4.34 6.391 -22.047 1 98.44 509 ALA B O 1
ATOM 10124 N N . ILE B 1 510 ? -2.148 6.203 -22.422 1 97.75 510 ILE B N 1
ATOM 10125 C CA . ILE B 1 510 ? -1.768 6.902 -21.203 1 97.75 510 ILE B CA 1
ATOM 10126 C C . ILE B 1 510 ? -2.299 8.336 -21.234 1 97.75 510 ILE B C 1
ATOM 10128 O O . ILE B 1 510 ? -2.889 8.805 -20.266 1 97.75 510 ILE B O 1
ATOM 10132 N N . ALA B 1 511 ? -2.102 9.008 -22.344 1 94.88 511 ALA B N 1
ATOM 10133 C CA . ALA B 1 511 ? -2.576 10.383 -22.484 1 94.88 511 ALA B CA 1
ATOM 10134 C C . ALA B 1 511 ? -4.09 10.461 -22.297 1 94.88 511 ALA B C 1
ATOM 10136 O O . ALA B 1 511 ? -4.594 11.359 -21.625 1 94.88 511 ALA B O 1
ATOM 10137 N N . LEU B 1 512 ? -4.805 9.492 -22.891 1 95.38 512 LEU B N 1
ATOM 10138 C CA . LEU B 1 512 ? -6.262 9.461 -22.812 1 95.38 512 LEU B CA 1
ATOM 10139 C C . LEU B 1 512 ? -6.727 9.195 -21.375 1 95.38 512 LEU B C 1
ATOM 10141 O O . LEU B 1 512 ? -7.652 9.852 -20.891 1 95.38 512 LEU B O 1
ATOM 10145 N N . THR B 1 513 ? -6.113 8.266 -20.75 1 96.06 513 THR B N 1
ATOM 10146 C CA . THR B 1 513 ? -6.551 7.871 -19.422 1 96.06 513 THR B CA 1
ATOM 10147 C C . THR B 1 513 ? -6.25 8.969 -18.406 1 96.06 513 THR B C 1
ATOM 10149 O O . THR B 1 513 ? -7 9.156 -17.453 1 96.06 513 THR B O 1
ATOM 10152 N N . GLU B 1 514 ? -5.168 9.695 -18.531 1 92.69 514 GLU B N 1
ATOM 10153 C CA . GLU B 1 514 ? -4.848 10.812 -17.641 1 92.69 514 GLU B CA 1
ATOM 10154 C C . GLU B 1 514 ? -5.988 11.828 -17.609 1 92.69 514 GLU B C 1
ATOM 10156 O O . GLU B 1 514 ? -6.234 12.453 -16.578 1 92.69 514 GLU B O 1
ATOM 10161 N N . LYS B 1 515 ? -6.656 11.906 -18.672 1 88.56 515 LYS B N 1
ATOM 10162 C CA . LYS B 1 515 ? -7.691 12.93 -18.797 1 88.56 515 LYS B CA 1
ATOM 10163 C C . LYS B 1 515 ? -9.062 12.383 -18.406 1 88.56 515 LYS B C 1
ATOM 10165 O O . LYS B 1 515 ? -9.922 13.125 -17.922 1 88.56 515 LYS B O 1
ATOM 10170 N N . GLN B 1 516 ? -9.195 11.016 -18.562 1 91.12 516 GLN B N 1
ATOM 10171 C CA . GLN B 1 516 ? -10.562 10.523 -18.547 1 91.12 516 GLN B CA 1
AT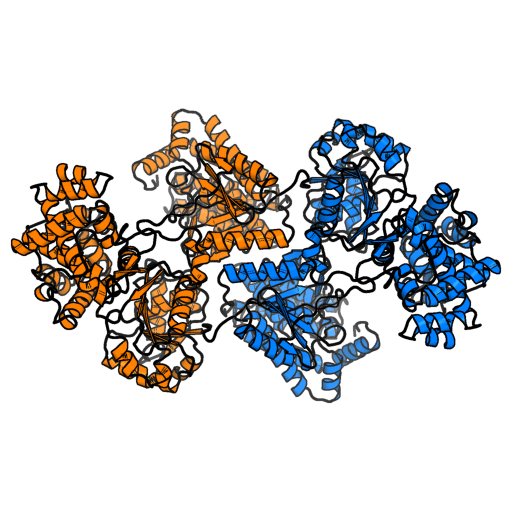OM 10172 C C . GLN B 1 516 ? -10.781 9.531 -17.406 1 91.12 516 GLN B C 1
ATOM 10174 O O . GLN B 1 516 ? -11.922 9.219 -17.062 1 91.12 516 GLN B O 1
ATOM 10179 N N . CYS B 1 517 ? -9.688 9.047 -16.875 1 95.06 517 CYS B N 1
ATOM 10180 C CA . CYS B 1 517 ? -9.844 7.945 -15.93 1 95.06 517 CYS B CA 1
ATOM 10181 C C . CYS B 1 517 ? -9.156 8.25 -14.602 1 95.06 517 CYS B C 1
ATOM 10183 O O . CYS B 1 517 ? -8.398 9.219 -14.508 1 95.06 517 CYS B O 1
ATOM 10185 N N . ARG B 1 518 ? -9.492 7.422 -13.562 1 94.75 518 ARG B N 1
ATOM 10186 C CA . ARG B 1 518 ? -8.93 7.562 -12.227 1 94.75 518 ARG B CA 1
ATOM 10187 C C . ARG B 1 518 ? -7.68 6.707 -12.055 1 94.75 518 ARG B C 1
ATOM 10189 O O . ARG B 1 518 ? -6.918 6.883 -11.102 1 94.75 518 ARG B O 1
ATOM 10196 N N . GLY B 1 519 ? -7.453 5.762 -12.945 1 97.62 519 GLY B N 1
ATOM 10197 C CA . GLY B 1 519 ? -6.316 4.855 -12.914 1 97.62 519 GLY B CA 1
ATOM 10198 C C . GLY B 1 519 ? -6.203 3.998 -14.156 1 97.62 519 GLY B C 1
ATOM 10199 O O . GLY B 1 519 ? -7.125 3.949 -14.969 1 97.62 519 GLY B O 1
ATOM 10200 N N . LEU B 1 520 ? -5.082 3.414 -14.352 1 98.62 520 LEU B N 1
ATOM 10201 C CA . LEU B 1 520 ? -4.789 2.551 -15.492 1 98.62 520 LEU B CA 1
ATOM 10202 C C . LEU B 1 520 ? -4.164 1.238 -15.031 1 98.62 520 LEU B C 1
ATOM 10204 O O . LEU B 1 520 ? -3.178 1.24 -14.297 1 98.62 520 LEU B O 1
ATOM 10208 N N . VAL B 1 521 ? -4.777 0.125 -15.422 1 98.81 521 VAL B N 1
ATOM 10209 C CA . VAL B 1 521 ? -4.219 -1.192 -15.141 1 98.81 521 VAL B CA 1
ATOM 10210 C C . VAL B 1 521 ? -3.77 -1.854 -16.438 1 98.81 521 VAL B C 1
ATOM 10212 O O . VAL B 1 521 ? -4.535 -1.929 -17.406 1 98.81 521 VAL B O 1
ATOM 10215 N N . ILE B 1 522 ? -2.525 -2.252 -16.5 1 98.81 522 ILE B N 1
ATOM 10216 C CA . ILE B 1 522 ? -2.068 -3.086 -17.609 1 98.81 522 ILE B CA 1
ATOM 10217 C C . ILE B 1 522 ? -2.305 -4.559 -17.281 1 98.81 522 ILE B C 1
ATOM 10219 O O . ILE B 1 522 ? -1.745 -5.078 -16.312 1 98.81 522 ILE B O 1
ATOM 10223 N N . TYR B 1 523 ? -3.15 -5.219 -18.031 1 98.38 523 TYR B N 1
ATOM 10224 C CA . TYR B 1 523 ? -3.559 -6.598 -17.812 1 98.38 523 TYR B CA 1
ATOM 10225 C C . TYR B 1 523 ? -3.627 -7.371 -19.125 1 98.38 523 TYR B C 1
ATOM 10227 O O . TYR B 1 523 ? -4.047 -6.832 -20.141 1 98.38 523 TYR B O 1
ATOM 10235 N N . GLN B 1 524 ? -3.15 -8.594 -19.109 1 98.25 524 GLN B N 1
ATOM 10236 C CA . GLN B 1 524 ? -3.209 -9.461 -20.281 1 98.25 524 GLN B CA 1
ATOM 10237 C C . GLN B 1 524 ? -4.176 -10.617 -20.062 1 98.25 524 GLN B C 1
ATOM 10239 O O . GLN B 1 524 ? -4.25 -11.18 -18.969 1 98.25 524 GLN B O 1
ATOM 10244 N N . GLN B 1 525 ? -4.859 -11.023 -21.094 1 94.31 525 GLN B N 1
ATOM 10245 C CA . GLN B 1 525 ? -5.758 -12.172 -21 1 94.31 525 GLN B CA 1
ATOM 10246 C C . GLN B 1 525 ? -4.973 -13.477 -20.891 1 94.31 525 GLN B C 1
ATOM 10248 O O . GLN B 1 525 ? -5.406 -14.406 -20.203 1 94.31 525 GLN B O 1
ATOM 10253 N N . ASP B 1 526 ? -3.844 -13.5 -21.547 1 94.5 526 ASP B N 1
ATOM 10254 C CA . ASP B 1 526 ? -2.936 -14.641 -21.438 1 94.5 526 ASP B CA 1
ATOM 10255 C C . ASP B 1 526 ? -2.355 -14.742 -20.031 1 94.5 526 ASP B C 1
ATOM 10257 O O . ASP B 1 526 ? -1.547 -13.906 -19.625 1 94.5 526 ASP B O 1
ATOM 10261 N N . GLU B 1 527 ? -2.699 -15.766 -19.297 1 93.5 527 GLU B N 1
ATOM 10262 C CA . GLU B 1 527 ? -2.277 -15.859 -17.906 1 93.5 527 GLU B CA 1
ATOM 10263 C C . GLU B 1 527 ? -0.818 -16.297 -17.797 1 93.5 527 GLU B C 1
ATOM 10265 O O . GLU B 1 527 ? -0.19 -16.109 -16.75 1 93.5 527 GLU B O 1
ATOM 10270 N N . GLY B 1 528 ? -0.261 -16.828 -18.875 1 95.62 528 GLY B N 1
ATOM 10271 C CA . GLY B 1 528 ? 1.104 -17.328 -18.812 1 95.62 528 GLY B CA 1
ATOM 10272 C C . GLY B 1 528 ? 2.137 -16.297 -19.219 1 95.62 528 GLY B C 1
ATOM 10273 O O . GLY B 1 528 ? 3.328 -16.469 -18.938 1 95.62 528 GLY B O 1
ATOM 10274 N N . ASN B 1 529 ? 1.57 -15.258 -19.859 1 97 529 ASN B N 1
ATOM 10275 C CA . ASN B 1 529 ? 2.514 -14.289 -20.406 1 97 529 ASN B CA 1
ATOM 10276 C C . ASN B 1 529 ? 1.998 -12.859 -20.281 1 97 529 ASN B C 1
ATOM 10278 O O . ASN B 1 529 ? 1.202 -12.406 -21.094 1 97 529 ASN B O 1
ATOM 10282 N N . PHE B 1 530 ? 2.527 -12.141 -19.359 1 98.44 530 PHE B N 1
ATOM 10283 C CA . PHE B 1 530 ? 2.287 -10.703 -19.312 1 98.44 530 PHE B CA 1
ATOM 10284 C C . PHE B 1 530 ? 2.885 -10.008 -20.531 1 98.44 530 PHE B C 1
ATOM 10286 O O . PHE B 1 530 ? 2.201 -9.25 -21.219 1 98.44 530 PHE B O 1
ATOM 10293 N N . SER B 1 531 ? 4.188 -10.359 -20.766 1 98.56 531 SER B N 1
ATOM 10294 C CA . SER B 1 531 ? 4.879 -9.883 -21.969 1 98.56 531 SER B CA 1
ATOM 10295 C C . SER B 1 531 ? 6.203 -10.617 -22.172 1 98.56 531 SER B C 1
ATOM 10297 O O . SER B 1 531 ? 6.98 -10.766 -21.219 1 98.56 531 SER B O 1
ATOM 10299 N N . SER B 1 532 ? 6.418 -11.031 -23.422 1 96.69 532 SER B N 1
ATOM 10300 C CA . SER B 1 532 ? 7.656 -11.734 -23.734 1 96.69 532 SER B CA 1
ATOM 10301 C C . SER B 1 532 ? 8.766 -10.758 -24.109 1 96.69 532 SER B C 1
ATOM 10303 O O . SER B 1 532 ? 9.852 -11.172 -24.531 1 96.69 532 SER B O 1
ATOM 10305 N N . GLY B 1 533 ? 8.414 -9.492 -24.031 1 96.31 533 GLY B N 1
ATOM 10306 C CA . GLY B 1 533 ? 9.438 -8.492 -24.281 1 96.31 533 GLY B CA 1
ATOM 10307 C C . GLY B 1 533 ? 9.312 -7.836 -25.641 1 96.31 533 GLY B C 1
ATOM 10308 O O . GLY B 1 533 ? 8.219 -7.746 -26.188 1 96.31 533 GLY B O 1
ATOM 10309 N N . ALA B 1 534 ? 10.422 -7.316 -26.125 1 94.75 534 ALA B N 1
ATOM 10310 C CA . ALA B 1 534 ? 10.438 -6.605 -27.406 1 94.75 534 ALA B CA 1
ATOM 10311 C C . ALA B 1 534 ? 10.117 -7.551 -28.562 1 94.75 534 ALA B C 1
ATOM 10313 O O . ALA B 1 534 ? 10.445 -8.742 -28.5 1 94.75 534 ALA B O 1
ATOM 10314 N N . ASP B 1 535 ? 9.5 -7.027 -29.594 1 95.38 535 ASP B N 1
ATOM 10315 C CA . ASP B 1 535 ? 9.312 -7.758 -30.844 1 95.38 535 ASP B CA 1
ATOM 10316 C C . ASP B 1 535 ? 10.648 -7.988 -31.547 1 95.38 535 ASP B C 1
ATOM 10318 O O . ASP B 1 535 ? 11.039 -7.207 -32.406 1 95.38 535 ASP B O 1
ATOM 10322 N N . LEU B 1 536 ? 11.242 -9.062 -31.219 1 94.38 536 LEU B N 1
ATOM 10323 C CA . LEU B 1 536 ? 12.594 -9.359 -31.688 1 94.38 536 LEU B CA 1
ATOM 10324 C C . LEU B 1 536 ? 12.609 -9.516 -33.188 1 94.38 536 LEU B C 1
ATOM 10326 O O . LEU B 1 536 ? 13.609 -9.203 -33.844 1 94.38 536 LEU B O 1
ATOM 10330 N N . ARG B 1 537 ? 11.594 -10.047 -33.781 1 94.88 537 ARG B N 1
ATOM 10331 C CA . ARG B 1 537 ? 11.508 -10.172 -35.25 1 94.88 537 ARG B CA 1
ATOM 10332 C C . ARG B 1 537 ? 11.562 -8.805 -35.906 1 94.88 537 ARG B C 1
ATOM 10334 O O . ARG B 1 537 ? 12.219 -8.633 -36.938 1 94.88 537 ARG B O 1
ATOM 10341 N N . GLY B 1 538 ? 10.789 -7.922 -35.281 1 94.31 538 GLY B N 1
ATOM 10342 C CA . GLY B 1 538 ? 10.828 -6.559 -35.781 1 94.31 538 GLY B CA 1
ATOM 10343 C C . GLY B 1 538 ? 12.211 -5.93 -35.688 1 94.31 538 GLY B C 1
ATOM 10344 O O . GLY B 1 538 ? 12.664 -5.258 -36.625 1 94.31 538 GLY B O 1
ATOM 10345 N N . VAL B 1 539 ? 12.859 -6.141 -34.625 1 94.81 539 VAL B N 1
ATOM 10346 C CA . VAL B 1 539 ? 14.211 -5.625 -34.406 1 94.81 539 VAL B CA 1
ATOM 10347 C C . VAL B 1 539 ? 15.172 -6.23 -35.406 1 94.81 539 VAL B C 1
ATOM 10349 O O . VAL B 1 539 ? 15.961 -5.512 -36.031 1 94.81 539 VAL B O 1
ATOM 10352 N N . ALA B 1 540 ? 15.117 -7.535 -35.562 1 95.81 540 ALA B N 1
ATOM 10353 C CA . ALA B 1 540 ? 15.977 -8.242 -36.5 1 95.81 540 ALA B CA 1
ATOM 10354 C C . ALA B 1 540 ? 15.773 -7.715 -37.938 1 95.81 540 ALA B C 1
ATOM 10356 O O . ALA B 1 540 ? 16.734 -7.555 -38.688 1 95.81 540 ALA B O 1
ATOM 10357 N N . SER B 1 541 ? 14.562 -7.492 -38.219 1 96.19 541 SER B N 1
ATOM 10358 C CA . SER B 1 541 ? 14.234 -6.996 -39.562 1 96.19 541 SER B CA 1
ATOM 10359 C C . SER B 1 541 ? 14.859 -5.625 -39.812 1 96.19 541 SER B C 1
ATOM 10361 O O . SER B 1 541 ? 15.328 -5.34 -40.906 1 96.19 541 SER B O 1
ATOM 10363 N N . LEU B 1 542 ? 14.758 -4.781 -38.844 1 96.19 542 LEU B N 1
ATOM 10364 C CA . LEU B 1 542 ? 15.344 -3.449 -38.969 1 96.19 542 LEU B CA 1
ATOM 10365 C C . LEU B 1 542 ? 16.859 -3.533 -39.125 1 96.19 542 LEU B C 1
ATOM 10367 O O . LEU B 1 542 ? 17.438 -2.805 -39.938 1 96.19 542 LEU B O 1
ATOM 10371 N N . ILE B 1 543 ? 17.453 -4.398 -38.375 1 95.56 543 ILE B N 1
ATOM 10372 C CA . ILE B 1 543 ? 18.906 -4.574 -38.406 1 95.56 543 ILE B CA 1
ATOM 10373 C C . ILE B 1 543 ? 19.312 -5.09 -39.812 1 95.56 543 ILE B C 1
ATOM 10375 O O . ILE B 1 543 ? 20.234 -4.566 -40.406 1 95.56 543 ILE B O 1
ATOM 10379 N N . GLN B 1 544 ? 18.641 -6.105 -40.281 1 94.88 544 GLN B N 1
ATOM 10380 C CA . GLN B 1 544 ? 18.938 -6.715 -41.594 1 94.88 544 GLN B CA 1
ATOM 10381 C C . GLN B 1 544 ? 18.766 -5.711 -42.719 1 94.88 544 GLN B C 1
ATOM 10383 O O . GLN B 1 544 ? 19.5 -5.754 -43.688 1 94.88 544 GLN B O 1
ATOM 10388 N N . ALA B 1 545 ? 17.844 -4.832 -42.562 1 96.56 545 ALA B N 1
ATOM 10389 C CA . ALA B 1 545 ? 17.578 -3.816 -43.562 1 96.56 545 ALA B CA 1
ATOM 10390 C C . ALA B 1 545 ? 18.5 -2.613 -43.406 1 96.56 545 ALA B C 1
ATOM 10392 O O . ALA B 1 545 ? 18.359 -1.608 -44.094 1 96.56 545 ALA B O 1
ATOM 10393 N N . ASN B 1 546 ? 19.359 -2.645 -42.469 1 94.94 546 ASN B N 1
ATOM 10394 C CA . ASN B 1 546 ? 20.297 -1.573 -42.156 1 94.94 546 ASN B CA 1
ATOM 10395 C C . ASN B 1 546 ? 19.562 -0.282 -41.812 1 94.94 546 ASN B C 1
ATOM 10397 O O . ASN B 1 546 ? 19.969 0.804 -42.219 1 94.94 546 ASN B O 1
ATOM 10401 N N . ARG B 1 547 ? 18.5 -0.434 -41.156 1 96.5 547 ARG B N 1
ATOM 10402 C CA . ARG B 1 547 ? 17.719 0.704 -40.656 1 96.5 547 ARG B CA 1
ATOM 10403 C C . ARG B 1 547 ? 17.969 0.931 -39.188 1 96.5 547 ARG B C 1
ATOM 10405 O O . ARG B 1 547 ? 17.031 0.955 -38.375 1 96.5 547 ARG B O 1
ATOM 10412 N N . MET B 1 548 ? 19.125 1.176 -38.844 1 96.38 548 MET B N 1
ATOM 10413 C CA . MET B 1 548 ? 19.562 1.345 -37.438 1 96.38 548 MET B CA 1
ATOM 10414 C C . MET B 1 548 ? 18.969 2.615 -36.844 1 96.38 548 MET B C 1
ATOM 10416 O O . MET B 1 548 ? 18.719 2.676 -35.625 1 96.38 548 MET B O 1
ATOM 10420 N N . ASP B 1 549 ? 18.703 3.559 -37.656 1 96.75 549 ASP B N 1
ATOM 10421 C CA . ASP B 1 549 ? 18.062 4.789 -37.188 1 96.75 549 ASP B CA 1
ATOM 10422 C C . ASP B 1 549 ? 16.656 4.523 -36.688 1 96.75 549 ASP B C 1
ATOM 10424 O O . ASP B 1 549 ? 16.234 5.062 -35.656 1 96.75 549 ASP B O 1
ATOM 10428 N N . ALA B 1 550 ? 15.977 3.779 -37.438 1 96.69 550 ALA B N 1
ATOM 10429 C CA . ALA B 1 550 ? 14.617 3.41 -37.062 1 96.69 550 ALA B CA 1
ATOM 10430 C C . ALA B 1 550 ? 14.617 2.615 -35.75 1 96.69 550 ALA B C 1
ATOM 10432 O O . ALA B 1 550 ? 13.727 2.771 -34.906 1 96.69 550 ALA B O 1
ATOM 10433 N N . LEU B 1 551 ? 15.594 1.784 -35.656 1 97.19 551 LEU B N 1
ATOM 10434 C CA . LEU B 1 551 ? 15.734 1.021 -34.406 1 97.19 551 LEU B CA 1
ATOM 10435 C C . LEU B 1 551 ? 15.984 1.948 -33.219 1 97.19 551 LEU B C 1
ATOM 10437 O O . LEU B 1 551 ? 15.375 1.788 -32.156 1 97.19 551 LEU B O 1
ATOM 10441 N N . GLU B 1 552 ? 16.844 2.859 -33.375 1 97.69 552 GLU B N 1
ATOM 10442 C CA . GLU B 1 552 ? 17.141 3.812 -32.312 1 97.69 552 GLU B CA 1
ATOM 10443 C C . GLU B 1 552 ? 15.898 4.613 -31.922 1 97.69 552 GLU B C 1
ATOM 10445 O O . GLU B 1 552 ? 15.648 4.859 -30.75 1 97.69 552 GLU B O 1
ATOM 10450 N N . HIS B 1 553 ? 15.164 5.023 -32.906 1 97.38 553 HIS B N 1
ATOM 10451 C CA . HIS B 1 553 ? 13.93 5.762 -32.656 1 97.38 553 HIS B CA 1
ATOM 10452 C C . HIS B 1 553 ? 12.945 4.922 -31.844 1 97.38 553 HIS B C 1
ATOM 10454 O O . HIS B 1 553 ? 12.227 5.449 -30.984 1 97.38 553 HIS B O 1
ATOM 10460 N N . MET B 1 554 ? 12.859 3.719 -32.156 1 97.12 554 MET B N 1
ATOM 10461 C CA . MET B 1 554 ? 11.992 2.807 -31.422 1 97.12 554 MET B CA 1
ATOM 10462 C C . MET B 1 554 ? 12.398 2.732 -29.953 1 97.12 554 MET B C 1
ATOM 10464 O O . MET B 1 554 ? 11.547 2.734 -29.078 1 97.12 554 MET B O 1
ATOM 10468 N N . ILE B 1 555 ? 13.664 2.67 -29.703 1 97.81 555 ILE B N 1
ATOM 10469 C CA . ILE B 1 555 ? 14.164 2.594 -28.328 1 97.81 555 ILE B CA 1
ATOM 10470 C C . ILE B 1 555 ? 13.859 3.898 -27.594 1 97.81 555 ILE B C 1
ATOM 10472 O O . ILE B 1 555 ? 13.461 3.885 -26.438 1 97.81 555 ILE B O 1
ATOM 10476 N N . VAL B 1 556 ? 14.07 4.992 -28.266 1 98.25 556 VAL B N 1
ATOM 10477 C CA . VAL B 1 556 ? 13.75 6.293 -27.672 1 98.25 556 VAL B CA 1
ATOM 10478 C C . VAL B 1 556 ? 12.273 6.328 -27.281 1 98.25 556 VAL B C 1
ATOM 10480 O O . VAL B 1 556 ? 11.938 6.77 -26.172 1 98.25 556 VAL B O 1
ATOM 10483 N N . GLN B 1 557 ? 11.461 5.91 -28.141 1 98.12 557 GLN B N 1
ATOM 10484 C CA . GLN B 1 557 ? 10.031 5.91 -27.859 1 98.12 557 GLN B CA 1
ATOM 10485 C C . GLN B 1 557 ? 9.703 4.984 -26.688 1 98.12 557 GLN B C 1
ATOM 10487 O O . GLN B 1 557 ? 8.852 5.301 -25.859 1 98.12 557 GLN B O 1
ATOM 10492 N N . PHE B 1 558 ? 10.312 3.814 -26.719 1 98.44 558 PHE B N 1
ATOM 10493 C CA . PHE B 1 558 ? 10.117 2.891 -25.609 1 98.44 558 PHE B CA 1
ATOM 10494 C C . PHE B 1 558 ? 10.461 3.553 -24.281 1 98.44 558 PHE B C 1
ATOM 10496 O O . PHE B 1 558 ? 9.711 3.445 -23.312 1 98.44 558 PHE B O 1
ATOM 10503 N N . GLN B 1 559 ? 11.602 4.211 -24.219 1 98.62 559 GLN B N 1
ATOM 10504 C CA . GLN B 1 559 ? 12.023 4.926 -23.016 1 98.62 559 GLN B CA 1
ATOM 10505 C C . GLN B 1 559 ? 11.016 6.008 -22.641 1 98.62 559 GLN B C 1
ATOM 10507 O O . GLN B 1 559 ? 10.711 6.191 -21.453 1 98.62 559 GLN B O 1
ATOM 10512 N N . GLN B 1 560 ? 10.523 6.68 -23.609 1 98.31 560 GLN B N 1
ATOM 10513 C CA . GLN B 1 560 ? 9.531 7.727 -23.375 1 98.31 560 GLN B CA 1
ATOM 10514 C C . GLN B 1 560 ? 8.25 7.152 -22.781 1 98.31 560 GLN B C 1
ATOM 10516 O O . GLN B 1 560 ? 7.688 7.719 -21.844 1 98.31 560 GLN B O 1
ATOM 10521 N N . VAL B 1 561 ? 7.789 6.059 -23.297 1 98.38 561 VAL B N 1
ATOM 10522 C CA . VAL B 1 561 ? 6.57 5.418 -22.812 1 98.38 561 VAL B CA 1
ATOM 10523 C C . VAL B 1 561 ? 6.773 4.938 -21.375 1 98.38 561 VAL B C 1
ATOM 10525 O O . VAL B 1 561 ? 5.891 5.098 -20.531 1 98.38 561 VAL B O 1
ATOM 10528 N N . ALA B 1 562 ? 7.91 4.309 -21.141 1 98.31 562 ALA B N 1
ATOM 10529 C CA . ALA B 1 562 ? 8.227 3.869 -19.781 1 98.31 562 ALA B CA 1
ATOM 10530 C C . ALA B 1 562 ? 8.164 5.035 -18.812 1 98.31 562 ALA B C 1
ATOM 10532 O O . ALA B 1 562 ? 7.586 4.918 -17.719 1 98.31 562 ALA B O 1
ATOM 10533 N N . MET B 1 563 ? 8.711 6.145 -19.172 1 98.06 563 MET B N 1
ATOM 10534 C CA . MET B 1 563 ? 8.727 7.32 -18.297 1 98.06 563 MET B CA 1
ATOM 10535 C C . MET B 1 563 ? 7.328 7.922 -18.172 1 98.06 563 MET B C 1
ATOM 10537 O O . MET B 1 563 ? 6.965 8.453 -17.125 1 98.06 563 MET B O 1
ATOM 10541 N N . GLN B 1 564 ? 6.535 7.828 -19.281 1 97.75 564 GLN B N 1
ATOM 10542 C CA . GLN B 1 564 ? 5.148 8.266 -19.203 1 97.75 564 GLN B CA 1
ATOM 10543 C C . GLN B 1 564 ? 4.375 7.469 -18.156 1 97.75 564 GLN B C 1
ATOM 10545 O O . GLN B 1 564 ? 3.547 8.023 -17.438 1 97.75 564 GLN B O 1
ATOM 10550 N N . LEU B 1 565 ? 4.629 6.211 -18.109 1 97.94 565 LEU B N 1
ATOM 10551 C CA . LEU B 1 565 ? 3.986 5.367 -17.109 1 97.94 565 LEU B CA 1
ATOM 10552 C C . LEU B 1 565 ? 4.422 5.766 -15.695 1 97.94 565 LEU B C 1
ATOM 10554 O O . LEU B 1 565 ? 3.59 5.914 -14.805 1 97.94 565 LEU B O 1
ATOM 10558 N N . LYS B 1 566 ? 5.688 5.973 -15.531 1 97.31 566 LYS B N 1
ATOM 10559 C CA . LYS B 1 566 ? 6.273 6.27 -14.227 1 97.31 566 LYS B CA 1
ATOM 10560 C C . LYS B 1 566 ? 5.766 7.609 -13.695 1 97.31 566 LYS B C 1
ATOM 10562 O O . LYS B 1 566 ? 5.531 7.754 -12.492 1 97.31 566 LYS B O 1
ATOM 10567 N N . TYR B 1 567 ? 5.578 8.57 -14.531 1 96.62 567 TYR B N 1
ATOM 10568 C CA . TYR B 1 567 ? 5.254 9.922 -14.109 1 96.62 567 TYR B CA 1
ATOM 10569 C C . TYR B 1 567 ? 3.834 10.297 -14.516 1 96.62 567 TYR B C 1
ATOM 10571 O O . TYR B 1 567 ? 3.52 11.484 -14.68 1 96.62 567 TYR B O 1
ATOM 10579 N N . CYS B 1 568 ? 3.053 9.242 -14.695 1 96.31 568 CYS B N 1
ATOM 10580 C CA . CYS B 1 568 ? 1.649 9.453 -15.031 1 96.31 568 CYS B CA 1
ATOM 10581 C C . CYS B 1 568 ? 0.924 10.188 -13.914 1 96.31 568 CYS B C 1
ATOM 10583 O O . CYS B 1 568 ? 1.179 9.938 -12.734 1 96.31 568 CYS B O 1
ATOM 10585 N N . SER B 1 569 ? -0.03 11.047 -14.273 1 94.31 569 SER B N 1
ATOM 10586 C CA . SER B 1 569 ? -0.717 11.883 -13.297 1 94.31 569 SER B CA 1
ATOM 10587 C C . SER B 1 569 ? -1.822 11.109 -12.586 1 94.31 569 SER B C 1
ATOM 10589 O O . SER B 1 569 ? -2.441 11.617 -11.648 1 94.31 569 SER B O 1
ATOM 10591 N N . ILE B 1 570 ? -2.127 9.914 -13.055 1 95.94 570 ILE B N 1
ATOM 10592 C CA . ILE B 1 570 ? -3.035 9 -12.375 1 95.94 570 ILE B CA 1
ATOM 10593 C C . ILE B 1 570 ? -2.301 7.707 -12.031 1 95.94 570 ILE B C 1
ATOM 10595 O O . ILE B 1 570 ? -1.291 7.375 -12.656 1 95.94 570 ILE B O 1
ATOM 10599 N N . PRO B 1 571 ? -2.742 6.934 -11.062 1 97.38 571 PRO B N 1
ATOM 10600 C CA . PRO B 1 571 ? -2.061 5.691 -10.695 1 97.38 571 PRO B CA 1
ATOM 10601 C C . PRO B 1 571 ? -2.008 4.688 -11.852 1 97.38 571 PRO B C 1
ATOM 10603 O O . PRO B 1 571 ? -3.016 4.469 -12.523 1 97.38 571 PRO B O 1
ATOM 10606 N N . THR B 1 572 ? -0.908 4.105 -12.078 1 98.38 572 THR B N 1
ATOM 10607 C CA . THR B 1 572 ? -0.727 3.008 -13.023 1 98.38 572 THR B CA 1
ATOM 10608 C C . THR B 1 572 ? -0.322 1.73 -12.297 1 98.38 572 THR B C 1
ATOM 10610 O O . THR B 1 572 ? 0.554 1.754 -11.43 1 98.38 572 THR B O 1
ATOM 10613 N N . VAL B 1 573 ? -0.985 0.595 -12.57 1 98.69 573 VAL B N 1
ATOM 10614 C CA . VAL B 1 573 ? -0.7 -0.672 -11.906 1 98.69 573 VAL B CA 1
ATOM 10615 C C . VAL B 1 573 ? -0.506 -1.771 -12.953 1 98.69 573 VAL B C 1
ATOM 10617 O O . VAL B 1 573 ? -1.319 -1.916 -13.867 1 98.69 573 VAL B O 1
ATOM 10620 N N . ALA B 1 574 ? 0.567 -2.465 -12.906 1 98.81 574 ALA B N 1
ATOM 10621 C CA . ALA B 1 574 ? 0.725 -3.689 -13.688 1 98.81 574 ALA B CA 1
ATOM 10622 C C . ALA B 1 574 ? 0.128 -4.887 -12.961 1 98.81 574 ALA B C 1
ATOM 10624 O O . ALA B 1 574 ? 0.564 -5.23 -11.859 1 98.81 574 ALA B O 1
ATOM 10625 N N . ALA B 1 575 ? -0.911 -5.484 -13.492 1 98.69 575 ALA B N 1
ATOM 10626 C CA . ALA B 1 575 ? -1.441 -6.75 -12.992 1 98.69 575 ALA B CA 1
ATOM 10627 C C . ALA B 1 575 ? -0.71 -7.938 -13.617 1 98.69 575 ALA B C 1
ATOM 10629 O O . ALA B 1 575 ? -1.048 -8.375 -14.719 1 98.69 575 ALA B O 1
ATOM 10630 N N . LEU B 1 576 ? 0.226 -8.453 -12.859 1 98.69 576 LEU B N 1
ATOM 10631 C CA . LEU B 1 576 ? 1.219 -9.367 -13.414 1 98.69 576 LEU B CA 1
ATOM 10632 C C . LEU B 1 576 ? 0.827 -10.82 -13.148 1 98.69 576 LEU B C 1
ATOM 10634 O O . LEU B 1 576 ? 0.599 -11.203 -12 1 98.69 576 LEU B O 1
ATOM 10638 N N . ARG B 1 577 ? 0.731 -11.594 -14.195 1 97.88 577 ARG B N 1
ATOM 10639 C CA . ARG B 1 577 ? 0.644 -13.055 -14.172 1 97.88 577 ARG B CA 1
ATOM 10640 C C . ARG B 1 577 ? 1.646 -13.68 -15.133 1 97.88 577 ARG B C 1
ATOM 10642 O O . ARG B 1 577 ? 1.886 -13.148 -16.219 1 97.88 577 ARG B O 1
ATOM 10649 N N . GLY B 1 578 ? 2.199 -14.734 -14.727 1 98.06 578 GLY B N 1
ATOM 10650 C CA . GLY B 1 578 ? 3.113 -15.445 -15.609 1 98.06 578 GLY B CA 1
ATOM 10651 C C . GLY B 1 578 ? 4.406 -14.688 -15.859 1 98.06 578 GLY B C 1
ATOM 10652 O O . GLY B 1 578 ? 4.941 -14.047 -14.953 1 98.06 578 GLY B O 1
ATOM 10653 N N . ARG B 1 579 ? 4.922 -14.703 -17.062 1 98.31 579 ARG B N 1
ATOM 10654 C CA . ARG B 1 579 ? 6.242 -14.188 -17.406 1 98.31 579 ARG B CA 1
ATOM 10655 C C . ARG B 1 579 ? 6.172 -12.711 -17.797 1 98.31 579 ARG B C 1
ATOM 10657 O O . ARG B 1 579 ? 5.23 -12.289 -18.469 1 98.31 579 ARG B O 1
ATOM 10664 N N . ALA B 1 580 ? 6.988 -11.93 -17.359 1 98.69 580 ALA B N 1
ATOM 10665 C CA . ALA B 1 580 ? 7.309 -10.586 -17.844 1 98.69 580 ALA B CA 1
ATOM 10666 C C . ALA B 1 580 ? 8.797 -10.461 -18.156 1 98.69 580 ALA B C 1
ATOM 10668 O O . ALA B 1 580 ? 9.594 -10.133 -17.266 1 98.69 580 ALA B O 1
ATOM 10669 N N . LEU B 1 581 ? 9.172 -10.547 -19.438 1 98.25 581 LEU B N 1
ATOM 10670 C CA . LEU B 1 581 ? 10.57 -10.688 -19.812 1 98.25 581 LEU B CA 1
ATOM 10671 C C . LEU B 1 581 ? 11.055 -9.477 -20.609 1 98.25 581 LEU B C 1
ATOM 10673 O O . LEU B 1 581 ? 10.297 -8.898 -21.391 1 98.25 581 LEU B O 1
ATOM 10677 N N . GLY B 1 582 ? 12.258 -9.109 -20.422 1 98.12 582 GLY B N 1
ATOM 10678 C CA . GLY B 1 582 ? 12.844 -8.016 -21.188 1 98.12 582 GLY B CA 1
ATOM 10679 C C . GLY B 1 582 ? 12.016 -6.742 -21.125 1 98.12 582 GLY B C 1
ATOM 10680 O O . GLY B 1 582 ? 11.688 -6.262 -20.031 1 98.12 582 GLY B O 1
ATOM 10681 N N . GLY B 1 583 ? 11.594 -6.359 -22.312 1 98.25 583 GLY B N 1
ATOM 10682 C CA . GLY B 1 583 ? 10.789 -5.148 -22.391 1 98.25 583 GLY B CA 1
ATOM 10683 C C . GLY B 1 583 ? 9.523 -5.219 -21.578 1 98.25 583 GLY B C 1
ATOM 10684 O O . GLY B 1 583 ? 9.047 -4.199 -21.062 1 98.25 583 GLY B O 1
ATOM 10685 N N . GLY B 1 584 ? 8.945 -6.371 -21.453 1 98.44 584 GLY B N 1
ATOM 10686 C CA . GLY B 1 584 ? 7.781 -6.535 -20.594 1 98.44 584 GLY B CA 1
ATOM 10687 C C . GLY B 1 584 ? 8.078 -6.27 -19.125 1 98.44 584 GLY B C 1
ATOM 10688 O O . GLY B 1 584 ? 7.273 -5.652 -18.422 1 98.44 584 GLY B O 1
ATOM 10689 N N . CYS B 1 585 ? 9.219 -6.754 -18.656 1 98.75 585 CYS B N 1
ATOM 10690 C CA . CYS B 1 585 ? 9.664 -6.492 -17.281 1 98.75 585 CYS B CA 1
ATOM 10691 C C . CYS B 1 585 ? 9.945 -5.008 -17.078 1 98.75 585 CYS B C 1
ATOM 10693 O O . CYS B 1 585 ? 9.602 -4.441 -16.047 1 98.75 585 CYS B O 1
ATOM 10695 N N . GLU B 1 586 ? 10.555 -4.406 -18.094 1 98.62 586 GLU B N 1
ATOM 10696 C CA . GLU B 1 586 ? 10.875 -2.982 -18.016 1 98.62 586 GLU B CA 1
ATOM 10697 C C . GLU B 1 586 ? 9.609 -2.139 -17.922 1 98.62 586 GLU B C 1
ATOM 10699 O O . GLU B 1 586 ? 9.539 -1.198 -17.125 1 98.62 586 GLU B O 1
ATOM 10704 N N . LEU B 1 587 ? 8.578 -2.459 -18.688 1 98.31 587 LEU B N 1
ATOM 10705 C CA . LEU B 1 587 ? 7.309 -1.751 -18.594 1 98.31 587 LEU B CA 1
ATOM 10706 C C . LEU B 1 587 ? 6.684 -1.924 -17.219 1 98.31 587 LEU B C 1
ATOM 10708 O O . LEU B 1 587 ? 6.254 -0.948 -16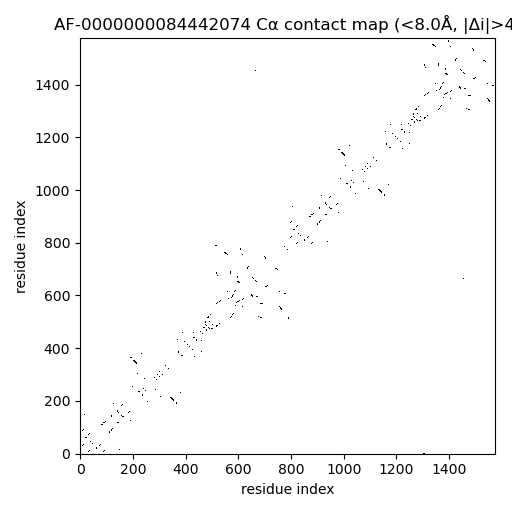.594 1 98.31 587 LEU B O 1
ATOM 10712 N N . MET B 1 588 ? 6.66 -3.146 -16.766 1 98.25 588 MET B N 1
ATOM 10713 C CA . MET B 1 588 ? 6.09 -3.469 -15.469 1 98.25 588 MET B CA 1
ATOM 10714 C C . MET B 1 588 ? 6.773 -2.662 -14.367 1 98.25 588 MET B C 1
ATOM 10716 O O . MET B 1 588 ? 6.102 -2.115 -13.484 1 98.25 588 MET B O 1
ATOM 10720 N N . MET B 1 589 ? 8.102 -2.527 -14.391 1 98.19 589 MET B N 1
ATOM 10721 C CA . MET B 1 589 ? 8.906 -1.886 -13.352 1 98.19 589 MET B CA 1
ATOM 10722 C C . MET B 1 589 ? 8.648 -0.383 -13.32 1 98.19 589 MET B C 1
ATOM 10724 O O . MET B 1 589 ? 8.992 0.287 -12.344 1 98.19 589 MET B O 1
ATOM 10728 N N . HIS B 1 590 ? 8.062 0.179 -14.375 1 98.31 590 HIS B N 1
ATOM 10729 C CA . HIS B 1 590 ? 7.879 1.623 -14.445 1 98.31 590 HIS B CA 1
ATOM 10730 C C . HIS B 1 590 ? 6.438 2.008 -14.117 1 98.31 590 HIS B C 1
ATOM 10732 O O . HIS B 1 590 ? 6.082 3.188 -14.148 1 98.31 590 HIS B O 1
ATOM 10738 N N . CYS B 1 591 ? 5.578 1.059 -13.805 1 98.19 591 CYS B N 1
ATOM 10739 C CA . CYS B 1 591 ? 4.27 1.372 -13.242 1 98.19 591 CYS B CA 1
ATOM 10740 C C . CYS B 1 591 ? 4.398 1.83 -11.797 1 98.19 591 CYS B C 1
ATOM 10742 O O . CYS B 1 591 ? 5.395 1.543 -11.133 1 98.19 591 CYS B O 1
ATOM 10744 N N . ASP B 1 592 ? 3.404 2.533 -11.297 1 97.19 592 ASP B N 1
ATOM 10745 C CA . ASP B 1 592 ? 3.428 3.025 -9.922 1 97.19 592 ASP B CA 1
ATOM 10746 C C . ASP B 1 592 ? 3.418 1.871 -8.922 1 97.19 592 ASP B C 1
ATOM 10748 O O . ASP B 1 592 ? 3.971 1.987 -7.824 1 97.19 592 ASP B O 1
ATOM 10752 N N . ALA B 1 593 ? 2.752 0.807 -9.289 1 97.62 593 ALA B N 1
ATOM 10753 C CA . ALA B 1 593 ? 2.693 -0.394 -8.453 1 97.62 593 ALA B CA 1
ATOM 10754 C C . ALA B 1 593 ? 2.518 -1.645 -9.312 1 97.62 593 ALA B C 1
ATOM 10756 O O . ALA B 1 593 ? 2.105 -1.557 -10.477 1 97.62 593 ALA B O 1
ATOM 10757 N N . VAL B 1 594 ? 2.906 -2.734 -8.773 1 98.62 594 VAL B N 1
ATOM 10758 C CA . VAL B 1 594 ? 2.672 -4.043 -9.375 1 98.62 594 VAL B CA 1
ATOM 10759 C C . VAL B 1 594 ? 1.85 -4.91 -8.43 1 98.62 594 VAL B C 1
ATOM 10761 O O . VAL B 1 594 ? 2.121 -4.957 -7.227 1 98.62 594 VAL B O 1
ATOM 10764 N N . ILE B 1 595 ? 0.774 -5.484 -8.922 1 98.75 595 ILE B N 1
ATOM 10765 C CA . ILE B 1 595 ? 0.052 -6.551 -8.234 1 98.75 595 ILE B CA 1
ATOM 10766 C C . ILE B 1 595 ? 0.247 -7.867 -8.977 1 98.75 595 ILE B C 1
ATOM 10768 O O . ILE B 1 595 ? -0.304 -8.062 -10.062 1 98.75 595 ILE B O 1
ATOM 10772 N N . ALA B 1 596 ? 1.012 -8.75 -8.375 1 98.81 596 ALA B N 1
ATOM 10773 C CA . ALA B 1 596 ? 1.407 -9.977 -9.055 1 98.81 596 ALA B CA 1
ATOM 10774 C C . ALA B 1 596 ? 0.65 -11.18 -8.492 1 98.81 596 ALA B C 1
ATOM 10776 O O . ALA B 1 596 ? 0.265 -11.188 -7.32 1 98.81 596 ALA B O 1
ATOM 10777 N N . ALA B 1 597 ? 0.402 -12.125 -9.391 1 98.62 597 ALA B N 1
ATOM 10778 C CA . ALA B 1 597 ? 0.067 -13.453 -8.891 1 98.62 597 ALA B CA 1
ATOM 10779 C C . ALA B 1 597 ? 1.289 -14.133 -8.273 1 98.62 597 ALA B C 1
ATOM 10781 O O . ALA B 1 597 ? 2.426 -13.828 -8.648 1 98.62 597 ALA B O 1
ATOM 10782 N N . PHE B 1 598 ? 1.04 -15.023 -7.391 1 98.38 598 PHE B N 1
ATOM 10783 C CA . PHE B 1 598 ? 2.123 -15.75 -6.73 1 98.38 598 PHE B CA 1
ATOM 10784 C C . PHE B 1 598 ? 3.07 -16.359 -7.758 1 98.38 598 PHE B C 1
ATOM 10786 O O . PHE B 1 598 ? 4.289 -16.25 -7.625 1 98.38 598 PHE B O 1
ATOM 10793 N N . GLU B 1 599 ? 2.492 -16.891 -8.758 1 98.19 599 GLU B N 1
ATOM 10794 C CA . GLU B 1 599 ? 3.293 -17.453 -9.844 1 98.19 599 GLU B CA 1
ATOM 10795 C C . GLU B 1 599 ? 3.553 -16.422 -10.93 1 98.19 599 GLU B C 1
ATOM 10797 O O . GLU B 1 599 ? 2.877 -16.422 -11.961 1 98.19 599 GLU B O 1
ATOM 10802 N N . SER B 1 600 ? 4.395 -15.531 -10.734 1 98.56 600 SER B N 1
ATOM 10803 C CA . SER B 1 600 ? 4.887 -14.531 -11.672 1 98.56 600 SER B CA 1
ATOM 10804 C C . SER B 1 600 ? 6.406 -14.594 -11.805 1 98.56 600 SER B C 1
ATOM 10806 O O . SER B 1 600 ? 7.109 -14.805 -10.812 1 98.56 600 SER B O 1
ATOM 10808 N N . TYR B 1 601 ? 6.891 -14.406 -13.055 1 98.56 601 TYR B N 1
ATOM 10809 C CA . TYR B 1 601 ? 8.297 -14.656 -13.367 1 98.56 601 TYR B CA 1
ATOM 10810 C C . TYR B 1 601 ? 8.891 -13.5 -14.164 1 98.56 601 TYR B C 1
ATOM 10812 O O . TYR B 1 601 ? 9.211 -13.656 -15.344 1 98.56 601 TYR B O 1
ATOM 10820 N N . PRO B 1 602 ? 9.125 -12.398 -13.539 1 98.75 602 PRO B N 1
ATOM 10821 C CA . PRO B 1 602 ? 9.766 -11.289 -14.25 1 98.75 602 PRO B CA 1
ATOM 10822 C C . PRO B 1 602 ? 11.281 -11.453 -14.359 1 98.75 602 PRO B C 1
ATOM 10824 O O . PRO B 1 602 ? 11.898 -12.117 -13.516 1 98.75 602 PRO B O 1
ATOM 10827 N N . GLY B 1 603 ? 11.828 -10.898 -15.43 1 98.69 603 GLY B N 1
ATOM 10828 C CA . GLY B 1 603 ? 13.273 -10.961 -15.594 1 98.69 603 GLY B CA 1
ATOM 10829 C C . GLY B 1 603 ? 13.789 -10.07 -16.719 1 98.69 603 GLY B C 1
ATOM 10830 O O . GLY B 1 603 ? 13.148 -9.953 -17.766 1 98.69 603 GLY B O 1
ATOM 10831 N N . LEU B 1 604 ? 14.805 -9.398 -16.453 1 98.62 604 LEU B N 1
ATOM 10832 C CA . LEU B 1 604 ? 15.555 -8.688 -17.469 1 98.62 604 LEU B CA 1
ATOM 10833 C C . LEU B 1 604 ? 16.531 -9.625 -18.188 1 98.62 604 LEU B C 1
ATOM 10835 O O . LEU B 1 604 ? 17.688 -9.734 -17.781 1 98.62 604 LEU B O 1
ATOM 10839 N N . VAL B 1 605 ? 16.125 -10.211 -19.375 1 97.5 605 VAL B N 1
ATOM 10840 C CA . VAL B 1 605 ? 16.766 -11.391 -19.922 1 97.5 605 VAL B CA 1
ATOM 10841 C C . VAL B 1 605 ? 17.516 -11.016 -21.203 1 97.5 605 VAL B C 1
ATOM 10843 O O . VAL B 1 605 ? 17.953 -11.891 -21.969 1 97.5 605 VAL B O 1
ATOM 10846 N N . GLU B 1 606 ? 17.703 -9.773 -21.516 1 97.56 606 GLU B N 1
ATOM 10847 C CA . GLU B 1 606 ? 18.219 -9.281 -22.781 1 97.56 606 GLU B CA 1
ATOM 10848 C C . GLU B 1 606 ? 19.594 -9.859 -23.078 1 97.56 606 GLU B C 1
ATOM 10850 O O . GLU B 1 606 ? 19.969 -10.047 -24.234 1 97.56 606 GLU B O 1
ATOM 10855 N N . ALA B 1 607 ? 20.359 -10.141 -22.031 1 96.38 607 ALA B N 1
ATOM 10856 C CA . ALA B 1 607 ? 21.688 -10.711 -22.219 1 96.38 607 ALA B CA 1
ATOM 10857 C C . ALA B 1 607 ? 21.625 -12.008 -23.016 1 96.38 607 ALA B C 1
ATOM 10859 O O . ALA B 1 607 ? 22.562 -12.344 -23.75 1 96.38 607 ALA B O 1
ATOM 10860 N N . GLY B 1 608 ? 20.531 -12.734 -22.922 1 94.19 608 GLY B N 1
ATOM 10861 C CA . GLY B 1 608 ? 20.359 -13.992 -23.625 1 94.19 608 GLY B CA 1
ATOM 10862 C C . GLY B 1 608 ? 20.406 -13.828 -25.141 1 94.19 608 GLY B C 1
ATOM 10863 O O . GLY B 1 608 ? 20.719 -14.773 -25.859 1 94.19 608 GLY B O 1
ATOM 10864 N N . VAL B 1 609 ? 20.094 -12.648 -25.672 1 95.5 609 VAL B N 1
ATOM 10865 C CA . VAL B 1 609 ? 20.125 -12.406 -27.109 1 95.5 609 VAL B CA 1
ATOM 10866 C C . VAL B 1 609 ? 21.234 -11.43 -27.453 1 95.5 609 VAL B C 1
ATOM 10868 O O . VAL B 1 609 ? 21.219 -10.797 -28.516 1 95.5 609 VAL B O 1
ATOM 10871 N N . GLY B 1 610 ? 22.156 -11.188 -26.484 1 96.94 610 GLY B N 1
ATOM 10872 C CA . GLY B 1 610 ? 23.328 -10.383 -26.734 1 96.94 610 GLY B CA 1
ATOM 10873 C C . GLY B 1 610 ? 23.078 -8.891 -26.578 1 96.94 610 GLY B C 1
ATOM 10874 O O . GLY B 1 610 ? 23.797 -8.078 -27.172 1 96.94 610 GLY B O 1
ATOM 10875 N N . LEU B 1 611 ? 22.078 -8.523 -25.906 1 97.81 611 LEU B N 1
ATOM 10876 C CA . LEU B 1 611 ? 21.734 -7.125 -25.703 1 97.81 611 LEU B CA 1
ATOM 10877 C C . LEU B 1 611 ? 21.641 -6.805 -24.219 1 97.81 611 LEU B C 1
ATOM 10879 O O . LEU B 1 611 ? 21.906 -7.672 -23.375 1 97.81 611 LEU B O 1
ATOM 10883 N N . ILE B 1 612 ? 21.375 -5.551 -23.812 1 98.25 612 ILE B N 1
ATOM 10884 C CA . ILE B 1 612 ? 21.078 -5.133 -22.438 1 98.25 612 ILE B CA 1
ATOM 10885 C C . ILE B 1 612 ? 19.719 -4.434 -22.406 1 98.25 612 ILE B C 1
ATOM 10887 O O . ILE B 1 612 ? 19.203 -4.008 -23.438 1 98.25 612 ILE B O 1
ATOM 10891 N N . PRO B 1 613 ? 19.078 -4.383 -21.219 1 98.44 613 PRO B N 1
ATOM 10892 C CA . PRO B 1 613 ? 17.828 -3.6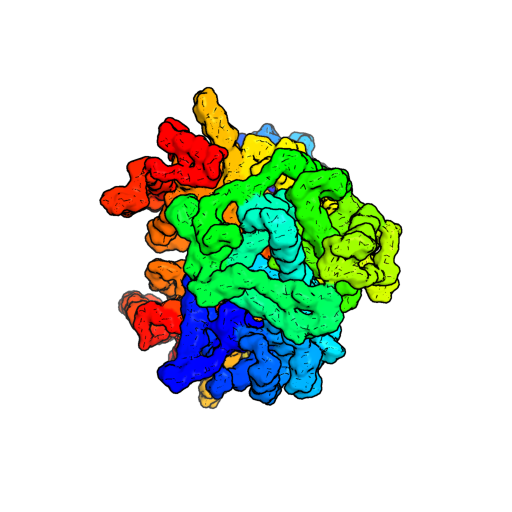15 -21.141 1 98.44 613 PRO B CA 1
ATOM 10893 C C . PRO B 1 613 ? 18 -2.174 -21.625 1 98.44 613 PRO B C 1
ATOM 10895 O O . PRO B 1 613 ? 18.953 -1.497 -21.234 1 98.44 613 PRO B O 1
ATOM 10898 N N . ALA B 1 614 ? 17.078 -1.729 -22.422 1 97.81 614 ALA B N 1
ATOM 10899 C CA . ALA B 1 614 ? 17.25 -0.391 -22.984 1 97.81 614 ALA B CA 1
ATOM 10900 C C . ALA B 1 614 ? 15.93 0.383 -22.953 1 97.81 614 ALA B C 1
ATOM 10902 O O . ALA B 1 614 ? 15.828 1.481 -23.5 1 97.81 614 ALA B O 1
ATOM 10903 N N . GLY B 1 615 ? 14.875 -0.166 -22.406 1 98 615 GLY B N 1
ATOM 10904 C CA . GLY B 1 615 ? 13.625 0.541 -22.156 1 98 615 GLY B CA 1
ATOM 10905 C C . GLY B 1 615 ? 13.57 1.221 -20.812 1 98 615 GLY B C 1
ATOM 10906 O O . GLY B 1 615 ? 12.531 1.733 -20.406 1 98 615 GLY B O 1
ATOM 10907 N N . GLY B 1 616 ? 14.656 1.206 -20.125 1 98.44 616 GLY B N 1
ATOM 10908 C CA . GLY B 1 616 ? 14.766 1.831 -18.812 1 98.44 616 GLY B CA 1
ATOM 10909 C C . GLY B 1 616 ? 15.094 0.846 -17.703 1 98.44 616 GLY B C 1
ATOM 10910 O O . GLY B 1 616 ? 15.125 1.213 -16.531 1 98.44 616 GLY B O 1
ATOM 10911 N N . GLY B 1 617 ? 15.352 -0.41 -18.047 1 98.44 617 GLY B N 1
ATOM 10912 C CA . GLY B 1 617 ? 15.617 -1.422 -17.031 1 98.44 617 GLY B CA 1
ATOM 10913 C C . GLY B 1 617 ? 16.875 -1.161 -16.234 1 98.44 617 GLY B C 1
ATOM 10914 O O . GLY B 1 617 ? 16.875 -1.251 -15.016 1 98.44 617 GLY B O 1
ATOM 10915 N N . CYS B 1 618 ? 18 -0.875 -16.906 1 98.38 618 CYS B N 1
ATOM 10916 C CA . CYS B 1 618 ? 19.25 -0.546 -16.203 1 98.38 618 CYS B CA 1
ATOM 10917 C C . CYS B 1 618 ? 19.078 0.709 -15.359 1 98.38 618 CYS B C 1
ATOM 10919 O O . CYS B 1 618 ? 19.531 0.75 -14.211 1 98.38 618 CYS B O 1
ATOM 10921 N N . LYS B 1 619 ? 18.469 1.638 -16.016 1 98.38 619 LYS B N 1
ATOM 10922 C CA . LYS B 1 619 ? 18.234 2.902 -15.32 1 98.38 619 LYS B CA 1
ATOM 10923 C C . LYS B 1 619 ? 17.438 2.689 -14.031 1 98.38 619 LYS B C 1
ATOM 10925 O O . LYS B 1 619 ? 17.812 3.191 -12.977 1 98.38 619 LYS B O 1
ATOM 10930 N N . GLU B 1 620 ? 16.344 1.977 -14.102 1 98.31 620 GLU B N 1
ATOM 10931 C CA . GLU B 1 620 ? 15.484 1.766 -12.938 1 98.31 620 GLU B CA 1
ATOM 10932 C C . GLU B 1 620 ? 16.234 1.02 -11.836 1 98.31 620 GLU B C 1
ATOM 10934 O O . GLU B 1 620 ? 16.078 1.344 -10.656 1 98.31 620 GLU B O 1
ATOM 10939 N N . MET B 1 621 ? 17.016 0.019 -12.219 1 98.19 621 MET B N 1
ATOM 10940 C CA . MET B 1 621 ? 17.797 -0.721 -11.227 1 98.19 621 MET B CA 1
ATOM 10941 C C . MET B 1 621 ? 18.844 0.178 -10.57 1 98.19 621 MET B C 1
ATOM 10943 O O . MET B 1 621 ? 19.094 0.065 -9.375 1 98.19 621 MET B O 1
ATOM 10947 N N . ALA B 1 622 ? 19.453 1.06 -11.375 1 98.12 622 ALA B N 1
ATOM 10948 C CA . ALA B 1 622 ? 20.422 2.01 -10.836 1 98.12 622 ALA B CA 1
ATOM 10949 C C . ALA B 1 622 ? 19.75 2.965 -9.844 1 98.12 622 ALA B C 1
ATOM 10951 O O . ALA B 1 622 ? 20.297 3.234 -8.773 1 98.12 622 ALA B O 1
ATOM 10952 N N . VAL B 1 623 ? 18.609 3.49 -10.211 1 97.62 623 VAL B N 1
ATOM 10953 C CA . VAL B 1 623 ? 17.875 4.41 -9.352 1 97.62 623 VAL B CA 1
ATOM 10954 C C . VAL B 1 623 ? 17.516 3.721 -8.039 1 97.62 623 VAL B C 1
ATOM 10956 O O . VAL B 1 623 ? 17.719 4.289 -6.961 1 97.62 623 VAL B O 1
ATOM 10959 N N . ARG B 1 624 ? 17.016 2.465 -8.078 1 96.38 624 ARG B N 1
ATOM 10960 C CA . ARG B 1 624 ? 16.609 1.718 -6.891 1 96.38 624 ARG B CA 1
ATOM 10961 C C . ARG B 1 624 ? 17.812 1.433 -5.996 1 96.38 624 ARG B C 1
ATOM 10963 O O . ARG B 1 624 ? 17.719 1.508 -4.77 1 96.38 624 ARG B O 1
ATOM 10970 N N . ALA B 1 625 ? 18.938 1.114 -6.617 1 96.44 625 ALA B N 1
ATOM 10971 C CA . ALA B 1 625 ? 20.156 0.877 -5.852 1 96.44 625 ALA B CA 1
ATOM 10972 C C . ALA B 1 625 ? 20.578 2.125 -5.082 1 96.44 625 ALA B C 1
ATOM 10974 O O . ALA B 1 625 ? 20.922 2.047 -3.898 1 96.44 625 ALA B O 1
ATOM 10975 N N . ALA B 1 626 ? 20.547 3.223 -5.777 1 96.44 626 ALA B N 1
ATOM 10976 C CA . ALA B 1 626 ? 20.938 4.484 -5.145 1 96.44 626 ALA B CA 1
ATOM 10977 C C . ALA B 1 626 ? 20 4.812 -3.979 1 96.44 626 ALA B C 1
ATOM 10979 O O . ALA B 1 626 ? 20.453 5.273 -2.93 1 96.44 626 ALA B O 1
ATOM 10980 N N . GLN B 1 627 ? 18.75 4.613 -4.129 1 91.62 627 GLN B N 1
ATOM 10981 C CA . GLN B 1 627 ? 17.766 4.887 -3.092 1 91.62 627 GLN B CA 1
ATOM 10982 C C . GLN B 1 627 ? 17.969 3.975 -1.885 1 91.62 627 GLN B C 1
ATOM 10984 O O . GLN B 1 627 ? 17.812 4.406 -0.74 1 91.62 627 GLN B O 1
ATOM 10989 N N . GLN B 1 628 ? 18.297 2.76 -2.109 1 89.38 628 GLN B N 1
ATOM 10990 C CA . GLN B 1 628 ? 18.469 1.78 -1.043 1 89.38 628 GLN B CA 1
ATOM 10991 C C . GLN B 1 628 ? 19.781 2.014 -0.291 1 89.38 628 GLN B C 1
ATOM 10993 O O . GLN B 1 628 ? 19.859 1.763 0.914 1 89.38 628 GLN B O 1
ATOM 10998 N N . ALA B 1 629 ? 20.797 2.471 -0.972 1 90.81 629 ALA B N 1
ATOM 10999 C CA . ALA B 1 629 ? 22.141 2.576 -0.403 1 90.81 629 ALA B CA 1
ATOM 11000 C C . ALA B 1 629 ? 22.188 3.658 0.671 1 90.81 629 ALA B C 1
ATOM 11002 O O . ALA B 1 629 ? 22.875 3.504 1.684 1 90.81 629 ALA B O 1
ATOM 11003 N N . GLY B 1 630 ? 21.453 4.762 0.486 1 82.81 630 GLY B N 1
ATOM 11004 C CA . GLY B 1 630 ? 21.641 5.879 1.398 1 82.81 630 GLY B CA 1
ATOM 11005 C C . GLY B 1 630 ? 23.094 6.285 1.548 1 82.81 630 GLY B C 1
ATOM 11006 O O . GLY B 1 630 ? 23.766 6.617 0.562 1 82.81 630 GLY B O 1
ATOM 11007 N N . ASN B 1 631 ? 23.609 6.004 2.828 1 84.5 631 ASN B N 1
ATOM 11008 C CA . ASN B 1 631 ? 24.984 6.375 3.094 1 84.5 631 ASN B CA 1
ATOM 11009 C C . ASN B 1 631 ? 25.922 5.172 2.977 1 84.5 631 ASN B C 1
ATOM 11011 O O . ASN B 1 631 ? 27.141 5.312 3.121 1 84.5 631 ASN B O 1
ATOM 11015 N N . ALA B 1 632 ? 25.344 4.043 2.625 1 90.19 632 ALA B N 1
ATOM 11016 C CA . ALA B 1 632 ? 26.156 2.838 2.455 1 90.19 632 ALA B CA 1
ATOM 11017 C C . ALA B 1 632 ? 26.875 2.84 1.104 1 90.19 632 ALA B C 1
ATOM 11019 O O . ALA B 1 632 ? 26.625 3.719 0.272 1 90.19 632 ALA B O 1
ATOM 11020 N N . ASP B 1 633 ? 27.797 1.884 0.97 1 93.81 633 ASP B N 1
ATOM 11021 C CA . ASP B 1 633 ? 28.484 1.7 -0.302 1 93.81 633 ASP B CA 1
ATOM 11022 C C . ASP B 1 633 ? 27.516 1.312 -1.408 1 93.81 633 ASP B C 1
ATOM 11024 O O . ASP B 1 633 ? 26.922 0.227 -1.375 1 93.81 633 ASP B O 1
ATOM 11028 N N . LEU B 1 634 ? 27.422 2.178 -2.385 1 95.38 634 LEU B N 1
ATOM 11029 C CA . LEU B 1 634 ? 26.453 2.02 -3.469 1 95.38 634 LEU B CA 1
ATOM 11030 C C . LEU B 1 634 ? 26.688 0.711 -4.215 1 95.38 634 LEU B C 1
ATOM 11032 O O . LEU B 1 634 ? 25.734 0.099 -4.711 1 95.38 634 LEU B O 1
ATOM 11036 N N . MET B 1 635 ? 27.891 0.215 -4.242 1 96.06 635 MET B N 1
ATOM 11037 C CA . MET B 1 635 ? 28.234 -0.967 -5.023 1 96.06 635 MET B CA 1
ATOM 11038 C C . MET B 1 635 ? 27.625 -2.223 -4.422 1 96.06 635 MET B C 1
ATOM 11040 O O . MET B 1 635 ? 27.406 -3.213 -5.125 1 96.06 635 MET B O 1
ATOM 11044 N N . LEU B 1 636 ? 27.328 -2.215 -3.111 1 94.69 636 LEU B N 1
ATOM 11045 C CA . LEU B 1 636 ? 26.672 -3.348 -2.455 1 94.69 636 LEU B CA 1
ATOM 11046 C C . LEU B 1 636 ? 25.281 -3.586 -3.027 1 94.69 636 LEU B C 1
ATOM 11048 O O . LEU B 1 636 ? 24.75 -4.688 -2.914 1 94.69 636 LEU B O 1
ATOM 11052 N N . PHE B 1 637 ? 24.766 -2.58 -3.652 1 95.19 637 PHE B N 1
ATOM 11053 C CA . PHE B 1 637 ? 23.406 -2.66 -4.18 1 95.19 637 PHE B CA 1
ATOM 11054 C C . PHE B 1 637 ? 23.422 -2.762 -5.699 1 95.19 637 PHE B C 1
ATOM 11056 O O . PHE B 1 637 ? 22.547 -3.391 -6.293 1 95.19 637 PHE B O 1
ATOM 11063 N N . ILE B 1 638 ? 24.406 -2.26 -6.383 1 97.62 638 ILE B N 1
ATOM 11064 C CA . ILE B 1 638 ? 24.5 -2.273 -7.84 1 97.62 638 ILE B CA 1
ATOM 11065 C C . ILE B 1 638 ? 25 -3.639 -8.312 1 97.62 638 ILE B C 1
ATOM 11067 O O . ILE B 1 638 ? 24.516 -4.168 -9.312 1 97.62 638 ILE B O 1
ATOM 11071 N N . GLU B 1 639 ? 25.922 -4.23 -7.621 1 97.19 639 GLU B N 1
ATOM 11072 C CA . GLU B 1 639 ? 26.578 -5.457 -8.055 1 97.19 639 GLU B CA 1
ATOM 11073 C C . GLU B 1 639 ? 25.578 -6.598 -8.219 1 97.19 639 GLU B C 1
ATOM 11075 O O . GLU B 1 639 ? 25.609 -7.309 -9.227 1 97.19 639 GLU B O 1
ATOM 11080 N N . PRO B 1 640 ? 24.688 -6.789 -7.223 1 96.62 640 PRO B N 1
ATOM 11081 C CA . PRO B 1 640 ? 23.703 -7.852 -7.418 1 96.62 640 PRO B CA 1
ATOM 11082 C C . PRO B 1 640 ? 22.812 -7.613 -8.641 1 96.62 640 PRO B C 1
ATOM 11084 O O . PRO B 1 640 ? 22.484 -8.562 -9.367 1 96.62 640 PRO B O 1
ATOM 11087 N N . TYR B 1 641 ? 22.406 -6.391 -8.867 1 98 641 TYR B N 1
ATOM 11088 C CA . TYR B 1 641 ? 21.594 -6.074 -10.031 1 98 641 TYR B CA 1
ATOM 11089 C C . TYR B 1 641 ? 22.359 -6.309 -11.32 1 98 641 TYR B C 1
ATOM 11091 O O . TYR B 1 641 ? 21.812 -6.816 -12.297 1 98 641 TYR B O 1
ATOM 11099 N N . PHE B 1 642 ? 23.656 -5.926 -11.352 1 98.06 642 PHE B N 1
ATOM 11100 C CA . PHE B 1 642 ? 24.531 -6.164 -12.492 1 98.06 642 PHE B CA 1
ATOM 11101 C C . PHE B 1 642 ? 24.594 -7.652 -12.82 1 98.06 642 PHE B C 1
ATOM 11103 O O . PHE B 1 642 ? 24.391 -8.055 -13.969 1 98.06 642 PHE B O 1
ATOM 11110 N N . ARG B 1 643 ? 24.844 -8.438 -11.812 1 97.31 643 ARG B N 1
ATOM 11111 C CA . ARG B 1 643 ? 24.969 -9.875 -12 1 97.31 643 ARG B CA 1
ATOM 11112 C C . ARG B 1 643 ? 23.672 -10.477 -12.516 1 97.31 643 ARG B C 1
ATOM 11114 O O . ARG B 1 643 ? 23.688 -11.344 -13.391 1 97.31 643 ARG B O 1
ATOM 11121 N N . GLN B 1 644 ? 22.594 -10.055 -11.93 1 97.44 644 GLN B N 1
ATOM 11122 C CA . GLN B 1 644 ? 21.266 -10.531 -12.312 1 97.44 644 GLN B CA 1
ATOM 11123 C C . GLN B 1 644 ? 21 -10.258 -13.789 1 97.44 644 GLN B C 1
ATOM 11125 O O . GLN B 1 644 ? 20.547 -11.148 -14.516 1 97.44 644 GLN B O 1
ATOM 11130 N N . ILE B 1 645 ? 21.281 -9.062 -14.25 1 98.31 645 ILE B N 1
ATOM 11131 C CA . ILE B 1 645 ? 21.016 -8.688 -15.641 1 98.31 645 ILE B CA 1
ATOM 11132 C C . ILE B 1 645 ? 22 -9.406 -16.562 1 98.31 645 ILE B C 1
ATOM 11134 O O . ILE B 1 645 ? 21.609 -9.938 -17.594 1 98.31 645 ILE B O 1
ATOM 11138 N N . ALA B 1 646 ? 23.266 -9.484 -16.172 1 97.56 646 ALA B N 1
ATOM 11139 C CA . ALA B 1 646 ? 24.312 -10.086 -17 1 97.56 646 ALA B CA 1
ATOM 11140 C C . ALA B 1 646 ? 24.062 -11.57 -17.203 1 97.56 646 ALA B C 1
ATOM 11142 O O . ALA B 1 646 ? 24.453 -12.133 -18.234 1 97.56 646 ALA B O 1
ATOM 11143 N N . THR B 1 647 ? 23.406 -12.148 -16.25 1 96 647 THR B N 1
ATOM 11144 C CA . THR B 1 647 ? 23.188 -13.586 -16.344 1 96 647 THR B CA 1
ATOM 11145 C C . THR B 1 647 ? 21.719 -13.883 -16.688 1 96 647 THR B C 1
ATOM 11147 O O . THR B 1 647 ? 21.281 -15.039 -16.609 1 96 647 THR B O 1
ATOM 11150 N N . ALA B 1 648 ? 20.922 -12.938 -16.969 1 96.88 648 ALA B N 1
ATOM 11151 C CA . ALA B 1 648 ? 19.531 -13.062 -17.438 1 96.88 648 ALA B CA 1
ATOM 11152 C C . ALA B 1 648 ? 18.688 -13.859 -16.438 1 96.88 648 ALA B C 1
ATOM 11154 O O . ALA B 1 648 ? 18 -14.805 -16.828 1 96.88 648 ALA B O 1
ATOM 11155 N N . VAL B 1 649 ? 18.75 -13.461 -15.219 1 97.56 649 VAL B N 1
ATOM 11156 C CA . VAL B 1 649 ? 18.031 -14.164 -14.156 1 97.56 649 VAL B CA 1
ATOM 11157 C C . VAL B 1 649 ? 16.547 -13.852 -14.242 1 97.56 649 VAL B C 1
ATOM 11159 O O . VAL B 1 649 ? 16.156 -12.695 -14.43 1 97.56 649 VAL B O 1
ATOM 11162 N N . VAL B 1 650 ? 15.703 -14.883 -14.172 1 98.25 650 VAL B N 1
ATOM 11163 C CA . VAL B 1 650 ? 14.25 -14.766 -14.07 1 98.25 650 VAL B CA 1
ATOM 11164 C C . VAL B 1 650 ? 13.797 -15.18 -12.672 1 98.25 650 VAL B C 1
ATOM 11166 O O . VAL B 1 650 ? 14.234 -16.203 -12.148 1 98.25 650 VAL B O 1
ATOM 11169 N N . ALA B 1 651 ? 12.984 -14.391 -12.039 1 98.5 651 ALA B N 1
ATOM 11170 C CA . ALA B 1 651 ? 12.484 -14.734 -10.711 1 98.5 651 ALA B CA 1
ATOM 11171 C C . ALA B 1 651 ? 11.625 -15.992 -10.75 1 98.5 651 ALA B C 1
ATOM 11173 O O . ALA B 1 651 ? 10.938 -16.25 -11.742 1 98.5 651 ALA B O 1
ATOM 11174 N N . GLY B 1 652 ? 11.617 -16.703 -9.641 1 97.88 652 GLY B N 1
ATOM 11175 C CA . GLY B 1 652 ? 10.914 -17.969 -9.602 1 97.88 652 GLY B CA 1
ATOM 11176 C C . GLY B 1 652 ? 9.453 -17.828 -9.203 1 97.88 652 GLY B C 1
ATOM 11177 O O . GLY B 1 652 ? 8.664 -18.766 -9.375 1 97.88 652 GLY B O 1
ATOM 11178 N N . CYS B 1 653 ? 9.094 -16.75 -8.641 1 98.25 653 CYS B N 1
ATOM 11179 C CA . CYS B 1 653 ? 7.746 -16.375 -8.227 1 98.25 653 CYS B CA 1
ATOM 11180 C C . CYS B 1 653 ? 7.703 -14.938 -7.75 1 98.25 653 CYS B C 1
ATOM 11182 O O . CYS B 1 653 ? 8.711 -14.234 -7.785 1 98.25 653 CYS B O 1
ATOM 11184 N N . ALA B 1 654 ? 6.59 -14.43 -7.34 1 98.5 654 ALA B N 1
ATOM 11185 C CA . ALA B 1 654 ? 6.438 -13.031 -6.941 1 98.5 654 ALA B CA 1
ATOM 11186 C C . ALA B 1 654 ? 7.266 -12.719 -5.699 1 98.5 654 ALA B C 1
ATOM 11188 O O . ALA B 1 654 ? 7.984 -11.719 -5.66 1 98.5 654 ALA B O 1
ATOM 11189 N N . PRO B 1 655 ? 7.246 -13.562 -4.613 1 97.94 655 PRO B N 1
ATOM 11190 C CA . PRO B 1 655 ? 8.102 -13.281 -3.457 1 97.94 655 PRO B CA 1
ATOM 11191 C C . PRO B 1 655 ? 9.586 -13.258 -3.812 1 97.94 655 PRO B C 1
ATOM 11193 O O . PRO B 1 655 ? 10.336 -12.438 -3.283 1 97.94 655 PRO B O 1
ATOM 11196 N N . ASP B 1 656 ? 9.977 -14.133 -4.668 1 98 656 ASP B N 1
ATOM 11197 C CA . ASP B 1 656 ? 11.367 -14.141 -5.125 1 98 656 ASP B CA 1
ATOM 11198 C C . ASP B 1 656 ? 11.688 -12.867 -5.906 1 98 656 ASP B C 1
ATOM 11200 O O . ASP B 1 656 ? 12.781 -12.312 -5.766 1 98 656 ASP B O 1
ATOM 11204 N N . ALA B 1 657 ? 10.75 -12.477 -6.758 1 98.56 657 ALA B N 1
ATOM 11205 C CA . ALA B 1 657 ? 10.922 -11.242 -7.512 1 98.56 657 ALA B CA 1
ATOM 11206 C C . ALA B 1 657 ? 11.125 -10.055 -6.578 1 98.56 657 ALA B C 1
ATOM 11208 O O . ALA B 1 657 ? 11.906 -9.141 -6.879 1 98.56 657 ALA B O 1
ATOM 11209 N N . ALA B 1 658 ? 10.391 -10.031 -5.516 1 96.88 658 ALA B N 1
ATOM 11210 C CA . ALA B 1 658 ? 10.555 -8.984 -4.508 1 96.88 658 ALA B CA 1
ATOM 11211 C C . ALA B 1 658 ? 11.93 -9.078 -3.85 1 96.88 658 ALA B C 1
ATOM 11213 O O . ALA B 1 658 ? 12.594 -8.055 -3.646 1 96.88 658 ALA B O 1
ATOM 11214 N N . ARG B 1 659 ? 12.336 -10.25 -3.543 1 94.94 659 ARG B N 1
ATOM 11215 C CA . ARG B 1 659 ? 13.602 -10.492 -2.867 1 94.94 659 ARG B CA 1
ATOM 11216 C C . ARG B 1 659 ? 14.773 -10 -3.711 1 94.94 659 ARG B C 1
ATOM 11218 O O . ARG B 1 659 ? 15.719 -9.398 -3.186 1 94.94 659 ARG B O 1
ATOM 11225 N N . ILE B 1 660 ? 14.648 -10.18 -5.031 1 96.19 660 ILE B N 1
ATOM 11226 C CA . ILE B 1 660 ? 15.82 -9.891 -5.848 1 96.19 660 ILE B CA 1
ATOM 11227 C C . ILE B 1 660 ? 15.656 -8.531 -6.523 1 96.19 660 ILE B C 1
ATOM 11229 O O . ILE B 1 660 ? 16.469 -8.156 -7.371 1 96.19 660 ILE B O 1
ATOM 11233 N N . GLY B 1 661 ? 14.523 -7.891 -6.34 1 96.25 661 GLY B N 1
ATOM 11234 C CA . GLY B 1 661 ? 14.477 -6.465 -6.633 1 96.25 661 GLY B CA 1
ATOM 11235 C C . GLY B 1 661 ? 13.68 -6.145 -7.883 1 96.25 661 GLY B C 1
ATOM 11236 O O . GLY B 1 661 ? 13.602 -4.984 -8.297 1 96.25 661 GLY B O 1
ATOM 11237 N N . TYR B 1 662 ? 13.086 -7.113 -8.539 1 98.25 662 TYR B N 1
ATOM 11238 C CA . TYR B 1 662 ? 12.203 -6.797 -9.656 1 98.25 662 TYR B CA 1
ATOM 11239 C C . TYR B 1 662 ? 10.914 -6.148 -9.172 1 98.25 662 TYR B C 1
ATOM 11241 O O . TYR B 1 662 ? 10.312 -5.34 -9.883 1 98.25 662 TYR B O 1
ATOM 11249 N N . LEU B 1 663 ? 10.422 -6.531 -7.988 1 97.5 663 LEU B N 1
ATOM 11250 C CA . LEU B 1 663 ? 9.305 -5.887 -7.309 1 97.5 663 LEU B CA 1
ATOM 11251 C C . LEU B 1 663 ? 9.797 -5.027 -6.148 1 97.5 663 LEU B C 1
ATOM 11253 O O . LEU B 1 663 ? 10.789 -5.371 -5.492 1 97.5 663 LEU B O 1
ATOM 11257 N N . ARG B 1 664 ? 9.086 -3.963 -5.863 1 94.25 664 ARG B N 1
ATOM 11258 C CA . ARG B 1 664 ? 9.445 -3.033 -4.801 1 94.25 664 ARG B CA 1
ATOM 11259 C C . ARG B 1 664 ? 8.648 -3.316 -3.531 1 94.25 664 ARG B C 1
ATOM 11261 O O . ARG B 1 664 ? 7.848 -4.254 -3.492 1 94.25 664 ARG B O 1
ATOM 11268 N N . ASN B 1 665 ? 8.961 -2.594 -2.527 1 82.56 665 ASN B N 1
ATOM 11269 C CA . ASN B 1 665 ? 8.281 -2.736 -1.243 1 82.56 665 ASN B CA 1
ATOM 11270 C C . ASN B 1 665 ? 6.82 -2.307 -1.331 1 82.56 665 ASN B C 1
ATOM 11272 O O . ASN B 1 665 ? 5.992 -2.74 -0.528 1 82.56 665 ASN B O 1
ATOM 11276 N N . THR B 1 666 ? 6.504 -1.489 -2.314 1 82.25 666 THR B N 1
ATOM 11277 C CA . THR B 1 666 ? 5.137 -1.012 -2.484 1 82.25 666 THR B CA 1
ATOM 11278 C C . THR B 1 666 ? 4.324 -1.986 -3.334 1 82.25 666 THR B C 1
ATOM 11280 O O . THR B 1 666 ? 3.102 -1.865 -3.43 1 82.25 666 THR B O 1
ATOM 11283 N N . ASP B 1 667 ? 5.043 -2.914 -4.043 1 95.75 667 ASP B N 1
ATOM 11284 C CA . ASP B 1 667 ? 4.367 -3.93 -4.844 1 95.75 667 ASP B CA 1
ATOM 11285 C C . ASP B 1 667 ? 3.852 -5.066 -3.965 1 95.75 667 ASP B C 1
ATOM 11287 O O . ASP B 1 667 ? 4.301 -5.234 -2.83 1 95.75 667 ASP B O 1
ATOM 11291 N N . ARG B 1 668 ? 2.816 -5.734 -4.465 1 97.19 668 ARG B N 1
ATOM 11292 C CA . ARG B 1 668 ? 2.193 -6.809 -3.697 1 97.19 668 ARG B CA 1
ATOM 11293 C C . ARG B 1 668 ? 1.813 -7.977 -4.602 1 97.19 668 ARG B C 1
ATOM 11295 O O . ARG B 1 668 ? 2.055 -7.938 -5.809 1 97.19 668 ARG B O 1
ATOM 11302 N N . TRP B 1 669 ? 1.379 -9 -3.967 1 98.12 669 TRP B N 1
ATOM 11303 C CA . TRP B 1 669 ? 0.987 -10.172 -4.746 1 98.12 669 TRP B CA 1
ATOM 11304 C C . TRP B 1 669 ? -0.165 -10.906 -4.074 1 98.12 669 TRP B C 1
ATOM 11306 O O . TRP B 1 669 ? -0.449 -10.688 -2.893 1 98.12 669 TRP B O 1
ATOM 11316 N N . VAL B 1 670 ? -0.88 -11.688 -4.828 1 98.5 670 VAL B N 1
ATOM 11317 C CA . VAL B 1 670 ? -1.95 -12.562 -4.363 1 98.5 670 VAL B CA 1
ATOM 11318 C C . VAL B 1 670 ? -1.668 -14 -4.793 1 98.5 670 VAL B C 1
ATOM 11320 O O . VAL B 1 670 ? -0.976 -14.234 -5.789 1 98.5 670 VAL B O 1
ATOM 11323 N N . MET B 1 671 ? -2.186 -14.945 -4.047 1 98.38 671 MET B N 1
ATOM 11324 C CA . MET B 1 671 ? -1.966 -16.359 -4.348 1 98.38 671 MET B CA 1
ATOM 11325 C C . MET B 1 671 ? -2.717 -16.766 -5.613 1 98.38 671 MET B C 1
ATOM 11327 O O . MET B 1 671 ? -2.176 -17.484 -6.457 1 98.38 671 MET B O 1
ATOM 11331 N N . HIS B 1 672 ? -3.959 -16.297 -5.75 1 98.38 672 HIS B N 1
ATOM 11332 C CA . HIS B 1 672 ? -4.809 -16.734 -6.852 1 98.38 672 HIS B CA 1
ATOM 11333 C C . HIS B 1 672 ? -4.59 -15.875 -8.094 1 98.38 672 HIS B C 1
ATOM 11335 O O . HIS B 1 672 ? -4.82 -14.664 -8.062 1 98.38 672 HIS B O 1
ATOM 11341 N N . LYS B 1 673 ? -4.324 -16.422 -9.18 1 97.81 673 LYS B N 1
ATOM 11342 C CA . LYS B 1 673 ? -3.943 -15.711 -10.398 1 97.81 673 LYS B CA 1
ATOM 11343 C C . LYS B 1 673 ? -5.09 -14.852 -10.914 1 97.81 673 LYS B C 1
ATOM 11345 O O . LYS B 1 673 ? -4.863 -13.789 -11.5 1 97.81 673 LYS B O 1
ATOM 11350 N N . ASN B 1 674 ? -6.328 -15.219 -10.664 1 98 674 ASN B N 1
ATOM 11351 C CA . ASN B 1 674 ? -7.465 -14.516 -11.242 1 98 674 ASN B CA 1
ATOM 11352 C C . ASN B 1 674 ? -7.93 -13.367 -10.344 1 98 674 ASN B C 1
ATOM 11354 O O . ASN B 1 674 ? -8.914 -12.695 -10.648 1 98 674 ASN B O 1
ATOM 11358 N N . GLU B 1 675 ? -7.246 -13.156 -9.242 1 98.31 675 GLU B N 1
ATOM 11359 C CA . GLU B 1 675 ? -7.652 -12.086 -8.328 1 98.31 675 GLU B CA 1
ATOM 11360 C C . GLU B 1 675 ? -6.762 -10.859 -8.484 1 98.31 675 GLU B C 1
ATOM 11362 O O . GLU B 1 675 ? -6.934 -9.867 -7.77 1 98.31 675 GLU B O 1
ATOM 11367 N N . VAL B 1 676 ? -5.82 -10.82 -9.43 1 98.5 676 VAL B N 1
ATOM 11368 C CA . VAL B 1 676 ? -4.848 -9.742 -9.57 1 98.5 676 VAL B CA 1
ATOM 11369 C C . VAL B 1 676 ? -5.562 -8.438 -9.922 1 98.5 676 VAL B C 1
ATOM 11371 O O . VAL B 1 676 ? -5.184 -7.367 -9.445 1 98.5 676 VAL B O 1
ATOM 11374 N N . LEU B 1 677 ? -6.648 -8.477 -10.727 1 98.12 677 LEU B N 1
ATOM 11375 C CA . LEU B 1 677 ? -7.355 -7.262 -11.125 1 98.12 677 LEU B CA 1
ATOM 11376 C C . LEU B 1 677 ? -8.133 -6.676 -9.953 1 98.12 677 LEU B C 1
ATOM 11378 O O . LEU B 1 677 ? -8.172 -5.453 -9.773 1 98.12 677 LEU B O 1
ATOM 11382 N N . TYR B 1 678 ? -8.797 -7.625 -9.211 1 98.12 678 TYR B N 1
ATOM 11383 C CA . TYR B 1 678 ? -9.523 -7.188 -8.031 1 98.12 678 TYR B CA 1
ATOM 11384 C C . TYR B 1 678 ? -8.602 -6.453 -7.062 1 98.12 678 TYR B C 1
ATOM 11386 O O . TYR B 1 678 ? -8.938 -5.371 -6.574 1 98.12 678 TYR B O 1
ATOM 11394 N N . ALA B 1 679 ? -7.453 -7.012 -6.824 1 98.62 679 ALA B N 1
ATOM 11395 C CA . ALA B 1 679 ? -6.465 -6.402 -5.934 1 98.62 679 ALA B CA 1
ATOM 11396 C C . ALA B 1 679 ? -5.891 -5.129 -6.543 1 98.62 679 ALA B C 1
ATOM 11398 O O . ALA B 1 679 ? -5.598 -4.168 -5.828 1 98.62 679 ALA B O 1
ATOM 11399 N N . ALA B 1 680 ? -5.676 -5.074 -7.852 1 98.62 680 ALA B N 1
ATOM 11400 C CA . ALA B 1 680 ? -5.172 -3.885 -8.531 1 98.62 680 ALA B CA 1
ATOM 11401 C C . ALA B 1 680 ? -6.148 -2.719 -8.391 1 98.62 680 ALA B C 1
ATOM 11403 O O . ALA B 1 680 ? -5.734 -1.577 -8.18 1 98.62 680 ALA B O 1
ATOM 11404 N N . LEU B 1 681 ? -7.434 -3.01 -8.531 1 98.38 681 LEU B N 1
ATOM 11405 C CA . LEU B 1 681 ? -8.453 -1.981 -8.352 1 98.38 681 LEU B CA 1
ATOM 11406 C C . LEU B 1 681 ? -8.414 -1.413 -6.938 1 98.38 681 LEU B C 1
ATOM 11408 O O . LEU B 1 681 ? -8.5 -0.198 -6.75 1 98.38 681 LEU B O 1
ATOM 11412 N N . ALA B 1 682 ? -8.289 -2.326 -5.961 1 98.19 682 ALA B N 1
ATOM 11413 C CA . ALA B 1 682 ? -8.188 -1.884 -4.57 1 98.19 682 ALA B CA 1
ATOM 11414 C C . ALA B 1 682 ? -6.957 -1.006 -4.363 1 98.19 682 ALA B C 1
ATOM 11416 O O . ALA B 1 682 ? -7.004 -0.032 -3.605 1 98.19 682 ALA B O 1
ATOM 11417 N N . LYS B 1 683 ? -5.824 -1.346 -5.016 1 98 683 LYS B N 1
ATOM 11418 C CA . LYS B 1 683 ? -4.602 -0.551 -4.938 1 98 683 LYS B CA 1
ATOM 11419 C C . LYS B 1 683 ? -4.816 0.847 -5.512 1 98 683 LYS B C 1
ATOM 11421 O O . LYS B 1 683 ? -4.375 1.838 -4.926 1 98 683 LYS B O 1
ATOM 11426 N N . ILE B 1 684 ? -5.477 0.978 -6.629 1 98.12 684 ILE B N 1
ATOM 11427 C CA . ILE B 1 684 ? -5.762 2.266 -7.25 1 98.12 684 ILE B CA 1
ATOM 11428 C C . ILE B 1 684 ? -6.637 3.104 -6.324 1 98.12 684 ILE B C 1
ATOM 11430 O O . ILE B 1 684 ? -6.395 4.297 -6.137 1 98.12 684 ILE B O 1
ATOM 11434 N N . ASN B 1 685 ? -7.637 2.457 -5.723 1 97.81 685 ASN B N 1
ATOM 11435 C CA . ASN B 1 685 ? -8.508 3.162 -4.793 1 97.81 685 ASN B CA 1
ATOM 11436 C C . ASN B 1 685 ? -7.73 3.705 -3.598 1 97.81 685 ASN B C 1
ATOM 11438 O O . ASN B 1 685 ? -7.992 4.816 -3.137 1 97.81 685 ASN B O 1
ATOM 11442 N N . GLU B 1 686 ? -6.855 2.891 -3.059 1 97.56 686 GLU B N 1
ATOM 11443 C CA . GLU B 1 686 ? -6.02 3.35 -1.952 1 97.56 686 GLU B CA 1
ATOM 11444 C C . GLU B 1 686 ? -5.164 4.543 -2.367 1 97.56 686 GLU B C 1
ATOM 11446 O O . GLU B 1 686 ? -5.051 5.52 -1.623 1 97.56 686 GLU B O 1
ATOM 11451 N N . MET B 1 687 ? -4.523 4.488 -3.557 1 97.38 687 MET B N 1
ATOM 11452 C CA . MET B 1 687 ? -3.672 5.57 -4.043 1 97.38 687 MET B CA 1
ATOM 11453 C C . MET B 1 687 ? -4.477 6.848 -4.25 1 97.38 687 MET B C 1
ATOM 11455 O O . MET B 1 687 ? -4.008 7.941 -3.938 1 97.38 687 MET B O 1
ATOM 11459 N N . GLN B 1 688 ? -5.695 6.695 -4.73 1 96.81 688 GLN B N 1
ATOM 11460 C CA . GLN B 1 688 ? -6.574 7.848 -4.906 1 96.81 688 GLN B CA 1
ATOM 11461 C C . GLN B 1 688 ? -6.965 8.453 -3.559 1 96.81 688 GLN B C 1
ATOM 11463 O O . GLN B 1 688 ? -7.016 9.68 -3.412 1 96.81 688 GLN B O 1
ATOM 11468 N N . ALA B 1 689 ? -7.246 7.562 -2.619 1 97.56 689 ALA B N 1
ATOM 11469 C CA . ALA B 1 689 ? -7.613 8.031 -1.286 1 97.56 689 ALA B CA 1
ATOM 11470 C C . ALA B 1 689 ? -6.477 8.828 -0.652 1 97.56 689 ALA B C 1
ATOM 11472 O O . ALA B 1 689 ? -6.715 9.703 0.184 1 97.56 689 ALA B O 1
ATOM 11473 N N . LEU B 1 690 ? -5.25 8.602 -1.08 1 97.12 690 LEU B N 1
ATOM 11474 C CA . LEU B 1 690 ? -4.062 9.266 -0.562 1 97.12 690 LEU B CA 1
ATOM 11475 C C . LEU B 1 690 ? -3.734 10.508 -1.382 1 97.12 690 LEU B C 1
ATOM 11477 O O . LEU B 1 690 ? -2.693 11.141 -1.176 1 97.12 690 LEU B O 1
ATOM 11481 N N . ASN B 1 691 ? -4.633 10.898 -2.311 1 95.31 691 ASN B N 1
ATOM 11482 C CA . ASN B 1 691 ? -4.387 12.023 -3.211 1 95.31 691 ASN B CA 1
ATOM 11483 C C . ASN B 1 691 ? -3.084 11.844 -3.986 1 95.31 691 ASN B C 1
ATOM 11485 O O . ASN B 1 691 ? -2.221 12.719 -3.973 1 95.31 691 ASN B O 1
ATOM 11489 N N . TYR B 1 692 ? -3.033 10.781 -4.754 1 96.25 692 TYR B N 1
ATOM 11490 C CA . TYR B 1 692 ? -1.857 10.375 -5.516 1 96.25 692 TYR B CA 1
ATOM 11491 C C . TYR B 1 692 ? -1.296 11.555 -6.309 1 96.25 692 TYR B C 1
ATOM 11493 O O . TYR B 1 692 ? -2.051 12.32 -6.906 1 96.25 692 TYR B O 1
ATOM 11501 N N . GLN B 1 693 ? 0.03 11.68 -6.215 1 94.75 693 GLN B N 1
ATOM 11502 C CA . GLN B 1 693 ? 0.846 12.531 -7.074 1 94.75 693 GLN B CA 1
ATOM 11503 C C . GLN B 1 693 ? 1.957 11.727 -7.746 1 94.75 693 GLN B C 1
ATOM 11505 O O . GLN B 1 693 ? 2.555 10.844 -7.129 1 94.75 693 GLN B O 1
ATOM 11510 N N . PRO B 1 694 ? 2.195 12.016 -9.016 1 95.06 694 PRO B N 1
ATOM 11511 C CA . PRO B 1 694 ? 3.359 11.352 -9.609 1 95.06 694 PRO B CA 1
ATOM 11512 C C . PRO B 1 694 ? 4.66 11.68 -8.875 1 95.06 694 PRO B C 1
ATOM 11514 O O . PRO B 1 694 ? 4.789 12.758 -8.297 1 95.06 694 PRO B O 1
ATOM 11517 N N . PRO B 1 695 ? 5.594 10.797 -8.883 1 94.12 695 PRO B N 1
ATOM 11518 C CA . PRO B 1 695 ? 6.867 11.086 -8.219 1 94.12 695 PRO B CA 1
ATOM 11519 C C . PRO B 1 695 ? 7.543 12.344 -8.766 1 94.12 695 PRO B C 1
ATOM 11521 O O . PRO B 1 695 ? 7.488 12.602 -9.977 1 94.12 695 PRO B O 1
ATOM 11524 N N . LEU B 1 696 ? 8.117 13.109 -7.875 1 95.06 696 LEU B N 1
ATOM 11525 C CA . LEU B 1 696 ? 8.93 14.234 -8.32 1 95.06 696 LEU B CA 1
ATOM 11526 C C . LEU B 1 696 ? 10.266 13.758 -8.875 1 95.06 696 LEU B C 1
ATOM 11528 O O . LEU B 1 696 ? 10.867 12.82 -8.344 1 95.06 696 LEU B O 1
ATOM 11532 N N . LYS B 1 697 ? 10.711 14.406 -9.922 1 93.12 697 LYS B N 1
ATOM 11533 C CA . LYS B 1 697 ? 12 14.062 -10.508 1 93.12 697 LYS B CA 1
ATOM 11534 C C . LYS B 1 697 ? 13.148 14.461 -9.586 1 93.12 697 LYS B C 1
ATOM 11536 O O . LYS B 1 697 ? 13.211 15.602 -9.117 1 93.12 697 LYS B O 1
ATOM 11541 N N . ARG B 1 698 ? 13.992 13.5 -9.297 1 94.44 698 ARG B N 1
ATOM 11542 C CA . ARG B 1 698 ? 15.117 13.719 -8.398 1 94.44 698 ARG B CA 1
ATOM 11543 C C . ARG B 1 698 ? 16.438 13.281 -9.039 1 94.44 698 ARG B C 1
ATOM 11545 O O . ARG B 1 698 ? 16.438 12.406 -9.914 1 94.44 698 ARG B O 1
ATOM 11552 N N . LEU B 1 699 ? 17.469 13.906 -8.648 1 96 699 LEU B N 1
ATOM 11553 C CA . LEU B 1 699 ? 18.812 13.414 -8.992 1 96 699 LEU B CA 1
ATOM 11554 C C . LEU B 1 699 ? 19.203 12.258 -8.094 1 96 699 LEU B C 1
ATOM 11556 O O . LEU B 1 699 ? 18.672 12.102 -6.988 1 96 699 LEU B O 1
ATOM 11560 N N . PHE B 1 700 ? 20.016 11.391 -8.578 1 96.19 700 PHE B N 1
ATOM 11561 C CA . PHE B 1 700 ? 20.5 10.289 -7.758 1 96.19 700 PHE B CA 1
ATOM 11562 C C . PHE B 1 700 ? 21.969 10.031 -8 1 96.19 700 PHE B C 1
ATOM 11564 O O . PHE B 1 700 ? 22.516 10.391 -9.055 1 96.19 700 PHE B O 1
ATOM 11571 N N . LYS B 1 701 ? 22.625 9.43 -7.059 1 97.06 701 LYS B N 1
ATOM 11572 C CA . LYS B 1 701 ? 24.062 9.164 -7.113 1 97.06 701 LYS B CA 1
ATOM 11573 C C . LYS B 1 701 ? 24.375 7.949 -7.984 1 97.06 701 LYS B C 1
ATOM 11575 O O . LYS B 1 701 ? 23.641 6.953 -7.949 1 97.06 701 LYS B O 1
ATOM 11580 N N . VAL B 1 702 ? 25.453 8.039 -8.734 1 97.88 702 VAL B N 1
ATOM 11581 C CA . VAL B 1 702 ? 25.891 6.895 -9.531 1 97.88 702 VAL B CA 1
ATOM 11582 C C . VAL B 1 702 ? 27.266 6.418 -9.047 1 97.88 702 VAL B C 1
ATOM 11584 O O . VAL B 1 702 ? 27.953 7.133 -8.32 1 97.88 702 VAL B O 1
ATOM 11587 N N . ALA B 1 703 ? 27.656 5.238 -9.422 1 97.94 703 ALA B N 1
ATOM 11588 C CA . ALA B 1 703 ? 28.906 4.641 -8.984 1 97.94 703 ALA B CA 1
ATOM 11589 C C . ALA B 1 703 ? 30.078 5.09 -9.859 1 97.94 703 ALA B C 1
ATOM 11591 O O . ALA B 1 703 ? 31.234 4.965 -9.477 1 97.94 703 ALA B O 1
ATOM 11592 N N . GLY B 1 704 ? 29.844 5.535 -11.07 1 97.75 704 GLY B N 1
ATOM 11593 C CA . GLY B 1 704 ? 30.812 6.152 -11.953 1 97.75 704 GLY B CA 1
ATOM 11594 C C . GLY B 1 704 ? 31.875 5.184 -12.438 1 97.75 704 GLY B C 1
ATOM 11595 O O . GLY B 1 704 ? 31.641 3.977 -12.5 1 97.75 704 GLY B O 1
ATOM 11596 N N . ARG B 1 705 ? 33 5.781 -12.82 1 97 705 ARG B N 1
ATOM 11597 C CA . ARG B 1 705 ? 34.125 5.043 -13.391 1 97 705 ARG B CA 1
ATOM 11598 C C . ARG B 1 705 ? 34.656 4.035 -12.398 1 97 705 ARG B C 1
ATOM 11600 O O . ARG B 1 705 ? 35.062 2.926 -12.773 1 97 705 ARG B O 1
ATOM 11607 N N . GLU B 1 706 ? 34.656 4.402 -11.203 1 96.56 706 GLU B N 1
ATOM 11608 C CA . GLU B 1 706 ? 35.156 3.525 -10.164 1 96.56 706 GLU B CA 1
ATOM 11609 C C . GLU B 1 706 ? 34.281 2.285 -9.992 1 96.56 706 GLU B C 1
ATOM 11611 O O . GLU B 1 706 ? 34.812 1.172 -9.859 1 96.56 706 GLU B O 1
ATOM 11616 N N . GLY B 1 707 ? 33.062 2.482 -10.016 1 97.75 707 GLY B N 1
ATOM 11617 C CA . GLY B 1 707 ? 32.156 1.354 -9.914 1 97.75 707 GLY B CA 1
ATOM 11618 C C . GLY B 1 707 ? 32.25 0.403 -11.094 1 97.75 707 GLY B C 1
ATOM 11619 O O . GLY B 1 707 ? 32.281 -0.816 -10.914 1 97.75 707 GLY B O 1
ATOM 11620 N N . SER B 1 708 ? 32.344 0.979 -12.25 1 97.69 708 SER B N 1
ATOM 11621 C CA . SER B 1 708 ? 32.469 0.178 -13.469 1 97.69 708 SER B CA 1
ATOM 11622 C C . SER B 1 708 ? 33.75 -0.648 -13.445 1 97.69 708 SER B C 1
ATOM 11624 O O . SER B 1 708 ? 33.75 -1.812 -13.852 1 97.69 708 SER B O 1
ATOM 11626 N N . ALA B 1 709 ? 34.781 -0.058 -13 1 97.06 709 ALA B N 1
ATOM 11627 C CA . ALA B 1 709 ? 36.062 -0.742 -12.93 1 97.06 709 ALA B CA 1
ATOM 11628 C C . ALA B 1 709 ? 36 -1.926 -11.969 1 97.06 709 ALA B C 1
ATOM 11630 O O . ALA B 1 709 ? 36.594 -2.979 -12.234 1 97.06 709 ALA B O 1
ATOM 11631 N N . ARG B 1 710 ? 35.375 -1.774 -10.922 1 96.25 710 ARG B N 1
ATOM 11632 C CA . ARG B 1 710 ? 35.219 -2.852 -9.953 1 96.25 710 ARG B CA 1
ATOM 11633 C C . ARG B 1 710 ? 34.469 -4.027 -10.555 1 96.25 710 ARG B C 1
ATOM 11635 O O . ARG B 1 710 ? 34.812 -5.184 -10.336 1 96.25 710 ARG B O 1
ATOM 11642 N N . LEU B 1 711 ? 33.406 -3.75 -11.273 1 97.56 711 LEU B N 1
ATOM 11643 C CA . LEU B 1 711 ? 32.625 -4.801 -11.93 1 97.56 711 LEU B CA 1
ATOM 11644 C C . LEU B 1 711 ? 33.438 -5.492 -13 1 97.56 711 LEU B C 1
ATOM 11646 O O . LEU B 1 711 ? 33.375 -6.715 -13.156 1 97.56 711 LEU B O 1
ATOM 11650 N N . GLN B 1 712 ? 34.219 -4.703 -13.719 1 96.31 712 GLN B N 1
ATOM 11651 C CA . GLN B 1 712 ? 35.062 -5.242 -14.797 1 96.31 712 GLN B CA 1
ATOM 11652 C C . GLN B 1 712 ? 36.094 -6.199 -14.25 1 96.31 712 GLN B C 1
ATOM 11654 O O . GLN B 1 712 ? 36.469 -7.18 -14.906 1 96.31 712 GLN B O 1
ATOM 11659 N N . ALA B 1 713 ? 36.625 -5.84 -13.109 1 95.56 713 ALA B N 1
ATOM 11660 C CA . ALA B 1 713 ? 37.594 -6.73 -12.477 1 95.56 713 ALA B CA 1
ATOM 11661 C C . ALA B 1 713 ? 37 -8.109 -12.242 1 95.56 713 ALA B C 1
ATOM 11663 O O . ALA B 1 713 ? 37.656 -9.125 -12.43 1 95.56 713 ALA B O 1
ATOM 11664 N N . GLY B 1 714 ? 35.812 -8.141 -11.812 1 94.56 714 GLY B N 1
ATOM 11665 C CA . GLY B 1 714 ? 35.125 -9.414 -11.656 1 94.56 714 GLY B CA 1
ATOM 11666 C C . GLY B 1 714 ? 34.906 -10.141 -12.969 1 94.56 714 GLY B C 1
ATOM 11667 O O . GLY B 1 714 ? 35 -11.367 -13.023 1 94.56 714 GLY B O 1
ATOM 11668 N N . LEU B 1 715 ? 34.656 -9.445 -14 1 96.44 715 LEU B N 1
ATOM 11669 C CA . LEU B 1 715 ? 34.406 -10 -15.32 1 96.44 715 LEU B CA 1
ATOM 11670 C C . LEU B 1 715 ? 35.656 -10.672 -15.883 1 96.44 715 LEU B C 1
ATOM 11672 O O . LEU B 1 715 ? 35.562 -11.688 -16.578 1 96.44 715 LEU B O 1
ATOM 11676 N N . VAL B 1 716 ? 36.812 -10.086 -15.609 1 96.25 716 VAL B N 1
ATOM 11677 C CA . VAL B 1 716 ? 38.062 -10.656 -16.062 1 96.25 716 VAL B CA 1
ATOM 11678 C C . VAL B 1 716 ? 38.25 -12.047 -15.453 1 96.25 716 VAL B C 1
ATOM 11680 O O . VAL B 1 716 ? 38.656 -12.984 -16.141 1 96.25 716 VAL B O 1
ATOM 11683 N N . ASN B 1 717 ? 37.875 -12.133 -14.227 1 94.44 717 ASN B N 1
ATOM 11684 C CA . ASN B 1 717 ? 37.938 -13.43 -13.562 1 94.44 717 ASN B CA 1
ATOM 11685 C C . ASN B 1 717 ? 37 -14.445 -14.219 1 94.44 717 ASN B C 1
ATOM 11687 O O . ASN B 1 717 ? 37.344 -15.625 -14.328 1 94.44 717 ASN B O 1
ATOM 11691 N N . TRP B 1 718 ? 35.812 -14.023 -14.641 1 94.69 718 TRP B N 1
ATOM 11692 C CA . TRP B 1 718 ? 34.875 -14.906 -15.305 1 94.69 718 TRP B CA 1
ATOM 11693 C C . TRP B 1 718 ? 35.406 -15.359 -16.656 1 94.69 718 TRP B C 1
ATOM 11695 O O . TRP B 1 718 ? 35.25 -16.516 -17.047 1 94.69 718 TRP B O 1
ATOM 11705 N N . LEU B 1 719 ? 35.969 -14.406 -17.359 1 95.69 719 LEU B N 1
ATOM 11706 C CA . LEU B 1 719 ? 36.5 -14.688 -18.688 1 95.69 719 LEU B CA 1
ATOM 11707 C C . LEU B 1 719 ? 37.656 -15.656 -18.609 1 95.69 719 LEU B C 1
ATOM 11709 O O . LEU B 1 719 ? 37.719 -16.656 -19.328 1 95.69 719 LEU B O 1
ATOM 11713 N N . GLU B 1 720 ? 38.594 -15.391 -17.719 1 95.94 720 GLU B N 1
ATOM 11714 C CA . GLU B 1 720 ? 39.781 -16.219 -17.562 1 95.94 720 GLU B CA 1
ATOM 11715 C C . GLU B 1 720 ? 39.438 -17.594 -17.016 1 95.94 720 GLU B C 1
ATOM 11717 O O . GLU B 1 720 ? 40.094 -18.578 -17.344 1 95.94 720 GLU B O 1
ATOM 11722 N N . GLY B 1 721 ? 38.5 -17.672 -16.203 1 94.31 721 GLY B N 1
ATOM 11723 C CA . GLY B 1 721 ? 38.031 -18.953 -15.664 1 94.31 721 GLY B CA 1
ATOM 11724 C C . GLY B 1 721 ? 37.219 -19.75 -16.656 1 94.31 721 GLY B C 1
ATOM 11725 O O . GLY B 1 721 ? 36.875 -20.906 -16.391 1 94.31 721 GLY B O 1
ATOM 11726 N N . GLY B 1 722 ? 36.844 -19.188 -17.812 1 93.25 722 GLY B N 1
ATOM 11727 C CA . GLY B 1 722 ? 36.094 -19.875 -18.844 1 93.25 722 GLY B CA 1
ATOM 11728 C C . GLY B 1 722 ? 34.594 -19.891 -18.594 1 93.25 722 GLY B C 1
ATOM 11729 O O . GLY B 1 722 ? 33.875 -20.672 -19.219 1 93.25 722 GLY B O 1
ATOM 11730 N N . PHE B 1 723 ? 34.094 -19.062 -17.703 1 92.38 723 PHE B N 1
ATOM 11731 C CA . PHE B 1 723 ? 32.688 -19.062 -17.359 1 92.38 723 PHE B CA 1
ATOM 11732 C C . PHE B 1 723 ? 31.875 -18.281 -18.375 1 92.38 723 PHE B C 1
ATOM 11734 O O . PHE B 1 723 ? 30.672 -18.484 -18.5 1 92.38 723 PHE B O 1
ATOM 11741 N N . ILE B 1 724 ? 32.562 -17.375 -19.109 1 94.88 724 ILE B N 1
ATOM 11742 C CA . ILE B 1 724 ? 31.859 -16.562 -20.094 1 94.88 724 ILE B CA 1
ATOM 11743 C C . ILE B 1 724 ? 32.688 -16.453 -21.375 1 94.88 724 ILE B C 1
ATOM 11745 O O . ILE B 1 724 ? 33.906 -16.656 -21.344 1 94.88 724 ILE B O 1
ATOM 11749 N N . SER B 1 725 ? 32.031 -16.203 -22.531 1 95.44 725 SER B N 1
ATOM 11750 C CA . SER B 1 725 ? 32.719 -16 -23.812 1 95.44 725 SER B CA 1
ATOM 11751 C C . SER B 1 725 ? 33.281 -14.578 -23.922 1 95.44 725 SER B C 1
ATOM 11753 O O . SER B 1 725 ? 33 -13.734 -23.062 1 95.44 725 SER B O 1
ATOM 11755 N N . GLN B 1 726 ? 34.062 -14.352 -24.969 1 95.88 726 GLN B N 1
ATOM 11756 C CA . GLN B 1 726 ? 34.562 -13.008 -25.234 1 95.88 726 GLN B CA 1
ATOM 11757 C C . GLN B 1 726 ? 33.438 -12.031 -25.516 1 95.88 726 GLN B C 1
ATOM 11759 O O . GLN B 1 726 ? 33.5 -10.867 -25.125 1 95.88 726 GLN B O 1
ATOM 11764 N N . HIS B 1 727 ? 32.469 -12.484 -26.219 1 96.31 727 HIS B N 1
ATOM 11765 C CA . HIS B 1 727 ? 31.328 -11.625 -26.516 1 96.31 727 HIS B CA 1
ATOM 11766 C C . HIS B 1 727 ? 30.516 -11.328 -25.25 1 96.31 727 HIS B C 1
ATOM 11768 O O . HIS B 1 727 ? 29.984 -10.227 -25.094 1 96.31 727 HIS B O 1
ATOM 11774 N N . ASP B 1 728 ? 30.453 -12.32 -24.344 1 96.75 728 ASP B N 1
ATOM 11775 C CA . ASP B 1 728 ? 29.828 -12.07 -23.047 1 96.75 728 ASP B CA 1
ATOM 11776 C C . ASP B 1 728 ? 30.562 -10.984 -22.266 1 96.75 728 ASP B C 1
ATOM 11778 O O . ASP B 1 728 ? 29.938 -10.148 -21.609 1 96.75 728 ASP B O 1
ATOM 11782 N N . TYR B 1 729 ? 31.859 -11.117 -22.328 1 97.06 729 TYR B N 1
ATOM 11783 C CA . TYR B 1 729 ? 32.688 -10.117 -21.656 1 97.06 729 TYR B CA 1
ATOM 11784 C C . TYR B 1 729 ? 32.406 -8.727 -22.219 1 97.06 729 TYR B C 1
ATOM 11786 O O . TYR B 1 729 ? 32.25 -7.766 -21.453 1 97.06 729 TYR B O 1
ATOM 11794 N N . TYR B 1 730 ? 32.344 -8.625 -23.484 1 97.31 730 TYR B N 1
ATOM 11795 C CA . TYR B 1 730 ? 32.062 -7.348 -24.141 1 97.31 730 TYR B CA 1
ATOM 11796 C C . TYR B 1 730 ? 30.703 -6.82 -23.734 1 97.31 730 TYR B C 1
ATOM 11798 O O . TYR B 1 730 ? 30.562 -5.652 -23.359 1 97.31 730 TYR B O 1
ATOM 11806 N N . LEU B 1 731 ? 29.75 -7.668 -23.812 1 97.25 731 LEU B N 1
ATOM 11807 C CA . LEU B 1 731 ? 28.375 -7.336 -23.453 1 97.25 731 LEU B CA 1
ATOM 11808 C C . LEU B 1 731 ? 28.297 -6.855 -22 1 97.25 731 LEU B C 1
ATOM 11810 O O . LEU B 1 731 ? 27.719 -5.809 -21.719 1 97.25 731 LEU B O 1
ATOM 11814 N N . ALA B 1 732 ? 28.875 -7.586 -21.062 1 97.81 732 ALA B N 1
ATOM 11815 C CA . ALA B 1 732 ? 28.812 -7.285 -19.625 1 97.81 732 ALA B CA 1
ATOM 11816 C C . ALA B 1 732 ? 29.578 -6.008 -19.297 1 97.81 732 ALA B C 1
ATOM 11818 O O . ALA B 1 732 ? 29.234 -5.289 -18.359 1 97.81 732 ALA B O 1
ATOM 11819 N N . THR B 1 733 ? 30.562 -5.758 -20.078 1 97.81 733 THR B N 1
ATOM 11820 C CA . THR B 1 733 ? 31.312 -4.512 -19.906 1 97.81 733 THR B CA 1
ATOM 11821 C C . THR B 1 733 ? 30.438 -3.311 -20.25 1 97.81 733 THR B C 1
ATOM 11823 O O . THR B 1 733 ? 30.438 -2.309 -19.531 1 97.81 733 THR B O 1
ATOM 11826 N N . GLU B 1 734 ? 29.688 -3.418 -21.359 1 97.94 734 GLU B N 1
ATOM 11827 C CA . GLU B 1 734 ? 28.75 -2.361 -21.719 1 97.94 734 GLU B CA 1
ATOM 11828 C C . GLU B 1 734 ? 27.703 -2.17 -20.625 1 97.94 734 GLU B C 1
ATOM 11830 O O . GLU B 1 734 ? 27.344 -1.037 -20.297 1 97.94 734 GLU B O 1
ATOM 11835 N N . LEU B 1 735 ? 27.234 -3.275 -20.094 1 98.56 735 LEU B N 1
ATOM 11836 C CA . LEU B 1 735 ? 26.25 -3.236 -19.016 1 98.56 735 LEU B CA 1
ATOM 11837 C C . LEU B 1 735 ? 26.828 -2.557 -17.781 1 98.56 735 LEU B C 1
ATOM 11839 O O . LEU B 1 735 ? 26.172 -1.722 -17.156 1 98.56 735 LEU B O 1
ATOM 11843 N N . ALA B 1 736 ? 28.047 -2.918 -17.391 1 98.44 736 ALA B N 1
ATOM 11844 C CA . ALA B 1 736 ? 28.703 -2.346 -16.234 1 98.44 736 ALA B CA 1
ATOM 11845 C C . ALA B 1 736 ? 28.812 -0.829 -16.344 1 98.44 736 ALA B C 1
ATOM 11847 O O . ALA B 1 736 ? 28.531 -0.101 -15.398 1 98.44 736 ALA B O 1
ATOM 11848 N N . GLN B 1 737 ? 29.203 -0.356 -17.484 1 98.12 737 GLN B N 1
ATOM 11849 C CA . GLN B 1 737 ? 29.328 1.077 -17.734 1 98.12 737 GLN B CA 1
ATOM 11850 C C . GLN B 1 737 ? 27.984 1.78 -17.641 1 98.12 737 GLN B C 1
ATOM 11852 O O . GLN B 1 737 ? 27.875 2.873 -17.078 1 98.12 737 GLN B O 1
ATOM 11857 N N . THR B 1 738 ? 27.031 1.154 -18.156 1 98.44 738 THR B N 1
ATOM 11858 C CA . THR B 1 738 ? 25.688 1.745 -18.203 1 98.44 738 THR B CA 1
ATOM 11859 C C . THR B 1 738 ? 25.094 1.853 -16.797 1 98.44 738 THR B C 1
ATOM 11861 O O . THR B 1 738 ? 24.672 2.934 -16.375 1 98.44 738 THR B O 1
ATOM 11864 N N . ILE B 1 739 ? 25.062 0.748 -16.016 1 98.44 739 ILE B N 1
ATOM 11865 C CA . ILE B 1 739 ? 24.359 0.702 -14.742 1 98.44 739 ILE B CA 1
ATOM 11866 C C . ILE B 1 739 ? 25.109 1.546 -13.711 1 98.44 739 ILE B C 1
ATOM 11868 O O . ILE B 1 739 ? 24.516 2.035 -12.75 1 98.44 739 ILE B O 1
ATOM 11872 N N . CYS B 1 740 ? 26.422 1.806 -13.953 1 98.44 740 CYS B N 1
ATOM 11873 C CA . CYS B 1 740 ? 27.234 2.607 -13.039 1 98.44 740 CYS B CA 1
ATOM 11874 C C . CYS B 1 740 ? 27.203 4.078 -13.438 1 98.44 740 CYS B C 1
ATOM 11876 O O . CYS B 1 740 ? 27.781 4.922 -12.75 1 98.44 740 CYS B O 1
ATOM 11878 N N . GLY B 1 741 ? 26.656 4.43 -14.523 1 97.38 741 GLY B N 1
ATOM 11879 C CA . GLY B 1 741 ? 26.453 5.828 -14.867 1 97.38 741 GLY B CA 1
ATOM 11880 C C . GLY B 1 741 ? 27.453 6.348 -15.875 1 97.38 741 GLY B C 1
ATOM 11881 O O . GLY B 1 741 ? 27.438 7.527 -16.234 1 97.38 741 GLY B O 1
ATOM 11882 N N . GLY B 1 742 ? 28.359 5.512 -16.328 1 96.44 742 GLY B N 1
ATOM 11883 C CA . GLY B 1 742 ? 29.266 5.914 -17.391 1 96.44 742 GLY B CA 1
ATOM 11884 C C . GLY B 1 742 ? 30.578 6.496 -16.859 1 96.44 742 GLY B C 1
ATOM 11885 O O . GLY B 1 742 ? 31.016 6.16 -15.766 1 96.44 742 GLY B O 1
ATOM 11886 N N . ASP B 1 743 ? 31.172 7.293 -17.703 1 95.62 743 ASP B N 1
ATOM 11887 C CA . ASP B 1 743 ? 32.5 7.824 -17.469 1 95.62 743 ASP B CA 1
ATOM 11888 C C . ASP B 1 743 ? 32.438 9.141 -16.688 1 95.62 743 ASP B C 1
ATOM 11890 O O . ASP B 1 743 ? 32.844 10.188 -17.203 1 95.62 743 ASP B O 1
ATOM 11894 N N . ILE B 1 744 ? 32 9.125 -15.523 1 97.31 744 ILE B N 1
ATOM 11895 C CA . ILE B 1 744 ? 31.938 10.266 -14.617 1 97.31 744 ILE B CA 1
ATOM 11896 C C . ILE B 1 744 ? 32.406 9.844 -13.219 1 97.31 744 ILE B C 1
ATOM 11898 O O . ILE B 1 744 ? 32.562 8.656 -12.953 1 97.31 744 ILE B O 1
ATOM 11902 N N . ASN B 1 745 ? 32.531 10.789 -12.281 1 96.75 745 ASN B N 1
ATOM 11903 C CA . ASN B 1 745 ? 33.094 10.508 -10.953 1 96.75 745 ASN B CA 1
ATOM 11904 C C . ASN B 1 745 ? 32.031 9.828 -10.062 1 96.75 745 ASN B C 1
ATOM 11906 O O . ASN B 1 745 ? 30.844 10.109 -10.164 1 96.75 745 ASN B O 1
ATOM 11910 N N . GLN B 1 746 ? 32.594 8.977 -9.234 1 95.81 746 GLN B N 1
ATOM 11911 C CA . GLN B 1 746 ? 31.734 8.344 -8.234 1 95.81 746 GLN B CA 1
ATOM 11912 C C . GLN B 1 746 ? 31.031 9.383 -7.367 1 95.81 746 GLN B C 1
ATOM 11914 O O . GLN B 1 746 ? 31.641 10.375 -6.961 1 95.81 746 GLN B O 1
ATOM 11919 N N . GLY B 1 747 ? 29.75 9.125 -7.188 1 95.56 747 GLY B N 1
ATOM 11920 C CA . GLY B 1 747 ? 28.984 10 -6.312 1 95.56 747 GLY B CA 1
ATOM 11921 C C . GLY B 1 747 ? 28.328 11.156 -7.047 1 95.56 747 GLY B C 1
ATOM 11922 O O . GLY B 1 747 ? 27.531 11.891 -6.469 1 95.56 747 GLY B O 1
ATOM 11923 N N . THR B 1 748 ? 28.609 11.297 -8.312 1 97.06 748 THR B N 1
ATOM 11924 C CA . THR B 1 748 ? 28 12.367 -9.094 1 97.06 748 THR B CA 1
ATOM 11925 C C . THR B 1 748 ? 26.469 12.219 -9.117 1 97.06 748 THR B C 1
ATOM 11927 O O . THR B 1 748 ? 25.953 11.109 -9.234 1 97.06 748 THR B O 1
ATOM 11930 N N . LEU B 1 749 ? 25.75 13.289 -8.945 1 96.62 749 LEU B N 1
ATOM 11931 C CA . LEU B 1 749 ? 24.297 13.305 -9.039 1 96.62 749 LEU B CA 1
ATOM 11932 C C . LEU B 1 749 ? 23.844 13.5 -10.484 1 96.62 749 LEU B C 1
ATOM 11934 O O . LEU B 1 749 ? 24.297 14.43 -11.156 1 96.62 749 LEU B O 1
ATOM 11938 N N . VAL B 1 750 ? 23.062 12.57 -10.969 1 97.62 750 VAL B N 1
ATOM 11939 C CA . VAL B 1 750 ? 22.578 12.656 -12.344 1 97.62 750 VAL B CA 1
ATOM 11940 C C . VAL B 1 750 ? 21.047 12.516 -12.359 1 97.62 750 VAL B C 1
ATOM 11942 O O . VAL B 1 750 ? 20.453 12.133 -11.352 1 97.62 750 VAL B O 1
ATOM 11945 N N . ASP B 1 751 ? 20.422 12.875 -13.453 1 96.62 751 ASP B N 1
ATOM 11946 C CA . ASP B 1 751 ? 19 12.625 -13.633 1 96.62 751 ASP B CA 1
ATOM 11947 C C . ASP B 1 751 ? 18.75 11.328 -14.406 1 96.62 751 ASP B C 1
ATOM 11949 O O . ASP B 1 751 ? 19.703 10.68 -14.852 1 96.62 751 ASP B O 1
ATOM 11953 N N . GLU B 1 752 ? 17.578 10.867 -14.57 1 97.69 752 GLU B N 1
ATOM 11954 C CA . GLU B 1 752 ? 17.234 9.594 -15.203 1 97.69 752 GLU B CA 1
ATOM 11955 C C . GLU B 1 752 ? 17.609 9.594 -16.688 1 97.69 752 GLU B C 1
ATOM 11957 O O . GLU B 1 752 ? 17.984 8.555 -17.234 1 97.69 752 GLU B O 1
ATOM 11962 N N . SER B 1 753 ? 17.5 10.719 -17.406 1 97.81 753 SER B N 1
ATOM 11963 C CA . SER B 1 753 ? 17.812 10.82 -18.828 1 97.81 753 SER B CA 1
ATOM 11964 C C . SER B 1 753 ? 19.281 10.477 -19.094 1 97.81 753 SER B C 1
ATOM 11966 O O . SER B 1 753 ? 19.609 9.938 -20.156 1 97.81 753 SER B O 1
ATOM 11968 N N . TRP B 1 754 ? 20.094 10.82 -18.125 1 98 754 TRP B N 1
ATOM 11969 C CA . TRP B 1 754 ? 21.516 10.523 -18.25 1 98 754 TRP B CA 1
ATOM 11970 C C . TRP B 1 754 ? 21.75 9.031 -18.469 1 98 754 TRP B C 1
ATOM 11972 O O . TRP B 1 754 ? 22.438 8.625 -19.406 1 98 754 TRP B O 1
ATOM 11982 N N . VAL B 1 755 ? 21.172 8.219 -17.672 1 98.06 755 VAL B N 1
ATOM 11983 C CA . VAL B 1 755 ? 21.375 6.777 -17.75 1 98.06 755 VAL B CA 1
ATOM 11984 C C . VAL B 1 755 ? 20.578 6.207 -18.922 1 98.06 755 VAL B C 1
ATOM 11986 O O . VAL B 1 755 ? 21.031 5.258 -19.562 1 98.06 755 VAL B O 1
ATOM 11989 N N . LEU B 1 756 ? 19.391 6.75 -19.203 1 98.5 756 LEU B N 1
ATOM 11990 C CA . LEU B 1 756 ? 18.609 6.312 -20.359 1 98.5 756 LEU B CA 1
ATOM 11991 C C . LEU B 1 756 ? 19.406 6.469 -21.656 1 98.5 756 LEU B C 1
ATOM 11993 O O . LEU B 1 756 ? 19.344 5.605 -22.531 1 98.5 756 LEU B O 1
ATOM 11997 N N . THR B 1 757 ? 20.109 7.559 -21.75 1 98.31 757 THR B N 1
ATOM 11998 C CA . THR B 1 757 ? 20.938 7.797 -22.922 1 98.31 757 THR B CA 1
ATOM 11999 C C . THR B 1 757 ? 22.047 6.754 -23.031 1 98.31 757 THR B C 1
ATOM 12001 O O . THR B 1 757 ? 22.312 6.223 -24.109 1 98.31 757 THR B O 1
ATOM 12004 N N . ARG B 1 758 ? 22.656 6.43 -21.938 1 97.31 758 ARG B N 1
ATOM 12005 C CA . ARG B 1 758 ? 23.719 5.441 -21.922 1 97.31 758 ARG B CA 1
ATOM 12006 C C . ARG B 1 758 ? 23.203 4.059 -22.297 1 97.31 758 ARG B C 1
ATOM 12008 O O . ARG B 1 758 ? 23.859 3.322 -23.031 1 97.31 758 ARG B O 1
ATOM 12015 N N . GLU B 1 759 ? 22.062 3.734 -21.781 1 97 759 GLU B N 1
ATOM 12016 C CA . GLU B 1 759 ? 21.469 2.447 -22.109 1 97 759 GLU B CA 1
ATOM 12017 C C . GLU B 1 759 ? 21.203 2.322 -23.609 1 97 759 GLU B C 1
ATOM 12019 O O . GLU B 1 759 ? 21.422 1.263 -24.203 1 97 759 GLU B O 1
ATOM 12024 N N . ARG B 1 760 ? 20.641 3.34 -24.172 1 98 760 ARG B N 1
ATOM 12025 C CA . ARG B 1 760 ? 20.344 3.348 -25.609 1 98 760 ARG B CA 1
ATOM 12026 C C . ARG B 1 760 ? 21.625 3.205 -26.422 1 98 760 ARG B C 1
ATOM 12028 O O . ARG B 1 760 ? 21.672 2.418 -27.375 1 98 760 ARG B O 1
ATOM 12035 N N . GLU B 1 761 ? 22.672 3.934 -26.031 1 98.12 761 GLU B N 1
ATOM 12036 C CA . GLU B 1 761 ? 23.953 3.877 -26.734 1 98.12 761 GLU B CA 1
ATOM 12037 C C . GLU B 1 761 ? 24.547 2.477 -26.672 1 98.12 761 GLU B C 1
ATOM 12039 O O . GLU B 1 761 ? 25.016 1.949 -27.688 1 98.12 761 GLU B O 1
ATOM 12044 N N . ALA B 1 762 ? 24.547 1.934 -25.516 1 98.31 762 ALA B N 1
ATOM 12045 C CA . ALA B 1 762 ? 25.078 0.587 -25.328 1 98.31 762 ALA B CA 1
ATOM 12046 C C . ALA B 1 762 ? 24.281 -0.431 -26.141 1 98.31 762 ALA B C 1
ATOM 12048 O O . ALA B 1 762 ? 24.859 -1.326 -26.766 1 98.31 762 ALA B O 1
ATOM 12049 N N . PHE B 1 763 ? 23 -0.323 -26.109 1 98.38 763 PHE B N 1
ATOM 12050 C CA . PHE B 1 763 ? 22.125 -1.218 -26.875 1 98.38 763 PHE B CA 1
ATOM 12051 C C . PHE B 1 763 ? 22.438 -1.151 -28.359 1 98.38 763 PHE B C 1
ATOM 12053 O O . PHE B 1 763 ? 22.578 -2.186 -29.016 1 98.38 763 PHE B O 1
ATOM 12060 N N . MET B 1 764 ? 22.516 0.053 -28.891 1 98.12 764 MET B N 1
ATOM 12061 C CA . MET B 1 764 ? 22.781 0.254 -30.312 1 98.12 764 MET B CA 1
ATOM 12062 C C . MET B 1 764 ? 24.156 -0.292 -30.688 1 98.12 764 MET B C 1
ATOM 12064 O O . MET B 1 764 ? 24.328 -0.871 -31.766 1 98.12 764 MET B O 1
ATOM 12068 N N . THR B 1 765 ? 25.109 -0.11 -29.828 1 98 765 THR B N 1
ATOM 12069 C CA . THR B 1 765 ? 26.453 -0.635 -30.047 1 98 765 THR B CA 1
ATOM 12070 C C . THR B 1 765 ? 26.438 -2.156 -30.156 1 98 765 THR B C 1
ATOM 12072 O O . THR B 1 765 ? 27.016 -2.732 -31.078 1 98 765 THR B O 1
ATOM 12075 N N . LEU B 1 766 ? 25.797 -2.76 -29.266 1 98.12 766 LEU B N 1
ATOM 12076 C CA . LEU B 1 766 ? 25.719 -4.215 -29.234 1 98.12 766 LEU B CA 1
ATOM 12077 C C . LEU B 1 766 ? 24.922 -4.746 -30.422 1 98.12 766 LEU B C 1
ATOM 12079 O O . LEU B 1 766 ? 25.312 -5.746 -31.031 1 98.12 766 LEU B O 1
ATOM 12083 N N . ALA B 1 767 ? 23.797 -4.113 -30.75 1 97.44 767 ALA B N 1
ATOM 12084 C CA . ALA B 1 767 ? 22.938 -4.547 -31.844 1 97.44 767 ALA B CA 1
ATOM 12085 C C . ALA B 1 767 ? 23.688 -4.547 -33.156 1 97.44 767 ALA B C 1
ATOM 12087 O O . ALA B 1 767 ? 23.344 -5.293 -34.094 1 97.44 767 ALA B O 1
ATOM 12088 N N . ALA B 1 768 ? 24.719 -3.771 -33.25 1 96.69 768 ALA B N 1
ATOM 12089 C CA . ALA B 1 768 ? 25.469 -3.629 -34.5 1 96.69 768 ALA B CA 1
ATOM 12090 C C . ALA B 1 768 ? 26.516 -4.734 -34.625 1 96.69 768 ALA B C 1
ATOM 12092 O O . ALA B 1 768 ? 27.094 -4.93 -35.688 1 96.69 768 ALA B O 1
ATOM 12093 N N . THR B 1 769 ? 26.734 -5.516 -33.625 1 96.5 769 THR B N 1
ATOM 12094 C CA . THR B 1 769 ? 27.766 -6.555 -33.656 1 96.5 769 THR B CA 1
ATOM 12095 C C . THR B 1 769 ? 27.219 -7.816 -34.344 1 96.5 769 THR B C 1
ATOM 12097 O O . THR B 1 769 ? 26.078 -8.219 -34.094 1 96.5 769 THR B O 1
ATOM 12100 N N . PRO B 1 770 ? 28.062 -8.461 -35.156 1 96.44 770 PRO B N 1
ATOM 12101 C CA . PRO B 1 770 ? 27.625 -9.68 -35.812 1 96.44 770 PRO B CA 1
ATOM 12102 C C . PRO B 1 770 ? 27.266 -10.797 -34.844 1 96.44 770 PRO B C 1
ATOM 12104 O O . PRO B 1 770 ? 26.312 -11.539 -35.062 1 96.44 770 PRO B O 1
ATOM 12107 N N . LEU B 1 771 ? 27.953 -10.938 -33.781 1 97 771 LEU B N 1
ATOM 12108 C CA . LEU B 1 771 ? 27.703 -12 -32.812 1 97 771 LEU B CA 1
ATOM 12109 C C . LEU B 1 771 ? 26.359 -11.828 -32.156 1 97 771 LEU B C 1
ATOM 12111 O O . LEU B 1 771 ? 25.656 -12.812 -31.891 1 97 771 LEU B O 1
ATOM 12115 N N . THR B 1 772 ? 25.969 -10.625 -31.844 1 97.19 772 THR B N 1
ATOM 12116 C CA . THR B 1 772 ? 24.641 -10.359 -31.297 1 97.19 772 THR B CA 1
ATOM 12117 C C . THR B 1 772 ? 23.562 -10.688 -32.344 1 97.19 772 THR B C 1
ATOM 12119 O O . THR B 1 772 ? 22.547 -11.281 -32 1 97.19 772 THR B O 1
ATOM 12122 N N . GLN B 1 773 ? 23.797 -10.297 -33.531 1 96.88 773 GLN B N 1
ATOM 12123 C CA . GLN B 1 773 ? 22.844 -10.578 -34.594 1 96.88 773 GLN B CA 1
ATOM 12124 C C . GLN B 1 773 ? 22.656 -12.086 -34.781 1 96.88 773 GLN B C 1
ATOM 12126 O O . GLN B 1 773 ? 21.547 -12.547 -35.062 1 96.88 773 GLN B O 1
ATOM 12131 N N . GLU B 1 774 ? 23.734 -12.812 -34.625 1 96.81 774 GLU B N 1
ATOM 12132 C CA . GLU B 1 774 ? 23.656 -14.273 -34.656 1 96.81 774 GLU B CA 1
ATOM 12133 C C . GLU B 1 774 ? 22.797 -14.812 -33.531 1 96.81 774 GLU B C 1
ATOM 12135 O O . GLU B 1 774 ? 22.016 -15.758 -33.719 1 96.81 774 GLU B O 1
ATOM 12140 N N . ARG B 1 775 ? 22.984 -14.32 -32.375 1 96.94 775 ARG B N 1
ATOM 12141 C CA . ARG B 1 775 ? 22.172 -14.742 -31.234 1 96.94 775 ARG B CA 1
ATOM 12142 C C . ARG B 1 775 ? 20.703 -14.484 -31.484 1 96.94 775 ARG B C 1
ATOM 12144 O O . ARG B 1 775 ? 19.859 -15.328 -31.172 1 96.94 775 ARG B O 1
ATOM 12151 N N . ILE B 1 776 ? 20.375 -13.305 -31.984 1 96.31 776 ILE B N 1
ATOM 12152 C CA . ILE B 1 776 ? 18.984 -12.945 -32.281 1 96.31 776 ILE B CA 1
ATOM 12153 C C . ILE B 1 776 ? 18.406 -13.93 -33.281 1 96.31 776 ILE B C 1
ATOM 12155 O O . ILE B 1 776 ? 17.328 -14.484 -33.062 1 96.31 776 ILE B O 1
ATOM 12159 N N . ALA B 1 777 ? 19.094 -14.172 -34.312 1 94.94 777 ALA B N 1
ATOM 12160 C CA . ALA B 1 777 ? 18.625 -15.078 -35.375 1 94.94 777 ALA B CA 1
ATOM 12161 C C . ALA B 1 777 ? 18.438 -16.484 -34.812 1 94.94 777 ALA B C 1
ATOM 12163 O O . ALA B 1 777 ? 17.453 -17.156 -35.156 1 94.94 777 ALA B O 1
ATOM 12164 N N . HIS B 1 778 ? 19.359 -16.922 -34.094 1 95.5 778 HIS B N 1
ATOM 12165 C CA . HIS B 1 778 ? 19.312 -18.266 -33.531 1 95.5 778 HIS B CA 1
ATOM 12166 C C . HIS B 1 778 ? 18.094 -18.438 -32.625 1 95.5 778 HIS B C 1
ATOM 12168 O O . HIS B 1 778 ? 17.406 -19.453 -32.688 1 95.5 778 HIS B O 1
ATOM 12174 N N . LEU B 1 779 ? 17.859 -17.5 -31.766 1 93.38 779 LEU B N 1
ATOM 12175 C CA . LEU B 1 779 ? 16.703 -17.562 -30.875 1 93.38 779 LEU B CA 1
ATOM 12176 C C . LEU B 1 779 ? 15.398 -17.609 -31.672 1 93.38 779 LEU B C 1
ATOM 12178 O O . LEU B 1 779 ? 14.484 -18.359 -31.328 1 93.38 779 LEU B O 1
ATOM 12182 N N . LEU B 1 780 ? 15.273 -16.812 -32.656 1 92.56 780 LEU B N 1
ATOM 12183 C CA . LEU B 1 780 ? 14.07 -16.75 -33.469 1 92.56 780 LEU B CA 1
ATOM 12184 C C . LEU B 1 780 ? 13.836 -18.078 -34.188 1 92.56 780 LEU B C 1
ATOM 12186 O O . LEU B 1 780 ? 12.695 -18.484 -34.406 1 92.56 780 LEU B O 1
ATOM 12190 N N . GLU B 1 781 ? 14.891 -18.688 -34.469 1 93 781 GLU B N 1
ATOM 12191 C CA . GLU B 1 781 ? 14.805 -19.922 -35.219 1 93 781 GLU B CA 1
ATOM 12192 C C . GLU B 1 781 ? 14.562 -21.125 -34.312 1 93 781 GLU B C 1
ATOM 12194 O O . GLU B 1 781 ? 13.789 -22.031 -34.656 1 93 781 GLU B O 1
ATOM 12199 N N . THR B 1 782 ? 15.219 -21.156 -33.188 1 90.81 782 THR B N 1
ATOM 12200 C CA . THR B 1 782 ? 15.25 -22.391 -32.406 1 90.81 782 THR B CA 1
ATOM 12201 C C . THR B 1 782 ? 14.469 -22.219 -31.109 1 90.81 782 THR B C 1
ATOM 12203 O O . THR B 1 782 ? 14.109 -23.203 -30.453 1 90.81 782 THR B O 1
ATOM 12206 N N . GLY B 1 783 ? 14.32 -20.969 -30.703 1 87.69 783 GLY B N 1
ATOM 12207 C CA . GLY B 1 783 ? 13.695 -20.703 -29.422 1 87.69 783 GLY B CA 1
ATOM 12208 C C . GLY B 1 783 ? 14.664 -20.828 -28.25 1 87.69 783 GLY B C 1
ATOM 12209 O O . GLY B 1 783 ? 14.273 -20.656 -27.094 1 87.69 783 GLY B O 1
ATOM 12210 N N . LYS B 1 784 ? 15.953 -21.047 -28.5 1 88.81 784 LYS B N 1
ATOM 12211 C CA . LYS B 1 784 ? 16.969 -21.203 -27.469 1 88.81 784 LYS B CA 1
ATOM 12212 C C . LYS B 1 784 ? 18.078 -20.172 -27.625 1 88.81 784 LYS B C 1
ATOM 12214 O O . LYS B 1 784 ? 18.438 -19.797 -28.734 1 88.81 784 LYS B O 1
ATOM 12219 N N . PRO B 1 785 ? 18.594 -19.828 -26.5 1 90.31 785 PRO B N 1
ATOM 12220 C CA . PRO B 1 785 ? 19.688 -18.844 -26.578 1 90.31 785 PRO B CA 1
ATOM 12221 C C . PRO B 1 785 ? 20.984 -19.438 -27.141 1 90.31 785 PRO B C 1
ATOM 12223 O O . PRO B 1 785 ? 21.266 -20.609 -26.906 1 90.31 785 PRO B O 1
ATOM 12226 N N . LEU B 1 786 ? 21.703 -18.578 -27.875 1 91 786 LEU B N 1
ATOM 12227 C CA . LEU B 1 786 ? 23.016 -18.922 -28.406 1 91 786 LEU B CA 1
ATOM 12228 C C . LEU B 1 786 ? 24.125 -18.281 -27.562 1 91 786 LEU B C 1
ATOM 12230 O O . LEU B 1 786 ? 24.047 -17.109 -27.219 1 91 786 LEU B O 1
ATOM 12234 N N . ARG B 1 787 ? 25.078 -19.125 -27.109 1 88.19 787 ARG B N 1
ATOM 12235 C CA . ARG B 1 787 ? 26.219 -18.578 -26.375 1 88.19 787 ARG B CA 1
ATOM 12236 C C . ARG B 1 787 ? 27.5 -18.672 -27.219 1 88.19 787 ARG B C 1
ATOM 12238 O O . ARG B 1 787 ? 28.25 -19.656 -27.109 1 88.19 787 ARG B O 1
ATOM 12245 N N . ASN B 1 788 ? 27.75 -17.75 -27.984 1 90.44 788 ASN B N 1
ATOM 12246 C CA . ASN B 1 788 ? 28.938 -17.656 -28.828 1 90.44 788 ASN B CA 1
ATOM 12247 C C . ASN B 1 788 ? 29.969 -16.703 -28.219 1 90.44 788 ASN B C 1
ATOM 12249 O O . ASN B 1 788 ? 29.641 -15.914 -27.344 1 90.44 788 ASN B O 1
#

Sequence (1576 aa):
MQGDFFIKKIAVLGAGVMGAQIAAHCVNAGIETLLYDLAAREGEPNSLVNKAIGHLTKLKPSPIATPDIPALLQAKNYENHLSELGQCDLIIEAIGERMDWKTDLYNRISPVLRKDSILVSNTSGLSINELANTLPEAHRGHFCGVHFFNPPRYMHLAELIPASTTHPELLDYLETWLTGTLGKGVVIAKDTPNFIANRMGVFSLIATMYHAQAMNMGLDEVDALTGPLIGRPKSATFRTMDVVGLDTMEHVIDTMQEQLTQDPWHASFHLPDWLGQLIKDGHLGQKSGQGIYRKRGKDIEVYDLETGAYRKAAGTVDDEVKAILKIPDIRERMTRLSQSGHKQAKFLMACFRDLFHYCAFHLADIASNVRDVDLAIRWGFGWQQGPFETWQSAGVAPMLAIIKQGIAHNETMSNTALPQWLTDDLLFYKEEGAFQPQTRQFQPRSKLAVYERQFFPDLVLKEKWPDLIVIYENDGVRLSHLKDDVAMLSFKSKANTVGQAVLDGLSEAIALTEKQCRGLVIYQQDEGNFSSGADLRGVASLIQANRMDALEHMIVQFQQVAMQLKYCSIPTVAALRGRALGGGCELMMHCDAVIAAFESYPGLVEAGVGLIPAGGGCKEMAVRAAQQAGNADLMLFIEPYFRQIATAVVAGCAPDAARIGYLRNTDRWVMHKNEVLYAALAKINEMQALNYQPPLKRLFKVAGREGSARLQAGLVNWLEGGFISQHDYYLATELAQTICGGDINQGTLVDESWVLTREREAFMTLAATPLTQERIAHLLETGKPLRNMQGDFFIKKIAVLGAGVMGAQIAAHCVNAGIETLLYDLAAREGEPNSLVNKAIGHLTKLKPSPIATPDIPALLQAKNYENHLSELGQCDLIIEAIGERMDWKTDLYNRISPVLRKDSILVSNTSGLSINELANTLPEAHRGHFCGVHFFNPPRYMHLAELIPASTTHPELLDYLETWLTGTLGKGVVIAKDTPNFIANRMGVFSLIATMYHAQAMNMGLDEVDALTGPLIGRPKSATFRTMDVVGLDTMEHVIDTMQEQLTQDPWHASFHLPDWLGQLIKDGHLGQKSGQGIYRKRGKDIEVYDLETGAYRKAAGTVDDEVKAILKIPDIRERMTRLSQSGHKQAKFLMACFRDLFHYCAFHLADIASNVRDVDLAIRWGFGWQQGPFETWQSAGVAPMLAIIKQGIAHNETMSNTALPQWLTDDLLFYKEEGAFQPQTRQFQPRSKLAVYERQFFPDLVLKEKWPDLIVIYENDGVRLSHLKDDVAMLSFKSKANTVGQAVLDGLSEAIALTEKQCRGLVIYQQDEGNFSSGADLRGVASLIQANRMDALEHMIVQFQQVAMQLKYCSIPTVAALRGRALGGGCELMMHCDAVIAAFESYPGLVEAGVGLIPAGGGCKEMAVRAAQQAGNADLMLFIEPYFRQIATAVVAGCAPDAARIGYLRNTDRWVMHKNEVLYAALAKINEMQALNYQPPLKRLFKVAGREGSARLQAGLVNWLEGGFISQHDYYLATELAQTICGGDINQGTLVDESWVLTREREAFMTLAATPLTQERIAHLLETGKPLRN

pLDDT: mean 95.76, std 4.16, range [44.28, 98.81]